Protein AF-0000000077477397 (afdb_homodimer)

pLDDT: mean 96.06, std 3.78, range [67.25, 98.94]

Sequence (1728 aa):
MAPTSIMACNTANRLIGLKWDNDLLPEACSCLEDDLPLPPSVPGGMVEFRRTLTTSFLFKFFLSVQQRLNLKDVPPPYRSACSLYHREPPHGAQMYQEVPEGQAREDAVGRPIMHLSALKQVTGEAVYTDDMPPIQGELYLGLVLSKKAHAKIVSIDPSEALKMPGVETFVSAEDVPGSNITGPVVLDEEVFASEKVTCVGQVVGAVLADTQAHAQRAAKAVVVQYEDLEPKIITIEDAILHQSFFHPINKIEKGNLEEAFERSDQIIEGELRIGGQEHFYLETCAAIVVPHGEDGEMEIFCSTQNPTKTQMLAAKALGVPANRVVCRMKRMGGGFGGKETRTCVISSVCAVAAHKVRRPVRIMLDRDEDMVITGTRHPFLGRYKVGFMSDGRVLALDISLYSNAGNSLDLSRGVTDRALFHSDSVYTIPNVRAVGYTCKTNTASNTAFRGFGGPQGLFFAESWISDVATKCGISQLTVREINMNKEGDLTHYNMKLERCQVQRCWEECLKQSDFHTRRRQVDRFNGENRWKKRGLAAIPTKFGISFTSTFLNQAGALVHVYTDGSVLVTHGGTEMGQGLHTKMVQVACRALKIPTSRIHISETSTNTVPNTSPTAASASSDLNGMAVKIACETILQRLEPYMGKGSWDDWVRAAYFDRVGLSATGFYRTPGLAYDMEKNEGRPFNYFCYGAAVSEVEIDCLTGDHTVLRTDIVMDVGDSLNPAIDIGQIEGAFVQGCGLFTMEEQVYSPEGVLYSRGPGMYKIPGFADIPIHFNVSLLRGAPNDKAIFSSKAVGEPPLFLASSVFFAIKDAIYSARADAGLKGTFRLDSPATAECIRMACEDQFTAQFPAAEPGSFKPWAIKLMAPTSIMACNTANRLIGLKWDNDLLPEACSCLEDDLPLPPSVPGGMVEFRRTLTTSFLFKFFLSVQQRLNLKDVPPPYRSACSLYHREPPHGAQMYQEVPEGQAREDAVGRPIMHLSALKQVTGEAVYTDDMPPIQGELYLGLVLSKKAHAKIVSIDPSEALKMPGVETFVSAEDVPGSNITGPVVLDEEVFASEKVTCVGQVVGAVLADTQAHAQRAAKAVVVQYEDLEPKIITIEDAILHQSFFHPINKIEKGNLEEAFERSDQIIEGELRIGGQEHFYLETCAAIVVPHGEDGEMEIFCSTQNPTKTQMLAAKALGVPANRVVCRMKRMGGGFGGKETRTCVISSVCAVAAHKVRRPVRIMLDRDEDMVITGTRHPFLGRYKVGFMSDGRVLALDISLYSNAGNSLDLSRGVTDRALFHSDSVYTIPNVRAVGYTCKTNTASNTAFRGFGGPQGLFFAESWISDVATKCGISQLTVREINMNKEGDLTHYNMKLERCQVQRCWEECLKQSDFHTRRRQVDRFNGENRWKKRGLAAIPTKFGISFTSTFLNQAGALVHVYTDGSVLVTHGGTEMGQGLHTKMVQVACRALKIPTSRIHISETSTNTVPNTSPTAASASSDLNGMAVKIACETILQRLEPYMGKGSWDDWVRAAYFDRVGLSATGFYRTPGLAYDMEKNEGRPFNYFCYGAAVSEVEIDCLTGDHTVLRTDIVMDVGDSLNPAIDIGQIEGAFVQGCGLFTMEEQVYSPEGVLYSRGPGMYKIPGFADIPIHFNVSLLRGAPNDKAIFSSKAVGEPPLFLASSVFFAIKDAIYSARADAGLKGTFRLDSPATAECIRMACEDQFTAQFPAAEPGSFKPWAIKL

InterPro domains:
  IPR000674 Aldehyde oxidase/xanthine dehydrogenase, a/b hammerhead [PF01315] (123-229)
  IPR000674 Aldehyde oxidase/xanthine dehydrogenase, a/b hammerhead [SM01008] (123-230)
  IPR005107 CO dehydrogenase flavoprotein, C-terminal [PF03450] (1-65)
  IPR008274 Aldehyde oxidase/xanthine dehydrogenase, first molybdopterin binding domain [PF02738] (250-484)
  IPR016208 Aldehyde oxidase/xanthine dehydrogenase-like [PTHR45444] (1-846)
  IPR036683 CO dehydrogenase flavoprotein, C-terminal domain superfamily [SSF55447] (1-71)
  IPR036856 Aldehyde oxidase/xanthine dehydrogenase, a/b hammerhead superfamily [SSF54665] (85-231)
  IPR037165 Aldehyde oxidase/xanthine dehydrogenase, molybdopterin binding domain superfamily [SSF56003] (231-845)
  IPR046867 Aldehyde oxidase/xanthine dehydrogenase, second molybdopterin binding domain [PF20256] (509-771)

Radius of gyration: 43.4 Å; Cα contacts (8 Å, |Δi|>4): 4229; chains: 2; bounding box: 73×147×104 Å

Secondary structure (DSSP, 8-state):
--SS----HHHHHHHTT--SSTTHHHHHHHHHHHHS---TT-TT--HHHHHHHHHHHHHHHHHHHHHHTT-S---GGGGGGGPPP--PPPEEEEE-PPPPTT--TT--TTS-PPPTTHHHHHHT----GGGSPPBTT-EEEEEEE---SSEEEEEEE-HHHHTSTTEEEEE-GGG-SS-SEE-SSS--EESS--SEE-STT-EEEEEEESSHHHHHHHHHH-EEEEEE-S----SHHHHHHTT-EEEEEEEEEES-HHHHHHH-SEEEEEEEEE--B----SSPPEEEEEE-SSTT-EEEEE--S-HHHHHHHHHHHHTS-GGGEEEEES--S--TTGGGTTTHHHHHHHHHHHHHHTS-EEEE--HHHHHHHS--BPPEEEEEEEEE-TTS-EEEEEEEEEEEEESS-TTHHHHHHHHHHTTTTTB--SEEEEEEEEEE-SSPPP---TTTTHHHHHHHHHHHHHHHHHHHT--HHHHHHHHB--TTPBPTT-PBP-S--HHHHHHHHHHHTTHHHHHHHHHHHHHH-SSEEEEEEEEEEEEEES-SSGGGSEEEEEEEE-TTS-EEEEES---SSS-HHHHHHHHHHHHHT--GGGEE---EETTTS-SPPPS-TT-HHHHHHHHHHHHHHHHHHHHGGG-SSS-HHHHHHHHHHTT---EEEEEEE-TT-EEETTTTEEES-SEEEEEEEEEEEEEETTT--EEEEEEEEEE--BS-S-HHHHHHHHHHHHHHHHHHHHT----B-TTS-B---STTTS----GGGS-SEEEEEEPSS---TTSGGGB---SSTHHHHTHHHHHHHHHHHHHHHHHTT--S----PBS--HHHHHHHH--HHHHTSPPPPTTSS--S-B--/--SS----HHHHHHHTT--SSTTHHHHHHHHHHHHS---TT-TT--HHHHHHHHHHHHHHHHHHHHHHTT-S---GGGGGGGPPP--PPPEEEEE-PPPPTT--TT--TTS-PPPTTHHHHHHT----GGGSPPBTT-EEEEEEE---SSEEEEEEE-HHHHTSTTEEEEE-GGG-SS-SEE-SSS--EESS--SEE-STT-EEEEEEESSHHHHHHHHHH-EEEEEE-S----SHHHHHHTT-EEEEEEEEEES-HHHHHHH-SEEEEEEEEE-------SSPPEEEEEE-SSTT-EEEEE--S-HHHHHHHHHHHHTS-GGGEEEEES--S--TTGGGTTTHHHHHHHHHHHHHHTS-EEEE--HHHHHHHS--SPPEEEEEEEEE-TTS-EEEEEEEEEEEEESS-TTHHHHHHHHHHTTTTTB--SEEEEEEEEEE-SSPPP---TTTTHHHHHHHHHHHHHHHHHHHT--HHHHHHHHB--TTPBPTT-PBP-S--HHHHHHHHHHHTTHHHHHHHHHHHHHH-SSEEEEEEEEEEEEEES-SSGGGSEEEEEEEE-TTS-EEEEES---SSS-HHHHHHHHHHHHHT--GGGEE---EETTTS-SPPPS-TT-HHHHHHHHHHHHHHHHHHHHGGG-SSS-HHHHHHHHHHTT---EEEEEEE-TT-EEETTTTEEES-SEEEEEEEEEEEEEETTT--EEEEEEEEEE--BS-S-HHHHHHHHHHHHHHHHHHHHT----B-TTS-B---STTTS----GGGS-SEEEEEEPSS---TTSGGGB---SSTHHHHTHHHHHHHHHHHHHHHHHTT--S----PBS--HHHHHHHH--HHHHTSPPPPTTSS--S-B--

Solvent-accessible surface area (backbone atoms only — not comparable to full-atom values): 86014 Å² total; per-residue (Å²): 132,57,100,56,94,80,79,52,56,65,29,54,61,68,49,59,90,58,65,97,48,81,75,39,51,63,55,44,48,54,35,42,52,70,56,57,63,67,62,80,48,38,85,89,41,63,46,50,50,58,52,28,39,56,50,34,50,47,51,34,48,51,50,42,49,36,58,71,64,69,44,78,78,69,55,70,33,54,55,60,52,56,58,77,95,79,81,72,79,66,48,67,50,80,44,69,72,78,67,66,90,81,64,56,87,50,47,42,58,29,38,63,64,74,58,79,58,48,66,36,56,78,71,66,54,54,68,41,68,86,65,53,74,53,44,62,78,38,28,17,56,10,68,22,58,37,88,42,21,31,23,36,54,72,45,77,45,51,65,66,20,61,69,38,73,59,41,74,49,79,44,41,50,88,59,40,73,36,38,49,62,30,53,84,74,55,70,72,42,51,59,25,42,72,57,48,41,47,12,28,34,42,42,41,29,33,19,33,6,64,37,60,68,41,6,46,55,28,18,70,46,39,45,69,41,71,44,82,47,80,83,74,30,59,29,57,67,44,14,62,74,66,65,31,56,54,78,78,72,50,53,46,64,30,72,54,51,70,62,29,49,71,69,28,74,44,74,51,74,51,69,50,42,36,46,29,38,73,73,78,46,80,41,53,54,32,32,37,22,37,54,67,77,49,88,80,26,33,40,33,38,36,40,44,31,17,48,37,59,43,22,45,51,29,15,43,27,53,59,48,57,48,62,33,37,36,21,38,29,68,39,38,44,39,38,58,35,47,20,50,54,46,38,43,61,52,42,32,47,32,40,37,49,11,62,75,71,68,30,33,24,34,39,65,47,52,66,49,56,40,59,41,45,46,35,26,32,52,21,34,42,38,40,38,39,39,16,22,39,76,85,43,48,54,37,20,38,43,35,41,37,39,31,41,15,11,53,37,56,62,48,29,64,61,24,43,51,36,14,56,75,22,42,50,41,52,42,51,51,70,9,34,37,36,36,36,42,40,25,43,24,17,30,38,32,14,35,45,26,70,37,56,19,29,48,60,15,29,50,56,31,57,48,54,54,49,45,46,14,62,74,51,72,43,57,58,67,56,30,50,60,74,28,41,56,50,68,63,39,55,47,67,56,52,36,68,35,72,88,58,49,45,61,59,25,40,52,49,27,43,58,74,53,42,44,68,63,49,51,52,50,35,54,51,49,38,73,51,25,65,38,37,30,38,16,62,25,76,32,74,42,51,36,75,31,44,46,76,56,60,48,51,41,32,21,31,16,32,37,37,51,40,72,82,46,22,24,33,47,35,38,37,48,48,43,44,81,77,44,50,62,47,47,42,41,24,41,41,14,51,51,58,69,41,50,54,87,43,49,40,68,81,49,24,38,43,80,64,26,61,78,33,33,56,47,51,54,50,31,45,62,41,32,31,31,42,1,38,34,48,11,34,42,53,44,44,60,69,41,46,88,46,66,65,81,75,50,71,47,52,29,42,39,53,37,40,57,68,51,49,74,47,60,30,58,9,66,31,52,70,77,80,59,46,58,40,60,91,75,44,41,48,24,56,42,77,52,72,32,29,21,16,19,38,17,32,28,39,35,34,53,59,67,15,46,73,47,46,50,31,32,32,35,20,35,43,28,25,38,44,56,32,48,50,50,51,52,50,36,34,53,52,24,23,49,53,21,38,17,44,29,34,51,22,57,66,41,24,33,80,70,32,46,75,66,47,50,42,72,87,66,28,50,66,70,54,86,83,60,51,41,28,35,38,35,44,32,47,44,74,93,45,77,30,94,83,35,51,84,17,24,48,51,50,65,30,61,38,22,51,43,21,44,12,50,43,48,2,47,51,43,13,33,52,55,38,17,45,75,59,71,46,79,79,86,78,88,78,47,33,32,44,24,36,60,53,44,26,65,63,19,48,49,76,58,50,64,71,44,67,78,75,65,85,83,75,62,66,60,46,54,42,75,85,132,57,102,57,95,80,79,53,56,65,28,54,59,67,49,58,91,57,66,94,49,81,73,38,51,62,54,45,49,56,34,41,53,70,55,55,65,69,60,79,49,38,83,89,42,62,47,51,50,56,51,29,38,55,50,35,50,47,49,34,48,52,51,41,50,35,56,73,66,67,45,79,77,70,56,71,36,54,52,60,51,55,57,75,92,80,82,72,82,66,48,68,50,81,46,68,73,78,67,67,88,82,65,54,87,50,46,40,58,31,39,62,64,74,60,78,58,50,66,36,55,77,71,67,54,56,69,41,69,85,64,53,73,54,44,61,77,38,27,18,55,11,69,23,57,37,88,40,22,33,22,34,53,73,47,76,46,51,67,66,19,61,70,37,74,59,41,73,48,78,45,41,50,89,58,42,72,36,38,50,64,30,55,82,74,54,69,71,41,52,58,26,42,74,58,48,42,48,12,26,34,44,44,41,30,33,21,34,6,65,37,60,67,40,5,45,56,30,18,70,47,40,46,69,42,71,44,82,46,79,84,73,29,59,29,56,69,45,14,62,75,67,67,32,57,53,80,80,73,51,54,47,65,31,74,54,50,69,61,28,48,70,69,28,73,44,74,49,74,51,70,50,42,37,46,29,37,74,72,77,44,81,41,52,53,30,30,36,22,38,54,67,76,50,88,78,26,33,40,33,39,37,40,43,31,18,50,39,60,44,23,47,50,30,17,43,28,53,57,48,58,48,63,32,36,35,21,38,31,67,40,36,44,40,39,58,38,45,21,50,54,44,38,42,60,51,41,32,45,33,40,38,48,11,63,73,71,69,30,34,24,35,38,65,47,52,65,48,56,41,60,41,45,45,34,27,33,52,22,35,42,38,41,39,39,37,16,23,39,75,85,44,49,54,38,20,40,42,35,41,37,39,32,41,15,11,53,36,57,59,48,29,65,62,25,42,51,36,15,55,76,22,44,50,40,53,42,54,49,69,10,34,37,37,37,35,42,40,24,44,23,19,30,38,32,14,34,44,26,71,38,55,19,28,48,60,16,29,49,55,31,56,49,55,52,48,45,48,12,61,76,51,73,44,54,60,68,55,31,48,60,72,27,40,55,50,68,63,40,55,46,68,56,53,36,68,36,71,88,57,50,42,60,60,23,41,53,51,26,43,58,74,54,42,45,69,63,48,51,52,50,34,54,52,48,37,73,52,24,66,38,36,28,39,17,62,26,76,34,74,41,50,36,76,31,45,46,77,56,60,49,53,41,32,23,30,15,32,35,37,50,40,71,85,46,22,24,32,47,36,38,38,51,50,41,45,81,77,44,50,63,48,48,42,41,24,41,41,13,52,50,58,69,40,49,53,90,43,49,40,70,82,48,24,38,41,80,63,28,60,78,33,33,57,48,50,54,50,31,45,62,43,31,32,33,42,1,39,34,47,11,34,42,53,43,45,60,70,42,46,88,46,66,66,83,73,50,71,47,52,30,42,39,52,39,41,57,69,50,48,72,47,58,29,56,10,66,32,56,71,77,82,58,47,60,40,62,92,75,42,42,49,24,56,43,77,49,72,33,26,22,15,19,38,18,32,29,40,35,34,52,57,65,15,47,73,47,45,51,31,33,30,35,19,36,42,29,24,36,44,55,32,48,51,52,51,51,49,36,34,54,53,24,24,49,54,20,37,16,43,29,33,51,21,57,67,40,26,32,81,70,35,45,74,65,46,53,42,72,88,67,29,52,66,71,55,86,84,60,49,42,28,34,38,35,42,33,47,44,74,91,45,76,29,94,84,32,52,83,18,24,48,53,50,64,28,61,38,22,50,42,20,44,12,49,44,46,2,47,52,44,14,32,51,54,39,18,45,76,60,71,46,78,81,87,78,87,78,48,34,33,45,23,36,60,51,43,26,64,63,19,50,50,75,59,52,63,71,44,68,77,75,65,86,84,75,61,66,59,45,53,42,74,85

Structure (mmCIF, N/CA/C/O backbone):
data_AF-0000000077477397-model_v1
#
loop_
_entity.id
_entity.type
_entity.pdbx_description
1 polymer 'XDH protein'
#
loop_
_atom_site.group_PDB
_atom_site.id
_atom_site.type_symbol
_atom_site.label_atom_id
_atom_site.label_alt_id
_atom_site.label_comp_id
_atom_site.label_asym_id
_atom_site.label_entity_id
_atom_site.label_seq_id
_atom_site.pdbx_PDB_ins_code
_atom_site.Cartn_x
_atom_site.Cartn_y
_atom_site.Cartn_z
_atom_site.occupancy
_atom_site.B_iso_or_equiv
_atom_site.auth_seq_id
_atom_site.auth_comp_id
_atom_site.auth_asym_id
_atom_site.auth_atom_id
_atom_site.pdbx_PDB_model_num
ATOM 1 N N . MET A 1 1 ? -17.312 55.656 1.728 1 78.69 1 MET A N 1
ATOM 2 C CA . MET A 1 1 ? -18.281 56.25 2.646 1 78.69 1 MET A CA 1
ATOM 3 C C . MET A 1 1 ? -19.719 55.938 2.219 1 78.69 1 MET A C 1
ATOM 5 O O . MET A 1 1 ? -20.656 56.125 2.984 1 78.69 1 MET A O 1
ATOM 9 N N . ALA A 1 2 ? -19.781 55.438 1.038 1 74.12 2 ALA A N 1
ATOM 10 C CA . ALA A 1 2 ? -21.016 54.969 0.394 1 74.12 2 ALA A CA 1
ATOM 11 C C . ALA A 1 2 ? -20.734 53.844 -0.576 1 74.12 2 ALA A C 1
ATOM 13 O O . ALA A 1 2 ? -19.578 53.5 -0.852 1 74.12 2 ALA A O 1
ATOM 14 N N . PRO A 1 3 ? -21.734 53.188 -1.015 1 79.38 3 PRO A N 1
ATOM 15 C CA . PRO A 1 3 ? -21.531 52.094 -1.971 1 79.38 3 PRO A CA 1
ATOM 16 C C . PRO A 1 3 ? -20.984 52.562 -3.309 1 79.38 3 PRO A C 1
ATOM 18 O O . PRO A 1 3 ? -20.438 51.781 -4.082 1 79.38 3 PRO A O 1
ATOM 21 N N . THR A 1 4 ? -21.188 53.969 -3.496 1 85.19 4 THR A N 1
ATOM 22 C CA . THR A 1 4 ? -20.656 54.594 -4.695 1 85.19 4 THR A CA 1
ATOM 23 C C . THR A 1 4 ? -19.844 55.844 -4.332 1 85.19 4 THR A C 1
ATOM 25 O O . THR A 1 4 ? -19.906 56.312 -3.201 1 85.19 4 THR A O 1
ATOM 28 N N . SER A 1 5 ? -19.047 56.344 -5.234 1 87.38 5 SER A N 1
ATOM 29 C CA . SER A 1 5 ? -18.297 57.594 -5.012 1 87.38 5 SER A CA 1
ATOM 30 C C . SER A 1 5 ? -19.219 58.781 -4.824 1 87.38 5 SER A C 1
ATOM 32 O O . SER A 1 5 ? -20.219 58.906 -5.547 1 87.38 5 SER A O 1
ATOM 34 N N . ILE A 1 6 ? -18.953 59.562 -3.705 1 87.69 6 ILE A N 1
ATOM 35 C CA . ILE A 1 6 ? -19.75 60.75 -3.451 1 87.69 6 ILE A CA 1
ATOM 36 C C . ILE A 1 6 ? -18.844 61.969 -3.326 1 87.69 6 ILE A C 1
ATOM 38 O O . ILE A 1 6 ? -17.688 61.844 -2.896 1 87.69 6 ILE A O 1
ATOM 42 N N . MET A 1 7 ? -19.406 63.188 -3.715 1 89.12 7 MET A N 1
ATOM 43 C CA . MET A 1 7 ? -18.656 64.438 -3.6 1 89.12 7 MET A CA 1
ATOM 44 C C . MET A 1 7 ? -19.047 65.188 -2.332 1 89.12 7 MET A C 1
ATOM 46 O O . MET A 1 7 ? -20.219 65.25 -1.969 1 89.12 7 MET A O 1
ATOM 50 N N . ALA A 1 8 ? -18.141 65.75 -1.629 1 92.31 8 ALA A N 1
ATOM 51 C CA . ALA A 1 8 ? -18.391 66.625 -0.477 1 92.31 8 ALA A CA 1
ATOM 52 C C . ALA A 1 8 ? -18.766 68 -0.92 1 92.31 8 ALA A C 1
ATOM 54 O O . ALA A 1 8 ? -17.984 68.938 -0.74 1 92.31 8 ALA A O 1
ATOM 55 N N . CYS A 1 9 ? -19.938 68.188 -1.334 1 92.12 9 CYS A N 1
ATOM 56 C CA . CYS A 1 9 ? -20.359 69.375 -2.031 1 92.12 9 CYS A CA 1
ATOM 57 C C . CYS A 1 9 ? -20.422 70.562 -1.075 1 92.12 9 CYS A C 1
ATOM 59 O O . CYS A 1 9 ? -20.016 71.688 -1.423 1 92.12 9 CYS A O 1
ATOM 61 N N . ASN A 1 10 ? -21 70.375 0.014 1 93.62 10 ASN A N 1
ATOM 62 C CA . ASN A 1 10 ? -21.094 71.438 0.98 1 93.62 10 ASN A CA 1
ATOM 63 C C . ASN A 1 10 ? -19.703 71.938 1.39 1 93.62 10 ASN A C 1
ATOM 65 O O . ASN A 1 10 ? -19.5 73.125 1.61 1 93.62 10 ASN A O 1
ATOM 69 N N . THR A 1 11 ? -18.828 71.062 1.593 1 93.44 11 THR A N 1
ATOM 70 C CA . THR A 1 11 ? -17.453 71.438 1.942 1 93.44 11 THR A CA 1
ATOM 71 C C . THR A 1 11 ? -16.812 72.188 0.821 1 93.44 11 THR A C 1
ATOM 73 O O . THR A 1 11 ? -16.172 73.25 1.074 1 93.44 11 THR A O 1
ATOM 76 N N . ALA A 1 12 ? -16.984 71.812 -0.35 1 92.81 12 ALA A N 1
ATOM 77 C CA . ALA A 1 12 ? -16.406 72.5 -1.503 1 92.81 12 ALA A CA 1
ATOM 78 C C . ALA A 1 12 ? -16.938 73.875 -1.615 1 92.81 12 ALA A C 1
ATOM 80 O O . ALA A 1 12 ? -16.172 74.812 -1.843 1 92.81 12 ALA A O 1
ATOM 81 N N . ASN A 1 13 ? -18.234 73.938 -1.489 1 94.19 13 ASN A N 1
ATOM 82 C CA . ASN A 1 13 ? -18.891 75.25 -1.629 1 94.19 13 ASN A CA 1
ATOM 83 C C . ASN A 1 13 ? -18.453 76.188 -0.525 1 94.19 13 ASN A C 1
ATOM 85 O O . ASN A 1 13 ? -18.266 77.375 -0.774 1 94.19 13 ASN A O 1
ATOM 89 N N . ARG A 1 14 ? -18.344 75.688 0.583 1 93.31 14 ARG A N 1
ATOM 90 C CA . ARG A 1 14 ? -17.984 76.5 1.732 1 93.31 14 ARG A CA 1
ATOM 91 C C . ARG A 1 14 ? -16.547 77 1.616 1 93.31 14 ARG A C 1
ATOM 93 O O . ARG A 1 14 ? -16.188 78 2.189 1 93.31 14 ARG A O 1
ATOM 100 N N . LEU A 1 15 ? -15.711 76.312 0.973 1 92.12 15 LEU A N 1
ATOM 101 C CA . LEU A 1 15 ? -14.289 76.625 0.935 1 92.12 15 LEU A CA 1
ATOM 102 C C . LEU A 1 15 ? -13.984 77.625 -0.198 1 92.12 15 LEU A C 1
ATOM 104 O O . LEU A 1 15 ? -12.93 78.25 -0.21 1 92.12 15 LEU A O 1
ATOM 108 N N . ILE A 1 16 ? -14.891 77.75 -1.07 1 92.62 16 ILE A N 1
ATOM 109 C CA . ILE A 1 16 ? -14.695 78.688 -2.189 1 92.62 16 ILE A CA 1
ATOM 110 C C . ILE A 1 16 ? -14.5 80.062 -1.664 1 92.62 16 ILE A C 1
ATOM 112 O O . ILE A 1 16 ? -15.273 80.562 -0.827 1 92.62 16 ILE A O 1
ATOM 116 N N . GLY A 1 17 ? -13.516 80.75 -2.117 1 90.75 17 GLY A N 1
ATOM 117 C CA . GLY A 1 17 ? -13.234 82.125 -1.754 1 90.75 17 GLY A CA 1
ATOM 118 C C . GLY A 1 17 ? -12.398 82.25 -0.499 1 90.75 17 GLY A C 1
ATOM 119 O O . GLY A 1 17 ? -11.914 83.312 -0.179 1 90.75 17 GLY A O 1
ATOM 120 N N . LEU A 1 18 ? -12.195 81.188 0.16 1 90.81 18 LEU A N 1
ATOM 121 C CA . LEU A 1 18 ? -11.383 81.188 1.373 1 90.81 18 LEU A CA 1
ATOM 122 C C . LEU A 1 18 ? -9.898 81.125 1.038 1 90.81 18 LEU A C 1
ATOM 124 O O . LEU A 1 18 ? -9.523 80.5 0.03 1 90.81 18 LEU A O 1
ATOM 128 N N . LYS A 1 19 ? -9.094 81.688 1.889 1 89.12 19 LYS A N 1
ATOM 129 C CA . LYS A 1 19 ? -7.645 81.625 1.725 1 89.12 19 LYS A CA 1
ATOM 130 C C . LYS A 1 19 ? -7.09 80.312 2.201 1 89.12 19 LYS A C 1
ATOM 132 O O . LYS A 1 19 ? -7.531 79.75 3.221 1 89.12 19 LYS A O 1
ATOM 137 N N . TRP A 1 20 ? -6.184 79.812 1.419 1 89.75 20 TRP A N 1
ATOM 138 C CA . TRP A 1 20 ? -5.527 78.562 1.767 1 89.75 20 TRP A CA 1
ATOM 139 C C . TRP A 1 20 ? -4.535 78.75 2.908 1 89.75 20 TRP A C 1
ATOM 141 O O . TRP A 1 20 ? -3.328 78.875 2.682 1 89.75 20 TRP A O 1
ATOM 151 N N . ASP A 1 21 ? -4.996 78.812 4.047 1 85.94 21 ASP A N 1
ATOM 152 C CA . ASP A 1 21 ? -4.172 79 5.242 1 85.94 21 ASP A CA 1
ATOM 153 C C . ASP A 1 21 ? -4.676 78.125 6.371 1 85.94 21 ASP A C 1
ATOM 155 O O . ASP A 1 21 ? -5.586 77.312 6.176 1 85.94 21 ASP A O 1
ATOM 159 N N . ASN A 1 22 ? -4.129 78.188 7.492 1 82.94 22 ASN A N 1
ATOM 160 C CA . ASN A 1 22 ? -4.383 77.25 8.594 1 82.94 22 ASN A CA 1
ATOM 161 C C . ASN A 1 22 ? -5.805 77.375 9.133 1 82.94 22 ASN A C 1
ATOM 163 O O . ASN A 1 22 ? -6.332 76.5 9.75 1 82.94 22 ASN A O 1
ATOM 167 N N . ASP A 1 23 ? -6.383 78.5 8.82 1 85.94 23 ASP A N 1
ATOM 168 C CA . ASP A 1 23 ? -7.738 78.75 9.32 1 85.94 23 ASP A CA 1
ATOM 169 C C . ASP A 1 23 ? -8.766 78 8.469 1 85.94 23 ASP A C 1
ATOM 171 O O . ASP A 1 23 ? -9.906 77.812 8.898 1 85.94 23 ASP A O 1
ATOM 175 N N . LEU A 1 24 ? -8.25 77.625 7.363 1 89.81 24 LEU A N 1
ATOM 176 C CA . LEU A 1 24 ? -9.125 76.938 6.43 1 89.81 24 LEU A CA 1
ATOM 177 C C . LEU A 1 24 ? -9.406 75.5 6.914 1 89.81 24 LEU A C 1
ATOM 179 O O . LEU A 1 24 ? -10.492 75 6.699 1 89.81 24 LEU A O 1
ATOM 183 N N . LEU A 1 25 ? -8.547 74.875 7.559 1 89.69 25 LEU A N 1
ATOM 184 C CA . LEU A 1 25 ? -8.578 73.438 7.871 1 89.69 25 LEU A CA 1
ATOM 185 C C . LEU A 1 25 ? -9.703 73.125 8.844 1 89.69 25 LEU A C 1
ATOM 187 O O . LEU A 1 25 ? -10.484 72.188 8.617 1 89.69 25 LEU A O 1
ATOM 191 N N . PRO A 1 26 ? -9.82 73.875 9.93 1 90 26 PRO A N 1
ATOM 192 C CA . PRO A 1 26 ? -10.922 73.562 10.852 1 90 26 PRO A CA 1
ATOM 193 C C . PRO A 1 26 ? -12.297 73.688 10.188 1 90 26 PRO A C 1
ATOM 195 O O . PRO A 1 26 ? -13.188 72.875 10.469 1 90 26 PRO A O 1
ATOM 198 N N . GLU A 1 27 ? -12.367 74.688 9.414 1 90.25 27 GLU A N 1
ATOM 199 C CA . GLU A 1 27 ? -13.633 74.875 8.703 1 90.25 27 GLU A CA 1
ATOM 200 C C . GLU A 1 27 ? -13.891 73.688 7.73 1 90.25 27 GLU A C 1
ATOM 202 O O . GLU A 1 27 ? -15 73.188 7.672 1 90.25 27 GLU A O 1
ATOM 207 N N . ALA A 1 28 ? -12.922 73.375 7.051 1 92.81 28 ALA A N 1
ATOM 208 C CA . ALA A 1 28 ? -13.039 72.312 6.098 1 92.81 28 ALA A CA 1
ATOM 209 C C . ALA A 1 28 ? -13.375 71 6.801 1 92.81 28 ALA A C 1
ATOM 211 O O . ALA A 1 28 ? -14.203 70.188 6.324 1 92.81 28 ALA A O 1
ATOM 212 N N . CYS A 1 29 ? -12.727 70.688 7.887 1 92.81 29 CYS A N 1
ATOM 213 C CA . CYS A 1 29 ? -12.938 69.438 8.648 1 92.81 29 CYS A CA 1
ATOM 214 C C . CYS A 1 29 ? -14.359 69.375 9.188 1 92.81 29 CYS A C 1
ATOM 216 O O . CYS A 1 29 ? -14.984 68.312 9.172 1 92.81 29 CYS A O 1
ATOM 218 N N . SER A 1 30 ? -14.828 70.5 9.656 1 91.62 30 SER A N 1
ATOM 219 C CA . SER A 1 30 ? -16.188 70.562 10.188 1 91.62 30 SER A CA 1
ATOM 220 C C . SER A 1 30 ? -17.219 70.312 9.102 1 91.62 30 SER A C 1
ATOM 222 O O . SER A 1 30 ? -18.172 69.5 9.305 1 91.62 30 SER A O 1
ATOM 224 N N . CYS A 1 31 ? -17.031 70.875 7.977 1 93.06 31 CYS A N 1
ATOM 225 C CA . CYS A 1 31 ? -17.953 70.688 6.863 1 93.06 31 CYS A CA 1
ATOM 226 C C . CYS A 1 31 ? -17.906 69.25 6.344 1 93.06 31 CYS A C 1
ATOM 228 O O . CYS A 1 31 ? -18.938 68.688 5.934 1 93.06 31 CYS A O 1
ATOM 230 N N . LEU A 1 32 ? -16.75 68.75 6.32 1 91.94 32 LEU A N 1
ATOM 231 C CA . LEU A 1 32 ? -16.562 67.375 5.824 1 91.94 32 LEU A CA 1
ATOM 232 C C . LEU A 1 32 ? -17.328 66.375 6.684 1 91.94 32 LEU A C 1
ATOM 234 O O . LEU A 1 32 ? -17.844 65.375 6.176 1 91.94 32 LEU A O 1
ATOM 238 N N . GLU A 1 33 ? -17.359 66.562 7.965 1 90.19 33 GLU A N 1
ATOM 239 C CA . GLU A 1 33 ? -18.094 65.75 8.898 1 90.19 33 GLU A CA 1
ATOM 240 C C . GLU A 1 33 ? -19.578 65.688 8.555 1 90.19 33 GLU A C 1
ATOM 242 O O . GLU A 1 33 ? -20.203 64.625 8.641 1 90.19 33 GLU A O 1
ATOM 247 N N . ASP A 1 34 ? -20.062 66.812 8.156 1 89.5 34 ASP A N 1
ATOM 248 C CA . ASP A 1 34 ? -21.469 66.938 7.816 1 89.5 34 ASP A CA 1
ATOM 249 C C . ASP A 1 34 ? -21.766 66.312 6.453 1 89.5 34 ASP A C 1
ATOM 251 O O . ASP A 1 34 ? -22.828 65.75 6.234 1 89.5 34 ASP A O 1
ATOM 255 N N . ASP A 1 35 ? -20.812 66.438 5.625 1 91.31 35 ASP A N 1
ATOM 256 C CA . ASP A 1 35 ? -21 65.938 4.25 1 91.31 35 ASP A CA 1
ATOM 257 C C . ASP A 1 35 ? -20.906 64.438 4.16 1 91.31 35 ASP A C 1
ATOM 259 O O . ASP A 1 35 ? -21.516 63.812 3.273 1 91.31 35 ASP A O 1
ATOM 263 N N . LEU A 1 36 ? -20.172 63.875 5.055 1 89.94 36 LEU A N 1
ATOM 264 C CA . LEU A 1 36 ? -19.891 62.469 4.941 1 89.94 36 LEU A CA 1
ATOM 265 C C . LEU A 1 36 ? -20.266 61.719 6.227 1 89.94 36 LEU A C 1
ATOM 267 O O . LEU A 1 36 ? -19.391 61.156 6.887 1 89.94 36 LEU A O 1
ATOM 271 N N . PRO A 1 37 ? -21.547 61.656 6.492 1 86.75 37 PRO A N 1
ATOM 272 C CA . PRO A 1 37 ? -21.984 60.938 7.688 1 86.75 37 PRO A CA 1
ATOM 273 C C . PRO A 1 37 ? -21.953 59.406 7.504 1 86.75 37 PRO A C 1
ATOM 275 O O . PRO A 1 37 ? -22.078 58.938 6.379 1 86.75 37 PRO A O 1
ATOM 278 N N . LEU A 1 38 ? -21.625 58.688 8.516 1 90.56 38 LEU A N 1
ATOM 279 C CA . LEU A 1 38 ? -21.672 57.219 8.539 1 90.56 38 LEU A CA 1
ATOM 280 C C . LEU A 1 38 ? -22.359 56.719 9.805 1 90.56 38 LEU A C 1
ATOM 282 O O . LEU A 1 38 ? -21.859 56.938 10.906 1 90.56 38 LEU A O 1
ATOM 286 N N . PRO A 1 39 ? -23.547 56.094 9.609 1 88.88 39 PRO A N 1
ATOM 287 C CA . PRO A 1 39 ? -24.219 55.594 10.805 1 88.88 39 PRO A CA 1
ATOM 288 C C . PRO A 1 39 ? -23.438 54.469 11.492 1 88.88 39 PRO A C 1
ATOM 290 O O . PRO A 1 39 ? -22.703 53.719 10.836 1 88.88 39 PRO A O 1
ATOM 293 N N . PRO A 1 40 ? -23.625 54.281 12.742 1 89.62 40 PRO A N 1
ATOM 294 C CA . PRO A 1 40 ? -22.859 53.312 13.508 1 89.62 40 PRO A CA 1
ATOM 295 C C . PRO A 1 40 ? -23.078 51.875 13.047 1 89.62 40 PRO A C 1
ATOM 297 O O . PRO A 1 40 ? -22.219 51 13.242 1 89.62 40 PRO A O 1
ATOM 300 N N . SER A 1 41 ? -24.172 51.562 12.422 1 90.75 41 SER A N 1
ATOM 301 C CA . SER A 1 41 ? -24.5 50.188 12.023 1 90.75 41 SER A CA 1
ATOM 302 C C . SER A 1 41 ? -24.25 49.969 10.539 1 90.75 41 SER A C 1
ATOM 304 O O . SER A 1 41 ? -24.766 49.031 9.945 1 90.75 41 SER A O 1
ATOM 306 N N . VAL A 1 42 ? -23.5 50.812 9.938 1 90.62 42 VAL A N 1
ATOM 307 C CA . VAL A 1 42 ? -23.297 50.781 8.492 1 90.62 42 VAL A CA 1
ATOM 308 C C . VAL A 1 42 ? -22.578 49.5 8.094 1 90.62 42 VAL A C 1
ATOM 310 O O . VAL A 1 42 ? -21.656 49.062 8.789 1 90.62 42 VAL A O 1
ATOM 313 N N . PRO A 1 43 ? -22.969 48.875 6.957 1 88.31 43 PRO A N 1
ATOM 314 C CA . PRO A 1 43 ? -22.25 47.688 6.477 1 88.31 43 PRO A CA 1
ATOM 315 C C . PRO A 1 43 ? -20.766 47.938 6.273 1 88.31 43 PRO A C 1
ATOM 317 O O . PRO A 1 43 ? -20.375 49 5.789 1 88.31 43 PRO A O 1
ATOM 320 N N . GLY A 1 44 ? -19.969 46.969 6.703 1 87.25 44 GLY A N 1
ATOM 321 C CA . GLY A 1 44 ? -18.516 47.094 6.625 1 87.25 44 GLY A CA 1
ATOM 322 C C . GLY A 1 44 ? -17.891 47.531 7.93 1 87.25 44 GLY A C 1
ATOM 323 O O . GLY A 1 44 ? -16.672 47.375 8.133 1 87.25 44 GLY A O 1
ATOM 324 N N . GLY A 1 45 ? -18.672 48.188 8.727 1 87.81 45 GLY A N 1
ATOM 325 C CA . GLY A 1 45 ? -18.203 48.594 10.047 1 87.81 45 GLY A CA 1
ATOM 326 C C . GLY A 1 45 ? -17.078 49.594 10.008 1 87.81 45 GLY A C 1
ATOM 327 O O . GLY A 1 45 ? -17.078 50.5 9.164 1 87.81 45 GLY A O 1
ATOM 328 N N . MET A 1 46 ? -16.219 49.688 11.055 1 90.75 46 MET A N 1
ATOM 329 C CA . MET A 1 46 ? -15.047 50.562 11.195 1 90.75 46 MET A CA 1
ATOM 330 C C . MET A 1 46 ? -15.445 52.031 11.062 1 90.75 46 MET A C 1
ATOM 332 O O . MET A 1 46 ? -14.789 52.781 10.344 1 90.75 46 MET A O 1
ATOM 336 N N . VAL A 1 47 ? -16.5 52.406 11.625 1 92.06 47 VAL A N 1
ATOM 337 C CA . VAL A 1 47 ? -17.141 53.688 11.383 1 92.06 47 VAL A CA 1
ATOM 338 C C . VAL A 1 47 ? -16.203 54.812 11.781 1 92.06 47 VAL A C 1
ATOM 340 O O . VAL A 1 47 ? -15.945 55.719 10.992 1 92.06 47 VAL A O 1
ATOM 343 N N . GLU A 1 48 ? -15.656 54.781 13.039 1 92.88 48 GLU A N 1
ATOM 344 C CA . GLU A 1 48 ? -14.766 55.812 13.516 1 92.88 48 GLU A CA 1
ATOM 345 C C . GLU A 1 48 ? -13.531 55.938 12.625 1 92.88 48 GLU A C 1
ATOM 347 O O . GLU A 1 48 ? -13.102 57.062 12.297 1 92.88 48 GLU A O 1
ATOM 352 N N . PHE A 1 49 ? -12.969 54.938 12.281 1 94.94 49 PHE A N 1
ATOM 353 C CA . PHE A 1 49 ? -11.789 54.906 11.43 1 94.94 49 PHE A CA 1
ATOM 354 C C . PHE A 1 49 ? -12.078 55.5 10.062 1 94.94 49 PHE A C 1
ATOM 356 O O . PHE A 1 49 ? -11.312 56.344 9.578 1 94.94 49 PHE A O 1
ATOM 363 N N . ARG A 1 50 ? -13.148 55.031 9.414 1 93.56 50 ARG A N 1
ATOM 364 C CA . ARG A 1 50 ? -13.516 55.5 8.078 1 93.56 50 ARG A CA 1
ATOM 365 C C . ARG A 1 50 ? -13.742 57 8.078 1 93.56 50 ARG A C 1
ATOM 367 O O . ARG A 1 50 ? -13.305 57.688 7.16 1 93.56 50 ARG A O 1
ATOM 374 N N . ARG A 1 51 ? -14.375 57.438 9.078 1 93.75 51 ARG A N 1
ATOM 375 C CA . ARG A 1 51 ? -14.633 58.875 9.172 1 93.75 51 ARG A CA 1
ATOM 376 C C . ARG A 1 51 ? -13.344 59.656 9.414 1 93.75 51 ARG A C 1
ATOM 378 O O . ARG A 1 51 ? -13.117 60.688 8.797 1 93.75 51 ARG A O 1
ATOM 385 N N . THR A 1 52 ? -12.562 59.094 10.266 1 95.44 52 THR A N 1
ATOM 386 C CA . THR A 1 52 ? -11.289 59.719 10.57 1 95.44 52 THR A CA 1
ATOM 387 C C . THR A 1 52 ? -10.414 59.812 9.32 1 95.44 52 THR A C 1
ATOM 389 O O . THR A 1 52 ? -9.688 60.781 9.117 1 95.44 52 THR A O 1
ATOM 392 N N . LEU A 1 53 ? -10.461 58.844 8.438 1 94.56 53 LEU A N 1
ATOM 393 C CA . LEU A 1 53 ? -9.625 58.781 7.242 1 94.56 53 LEU A CA 1
ATOM 394 C C . LEU A 1 53 ? -9.961 59.938 6.289 1 94.56 53 LEU A C 1
ATOM 396 O O . LEU A 1 53 ? -9.078 60.438 5.594 1 94.56 53 LEU A O 1
ATOM 400 N N . THR A 1 54 ? -11.211 60.375 6.258 1 93 54 THR A N 1
ATOM 401 C CA . THR A 1 54 ? -11.594 61.469 5.371 1 93 54 THR A CA 1
ATOM 402 C C . THR A 1 54 ? -10.883 62.781 5.77 1 93 54 THR A C 1
ATOM 404 O O . THR A 1 54 ? -10.352 63.469 4.91 1 93 54 THR A O 1
ATOM 407 N N . THR A 1 55 ? -10.859 63 7.078 1 94.62 55 THR A N 1
ATOM 408 C CA . THR A 1 55 ? -10.195 64.188 7.574 1 94.62 55 THR A CA 1
ATOM 409 C C . THR A 1 55 ? -8.68 64.062 7.457 1 94.62 55 THR A C 1
ATOM 411 O O . THR A 1 55 ? -7.98 65 7.168 1 94.62 55 THR A O 1
ATOM 414 N N . SER A 1 56 ? -8.211 62.812 7.695 1 95.06 56 SER A N 1
ATOM 415 C CA . SER A 1 56 ? -6.781 62.562 7.559 1 95.06 56 SER A CA 1
ATOM 416 C C . SER A 1 56 ? -6.316 62.812 6.125 1 95.06 56 SER A C 1
ATOM 418 O O . SER A 1 56 ? -5.281 63.438 5.898 1 95.06 56 SER A O 1
ATOM 420 N N . PHE A 1 57 ? -7.07 62.375 5.156 1 93.69 57 PHE A N 1
ATOM 421 C CA . PHE A 1 57 ? -6.707 62.531 3.752 1 93.69 57 PHE A CA 1
ATOM 422 C C . PHE A 1 57 ? -6.793 64 3.334 1 93.69 57 PHE A C 1
ATOM 424 O O . PHE A 1 57 ? -5.969 64.438 2.549 1 93.69 57 PHE A O 1
ATOM 431 N N . LEU A 1 58 ? -7.773 64.688 3.828 1 93.31 58 LEU A N 1
ATOM 432 C CA . LEU A 1 58 ? -7.875 66.125 3.551 1 93.31 58 LEU A CA 1
ATOM 433 C C . LEU A 1 58 ? -6.668 66.875 4.102 1 93.31 58 LEU A C 1
ATOM 435 O O . LEU A 1 58 ? -6.137 67.75 3.447 1 93.31 58 LEU A O 1
ATOM 439 N N . PHE A 1 59 ? -6.332 66.562 5.305 1 94.5 59 PHE A N 1
ATOM 440 C CA . PHE A 1 59 ? -5.176 67.188 5.938 1 94.5 59 PHE A CA 1
ATOM 441 C C . PHE A 1 59 ? -3.91 66.938 5.129 1 94.5 59 PHE A C 1
ATOM 443 O O . PHE A 1 59 ? -3.121 67.812 4.898 1 94.5 59 PHE A O 1
ATOM 450 N N . LYS A 1 60 ? -3.695 65.688 4.723 1 93.62 60 LYS A N 1
ATOM 451 C CA . LYS A 1 60 ? -2.551 65.312 3.881 1 93.62 60 LYS A CA 1
ATOM 452 C C . LYS A 1 60 ? -2.574 66.125 2.578 1 93.62 60 LYS A C 1
ATOM 454 O O . LYS A 1 60 ? -1.539 66.625 2.127 1 93.62 60 LYS A O 1
ATOM 459 N N . PHE A 1 61 ? -3.764 66.188 1.99 1 92.88 61 PHE A N 1
ATOM 460 C CA . PHE A 1 61 ? -3.938 67 0.774 1 92.88 61 PHE A CA 1
ATOM 461 C C . PHE A 1 61 ? -3.623 68.5 1.029 1 92.88 61 PHE A C 1
ATOM 463 O O . PHE A 1 61 ? -2.934 69.125 0.233 1 92.88 61 PHE A O 1
ATOM 470 N N . PHE A 1 62 ? -4.145 69 2.107 1 92.94 62 PHE A N 1
ATOM 471 C CA . PHE A 1 62 ? -3.922 70.375 2.504 1 92.94 62 PHE A CA 1
ATOM 472 C C . PHE A 1 62 ? -2.432 70.688 2.604 1 92.94 62 PHE A C 1
ATOM 474 O O . PHE A 1 62 ? -1.953 71.688 2.043 1 92.94 62 PHE A O 1
ATOM 481 N N . LEU A 1 63 ? -1.734 69.812 3.23 1 92.31 63 LEU A N 1
ATOM 482 C CA . LEU A 1 63 ? -0.297 70 3.402 1 92.31 63 LEU A CA 1
ATOM 483 C C . LEU A 1 63 ? 0.427 69.875 2.062 1 92.31 63 LEU A C 1
ATOM 485 O O . LEU A 1 63 ? 1.384 70.625 1.812 1 92.31 63 LEU A O 1
ATOM 489 N N . SER A 1 64 ? 0.001 69 1.282 1 91.94 64 SER A N 1
ATOM 490 C CA . SER A 1 64 ? 0.625 68.75 -0.022 1 91.94 64 SER A CA 1
ATOM 491 C C . SER A 1 64 ? 0.467 70 -0.902 1 91.94 64 SER A C 1
ATOM 493 O O . SER A 1 64 ? 1.393 70.375 -1.624 1 91.94 64 SER A O 1
ATOM 495 N N . VAL A 1 65 ? -0.672 70.562 -0.844 1 90.31 65 VAL A N 1
ATOM 496 C CA . VAL A 1 65 ? -0.946 71.812 -1.629 1 90.31 65 VAL A CA 1
ATOM 497 C C . VAL A 1 65 ? -0.142 72.938 -1.076 1 90.31 65 VAL A C 1
ATOM 499 O O . VAL A 1 65 ? 0.418 73.75 -1.84 1 90.31 65 VAL A O 1
ATOM 502 N N . GLN A 1 66 ? -0.157 73.062 0.188 1 89.56 66 GLN A N 1
ATOM 503 C CA . GLN A 1 66 ? 0.619 74.062 0.831 1 89.56 66 GLN A CA 1
ATOM 504 C C . GLN A 1 66 ? 2.09 74 0.434 1 89.56 66 GLN A C 1
ATOM 506 O O . GLN A 1 66 ? 2.732 75.062 0.199 1 89.56 66 GLN A O 1
ATOM 511 N N . GLN A 1 67 ? 2.611 72.875 0.427 1 86.94 67 GLN A N 1
ATOM 512 C CA . GLN A 1 67 ? 4.004 72.625 0.059 1 86.94 67 GLN A CA 1
ATOM 513 C C . GLN A 1 67 ? 4.246 73 -1.41 1 86.94 67 GLN A C 1
ATOM 515 O O . GLN A 1 67 ? 5.27 73.562 -1.758 1 86.94 67 GLN A O 1
ATOM 520 N N . ARG A 1 68 ? 3.367 72.625 -2.199 1 85.5 68 ARG A N 1
ATOM 521 C CA . ARG A 1 68 ? 3.521 72.812 -3.637 1 85.5 68 ARG A CA 1
ATOM 522 C C . ARG A 1 68 ? 3.41 74.312 -4.004 1 85.5 68 ARG A C 1
ATOM 524 O O . ARG A 1 68 ? 4.062 74.75 -4.938 1 85.5 68 ARG A O 1
ATOM 531 N N . LEU A 1 69 ? 2.572 75 -3.303 1 83.69 69 LEU A N 1
ATOM 532 C CA . LEU A 1 69 ? 2.342 76.438 -3.613 1 83.69 69 LEU A CA 1
ATOM 533 C C . LEU A 1 69 ? 3.318 77.312 -2.852 1 83.69 69 LEU A C 1
ATOM 535 O O . LEU A 1 69 ? 3.283 78.5 -2.986 1 83.69 69 LEU A O 1
ATOM 539 N N . ASN A 1 70 ? 4.332 76.688 -2.246 1 76.12 70 ASN A N 1
ATOM 540 C CA . ASN A 1 70 ? 5.336 77.438 -1.464 1 76.12 70 ASN A CA 1
ATOM 541 C C . ASN A 1 70 ? 4.699 78.5 -0.568 1 76.12 70 ASN A C 1
ATOM 543 O O . ASN A 1 70 ? 5.191 79.625 -0.485 1 76.12 70 ASN A O 1
ATOM 547 N N . LEU A 1 71 ? 3.525 78.312 -0.253 1 70.06 71 LEU A N 1
ATOM 548 C CA . LEU A 1 71 ? 2.893 79.188 0.684 1 70.06 71 LEU A CA 1
ATOM 549 C C . LEU A 1 71 ? 3.568 79.125 2.049 1 70.06 71 LEU A C 1
ATOM 551 O O . LEU A 1 71 ? 4.457 78.312 2.27 1 70.06 71 LEU A O 1
ATOM 555 N N . LYS A 1 72 ? 3.006 79.562 3.236 1 67.25 72 LYS A N 1
ATOM 556 C CA . LYS A 1 72 ? 3.615 79.5 4.562 1 67.25 72 LYS A CA 1
ATOM 557 C C . LYS A 1 72 ? 4.227 78.125 4.82 1 67.25 72 LYS A C 1
ATOM 559 O O . LYS A 1 72 ? 3.703 77.125 4.359 1 67.25 72 LYS A O 1
ATOM 564 N N . ASP A 1 73 ? 5.406 78.062 5.324 1 71.31 73 ASP A N 1
ATOM 565 C CA . ASP A 1 73 ? 6.27 76.875 5.418 1 71.31 73 ASP A CA 1
ATOM 566 C C . ASP A 1 73 ? 5.617 75.812 6.258 1 71.31 73 ASP A C 1
ATOM 568 O O . ASP A 1 73 ? 5.137 76.062 7.363 1 71.31 73 ASP A O 1
ATOM 572 N N . VAL A 1 74 ? 5.137 74.625 5.602 1 83.44 74 VAL A N 1
ATOM 573 C CA . VAL A 1 74 ? 4.789 73.438 6.328 1 83.44 74 VAL A CA 1
ATOM 574 C C . VAL A 1 74 ? 5.812 73.188 7.43 1 83.44 74 VAL A C 1
ATOM 576 O O . VAL A 1 74 ? 7.016 73.062 7.164 1 83.44 74 VAL A O 1
ATOM 579 N N . PRO A 1 75 ? 5.316 73.25 8.688 1 87.62 75 PRO A N 1
ATOM 580 C CA . PRO A 1 75 ? 6.281 72.938 9.742 1 87.62 75 PRO A CA 1
ATOM 581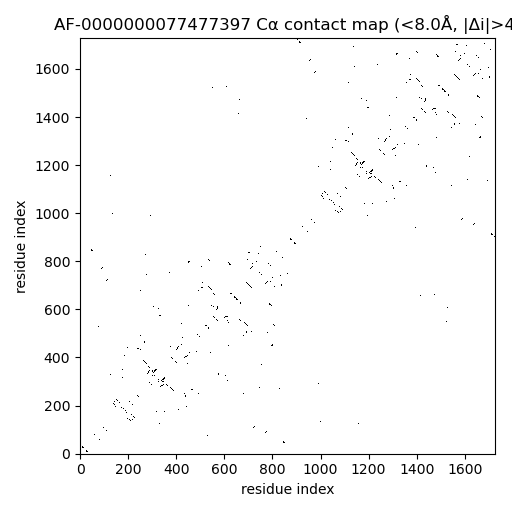 C C . PRO A 1 75 ? 7.121 71.688 9.414 1 87.62 75 PRO A C 1
ATOM 583 O O . PRO A 1 75 ? 6.598 70.688 8.898 1 87.62 75 PRO A O 1
ATOM 586 N N . PRO A 1 76 ? 8.359 71.75 9.688 1 89.06 76 PRO A N 1
ATOM 587 C CA . PRO A 1 76 ? 9.266 70.625 9.312 1 89.06 76 PRO A CA 1
ATOM 588 C C . PRO A 1 76 ? 8.789 69.312 9.789 1 89.06 76 PRO A C 1
ATOM 590 O O . PRO A 1 76 ? 8.789 68.312 9.023 1 89.06 76 PRO A O 1
ATOM 593 N N . PRO A 1 77 ? 8.258 69.062 10.914 1 92.25 77 PRO A N 1
ATOM 594 C CA . PRO A 1 77 ? 7.824 67.75 11.383 1 92.25 77 PRO A CA 1
ATOM 595 C C . PRO A 1 77 ? 6.617 67.25 10.617 1 92.25 77 PRO A C 1
ATOM 597 O O . PRO A 1 77 ? 6.305 66.062 10.695 1 92.25 77 PRO A O 1
ATOM 600 N N . TYR A 1 78 ? 5.969 68.125 9.867 1 92.62 78 TYR A N 1
ATOM 601 C CA . TYR A 1 78 ? 4.75 67.75 9.172 1 92.62 78 TYR A CA 1
ATOM 602 C C . TYR A 1 78 ? 5.047 67.312 7.742 1 92.62 78 TYR A C 1
ATOM 604 O O . TYR A 1 78 ? 4.199 66.688 7.074 1 92.62 78 TYR A O 1
ATOM 612 N N . ARG A 1 79 ? 6.242 67.438 7.32 1 89.44 79 ARG A N 1
ATOM 613 C CA . ARG A 1 79 ? 6.613 67.25 5.926 1 89.44 79 ARG A CA 1
ATOM 614 C C . ARG A 1 79 ? 6.473 65.75 5.547 1 89.44 79 ARG A C 1
ATOM 616 O O . ARG A 1 79 ? 6.148 65.438 4.406 1 89.44 79 ARG A O 1
ATOM 623 N N . SER A 1 80 ? 6.648 64.938 6.516 1 88.19 80 SER A N 1
ATOM 624 C CA . SER A 1 80 ? 6.594 63.5 6.246 1 88.19 80 SER A CA 1
ATOM 625 C C . SER A 1 80 ? 5.184 63.062 5.871 1 88.19 80 SER A C 1
ATOM 627 O O . SER A 1 80 ? 5 62.031 5.238 1 88.19 80 SER A O 1
ATOM 629 N N . ALA A 1 81 ? 4.23 63.75 6.168 1 91 81 ALA A N 1
ATOM 630 C CA . ALA A 1 81 ? 2.846 63.438 5.836 1 91 81 ALA A CA 1
ATOM 631 C C . ALA A 1 81 ? 2.611 63.5 4.332 1 91 81 ALA A C 1
ATOM 633 O O . ALA A 1 81 ? 1.691 62.875 3.812 1 91 81 ALA A O 1
ATOM 634 N N . CYS A 1 82 ? 3.4 64.25 3.654 1 87.19 82 CYS A N 1
ATOM 635 C CA . CYS A 1 82 ? 3.205 64.5 2.229 1 87.19 82 CYS A CA 1
ATOM 636 C C . CYS A 1 82 ? 4.004 63.5 1.392 1 87.19 82 CYS A C 1
ATOM 638 O O . CYS A 1 82 ? 3.828 63.406 0.174 1 87.19 82 CYS A O 1
ATOM 640 N N . SER A 1 83 ? 4.75 62.688 2.023 1 83.06 83 SER A N 1
ATOM 641 C CA . SER A 1 83 ? 5.625 61.812 1.274 1 83.06 83 SER A CA 1
ATOM 642 C C . SER A 1 83 ? 4.84 60.656 0.668 1 83.06 83 SER A C 1
ATOM 644 O O . SER A 1 83 ? 3.934 60.094 1.302 1 83.06 83 SER A O 1
ATOM 646 N N . LEU A 1 84 ? 5.191 60.344 -0.564 1 82.12 84 LEU A N 1
ATOM 647 C CA . LEU A 1 84 ? 4.602 59.188 -1.239 1 82.12 84 LEU A CA 1
ATOM 648 C C . LEU A 1 84 ? 5.234 57.875 -0.758 1 82.12 84 LEU A C 1
ATOM 650 O O . LEU A 1 84 ? 6.426 57.844 -0.443 1 82.12 84 LEU A O 1
ATOM 654 N N . TYR A 1 85 ? 4.363 56.875 -0.77 1 81.88 85 TYR A N 1
ATOM 655 C CA . TYR A 1 85 ? 4.832 55.562 -0.333 1 81.88 85 TYR A CA 1
ATOM 656 C C . TYR A 1 85 ? 5.82 54.969 -1.333 1 81.88 85 TYR A C 1
ATOM 658 O O . TYR A 1 85 ? 5.59 55.031 -2.543 1 81.88 85 TYR A O 1
ATOM 666 N N . HIS A 1 86 ? 7.043 54.594 -0.988 1 83.25 86 HIS A N 1
ATOM 667 C CA . HIS A 1 86 ? 8.078 53.875 -1.75 1 83.25 86 HIS A CA 1
ATOM 668 C C . HIS A 1 86 ? 8.68 52.75 -0.947 1 83.25 86 HIS A C 1
ATOM 670 O O . HIS A 1 86 ? 9.008 52.906 0.229 1 83.25 86 HIS A O 1
ATOM 676 N N . ARG A 1 87 ? 8.672 51.531 -1.574 1 87.5 87 ARG A N 1
ATOM 677 C CA . ARG A 1 87 ? 9.242 50.375 -0.884 1 87.5 87 ARG A CA 1
ATOM 678 C C . ARG A 1 87 ? 10.523 49.906 -1.568 1 87.5 87 ARG A C 1
ATOM 680 O O . ARG A 1 87 ? 10.539 49.656 -2.775 1 87.5 87 ARG A O 1
ATOM 687 N N . GLU A 1 88 ? 11.562 49.688 -0.91 1 88.81 88 GLU A N 1
ATOM 688 C CA . GLU A 1 88 ? 12.828 49.156 -1.412 1 88.81 88 GLU A CA 1
ATOM 689 C C . GLU A 1 88 ? 12.734 47.656 -1.656 1 88.81 88 GLU A C 1
ATOM 691 O O . GLU A 1 88 ? 11.922 46.969 -1.036 1 88.81 88 GLU A O 1
ATOM 696 N N . PRO A 1 89 ? 13.547 47.219 -2.604 1 91.25 89 PRO A N 1
ATOM 697 C CA . PRO A 1 89 ? 13.586 45.75 -2.787 1 91.25 89 PRO A CA 1
ATOM 698 C C . PRO A 1 89 ? 14.078 45.031 -1.544 1 91.25 89 PRO A C 1
ATOM 700 O O . PRO A 1 89 ? 14.984 45.5 -0.856 1 91.25 89 PRO A O 1
ATOM 703 N N . PRO A 1 90 ? 13.453 43.875 -1.27 1 91.56 90 PRO A N 1
ATOM 704 C CA . PRO A 1 90 ? 13.844 43.125 -0.082 1 91.56 90 PRO A CA 1
ATOM 705 C C . PRO A 1 90 ? 15.234 42.5 -0.208 1 91.56 90 PRO A C 1
ATOM 707 O O . PRO A 1 90 ? 15.664 42.156 -1.311 1 91.56 90 PRO A O 1
ATOM 710 N N . HIS A 1 91 ? 15.977 42.406 0.796 1 93.19 91 HIS A N 1
ATOM 711 C CA . HIS A 1 91 ? 17.25 41.719 0.891 1 93.19 91 HIS A CA 1
ATOM 712 C C . HIS A 1 91 ? 17.406 41.031 2.244 1 93.19 91 HIS A C 1
ATOM 714 O O . HIS A 1 91 ? 16.688 41.344 3.193 1 93.19 91 HIS A O 1
ATOM 720 N N . GLY A 1 92 ? 18.156 39.969 2.285 1 92.38 92 GLY A N 1
ATOM 721 C CA . GLY A 1 92 ? 18.312 39.25 3.531 1 92.38 92 GLY A CA 1
ATOM 722 C C . GLY A 1 92 ? 19.5 38.312 3.518 1 92.38 92 GLY A C 1
ATOM 723 O O . GLY A 1 92 ? 20.172 38.156 2.492 1 92.38 92 GLY A O 1
ATOM 724 N N . ALA A 1 93 ? 19.875 37.812 4.668 1 94.69 93 ALA A N 1
ATOM 725 C CA . ALA A 1 93 ? 20.953 36.844 4.855 1 94.69 93 ALA A CA 1
ATOM 726 C C . ALA A 1 93 ? 20.453 35.594 5.621 1 94.69 93 ALA A C 1
ATOM 728 O O . ALA A 1 93 ? 19.609 35.719 6.516 1 94.69 93 ALA A O 1
ATOM 729 N N . GLN A 1 94 ? 20.891 34.438 5.207 1 95.5 94 GLN A N 1
ATOM 730 C CA . GLN A 1 94 ? 20.672 33.156 5.879 1 95.5 94 GLN A CA 1
ATOM 731 C C . GLN A 1 94 ? 21.984 32.594 6.379 1 95.5 94 GLN A C 1
ATOM 733 O O . GLN A 1 94 ? 22.906 32.344 5.59 1 95.5 94 GLN A O 1
ATOM 738 N N . MET A 1 95 ? 22.109 32.344 7.637 1 95.44 95 MET A N 1
ATOM 739 C CA . MET A 1 95 ? 23.359 31.875 8.219 1 95.44 95 MET A CA 1
ATOM 740 C C . MET A 1 95 ? 23.156 30.578 8.984 1 95.44 95 MET A C 1
ATOM 742 O O . MET A 1 95 ? 22.219 30.469 9.781 1 95.44 95 MET A O 1
ATOM 746 N N . TYR A 1 96 ? 23.859 29.562 8.664 1 94.12 96 TYR A N 1
ATOM 747 C CA . TYR A 1 96 ? 23.812 28.281 9.375 1 94.12 96 TYR A CA 1
ATOM 748 C C . TYR A 1 96 ? 25.203 27.641 9.406 1 94.12 96 TYR A C 1
ATOM 750 O O . TYR A 1 96 ? 26.109 28.062 8.688 1 94.12 96 TYR A O 1
ATOM 758 N N . GLN A 1 97 ? 25.312 26.688 10.203 1 90.5 97 GLN A N 1
ATOM 759 C CA . GLN A 1 97 ? 26.594 26.031 10.406 1 90.5 97 GLN A CA 1
ATOM 760 C C . GLN A 1 97 ? 26.859 25 9.312 1 90.5 97 GLN A C 1
ATOM 762 O O . GLN A 1 97 ? 25.953 24.266 8.906 1 90.5 97 GLN A O 1
ATOM 767 N N . GLU A 1 98 ? 28.141 24.938 8.875 1 90.75 98 GLU A N 1
ATOM 768 C CA . GLU A 1 98 ? 28.562 23.875 7.957 1 90.75 98 GLU A CA 1
ATOM 769 C C . GLU A 1 98 ? 28.766 22.562 8.688 1 90.75 98 GLU A C 1
ATOM 771 O O . GLU A 1 98 ? 28.984 22.531 9.898 1 90.75 98 GLU A O 1
ATOM 776 N N . VAL A 1 99 ? 28.672 21.469 7.891 1 93.88 99 VAL A N 1
ATOM 777 C CA . VAL A 1 99 ? 28.891 20.156 8.492 1 93.88 99 VAL A CA 1
ATOM 778 C C . VAL A 1 99 ? 30.359 20.016 8.891 1 93.88 99 VAL A C 1
ATOM 780 O O . VAL A 1 99 ? 31.234 20.703 8.352 1 93.88 99 VAL A O 1
ATOM 783 N N . PRO A 1 100 ? 30.641 19.062 9.906 1 92 100 PRO A N 1
ATOM 784 C CA . PRO A 1 100 ? 32.031 18.859 10.312 1 92 100 PRO A CA 1
ATOM 785 C C . PRO A 1 100 ? 32.938 18.391 9.164 1 92 100 PRO A C 1
ATOM 787 O O . PRO A 1 100 ? 32.469 17.703 8.25 1 92 100 PRO A O 1
ATOM 790 N N . GLU A 1 101 ? 34.25 18.75 9.461 1 92 101 GLU A N 1
ATOM 791 C CA . GLU A 1 101 ? 35.25 18.281 8.484 1 92 101 GLU A CA 1
ATOM 792 C C . GLU A 1 101 ? 35.375 16.75 8.523 1 92 101 GLU A C 1
ATOM 794 O O . GLU A 1 101 ? 35.406 16.156 9.602 1 92 101 GLU A O 1
ATOM 799 N N . GLY A 1 102 ? 35.281 16.094 7.5 1 93.81 102 GLY A N 1
ATOM 800 C CA . GLY A 1 102 ? 35.438 14.641 7.469 1 93.81 102 GLY A CA 1
ATOM 801 C C . GLY A 1 102 ? 34.156 13.906 7.227 1 93.81 102 GLY A C 1
ATOM 802 O O . GLY A 1 102 ? 34.156 12.703 6.941 1 93.81 102 GLY A O 1
ATOM 803 N N . GLN A 1 103 ? 32.969 14.555 7.438 1 95.62 103 GLN A N 1
ATOM 804 C CA . GLN A 1 103 ? 31.719 13.906 7.125 1 95.62 103 GLN A CA 1
ATOM 805 C C . GLN A 1 103 ? 31.688 13.438 5.672 1 95.62 103 GLN A C 1
ATOM 807 O O . GLN A 1 103 ? 32 14.203 4.762 1 95.62 103 GLN A O 1
ATOM 812 N N . ALA A 1 104 ? 31.359 12.141 5.508 1 95.06 104 ALA A N 1
ATOM 813 C CA . ALA A 1 104 ? 31.312 11.555 4.168 1 95.06 104 ALA A CA 1
ATOM 814 C C . ALA A 1 104 ? 30.406 12.367 3.24 1 95.06 104 ALA A C 1
ATOM 816 O O . ALA A 1 104 ? 29.375 12.859 3.664 1 95.06 104 ALA A O 1
ATOM 817 N N . ARG A 1 105 ? 30.844 12.438 1.976 1 92.5 105 ARG A N 1
ATOM 818 C CA . ARG A 1 105 ? 30.109 13.211 0.979 1 92.5 105 ARG A CA 1
ATOM 819 C C . ARG A 1 105 ? 28.688 12.688 0.827 1 92.5 105 ARG A C 1
ATOM 821 O O . ARG A 1 105 ? 27.75 13.461 0.575 1 92.5 105 ARG A O 1
ATOM 828 N N . GLU A 1 106 ? 28.5 11.461 1.013 1 92.56 106 GLU A N 1
ATOM 829 C CA . GLU A 1 106 ? 27.188 10.844 0.813 1 92.56 106 GLU A CA 1
ATOM 830 C C . GLU A 1 106 ? 26.281 11.086 2.016 1 92.56 106 GLU A C 1
ATOM 832 O O . GLU A 1 106 ? 25.062 10.977 1.908 1 92.56 106 GLU A O 1
ATOM 837 N N . ASP A 1 107 ? 26.875 11.32 3.143 1 97.19 107 ASP A N 1
ATOM 838 C CA . ASP A 1 107 ? 26.094 11.609 4.336 1 97.19 107 ASP A CA 1
ATOM 839 C C . ASP A 1 107 ? 25.375 12.953 4.215 1 97.19 107 ASP A C 1
ATOM 841 O O . ASP A 1 107 ? 26.016 14.008 4.312 1 97.19 107 ASP A O 1
ATOM 845 N N . ALA A 1 108 ? 24.094 12.93 4.094 1 97.69 108 ALA A N 1
ATOM 846 C CA . ALA A 1 108 ? 23.344 14.125 3.723 1 97.69 108 ALA A CA 1
ATOM 847 C C . ALA A 1 108 ? 22.859 14.875 4.961 1 97.69 108 ALA A C 1
ATOM 849 O O . ALA A 1 108 ? 22.375 16.016 4.863 1 97.69 108 ALA A O 1
ATOM 850 N N . VAL A 1 109 ? 22.969 14.336 6.184 1 98.06 109 VAL A N 1
ATOM 851 C CA . VAL A 1 109 ? 22.469 14.984 7.395 1 98.06 109 VAL A CA 1
ATOM 852 C C . VAL A 1 109 ? 23.266 16.266 7.656 1 98.06 109 VAL A C 1
ATOM 854 O O . VAL A 1 109 ? 24.5 16.25 7.641 1 98.06 109 VAL A O 1
ATOM 857 N N . GLY A 1 110 ? 22.578 17.359 7.855 1 97.25 110 GLY A N 1
ATOM 858 C CA . GLY A 1 110 ? 23.219 18.641 8.133 1 97.25 110 GLY A CA 1
ATOM 859 C C . GLY A 1 110 ? 23.484 19.453 6.891 1 97.25 110 GLY A C 1
ATOM 860 O O . GLY A 1 110 ? 23.891 20.625 6.977 1 97.25 110 GLY A O 1
ATOM 861 N N . ARG A 1 111 ? 23.281 18.906 5.742 1 97.5 111 ARG A N 1
ATOM 862 C CA . ARG A 1 111 ? 23.5 19.594 4.477 1 97.5 111 ARG A CA 1
ATOM 863 C C . ARG A 1 111 ? 22.203 20.188 3.934 1 97.5 111 ARG A C 1
ATOM 865 O O . ARG A 1 111 ? 21.125 19.625 4.156 1 97.5 111 ARG A O 1
ATOM 872 N N . PRO A 1 112 ? 22.266 21.281 3.25 1 97 112 PRO A N 1
ATOM 873 C CA . PRO A 1 112 ? 21.062 21.953 2.719 1 97 112 PRO A CA 1
ATOM 874 C C . PRO A 1 112 ? 20.594 21.344 1.402 1 97 112 PRO A C 1
ATOM 876 O O . PRO A 1 112 ? 20.531 22.031 0.383 1 97 112 PRO A O 1
ATOM 879 N N . ILE A 1 113 ? 20.188 20.141 1.447 1 96.38 113 ILE A N 1
ATOM 880 C CA . ILE A 1 113 ? 19.688 19.547 0.208 1 96.38 113 ILE A CA 1
ATOM 881 C C . ILE A 1 113 ? 18.312 20.125 -0.128 1 96.38 113 ILE A C 1
ATOM 883 O O . ILE A 1 113 ? 17.547 20.5 0.769 1 96.38 113 ILE A O 1
ATOM 887 N N . MET A 1 114 ? 18.062 20.172 -1.38 1 96.12 114 MET A N 1
ATOM 888 C CA . MET A 1 114 ? 16.812 20.734 -1.867 1 96.12 114 MET A CA 1
ATOM 889 C C . MET A 1 114 ? 15.617 19.875 -1.432 1 96.12 114 MET A C 1
ATOM 891 O O . MET A 1 114 ? 15.719 18.656 -1.385 1 96.12 114 MET A O 1
ATOM 895 N N . HIS A 1 115 ? 14.539 20.578 -1.144 1 96.25 115 HIS A N 1
ATOM 896 C CA . HIS A 1 115 ? 13.289 19.875 -0.865 1 96.25 115 HIS A CA 1
ATOM 897 C C . HIS A 1 115 ? 12.945 18.891 -1.981 1 96.25 115 HIS A C 1
ATOM 899 O O . HIS A 1 115 ? 12.938 19.266 -3.158 1 96.25 115 HIS A O 1
ATOM 905 N N . LEU A 1 116 ? 12.57 17.703 -1.643 1 94.94 116 LEU A N 1
ATOM 906 C CA . LEU A 1 116 ? 12.43 16.625 -2.627 1 94.94 116 LEU A CA 1
ATOM 907 C C . LEU A 1 116 ? 11.234 16.891 -3.535 1 94.94 116 LEU A C 1
ATOM 909 O O . LEU A 1 116 ? 11.172 16.375 -4.652 1 94.94 116 LEU A O 1
ATOM 913 N N . SER A 1 117 ? 10.266 17.672 -3.105 1 94.38 117 SER A N 1
ATOM 914 C CA . SER A 1 117 ? 9.086 17.953 -3.91 1 94.38 117 SER A CA 1
ATOM 915 C C . SER A 1 117 ? 9.211 19.281 -4.633 1 94.38 117 SER A C 1
ATOM 917 O O . SER A 1 117 ? 8.336 19.656 -5.426 1 94.38 117 SER A O 1
ATOM 919 N N . ALA A 1 118 ? 10.266 20.078 -4.418 1 95.25 118 ALA A N 1
ATOM 920 C CA . ALA A 1 118 ? 10.367 21.469 -4.852 1 95.25 118 ALA A CA 1
ATOM 921 C C . ALA A 1 118 ? 10.211 21.578 -6.363 1 95.25 118 ALA A C 1
ATOM 923 O O . ALA A 1 118 ? 9.422 22.391 -6.855 1 95.25 118 ALA A O 1
ATOM 924 N N . LEU A 1 119 ? 10.93 20.766 -7.09 1 95.25 119 LEU A N 1
ATOM 925 C CA . LEU A 1 119 ? 10.93 20.875 -8.547 1 95.25 119 LEU A CA 1
ATOM 926 C C . LEU A 1 119 ? 9.547 20.562 -9.109 1 95.25 119 LEU A C 1
ATOM 928 O O . LEU A 1 119 ? 9.07 21.25 -10.023 1 95.25 119 LEU A O 1
ATOM 932 N N . LYS A 1 120 ? 8.922 19.531 -8.594 1 94.56 120 LYS A N 1
ATOM 933 C CA . LYS A 1 120 ? 7.594 19.156 -9.078 1 94.56 120 LYS A CA 1
ATOM 934 C C . LYS A 1 120 ? 6.562 20.219 -8.719 1 94.56 120 LYS A C 1
ATOM 936 O O . LYS A 1 120 ? 5.613 20.453 -9.469 1 94.56 120 LYS A O 1
ATOM 941 N N . GLN A 1 121 ? 6.695 20.844 -7.602 1 94.19 121 GLN A N 1
ATOM 942 C CA . GLN A 1 121 ? 5.773 21.891 -7.184 1 94.19 121 GLN A CA 1
ATOM 943 C C . GLN A 1 121 ? 5.922 23.125 -8.062 1 94.19 121 GLN A C 1
ATOM 945 O O . GLN A 1 121 ? 4.926 23.703 -8.516 1 94.19 121 GLN A O 1
ATOM 950 N N . VAL A 1 122 ? 7.199 23.547 -8.445 1 95.06 122 VAL A N 1
ATOM 951 C CA . VAL A 1 122 ? 7.453 24.797 -9.156 1 95.06 122 VAL A CA 1
ATOM 952 C C . VAL A 1 122 ? 7.082 24.641 -10.633 1 95.06 122 VAL A C 1
ATOM 954 O O . VAL A 1 122 ? 6.711 25.609 -11.297 1 95.06 122 VAL A O 1
ATOM 957 N N . THR A 1 123 ? 7.113 23.391 -11.125 1 95.19 123 THR A N 1
ATOM 958 C CA . THR A 1 123 ? 6.793 23.141 -12.523 1 95.19 123 THR A CA 1
ATOM 959 C C . THR A 1 123 ? 5.316 22.797 -12.688 1 95.19 123 THR A C 1
ATOM 961 O O . THR A 1 123 ? 4.824 22.672 -13.812 1 95.19 123 THR A O 1
ATOM 964 N N . GLY A 1 124 ? 4.59 22.609 -11.617 1 93.25 124 GLY A N 1
ATOM 965 C CA . GLY A 1 124 ? 3.178 22.266 -11.672 1 93.25 124 GLY A CA 1
ATOM 966 C C . GLY A 1 124 ? 2.934 20.781 -11.891 1 93.25 124 GLY A C 1
ATOM 967 O O . GLY A 1 124 ? 1.8 20.359 -12.133 1 93.25 124 GLY A O 1
ATOM 968 N N . GLU A 1 125 ? 3.955 19.922 -11.625 1 93.06 125 GLU A N 1
ATOM 969 C CA . GLU A 1 125 ? 3.855 18.5 -11.891 1 93.06 125 GLU A CA 1
ATOM 970 C C . GLU A 1 125 ? 3.469 17.719 -10.633 1 93.06 125 GLU A C 1
ATOM 972 O O . GLU A 1 125 ? 3.082 16.562 -10.711 1 93.06 125 GLU A O 1
ATOM 977 N N . ALA A 1 126 ? 3.568 18.375 -9.461 1 94.75 126 ALA A N 1
ATOM 978 C CA . ALA A 1 126 ? 3.174 17.703 -8.227 1 94.75 126 ALA A CA 1
ATOM 979 C C . ALA A 1 126 ? 1.698 17.312 -8.258 1 94.75 126 ALA A C 1
ATOM 981 O O . ALA A 1 126 ? 0.846 18.109 -8.641 1 94.75 126 ALA A O 1
ATOM 982 N N . VAL A 1 127 ? 1.391 16.125 -7.949 1 94.12 127 VAL A N 1
ATOM 983 C CA . VAL A 1 127 ? 0.024 15.617 -8.008 1 94.12 127 VAL A CA 1
ATOM 984 C C . VAL A 1 127 ? -0.613 15.695 -6.621 1 94.12 127 VAL A C 1
ATOM 986 O O . VAL A 1 127 ? -0.205 14.977 -5.703 1 94.12 127 VAL A O 1
ATOM 989 N N . TYR A 1 128 ? -1.596 16.547 -6.504 1 95.56 128 TYR A N 1
ATOM 990 C CA . TYR A 1 128 ? -2.383 16.656 -5.281 1 95.56 128 TYR A CA 1
ATOM 991 C C . TYR A 1 128 ? -3.645 15.805 -5.371 1 95.56 128 TYR A C 1
ATOM 993 O O . TYR A 1 128 ? -3.924 15.203 -6.41 1 95.56 128 TYR A O 1
ATOM 1001 N N . THR A 1 129 ? -4.395 15.648 -4.289 1 94.88 129 THR A N 1
ATOM 1002 C CA . THR A 1 129 ? -5.555 14.758 -4.23 1 94.88 129 THR A CA 1
ATOM 1003 C C . THR A 1 129 ? -6.555 15.102 -5.328 1 94.88 129 THR A C 1
ATOM 1005 O O . THR A 1 129 ? -7.027 14.219 -6.047 1 94.88 129 THR A O 1
ATOM 1008 N N . ASP A 1 130 ? -6.832 16.328 -5.484 1 91.25 130 ASP A N 1
ATOM 1009 C CA . ASP A 1 130 ? -7.836 16.719 -6.469 1 91.25 130 ASP A CA 1
ATOM 1010 C C . ASP A 1 130 ? -7.285 16.609 -7.887 1 91.25 130 ASP A C 1
ATOM 1012 O O . ASP A 1 130 ? -8.047 16.656 -8.859 1 91.25 130 ASP A O 1
ATOM 1016 N N . ASP A 1 131 ? -5.922 16.5 -8.039 1 93.44 131 ASP A N 1
ATOM 1017 C CA . ASP A 1 131 ? -5.293 16.375 -9.352 1 93.44 131 ASP A CA 1
ATOM 1018 C C . ASP A 1 131 ? -5.398 14.938 -9.867 1 93.44 131 ASP A C 1
ATOM 1020 O O . ASP A 1 131 ? -5.184 14.68 -11.055 1 93.44 131 ASP A O 1
ATOM 1024 N N . MET A 1 132 ? -5.668 13.992 -9.016 1 94.12 132 MET A N 1
ATOM 1025 C CA . MET A 1 132 ? -5.723 12.594 -9.43 1 94.12 132 MET A CA 1
ATOM 1026 C C . MET A 1 132 ? -6.812 12.375 -10.477 1 94.12 132 MET A C 1
ATOM 1028 O O . MET A 1 132 ? -7.918 12.914 -10.352 1 94.12 132 MET A O 1
ATOM 1032 N N . PRO A 1 133 ? -6.516 11.57 -11.516 1 94.25 133 PRO A N 1
ATOM 1033 C CA . PRO A 1 133 ? -7.543 11.328 -12.539 1 94.25 133 PRO A CA 1
ATOM 1034 C C . PRO A 1 133 ? -8.766 10.602 -11.984 1 94.25 133 PRO A C 1
ATOM 1036 O O . PRO A 1 133 ? -8.625 9.68 -11.172 1 94.25 133 PRO A O 1
ATOM 1039 N N . PRO A 1 134 ? -9.969 11 -12.43 1 95.69 134 PRO A N 1
ATOM 1040 C CA . PRO A 1 134 ? -11.18 10.328 -11.961 1 95.69 134 PRO A CA 1
ATOM 1041 C C . PRO A 1 134 ? -11.266 8.875 -12.422 1 95.69 134 PRO A C 1
ATOM 1043 O O . PRO A 1 134 ? -10.789 8.539 -13.508 1 95.69 134 PRO A O 1
ATOM 1046 N N . ILE A 1 135 ? -11.836 8.094 -11.602 1 95.44 135 ILE A N 1
ATOM 1047 C CA . ILE A 1 135 ? -12.156 6.711 -11.945 1 95.44 135 ILE A CA 1
ATOM 1048 C C . ILE A 1 135 ? -13.523 6.648 -12.609 1 95.44 135 ILE A C 1
ATOM 1050 O O . ILE A 1 135 ? -14.422 7.426 -12.273 1 95.44 135 ILE A O 1
ATOM 1054 N N . GLN A 1 136 ? -13.664 5.75 -13.539 1 93.25 136 GLN A N 1
ATOM 1055 C CA . GLN A 1 136 ? -14.945 5.621 -14.234 1 93.25 136 GLN A CA 1
ATOM 1056 C C . GLN A 1 136 ? -16.094 5.488 -13.242 1 93.25 136 GLN A C 1
ATOM 1058 O O . GLN A 1 136 ? -16.031 4.676 -12.32 1 93.25 136 GLN A O 1
ATOM 1063 N N . GLY A 1 137 ? -17.094 6.301 -13.414 1 94.81 137 GLY A N 1
ATOM 1064 C CA . GLY A 1 137 ? -18.281 6.27 -12.562 1 94.81 137 GLY A CA 1
ATOM 1065 C C . GLY A 1 137 ? -18.156 7.148 -11.336 1 94.81 137 GLY A C 1
ATOM 1066 O O . GLY A 1 137 ? -19.109 7.273 -10.555 1 94.81 137 GLY A O 1
ATOM 1067 N N . GLU A 1 138 ? -17.031 7.754 -11.148 1 97.38 138 GLU A N 1
ATOM 1068 C CA . GLU A 1 138 ? -16.781 8.609 -9.992 1 97.38 138 GLU A CA 1
ATOM 1069 C C . GLU A 1 138 ? -17.766 9.766 -9.938 1 97.38 138 GLU A C 1
ATOM 1071 O O . GLU A 1 138 ? -18.125 10.328 -10.977 1 97.38 138 GLU A O 1
ATOM 1076 N N . LEU A 1 139 ? -18.281 10.133 -8.766 1 98.69 139 LEU A N 1
ATOM 1077 C CA . LEU A 1 139 ? -19.203 11.234 -8.555 1 98.69 139 LEU A CA 1
ATOM 1078 C C . LEU A 1 139 ? -18.578 12.328 -7.695 1 98.69 139 LEU A C 1
ATOM 1080 O O . LEU A 1 139 ? -17.609 12.07 -6.969 1 98.69 139 LEU A O 1
ATOM 1084 N N . TYR A 1 140 ? -19.125 13.492 -7.848 1 98.62 140 TYR A N 1
ATOM 1085 C CA . TYR A 1 140 ? -18.703 14.641 -7.066 1 98.62 140 TYR A CA 1
ATOM 1086 C C . TYR A 1 140 ? -19.688 14.945 -5.949 1 98.62 140 TYR A C 1
ATOM 1088 O O . TYR A 1 140 ? -20.906 14.789 -6.133 1 98.62 140 TYR A O 1
ATOM 1096 N N . LEU A 1 141 ? -19.109 15.336 -4.844 1 98.75 141 LEU A N 1
ATOM 1097 C CA . LEU A 1 141 ? -19.922 15.578 -3.66 1 98.75 141 LEU A CA 1
ATOM 1098 C C . LEU A 1 141 ? -20.062 17.078 -3.393 1 98.75 141 LEU A C 1
ATOM 1100 O O . LEU A 1 141 ? -19.062 17.812 -3.43 1 98.75 141 LEU A O 1
ATOM 1104 N N . GLY A 1 142 ? -21.312 17.578 -3.209 1 98.75 142 GLY A N 1
ATOM 1105 C CA . GLY A 1 142 ? -21.625 18.906 -2.719 1 98.75 142 GLY A CA 1
ATOM 1106 C C . GLY A 1 142 ? -22.281 18.906 -1.348 1 98.75 142 GLY A C 1
ATOM 1107 O O . GLY A 1 142 ? -23.203 18.141 -1.098 1 98.75 142 GLY A O 1
ATOM 1108 N N . LEU A 1 143 ? -21.828 19.719 -0.449 1 98.69 143 LEU A N 1
ATOM 1109 C CA . LEU A 1 143 ? -22.297 19.719 0.932 1 98.69 143 LEU A CA 1
ATOM 1110 C C . LEU A 1 143 ? -23.531 20.609 1.089 1 98.69 143 LEU A C 1
ATOM 1112 O O . LEU A 1 143 ? -23.609 21.672 0.467 1 98.69 143 LEU A O 1
ATOM 1116 N N . VAL A 1 144 ? -24.469 20.156 1.815 1 98.75 144 VAL A N 1
ATOM 1117 C CA . VAL A 1 144 ? -25.562 20.969 2.33 1 98.75 144 VAL A CA 1
ATOM 1118 C C . VAL A 1 144 ? -25.234 21.453 3.736 1 98.75 144 VAL A C 1
ATOM 1120 O O . VAL A 1 144 ? -25.203 20.672 4.684 1 98.75 144 VAL A O 1
ATOM 1123 N N . LEU A 1 145 ? -25.047 22.75 3.912 1 98.44 145 LEU A N 1
ATOM 1124 C CA . LEU A 1 145 ? -24.516 23.312 5.148 1 98.44 145 LEU A CA 1
ATOM 1125 C C . LEU A 1 145 ? -25.578 24.109 5.887 1 98.44 145 LEU A C 1
ATOM 1127 O O . LEU A 1 145 ? -26.438 24.75 5.258 1 98.44 145 LEU A O 1
ATOM 1131 N N . SER A 1 146 ? -25.516 24.125 7.156 1 98.25 146 SER A N 1
ATOM 1132 C CA . SER A 1 146 ? -26.438 24.891 7.988 1 98.25 146 SER A CA 1
ATOM 1133 C C . SER A 1 146 ? -26.281 26.375 7.758 1 98.25 146 SER A C 1
ATOM 1135 O O . SER A 1 146 ? -25.172 26.875 7.59 1 98.25 146 SER A O 1
ATOM 1137 N N . LYS A 1 147 ? -27.422 27.094 7.895 1 96.94 147 LYS A N 1
ATOM 1138 C CA . LYS A 1 147 ? -27.453 28.547 7.758 1 96.94 147 LYS A CA 1
ATOM 1139 C C . LYS A 1 147 ? -27.719 29.234 9.102 1 96.94 147 LYS A C 1
ATOM 1141 O O . LYS A 1 147 ? -27.766 30.453 9.18 1 96.94 147 LYS A O 1
ATOM 1146 N N . LYS A 1 148 ? -27.875 28.406 10.102 1 97.94 148 LYS A N 1
ATOM 1147 C CA . LYS A 1 148 ? -28.219 28.922 11.422 1 97.94 148 LYS A CA 1
ATOM 1148 C C . LYS A 1 148 ? -27.156 28.562 12.453 1 97.94 148 LYS A C 1
ATOM 1150 O O . LYS A 1 148 ? -26.578 27.469 12.414 1 97.94 148 LYS A O 1
ATOM 1155 N N . ALA A 1 149 ? -26.938 29.438 13.398 1 97.94 149 ALA A N 1
ATOM 1156 C CA . ALA A 1 149 ? -25.906 29.234 14.422 1 97.94 149 ALA A CA 1
ATOM 1157 C C . ALA A 1 149 ? -26.422 28.297 15.516 1 97.94 149 ALA A C 1
ATOM 1159 O O . ALA A 1 149 ? -25.625 27.641 16.188 1 97.94 149 ALA A O 1
ATOM 1160 N N . HIS A 1 150 ? -27.656 28.312 15.805 1 98.5 150 HIS A N 1
ATOM 1161 C CA . HIS A 1 150 ? -28.281 27.516 16.859 1 98.5 150 HIS A CA 1
ATOM 1162 C C . HIS A 1 150 ? -29.766 27.297 16.562 1 98.5 150 HIS A C 1
ATOM 1164 O O . HIS A 1 150 ? -30.578 28.188 16.797 1 98.5 150 HIS A O 1
ATOM 1170 N N . ALA A 1 151 ? -30.078 26.094 16.062 1 98.75 151 ALA A N 1
ATOM 1171 C CA . ALA A 1 151 ? -31.453 25.859 15.625 1 98.75 151 ALA A CA 1
ATOM 1172 C C . ALA A 1 151 ? -31.75 24.375 15.578 1 98.75 151 ALA A C 1
ATOM 1174 O O . ALA A 1 151 ? -30.859 23.547 15.398 1 98.75 151 ALA A O 1
ATOM 1175 N N . LYS A 1 152 ? -32.969 24 15.719 1 98.69 152 LYS A N 1
ATOM 1176 C CA . LYS A 1 152 ? -33.469 22.656 15.453 1 98.69 152 LYS A CA 1
ATOM 1177 C C . LYS A 1 152 ? -33.75 22.453 13.961 1 98.69 152 LYS A C 1
ATOM 1179 O O . LYS A 1 152 ? -34.281 23.359 13.305 1 98.69 152 LYS A O 1
ATOM 1184 N N . ILE A 1 153 ? -33.406 21.312 13.477 1 98.56 153 ILE A N 1
ATOM 1185 C CA . ILE A 1 153 ? -33.75 20.969 12.109 1 98.56 153 ILE A CA 1
ATOM 1186 C C . ILE A 1 153 ? -35.188 20.453 12.062 1 98.56 153 ILE A C 1
ATOM 1188 O O . ILE A 1 153 ? -35.5 19.391 12.609 1 98.56 153 ILE A O 1
ATOM 1192 N N . VAL A 1 154 ? -36.094 21.125 11.367 1 98.44 154 VAL A N 1
ATOM 1193 C CA . VAL A 1 154 ? -37.469 20.734 11.281 1 98.44 154 VAL A CA 1
ATOM 1194 C C . VAL A 1 154 ? -37.688 19.766 10.125 1 98.44 154 VAL A C 1
ATOM 1196 O O . VAL A 1 154 ? -38.406 18.766 10.258 1 98.44 154 VAL A O 1
ATOM 1199 N N . SER A 1 155 ? -37.125 20.078 9.039 1 98.06 155 SER A N 1
ATOM 1200 C CA . SER A 1 155 ? -37.219 19.188 7.879 1 98.06 155 SER A CA 1
ATOM 1201 C C . SER A 1 155 ? -36.094 19.453 6.887 1 98.06 155 SER A C 1
ATOM 1203 O O . SER A 1 155 ? -35.5 20.547 6.875 1 98.06 155 SER A O 1
ATOM 1205 N N . ILE A 1 156 ? -35.719 18.453 6.195 1 98.5 156 ILE A N 1
ATOM 1206 C CA . ILE A 1 156 ? -34.781 18.516 5.074 1 98.5 156 ILE A CA 1
ATOM 1207 C C . ILE A 1 156 ? -35.469 18 3.809 1 98.5 156 ILE A C 1
ATOM 1209 O O . ILE A 1 156 ? -35.906 16.859 3.756 1 98.5 156 ILE A O 1
ATOM 1213 N N . ASP A 1 157 ? -35.625 18.828 2.75 1 98.56 157 ASP A N 1
ATOM 1214 C CA . ASP A 1 157 ? -36.312 18.453 1.515 1 98.56 157 ASP A CA 1
ATOM 1215 C C . ASP A 1 157 ? -35.375 18.562 0.316 1 98.56 157 ASP A C 1
ATOM 1217 O O . ASP A 1 157 ? -35.125 19.656 -0.196 1 98.56 157 ASP A O 1
ATOM 1221 N N . PRO A 1 158 ? -34.844 17.438 -0.092 1 98.62 158 PRO A N 1
ATOM 1222 C CA . PRO A 1 158 ? -33.938 17.438 -1.241 1 98.62 158 PRO A CA 1
ATOM 1223 C C . PRO A 1 158 ? -34.688 17.297 -2.572 1 98.62 158 PRO A C 1
ATOM 1225 O O . PRO A 1 158 ? -34.031 17.094 -3.611 1 98.62 158 PRO A O 1
ATOM 1228 N N . SER A 1 159 ? -35.938 17.406 -2.715 1 98.5 159 SER A N 1
ATOM 1229 C CA . SER A 1 159 ? -36.75 17.047 -3.881 1 98.5 159 SER A CA 1
ATOM 1230 C C . SER A 1 159 ? -36.344 17.859 -5.102 1 98.5 159 SER A C 1
ATOM 1232 O O . SER A 1 159 ? -36.156 17.312 -6.195 1 98.5 159 SER A O 1
ATOM 1234 N N . GLU A 1 160 ? -36.188 19.125 -4.945 1 98.31 160 GLU A N 1
ATOM 1235 C CA . GLU A 1 160 ? -35.812 19.984 -6.07 1 98.31 160 GLU A CA 1
ATOM 1236 C C . GLU A 1 160 ? -34.406 19.656 -6.543 1 98.31 160 GLU A C 1
ATOM 1238 O O . GLU A 1 160 ? -34.125 19.672 -7.746 1 98.31 160 GLU A O 1
ATOM 1243 N N . ALA A 1 161 ? -33.469 19.438 -5.637 1 98.62 161 ALA A N 1
ATOM 1244 C CA . ALA A 1 161 ? -32.094 19.078 -5.969 1 98.62 161 ALA A CA 1
ATOM 1245 C C . ALA A 1 161 ? -32.062 17.781 -6.785 1 98.62 161 ALA A C 1
ATOM 1247 O O . ALA A 1 161 ? -31.281 17.672 -7.738 1 98.62 161 ALA A O 1
ATOM 1248 N N . LEU A 1 162 ? -32.875 16.828 -6.422 1 98.5 162 LEU A N 1
ATOM 1249 C CA . LEU A 1 162 ? -32.844 15.492 -7.016 1 98.5 162 LEU A CA 1
ATOM 1250 C C . LEU A 1 162 ? -33.344 15.531 -8.461 1 98.5 162 LEU A C 1
ATOM 1252 O O . LEU A 1 162 ? -33.062 14.617 -9.234 1 98.5 162 LEU A O 1
ATOM 1256 N N . LYS A 1 163 ? -34 16.594 -8.867 1 98.12 163 LYS A N 1
ATOM 1257 C CA . LYS A 1 163 ? -34.5 16.734 -10.227 1 98.12 163 LYS A CA 1
ATOM 1258 C C . LYS A 1 163 ? -33.469 17.422 -11.125 1 98.12 163 LYS A C 1
ATOM 1260 O O . LYS A 1 163 ? -33.625 17.422 -12.344 1 98.12 163 LYS A O 1
ATOM 1265 N N . MET A 1 164 ? -32.5 17.906 -10.57 1 98.38 164 MET A N 1
ATOM 1266 C CA . MET A 1 164 ? -31.516 18.719 -11.305 1 98.38 164 MET A CA 1
ATOM 1267 C C . MET A 1 164 ? -30.625 17.844 -12.172 1 98.38 164 MET A C 1
ATOM 1269 O O . MET A 1 164 ? -30.375 16.672 -11.844 1 98.38 164 MET A O 1
ATOM 1273 N N . PRO A 1 165 ? -30.109 18.422 -13.211 1 97.44 165 PRO A N 1
ATOM 1274 C CA . PRO A 1 165 ? -29.266 17.656 -14.133 1 97.44 165 PRO A CA 1
ATOM 1275 C C . PRO A 1 165 ? -28.031 17.094 -13.461 1 97.44 165 PRO A C 1
ATOM 1277 O O . PRO A 1 165 ? -27.359 17.797 -12.688 1 97.44 165 PRO A O 1
ATOM 1280 N N . GLY A 1 166 ? -27.734 15.828 -13.797 1 98.12 166 GLY A N 1
ATOM 1281 C CA . GLY A 1 166 ? -26.5 15.195 -13.391 1 98.12 166 GLY A CA 1
ATOM 1282 C C . GLY A 1 166 ? -26.516 14.711 -11.953 1 98.12 166 GLY A C 1
ATOM 1283 O O . GLY A 1 166 ? -25.562 14.062 -11.492 1 98.12 166 GLY A O 1
ATOM 1284 N N . VAL A 1 167 ? -27.594 15.016 -11.211 1 98.75 167 VAL A N 1
ATOM 1285 C CA . VAL A 1 167 ? -27.672 14.641 -9.805 1 98.75 167 VAL A CA 1
ATOM 1286 C C . VAL A 1 167 ? -28 13.148 -9.68 1 98.75 167 VAL A C 1
ATOM 1288 O O . VAL A 1 167 ? -28.875 12.641 -10.383 1 98.75 167 VAL A O 1
ATOM 1291 N N . GLU A 1 168 ? -27.25 12.484 -8.836 1 98.5 168 GLU A N 1
ATOM 1292 C CA . GLU A 1 168 ? -27.422 11.047 -8.648 1 98.5 168 GLU A CA 1
ATOM 1293 C C . GLU A 1 168 ? -28.266 10.75 -7.41 1 98.5 168 GLU A C 1
ATOM 1295 O O . GLU A 1 168 ? -29.188 9.93 -7.465 1 98.5 168 GLU A O 1
ATOM 1300 N N . THR A 1 169 ? -27.906 11.359 -6.309 1 98.69 169 THR A N 1
ATOM 1301 C CA . THR A 1 169 ? -28.625 11.039 -5.082 1 98.69 169 THR A CA 1
ATOM 1302 C C . THR A 1 169 ? -28.312 12.055 -3.99 1 98.69 169 THR A C 1
ATOM 1304 O O . THR A 1 169 ? -27.5 12.961 -4.188 1 98.69 169 THR A O 1
ATOM 1307 N N . PHE A 1 170 ? -29.156 12.008 -2.9 1 98.81 170 PHE A N 1
ATOM 1308 C CA . PHE A 1 170 ? -28.984 12.773 -1.673 1 98.81 170 PHE A CA 1
ATOM 1309 C C . PHE A 1 170 ? -28.547 11.867 -0.523 1 98.81 170 PHE A C 1
ATOM 1311 O O . PHE A 1 170 ? -28.984 10.719 -0.435 1 98.81 170 PHE A O 1
ATOM 1318 N N . VAL A 1 171 ? -27.594 12.359 0.307 1 98.81 171 VAL A N 1
ATOM 1319 C CA . VAL A 1 171 ? -27.078 11.617 1.448 1 98.81 171 VAL A CA 1
ATOM 1320 C C . VAL A 1 171 ? -27.297 12.414 2.732 1 98.81 171 VAL A C 1
ATOM 1322 O O . VAL A 1 171 ? -27.125 13.633 2.752 1 98.81 171 VAL A O 1
ATOM 1325 N N . SER A 1 172 ? -27.688 11.75 3.754 1 98.56 172 SER A N 1
ATOM 1326 C CA . SER A 1 172 ? -27.922 12.367 5.055 1 98.56 172 SER A CA 1
ATOM 1327 C C . SER A 1 172 ? -27.625 11.391 6.191 1 98.56 172 SER A C 1
ATOM 1329 O O . SER A 1 172 ? -27.016 10.336 5.969 1 98.56 172 SER A O 1
ATOM 1331 N N . ALA A 1 173 ? -28 11.781 7.418 1 98.69 173 ALA A N 1
ATOM 1332 C CA . ALA A 1 173 ? -27.781 10.945 8.602 1 98.69 173 ALA A CA 1
ATOM 1333 C C . ALA A 1 173 ? -28.453 9.586 8.445 1 98.69 173 ALA A C 1
ATOM 1335 O O . ALA A 1 173 ? -27.953 8.578 8.953 1 98.69 173 ALA A O 1
ATOM 1336 N N . GLU A 1 174 ? -29.484 9.508 7.668 1 98.06 174 GLU A N 1
ATOM 1337 C CA . GLU A 1 174 ? -30.25 8.281 7.477 1 98.06 174 GLU A CA 1
ATOM 1338 C C . GLU A 1 174 ? -29.453 7.254 6.68 1 98.06 174 GLU A C 1
ATOM 1340 O O . GLU A 1 174 ? -29.781 6.066 6.688 1 98.06 174 GLU A O 1
ATOM 1345 N N . ASP A 1 175 ? -28.453 7.703 6.051 1 98.56 175 ASP A N 1
ATOM 1346 C CA . ASP A 1 175 ? -27.703 6.832 5.156 1 98.56 175 ASP A CA 1
ATOM 1347 C C . ASP A 1 175 ? -26.438 6.316 5.836 1 98.56 175 ASP A C 1
ATOM 1349 O O . ASP A 1 175 ? -25.656 5.57 5.234 1 98.56 175 ASP A O 1
ATOM 1353 N N . VAL A 1 176 ? -26.141 6.652 7.09 1 98.75 176 VAL A N 1
ATOM 1354 C CA . VAL A 1 176 ? -24.953 6.219 7.805 1 98.75 176 VAL A CA 1
ATOM 1355 C C . VAL A 1 176 ? -25.109 4.77 8.258 1 98.75 176 VAL A C 1
ATOM 1357 O O . VAL A 1 176 ? -25.953 4.473 9.117 1 98.75 176 VAL A O 1
ATOM 1360 N N . PRO A 1 177 ? -24.328 3.881 7.762 1 98.19 177 PRO A N 1
ATOM 1361 C CA . PRO A 1 177 ? -24.516 2.475 8.125 1 98.19 177 PRO A CA 1
ATOM 1362 C C . PRO A 1 177 ? -23.984 2.141 9.508 1 98.19 177 PRO A C 1
ATOM 1364 O O . PRO A 1 177 ? -24.5 1.243 10.18 1 98.19 177 PRO A O 1
ATOM 1367 N N . GLY A 1 178 ? -22.953 2.803 9.945 1 98.44 178 GLY A N 1
ATOM 1368 C CA . GLY A 1 178 ? -22.391 2.59 11.266 1 98.44 178 GLY A CA 1
ATOM 1369 C C . GLY A 1 178 ? -22.875 3.586 12.297 1 98.44 178 GLY A C 1
ATOM 1370 O O . GLY A 1 178 ? -24.078 3.617 12.617 1 98.44 178 GLY A O 1
ATOM 1371 N N . SER A 1 179 ? -21.953 4.504 12.656 1 98.62 179 SER A N 1
ATOM 1372 C CA . SER A 1 179 ? -22.312 5.488 13.672 1 98.62 179 SER A CA 1
ATOM 1373 C C . SER A 1 179 ? -22.281 6.906 13.109 1 98.62 179 SER A C 1
ATOM 1375 O O . SER A 1 179 ? -21.297 7.301 12.477 1 98.62 179 SER A O 1
ATOM 1377 N N . ASN A 1 180 ? -23.344 7.625 13.344 1 98.69 180 ASN A N 1
ATOM 1378 C CA . ASN A 1 180 ? -23.406 9.031 12.953 1 98.69 180 ASN A CA 1
ATOM 1379 C C . ASN A 1 180 ? -22.656 9.914 13.953 1 98.69 180 ASN A C 1
ATOM 1381 O O . ASN A 1 180 ? -22.375 11.086 13.664 1 98.69 180 ASN A O 1
ATOM 1385 N N . ILE A 1 181 ? -22.328 9.344 15.133 1 98.5 181 ILE A N 1
ATOM 1386 C CA . ILE A 1 181 ? -21.562 10.055 16.141 1 98.5 181 ILE A CA 1
ATOM 1387 C C . ILE A 1 181 ? -20.078 10.023 15.789 1 98.5 181 ILE A C 1
ATOM 1389 O O . ILE A 1 181 ? -19.547 8.969 15.422 1 98.5 181 ILE A O 1
ATOM 1393 N N . THR A 1 182 ? -19.453 11.18 15.867 1 98.12 182 THR A N 1
ATOM 1394 C CA . THR A 1 182 ? -18.047 11.297 15.508 1 98.12 182 THR A CA 1
ATOM 1395 C C . THR A 1 182 ? -17.359 12.336 16.391 1 98.12 182 THR A C 1
ATOM 1397 O O . THR A 1 182 ? -17.953 12.859 17.328 1 98.12 182 THR A O 1
ATOM 1400 N N . GLY A 1 183 ? -16.078 12.539 16.156 1 97.12 183 GLY A N 1
ATOM 1401 C CA . GLY A 1 183 ? -15.258 13.469 16.922 1 97.12 183 GLY A CA 1
ATOM 1402 C C . GLY A 1 183 ? -13.812 13.023 17.062 1 97.12 183 GLY A C 1
ATOM 1403 O O . GLY A 1 183 ? -13.539 11.828 17.203 1 97.12 183 GLY A O 1
ATOM 1404 N N . PRO A 1 184 ? -12.898 13.914 17 1 93.12 184 PRO A N 1
ATOM 1405 C CA . PRO A 1 184 ? -11.492 13.516 16.984 1 93.12 184 PRO A CA 1
ATOM 1406 C C . PRO A 1 184 ? -11 13.016 18.344 1 93.12 184 PRO A C 1
ATOM 1408 O O . PRO A 1 184 ? -10.266 12.023 18.406 1 93.12 184 PRO A O 1
ATOM 1411 N N . VAL A 1 185 ? -11.352 13.664 19.469 1 92.88 185 VAL A N 1
ATOM 1412 C CA . VAL A 1 185 ? -10.906 13.273 20.797 1 92.88 185 VAL A CA 1
ATOM 1413 C C . VAL A 1 185 ? -12.086 12.703 21.594 1 92.88 185 VAL A C 1
ATOM 1415 O O . VAL A 1 185 ? -12.008 11.594 22.109 1 92.88 185 VAL A O 1
ATOM 1418 N N . VAL A 1 186 ? -13.102 13.508 21.641 1 96.06 186 VAL A N 1
ATOM 1419 C CA . VAL A 1 186 ? -14.383 13.062 22.188 1 96.06 186 VAL A CA 1
ATOM 1420 C C . VAL A 1 186 ? -15.422 12.969 21.062 1 96.06 186 VAL A C 1
ATOM 1422 O O . VAL A 1 186 ? -15.305 13.656 20.047 1 96.06 186 VAL A O 1
ATOM 1425 N N . LEU A 1 187 ? -16.438 12.18 21.234 1 97 187 LEU A N 1
ATOM 1426 C CA . LEU A 1 187 ? -17.453 11.969 20.203 1 97 187 LEU A CA 1
ATOM 1427 C C . LEU A 1 187 ? -18.625 12.906 20.391 1 97 187 LEU A C 1
ATOM 1429 O O . LEU A 1 187 ? -19.75 12.461 20.672 1 97 187 LEU A O 1
ATOM 1433 N N . ASP A 1 188 ? -18.359 14.156 20.219 1 98 188 ASP A N 1
ATOM 1434 C CA . ASP A 1 188 ? -19.391 15.164 20.484 1 98 188 ASP A CA 1
ATOM 1435 C C . ASP A 1 188 ? -19.812 15.859 19.188 1 98 188 ASP A C 1
ATOM 1437 O O . ASP A 1 188 ? -20.297 17 19.219 1 98 188 ASP A O 1
ATOM 1441 N N . GLU A 1 189 ? -19.531 15.25 18.062 1 98 189 GLU A N 1
ATOM 1442 C CA . GLU A 1 189 ? -19.969 15.719 16.766 1 98 189 GLU A CA 1
ATOM 1443 C C . GLU A 1 189 ? -20.797 14.664 16.047 1 98 189 GLU A C 1
ATOM 1445 O O . GLU A 1 189 ? -21 13.562 16.562 1 98 189 GLU A O 1
ATOM 1450 N N . GLU A 1 190 ? -21.359 15.07 14.953 1 98.56 190 GLU A N 1
ATOM 1451 C CA . GLU A 1 190 ? -22.062 14.164 14.062 1 98.56 190 GLU A CA 1
ATOM 1452 C C . GLU A 1 190 ? -21.516 14.25 12.633 1 98.56 190 GLU A C 1
ATOM 1454 O O . GLU A 1 190 ? -21.094 15.312 12.195 1 98.56 190 GLU A O 1
ATOM 1459 N N . VAL A 1 191 ? -21.562 13.109 11.922 1 98.75 191 VAL A N 1
ATOM 1460 C CA . VAL A 1 191 ? -21.188 13.133 10.508 1 98.75 191 VAL A CA 1
ATOM 1461 C C . VAL A 1 191 ? -22.125 14.047 9.734 1 98.75 191 VAL A C 1
ATOM 1463 O O . VAL A 1 191 ? -21.688 14.922 8.992 1 98.75 191 VAL A O 1
ATOM 1466 N N . PHE A 1 192 ? -23.422 13.805 9.906 1 98.81 192 PHE A N 1
ATOM 1467 C CA . PHE A 1 192 ? -24.5 14.672 9.438 1 98.81 192 PHE A CA 1
ATOM 1468 C C . PHE A 1 192 ? -25.359 15.133 10.602 1 98.81 192 PHE A C 1
ATOM 1470 O O . PHE A 1 192 ? -25.844 14.32 11.391 1 98.81 192 PHE A O 1
ATOM 1477 N N . ALA A 1 193 ? -25.484 16.453 10.68 1 98.56 193 ALA A N 1
ATOM 1478 C CA . ALA A 1 193 ? -26.406 16.938 11.695 1 98.56 193 ALA A CA 1
ATOM 1479 C C . ALA A 1 193 ? -27.797 16.344 11.516 1 98.56 193 ALA A C 1
ATOM 1481 O O . ALA A 1 193 ? -28.344 16.359 10.414 1 98.56 193 ALA A O 1
ATOM 1482 N N . SER A 1 194 ? -28.375 15.836 12.633 1 98 194 SER A N 1
ATOM 1483 C CA . SER A 1 194 ? -29.609 15.07 12.492 1 98 194 SER A CA 1
ATOM 1484 C C . SER A 1 194 ? -30.766 15.75 13.211 1 98 194 SER A C 1
ATOM 1486 O O . SER A 1 194 ? -31.875 15.789 12.703 1 98 194 SER A O 1
ATOM 1488 N N . GLU A 1 195 ? -30.547 16.312 14.359 1 97.94 195 GLU A N 1
ATOM 1489 C CA . GLU A 1 195 ? -31.625 16.906 15.156 1 97.94 195 GLU A CA 1
ATOM 1490 C C . GLU A 1 195 ? -31.484 18.422 15.219 1 97.94 195 GLU A C 1
ATOM 1492 O O . GLU A 1 195 ? -32.469 19.141 15.078 1 97.94 195 GLU A O 1
ATOM 1497 N N . LYS A 1 196 ? -30.344 18.906 15.477 1 98 196 LYS A N 1
ATOM 1498 C CA . LYS A 1 196 ? -30.109 20.344 15.594 1 98 196 LYS A CA 1
ATOM 1499 C C . LYS A 1 196 ? -28.766 20.719 14.992 1 98 196 LYS A C 1
ATOM 1501 O O . LYS A 1 196 ? -27.891 19.875 14.805 1 98 196 LYS A O 1
ATOM 1506 N N . VAL A 1 197 ? -28.672 21.953 14.648 1 98.56 197 VAL A N 1
ATOM 1507 C CA . VAL A 1 197 ? -27.406 22.547 14.242 1 98.56 197 VAL A CA 1
ATOM 1508 C C . VAL A 1 197 ? -26.938 23.547 15.305 1 98.56 197 VAL A C 1
ATOM 1510 O O . VAL A 1 197 ? -27.75 24.219 15.938 1 98.56 197 VAL A O 1
ATOM 1513 N N . THR A 1 198 ? -25.594 23.609 15.484 1 98.44 198 THR A N 1
ATOM 1514 C CA . THR A 1 198 ? -25.047 24.422 16.547 1 98.44 198 THR A CA 1
ATOM 1515 C C . THR A 1 198 ? -24.031 25.422 15.992 1 98.44 198 THR A C 1
ATOM 1517 O O . THR A 1 198 ? -23.281 26.047 16.75 1 98.44 198 THR A O 1
ATOM 1520 N N . CYS A 1 199 ? -23.891 25.625 14.781 1 98.19 199 CYS A N 1
ATOM 1521 C CA . CYS A 1 199 ? -23.141 26.688 14.109 1 98.19 199 CYS A CA 1
ATOM 1522 C C . CYS A 1 199 ? -23.531 26.781 12.641 1 98.19 199 CYS A C 1
ATOM 1524 O O . CYS A 1 199 ? -24.062 25.828 12.07 1 98.19 199 CYS A O 1
ATOM 1526 N N . VAL A 1 200 ? -23.297 27.906 12.039 1 97.81 200 VAL A N 1
ATOM 1527 C CA . VAL A 1 200 ? -23.391 28.062 10.594 1 97.81 200 VAL A CA 1
ATOM 1528 C C . VAL A 1 200 ? -22.297 27.234 9.906 1 97.81 200 VAL A C 1
ATOM 1530 O O . VAL A 1 200 ? -21.141 27.266 10.344 1 97.81 200 VAL A O 1
ATOM 1533 N N . GLY A 1 201 ? -22.625 26.453 8.906 1 97.44 201 GLY A N 1
ATOM 1534 C CA . GLY A 1 201 ? -21.609 25.703 8.18 1 97.44 201 GLY A CA 1
ATOM 1535 C C . GLY A 1 201 ? -21.578 24.234 8.57 1 97.44 201 GLY A C 1
ATOM 1536 O O . GLY A 1 201 ? -20.859 23.438 7.961 1 97.44 201 GLY A O 1
ATOM 1537 N N . GLN A 1 202 ? -22.344 23.828 9.57 1 98.06 202 GLN A N 1
ATOM 1538 C CA . GLN A 1 202 ? -22.406 22.422 9.938 1 98.06 202 GLN A CA 1
ATOM 1539 C C . GLN A 1 202 ? -23.016 21.594 8.812 1 98.06 202 GLN A C 1
ATOM 1541 O O . GLN A 1 202 ? -23.969 22.031 8.156 1 98.06 202 GLN A O 1
ATOM 1546 N N . VAL A 1 203 ? -22.531 20.344 8.602 1 98.56 203 VAL A N 1
ATOM 1547 C CA . VAL A 1 203 ? -22.984 19.5 7.492 1 98.56 203 VAL A CA 1
ATOM 1548 C C . VAL A 1 203 ? -24.312 18.859 7.844 1 98.56 203 VAL A C 1
ATOM 1550 O O . VAL A 1 203 ? -24.406 18.094 8.805 1 98.56 203 VAL A O 1
ATOM 1553 N N . VAL A 1 204 ? -25.344 19.188 7.062 1 98.56 204 VAL A N 1
ATOM 1554 C CA . VAL A 1 204 ? -26.672 18.641 7.262 1 98.56 204 VAL A CA 1
ATOM 1555 C C . VAL A 1 204 ? -26.906 17.484 6.289 1 98.56 204 VAL A C 1
ATOM 1557 O O . VAL A 1 204 ? -27.609 16.531 6.609 1 98.56 204 VAL A O 1
ATOM 1560 N N . GLY A 1 205 ? -26.312 17.578 5.168 1 98.75 205 GLY A N 1
ATOM 1561 C CA . GLY A 1 205 ? -26.422 16.578 4.113 1 98.75 205 GLY A CA 1
ATOM 1562 C C . GLY A 1 205 ? -25.453 16.828 2.969 1 98.75 205 GLY A C 1
ATOM 1563 O O . GLY A 1 205 ? -24.562 17.672 3.068 1 98.75 205 GLY A O 1
ATOM 1564 N N . ALA A 1 206 ? -25.578 15.992 1.907 1 98.81 206 ALA A N 1
ATOM 1565 C CA . ALA A 1 206 ? -24.75 16.141 0.719 1 98.81 206 ALA A CA 1
ATOM 1566 C C . ALA A 1 206 ? -25.484 15.664 -0.531 1 98.81 206 ALA A C 1
ATOM 1568 O O . ALA A 1 206 ? -26.375 14.82 -0.449 1 98.81 206 ALA A O 1
ATOM 1569 N N . VAL A 1 207 ? -25.141 16.234 -1.664 1 98.88 207 VAL A N 1
ATOM 1570 C CA . VAL A 1 207 ? -25.672 15.812 -2.961 1 98.88 207 VAL A CA 1
ATOM 1571 C C . VAL A 1 207 ? -24.531 15.273 -3.83 1 98.88 207 VAL A C 1
ATOM 1573 O O . VAL A 1 207 ? -23.438 15.836 -3.846 1 98.88 207 VAL A O 1
ATOM 1576 N N . LEU A 1 208 ? -24.766 14.125 -4.438 1 98.88 208 LEU A N 1
ATOM 1577 C CA . LEU A 1 208 ? -23.812 13.539 -5.375 1 98.88 208 LEU A CA 1
ATOM 1578 C C . LEU A 1 208 ? -24.234 13.805 -6.816 1 98.88 208 LEU A C 1
ATOM 1580 O O . LEU A 1 208 ? -25.406 13.648 -7.16 1 98.88 208 LEU A O 1
ATOM 1584 N N . ALA A 1 209 ? -23.281 14.219 -7.637 1 98.88 209 ALA A N 1
ATOM 1585 C CA . ALA A 1 209 ? -23.562 14.492 -9.047 1 98.88 209 ALA A CA 1
ATOM 1586 C C . ALA A 1 209 ? -22.375 14.141 -9.922 1 98.88 209 ALA A C 1
ATOM 1588 O O . ALA A 1 209 ? -21.297 13.805 -9.414 1 98.88 209 ALA A O 1
ATOM 1589 N N . ASP A 1 210 ? -22.578 14.258 -11.211 1 98.06 210 ASP A N 1
ATOM 1590 C CA . ASP A 1 210 ? -21.578 13.828 -12.188 1 98.06 210 ASP A CA 1
ATOM 1591 C C . ASP A 1 210 ? -20.453 14.852 -12.312 1 98.06 210 ASP A C 1
ATOM 1593 O O . ASP A 1 210 ? -19.359 14.523 -12.773 1 98.06 210 ASP A O 1
ATOM 1597 N N . THR A 1 211 ? -20.75 16.125 -12.008 1 97.56 211 THR A N 1
ATOM 1598 C CA . THR A 1 211 ? -19.719 17.156 -11.992 1 97.56 211 THR A CA 1
ATOM 1599 C C . THR A 1 211 ? -19.75 17.938 -10.688 1 97.56 211 THR A C 1
ATOM 1601 O O . THR A 1 211 ? -20.766 17.938 -9.984 1 97.56 211 THR A O 1
ATOM 1604 N N . GLN A 1 212 ? -18.641 18.578 -10.422 1 96.56 212 GLN A N 1
ATOM 1605 C CA . GLN A 1 212 ? -18.562 19.406 -9.227 1 96.56 212 GLN A CA 1
ATOM 1606 C C . GLN A 1 212 ? -19.578 20.547 -9.273 1 96.56 212 GLN A C 1
ATOM 1608 O O . GLN A 1 212 ? -20.219 20.859 -8.266 1 96.56 212 GLN A O 1
ATOM 1613 N N . ALA A 1 213 ? -19.734 21.172 -10.445 1 97.56 213 ALA A N 1
ATOM 1614 C CA . ALA A 1 213 ? -20.656 22.281 -10.602 1 97.56 213 ALA A CA 1
ATOM 1615 C C . ALA A 1 213 ? -22.094 21.844 -10.352 1 97.56 213 ALA A C 1
ATOM 1617 O O . ALA A 1 213 ? -22.875 22.547 -9.695 1 97.56 213 ALA A O 1
ATOM 1618 N N . HIS A 1 214 ? -22.438 20.672 -10.859 1 98.5 214 HIS A N 1
ATOM 1619 C CA . HIS A 1 214 ? -23.781 20.141 -10.641 1 98.5 214 HIS A CA 1
ATOM 1620 C C . HIS A 1 214 ? -24.016 19.859 -9.164 1 98.5 214 HIS A C 1
ATOM 1622 O O . HIS A 1 214 ? -25.094 20.156 -8.641 1 98.5 214 HIS A O 1
ATOM 1628 N N . ALA A 1 215 ? -23.047 19.25 -8.523 1 98.56 215 ALA A N 1
ATOM 1629 C CA . ALA A 1 215 ? -23.188 18.906 -7.109 1 98.56 215 ALA A CA 1
ATOM 1630 C C . ALA A 1 215 ? -23.375 20.156 -6.258 1 98.56 215 ALA A C 1
ATOM 1632 O O . ALA A 1 215 ? -24.234 20.188 -5.379 1 98.56 215 ALA A O 1
ATOM 1633 N N . GLN A 1 216 ? -22.578 21.156 -6.512 1 97.5 216 GLN A N 1
ATOM 1634 C CA . GLN A 1 216 ? -22.625 22.406 -5.742 1 97.5 216 GLN A CA 1
ATOM 1635 C C . GLN A 1 216 ? -23.969 23.125 -5.945 1 97.5 216 GLN A C 1
ATOM 1637 O O . GLN A 1 216 ? -24.578 23.594 -4.984 1 97.5 216 GLN A O 1
ATOM 1642 N N . ARG A 1 217 ? -24.391 23.219 -7.184 1 97.94 217 ARG A N 1
ATOM 1643 C CA . ARG A 1 217 ? -25.656 23.859 -7.484 1 97.94 217 ARG A CA 1
ATOM 1644 C C . ARG A 1 217 ? -26.812 23.109 -6.836 1 97.94 217 ARG A C 1
ATOM 1646 O O . ARG A 1 217 ? -27.719 23.734 -6.27 1 97.94 217 ARG A O 1
ATOM 1653 N N . ALA A 1 218 ? -26.766 21.844 -6.969 1 98.69 218 ALA A N 1
ATOM 1654 C CA . ALA A 1 218 ? -27.844 21.031 -6.418 1 98.69 218 ALA A CA 1
ATOM 1655 C C . ALA A 1 218 ? -27.859 21.094 -4.895 1 98.69 218 ALA A C 1
ATOM 1657 O O . ALA A 1 218 ? -28.922 21.078 -4.281 1 98.69 218 ALA A O 1
ATOM 1658 N N . ALA A 1 219 ? -26.75 21.094 -4.285 1 98.5 219 ALA A N 1
ATOM 1659 C CA . ALA A 1 219 ? -26.688 21.203 -2.828 1 98.5 219 ALA A CA 1
ATOM 1660 C C . ALA A 1 219 ? -27.375 22.469 -2.334 1 98.5 219 ALA A C 1
ATOM 1662 O O . ALA A 1 219 ? -28.031 22.453 -1.291 1 98.5 219 ALA A O 1
ATOM 1663 N N . LYS A 1 220 ? -27.266 23.531 -3.062 1 97.25 220 LYS A N 1
ATOM 1664 C CA . LYS A 1 220 ? -27.859 24.812 -2.691 1 97.25 220 LYS A CA 1
ATOM 1665 C C . LYS A 1 220 ? -29.375 24.781 -2.852 1 97.25 220 LYS A C 1
ATOM 1667 O O . LYS A 1 220 ? -30.078 25.609 -2.266 1 97.25 220 LYS A O 1
ATOM 1672 N N . ALA A 1 221 ? -29.812 23.844 -3.594 1 98.25 221 ALA A N 1
ATOM 1673 C CA . ALA A 1 221 ? -31.25 23.75 -3.877 1 98.25 221 ALA A CA 1
ATOM 1674 C C . ALA A 1 221 ? -31.969 22.938 -2.805 1 98.25 221 ALA A C 1
ATOM 1676 O O . ALA A 1 221 ? -33.188 22.906 -2.764 1 98.25 221 ALA A O 1
ATOM 1677 N N . VAL A 1 222 ? -31.25 22.266 -1.952 1 98.69 222 VAL A N 1
ATOM 1678 C CA . VAL A 1 222 ? -31.875 21.531 -0.867 1 98.69 222 VAL A CA 1
ATOM 1679 C C . VAL A 1 222 ? -32.469 22.5 0.147 1 98.69 222 VAL A C 1
ATOM 1681 O O . VAL A 1 222 ? -31.812 23.438 0.592 1 98.69 222 VAL A O 1
ATOM 1684 N N . VAL A 1 223 ? -33.688 22.297 0.509 1 98.5 223 VAL A N 1
ATOM 1685 C CA . VAL A 1 223 ? -34.375 23.188 1.438 1 98.5 223 VAL A CA 1
ATOM 1686 C C . VAL A 1 223 ? -34.344 22.594 2.842 1 98.5 223 VAL A C 1
ATOM 1688 O O . VAL A 1 223 ? -34.844 21.484 3.057 1 98.5 223 VAL A O 1
ATOM 1691 N N . VAL A 1 224 ? -33.75 23.297 3.75 1 98.5 224 VAL A N 1
ATOM 1692 C CA . VAL A 1 224 ? -33.75 22.906 5.156 1 98.5 224 VAL A CA 1
ATOM 1693 C C . VAL A 1 224 ? -34.562 23.906 5.973 1 98.5 224 VAL A C 1
ATOM 1695 O O . VAL A 1 224 ? -34.312 25.109 5.922 1 98.5 224 VAL A O 1
ATOM 1698 N N . GLN A 1 225 ? -35.531 23.422 6.688 1 98.5 225 GLN A N 1
ATOM 1699 C CA . GLN A 1 225 ? -36.312 24.266 7.59 1 98.5 225 GLN A CA 1
ATOM 1700 C C . GLN A 1 225 ? -35.781 24.172 9.016 1 98.5 225 GLN A C 1
ATOM 1702 O O . GLN A 1 225 ? -35.469 23.094 9.5 1 98.5 225 GLN A O 1
ATOM 1707 N N . TYR A 1 226 ? -35.688 25.453 9.617 1 98.44 226 TYR A N 1
ATOM 1708 C CA . TYR A 1 226 ? -35.125 25.516 10.953 1 98.44 226 TYR A CA 1
ATOM 1709 C C . TYR A 1 226 ? -36.094 26.125 11.945 1 98.44 226 TYR A C 1
ATOM 1711 O O . TYR A 1 226 ? -37.031 26.844 11.555 1 98.44 226 TYR A O 1
ATOM 1719 N N . GLU A 1 227 ? -36 25.766 13.211 1 98.38 227 GLU A N 1
ATOM 1720 C CA . GLU A 1 227 ? -36.531 26.484 14.359 1 98.38 227 GLU A CA 1
ATOM 1721 C C . GLU A 1 227 ? -35.406 27.047 15.234 1 98.38 227 GLU A C 1
ATOM 1723 O O . GLU A 1 227 ? -34.688 26.281 15.859 1 98.38 227 GLU A O 1
ATOM 1728 N N . ASP A 1 228 ? -35.344 28.359 15.258 1 97.69 228 ASP A N 1
ATOM 1729 C CA . ASP A 1 228 ? -34.25 29 15.984 1 97.69 228 ASP A CA 1
ATOM 1730 C C . ASP A 1 228 ? -34.281 28.625 17.469 1 97.69 228 ASP A C 1
ATOM 1732 O O . ASP A 1 228 ? -35.344 28.5 18.062 1 97.69 228 ASP A O 1
ATOM 1736 N N . LEU A 1 229 ? -33.094 28.516 18 1 97.88 229 LEU A N 1
ATOM 1737 C CA . LEU A 1 229 ? -32.938 28.25 19.438 1 97.88 229 LEU A CA 1
ATOM 1738 C C . LEU A 1 229 ? -32.125 29.375 20.109 1 97.88 229 LEU A C 1
ATOM 1740 O O . LEU A 1 229 ? -31.312 30.031 19.469 1 97.88 229 LEU A O 1
ATOM 1744 N N . GLU A 1 230 ? -32.438 29.703 21.328 1 95.75 230 GLU A N 1
ATOM 1745 C CA . GLU A 1 230 ? -31.719 30.641 22.172 1 95.75 230 GLU A CA 1
ATOM 1746 C C . GLU A 1 230 ? -31.109 29.953 23.391 1 95.75 230 GLU A C 1
ATOM 1748 O O . GLU A 1 230 ? -31.609 28.922 23.828 1 95.75 230 GLU A O 1
ATOM 1753 N N . PRO A 1 231 ? -30.125 30.484 24.062 1 96.44 231 PRO A N 1
ATOM 1754 C CA . PRO A 1 231 ? -29.375 31.641 23.547 1 96.44 231 PRO A CA 1
ATOM 1755 C C . PRO A 1 231 ? -28.422 31.266 22.406 1 96.44 231 PRO A C 1
ATOM 1757 O O . PRO A 1 231 ? -28.016 30.109 22.297 1 96.44 231 PRO A O 1
ATOM 1760 N N . LYS A 1 232 ? -28.141 32.188 21.578 1 96.56 232 LYS A N 1
ATOM 1761 C CA . LYS A 1 232 ? -27.016 32.125 20.641 1 96.56 232 LYS A CA 1
ATOM 1762 C C . LYS A 1 232 ? -25.75 32.656 21.297 1 96.56 232 LYS A C 1
ATOM 1764 O O . LYS A 1 232 ? -25.656 33.844 21.625 1 96.56 232 LYS A O 1
ATOM 1769 N N . ILE A 1 233 ? -24.812 31.828 21.531 1 98.12 233 ILE A N 1
ATOM 1770 C CA . ILE A 1 233 ? -23.547 32.188 22.141 1 98.12 233 ILE A CA 1
ATOM 1771 C C . ILE A 1 233 ? -22.469 32.312 21.062 1 98.12 233 ILE A C 1
ATOM 1773 O O . ILE A 1 233 ? -21.953 31.312 20.562 1 98.12 233 ILE A O 1
ATOM 1777 N N . ILE A 1 234 ? -22.156 33.531 20.766 1 97.44 234 ILE A N 1
ATOM 1778 C CA . ILE A 1 234 ? -21.281 33.75 19.625 1 97.44 234 ILE A CA 1
ATOM 1779 C C . ILE A 1 234 ? -19.906 34.219 20.094 1 97.44 234 ILE A C 1
ATOM 1781 O O . ILE A 1 234 ? -18.875 33.719 19.594 1 97.44 234 ILE A O 1
ATOM 1785 N N . THR A 1 235 ? -19.766 35.062 21.078 1 97.19 235 THR A N 1
ATOM 1786 C CA . THR A 1 235 ? -18.5 35.656 21.5 1 97.19 235 THR A CA 1
ATOM 1787 C C . THR A 1 235 ? -18.031 35 22.812 1 97.19 235 THR A C 1
ATOM 1789 O O . THR A 1 235 ? -18.797 34.312 23.469 1 97.19 235 THR A O 1
ATOM 1792 N N . ILE A 1 236 ? -16.797 35.25 23.109 1 98.19 236 ILE A N 1
ATOM 1793 C CA . ILE A 1 236 ? -16.25 34.812 24.375 1 98.19 236 ILE A CA 1
ATOM 1794 C C . ILE A 1 236 ? -17.031 35.469 25.531 1 98.19 236 ILE A C 1
ATOM 1796 O O . ILE A 1 236 ? -17.312 34.812 26.531 1 98.19 236 ILE A O 1
ATOM 1800 N N . GLU A 1 237 ? -17.375 36.75 25.391 1 96.75 237 GLU A N 1
ATOM 1801 C CA . GLU A 1 237 ? -18.156 37.438 26.406 1 96.75 237 GLU A CA 1
ATOM 1802 C C . GLU A 1 237 ? -19.5 36.781 26.625 1 96.75 237 GLU A C 1
ATOM 1804 O O . GLU A 1 237 ? -19.969 36.688 27.766 1 96.75 237 GLU A O 1
ATOM 1809 N N . ASP A 1 238 ? -20.141 36.375 25.484 1 97.31 238 ASP A N 1
ATOM 1810 C CA . ASP A 1 238 ? -21.391 35.594 25.609 1 97.31 238 ASP A CA 1
ATOM 1811 C C . ASP A 1 238 ? -21.172 34.344 26.453 1 97.31 238 ASP A C 1
ATOM 1813 O O . ASP A 1 238 ? -22 34 27.297 1 97.31 238 ASP A O 1
ATOM 1817 N N . ALA A 1 239 ? -20.125 33.625 26.109 1 98.62 239 ALA A N 1
ATOM 1818 C CA . ALA A 1 239 ? -19.812 32.375 26.812 1 98.62 239 ALA A CA 1
ATOM 1819 C C . ALA A 1 239 ? -19.609 32.625 28.312 1 98.62 239 ALA A C 1
ATOM 1821 O O . ALA A 1 239 ? -20.031 31.812 29.141 1 98.62 239 ALA A O 1
ATOM 1822 N N . ILE A 1 240 ? -18.859 33.656 28.656 1 98.25 240 ILE A N 1
ATOM 1823 C CA . ILE A 1 240 ? -18.641 34.031 30.062 1 98.25 240 ILE A CA 1
ATOM 1824 C C . ILE A 1 240 ? -19.969 34.344 30.734 1 98.25 240 ILE A C 1
ATOM 1826 O O . ILE A 1 240 ? -20.25 33.844 31.828 1 98.25 240 ILE A O 1
ATOM 1830 N N . LEU A 1 241 ? -20.766 35.188 30.031 1 97.81 241 LEU A N 1
ATOM 1831 C CA . LEU A 1 241 ? -22.062 35.562 30.547 1 97.81 241 LEU A CA 1
ATOM 1832 C C . LEU A 1 241 ? -22.938 34.375 30.844 1 97.81 241 LEU A C 1
ATOM 1834 O O . LEU A 1 241 ? -23.609 34.312 31.875 1 97.81 241 LEU A O 1
ATOM 1838 N N . HIS A 1 242 ? -22.906 33.344 29.984 1 98.25 242 HIS A N 1
ATOM 1839 C CA . HIS A 1 242 ? -23.797 32.188 30.094 1 98.25 242 HIS A CA 1
ATOM 1840 C C . HIS A 1 242 ? -23.062 31.016 30.734 1 98.25 242 HIS A C 1
ATOM 1842 O O . HIS A 1 242 ? -23.609 29.922 30.797 1 98.25 242 HIS A O 1
ATOM 1848 N N . GLN A 1 243 ? -21.797 31.141 31.141 1 98.38 243 GLN A N 1
ATOM 1849 C CA . GLN A 1 243 ? -20.969 30.094 31.734 1 98.38 243 GLN A CA 1
ATOM 1850 C C . GLN A 1 243 ? -20.906 28.859 30.828 1 98.38 243 GLN A C 1
ATOM 1852 O O . GLN A 1 243 ? -21.125 27.734 31.281 1 98.38 243 GLN A O 1
ATOM 1857 N N . SER A 1 244 ? -20.828 29.109 29.547 1 98.56 244 SER A N 1
ATOM 1858 C CA . SER A 1 244 ? -20.734 28.047 28.547 1 98.56 244 SER A CA 1
ATOM 1859 C C . SER A 1 244 ? -19.297 27.609 28.344 1 98.56 244 SER A C 1
ATOM 1861 O O . SER A 1 244 ? -18.594 28.141 27.469 1 98.56 244 SER A O 1
ATOM 1863 N N . PHE A 1 245 ? -18.828 26.609 29.172 1 98.62 245 PHE A N 1
ATOM 1864 C CA . PHE A 1 245 ? -17.453 26.125 29.125 1 98.62 245 PHE A CA 1
ATOM 1865 C C . PHE A 1 245 ? -17.422 24.609 29.031 1 98.62 245 PHE A C 1
ATOM 1867 O O . PHE A 1 245 ? -18.281 23.922 29.562 1 98.62 245 PHE A O 1
ATOM 1874 N N . PHE A 1 246 ? -16.516 24.125 28.219 1 98.12 246 PHE A N 1
ATOM 1875 C CA . PHE A 1 246 ? -16.203 22.703 28.328 1 98.12 246 PHE A CA 1
ATOM 1876 C C . PHE A 1 246 ? -15.484 22.406 29.641 1 98.12 246 PHE A C 1
ATOM 1878 O O . PHE A 1 246 ? -14.648 23.188 30.078 1 98.12 246 PHE A O 1
ATOM 1885 N N . HIS A 1 247 ? -15.82 21.312 30.375 1 96.44 247 HIS A N 1
ATOM 1886 C CA . HIS A 1 247 ? -15.211 20.891 31.625 1 96.44 247 HIS A CA 1
ATOM 1887 C C . HIS A 1 247 ? -14.297 19.672 31.406 1 96.44 247 HIS A C 1
ATOM 1889 O O . HIS A 1 247 ? -14.492 18.906 30.469 1 96.44 247 HIS A O 1
ATOM 1895 N N . PRO A 1 248 ? -13.312 19.531 32.281 1 95.25 248 PRO A N 1
ATOM 1896 C CA . PRO A 1 248 ? -12.977 20.344 33.438 1 95.25 248 PRO A CA 1
ATOM 1897 C C . PRO A 1 248 ? -12.219 21.609 33.062 1 95.25 248 PRO A C 1
ATOM 1899 O O . PRO A 1 248 ? -11.633 21.703 31.984 1 95.25 248 PRO A O 1
ATOM 1902 N N . ILE A 1 249 ? -12.32 22.594 33.969 1 97 249 ILE A N 1
ATOM 1903 C CA . ILE A 1 249 ? -11.492 23.781 33.875 1 97 249 ILE A CA 1
ATOM 1904 C C . ILE A 1 249 ? -10.117 23.516 34.469 1 97 249 ILE A C 1
ATOM 1906 O O . ILE A 1 249 ? -10 23.188 35.656 1 97 249 ILE A O 1
ATOM 1910 N N . ASN A 1 250 ? -9.062 23.641 33.625 1 96.62 250 ASN A N 1
ATOM 1911 C CA . ASN A 1 250 ? -7.707 23.328 34.094 1 96.62 250 ASN A CA 1
ATOM 1912 C C . ASN A 1 250 ? -6.988 24.578 34.594 1 96.62 250 ASN A C 1
ATOM 1914 O O . ASN A 1 250 ? -7.297 25.688 34.156 1 96.62 250 ASN A O 1
ATOM 1918 N N . LYS A 1 251 ? -6.074 24.406 35.531 1 97.25 251 LYS A N 1
ATOM 1919 C CA . LYS A 1 251 ? -5.27 25.5 36.062 1 97.25 251 LYS A CA 1
ATOM 1920 C C . LYS A 1 251 ? -3.867 25.016 36.438 1 97.25 251 LYS A C 1
ATOM 1922 O O . LYS A 1 251 ? -3.656 23.828 36.688 1 97.25 251 LYS A O 1
ATOM 1927 N N . ILE A 1 252 ? -2.928 25.844 36.344 1 97.75 252 ILE A N 1
ATOM 1928 C CA . ILE A 1 252 ? -1.574 25.656 36.844 1 97.75 252 ILE A CA 1
ATOM 1929 C C . ILE A 1 252 ? -1.283 26.688 37.938 1 97.75 252 ILE A C 1
ATOM 1931 O O . ILE A 1 252 ? -1.43 27.891 37.688 1 97.75 252 ILE A O 1
ATOM 1935 N N . GLU A 1 253 ? -0.925 26.234 39.094 1 96.5 253 GLU A N 1
ATOM 1936 C CA . GLU A 1 253 ? -0.682 27.125 40.219 1 96.5 253 GLU A CA 1
ATOM 1937 C C . GLU A 1 253 ? 0.66 26.812 40.875 1 96.5 253 GLU A C 1
ATOM 1939 O O . GLU A 1 253 ? 1.037 25.656 41.031 1 96.5 253 GLU A O 1
ATOM 1944 N N . LYS A 1 254 ? 1.353 27.797 41.156 1 97 254 LYS A N 1
ATOM 1945 C CA . LYS A 1 254 ? 2.645 27.719 41.844 1 97 254 LYS A CA 1
ATOM 1946 C C . LYS A 1 254 ? 2.838 28.906 42.781 1 97 254 LYS A C 1
ATOM 1948 O O . LYS A 1 254 ? 2.531 30.047 42.438 1 97 254 LYS A O 1
ATOM 1953 N N . GLY A 1 255 ? 3.314 28.688 44.062 1 96.88 255 GLY A N 1
ATOM 1954 C CA . GLY A 1 255 ? 3.633 29.75 45 1 96.88 255 GLY A CA 1
ATOM 1955 C C . GLY A 1 255 ? 2.418 30.281 45.75 1 96.88 255 GLY A C 1
ATOM 1956 O O . GLY A 1 255 ? 1.41 29.578 45.875 1 96.88 255 GLY A O 1
ATOM 1957 N N . ASN A 1 256 ? 2.639 31.5 46.406 1 97.75 256 ASN A N 1
ATOM 1958 C CA . ASN A 1 256 ? 1.599 32.156 47.188 1 97.75 256 ASN A CA 1
ATOM 1959 C C . ASN A 1 256 ? 1.24 33.531 46.625 1 97.75 256 ASN A C 1
ATOM 1961 O O . ASN A 1 256 ? 1.889 34.531 46.938 1 97.75 256 ASN A O 1
ATOM 1965 N N . LEU A 1 257 ? 0.169 33.562 45.906 1 97.38 257 LEU A N 1
ATOM 1966 C CA . LEU A 1 257 ? -0.215 34.75 45.188 1 97.38 257 LEU A CA 1
ATOM 1967 C C . LEU A 1 257 ? -0.596 35.875 46.125 1 97.38 257 LEU A C 1
ATOM 1969 O O . LEU A 1 257 ? -0.253 37.031 45.906 1 97.38 257 LEU A O 1
ATOM 1973 N N . GLU A 1 258 ? -1.321 35.562 47.188 1 97.25 258 GLU A N 1
ATOM 1974 C CA . GLU A 1 258 ? -1.794 36.562 48.125 1 97.25 258 GLU A CA 1
ATOM 1975 C C . GLU A 1 258 ? -0.627 37.312 48.781 1 97.25 258 GLU A C 1
ATOM 1977 O O . GLU A 1 258 ? -0.594 38.531 48.781 1 97.25 258 GLU A O 1
ATOM 1982 N N . GLU A 1 259 ? 0.246 36.594 49.25 1 98.06 259 GLU A N 1
ATOM 1983 C CA . GLU A 1 259 ? 1.43 37.156 49.875 1 98.06 259 GLU A CA 1
ATOM 1984 C C . GLU A 1 259 ? 2.25 37.969 48.844 1 98.06 259 GLU A C 1
ATOM 1986 O O . GLU A 1 259 ? 2.803 39 49.156 1 98.06 259 GLU A O 1
ATOM 1991 N N . ALA A 1 260 ? 2.361 37.438 47.688 1 98.25 260 ALA A N 1
ATOM 1992 C CA . ALA A 1 260 ? 3.164 38.094 46.656 1 98.25 260 ALA A CA 1
ATOM 1993 C C . ALA A 1 260 ? 2.562 39.406 46.219 1 98.25 260 ALA A C 1
ATOM 1995 O O . ALA A 1 260 ? 3.291 40.375 45.969 1 98.25 260 ALA A O 1
ATOM 1996 N N . PHE A 1 261 ? 1.25 39.469 46.156 1 98.19 261 PHE A N 1
ATOM 1997 C CA . PHE A 1 261 ? 0.598 40.75 45.781 1 98.19 261 PHE A CA 1
ATOM 1998 C C . PHE A 1 261 ? 0.762 41.75 46.906 1 98.19 261 PHE A C 1
ATOM 2000 O O . PHE A 1 261 ? 0.919 42.969 46.656 1 98.19 261 PHE A O 1
ATOM 2007 N N . GLU A 1 262 ? 0.791 41.312 48.156 1 97.88 262 GLU A N 1
ATOM 2008 C CA . GLU A 1 262 ? 1.006 42.188 49.312 1 97.88 262 GLU A CA 1
ATOM 2009 C C . GLU A 1 262 ? 2.422 42.781 49.312 1 97.88 262 GLU A C 1
ATOM 2011 O O . GLU A 1 262 ? 2.633 43.906 49.688 1 97.88 262 GLU A O 1
ATOM 2016 N N . ARG A 1 263 ? 3.248 42.031 48.844 1 97.56 263 ARG A N 1
ATOM 2017 C CA . ARG A 1 263 ? 4.656 42.406 48.875 1 97.56 263 ARG A CA 1
ATOM 2018 C C . ARG A 1 263 ? 5.043 43.219 47.656 1 97.56 263 ARG A C 1
ATOM 2020 O O . ARG A 1 263 ? 6.129 43.781 47.594 1 97.56 263 ARG A O 1
ATOM 2027 N N . SER A 1 264 ? 4.238 43.281 46.656 1 98.31 264 SER A N 1
ATOM 2028 C CA . SER A 1 264 ? 4.539 44 45.406 1 98.31 264 SER A CA 1
ATOM 2029 C C . SER A 1 264 ? 4.453 45.5 45.594 1 98.31 264 SER A C 1
ATOM 2031 O O . SER A 1 264 ? 3.586 46 46.344 1 98.31 264 SER A O 1
ATOM 2033 N N . ASP A 1 265 ? 5.355 46.281 44.938 1 98.31 265 ASP A N 1
ATOM 2034 C CA . ASP A 1 265 ? 5.301 47.75 44.969 1 98.31 265 ASP A CA 1
ATOM 2035 C C . ASP A 1 265 ? 4.133 48.25 44.125 1 98.31 265 ASP A C 1
ATOM 2037 O O . ASP A 1 265 ? 3.52 49.281 44.469 1 98.31 265 ASP A O 1
ATOM 2041 N N . GLN A 1 266 ? 3.918 47.625 43.031 1 97.38 266 GLN A N 1
ATOM 2042 C CA . GLN A 1 266 ? 2.906 48.031 42.062 1 97.38 266 GLN A CA 1
ATOM 2043 C C . GLN A 1 266 ? 2.141 46.844 41.5 1 97.38 266 GLN A C 1
ATOM 2045 O O . GLN A 1 266 ? 2.623 45.719 41.531 1 97.38 266 GLN A O 1
ATOM 2050 N N . ILE A 1 267 ? 0.945 47.094 41.094 1 97.75 267 ILE A N 1
ATOM 2051 C CA . ILE A 1 267 ? 0.079 46.094 40.469 1 97.75 267 ILE A CA 1
ATOM 2052 C C . ILE A 1 267 ? -0.503 46.625 39.156 1 97.75 267 ILE A C 1
ATOM 2054 O O . ILE A 1 267 ? -0.879 47.781 39.094 1 97.75 267 ILE A O 1
ATOM 2058 N N . ILE A 1 268 ? -0.49 45.812 38.094 1 96.75 268 ILE A N 1
ATOM 2059 C CA . ILE A 1 268 ? -1.191 46.094 36.844 1 96.75 268 ILE A CA 1
ATOM 2060 C C . ILE A 1 268 ? -2.324 45.094 36.656 1 96.75 268 ILE A C 1
ATOM 2062 O O . ILE A 1 268 ? -2.137 43.875 36.875 1 96.75 268 ILE A O 1
ATOM 2066 N N . GLU A 1 269 ? -3.488 45.531 36.531 1 97.25 269 GLU A N 1
ATOM 2067 C CA . GLU A 1 269 ? -4.613 44.719 36.062 1 97.25 269 GLU A CA 1
ATOM 2068 C C . GLU A 1 269 ? -5.012 45.094 34.625 1 97.25 269 GLU A C 1
ATOM 2070 O O . GLU A 1 269 ? -5.031 46.281 34.281 1 97.25 269 GLU A O 1
ATOM 2075 N N . GLY A 1 270 ? -5.172 44.062 33.781 1 96.31 270 GLY A N 1
ATOM 2076 C CA . GLY A 1 270 ? -5.484 44.375 32.406 1 96.31 270 GLY A CA 1
ATOM 2077 C C . GLY A 1 270 ? -6.246 43.281 31.688 1 96.31 270 GLY A C 1
ATOM 2078 O O . GLY A 1 270 ? -6.414 42.188 32.25 1 96.31 270 GLY A O 1
ATOM 2079 N N . GLU A 1 271 ? -6.832 43.562 30.609 1 96.75 271 GLU A N 1
ATOM 2080 C CA . GLU A 1 271 ? -7.523 42.688 29.688 1 96.75 271 GLU A CA 1
ATOM 2081 C C . GLU A 1 271 ? -7.023 42.875 28.25 1 96.75 271 GLU A C 1
ATOM 2083 O O . GLU A 1 271 ? -6.758 44 27.844 1 96.75 271 GLU A O 1
ATOM 2088 N N . LEU A 1 272 ? -6.766 41.844 27.562 1 96.94 272 LEU A N 1
ATOM 2089 C CA . LEU A 1 272 ? -6.262 41.875 26.188 1 96.94 272 LEU A CA 1
ATOM 2090 C C . LEU A 1 272 ? -6.883 40.781 25.344 1 96.94 272 LEU A C 1
ATOM 2092 O O . LEU A 1 272 ? -7.285 39.719 25.875 1 96.94 272 LEU A O 1
ATOM 2096 N N . ARG A 1 273 ? -6.949 41.031 24.016 1 97.12 273 ARG A N 1
ATOM 2097 C CA . ARG A 1 273 ? -7.516 40.062 23.094 1 97.12 273 ARG A CA 1
ATOM 2098 C C . ARG A 1 273 ? -6.539 39.75 21.969 1 97.12 273 ARG A C 1
ATOM 2100 O O . ARG A 1 273 ? -5.777 40.594 21.531 1 97.12 273 ARG A O 1
ATOM 2107 N N . ILE A 1 274 ? -6.543 38.531 21.562 1 98 274 ILE A N 1
ATOM 2108 C CA . ILE A 1 274 ? -5.914 38.094 20.328 1 98 274 ILE A CA 1
ATOM 2109 C C . ILE A 1 274 ? -6.934 37.344 19.453 1 98 274 ILE A C 1
ATOM 2111 O O . ILE A 1 274 ? -7.652 36.469 19.938 1 98 274 ILE A O 1
ATOM 2115 N N . GLY A 1 275 ? -7.125 37.781 18.203 1 96.75 275 GLY A N 1
ATOM 2116 C CA . GLY A 1 275 ? -8.109 37.219 17.297 1 96.75 275 GLY A CA 1
ATOM 2117 C C . GLY A 1 275 ? -7.695 35.875 16.719 1 96.75 275 GLY A C 1
ATOM 2118 O O . GLY A 1 275 ? -6.59 35.375 16.984 1 96.75 275 GLY A O 1
ATOM 2119 N N . GLY A 1 276 ? -8.68 35.281 15.992 1 96.44 276 GLY A N 1
ATOM 2120 C CA . GLY A 1 276 ? -8.383 34.031 15.305 1 96.44 276 GLY A CA 1
ATOM 2121 C C . GLY A 1 276 ? -7.562 34.25 14.039 1 96.44 276 GLY A C 1
ATOM 2122 O O . GLY A 1 276 ? -7.188 35.375 13.711 1 96.44 276 GLY A O 1
ATOM 2123 N N . GLN A 1 277 ? -7.199 33.188 13.43 1 97.44 277 GLN A N 1
ATOM 2124 C CA . GLN A 1 277 ? -6.414 33.156 12.203 1 97.44 277 GLN A CA 1
ATOM 2125 C C . GLN A 1 277 ? -6.824 32 11.305 1 97.44 277 GLN A C 1
ATOM 2127 O O . GLN A 1 277 ? -6.992 30.875 11.773 1 97.44 277 GLN A O 1
ATOM 2132 N N . GLU A 1 278 ? -7.059 32.344 10.078 1 97.06 278 GLU A N 1
ATOM 2133 C CA . GLU A 1 278 ? -7.383 31.312 9.094 1 97.06 278 GLU A CA 1
ATOM 2134 C C . GLU A 1 278 ? -6.129 30.578 8.625 1 97.06 278 GLU A C 1
ATOM 2136 O O . GLU A 1 278 ? -5.086 31.203 8.406 1 97.06 278 GLU A O 1
ATOM 2141 N N . HIS A 1 279 ? -6.238 29.25 8.492 1 96.31 279 HIS A N 1
ATOM 2142 C CA . HIS A 1 279 ? -5.105 28.484 7.996 1 96.31 279 HIS A CA 1
ATOM 2143 C C . HIS A 1 279 ? -4.734 28.891 6.578 1 96.31 279 HIS A C 1
ATOM 2145 O O . HIS A 1 279 ? -3.553 29.031 6.254 1 96.31 279 HIS A O 1
ATOM 2151 N N . PHE A 1 280 ? -5.805 29.078 5.781 1 95.75 280 PHE A N 1
ATOM 2152 C CA . PHE A 1 280 ? -5.707 29.531 4.398 1 95.75 280 PHE A CA 1
ATOM 2153 C C . PHE A 1 280 ? -4.727 28.656 3.615 1 95.75 280 PHE A C 1
ATOM 2155 O O . PHE A 1 280 ? -3.803 29.172 2.986 1 95.75 280 PHE A O 1
ATOM 2162 N N . TYR A 1 281 ? -4.906 27.344 3.666 1 92.88 281 TYR A N 1
ATOM 2163 C CA . TYR A 1 281 ? -4.105 26.406 2.889 1 92.88 281 TYR A CA 1
ATOM 2164 C C . TYR A 1 281 ? -4.207 26.703 1.397 1 92.88 281 TYR A C 1
ATOM 2166 O O . TYR A 1 281 ? -5.234 27.203 0.929 1 92.88 281 TYR A O 1
ATOM 2174 N N . LEU A 1 282 ? -3.158 26.281 0.695 1 92.88 282 LEU A N 1
ATOM 2175 C CA . LEU A 1 282 ? -3.26 26.453 -0.75 1 92.88 282 LEU A CA 1
ATOM 2176 C C . LEU A 1 282 ? -4.25 25.453 -1.346 1 92.88 282 LEU A C 1
ATOM 2178 O O . LEU A 1 282 ? -5.07 25.812 -2.191 1 92.88 282 LEU A O 1
ATOM 2182 N N . GLU A 1 283 ? -4.125 24.219 -0.884 1 94.5 283 GLU A N 1
ATOM 2183 C CA . GLU A 1 283 ? -5.133 23.219 -1.226 1 94.5 283 GLU A CA 1
ATOM 2184 C C . GLU A 1 283 ? -6.188 23.109 -0.128 1 94.5 283 GLU A C 1
ATOM 2186 O O . GLU A 1 283 ? -5.871 22.734 1.006 1 94.5 283 GLU A O 1
ATOM 2191 N N . THR A 1 284 ? -7.445 23.406 -0.472 1 96.69 284 THR A N 1
ATOM 2192 C CA . THR A 1 284 ? -8.5 23.219 0.519 1 96.69 284 THR A CA 1
ATOM 2193 C C . THR A 1 284 ? -8.68 21.75 0.86 1 96.69 284 THR A C 1
ATOM 2195 O O . THR A 1 284 ? -7.969 20.891 0.324 1 96.69 284 THR A O 1
ATOM 2198 N N . CYS A 1 285 ? -9.484 21.469 1.846 1 97.38 285 CYS A N 1
ATOM 2199 C CA . CYS A 1 285 ? -9.711 20.078 2.219 1 97.38 285 CYS A CA 1
ATOM 2200 C C . CYS A 1 285 ? -10.258 19.281 1.042 1 97.38 285 CYS A C 1
ATOM 2202 O O . CYS A 1 285 ? -11.156 19.734 0.336 1 97.38 285 CYS A O 1
ATOM 2204 N N . ALA A 1 286 ? -9.602 18.156 0.805 1 97.81 286 ALA A N 1
ATOM 2205 C CA . ALA A 1 286 ? -10 17.312 -0.319 1 97.81 286 ALA A CA 1
ATOM 2206 C C . ALA A 1 286 ? -9.922 15.828 0.053 1 97.81 286 ALA A C 1
ATOM 2208 O O . ALA A 1 286 ? -9.078 15.43 0.863 1 97.81 286 ALA A O 1
ATOM 2209 N N . ALA A 1 287 ? -10.781 15 -0.511 1 98.31 287 ALA A N 1
ATOM 2210 C CA . ALA A 1 287 ? -10.789 13.555 -0.303 1 98.31 287 ALA A CA 1
ATOM 2211 C C . ALA A 1 287 ? -11.375 12.828 -1.511 1 98.31 287 ALA A C 1
ATOM 2213 O O . ALA A 1 287 ? -12.25 13.367 -2.199 1 98.31 287 ALA A O 1
ATOM 2214 N N . ILE A 1 288 ? -10.883 11.711 -1.844 1 98.62 288 ILE A N 1
ATOM 2215 C CA . ILE A 1 288 ? -11.438 10.742 -2.773 1 98.62 288 ILE A CA 1
ATOM 2216 C C . ILE A 1 288 ? -11.609 9.391 -2.07 1 98.62 288 ILE A C 1
ATOM 2218 O O . ILE A 1 288 ? -10.664 8.875 -1.469 1 98.62 288 ILE A O 1
ATOM 2222 N N . VAL A 1 289 ? -12.797 8.875 -2.059 1 98.75 289 VAL A N 1
ATOM 2223 C CA . VAL A 1 289 ? -13.062 7.578 -1.445 1 98.75 289 VAL A CA 1
ATOM 2224 C C . VAL A 1 289 ? -13.438 6.566 -2.523 1 98.75 289 VAL A C 1
ATOM 2226 O O . VAL A 1 289 ? -14.352 6.801 -3.314 1 98.75 289 VAL A O 1
ATOM 2229 N N . VAL A 1 290 ? -12.75 5.438 -2.541 1 98.12 290 VAL A N 1
ATOM 2230 C CA . VAL A 1 290 ? -12.945 4.391 -3.541 1 98.12 290 VAL A CA 1
ATOM 2231 C C . VAL A 1 290 ? -13.375 3.098 -2.855 1 98.12 290 VAL A C 1
ATOM 2233 O O . VAL A 1 290 ? -12.562 2.416 -2.232 1 98.12 290 VAL A O 1
ATOM 2236 N N . PRO A 1 291 ? -14.625 2.721 -2.98 1 97 291 PRO A N 1
ATOM 2237 C CA . PRO A 1 291 ? -15.016 1.388 -2.516 1 97 291 PRO A CA 1
ATOM 2238 C C . PRO A 1 291 ? -14.469 0.27 -3.396 1 97 291 PRO A C 1
ATOM 2240 O O . PRO A 1 291 ? -14.523 0.364 -4.625 1 97 291 PRO A O 1
ATOM 2243 N N . HIS A 1 292 ? -13.969 -0.812 -2.844 1 92.75 292 HIS A N 1
ATOM 2244 C CA . HIS A 1 292 ? -13.352 -1.879 -3.621 1 92.75 292 HIS A CA 1
ATOM 2245 C C . HIS A 1 292 ? -14.383 -2.916 -4.055 1 92.75 292 HIS A C 1
ATOM 2247 O O . HIS A 1 292 ? -14.094 -3.756 -4.914 1 92.75 292 HIS A O 1
ATOM 2253 N N . GLY A 1 293 ? -15.547 -2.926 -3.496 1 90.31 293 GLY A N 1
ATOM 2254 C CA . GLY A 1 293 ? -16.625 -3.797 -3.945 1 90.31 293 GLY A CA 1
ATOM 2255 C C . GLY A 1 293 ? -16.688 -5.102 -3.176 1 90.31 293 GLY A C 1
ATOM 2256 O O . GLY A 1 293 ? -17.641 -5.875 -3.34 1 90.31 293 GLY A O 1
ATOM 2257 N N . GLU A 1 294 ? -15.656 -5.352 -2.354 1 92.88 294 GLU A N 1
ATOM 2258 C CA . GLU A 1 294 ? -15.617 -6.594 -1.588 1 92.88 294 GLU A CA 1
ATOM 2259 C C . GLU A 1 294 ? -15.359 -6.324 -0.108 1 92.88 294 GLU A C 1
ATOM 2261 O O . GLU A 1 294 ? -14.508 -5.504 0.239 1 92.88 294 GLU A O 1
ATOM 2266 N N . ASP A 1 295 ? -16.094 -6.957 0.774 1 93.25 295 ASP A N 1
ATOM 2267 C CA . ASP A 1 295 ? -15.836 -7.074 2.207 1 93.25 295 ASP A CA 1
ATOM 2268 C C . ASP A 1 295 ? -15.812 -5.699 2.873 1 93.25 295 ASP A C 1
ATOM 2270 O O . ASP A 1 295 ? -15.07 -5.484 3.834 1 93.25 295 ASP A O 1
ATOM 2274 N N . GLY A 1 296 ? -16.516 -4.742 2.314 1 94.81 296 GLY A N 1
ATOM 2275 C CA . GLY A 1 296 ? -16.562 -3.418 2.918 1 94.81 296 GLY A CA 1
ATOM 2276 C C . GLY A 1 296 ? -15.258 -2.656 2.801 1 94.81 296 GLY A C 1
ATOM 2277 O O . GLY A 1 296 ? -15.07 -1.632 3.461 1 94.81 296 GLY A O 1
ATOM 2278 N N . GLU A 1 297 ? -14.352 -3.088 1.947 1 96.5 297 GLU A N 1
ATOM 2279 C CA . GLU A 1 297 ? -13.047 -2.453 1.796 1 96.5 297 GLU A CA 1
ATOM 2280 C C . GLU A 1 297 ? -13.164 -1.104 1.095 1 96.5 297 GLU A C 1
ATOM 2282 O O . GLU A 1 297 ? -13.891 -0.974 0.108 1 96.5 297 GLU A O 1
ATOM 2287 N N . MET A 1 298 ? -12.445 -0.109 1.706 1 97.25 298 MET A N 1
ATOM 2288 C CA . MET A 1 298 ? -12.414 1.232 1.129 1 97.25 298 MET A CA 1
ATOM 2289 C C . MET A 1 298 ? -10.992 1.794 1.146 1 97.25 298 MET A C 1
ATOM 2291 O O . MET A 1 298 ? -10.234 1.547 2.084 1 97.25 298 MET A O 1
ATOM 2295 N N . GLU A 1 299 ? -10.672 2.479 0.124 1 97.5 299 GLU A N 1
ATOM 2296 C CA . GLU A 1 299 ? -9.445 3.271 0.068 1 97.5 299 GLU A CA 1
ATOM 2297 C C . GLU A 1 299 ? -9.758 4.766 0.035 1 97.5 299 GLU A C 1
ATOM 2299 O O . GLU A 1 299 ? -10.594 5.215 -0.755 1 97.5 299 GLU A O 1
ATOM 2304 N N . ILE A 1 300 ? -9.172 5.492 0.919 1 98.62 300 ILE A N 1
ATOM 2305 C CA . ILE A 1 300 ? -9.406 6.93 1.037 1 98.62 300 ILE A CA 1
ATOM 2306 C C . ILE A 1 300 ? -8.125 7.688 0.695 1 98.62 300 ILE A C 1
ATOM 2308 O O . ILE A 1 300 ? -7.09 7.496 1.341 1 98.62 300 ILE A O 1
ATOM 2312 N N . PHE A 1 301 ? -8.148 8.477 -0.37 1 98.38 301 PHE A N 1
ATOM 2313 C CA . PHE A 1 301 ? -7.121 9.484 -0.621 1 98.38 301 PHE A CA 1
ATOM 2314 C C . PHE A 1 301 ? -7.504 10.82 0.014 1 98.38 301 PHE A C 1
ATOM 2316 O O . PHE A 1 301 ? -8.523 11.406 -0.335 1 98.38 301 PHE A O 1
ATOM 2323 N N . CYS A 1 302 ? -6.727 11.258 0.976 1 97.81 302 CYS A N 1
ATOM 2324 C CA . CYS A 1 302 ? -7.125 12.43 1.742 1 97.81 302 CYS A CA 1
ATOM 2325 C C . CYS A 1 302 ? -5.934 13.352 1.986 1 97.81 302 CYS A C 1
ATOM 2327 O O . CYS A 1 302 ? -4.828 12.883 2.27 1 97.81 302 CYS A O 1
ATOM 2329 N N . SER A 1 303 ? -6.141 14.68 1.752 1 97.44 303 SER A N 1
ATOM 2330 C CA . SER A 1 303 ? -5.133 15.672 2.109 1 97.44 303 SER A CA 1
ATOM 2331 C C . SER A 1 303 ? -5.125 15.938 3.611 1 97.44 303 SER A C 1
ATOM 2333 O O . SER A 1 303 ? -5.527 17.016 4.062 1 97.44 303 SER A O 1
ATOM 2335 N N . THR A 1 304 ? -4.582 15.016 4.398 1 98.06 304 THR A N 1
ATOM 2336 C CA . THR A 1 304 ? -4.754 15.008 5.844 1 98.06 304 THR A CA 1
ATOM 2337 C C . THR A 1 304 ? -3.402 14.93 6.551 1 98.06 304 THR A C 1
ATOM 2339 O O . THR A 1 304 ? -2.439 14.383 6.004 1 98.06 304 THR A O 1
ATOM 2342 N N . GLN A 1 305 ? -3.307 15.523 7.742 1 97.94 305 GLN A N 1
ATOM 2343 C CA . GLN A 1 305 ? -2.162 15.391 8.641 1 97.94 305 GLN A CA 1
ATOM 2344 C C . GLN A 1 305 ? -2.262 14.117 9.477 1 97.94 305 GLN A C 1
ATOM 2346 O O . GLN A 1 305 ? -1.299 13.727 10.141 1 97.94 305 GLN A O 1
ATOM 2351 N N . ASN A 1 306 ? -3.455 13.461 9.406 1 98.25 306 ASN A N 1
ATOM 2352 C CA . ASN A 1 306 ? -3.756 12.383 10.336 1 98.25 306 ASN A CA 1
ATOM 2353 C C . ASN A 1 306 ? -4.453 11.219 9.641 1 98.25 306 ASN A C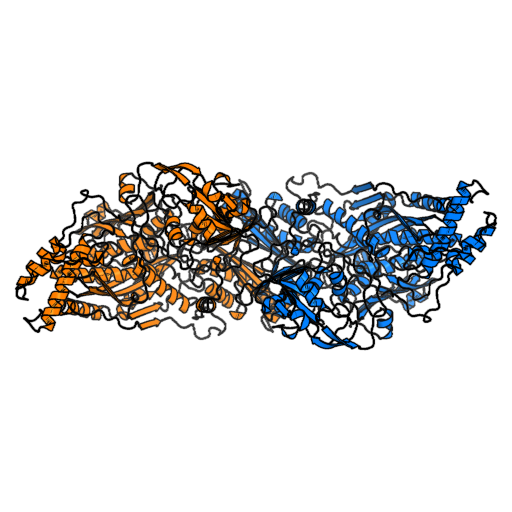 1
ATOM 2355 O O . ASN A 1 306 ? -5.656 11.008 9.828 1 98.25 306 ASN A O 1
ATOM 2359 N N . PRO A 1 307 ? -3.682 10.391 8.938 1 98.25 307 PRO A N 1
ATOM 2360 C CA . PRO A 1 307 ? -4.289 9.266 8.219 1 98.25 307 PRO A CA 1
ATOM 2361 C C . PRO A 1 307 ? -4.996 8.281 9.148 1 98.25 307 PRO A C 1
ATOM 2363 O O . PRO A 1 307 ? -6.043 7.734 8.789 1 98.25 307 PRO A O 1
ATOM 2366 N N . THR A 1 308 ? -4.434 8.047 10.312 1 98.38 308 THR A N 1
ATOM 2367 C CA . THR A 1 308 ? -5.008 7.09 11.25 1 98.38 308 THR A CA 1
ATOM 2368 C C . THR A 1 308 ? -6.402 7.531 11.688 1 98.38 308 THR A C 1
ATOM 2370 O O . THR A 1 308 ? -7.336 6.73 11.703 1 98.38 308 THR A O 1
ATOM 2373 N N . LYS A 1 309 ? -6.531 8.812 12.078 1 98.31 309 LYS A N 1
ATOM 2374 C CA . LYS A 1 309 ? -7.844 9.297 12.492 1 98.31 309 LYS A CA 1
ATOM 2375 C C . LYS A 1 309 ? -8.844 9.25 11.344 1 98.31 309 LYS A C 1
ATOM 2377 O O . LYS A 1 309 ? -10.016 8.945 11.539 1 98.31 309 LYS A O 1
ATOM 2382 N N . THR A 1 310 ? -8.406 9.609 10.117 1 98.56 310 THR A N 1
ATOM 2383 C CA . THR A 1 310 ? -9.234 9.5 8.922 1 98.56 310 THR A CA 1
ATOM 2384 C C . THR A 1 310 ? -9.758 8.078 8.742 1 98.56 310 THR A C 1
ATOM 2386 O O . THR A 1 310 ? -10.953 7.871 8.523 1 98.56 310 THR A O 1
ATOM 2389 N N . GLN A 1 311 ? -8.875 7.125 8.883 1 98.62 311 GLN A N 1
ATOM 2390 C CA . GLN A 1 311 ? -9.195 5.707 8.773 1 98.62 311 GLN A CA 1
ATOM 2391 C C . GLN A 1 311 ? -10.219 5.293 9.836 1 98.62 311 GLN A C 1
ATOM 2393 O O . GLN A 1 311 ? -11.227 4.664 9.516 1 98.62 311 GLN A O 1
ATOM 2398 N N . MET A 1 312 ? -10 5.66 11.07 1 98.44 312 MET A N 1
ATOM 2399 C CA . MET A 1 312 ? -10.797 5.207 12.211 1 98.44 312 MET A CA 1
ATOM 2400 C C . MET A 1 312 ? -12.203 5.785 12.148 1 98.44 312 MET A C 1
ATOM 2402 O O . MET A 1 312 ? -13.18 5.074 12.398 1 98.44 312 MET A O 1
ATOM 2406 N N . LEU A 1 313 ? -12.305 7.066 11.828 1 98.62 313 LEU A N 1
ATOM 2407 C CA . LEU A 1 313 ? -13.617 7.703 11.828 1 98.62 313 LEU A CA 1
ATOM 2408 C C . LEU A 1 313 ? -14.445 7.254 10.625 1 98.62 313 LEU A C 1
ATOM 2410 O O . LEU A 1 313 ? -15.672 7.133 10.719 1 98.62 313 LEU A O 1
ATOM 2414 N N . ALA A 1 314 ? -13.789 7.062 9.492 1 98.62 314 ALA A N 1
ATOM 2415 C CA . ALA A 1 314 ? -14.5 6.496 8.352 1 98.62 314 ALA A CA 1
ATOM 2416 C C . ALA A 1 314 ? -15.008 5.09 8.664 1 98.62 314 ALA A C 1
ATOM 2418 O O . ALA A 1 314 ? -16.156 4.754 8.352 1 98.62 314 ALA A O 1
ATOM 2419 N N . ALA A 1 315 ? -14.109 4.246 9.234 1 98.69 315 ALA A N 1
ATOM 2420 C CA . ALA A 1 315 ? -14.5 2.891 9.609 1 98.69 315 ALA A CA 1
ATOM 2421 C C . ALA A 1 315 ? -15.695 2.906 10.555 1 98.69 315 ALA A C 1
ATOM 2423 O O . ALA A 1 315 ? -16.625 2.115 10.406 1 98.69 315 ALA A O 1
ATOM 2424 N N . LYS A 1 316 ? -15.664 3.787 11.531 1 98.5 316 LYS A N 1
ATOM 2425 C CA . LYS A 1 316 ? -16.75 3.914 12.5 1 98.5 316 LYS A CA 1
ATOM 2426 C C . LYS A 1 316 ? -18.062 4.305 11.812 1 98.5 316 LYS A C 1
ATOM 2428 O O . LYS A 1 316 ? -19.109 3.742 12.109 1 98.5 316 LYS A O 1
ATOM 2433 N N . ALA A 1 317 ? -18 5.309 10.922 1 98.75 317 ALA A N 1
ATOM 2434 C CA . ALA A 1 317 ? -19.188 5.754 10.195 1 98.75 317 ALA A CA 1
ATOM 2435 C C . ALA A 1 317 ? -19.766 4.629 9.344 1 98.75 317 ALA A C 1
ATOM 2437 O O . ALA A 1 317 ? -20.984 4.512 9.195 1 98.75 317 ALA A O 1
ATOM 2438 N N . LEU A 1 318 ? -18.922 3.805 8.789 1 98.44 318 LEU A N 1
ATOM 2439 C CA . LEU A 1 318 ? -19.328 2.756 7.867 1 98.44 318 LEU A CA 1
ATOM 2440 C C . LEU A 1 318 ? -19.75 1.497 8.625 1 98.44 318 LEU A C 1
ATOM 2442 O O . LEU A 1 318 ? -20.391 0.612 8.062 1 98.44 318 LEU A O 1
ATOM 2446 N N . GLY A 1 319 ? -19.391 1.395 9.914 1 98.38 319 GLY A N 1
ATOM 2447 C CA . GLY A 1 319 ? -19.672 0.194 10.68 1 98.38 319 GLY A CA 1
ATOM 2448 C C . GLY A 1 319 ? -18.812 -0.991 10.281 1 98.38 319 GLY A C 1
ATOM 2449 O O . GLY A 1 319 ? -19.281 -2.129 10.258 1 98.38 319 GLY A O 1
ATOM 2450 N N . VAL A 1 320 ? -17.594 -0.795 9.859 1 98.19 320 VAL A N 1
ATOM 2451 C CA . VAL A 1 320 ? -16.641 -1.851 9.516 1 98.19 320 VAL A CA 1
ATOM 2452 C C . VAL A 1 320 ? -15.391 -1.722 10.375 1 98.19 320 VAL A C 1
ATOM 2454 O O . VAL A 1 320 ? -15.133 -0.66 10.945 1 98.19 320 VAL A O 1
ATOM 2457 N N . PRO A 1 321 ? -14.594 -2.848 10.555 1 98.31 321 PRO A N 1
ATOM 2458 C CA . PRO A 1 321 ? -13.32 -2.732 11.258 1 98.31 321 PRO A CA 1
ATOM 2459 C C . PRO A 1 321 ? -12.32 -1.844 10.531 1 98.31 321 PRO A C 1
ATOM 2461 O O . PRO A 1 321 ? -12.383 -1.714 9.305 1 98.31 321 PRO A O 1
ATOM 2464 N N . ALA A 1 322 ? -11.398 -1.312 11.273 1 98.44 322 ALA A N 1
ATOM 2465 C CA . ALA A 1 322 ? -10.398 -0.405 10.711 1 98.44 322 ALA A CA 1
ATOM 2466 C C . ALA A 1 322 ? -9.57 -1.098 9.633 1 98.44 322 ALA A C 1
ATOM 2468 O O . ALA A 1 322 ? -9.141 -0.459 8.664 1 98.44 322 ALA A O 1
ATOM 2469 N N . ASN A 1 323 ? -9.391 -2.404 9.758 1 98.62 323 ASN A N 1
ATOM 2470 C CA . ASN A 1 323 ? -8.523 -3.125 8.836 1 98.62 323 ASN A CA 1
ATOM 2471 C C . ASN A 1 323 ? -9.164 -3.244 7.449 1 98.62 323 ASN A C 1
ATOM 2473 O O . ASN A 1 323 ? -8.562 -3.793 6.527 1 98.62 323 ASN A O 1
ATOM 2477 N N . ARG A 1 324 ? -10.469 -2.68 7.254 1 98.44 324 ARG A N 1
ATOM 2478 C CA . ARG A 1 324 ? -11.125 -2.66 5.953 1 98.44 324 ARG A CA 1
ATOM 2479 C C . ARG A 1 324 ? -10.914 -1.324 5.25 1 98.44 324 ARG A C 1
ATOM 2481 O O . ARG A 1 324 ? -11.203 -1.189 4.062 1 98.44 324 ARG A O 1
ATOM 2488 N N . VAL A 1 325 ? -10.375 -0.341 5.965 1 98.69 325 VAL A N 1
ATOM 2489 C CA . VAL A 1 325 ? -10.227 1.01 5.434 1 98.69 325 VAL A CA 1
ATOM 2490 C C . VAL A 1 325 ? -8.75 1.385 5.371 1 98.69 325 VAL A C 1
ATOM 2492 O O . VAL A 1 325 ? -8.023 1.257 6.363 1 98.69 325 VAL A O 1
ATOM 2495 N N . VAL A 1 326 ? -8.266 1.784 4.23 1 98.5 326 VAL A N 1
ATOM 2496 C CA . VAL A 1 326 ? -6.902 2.262 4.055 1 98.5 326 VAL A CA 1
ATOM 2497 C C . VAL A 1 326 ? -6.91 3.75 3.715 1 98.5 326 VAL A C 1
ATOM 2499 O O . VAL A 1 326 ? -7.656 4.184 2.832 1 98.5 326 VAL A O 1
ATOM 2502 N N . CYS A 1 327 ? -6.219 4.516 4.457 1 98.56 327 CYS A N 1
ATOM 2503 C CA . CYS A 1 327 ? -6.023 5.926 4.137 1 98.56 327 CYS A CA 1
ATOM 2504 C C . CYS A 1 327 ? -4.645 6.16 3.535 1 98.56 327 CYS A C 1
ATOM 2506 O O . CYS A 1 327 ? -3.633 5.73 4.094 1 98.56 327 CYS A O 1
ATOM 2508 N N . ARG A 1 328 ? -4.578 6.848 2.41 1 97.81 328 ARG A N 1
ATOM 2509 C CA . ARG A 1 328 ? -3.354 7.16 1.684 1 97.81 328 ARG A CA 1
ATOM 2510 C C . ARG A 1 328 ? -3.178 8.672 1.535 1 97.81 328 ARG A C 1
ATOM 2512 O O . ARG A 1 328 ? -4.125 9.375 1.189 1 97.81 328 ARG A O 1
ATOM 2519 N N . MET A 1 329 ? -1.962 9.117 1.84 1 97.44 329 MET A N 1
ATOM 2520 C CA . MET A 1 329 ? -1.634 10.539 1.754 1 97.44 329 MET A CA 1
ATOM 2521 C C . MET A 1 329 ? -0.256 10.742 1.132 1 97.44 329 MET A C 1
ATOM 2523 O O . MET A 1 329 ? 0.763 10.453 1.762 1 97.44 329 MET A O 1
ATOM 2527 N N . LYS A 1 330 ? -0.221 11.289 -0.087 1 93.62 330 LYS A N 1
ATOM 2528 C CA . LYS A 1 330 ? 1.052 11.547 -0.754 1 93.62 330 LYS A CA 1
ATOM 2529 C C . LYS A 1 330 ? 1.551 12.961 -0.455 1 93.62 330 LYS A C 1
ATOM 2531 O O . LYS A 1 330 ? 2.734 13.156 -0.174 1 93.62 330 LYS A O 1
ATOM 2536 N N . ARG A 1 331 ? 0.558 13.875 -0.616 1 92.5 331 ARG A N 1
ATOM 2537 C CA . ARG A 1 331 ? 0.888 15.289 -0.44 1 92.5 331 ARG A CA 1
ATOM 2538 C C . ARG A 1 331 ? -0.347 16.094 -0.057 1 92.5 331 ARG A C 1
ATOM 2540 O O . ARG A 1 331 ? -1.476 15.68 -0.324 1 92.5 331 ARG A O 1
ATOM 2547 N N . MET A 1 332 ? -0.059 17.188 0.625 1 95.12 332 MET A N 1
ATOM 2548 C CA . MET A 1 332 ? -1.129 18.141 0.884 1 95.12 332 MET A CA 1
ATOM 2549 C C . MET A 1 332 ? -0.638 19.578 0.683 1 95.12 332 MET A C 1
ATOM 2551 O O . MET A 1 332 ? 0.542 19.859 0.885 1 95.12 332 MET A O 1
ATOM 2555 N N . GLY A 1 333 ? -1.472 20.469 0.268 1 94.06 333 GLY A N 1
ATOM 2556 C CA . GLY A 1 333 ? -1.164 21.859 0.002 1 94.06 333 GLY A CA 1
ATOM 2557 C C . GLY A 1 333 ? -1.244 22.734 1.238 1 94.06 333 GLY A C 1
ATOM 2558 O O . GLY A 1 333 ? -1.917 23.766 1.232 1 94.06 333 GLY A O 1
ATOM 2559 N N . GLY A 1 334 ? -0.621 22.297 2.273 1 95.31 334 GLY A N 1
ATOM 2560 C CA . GLY A 1 334 ? -0.67 23.016 3.539 1 95.31 334 GLY A CA 1
ATOM 2561 C C . GLY A 1 334 ? -1.562 22.344 4.57 1 95.31 334 GLY A C 1
ATOM 2562 O O . GLY A 1 334 ? -2.537 21.672 4.215 1 95.31 334 GLY A O 1
ATOM 2563 N N . GLY A 1 335 ? -1.279 22.484 5.816 1 95.69 335 GLY A N 1
ATOM 2564 C CA . GLY A 1 335 ? -2.084 21.953 6.91 1 95.69 335 GLY A CA 1
ATOM 2565 C C . GLY A 1 335 ? -2.111 22.875 8.117 1 95.69 335 GLY A C 1
ATOM 2566 O O . GLY A 1 335 ? -3.184 23.266 8.578 1 95.69 335 GLY A O 1
ATOM 2567 N N . PHE A 1 336 ? -0.971 23.219 8.641 1 96.12 336 PHE A N 1
ATOM 2568 C CA . PHE A 1 336 ? -0.744 24.172 9.727 1 96.12 336 PHE A CA 1
ATOM 2569 C C . PHE A 1 336 ? -1.495 23.734 10.984 1 96.12 336 PHE A C 1
ATOM 2571 O O . PHE A 1 336 ? -1.792 24.562 11.844 1 96.12 336 PHE A O 1
ATOM 2578 N N . GLY A 1 337 ? -2.002 22.547 11.008 1 96.44 337 GLY A N 1
ATOM 2579 C CA . GLY A 1 337 ? -2.754 22.047 12.141 1 96.44 337 GLY A CA 1
ATOM 2580 C C . GLY A 1 337 ? -4.215 21.781 11.82 1 96.44 337 GLY A C 1
ATOM 2581 O O . GLY A 1 337 ? -4.824 20.875 12.383 1 96.44 337 GLY A O 1
ATOM 2582 N N . GLY A 1 338 ? -4.742 22.547 10.898 1 97.25 338 GLY A N 1
ATOM 2583 C CA . GLY A 1 338 ? -6.148 22.469 10.547 1 97.25 338 GLY A CA 1
ATOM 2584 C C . GLY A 1 338 ? -6.539 21.125 9.945 1 97.25 338 GLY A C 1
ATOM 2585 O O . GLY A 1 338 ? -7.664 20.656 10.133 1 97.25 338 GLY A O 1
ATOM 2586 N N . LYS A 1 339 ? -5.617 20.453 9.273 1 97.81 339 LYS A N 1
ATOM 2587 C CA . LYS A 1 339 ? -5.922 19.203 8.594 1 97.81 339 LYS A CA 1
ATOM 2588 C C . LYS A 1 339 ? -5.578 18 9.469 1 97.81 339 LYS A C 1
ATOM 2590 O O . LYS A 1 339 ? -5.492 16.875 8.977 1 97.81 339 LYS A O 1
ATOM 2595 N N . GLU A 1 340 ? -5.348 18.281 10.727 1 97.31 340 GLU A N 1
ATOM 2596 C CA . GLU A 1 340 ? -5.195 17.188 11.695 1 97.31 340 GLU A CA 1
ATOM 2597 C C . GLU A 1 340 ? -6.527 16.5 11.961 1 97.31 340 GLU A C 1
ATOM 2599 O O . GLU A 1 340 ? -6.59 15.273 12.07 1 97.31 340 GLU A O 1
ATOM 2604 N N . THR A 1 341 ? -7.594 17.359 12.047 1 97.19 341 THR A N 1
ATOM 2605 C CA . THR A 1 341 ? -8.867 16.766 12.422 1 97.19 341 THR A CA 1
ATOM 2606 C C . THR A 1 341 ? -9.969 17.172 11.445 1 97.19 341 THR A C 1
ATOM 2608 O O . THR A 1 341 ? -10.914 16.422 11.219 1 97.19 341 THR A O 1
ATOM 2611 N N . ARG A 1 342 ? -9.852 18.281 10.859 1 97.06 342 ARG A N 1
ATOM 2612 C CA . ARG A 1 342 ? -11.008 18.859 10.195 1 97.06 342 ARG A CA 1
ATOM 2613 C C . ARG A 1 342 ? -11.203 18.266 8.805 1 97.06 342 ARG A C 1
ATOM 2615 O O . ARG A 1 342 ? -12.266 18.422 8.203 1 97.06 342 ARG A O 1
ATOM 2622 N N . THR A 1 343 ? -10.188 17.562 8.312 1 97.31 343 THR A N 1
ATOM 2623 C CA . THR A 1 343 ? -10.391 16.812 7.074 1 97.31 343 THR A CA 1
ATOM 2624 C C . THR A 1 343 ? -11.359 15.656 7.297 1 97.31 343 THR A C 1
ATOM 2626 O O . THR A 1 343 ? -12.008 15.195 6.355 1 97.31 343 THR A O 1
ATOM 2629 N N . CYS A 1 344 ? -11.477 15.18 8.523 1 97.12 344 CYS A N 1
ATOM 2630 C CA . CYS A 1 344 ? -12.344 14.047 8.844 1 97.12 344 CYS A CA 1
ATOM 2631 C C . CYS A 1 344 ? -13.812 14.414 8.648 1 97.12 344 CYS A C 1
ATOM 2633 O O . CYS A 1 344 ? -14.648 13.539 8.438 1 97.12 344 CYS A O 1
ATOM 2635 N N . VAL A 1 345 ? -14.141 15.719 8.695 1 95.44 345 VAL A N 1
ATOM 2636 C CA . VAL A 1 345 ? -15.508 16.188 8.508 1 95.44 345 VAL A CA 1
ATOM 2637 C C . VAL A 1 345 ? -15.984 15.852 7.102 1 95.44 345 VAL A C 1
ATOM 2639 O O . VAL A 1 345 ? -17.156 15.516 6.902 1 95.44 345 VAL A O 1
ATOM 2642 N N . ILE A 1 346 ? -15.062 15.898 6.172 1 97.25 346 ILE A N 1
ATOM 2643 C CA . ILE A 1 346 ? -15.492 15.688 4.793 1 97.25 346 ILE A CA 1
ATOM 2644 C C . ILE A 1 346 ? -15.211 14.242 4.383 1 97.25 346 ILE A C 1
ATOM 2646 O O . ILE A 1 346 ? -15.945 13.664 3.58 1 97.25 346 ILE A O 1
ATOM 2650 N N . SER A 1 347 ? -14.102 13.625 4.891 1 98.25 347 SER A N 1
ATOM 2651 C CA . SER A 1 347 ? -13.75 12.266 4.473 1 98.25 347 SER A CA 1
ATOM 2652 C C . SER A 1 347 ? -14.797 11.258 4.941 1 98.25 347 SER A C 1
ATOM 2654 O O . SER A 1 347 ? -15.102 10.305 4.227 1 98.25 347 SER A O 1
ATOM 2656 N N . SER A 1 348 ? -15.32 11.438 6.152 1 98.62 348 SER A N 1
ATOM 2657 C CA . SER A 1 348 ? -16.375 10.555 6.648 1 98.62 348 SER A CA 1
ATOM 2658 C C . SER A 1 348 ? -17.641 10.68 5.816 1 98.62 348 SER A C 1
ATOM 2660 O O . SER A 1 348 ? -18.281 9.672 5.508 1 98.62 348 SER A O 1
ATOM 2662 N N . VAL A 1 349 ? -18 11.922 5.453 1 98.75 349 VAL A N 1
ATOM 2663 C CA . VAL A 1 349 ? -19.172 12.164 4.602 1 98.75 349 VAL A CA 1
ATOM 2664 C C . VAL A 1 349 ? -18.969 11.477 3.254 1 98.75 349 VAL A C 1
ATOM 2666 O O . VAL A 1 349 ? -19.875 10.812 2.748 1 98.75 349 VAL A O 1
ATOM 2669 N N . CYS A 1 350 ? -17.781 11.633 2.768 1 98.69 350 CYS A N 1
ATOM 2670 C CA . CYS A 1 350 ? -17.438 11.031 1.483 1 98.69 350 CYS A CA 1
ATOM 2671 C C . CYS A 1 350 ? -17.5 9.508 1.563 1 98.69 350 CYS A C 1
ATOM 2673 O O . CYS A 1 350 ? -17.922 8.852 0.616 1 98.69 350 CYS A O 1
ATOM 2675 N N . ALA A 1 351 ? -17.016 8.906 2.631 1 98.81 351 ALA A N 1
ATOM 2676 C CA . ALA A 1 351 ? -17.031 7.461 2.824 1 98.81 351 ALA A CA 1
ATOM 2677 C C . ALA A 1 351 ? -18.453 6.922 2.844 1 98.81 351 ALA A C 1
ATOM 2679 O O . ALA A 1 351 ? -18.75 5.906 2.213 1 98.81 351 ALA A O 1
ATOM 2680 N N . VAL A 1 352 ? -19.359 7.602 3.578 1 98.88 352 VAL A N 1
ATOM 2681 C CA . VAL A 1 352 ? -20.75 7.191 3.648 1 98.88 352 VAL A CA 1
ATOM 2682 C C . VAL A 1 352 ? -21.391 7.289 2.266 1 98.88 352 VAL A C 1
ATOM 2684 O O . VAL A 1 352 ? -22.141 6.398 1.852 1 98.88 352 VAL A O 1
ATOM 2687 N N . ALA A 1 353 ? -21.109 8.406 1.583 1 98.88 353 ALA A N 1
ATOM 2688 C CA . ALA A 1 353 ? -21.641 8.609 0.243 1 98.88 353 ALA A CA 1
ATOM 2689 C C . ALA A 1 353 ? -21.172 7.52 -0.713 1 98.88 353 ALA A C 1
ATOM 2691 O O . ALA A 1 353 ? -21.969 6.969 -1.475 1 98.88 353 ALA A O 1
ATOM 2692 N N . ALA A 1 354 ? -19.875 7.227 -0.697 1 98.75 354 ALA A N 1
ATOM 2693 C CA . ALA A 1 354 ? -19.312 6.195 -1.557 1 98.75 354 ALA A CA 1
ATOM 2694 C C . ALA A 1 354 ? -19.922 4.828 -1.253 1 98.75 354 ALA A C 1
ATOM 2696 O O . ALA A 1 354 ? -20.141 4.023 -2.162 1 98.75 354 ALA A O 1
ATOM 2697 N N . HIS A 1 355 ? -20.094 4.555 0.012 1 98.44 355 HIS A N 1
ATOM 2698 C CA . HIS A 1 355 ? -20.734 3.311 0.421 1 98.44 355 HIS A CA 1
ATOM 2699 C C . HIS A 1 355 ? -22.141 3.201 -0.16 1 98.44 355 HIS A C 1
ATOM 2701 O O . HIS A 1 355 ? -22.531 2.145 -0.667 1 98.44 355 HIS A O 1
ATOM 2707 N N . LYS A 1 356 ? -22.938 4.289 -0.094 1 98.38 356 LYS A N 1
ATOM 2708 C CA . LYS A 1 356 ? -24.328 4.285 -0.538 1 98.38 356 LYS A CA 1
ATOM 2709 C C . LYS A 1 356 ? -24.422 3.996 -2.033 1 98.38 356 LYS A C 1
ATOM 2711 O O . LYS A 1 356 ? -25.281 3.217 -2.465 1 98.38 356 LYS A O 1
ATOM 2716 N N . VAL A 1 357 ? -23.562 4.656 -2.824 1 98.12 357 VAL A N 1
ATOM 2717 C CA . VAL A 1 357 ? -23.719 4.562 -4.273 1 98.12 357 VAL A CA 1
ATOM 2718 C C . VAL A 1 357 ? -22.828 3.443 -4.812 1 98.12 357 VAL A C 1
ATOM 2720 O O . VAL A 1 357 ? -22.922 3.066 -5.98 1 98.12 357 VAL A O 1
ATOM 2723 N N . ARG A 1 358 ? -21.906 2.896 -4.016 1 96.12 358 ARG A N 1
ATOM 2724 C CA . ARG A 1 358 ? -20.969 1.85 -4.395 1 96.12 358 ARG A CA 1
ATOM 2725 C C . ARG A 1 358 ? -20.109 2.285 -5.578 1 96.12 358 ARG A C 1
ATOM 2727 O O . ARG A 1 358 ? -19.875 1.503 -6.5 1 96.12 358 ARG A O 1
ATOM 2734 N N . ARG A 1 359 ? -19.719 3.535 -5.617 1 96.88 359 ARG A N 1
ATOM 2735 C CA . ARG A 1 359 ? -18.859 4.172 -6.605 1 96.88 359 ARG A CA 1
ATOM 2736 C C . ARG A 1 359 ? -17.875 5.129 -5.941 1 96.88 359 ARG A C 1
ATOM 2738 O O . ARG A 1 359 ? -18.109 5.586 -4.82 1 96.88 359 ARG A O 1
ATOM 2745 N N . PRO A 1 360 ? -16.734 5.414 -6.625 1 97.94 360 PRO A N 1
ATOM 2746 C CA . PRO A 1 360 ? -15.844 6.441 -6.062 1 97.94 360 PRO A CA 1
ATOM 2747 C C . PRO A 1 360 ? -16.531 7.801 -5.934 1 97.94 360 PRO A C 1
ATOM 2749 O O . PRO A 1 360 ? -17.359 8.164 -6.777 1 97.94 360 PRO A O 1
ATOM 2752 N N . VAL A 1 361 ? -16.25 8.492 -4.898 1 98.75 361 VAL A N 1
ATOM 2753 C CA . VAL A 1 361 ? -16.781 9.828 -4.645 1 98.75 361 VAL A CA 1
ATOM 2754 C C . VAL A 1 361 ? -15.641 10.781 -4.297 1 98.75 361 VAL A C 1
ATOM 2756 O O . VAL A 1 361 ? -14.727 10.422 -3.547 1 98.75 361 VAL A O 1
ATOM 2759 N N . ARG A 1 362 ? -15.617 11.953 -4.836 1 98.44 362 ARG A N 1
ATOM 2760 C CA . ARG A 1 362 ? -14.578 12.945 -4.57 1 98.44 362 ARG A CA 1
ATOM 2761 C C . ARG A 1 362 ? -15.188 14.25 -4.062 1 98.44 362 ARG A C 1
ATOM 2763 O O . ARG A 1 362 ? -16.328 14.586 -4.395 1 98.44 362 ARG A O 1
ATOM 2770 N N . ILE A 1 363 ? -14.398 14.961 -3.281 1 98.12 363 ILE A N 1
ATOM 2771 C CA . ILE A 1 363 ? -14.766 16.297 -2.822 1 98.12 363 ILE A CA 1
ATOM 2772 C C . ILE A 1 363 ? -13.516 17.156 -2.676 1 98.12 363 ILE A C 1
ATOM 2774 O O . ILE A 1 363 ? -12.469 16.672 -2.236 1 98.12 363 ILE A O 1
ATOM 2778 N N . MET A 1 364 ? -13.555 18.312 -3.104 1 96.94 364 MET A N 1
ATOM 2779 C CA . MET A 1 364 ? -12.656 19.406 -2.785 1 96.94 364 MET A CA 1
ATOM 2780 C C . MET A 1 364 ? -13.438 20.672 -2.428 1 96.94 364 MET A C 1
ATOM 2782 O O . MET A 1 364 ? -14.258 21.141 -3.217 1 96.94 364 MET A O 1
ATOM 2786 N N . LEU A 1 365 ? -13.203 21.188 -1.335 1 97.19 365 LEU A N 1
ATOM 2787 C CA . LEU A 1 365 ? -13.984 22.328 -0.88 1 97.19 365 LEU A CA 1
ATOM 2788 C C . LEU A 1 365 ? -13.562 23.594 -1.622 1 97.19 365 LEU A C 1
ATOM 2790 O O . LEU A 1 365 ? -12.383 23.812 -1.881 1 97.19 365 LEU A O 1
ATOM 2794 N N . ASP A 1 366 ? -14.609 24.406 -1.925 1 95.62 366 ASP A N 1
ATOM 2795 C CA . ASP A 1 366 ? -14.297 25.781 -2.301 1 95.62 366 ASP A CA 1
ATOM 2796 C C . ASP A 1 366 ? -13.766 26.562 -1.104 1 95.62 366 ASP A C 1
ATOM 2798 O O . ASP A 1 366 ? -14.062 26.234 0.045 1 95.62 366 ASP A O 1
ATOM 2802 N N . ARG A 1 367 ? -13.031 27.578 -1.365 1 96.19 367 ARG A N 1
ATOM 2803 C CA . ARG A 1 367 ? -12.391 28.375 -0.315 1 96.19 367 ARG A CA 1
ATOM 2804 C C . ARG A 1 367 ? -13.414 28.891 0.688 1 96.19 367 ARG A C 1
ATOM 2806 O O . ARG A 1 367 ? -13.195 28.828 1.899 1 96.19 367 ARG A O 1
ATOM 2813 N N . ASP A 1 368 ? -14.484 29.422 0.181 1 95.38 368 ASP A N 1
ATOM 2814 C CA . ASP A 1 368 ? -15.5 29.984 1.062 1 95.38 368 ASP A CA 1
ATOM 2815 C C . ASP A 1 368 ? -16.141 28.891 1.929 1 95.38 368 ASP A C 1
ATOM 2817 O O . ASP A 1 368 ? -16.406 29.109 3.111 1 95.38 368 ASP A O 1
ATOM 2821 N N . GLU A 1 369 ? -16.344 27.672 1.355 1 95.56 369 GLU A N 1
ATOM 2822 C CA . GLU A 1 369 ? -16.875 26.547 2.119 1 95.56 369 GLU A CA 1
ATOM 2823 C C . GLU A 1 369 ? -15.867 26.094 3.174 1 95.56 369 GLU A C 1
ATOM 2825 O O . GLU A 1 369 ? -16.234 25.828 4.32 1 95.56 369 GLU A O 1
ATOM 2830 N N . ASP A 1 370 ? -14.664 26.016 2.721 1 97 370 ASP A N 1
ATOM 2831 C CA . ASP A 1 370 ? -13.609 25.578 3.629 1 97 370 ASP A CA 1
ATOM 2832 C C . ASP A 1 370 ? -13.523 26.5 4.848 1 97 370 ASP A C 1
ATOM 2834 O O . ASP A 1 370 ? -13.414 26.016 5.98 1 97 370 ASP A O 1
ATOM 2838 N N . MET A 1 371 ? -13.594 27.766 4.66 1 96.62 371 MET A N 1
ATOM 2839 C CA . MET A 1 371 ? -13.43 28.75 5.723 1 96.62 371 MET A CA 1
ATOM 2840 C C . MET A 1 371 ? -14.617 28.719 6.68 1 96.62 371 MET A C 1
ATOM 2842 O O . MET A 1 371 ? -14.469 29.016 7.867 1 96.62 371 MET A O 1
ATOM 2846 N N . VAL A 1 372 ? -15.766 28.297 6.184 1 95.94 372 VAL A N 1
ATOM 2847 C CA . VAL A 1 372 ? -16.969 28.344 7.008 1 95.94 372 VAL A CA 1
ATOM 2848 C C . VAL A 1 372 ? -17.047 27.078 7.871 1 95.94 372 VAL A C 1
ATOM 2850 O O . VAL A 1 372 ? -17.547 27.125 8.992 1 95.94 372 VAL A O 1
ATOM 2853 N N . ILE A 1 373 ? -16.453 25.984 7.418 1 95.56 373 ILE A N 1
ATOM 2854 C CA . ILE A 1 373 ? -16.781 24.719 8.047 1 95.56 373 ILE A CA 1
ATOM 2855 C C . ILE A 1 373 ? -15.625 24.266 8.93 1 95.56 373 ILE A C 1
ATOM 2857 O O . ILE A 1 373 ? -15.82 23.469 9.859 1 95.56 373 ILE A O 1
ATOM 2861 N N . THR A 1 374 ? -14.414 24.594 8.703 1 93.88 374 THR A N 1
ATOM 2862 C CA . THR A 1 374 ? -13.273 23.891 9.289 1 93.88 374 THR A CA 1
ATOM 2863 C C . THR A 1 374 ? -12.766 24.625 10.523 1 93.88 374 THR A C 1
ATOM 2865 O O . THR A 1 374 ? -12.016 24.062 11.328 1 93.88 374 THR A O 1
ATOM 2868 N N . GLY A 1 375 ? -13.219 25.844 10.781 1 91.44 375 GLY A N 1
ATOM 2869 C CA . GLY A 1 375 ? -12.711 26.578 11.93 1 91.44 375 GLY A CA 1
ATOM 2870 C C . GLY A 1 375 ? -11.32 27.141 11.711 1 91.44 375 GLY A C 1
ATOM 2871 O O . GLY A 1 375 ? -10.758 27 10.625 1 91.44 375 GLY A O 1
ATOM 2872 N N . THR A 1 376 ? -10.781 27.766 12.797 1 96.5 376 THR A N 1
ATOM 2873 C CA . THR A 1 376 ? -9.523 28.5 12.68 1 96.5 376 THR A CA 1
ATOM 2874 C C . THR A 1 376 ? -8.711 28.375 13.961 1 96.5 376 THR A C 1
ATOM 2876 O O . THR A 1 376 ? -8.961 27.5 14.789 1 96.5 376 THR A O 1
ATOM 2879 N N . ARG A 1 377 ? -7.543 29.141 14.023 1 98.19 377 ARG A N 1
ATOM 2880 C CA . ARG A 1 377 ? -6.902 29.359 15.32 1 98.19 377 ARG A CA 1
ATOM 2881 C C . ARG A 1 377 ? -7.887 29.938 16.328 1 98.19 377 ARG A C 1
ATOM 2883 O O . ARG A 1 377 ? -8.688 30.812 15.984 1 98.19 377 ARG A O 1
ATOM 2890 N N . HIS A 1 378 ? -7.75 29.562 17.594 1 98.44 378 HIS A N 1
ATOM 2891 C CA . HIS A 1 378 ? -8.641 30 18.656 1 98.44 378 HIS A CA 1
ATOM 2892 C C . HIS A 1 378 ? -8.438 31.484 18.953 1 98.44 378 HIS A C 1
ATOM 2894 O O . HIS A 1 378 ? -7.324 31.922 19.25 1 98.44 378 HIS A O 1
ATOM 2900 N N . PRO A 1 379 ? -9.5 32.312 18.906 1 98.19 379 PRO A N 1
ATOM 2901 C CA . PRO A 1 379 ? -9.438 33.625 19.594 1 98.19 379 PRO A CA 1
ATOM 2902 C C . PRO A 1 379 ? -9.328 33.469 21.109 1 98.19 379 PRO A C 1
ATOM 2904 O O . PRO A 1 379 ? -9.93 32.562 21.688 1 98.19 379 PRO A O 1
ATOM 2907 N N . PHE A 1 380 ? -8.586 34.344 21.688 1 98.69 380 PHE A N 1
ATOM 2908 C CA . PHE A 1 380 ? -8.43 34.344 23.141 1 98.69 380 PHE A CA 1
ATOM 2909 C C . PHE A 1 380 ? -8.766 35.688 23.75 1 98.69 380 PHE A C 1
ATOM 2911 O O . PHE A 1 380 ? -8.555 36.719 23.109 1 98.69 380 PHE A O 1
ATOM 2918 N N . LEU A 1 381 ? -9.359 35.656 24.859 1 98.62 381 LEU A N 1
ATOM 2919 C CA . LEU A 1 381 ? -9.438 36.781 25.781 1 98.62 381 LEU A CA 1
ATOM 2920 C C . LEU A 1 381 ? -8.641 36.5 27.062 1 98.62 381 LEU A C 1
ATOM 2922 O O . LEU A 1 381 ? -8.789 35.438 27.656 1 98.62 381 LEU A O 1
ATOM 2926 N N . GLY A 1 382 ? -7.719 37.344 27.391 1 98.38 382 GLY A N 1
ATOM 2927 C CA . GLY A 1 382 ? -6.93 37.219 28.609 1 98.38 382 GLY A CA 1
ATOM 2928 C C . GLY A 1 382 ? -7.168 38.312 29.609 1 98.38 382 GLY A C 1
ATOM 2929 O O . GLY A 1 382 ? -7.273 39.5 29.234 1 98.38 382 GLY A O 1
ATOM 2930 N N . ARG A 1 383 ? -7.426 37.938 30.859 1 98.5 383 ARG A N 1
ATOM 2931 C CA . ARG A 1 383 ? -7.484 38.844 31.984 1 98.5 383 ARG A CA 1
ATOM 2932 C C . ARG A 1 383 ? -6.367 38.562 32.969 1 98.5 383 ARG A C 1
ATOM 2934 O O . ARG A 1 383 ? -6.152 37.406 33.375 1 98.5 383 ARG A O 1
ATOM 2941 N N . TYR A 1 384 ? -5.594 39.594 33.312 1 98.19 384 TYR A N 1
ATOM 2942 C CA . TYR A 1 384 ? -4.426 39.312 34.125 1 98.19 384 TYR A CA 1
ATOM 2943 C C . TYR A 1 384 ? -4.246 40.344 35.219 1 98.19 384 TYR A C 1
ATOM 2945 O O . TYR A 1 384 ? -4.754 41.469 35.094 1 98.19 384 TYR A O 1
ATOM 2953 N N . LYS A 1 385 ? -3.691 40 36.281 1 98.5 385 LYS A N 1
ATOM 2954 C CA . LYS A 1 385 ? -3.176 40.781 37.406 1 98.5 385 LYS A CA 1
ATOM 2955 C C . LYS A 1 385 ? -1.711 40.469 37.688 1 98.5 385 LYS A C 1
ATOM 2957 O O . LYS A 1 385 ? -1.359 39.281 37.875 1 98.5 385 LYS A O 1
ATOM 2962 N N . VAL A 1 386 ? -0.83 41.5 37.562 1 98.56 386 VAL A N 1
ATOM 2963 C CA . VAL A 1 386 ? 0.605 41.281 37.719 1 98.56 386 VAL A CA 1
ATOM 2964 C C . VAL A 1 386 ? 1.136 42.156 38.875 1 98.56 386 VAL A C 1
ATOM 2966 O O . VAL A 1 386 ? 0.868 43.344 38.938 1 98.56 386 VAL A O 1
ATOM 2969 N N . GLY A 1 387 ? 1.799 41.594 39.875 1 98.69 387 GLY A N 1
ATOM 2970 C CA . GLY A 1 387 ? 2.508 42.281 40.906 1 98.69 387 GLY A CA 1
ATOM 2971 C C . GLY A 1 387 ? 4.008 42.344 40.688 1 98.69 387 GLY A C 1
ATOM 2972 O O . GLY A 1 387 ? 4.621 41.344 40.312 1 98.69 387 GLY A O 1
ATOM 2973 N N . PHE A 1 388 ? 4.617 43.5 40.812 1 98.5 388 PHE A N 1
ATOM 2974 C CA . PHE A 1 388 ? 6.039 43.656 40.531 1 98.5 388 PHE A CA 1
ATOM 2975 C C . PHE A 1 388 ? 6.652 44.75 41.406 1 98.5 388 PHE A C 1
ATOM 2977 O O . PHE A 1 388 ? 5.93 45.531 42.031 1 98.5 388 PHE A O 1
ATOM 2984 N N . MET A 1 389 ? 7.93 44.719 41.438 1 98.19 389 MET A N 1
ATOM 2985 C CA . MET A 1 389 ? 8.703 45.719 42.188 1 98.19 389 MET A CA 1
ATOM 2986 C C . MET A 1 389 ? 9.047 46.906 41.312 1 98.19 389 MET A C 1
ATOM 2988 O O . MET A 1 389 ? 9.008 46.844 40.094 1 98.19 389 MET A O 1
ATOM 2992 N N . SER A 1 390 ? 9.469 48 41.969 1 96.81 390 SER A N 1
ATOM 2993 C CA . SER A 1 390 ? 9.773 49.25 41.25 1 96.81 390 SER A CA 1
ATOM 2994 C C . SER A 1 390 ? 11.016 49.094 40.375 1 96.81 390 SER A C 1
ATOM 2996 O O . SER A 1 390 ? 11.227 49.875 39.438 1 96.81 390 SER A O 1
ATOM 2998 N N . ASP A 1 391 ? 11.766 48 40.656 1 96.56 391 ASP A N 1
ATOM 2999 C CA . ASP A 1 391 ? 12.977 47.781 39.875 1 96.56 391 ASP A CA 1
ATOM 3000 C C . ASP A 1 391 ? 12.703 46.844 38.688 1 96.56 391 ASP A C 1
ATOM 3002 O O . ASP A 1 391 ? 13.625 46.438 37.969 1 96.56 391 ASP A O 1
ATOM 3006 N N . GLY A 1 392 ? 11.469 46.438 38.5 1 97.06 392 GLY A N 1
ATOM 3007 C CA . GLY A 1 392 ? 11.086 45.688 37.312 1 97.06 392 GLY A CA 1
ATOM 3008 C C . GLY A 1 392 ? 10.977 44.188 37.562 1 97.06 392 GLY A C 1
ATOM 3009 O O . GLY A 1 392 ? 10.516 43.438 36.688 1 97.06 392 GLY A O 1
ATOM 3010 N N . ARG A 1 393 ? 11.375 43.656 38.781 1 97.5 393 ARG A N 1
ATOM 3011 C CA . ARG A 1 393 ? 11.242 42.25 39.094 1 97.5 393 ARG A CA 1
ATOM 3012 C C . ARG A 1 393 ? 9.773 41.844 39.25 1 97.5 393 ARG A C 1
ATOM 3014 O O . ARG A 1 393 ? 9.055 42.438 40.062 1 97.5 393 ARG A O 1
ATOM 3021 N N . VAL A 1 394 ? 9.344 40.875 38.594 1 98.44 394 VAL A N 1
ATOM 3022 C CA . VAL A 1 394 ? 7.973 40.406 38.656 1 98.44 394 VAL A CA 1
ATOM 3023 C C . VAL A 1 394 ? 7.855 39.375 39.781 1 98.44 394 VAL A C 1
ATOM 3025 O O . VAL A 1 394 ? 8.648 38.406 39.844 1 98.44 394 VAL A O 1
ATOM 3028 N N . LEU A 1 395 ? 6.781 39.5 40.656 1 98.38 395 LEU A N 1
ATOM 3029 C CA . LEU A 1 395 ? 6.645 38.625 41.812 1 98.38 395 LEU A CA 1
ATOM 3030 C C . LEU A 1 395 ? 5.434 37.719 41.656 1 98.38 395 LEU A C 1
ATOM 3032 O O . LEU A 1 395 ? 5.41 36.625 42.25 1 98.38 395 LEU A O 1
ATOM 3036 N N . ALA A 1 396 ? 4.418 38.25 40.938 1 98.44 396 ALA A N 1
ATOM 3037 C CA . ALA A 1 396 ? 3.152 37.531 40.938 1 98.44 396 ALA A CA 1
ATOM 3038 C C . ALA A 1 396 ? 2.434 37.688 39.594 1 98.44 396 ALA A C 1
ATOM 3040 O O . ALA A 1 396 ? 2.447 38.781 39 1 98.44 396 ALA A O 1
ATOM 3041 N N . LEU A 1 397 ? 1.847 36.625 39.156 1 98.75 397 LEU A N 1
ATOM 3042 C CA . LEU A 1 397 ? 0.985 36.656 37.969 1 98.75 397 LEU A CA 1
ATOM 3043 C C . LEU A 1 397 ? -0.291 35.844 38.219 1 98.75 397 LEU A C 1
ATOM 3045 O O . LEU A 1 397 ? -0.232 34.656 38.594 1 98.75 397 LEU A O 1
ATOM 3049 N N . ASP A 1 398 ? -1.449 36.438 38.219 1 98.69 398 ASP A N 1
ATOM 3050 C CA . ASP A 1 398 ? -2.771 35.812 38.156 1 98.69 398 ASP A CA 1
ATOM 3051 C C . ASP A 1 398 ? -3.438 36.062 36.812 1 98.69 398 ASP A C 1
ATOM 3053 O O . ASP A 1 398 ? -3.748 37.219 36.469 1 98.69 398 ASP A O 1
ATOM 3057 N N . ILE A 1 399 ? -3.596 35 36.031 1 98.62 399 ILE A N 1
ATOM 3058 C CA . ILE A 1 399 ? -4.094 35.219 34.688 1 98.62 399 ILE A CA 1
ATOM 3059 C C . ILE A 1 399 ? -5.195 34.188 34.375 1 98.62 399 ILE A C 1
ATOM 3061 O O . ILE A 1 399 ? -5.109 33.031 34.781 1 98.62 399 ILE A O 1
ATOM 3065 N N . SER A 1 400 ? -6.277 34.625 33.781 1 98.69 400 SER A N 1
ATOM 3066 C CA . SER A 1 400 ? -7.359 33.812 33.219 1 98.69 400 SER A CA 1
ATOM 3067 C C . SER A 1 400 ? -7.418 33.906 31.719 1 98.69 400 SER A C 1
ATOM 3069 O O . SER A 1 400 ? -7.48 35.031 31.172 1 98.69 400 SER A O 1
ATOM 3071 N N . LEU A 1 401 ? -7.328 32.781 31.109 1 98.75 401 LEU A N 1
ATOM 3072 C CA . LEU A 1 401 ? -7.391 32.719 29.656 1 98.75 401 LEU A CA 1
ATOM 3073 C C . LEU A 1 401 ? -8.703 32.094 29.188 1 98.75 401 LEU A C 1
ATOM 3075 O O . LEU A 1 401 ? -9.086 31.016 29.672 1 98.75 401 LEU A O 1
ATOM 3079 N N . TYR A 1 402 ? -9.461 32.781 28.328 1 98.75 402 TYR A N 1
ATOM 3080 C CA . TYR A 1 402 ? -10.688 32.281 27.703 1 98.75 402 TYR A CA 1
ATOM 3081 C C . TYR A 1 402 ? -10.477 32 26.219 1 98.75 402 TYR A C 1
ATOM 3083 O O . TYR A 1 402 ? -10.156 32.906 25.453 1 98.75 402 TYR A O 1
ATOM 3091 N N . SER A 1 403 ? -10.562 30.812 25.875 1 98.62 403 SER A N 1
ATOM 3092 C CA . SER A 1 403 ? -10.359 30.406 24.5 1 98.62 403 SER A CA 1
ATOM 3093 C C . SER A 1 403 ? -11.68 30.031 23.828 1 98.62 403 SER A C 1
ATOM 3095 O O . SER A 1 403 ? -12.469 29.266 24.359 1 98.62 403 SER A O 1
ATOM 3097 N N . ASN A 1 404 ? -11.977 30.562 22.656 1 98.62 404 ASN A N 1
ATOM 3098 C CA . ASN A 1 404 ? -13.164 30.188 21.906 1 98.62 404 ASN A CA 1
ATOM 3099 C C . ASN A 1 404 ? -12.984 28.844 21.188 1 98.62 404 ASN A C 1
ATOM 3101 O O . ASN A 1 404 ? -12.328 28.781 20.141 1 98.62 404 ASN A O 1
ATOM 3105 N N . ALA A 1 405 ? -13.617 27.859 21.656 1 98.5 405 ALA A N 1
ATOM 3106 C CA . ALA A 1 405 ? -13.469 26.516 21.094 1 98.5 405 ALA A CA 1
ATOM 3107 C C . ALA A 1 405 ? -14.398 26.312 19.906 1 98.5 405 ALA A C 1
ATOM 3109 O O . ALA A 1 405 ? -14.078 25.562 18.984 1 98.5 405 ALA A O 1
ATOM 3110 N N . GLY A 1 406 ? -15.484 26.938 19.891 1 98.19 406 GLY A N 1
ATOM 3111 C CA . GLY A 1 406 ? -16.531 26.688 18.906 1 98.19 406 GLY A CA 1
ATOM 3112 C C . GLY A 1 406 ? -17.562 25.672 19.391 1 98.19 406 GLY A C 1
ATOM 3113 O O . GLY A 1 406 ? -17.781 25.531 20.594 1 98.19 406 GLY A O 1
ATOM 3114 N N . ASN A 1 407 ? -18.281 25.031 18.516 1 98 407 ASN A N 1
ATOM 3115 C CA . ASN A 1 407 ? -19.469 24.266 18.844 1 98 407 ASN A CA 1
ATOM 3116 C C . ASN A 1 407 ? -19.125 22.859 19.297 1 98 407 ASN A C 1
ATOM 3118 O O . ASN A 1 407 ? -20 22.125 19.75 1 98 407 ASN A O 1
ATOM 3122 N N . SER A 1 408 ? -17.906 22.406 19.172 1 98.12 408 SER A N 1
ATOM 3123 C CA . SER A 1 408 ? -17.438 21.125 19.703 1 98.12 408 SER A CA 1
ATOM 3124 C C . SER A 1 408 ? -16.062 21.266 20.328 1 98.12 408 SER A C 1
ATOM 3126 O O . SER A 1 408 ? -15.406 22.297 20.172 1 98.12 408 SER A O 1
ATOM 3128 N N . LEU A 1 409 ? -15.578 20.219 21 1 98.12 409 LEU A N 1
ATOM 3129 C CA . LEU A 1 409 ? -14.32 20.312 21.75 1 98.12 409 LEU A CA 1
ATOM 3130 C C . LEU A 1 409 ? -13.125 20.234 20.797 1 98.12 409 LEU A C 1
ATOM 3132 O O . LEU A 1 409 ? -12.117 20.906 21 1 98.12 409 LEU A O 1
ATOM 3136 N N . ASP A 1 410 ? -13.273 19.312 19.75 1 97.81 410 ASP A N 1
ATOM 3137 C CA . ASP A 1 410 ? -12.141 19.078 18.859 1 97.81 410 ASP A CA 1
ATOM 3138 C C . ASP A 1 410 ? -10.836 18.969 19.656 1 97.81 410 ASP A C 1
ATOM 3140 O O . ASP A 1 410 ? -10.734 18.156 20.594 1 97.81 410 ASP A O 1
ATOM 3144 N N . LEU A 1 411 ? -9.82 19.828 19.359 1 97.94 411 LEU A N 1
ATOM 3145 C CA . LEU A 1 411 ? -8.547 19.797 20.078 1 97.94 411 LEU A CA 1
ATOM 3146 C C . LEU A 1 411 ? -8.43 20.984 21.031 1 97.94 411 LEU A C 1
ATOM 3148 O O . LEU A 1 411 ? -7.328 21.297 21.484 1 97.94 411 LEU A O 1
ATOM 3152 N N . SER A 1 412 ? -9.469 21.641 21.375 1 98.31 412 SER A N 1
ATOM 3153 C CA . SER A 1 412 ? -9.461 22.922 22.062 1 98.31 412 SER A CA 1
ATOM 3154 C C . SER A 1 412 ? -8.938 22.797 23.484 1 98.31 412 SER A C 1
ATOM 3156 O O . SER A 1 412 ? -8.297 23.703 24 1 98.31 412 SER A O 1
ATOM 3158 N N . ARG A 1 413 ? -9.242 21.656 24.094 1 97.56 413 ARG A N 1
ATOM 3159 C CA . ARG A 1 413 ? -8.711 21.484 25.438 1 97.56 413 ARG A CA 1
ATOM 3160 C C . ARG A 1 413 ? -7.184 21.516 25.438 1 97.56 413 ARG A C 1
ATOM 3162 O O . ARG A 1 413 ? -6.566 22.188 26.266 1 97.56 413 ARG A O 1
ATOM 3169 N N . GLY A 1 414 ? -6.621 20.719 24.531 1 96.94 414 GLY A N 1
ATOM 3170 C CA . GLY A 1 414 ? -5.172 20.719 24.406 1 96.94 414 GLY A CA 1
ATOM 3171 C C . GLY A 1 414 ? -4.609 22.094 24.062 1 96.94 414 GLY A C 1
ATOM 3172 O O . GLY A 1 414 ? -3.537 22.453 24.562 1 96.94 414 GLY A O 1
ATOM 3173 N N . VAL A 1 415 ? -5.277 22.859 23.234 1 98 415 VAL A N 1
ATOM 3174 C CA . VAL A 1 415 ? -4.852 24.203 22.828 1 98 415 VAL A CA 1
ATOM 3175 C C . VAL A 1 415 ? -4.848 25.125 24.047 1 98 415 VAL A C 1
ATOM 3177 O O . VAL A 1 415 ? -3.891 25.875 24.266 1 98 415 VAL A O 1
ATOM 3180 N N . THR A 1 416 ? -5.906 25.109 24.812 1 98.44 416 THR A N 1
ATOM 3181 C CA . THR A 1 416 ? -6.008 25.938 26.016 1 98.44 416 THR A CA 1
ATOM 3182 C C . THR A 1 416 ? -4.91 25.578 27.016 1 98.44 416 THR A C 1
ATOM 3184 O O . THR A 1 416 ? -4.277 26.469 27.594 1 98.44 416 THR A O 1
ATOM 3187 N N . ASP A 1 417 ? -4.699 24.281 27.188 1 97.62 417 ASP A N 1
ATOM 3188 C CA . ASP A 1 417 ? -3.662 23.828 28.109 1 97.62 417 ASP A CA 1
ATOM 3189 C C . ASP A 1 417 ? -2.281 24.297 27.656 1 97.62 417 ASP A C 1
ATOM 3191 O O . ASP A 1 417 ? -1.452 24.688 28.484 1 97.62 417 ASP A O 1
ATOM 3195 N N . ARG A 1 418 ? -2.049 24.234 26.422 1 97.81 418 ARG A N 1
ATOM 3196 C CA . ARG A 1 418 ? -0.762 24.703 25.906 1 97.81 418 ARG A CA 1
ATOM 3197 C C . ARG A 1 418 ? -0.56 26.188 26.172 1 97.81 418 ARG A C 1
ATOM 3199 O O . ARG A 1 418 ? 0.572 26.641 26.344 1 97.81 418 ARG A O 1
ATOM 3206 N N . ALA A 1 419 ? -1.598 26.938 26.047 1 98.5 419 ALA A N 1
ATOM 3207 C CA . ALA A 1 419 ? -1.517 28.359 26.375 1 98.5 419 ALA A CA 1
ATOM 3208 C C . ALA A 1 419 ? -1.135 28.562 27.844 1 98.5 419 ALA A C 1
ATOM 3210 O O . ALA A 1 419 ? -0.386 29.484 28.172 1 98.5 419 ALA A O 1
ATOM 3211 N N . LEU A 1 420 ? -1.635 27.719 28.703 1 98.38 420 LEU A N 1
ATOM 3212 C CA . LEU A 1 420 ? -1.286 27.797 30.109 1 98.38 420 LEU A CA 1
ATOM 3213 C C . LEU A 1 420 ? 0.198 27.531 30.328 1 98.38 420 LEU A C 1
ATOM 3215 O O . LEU A 1 420 ? 0.867 28.25 31.078 1 98.38 420 LEU A O 1
ATOM 3219 N N . PHE A 1 421 ? 0.711 26.516 29.641 1 98.19 421 PHE A N 1
ATOM 3220 C CA . PHE A 1 421 ? 2.109 26.125 29.766 1 98.19 421 PHE A CA 1
ATOM 3221 C C . PHE A 1 421 ? 3.031 27.234 29.281 1 98.19 421 PHE A C 1
ATOM 3223 O O . PHE A 1 421 ? 4.168 27.344 29.734 1 98.19 421 PHE A O 1
ATOM 3230 N N . HIS A 1 422 ? 2.553 28.094 28.422 1 98.31 422 HIS A N 1
ATOM 3231 C CA . HIS A 1 422 ? 3.422 29.078 27.797 1 98.31 422 HIS A CA 1
ATOM 3232 C C . HIS A 1 422 ? 3.123 30.484 28.312 1 98.31 422 HIS A C 1
ATOM 3234 O O . HIS A 1 422 ? 3.582 31.469 27.719 1 98.31 422 HIS A O 1
ATOM 3240 N N . SER A 1 423 ? 2.395 30.641 29.375 1 98 423 SER A N 1
ATOM 3241 C CA . SER A 1 423 ? 1.948 31.938 29.906 1 98 423 SER A CA 1
ATOM 3242 C C . SER A 1 423 ? 3.084 32.656 30.609 1 98 423 SER A C 1
ATOM 3244 O O . SER A 1 423 ? 2.939 33.844 30.984 1 98 423 SER A O 1
ATOM 3246 N N . ASP A 1 424 ? 4.246 32 30.75 1 97.06 424 ASP A N 1
ATOM 3247 C CA . ASP A 1 424 ? 5.391 32.656 31.406 1 97.06 424 ASP A CA 1
ATOM 3248 C C . ASP A 1 424 ? 6.375 33.188 30.375 1 97.06 424 ASP A C 1
ATOM 3250 O O . ASP A 1 424 ? 7.328 33.875 30.734 1 97.06 424 ASP A O 1
ATOM 3254 N N . SER A 1 425 ? 6.117 32.844 29.047 1 98 425 SER A N 1
ATOM 3255 C CA . SER A 1 425 ? 7.082 33.156 27.984 1 98 425 SER A CA 1
ATOM 3256 C C . SER A 1 425 ? 8.477 32.656 28.359 1 98 425 SER A C 1
ATOM 3258 O O . SER A 1 425 ? 8.68 31.469 28.594 1 98 425 SER A O 1
ATOM 3260 N N . VAL A 1 426 ? 9.422 33.562 28.594 1 98.56 426 VAL A N 1
ATOM 3261 C CA . VAL A 1 426 ? 10.781 33.156 28.938 1 98.56 426 VAL A CA 1
ATOM 3262 C C . VAL A 1 426 ? 11.141 33.656 30.344 1 98.56 426 VAL A C 1
ATOM 3264 O O . VAL A 1 426 ? 12.312 33.875 30.656 1 98.56 426 VAL A O 1
ATOM 3267 N N . TYR A 1 427 ? 10.156 33.875 31.25 1 98.56 427 TYR A N 1
ATOM 3268 C CA . TYR A 1 427 ? 10.453 34.562 32.5 1 98.56 427 TYR A CA 1
ATOM 3269 C C . TYR A 1 427 ? 10.227 33.625 33.688 1 98.56 427 TYR A C 1
ATOM 3271 O O . TYR A 1 427 ? 9.32 32.781 33.688 1 98.56 427 TYR A O 1
ATOM 3279 N N . THR A 1 428 ? 11.047 33.812 34.656 1 98 428 THR A N 1
ATOM 3280 C CA . THR A 1 428 ? 10.859 33.125 35.938 1 98 428 THR A CA 1
ATOM 3281 C C . THR A 1 428 ? 9.969 33.969 36.844 1 98 428 THR A C 1
ATOM 3283 O O . THR A 1 428 ? 10.359 35.031 37.312 1 98 428 THR A O 1
ATOM 3286 N N . ILE A 1 429 ? 8.797 33.531 37.156 1 98.12 429 ILE A N 1
ATOM 3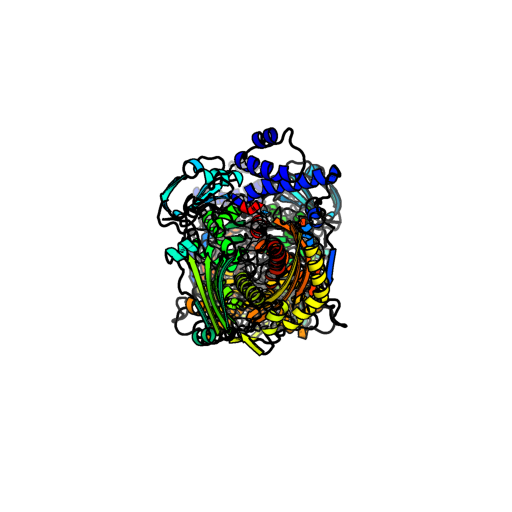287 C CA . ILE A 1 429 ? 7.812 34.188 38.031 1 98.12 429 ILE A CA 1
ATOM 3288 C C . ILE A 1 429 ? 7.559 33.281 39.25 1 98.12 429 ILE A C 1
ATOM 3290 O O . ILE A 1 429 ? 7.023 32.188 39.125 1 98.12 429 ILE A O 1
ATOM 3294 N N . PRO A 1 430 ? 7.879 33.75 40.375 1 97.31 430 PRO A N 1
ATOM 3295 C CA . PRO A 1 430 ? 7.859 32.906 41.562 1 97.31 430 PRO A CA 1
ATOM 3296 C C . PRO A 1 430 ? 6.449 32.438 41.938 1 97.31 430 PRO A C 1
ATOM 3298 O O . PRO A 1 430 ? 6.273 31.344 42.469 1 97.31 430 PRO A O 1
ATOM 3301 N N . ASN A 1 431 ? 5.41 33.344 41.75 1 98.19 431 ASN A N 1
ATOM 3302 C CA . ASN A 1 431 ? 4.035 33.031 42.125 1 98.19 431 ASN A CA 1
ATOM 3303 C C . ASN A 1 431 ? 3.078 33.219 40.969 1 98.19 431 ASN A C 1
ATOM 3305 O O . ASN A 1 431 ? 2.922 34.312 40.438 1 98.19 431 ASN A O 1
ATOM 3309 N N . VAL A 1 432 ? 2.477 32.094 40.594 1 98.25 432 VAL A N 1
ATOM 3310 C CA . VAL A 1 432 ? 1.668 32.125 39.375 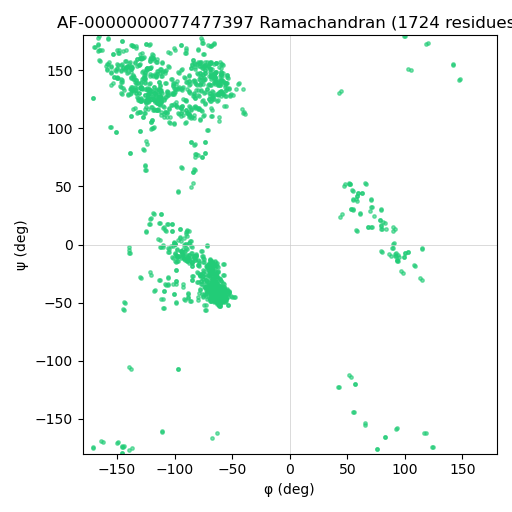1 98.25 432 VAL A CA 1
ATOM 3311 C C . VAL A 1 432 ? 0.374 31.359 39.594 1 98.25 432 VAL A C 1
ATOM 3313 O O . VAL A 1 432 ? 0.379 30.297 40.219 1 98.25 432 VAL A O 1
ATOM 3316 N N . ARG A 1 433 ? -0.708 31.875 39.188 1 98.44 433 ARG A N 1
ATOM 3317 C CA . ARG A 1 433 ? -1.947 31.141 38.938 1 98.44 433 ARG A CA 1
ATOM 3318 C C . ARG A 1 433 ? -2.463 31.406 37.5 1 98.44 433 ARG A C 1
ATOM 3320 O O . ARG A 1 433 ? -2.74 32.562 37.156 1 98.44 433 ARG A O 1
ATOM 3327 N N . ALA A 1 434 ? -2.459 30.438 36.688 1 98.38 434 ALA A N 1
ATOM 3328 C CA . ALA A 1 434 ? -3.002 30.516 35.344 1 98.38 434 ALA A CA 1
ATOM 3329 C C . ALA A 1 434 ? -4.203 29.578 35.188 1 98.38 434 ALA A C 1
ATOM 3331 O O . ALA A 1 434 ? -4.105 28.375 35.438 1 98.38 434 ALA A O 1
ATOM 3332 N N . VAL A 1 435 ? -5.367 30.078 34.781 1 98.62 435 VAL A N 1
ATOM 3333 C CA . VAL A 1 435 ? -6.594 29.312 34.625 1 98.62 435 VAL A CA 1
ATOM 3334 C C . VAL A 1 435 ? -7.062 29.391 33.156 1 98.62 435 VAL A C 1
ATOM 3336 O O . VAL A 1 435 ? -7.039 30.469 32.562 1 98.62 435 VAL A O 1
ATOM 3339 N N . GLY A 1 436 ? -7.391 28.219 32.594 1 98.56 436 GLY A N 1
ATOM 3340 C CA . GLY A 1 436 ? -7.84 28.188 31.219 1 98.56 436 GLY A CA 1
ATOM 3341 C C . GLY A 1 436 ? -9.297 27.781 31.078 1 98.56 436 GLY A C 1
ATOM 3342 O O . GLY A 1 436 ? -9.703 26.719 31.547 1 98.56 436 GLY A O 1
ATOM 3343 N N . TYR A 1 437 ? -10.141 28.625 30.484 1 98.75 437 TYR A N 1
ATOM 3344 C CA . TYR A 1 437 ? -11.539 28.359 30.172 1 98.75 437 TYR A CA 1
ATOM 3345 C C . TYR A 1 437 ? -11.727 28.094 28.688 1 98.75 437 TYR A C 1
ATOM 3347 O O . TYR A 1 437 ? -11.422 28.938 27.844 1 98.75 437 TYR A O 1
ATOM 3355 N N . THR A 1 438 ? -12.156 26.875 28.391 1 98.75 438 THR A N 1
ATOM 3356 C CA . THR A 1 438 ? -12.492 26.531 27.016 1 98.75 438 THR A CA 1
ATOM 3357 C C . THR A 1 438 ? -13.969 26.828 26.719 1 98.75 438 THR A C 1
ATOM 3359 O O . THR A 1 438 ? -14.844 26.031 27.094 1 98.75 438 THR A O 1
ATOM 3362 N N . CYS A 1 439 ? -14.211 27.875 26 1 98.81 439 CYS A N 1
ATOM 3363 C CA . CYS A 1 439 ? -15.562 28.391 25.812 1 98.81 439 CYS A CA 1
ATOM 3364 C C . CYS A 1 439 ? -16.281 27.625 24.703 1 98.81 439 CYS A C 1
ATOM 3366 O O . CYS A 1 439 ? -15.742 27.453 23.609 1 98.81 439 CYS A O 1
ATOM 3368 N N . LYS A 1 440 ? -17.406 27.109 24.984 1 98.69 440 LYS A N 1
ATOM 3369 C CA . LYS A 1 440 ? -18.281 26.531 23.969 1 98.69 440 LYS A CA 1
ATOM 3370 C C . LYS A 1 440 ? -19.172 27.609 23.328 1 98.69 440 LYS A C 1
ATOM 3372 O O . LYS A 1 440 ? -19.938 28.281 24.016 1 98.69 440 LYS A O 1
ATOM 3377 N N . THR A 1 441 ? -19.031 27.859 22.062 1 98.38 441 THR A N 1
ATOM 3378 C CA . THR A 1 441 ? -19.797 28.875 21.344 1 98.38 441 THR A CA 1
ATOM 3379 C C . THR A 1 441 ? -20.5 28.266 20.141 1 98.38 441 THR A C 1
ATOM 3381 O O . THR A 1 441 ? -20.359 27.078 19.875 1 98.38 441 THR A O 1
ATOM 3384 N N . ASN A 1 442 ? -21.375 29.047 19.469 1 98.31 442 ASN A N 1
ATOM 3385 C CA . ASN A 1 442 ? -22.094 28.594 18.297 1 98.31 442 ASN A CA 1
ATOM 3386 C C . ASN A 1 442 ? -21.406 29.047 17 1 98.31 442 ASN A C 1
ATOM 3388 O O . ASN A 1 442 ? -22.047 29.609 16.109 1 98.31 442 ASN A O 1
ATOM 3392 N N . THR A 1 443 ? -20.156 28.875 16.953 1 97.5 443 THR A N 1
ATOM 3393 C CA . THR A 1 443 ? -19.328 29.062 15.766 1 97.5 443 THR A CA 1
ATOM 3394 C C . THR A 1 443 ? -18.641 27.75 15.383 1 97.5 443 THR A C 1
ATOM 3396 O O . THR A 1 443 ? -18.641 26.797 16.156 1 97.5 443 THR A O 1
ATOM 3399 N N . ALA A 1 444 ? -18.141 27.672 14.156 1 97.06 444 ALA A N 1
ATOM 3400 C CA . ALA A 1 444 ? -17.422 26.469 13.742 1 97.06 444 ALA A CA 1
ATOM 3401 C C . ALA A 1 444 ? -16.281 26.156 14.703 1 97.06 444 ALA A C 1
ATOM 3403 O O . ALA A 1 444 ? -15.586 27.062 15.18 1 97.06 444 ALA A O 1
ATOM 3404 N N . SER A 1 445 ? -16.109 24.891 15.016 1 98 445 SER A N 1
ATOM 3405 C CA . SER A 1 445 ? -15.117 24.5 16.016 1 98 445 SER A CA 1
ATOM 3406 C C . SER A 1 445 ? -13.703 24.859 15.562 1 98 445 SER A C 1
ATOM 3408 O O . SER A 1 445 ? -13.273 24.484 14.477 1 98 445 SER A O 1
ATOM 3410 N N . ASN A 1 446 ? -13.039 25.641 16.422 1 98.12 446 ASN A N 1
ATOM 3411 C CA . ASN A 1 446 ? -11.625 25.922 16.188 1 98.12 446 ASN A CA 1
ATOM 3412 C C . ASN A 1 446 ? -10.758 24.703 16.469 1 98.12 446 ASN A C 1
ATOM 3414 O O . ASN A 1 446 ? -11.195 23.766 17.141 1 98.12 446 ASN A O 1
ATOM 3418 N N . THR A 1 447 ? -9.656 24.703 15.883 1 97.88 447 THR A N 1
ATOM 3419 C CA . THR A 1 447 ? -8.82 23.516 15.953 1 97.88 447 THR A CA 1
ATOM 3420 C C . THR A 1 447 ? -7.344 23.891 16.016 1 97.88 447 THR A C 1
ATOM 3422 O O . THR A 1 447 ? -7.004 25.062 16.234 1 97.88 447 THR A O 1
ATOM 3425 N N . ALA A 1 448 ? -6.523 22.875 15.945 1 97.44 448 ALA A N 1
ATOM 3426 C CA . ALA A 1 448 ? -5.078 23.062 16.031 1 97.44 448 ALA A CA 1
ATOM 3427 C C . ALA A 1 448 ? -4.586 24 14.938 1 97.44 448 ALA A C 1
ATOM 3429 O O . ALA A 1 448 ? -5.066 23.953 13.805 1 97.44 448 ALA A O 1
ATOM 3430 N N . PHE A 1 449 ? -3.695 24.812 15.258 1 98 449 PHE A N 1
ATOM 3431 C CA . PHE A 1 449 ? -2.951 25.672 14.352 1 98 449 PHE A CA 1
ATOM 3432 C C . PHE A 1 449 ? -1.484 25.75 14.758 1 98 449 PHE A C 1
ATOM 3434 O O . PHE A 1 449 ? -1.143 25.516 15.914 1 98 449 PHE A O 1
ATOM 3441 N N . ARG A 1 450 ? -0.59 25.984 13.797 1 96.69 450 ARG A N 1
ATOM 3442 C CA . ARG A 1 450 ? 0.844 26.125 14.031 1 96.69 450 ARG A CA 1
ATOM 3443 C C . ARG A 1 450 ? 1.12 26.891 15.32 1 96.69 450 ARG A C 1
ATOM 3445 O O . ARG A 1 450 ? 0.814 28.078 15.414 1 96.69 450 ARG A O 1
ATOM 3452 N N . GLY A 1 451 ? 1.682 26.203 16.328 1 96.81 451 GLY A N 1
ATOM 3453 C CA . GLY A 1 451 ? 1.956 26.797 17.625 1 96.81 451 GLY A CA 1
ATOM 3454 C C . GLY A 1 451 ? 0.906 26.469 18.672 1 96.81 451 GLY A C 1
ATOM 3455 O O . GLY A 1 451 ? 1.077 26.781 19.859 1 96.81 451 GLY A O 1
ATOM 3456 N N . PHE A 1 452 ? -0.197 25.891 18.188 1 96.25 452 PHE A N 1
ATOM 3457 C CA . PHE A 1 452 ? -1.28 25.453 19.062 1 96.25 452 PHE A CA 1
ATOM 3458 C C . PHE A 1 452 ? -1.788 26.609 19.906 1 96.25 452 PHE A C 1
ATOM 3460 O O . PHE A 1 452 ? -2.219 27.641 19.391 1 96.25 452 PHE A O 1
ATOM 3467 N N . GLY A 1 453 ? -1.73 26.531 21.234 1 97.88 453 GLY A N 1
ATOM 3468 C CA . GLY A 1 453 ? -2.109 27.625 22.109 1 97.88 453 GLY A CA 1
ATOM 3469 C C . GLY A 1 453 ? -0.919 28.406 22.641 1 97.88 453 GLY A C 1
ATOM 3470 O O . GLY A 1 453 ? -1.088 29.422 23.328 1 97.88 453 GLY A O 1
ATOM 3471 N N . GLY A 1 454 ? 0.273 28 22.219 1 98.06 454 GLY A N 1
ATOM 3472 C CA . GLY A 1 454 ? 1.504 28.625 22.672 1 98.06 454 GLY A CA 1
ATOM 3473 C C . GLY A 1 454 ? 1.587 30.094 22.328 1 98.06 454 GLY A C 1
ATOM 3474 O O . GLY A 1 454 ? 1.802 30.938 23.203 1 98.06 454 GLY A O 1
ATOM 3475 N N . PRO A 1 455 ? 1.379 30.422 21.031 1 98.19 455 PRO A N 1
ATOM 3476 C CA . PRO A 1 455 ? 1.464 31.828 20.625 1 98.19 455 PRO A CA 1
ATOM 3477 C C . PRO A 1 455 ? 0.547 32.75 21.453 1 98.19 455 PRO A C 1
ATOM 3479 O O . PRO A 1 455 ? 0.931 33.844 21.797 1 98.19 455 PRO A O 1
ATOM 3482 N N . GLN A 1 456 ? -0.652 32.281 21.797 1 98.38 456 GLN A N 1
ATOM 3483 C CA . GLN A 1 456 ? -1.581 33.094 22.578 1 98.38 456 GLN A CA 1
ATOM 3484 C C . GLN A 1 456 ? -1.065 33.312 24 1 98.38 456 GLN A C 1
ATOM 3486 O O . GLN A 1 456 ? -1.108 34.438 24.516 1 98.38 456 GLN A O 1
ATOM 3491 N N . GLY A 1 457 ? -0.589 32.219 24.609 1 98.44 457 GLY A N 1
ATOM 3492 C CA . GLY A 1 457 ? -0 32.375 25.922 1 98.44 457 GLY A CA 1
ATOM 3493 C C . GLY A 1 457 ? 1.188 33.312 25.953 1 98.44 457 GLY A C 1
ATOM 3494 O O . GLY A 1 457 ? 1.303 34.156 26.844 1 98.44 457 GLY A O 1
ATOM 3495 N N . LEU A 1 458 ? 2.064 33.188 25.016 1 98.69 458 LEU A N 1
ATOM 3496 C CA . LEU A 1 458 ? 3.26 34 24.891 1 98.69 458 LEU A CA 1
ATOM 3497 C C . LEU A 1 458 ? 2.889 35.469 24.672 1 98.69 458 LEU A C 1
ATOM 3499 O O . LEU A 1 458 ? 3.527 36.375 25.219 1 98.69 458 LEU A O 1
ATOM 3503 N N . PHE A 1 459 ? 1.885 35.719 23.875 1 98.44 459 PHE A N 1
ATOM 3504 C CA . PHE A 1 459 ? 1.454 37.062 23.531 1 98.44 459 PHE A CA 1
ATOM 3505 C C . PHE A 1 459 ? 1.018 37.844 24.781 1 98.44 459 PHE A C 1
ATOM 3507 O O . PHE A 1 459 ? 1.388 39 24.969 1 98.44 459 PHE A O 1
ATOM 3514 N N . PHE A 1 460 ? 0.177 37.188 25.625 1 98.56 460 PHE A N 1
ATOM 3515 C CA . PHE A 1 460 ? -0.288 37.844 26.859 1 98.56 460 PHE A CA 1
ATOM 3516 C C . PHE A 1 460 ? 0.882 38.125 27.781 1 98.56 460 PHE A C 1
ATOM 3518 O O . PHE A 1 460 ? 0.936 39.219 28.391 1 98.56 460 PHE A O 1
ATOM 3525 N N . ALA A 1 461 ? 1.806 37.219 27.828 1 98.56 461 ALA A N 1
ATOM 3526 C CA . ALA A 1 461 ? 2.969 37.406 28.688 1 98.56 461 ALA A CA 1
ATOM 3527 C C . ALA A 1 461 ? 3.807 38.594 28.219 1 98.56 461 ALA A C 1
ATOM 3529 O O . ALA A 1 461 ? 4.223 39.438 29.016 1 98.56 461 ALA A O 1
ATOM 3530 N N . GLU A 1 462 ? 4.066 38.656 26.938 1 98.44 462 GLU A N 1
ATOM 3531 C CA . GLU A 1 462 ? 4.895 39.75 26.406 1 98.44 462 GLU A CA 1
ATOM 3532 C C . GLU A 1 462 ? 4.156 41.094 26.469 1 98.44 462 GLU A C 1
ATOM 3534 O O . GLU A 1 462 ? 4.785 42.156 26.516 1 98.44 462 GLU A O 1
ATOM 3539 N N . SER A 1 463 ? 2.846 41.031 26.531 1 98.25 463 SER A N 1
ATOM 3540 C CA . SER A 1 463 ? 2.055 42.25 26.656 1 98.25 463 SER A CA 1
ATOM 3541 C C . SER A 1 463 ? 2.162 42.812 28.062 1 98.25 463 SER A C 1
ATOM 3543 O O . SER A 1 463 ? 2.475 44 28.234 1 98.25 463 SER A O 1
ATOM 3545 N N . TRP A 1 464 ? 1.922 42.031 29.141 1 97.75 464 TRP A N 1
ATOM 3546 C CA . TRP A 1 464 ? 1.937 42.562 30.484 1 97.75 464 TRP A CA 1
ATOM 3547 C C . TRP A 1 464 ? 3.357 42.938 30.922 1 97.75 464 TRP A C 1
ATOM 3549 O O . TRP A 1 464 ? 3.57 43.875 31.672 1 97.75 464 TRP A O 1
ATOM 3559 N N . ILE A 1 465 ? 4.414 42.156 30.469 1 98 465 ILE A N 1
ATOM 3560 C CA . ILE A 1 465 ? 5.777 42.5 30.859 1 98 465 ILE A CA 1
ATOM 3561 C C . ILE A 1 465 ? 6.188 43.844 30.219 1 98 465 ILE A C 1
ATOM 3563 O O . ILE A 1 465 ? 6.953 44.594 30.797 1 98 465 ILE A O 1
ATOM 3567 N N . SER A 1 466 ? 5.758 44.062 28.953 1 97.19 466 SER A N 1
ATOM 3568 C CA . SER A 1 466 ? 5.98 45.375 28.312 1 97.19 466 SER A CA 1
ATOM 3569 C C . SER A 1 466 ? 5.344 46.5 29.109 1 97.19 466 SER A C 1
ATOM 3571 O O . SER A 1 466 ? 5.922 47.562 29.25 1 97.19 466 SER A O 1
ATOM 3573 N N . ASP A 1 467 ? 4.152 46.281 29.625 1 96.56 467 ASP A N 1
ATOM 3574 C CA . ASP A 1 467 ? 3.467 47.281 30.438 1 96.56 467 ASP A CA 1
ATOM 3575 C C . ASP A 1 467 ? 4.203 47.531 31.75 1 96.56 467 ASP A C 1
ATOM 3577 O O . ASP A 1 467 ? 4.23 48.656 32.25 1 96.56 467 ASP A O 1
ATOM 3581 N N . VAL A 1 468 ? 4.77 46.469 32.344 1 97.5 468 VAL A N 1
ATOM 3582 C CA . VAL A 1 468 ? 5.566 46.594 33.562 1 97.5 468 VAL A CA 1
ATOM 3583 C C . VAL A 1 468 ? 6.734 47.531 33.312 1 97.5 468 VAL A C 1
ATOM 3585 O O . VAL A 1 468 ? 7.02 48.406 34.125 1 97.5 468 VAL A O 1
ATOM 3588 N N . ALA A 1 469 ? 7.418 47.344 32.188 1 96.94 469 ALA A N 1
ATOM 3589 C CA . ALA A 1 469 ? 8.539 48.188 31.844 1 96.94 469 ALA A CA 1
ATOM 3590 C C . ALA A 1 469 ? 8.094 49.656 31.75 1 96.94 469 ALA A C 1
ATOM 3592 O O . ALA A 1 469 ? 8.773 50.562 32.25 1 96.94 469 ALA A O 1
ATOM 3593 N N . THR A 1 470 ? 7 49.906 31.078 1 94.94 470 THR A N 1
ATOM 3594 C CA . THR A 1 470 ? 6.473 51.25 30.891 1 94.94 470 THR A CA 1
ATOM 3595 C C . THR A 1 470 ? 6.117 51.875 32.219 1 94.94 470 THR A C 1
ATOM 3597 O O . THR A 1 470 ? 6.445 53.031 32.469 1 94.94 470 THR A O 1
ATOM 3600 N N . LYS A 1 471 ? 5.465 51.156 33.094 1 95.12 471 LYS A N 1
ATOM 3601 C CA . LYS A 1 471 ? 5.023 51.656 34.375 1 95.12 471 LYS A CA 1
ATOM 3602 C C . LYS A 1 471 ? 6.215 51.969 35.281 1 95.12 471 LYS A C 1
ATOM 3604 O O . LYS A 1 471 ? 6.16 52.906 36.094 1 95.12 471 LYS A O 1
ATOM 3609 N N . CYS A 1 472 ? 7.27 51.25 35.156 1 95.62 472 CYS A N 1
ATOM 3610 C CA . CYS A 1 472 ? 8.453 51.438 35.969 1 95.62 472 CYS A CA 1
ATOM 3611 C C . CYS A 1 472 ? 9.359 52.5 35.406 1 95.62 472 CYS A C 1
ATOM 3613 O O . CYS A 1 472 ? 10.242 53.031 36.094 1 95.62 472 CYS A O 1
ATOM 3615 N N . GLY A 1 473 ? 9.188 52.812 34.156 1 93.44 473 GLY A N 1
ATOM 3616 C CA . GLY A 1 473 ? 10.086 53.719 33.469 1 93.44 473 GLY A CA 1
ATOM 3617 C C . GLY A 1 473 ? 11.461 53.156 33.219 1 93.44 473 GLY A C 1
ATOM 3618 O O . GLY A 1 473 ? 12.461 53.844 33.281 1 93.44 473 GLY A O 1
ATOM 3619 N N . ILE A 1 474 ? 11.477 51.844 33.094 1 94 474 ILE A N 1
ATOM 3620 C CA . ILE A 1 474 ? 12.688 51.125 32.812 1 94 474 ILE A CA 1
ATOM 3621 C C . ILE A 1 474 ? 12.625 50.562 31.375 1 94 474 ILE A C 1
ATOM 3623 O O . ILE A 1 474 ? 11.531 50.375 30.828 1 94 474 ILE A O 1
ATOM 3627 N N . SER A 1 475 ? 13.852 50.469 30.797 1 94.38 475 SER A N 1
ATOM 3628 C CA . SER A 1 475 ? 13.852 49.938 29.422 1 94.38 475 SER A CA 1
ATOM 3629 C C . SER A 1 475 ? 13.227 48.562 29.344 1 94.38 475 SER A C 1
ATOM 3631 O O . SER A 1 475 ? 13.359 47.75 30.266 1 94.38 475 SER A O 1
ATOM 3633 N N . GLN A 1 476 ? 12.617 48.312 28.281 1 94.94 476 GLN A N 1
ATOM 3634 C CA . GLN A 1 476 ? 12.023 47 28.016 1 94.94 476 GLN A CA 1
ATOM 3635 C C . GLN A 1 476 ? 13.07 45.906 28.062 1 94.94 476 GLN A C 1
ATOM 3637 O O . GLN A 1 476 ? 12.789 44.781 28.516 1 94.94 476 GLN A O 1
ATOM 3642 N N . LEU A 1 477 ? 14.258 46.125 27.5 1 97.5 477 LEU A N 1
ATOM 3643 C CA . LEU A 1 477 ? 15.336 45.156 27.531 1 97.5 477 LEU A CA 1
ATOM 3644 C C . LEU A 1 477 ? 15.711 44.781 28.953 1 97.5 477 LEU A C 1
ATOM 3646 O O . LEU A 1 477 ? 15.844 43.594 29.281 1 97.5 477 LEU A O 1
ATOM 3650 N N . THR A 1 478 ? 15.812 45.812 29.812 1 97.25 478 THR A N 1
ATOM 3651 C CA . THR A 1 478 ? 16.25 45.625 31.188 1 97.25 478 THR A CA 1
ATOM 3652 C C . THR A 1 478 ? 15.227 44.781 31.969 1 97.25 478 THR A C 1
ATOM 3654 O O . THR A 1 478 ? 15.594 43.844 32.688 1 97.25 478 THR A O 1
ATOM 3657 N N . VAL A 1 479 ? 13.969 45.125 31.891 1 97.75 479 VAL A N 1
ATOM 3658 C CA . VAL A 1 479 ? 12.914 44.406 32.594 1 97.75 479 VAL A CA 1
ATOM 3659 C C . VAL A 1 479 ? 12.883 42.969 32.156 1 97.75 479 VAL A C 1
ATOM 3661 O O . VAL A 1 479 ? 12.711 42.062 32.969 1 97.75 479 VAL A O 1
ATOM 3664 N N . ARG A 1 480 ? 13 42.688 30.844 1 98.31 480 ARG A N 1
ATOM 3665 C CA . ARG A 1 480 ? 13.016 41.312 30.344 1 98.31 480 ARG A CA 1
ATOM 3666 C C . ARG A 1 480 ? 14.242 40.562 30.844 1 98.31 480 ARG A C 1
ATOM 3668 O O . ARG A 1 480 ? 14.125 39.406 31.281 1 98.31 480 ARG A O 1
ATOM 3675 N N . GLU A 1 481 ? 15.406 41.156 30.797 1 98.06 481 GLU A N 1
ATOM 3676 C CA . GLU A 1 481 ? 16.656 40.5 31.188 1 98.06 481 GLU A CA 1
ATOM 3677 C C . GLU A 1 481 ? 16.672 40.156 32.656 1 98.06 481 GLU A C 1
ATOM 3679 O O . GLU A 1 481 ? 17.156 39.094 33.062 1 98.06 481 GLU A O 1
ATOM 3684 N N . ILE A 1 482 ? 16.094 41.062 33.5 1 97.38 482 ILE A N 1
ATOM 3685 C CA . ILE A 1 482 ? 16.094 40.844 34.938 1 97.38 482 ILE A CA 1
ATOM 3686 C C . ILE A 1 482 ? 15.219 39.656 35.281 1 97.38 482 ILE A C 1
ATOM 3688 O O . ILE A 1 482 ? 15.508 38.906 36.219 1 97.38 482 ILE A O 1
ATOM 3692 N N . ASN A 1 483 ? 14.203 39.375 34.531 1 98.44 483 ASN A N 1
ATOM 3693 C CA . ASN A 1 483 ? 13.242 38.312 34.844 1 98.44 483 ASN A CA 1
ATOM 3694 C C . ASN A 1 483 ? 13.484 37.094 34 1 98.44 483 ASN A C 1
ATOM 3696 O O . ASN A 1 483 ? 12.797 36.062 34.156 1 98.44 483 ASN A O 1
ATOM 3700 N N . MET A 1 484 ? 14.453 37.031 33.062 1 98.5 484 MET A N 1
ATOM 3701 C CA . MET A 1 484 ? 14.656 36 32.062 1 98.5 484 MET A CA 1
ATOM 3702 C C . MET A 1 484 ? 15.086 34.688 32.719 1 98.5 484 MET A C 1
ATOM 3704 O O . MET A 1 484 ? 15.859 34.688 33.656 1 98.5 484 MET A O 1
ATOM 3708 N N . ASN A 1 485 ? 14.617 33.625 32.125 1 98.06 485 ASN A N 1
ATOM 3709 C CA . ASN A 1 485 ? 14.977 32.281 32.594 1 98.06 485 ASN A CA 1
ATOM 3710 C C . ASN A 1 485 ? 16.484 32.031 32.531 1 98.06 485 ASN A C 1
ATOM 3712 O O . ASN A 1 485 ? 17.156 32.531 31.625 1 98.06 485 ASN A O 1
ATOM 3716 N N . LYS A 1 486 ? 16.938 31.25 33.438 1 97.25 486 LYS A N 1
ATOM 3717 C CA . LYS A 1 486 ? 18.312 30.781 33.469 1 97.25 486 LYS A CA 1
ATOM 3718 C C . LYS A 1 486 ? 18.375 29.25 33.562 1 97.25 486 LYS A C 1
ATOM 3720 O O . LYS A 1 486 ? 17.391 28.609 33.875 1 97.25 486 LYS A O 1
ATOM 3725 N N . GLU A 1 487 ? 19.594 28.766 33.188 1 97.12 487 GLU A N 1
ATOM 3726 C CA . GLU A 1 487 ? 19.828 27.328 33.312 1 97.12 487 GLU A CA 1
ATOM 3727 C C . GLU A 1 487 ? 19.453 26.844 34.719 1 97.12 487 GLU A C 1
ATOM 3729 O O . GLU A 1 487 ? 19.875 27.438 35.719 1 97.12 487 GLU A O 1
ATOM 3734 N N . GLY A 1 488 ? 18.656 25.797 34.781 1 97.31 488 GLY A N 1
ATOM 3735 C CA . GLY A 1 488 ? 18.328 25.172 36.062 1 97.31 488 GLY A CA 1
ATOM 3736 C C . GLY A 1 488 ? 17.047 25.719 36.688 1 97.31 488 GLY A C 1
ATOM 3737 O O . GLY A 1 488 ? 16.484 25.109 37.594 1 97.31 488 GLY A O 1
ATOM 3738 N N . ASP A 1 489 ? 16.531 26.859 36.188 1 97.81 489 ASP A N 1
ATOM 3739 C CA . ASP A 1 489 ? 15.281 27.422 36.688 1 97.81 489 ASP A CA 1
ATOM 3740 C C . ASP A 1 489 ? 14.125 26.438 36.5 1 97.81 489 ASP A C 1
ATOM 3742 O O . ASP A 1 489 ? 14.195 25.562 35.625 1 97.81 489 ASP A O 1
ATOM 3746 N N . LEU A 1 490 ? 13.133 26.562 37.406 1 97.56 490 LEU A N 1
ATOM 3747 C CA . LEU A 1 490 ? 11.898 25.812 37.25 1 97.56 490 LEU A CA 1
ATOM 3748 C C . LEU A 1 490 ? 10.812 26.672 36.594 1 97.56 490 LEU A C 1
ATOM 3750 O O . LEU A 1 490 ? 10.672 27.844 36.938 1 97.56 490 LEU A O 1
ATOM 3754 N N . THR A 1 491 ? 10.18 26.156 35.688 1 97.88 491 THR A N 1
ATOM 3755 C CA . THR A 1 491 ? 9.008 26.828 35.156 1 97.88 491 THR A CA 1
ATOM 3756 C C . THR A 1 491 ? 7.867 26.859 36.156 1 97.88 491 THR A C 1
ATOM 3758 O O . THR A 1 491 ? 7.957 26.234 37.219 1 97.88 491 THR A O 1
ATOM 3761 N N . HIS A 1 492 ? 6.801 27.609 35.844 1 97.69 492 HIS A N 1
ATOM 3762 C CA . HIS A 1 492 ? 5.652 27.672 36.75 1 97.69 492 HIS A CA 1
ATOM 3763 C C . HIS A 1 492 ? 4.93 26.328 36.812 1 97.69 492 HIS A C 1
ATOM 3765 O O . HIS A 1 492 ? 4.113 26.109 37.719 1 97.69 492 HIS A O 1
ATOM 3771 N N . TYR A 1 493 ? 5.184 25.375 35.906 1 97.75 493 TYR A N 1
ATOM 3772 C CA . TYR A 1 493 ? 4.688 24 36 1 97.75 493 TYR A CA 1
ATOM 3773 C C . TYR A 1 493 ? 5.781 23.047 36.469 1 97.75 493 TYR A C 1
ATOM 3775 O O . TYR A 1 493 ? 5.723 21.844 36.219 1 97.75 493 TYR A O 1
ATOM 3783 N N . ASN A 1 494 ? 6.82 23.5 36.906 1 97.31 494 ASN A N 1
ATOM 3784 C CA . ASN A 1 494 ? 7.855 22.859 37.719 1 97.31 494 ASN A CA 1
ATOM 3785 C C . ASN A 1 494 ? 8.758 21.969 36.875 1 97.31 494 ASN A C 1
ATOM 3787 O O . ASN A 1 494 ? 9.352 21 37.375 1 97.31 494 ASN A O 1
ATOM 3791 N N . MET A 1 495 ? 8.828 22.156 35.625 1 97 495 MET A N 1
ATOM 3792 C CA . MET A 1 495 ? 9.828 21.484 34.781 1 97 495 MET A CA 1
ATOM 3793 C C . MET A 1 495 ? 11.148 22.234 34.812 1 97 495 MET A C 1
ATOM 3795 O O . MET A 1 495 ? 11.18 23.453 34.625 1 97 495 MET A O 1
ATOM 3799 N N . LYS A 1 496 ? 12.188 21.484 35.062 1 97.19 496 LYS A N 1
ATOM 3800 C CA . LYS A 1 496 ? 13.516 22.078 35.125 1 97.19 496 LYS A CA 1
ATOM 3801 C C . LYS A 1 496 ? 14.016 22.422 33.719 1 97.19 496 LYS A C 1
ATOM 3803 O O . LYS A 1 496 ? 13.906 21.609 32.812 1 97.19 496 LYS A O 1
ATOM 3808 N N . LEU A 1 497 ? 14.5 23.656 33.562 1 97.62 497 LEU A N 1
ATOM 3809 C CA . LEU A 1 497 ? 15.102 24.047 32.312 1 97.62 497 LEU A CA 1
ATOM 3810 C C . LEU A 1 497 ? 16.531 23.531 32.188 1 97.62 497 LEU A C 1
ATOM 3812 O O . LEU A 1 497 ? 17.391 23.875 33 1 97.62 497 LEU A O 1
ATOM 3816 N N . GLU A 1 498 ? 16.656 22.688 31.188 1 95.38 498 GLU A N 1
ATOM 3817 C CA . GLU A 1 498 ? 17.969 22.125 30.906 1 95.38 498 GLU A CA 1
ATOM 3818 C C . GLU A 1 498 ? 18.5 22.625 29.562 1 95.38 498 GLU A C 1
ATOM 3820 O O . GLU A 1 498 ? 17.734 22.719 28.594 1 95.38 498 GLU A O 1
ATOM 3825 N N . ARG A 1 499 ? 19.812 23.016 29.5 1 94.75 499 ARG A N 1
ATOM 3826 C CA . ARG A 1 499 ? 20.438 23.547 28.297 1 94.75 499 ARG A CA 1
ATOM 3827 C C . ARG A 1 499 ? 19.672 24.75 27.75 1 94.75 499 ARG A C 1
ATOM 3829 O O . ARG A 1 499 ? 19.312 24.781 26.578 1 94.75 499 ARG A O 1
ATOM 3836 N N . CYS A 1 500 ? 19.375 25.594 28.703 1 97.12 500 CYS A N 1
ATOM 3837 C CA . CYS A 1 500 ? 18.609 26.797 28.375 1 97.12 500 CYS A CA 1
ATOM 3838 C C . CYS A 1 500 ? 19.438 27.75 27.531 1 97.12 500 CYS A C 1
ATOM 3840 O O . CYS A 1 500 ? 20.484 28.234 27.953 1 97.12 500 CYS A O 1
ATOM 3842 N N . GLN A 1 501 ? 18.969 28.016 26.266 1 97.56 501 GLN A N 1
ATOM 3843 C CA . GLN A 1 501 ? 19.734 28.812 25.312 1 97.56 501 GLN A CA 1
ATOM 3844 C C . GLN A 1 501 ? 19.094 30.188 25.109 1 97.56 501 GLN A C 1
ATOM 3846 O O . GLN A 1 501 ? 19.469 30.922 24.188 1 97.56 501 GLN A O 1
ATOM 3851 N N . VAL A 1 502 ? 18.141 30.594 25.938 1 97.69 502 VAL A N 1
ATOM 3852 C CA . VAL A 1 502 ? 17.375 31.812 25.719 1 97.69 502 VAL A CA 1
ATOM 3853 C C . VAL A 1 502 ? 18.297 33.031 25.781 1 97.69 502 VAL A C 1
ATOM 3855 O O . VAL A 1 502 ? 18.188 33.938 24.953 1 97.69 502 VAL A O 1
ATOM 3858 N N . GLN A 1 503 ? 19.188 33.094 26.734 1 97.69 503 GLN A N 1
ATOM 3859 C CA . GLN A 1 503 ? 20.094 34.219 26.891 1 97.69 503 GLN A CA 1
ATOM 3860 C C . GLN A 1 503 ? 21.031 34.344 25.688 1 97.69 503 GLN A C 1
ATOM 3862 O O . GLN A 1 503 ? 21.281 35.469 25.203 1 97.69 503 GLN A O 1
ATOM 3867 N N . ARG A 1 504 ? 21.531 33.219 25.219 1 98 504 ARG A N 1
ATOM 3868 C CA . ARG A 1 504 ? 22.422 33.219 24.062 1 98 504 ARG A CA 1
ATOM 3869 C C . ARG A 1 504 ? 21.703 33.75 22.828 1 98 504 ARG A C 1
ATOM 3871 O O . ARG A 1 504 ? 22.25 34.562 22.078 1 98 504 ARG A O 1
ATOM 3878 N N . CYS A 1 505 ? 20.5 33.219 22.594 1 98.56 505 CYS A N 1
ATOM 3879 C CA . CYS A 1 505 ? 19.719 33.688 21.453 1 98.56 505 CYS A CA 1
ATOM 3880 C C . CYS A 1 505 ? 19.438 35.188 21.562 1 98.56 505 CYS A C 1
ATOM 3882 O O . CYS A 1 505 ? 19.531 35.906 20.562 1 98.56 505 CYS A O 1
ATOM 3884 N N . TRP A 1 506 ? 19.094 35.656 22.75 1 98.56 506 TRP A N 1
ATOM 3885 C CA . TRP A 1 506 ? 18.75 37.031 23.031 1 98.56 506 TRP A CA 1
ATOM 3886 C C . TRP A 1 506 ? 19.938 37.969 22.75 1 98.56 506 TRP A C 1
ATOM 3888 O O . TRP A 1 506 ? 19.828 38.906 21.984 1 98.56 506 TRP A O 1
ATOM 3898 N N . GLU A 1 507 ? 21.094 37.625 23.297 1 98.44 507 GLU A N 1
ATOM 3899 C CA . GLU A 1 507 ? 22.297 38.438 23.156 1 98.44 507 GLU A CA 1
ATOM 3900 C C . GLU A 1 507 ? 22.781 38.469 21.719 1 98.44 507 GLU A C 1
ATOM 3902 O O . GLU A 1 507 ? 23.141 39.531 21.203 1 98.44 507 GLU A O 1
ATOM 3907 N N . GLU A 1 508 ? 22.75 37.344 21.125 1 98.25 508 GLU A N 1
ATOM 3908 C CA . GLU A 1 508 ? 23.203 37.281 19.734 1 98.25 508 GLU A CA 1
ATOM 3909 C C . GLU A 1 508 ? 22.266 38.094 18.812 1 98.25 508 GLU A C 1
ATOM 3911 O O . GLU A 1 508 ? 22.719 38.75 17.891 1 98.25 508 GLU A O 1
ATOM 3916 N N . CYS A 1 509 ? 21.031 38 19.047 1 98.75 509 CYS A N 1
ATOM 3917 C CA . CYS A 1 509 ? 20.062 38.75 18.234 1 98.75 509 CYS A CA 1
ATOM 3918 C C . CYS A 1 509 ? 20.219 40.25 18.406 1 98.75 509 CYS A C 1
ATOM 3920 O O . CYS A 1 509 ? 20.172 41 17.422 1 98.75 509 CYS A O 1
ATOM 3922 N N . LEU A 1 510 ? 20.375 40.719 19.625 1 98.69 510 LEU A N 1
ATOM 3923 C CA . LEU A 1 510 ? 20.578 42.125 19.906 1 98.69 510 LEU A CA 1
ATOM 3924 C C . LEU A 1 510 ? 21.859 42.656 19.234 1 98.69 510 LEU A C 1
ATOM 3926 O O . LEU A 1 510 ? 21.875 43.75 18.688 1 98.69 510 LEU A O 1
ATOM 3930 N N . LYS A 1 511 ? 22.812 41.781 19.297 1 98.38 511 LYS A N 1
ATOM 3931 C CA . LYS A 1 511 ? 24.078 42.156 18.672 1 98.38 511 LYS A CA 1
ATOM 3932 C C . LYS A 1 511 ? 23.938 42.219 17.156 1 98.38 511 LYS A C 1
ATOM 3934 O O . LYS A 1 511 ? 24.312 43.219 16.531 1 98.38 511 LYS A O 1
ATOM 3939 N N . GLN A 1 512 ? 23.359 41.188 16.594 1 96.94 512 GLN A N 1
ATOM 3940 C CA . GLN A 1 512 ? 23.219 41.094 15.148 1 96.94 512 GLN A CA 1
ATOM 3941 C C . GLN A 1 512 ? 22.328 42.188 14.602 1 96.94 512 GLN A C 1
ATOM 3943 O O . GLN A 1 512 ? 22.531 42.688 13.492 1 96.94 512 GLN A O 1
ATOM 3948 N N . SER A 1 513 ? 21.391 42.594 15.375 1 98.06 513 SER A N 1
ATOM 3949 C CA . SER A 1 513 ? 20.422 43.594 14.93 1 98.06 513 SER A CA 1
ATOM 3950 C C . SER A 1 513 ? 20.953 45 15.148 1 98.06 513 SER A C 1
ATOM 3952 O O . SER A 1 513 ? 20.344 45.969 14.688 1 98.06 513 SER A O 1
ATOM 3954 N N . ASP A 1 514 ? 22.094 45.125 15.82 1 98.25 514 ASP A N 1
ATOM 3955 C CA . ASP A 1 514 ? 22.578 46.469 16.188 1 98.25 514 ASP A CA 1
ATOM 3956 C C . ASP A 1 514 ? 21.484 47.281 16.891 1 98.25 514 ASP A C 1
ATOM 3958 O O . ASP A 1 514 ? 21.188 48.406 16.516 1 98.25 514 ASP A O 1
ATOM 3962 N N . PHE A 1 515 ? 20.906 46.719 17.891 1 98.25 515 PHE A N 1
ATOM 3963 C CA . PHE A 1 515 ? 19.672 47.219 18.516 1 98.25 515 PHE A CA 1
ATOM 3964 C C . PHE A 1 515 ? 19.859 48.625 19.031 1 98.25 515 PHE A C 1
ATOM 3966 O O . PHE A 1 515 ? 19.031 49.5 18.797 1 98.25 515 PHE A O 1
ATOM 3973 N N . HIS A 1 516 ? 20.891 48.938 19.734 1 97.81 516 HIS A N 1
ATOM 3974 C CA . HIS A 1 516 ? 21.078 50.188 20.438 1 97.81 516 HIS A CA 1
ATOM 3975 C C . HIS A 1 516 ? 21.266 51.344 19.438 1 97.81 516 HIS A C 1
ATOM 3977 O O . HIS A 1 516 ? 20.734 52.438 19.641 1 97.81 516 HIS A O 1
ATOM 3983 N N . THR A 1 517 ? 22.031 51.062 18.453 1 98.44 517 THR A N 1
ATOM 3984 C CA . THR A 1 517 ? 22.188 52.094 17.422 1 98.44 517 THR A CA 1
ATOM 3985 C C . THR A 1 517 ? 20.844 52.375 16.75 1 98.44 517 THR A C 1
ATOM 3987 O O . THR A 1 517 ? 20.5 53.531 16.531 1 98.44 517 THR A O 1
ATOM 3990 N N . ARG A 1 518 ? 20.141 51.406 16.469 1 98.44 518 ARG A N 1
ATOM 3991 C CA . ARG A 1 518 ? 18.844 51.562 15.805 1 98.44 518 ARG A CA 1
ATOM 3992 C C . ARG A 1 518 ? 17.844 52.25 16.719 1 98.44 518 ARG A C 1
ATOM 3994 O O . ARG A 1 518 ? 17 53 16.25 1 98.44 518 ARG A O 1
ATOM 4001 N N . ARG A 1 519 ? 17.922 51.938 18 1 97.94 519 ARG A N 1
ATOM 4002 C CA . ARG A 1 519 ? 17.047 52.625 18.969 1 97.94 519 ARG A CA 1
ATOM 4003 C C . ARG A 1 519 ? 17.25 54.125 18.922 1 97.94 519 ARG A C 1
ATOM 4005 O O . ARG A 1 519 ? 16.281 54.906 18.875 1 97.94 519 ARG A O 1
ATOM 4012 N N . ARG A 1 520 ? 18.469 54.594 18.828 1 97.88 520 ARG A N 1
ATOM 4013 C CA . ARG A 1 520 ? 18.781 56 18.734 1 97.88 520 ARG A CA 1
ATOM 4014 C C . ARG A 1 520 ? 18.25 56.594 17.422 1 97.88 520 ARG A C 1
ATOM 4016 O O . ARG A 1 520 ? 17.75 57.719 17.391 1 97.88 520 ARG A O 1
ATOM 4023 N N . GLN A 1 521 ? 18.422 55.812 16.453 1 98.44 521 GLN A N 1
ATOM 4024 C CA . GLN A 1 521 ? 17.969 56.281 15.148 1 98.44 521 GLN A CA 1
ATOM 4025 C C . GLN A 1 521 ? 16.453 56.438 15.125 1 98.44 521 GLN A C 1
ATOM 4027 O O . GLN A 1 521 ? 15.922 57.375 14.539 1 98.44 521 GLN A O 1
ATOM 4032 N N . VAL A 1 522 ? 15.75 55.5 15.719 1 98.5 522 VAL A N 1
ATOM 4033 C CA . VAL A 1 522 ? 14.297 55.562 15.805 1 98.5 522 VAL A CA 1
ATOM 4034 C C . VAL A 1 522 ? 13.859 56.781 16.609 1 98.5 522 VAL A C 1
ATOM 4036 O O . VAL A 1 522 ? 12.93 57.5 16.203 1 98.5 522 VAL A O 1
ATOM 4039 N N . ASP A 1 523 ? 14.531 57.062 17.719 1 97.44 523 ASP A N 1
ATOM 4040 C CA . ASP A 1 523 ? 14.203 58.25 18.547 1 97.44 523 ASP A CA 1
ATOM 4041 C C . ASP A 1 523 ? 14.414 59.531 17.781 1 97.44 523 ASP A C 1
ATOM 4043 O O . ASP A 1 523 ? 13.609 60.469 17.875 1 97.44 523 ASP A O 1
ATOM 4047 N N . ARG A 1 524 ? 15.469 59.562 17.062 1 98 524 ARG A N 1
ATOM 4048 C CA . ARG A 1 524 ? 15.758 60.75 16.266 1 98 524 ARG A CA 1
ATOM 4049 C C . ARG A 1 524 ? 14.695 60.938 15.188 1 98 524 ARG A C 1
ATOM 4051 O O . ARG A 1 524 ? 14.188 62.031 15.008 1 98 524 ARG A O 1
ATOM 4058 N N . PHE A 1 525 ? 14.438 59.875 14.539 1 97.94 525 PHE A N 1
ATOM 4059 C CA . PHE A 1 525 ? 13.422 59.938 13.492 1 97.94 525 PHE A CA 1
ATOM 4060 C C . PHE A 1 525 ? 12.094 60.438 14.047 1 97.94 525 PHE A C 1
ATOM 4062 O O . PHE A 1 525 ? 11.438 61.281 13.43 1 97.94 525 PHE A O 1
ATOM 4069 N N . ASN A 1 526 ? 11.688 59.875 15.172 1 98.06 526 ASN A N 1
ATOM 4070 C CA . ASN A 1 526 ? 10.406 60.25 15.789 1 98.06 526 ASN A CA 1
ATOM 4071 C C . ASN A 1 526 ? 10.391 61.688 16.25 1 98.06 526 ASN A C 1
ATOM 4073 O O . ASN A 1 526 ? 9.344 62.344 16.219 1 98.06 526 ASN A O 1
ATOM 4077 N N . GLY A 1 527 ? 11.523 62.219 16.656 1 96.75 527 GLY A N 1
ATOM 4078 C CA . GLY A 1 527 ? 11.617 63.625 17.031 1 96.75 527 GLY A CA 1
ATOM 4079 C C . GLY A 1 527 ? 11.477 64.562 15.844 1 96.75 527 GLY A C 1
ATOM 4080 O O . GLY A 1 527 ? 10.984 65.688 15.984 1 96.75 527 GLY A O 1
ATOM 4081 N N . GLU A 1 528 ? 11.766 64.062 14.695 1 96.81 528 GLU A N 1
ATOM 4082 C CA . GLU A 1 528 ? 11.789 64.875 13.492 1 96.81 528 GLU A CA 1
ATOM 4083 C C . GLU A 1 528 ? 10.484 64.75 12.711 1 96.81 528 GLU A C 1
ATOM 4085 O O . GLU A 1 528 ? 10.219 65.562 11.797 1 96.81 528 GLU A O 1
ATOM 4090 N N . ASN A 1 529 ? 9.68 63.812 13.117 1 96.62 529 ASN A N 1
ATOM 4091 C CA . ASN A 1 529 ? 8.484 63.531 12.336 1 96.62 529 ASN A CA 1
ATOM 4092 C C . ASN A 1 529 ? 7.25 63.406 13.219 1 96.62 529 ASN A C 1
ATOM 4094 O O . ASN A 1 529 ? 7.207 62.531 14.109 1 96.62 529 ASN A O 1
ATOM 4098 N N . ARG A 1 530 ? 6.199 64.125 12.836 1 96.19 530 ARG A N 1
ATOM 4099 C CA . ARG A 1 530 ? 4.984 64.062 13.641 1 96.19 530 ARG A CA 1
ATOM 4100 C C . ARG A 1 530 ? 4.02 63 13.141 1 96.19 530 ARG A C 1
ATOM 4102 O O . ARG A 1 530 ? 3.281 62.406 13.93 1 96.19 530 ARG A O 1
ATOM 4109 N N . TRP A 1 531 ? 4.004 62.812 11.844 1 96.38 531 TRP A N 1
ATOM 4110 C CA . TRP A 1 531 ? 2.896 62.062 11.289 1 96.38 531 TRP A CA 1
ATOM 4111 C C . TRP A 1 531 ? 3.387 60.719 10.727 1 96.38 531 TRP A C 1
ATOM 4113 O O . TRP A 1 531 ? 2.588 59.906 10.25 1 96.38 531 TRP A O 1
ATOM 4123 N N . LYS A 1 532 ? 4.633 60.438 10.758 1 96.56 532 LYS A N 1
ATOM 4124 C CA . LYS A 1 532 ? 5.262 59.125 10.602 1 96.56 532 LYS A CA 1
ATOM 4125 C C . LYS A 1 532 ? 6.129 58.781 11.812 1 96.56 532 LYS A C 1
ATOM 4127 O O . LYS A 1 532 ? 6.887 59.625 12.297 1 96.56 532 LYS A O 1
ATOM 4132 N N . LYS A 1 533 ? 5.875 57.594 12.305 1 98.12 533 LYS A N 1
ATOM 4133 C CA . LYS A 1 533 ? 6.664 57.156 13.461 1 98.12 533 LYS A CA 1
ATOM 4134 C C . LYS A 1 533 ? 7.312 55.812 13.211 1 98.12 533 LYS A C 1
ATOM 4136 O O . LYS A 1 533 ? 6.777 54.969 12.461 1 98.12 533 LYS A O 1
ATOM 4141 N N . ARG A 1 534 ? 8.43 55.656 13.734 1 98.5 534 ARG A N 1
ATOM 4142 C CA . ARG A 1 534 ? 9.102 54.344 13.719 1 98.5 534 ARG A CA 1
ATOM 4143 C C . ARG A 1 534 ? 9.109 53.719 15.102 1 98.5 534 ARG A C 1
ATOM 4145 O O . ARG A 1 534 ? 8.969 54.406 16.109 1 98.5 534 ARG A O 1
ATOM 4152 N N . GLY A 1 535 ? 9.07 52.375 15.094 1 98.62 535 GLY A N 1
ATOM 4153 C CA . GLY A 1 535 ? 9.156 51.625 16.328 1 98.62 535 GLY A CA 1
ATOM 4154 C C . GLY A 1 535 ? 10.156 50.469 16.25 1 98.62 535 GLY A C 1
ATOM 4155 O O . GLY A 1 535 ? 10.477 50 15.156 1 98.62 535 GLY A O 1
ATOM 4156 N N . LEU A 1 536 ? 10.711 50.062 17.344 1 98.69 536 LEU A N 1
ATOM 4157 C CA . LEU A 1 536 ? 11.68 48.969 17.5 1 98.69 536 LEU A CA 1
ATOM 4158 C C . LEU A 1 536 ? 11.336 48.094 18.703 1 98.69 536 LEU A C 1
ATOM 4160 O O . LEU A 1 536 ? 10.992 48.625 19.766 1 98.69 536 LEU A O 1
ATOM 4164 N N . ALA A 1 537 ? 11.367 46.781 18.5 1 98.62 537 ALA A N 1
ATOM 4165 C CA . ALA A 1 537 ? 11.086 45.875 19.609 1 98.62 537 ALA A CA 1
ATOM 4166 C C . ALA A 1 537 ? 11.914 44.594 19.516 1 98.62 537 ALA A C 1
ATOM 4168 O O . ALA A 1 537 ? 12.188 44.125 18.406 1 98.62 537 ALA A O 1
ATOM 4169 N N . ALA A 1 538 ? 12.391 44.062 20.609 1 98.75 538 ALA A N 1
ATOM 4170 C CA . ALA A 1 538 ? 13.031 42.75 20.734 1 98.75 538 ALA A CA 1
ATOM 4171 C C . ALA A 1 538 ? 12.164 41.781 21.547 1 98.75 538 ALA A C 1
ATOM 4173 O O . ALA A 1 538 ? 11.656 42.156 22.609 1 98.75 538 ALA A O 1
ATOM 4174 N N . ILE A 1 539 ? 11.906 40.625 20.984 1 98.69 539 ILE A N 1
ATOM 4175 C CA . ILE A 1 539 ? 11.031 39.656 21.625 1 98.69 539 ILE A CA 1
ATOM 4176 C C . ILE A 1 539 ? 11.734 38.281 21.672 1 98.69 539 ILE A C 1
ATOM 4178 O O . ILE A 1 539 ? 12.234 37.812 20.656 1 98.69 539 ILE A O 1
ATOM 4182 N N . PRO A 1 540 ? 11.906 37.625 22.828 1 98.44 540 PRO A N 1
ATOM 4183 C CA . PRO A 1 540 ? 12.414 36.25 22.953 1 98.44 540 PRO A CA 1
ATOM 4184 C C . PRO A 1 540 ? 11.297 35.188 22.922 1 98.44 540 PRO A C 1
ATOM 4186 O O . PRO A 1 540 ? 10.117 35.562 23 1 98.44 540 PRO A O 1
ATOM 4189 N N . THR A 1 541 ? 11.68 33.969 22.781 1 98.31 541 THR A N 1
ATOM 4190 C CA . THR A 1 541 ? 10.68 32.906 22.859 1 98.31 541 THR A CA 1
ATOM 4191 C C . THR A 1 541 ? 11.289 31.609 23.422 1 98.31 541 THR A C 1
ATOM 4193 O O . THR A 1 541 ? 12.492 31.375 23.281 1 98.31 541 THR A O 1
ATOM 4196 N N . LYS A 1 542 ? 10.602 30.875 24.188 1 98.44 542 LYS A N 1
ATOM 4197 C CA . LYS A 1 542 ? 10.789 29.5 24.641 1 98.44 542 LYS A CA 1
ATOM 4198 C C . LYS A 1 542 ? 9.57 28.641 24.312 1 98.44 542 LYS A C 1
ATOM 4200 O O . LYS A 1 542 ? 8.438 29 24.656 1 98.44 542 LYS A O 1
ATOM 4205 N N . PHE A 1 543 ? 9.75 27.594 23.625 1 98.06 543 PHE A N 1
ATOM 4206 C CA . PHE A 1 543 ? 8.625 26.781 23.172 1 98.06 543 PHE A CA 1
ATOM 4207 C C . PHE A 1 543 ? 8.836 25.312 23.516 1 98.06 543 PHE A C 1
ATOM 4209 O O . PHE A 1 543 ? 9.852 24.734 23.156 1 98.06 543 PHE A O 1
ATOM 4216 N N . GLY A 1 544 ? 7.875 24.672 24.234 1 97.56 544 GLY A N 1
ATOM 4217 C CA . GLY A 1 544 ? 7.961 23.266 24.609 1 97.56 544 GLY A CA 1
ATOM 4218 C C . GLY A 1 544 ? 7.621 22.328 23.469 1 97.56 544 GLY A C 1
ATOM 4219 O O . GLY A 1 544 ? 6.699 22.578 22.688 1 97.56 544 GLY A O 1
ATOM 4220 N N . ILE A 1 545 ? 8.438 21.172 23.453 1 97.56 545 ILE A N 1
ATOM 4221 C CA . ILE A 1 545 ? 8.273 20.281 22.312 1 97.56 545 ILE A CA 1
ATOM 4222 C C . ILE A 1 545 ? 7.797 18.906 22.797 1 97.56 545 ILE A C 1
ATOM 4224 O O . ILE A 1 545 ? 8.453 18.281 23.625 1 97.56 545 ILE A O 1
ATOM 4228 N N . SER A 1 546 ? 6.703 18.375 22.312 1 97 546 SER A N 1
ATOM 4229 C CA . SER A 1 546 ? 6.039 17.094 22.5 1 97 546 SER A CA 1
ATOM 4230 C C . SER A 1 546 ? 4.523 17.25 22.531 1 97 546 SER A C 1
ATOM 4232 O O . SER A 1 546 ? 4.016 18.359 22.766 1 97 546 SER A O 1
ATOM 4234 N N . PHE A 1 547 ? 3.855 16.203 22.203 1 96.69 547 PHE A N 1
ATOM 4235 C CA . PHE A 1 547 ? 2.438 16.188 22.531 1 96.69 547 PHE A CA 1
ATOM 4236 C C . PHE A 1 547 ? 2.24 16.188 24.047 1 96.69 547 PHE A C 1
ATOM 4238 O O . PHE A 1 547 ? 2.979 15.516 24.781 1 96.69 547 PHE A O 1
ATOM 4245 N N . THR A 1 548 ? 1.277 16.953 24.453 1 94.12 548 THR A N 1
ATOM 4246 C CA . THR A 1 548 ? 0.974 16.906 25.891 1 94.12 548 THR A CA 1
ATOM 4247 C C . THR A 1 548 ? 0.229 15.617 26.234 1 94.12 548 THR A C 1
ATOM 4249 O O . THR A 1 548 ? 0.241 15.18 27.391 1 94.12 548 THR A O 1
ATOM 4252 N N . SER A 1 549 ? -0.483 15.102 25.234 1 95.06 549 SER A N 1
ATOM 4253 C CA . SER A 1 549 ? -0.997 13.742 25.375 1 95.06 549 SER A CA 1
ATOM 4254 C C . SER A 1 549 ? 0.109 12.711 25.188 1 95.06 549 SER A C 1
ATOM 4256 O O . SER A 1 549 ? 0.514 12.43 24.047 1 95.06 549 SER A O 1
ATOM 4258 N N . THR A 1 550 ? 0.47 12.047 26.234 1 96.56 550 THR A N 1
ATOM 4259 C CA . THR A 1 550 ? 1.675 11.219 26.281 1 96.56 550 THR A CA 1
ATOM 4260 C C . THR A 1 550 ? 1.615 10.125 25.219 1 96.56 550 THR A C 1
ATOM 4262 O O . THR A 1 550 ? 2.623 9.82 24.578 1 96.56 550 THR A O 1
ATOM 4265 N N . PHE A 1 551 ? 0.451 9.492 25.016 1 97.25 551 PHE A N 1
ATOM 4266 C CA . PHE A 1 551 ? 0.331 8.328 24.141 1 97.25 551 PHE A CA 1
ATOM 4267 C C . PHE A 1 551 ? 0.609 8.711 22.688 1 97.25 551 PHE A C 1
ATOM 4269 O O . PHE A 1 551 ? 0.901 7.844 21.859 1 97.25 551 PHE A O 1
ATOM 4276 N N . LEU A 1 552 ? 0.562 9.977 22.312 1 98 552 LEU A N 1
ATOM 4277 C CA . LEU A 1 552 ? 0.773 10.398 20.938 1 98 552 LEU A CA 1
ATOM 4278 C C . LEU A 1 552 ? 2.262 10.508 20.625 1 98 552 LEU A C 1
ATOM 4280 O O . LEU A 1 552 ? 2.65 10.609 19.453 1 98 552 LEU A O 1
ATOM 4284 N N . ASN A 1 553 ? 3.125 10.461 21.609 1 98.5 553 ASN A N 1
ATOM 4285 C CA . ASN A 1 553 ? 4.566 10.578 21.406 1 98.5 553 ASN A CA 1
ATOM 4286 C C . ASN A 1 553 ? 5.184 9.234 21.031 1 98.5 553 ASN A C 1
ATOM 4288 O O . ASN A 1 553 ? 6.086 8.742 21.703 1 98.5 553 ASN A O 1
ATOM 4292 N N . GLN A 1 554 ? 4.781 8.727 19.938 1 98.5 554 GLN A N 1
ATOM 4293 C CA . GLN A 1 554 ? 5.238 7.461 19.359 1 98.5 554 GLN A CA 1
ATOM 4294 C C . GLN A 1 554 ? 5.172 7.496 17.828 1 98.5 554 GLN A C 1
ATOM 4296 O O . GLN A 1 554 ? 4.43 8.297 17.25 1 98.5 554 GLN A O 1
ATOM 4301 N N . ALA A 1 555 ? 5.98 6.695 17.188 1 98.62 555 ALA A N 1
ATOM 4302 C CA . ALA A 1 555 ? 5.977 6.637 15.727 1 98.62 555 ALA A CA 1
ATOM 4303 C C . ALA A 1 555 ? 6.488 5.289 15.234 1 98.62 555 ALA A C 1
ATOM 4305 O O . ALA A 1 555 ? 7.285 4.633 15.906 1 98.62 555 ALA A O 1
ATOM 4306 N N . GLY A 1 556 ? 5.949 4.902 14.117 1 98.56 556 GLY A N 1
ATOM 4307 C CA . GLY A 1 556 ? 6.395 3.697 13.43 1 98.56 556 GLY A CA 1
ATOM 4308 C C . GLY A 1 556 ? 6.945 3.971 12.047 1 98.56 556 GLY A C 1
ATOM 4309 O O . GLY A 1 556 ? 6.676 5.023 11.461 1 98.56 556 GLY A O 1
ATOM 4310 N N . ALA A 1 557 ? 7.727 3.033 11.523 1 98.81 557 ALA A N 1
ATOM 4311 C CA . ALA A 1 557 ? 8.273 3.059 10.172 1 98.81 557 ALA A CA 1
ATOM 4312 C C . ALA A 1 557 ? 8.375 1.648 9.594 1 98.81 557 ALA A C 1
ATOM 4314 O O . ALA A 1 557 ? 8.328 0.665 10.336 1 98.81 557 ALA A O 1
ATOM 4315 N N . LEU A 1 558 ? 8.359 1.526 8.359 1 98.88 558 LEU A N 1
ATOM 4316 C CA . LEU A 1 558 ? 8.625 0.314 7.594 1 98.88 558 LEU A CA 1
ATOM 4317 C C . LEU A 1 558 ? 9.648 0.582 6.492 1 98.88 558 LEU A C 1
ATOM 4319 O O . LEU A 1 558 ? 9.477 1.498 5.688 1 98.88 558 LEU A O 1
ATOM 4323 N N . VAL A 1 559 ? 10.773 -0.179 6.488 1 98.94 559 VAL A N 1
ATOM 4324 C CA . VAL A 1 559 ? 11.836 0.029 5.508 1 98.94 559 VAL A CA 1
ATOM 4325 C C . VAL A 1 559 ? 12.094 -1.267 4.742 1 98.94 559 VAL A C 1
ATOM 4327 O O . VAL A 1 559 ? 12.195 -2.338 5.344 1 98.94 559 VAL A O 1
ATOM 4330 N N . HIS A 1 560 ? 12.109 -1.163 3.441 1 98.88 560 HIS A N 1
ATOM 4331 C CA . HIS A 1 560 ? 12.438 -2.273 2.555 1 98.88 560 HIS A CA 1
ATOM 4332 C C . HIS A 1 560 ? 13.734 -2.01 1.799 1 98.88 560 HIS A C 1
ATOM 4334 O O . HIS A 1 560 ? 13.961 -0.903 1.304 1 98.88 560 HIS A O 1
ATOM 4340 N N . VAL A 1 561 ? 14.602 -2.984 1.749 1 98.88 561 VAL A N 1
ATOM 4341 C CA . VAL A 1 561 ? 15.695 -3.018 0.784 1 98.88 561 VAL A CA 1
ATOM 4342 C C . VAL A 1 561 ? 15.398 -4.059 -0.295 1 98.88 561 VAL A C 1
ATOM 4344 O O . VAL A 1 561 ? 15.32 -5.254 -0.007 1 98.88 561 VAL A O 1
ATOM 4347 N N . TYR A 1 562 ? 15.195 -3.596 -1.506 1 98.75 562 TYR A N 1
ATOM 4348 C CA . TYR A 1 562 ? 14.938 -4.512 -2.609 1 98.75 562 TYR A CA 1
ATOM 4349 C C . TYR A 1 562 ? 16.234 -5.133 -3.117 1 98.75 562 TYR A C 1
ATOM 4351 O O . TYR A 1 562 ? 17.328 -4.672 -2.775 1 98.75 562 TYR A O 1
ATOM 4359 N N . THR A 1 563 ? 16.141 -6.164 -3.963 1 98 563 THR A N 1
ATOM 4360 C CA . THR A 1 563 ? 17.297 -6.953 -4.352 1 98 563 THR A CA 1
ATOM 4361 C C . THR A 1 563 ? 18.203 -6.16 -5.289 1 98 563 THR A C 1
ATOM 4363 O O . THR A 1 563 ? 19.359 -6.523 -5.5 1 98 563 THR A O 1
ATOM 4366 N N . ASP A 1 564 ? 17.719 -5.105 -5.902 1 97.81 564 ASP A N 1
ATOM 4367 C CA . ASP A 1 564 ? 18.562 -4.258 -6.734 1 97.81 564 ASP A CA 1
ATOM 4368 C C . ASP A 1 564 ? 19.266 -3.188 -5.898 1 97.81 564 ASP A C 1
ATOM 4370 O O . ASP A 1 564 ? 19.875 -2.268 -6.441 1 97.81 564 ASP A O 1
ATOM 4374 N N . GLY A 1 565 ? 19.078 -3.205 -4.621 1 98.44 565 GLY A N 1
ATOM 4375 C CA . GLY A 1 565 ? 19.75 -2.297 -3.709 1 98.44 565 GLY A CA 1
ATOM 4376 C C . GLY A 1 565 ? 18.938 -1.053 -3.398 1 98.44 565 GLY A C 1
ATOM 4377 O O . GLY A 1 565 ? 19.266 -0.306 -2.473 1 98.44 565 GLY A O 1
ATOM 4378 N N . SER A 1 566 ? 17.906 -0.751 -4.121 1 98.75 566 SER A N 1
ATOM 4379 C CA . SER A 1 566 ? 17.078 0.416 -3.848 1 98.75 566 SER A CA 1
ATOM 4380 C C . SER A 1 566 ? 16.297 0.24 -2.557 1 98.75 566 SER A C 1
ATOM 4382 O O . SER A 1 566 ? 16.016 -0.887 -2.143 1 98.75 566 SER A O 1
ATOM 4384 N N . VAL A 1 567 ? 15.984 1.352 -1.888 1 98.88 567 VAL A N 1
ATOM 4385 C CA . VAL A 1 567 ? 15.383 1.324 -0.558 1 98.88 567 VAL A CA 1
ATOM 4386 C C . VAL A 1 567 ? 14.062 2.09 -0.571 1 98.88 567 VAL A C 1
ATOM 4388 O O . VAL A 1 567 ? 14 3.215 -1.071 1 98.88 567 VAL A O 1
ATOM 4391 N N . LEU A 1 568 ? 12.977 1.475 -0.121 1 98.81 568 LEU A N 1
ATOM 4392 C CA . LEU A 1 568 ? 11.695 2.139 0.106 1 98.81 568 LEU A CA 1
ATOM 4393 C C . LEU A 1 568 ? 11.477 2.398 1.593 1 98.81 568 LEU A C 1
ATOM 4395 O O . LEU A 1 568 ? 11.508 1.469 2.402 1 98.81 568 LEU A O 1
ATOM 4399 N N . VAL A 1 569 ? 11.32 3.674 1.954 1 98.75 569 VAL A N 1
ATOM 4400 C CA . VAL A 1 569 ? 11.062 4.074 3.332 1 98.75 569 VAL A CA 1
ATOM 4401 C C . VAL A 1 569 ? 9.609 4.535 3.473 1 98.75 569 VAL A C 1
ATOM 4403 O O . VAL A 1 569 ? 9.125 5.336 2.666 1 98.75 569 VAL A O 1
ATOM 4406 N N . THR A 1 570 ? 8.906 3.959 4.414 1 98.12 570 THR A N 1
ATOM 4407 C CA . THR A 1 570 ? 7.586 4.43 4.816 1 98.12 570 THR A CA 1
ATOM 4408 C C . THR A 1 570 ? 7.566 4.777 6.305 1 98.12 570 THR A C 1
ATOM 4410 O O . THR A 1 570 ? 8.141 4.059 7.121 1 98.12 570 THR A O 1
ATOM 4413 N N . HIS A 1 571 ? 7.031 5.879 6.613 1 98.25 571 HIS A N 1
ATOM 4414 C CA . HIS A 1 571 ? 6.875 6.289 8 1 98.25 571 HIS A CA 1
ATOM 4415 C C . HIS A 1 571 ? 5.492 6.887 8.25 1 98.25 571 HIS A C 1
ATOM 4417 O O . HIS A 1 571 ? 4.738 7.129 7.309 1 98.25 571 HIS A O 1
ATOM 4423 N N . GLY A 1 572 ? 5.16 7.117 9.508 1 97.62 572 GLY A N 1
ATOM 4424 C CA . GLY A 1 572 ? 3.812 7.512 9.891 1 97.62 572 GLY A CA 1
ATOM 4425 C C . GLY A 1 572 ? 3.551 8.992 9.695 1 97.62 572 GLY A C 1
ATOM 4426 O O . GLY A 1 572 ? 2.404 9.445 9.766 1 97.62 572 GLY A O 1
ATOM 4427 N N . GLY A 1 573 ? 4.539 9.781 9.398 1 97.94 573 GLY A N 1
ATOM 4428 C CA . GLY A 1 573 ? 4.379 11.219 9.234 1 97.94 573 GLY A CA 1
ATOM 4429 C C . GLY A 1 573 ? 3.928 11.609 7.836 1 97.94 573 GLY A C 1
ATOM 4430 O O . GLY A 1 573 ? 4.141 10.867 6.875 1 97.94 573 GLY A O 1
ATOM 4431 N N . THR A 1 574 ? 3.283 12.742 7.711 1 97.56 574 THR A N 1
ATOM 4432 C CA . THR A 1 574 ? 2.816 13.258 6.43 1 97.56 574 THR A CA 1
ATOM 4433 C C . THR A 1 574 ? 3.549 14.547 6.066 1 97.56 574 THR A C 1
ATOM 4435 O O . THR A 1 574 ? 3.998 15.281 6.945 1 97.56 574 THR A O 1
ATOM 4438 N N . GLU A 1 575 ? 3.73 14.797 4.852 1 94.31 575 GLU A N 1
ATOM 4439 C CA . GLU A 1 575 ? 4.402 15.984 4.344 1 94.31 575 GLU A CA 1
ATOM 4440 C C . GLU A 1 575 ? 3.402 17.094 4.008 1 94.31 575 GLU A C 1
ATOM 4442 O O . GLU A 1 575 ? 2.523 16.891 3.164 1 94.31 575 GLU A O 1
ATOM 4447 N N . MET A 1 576 ? 3.518 18.172 4.672 1 93.94 576 MET A N 1
ATOM 4448 C CA . MET A 1 576 ? 2.629 19.312 4.418 1 93.94 576 MET A CA 1
ATOM 4449 C C . MET A 1 576 ? 3.426 20.547 4.027 1 93.94 576 MET A C 1
ATOM 4451 O O . MET A 1 576 ? 2.953 21.672 4.191 1 93.94 576 MET A O 1
ATOM 4455 N N . GLY A 1 577 ? 4.699 20.406 3.621 1 91.62 577 GLY A N 1
ATOM 4456 C CA . GLY A 1 577 ? 5.59 21.484 3.229 1 91.62 577 GLY A CA 1
ATOM 4457 C C . GLY A 1 577 ? 6.773 21.656 4.16 1 91.62 577 GLY A C 1
ATOM 4458 O O . GLY A 1 577 ? 7.734 22.359 3.834 1 91.62 577 GLY A O 1
ATOM 4459 N N . GLN A 1 578 ? 6.852 20.891 5.246 1 94.12 578 GLN A N 1
ATOM 4460 C CA . GLN A 1 578 ? 7.867 21.094 6.273 1 94.12 578 GLN A CA 1
ATOM 4461 C C . GLN A 1 578 ? 9.125 20.281 5.965 1 94.12 578 GLN A C 1
ATOM 4463 O O . GLN A 1 578 ? 10.109 20.344 6.699 1 94.12 578 GLN A O 1
ATOM 4468 N N . GLY A 1 579 ? 9.07 19.516 4.922 1 96.12 579 GLY A N 1
ATOM 4469 C CA . GLY A 1 579 ? 10.25 18.797 4.48 1 96.12 579 GLY A CA 1
ATOM 4470 C C . GLY A 1 579 ? 10.523 17.547 5.293 1 96.12 579 GLY A C 1
ATOM 4471 O O . GLY A 1 579 ? 11.672 17.125 5.43 1 96.12 579 GLY A O 1
ATOM 4472 N N . LEU A 1 580 ? 9.445 16.938 5.812 1 97.5 580 LEU A N 1
ATOM 4473 C CA . LEU A 1 580 ? 9.602 15.742 6.641 1 97.5 580 LEU A CA 1
ATOM 4474 C C . LEU A 1 580 ? 10.195 14.594 5.836 1 97.5 580 LEU A C 1
ATOM 4476 O O . LEU A 1 580 ? 11.102 13.906 6.305 1 97.5 580 LEU A O 1
ATOM 4480 N N . HIS A 1 581 ? 9.68 14.344 4.613 1 97.81 581 HIS A N 1
ATOM 4481 C CA . HIS A 1 581 ? 10.172 13.258 3.785 1 97.81 581 HIS A CA 1
ATOM 4482 C C . HIS A 1 581 ? 11.656 13.438 3.453 1 97.81 581 HIS A C 1
ATOM 4484 O O . HIS A 1 581 ? 12.422 12.477 3.455 1 97.81 581 HIS A O 1
ATOM 4490 N N . THR A 1 582 ? 12.031 14.695 3.109 1 98.19 582 THR A N 1
ATOM 4491 C CA . THR A 1 582 ? 13.43 14.992 2.822 1 98.19 582 THR A CA 1
ATOM 4492 C C . THR A 1 582 ? 14.312 14.648 4.02 1 98.19 582 THR A C 1
ATOM 4494 O O . THR A 1 582 ? 15.359 14.016 3.865 1 98.19 582 THR A O 1
ATOM 4497 N N . LYS A 1 583 ? 13.891 15.062 5.168 1 98.31 583 LYS A N 1
ATOM 4498 C CA . LYS A 1 583 ? 14.656 14.805 6.379 1 98.31 583 LYS A CA 1
ATOM 4499 C C . LYS A 1 583 ? 14.727 13.305 6.676 1 98.31 583 LYS A C 1
ATOM 4501 O O . LYS A 1 583 ? 15.75 12.805 7.137 1 98.31 583 LYS A O 1
ATOM 4506 N N . MET A 1 584 ? 13.594 12.531 6.465 1 98.75 584 MET A N 1
ATOM 4507 C CA . MET A 1 584 ? 13.602 11.086 6.684 1 98.75 584 MET A CA 1
ATOM 4508 C C . MET A 1 584 ? 14.562 10.391 5.727 1 98.75 584 MET A C 1
ATOM 4510 O O . MET A 1 584 ? 15.211 9.414 6.09 1 98.75 584 MET A O 1
ATOM 4514 N N . VAL A 1 585 ? 14.602 10.891 4.496 1 98.69 585 VAL A N 1
ATOM 4515 C CA . VAL A 1 585 ? 15.555 10.359 3.529 1 98.69 585 VAL A CA 1
ATOM 4516 C C . VAL A 1 585 ? 16.984 10.602 4.02 1 98.69 585 VAL A C 1
ATOM 4518 O O . VAL A 1 585 ? 17.844 9.727 3.895 1 98.69 585 VAL A O 1
ATOM 4521 N N . GLN A 1 586 ? 17.25 11.797 4.578 1 98.69 586 GLN A N 1
ATOM 4522 C CA . GLN A 1 586 ? 18.578 12.102 5.125 1 98.69 586 GLN A CA 1
ATOM 4523 C C . GLN A 1 586 ? 18.891 11.203 6.312 1 98.69 586 GLN A C 1
ATOM 4525 O O . GLN A 1 586 ? 20.031 10.75 6.465 1 98.69 586 GLN A O 1
ATOM 4530 N N . VAL A 1 587 ? 17.906 10.93 7.152 1 98.75 587 VAL A N 1
ATOM 4531 C CA . VAL A 1 587 ? 18.109 10.047 8.297 1 98.75 587 VAL A CA 1
ATOM 4532 C C . VAL A 1 587 ? 18.453 8.641 7.812 1 98.75 587 VAL A C 1
ATOM 4534 O O . VAL A 1 587 ? 19.391 8.023 8.305 1 98.75 587 VAL A O 1
ATOM 4537 N N . ALA A 1 588 ? 17.672 8.109 6.875 1 98.88 588 ALA A N 1
ATOM 4538 C CA . ALA A 1 588 ? 17.922 6.773 6.332 1 98.88 588 ALA A CA 1
ATOM 4539 C C . ALA A 1 588 ? 19.281 6.695 5.652 1 98.88 588 ALA A C 1
ATOM 4541 O O . ALA A 1 588 ? 19.984 5.684 5.754 1 98.88 588 ALA A O 1
ATOM 4542 N N . CYS A 1 589 ? 19.609 7.762 4.922 1 98.62 589 CYS A N 1
ATOM 4543 C CA . CYS A 1 589 ? 20.906 7.875 4.258 1 98.62 589 CYS A CA 1
ATOM 4544 C C . CYS A 1 589 ? 22.047 7.664 5.246 1 98.62 589 CYS A C 1
ATOM 4546 O O . CYS A 1 589 ? 22.938 6.844 5.012 1 98.62 589 CYS A O 1
ATOM 4548 N N . ARG A 1 590 ? 22.062 8.352 6.332 1 98.19 590 ARG A N 1
ATOM 4549 C CA . ARG A 1 590 ? 23.125 8.234 7.336 1 98.19 590 ARG A CA 1
ATOM 4550 C C . ARG A 1 590 ? 23.078 6.875 8.016 1 98.19 590 ARG A C 1
ATOM 4552 O O . ARG A 1 590 ? 24.125 6.25 8.234 1 98.19 590 ARG A O 1
ATOM 4559 N N . ALA A 1 591 ? 21.812 6.43 8.375 1 98.5 591 ALA A N 1
ATOM 4560 C CA . ALA A 1 591 ? 21.672 5.176 9.117 1 98.5 591 ALA A CA 1
ATOM 4561 C C . ALA A 1 591 ? 22.172 3.992 8.289 1 98.5 591 ALA A C 1
ATOM 4563 O O . ALA A 1 591 ? 22.812 3.086 8.82 1 98.5 591 ALA A O 1
ATOM 4564 N N . LEU A 1 592 ? 21.859 3.961 6.984 1 98.38 592 LEU A N 1
ATOM 4565 C CA . LEU A 1 592 ? 22.219 2.838 6.121 1 98.38 592 LEU A CA 1
ATOM 4566 C C . LEU A 1 592 ? 23.562 3.064 5.453 1 98.38 592 LEU A C 1
ATOM 4568 O O . LEU A 1 592 ? 24.141 2.139 4.875 1 98.38 592 LEU A O 1
ATOM 4572 N N . LYS A 1 593 ? 24.094 4.305 5.508 1 97.12 593 LYS A N 1
ATOM 4573 C CA . LYS A 1 593 ? 25.359 4.688 4.887 1 97.12 593 LYS A CA 1
ATOM 4574 C C . LYS A 1 593 ? 25.297 4.539 3.369 1 97.12 593 LYS A C 1
ATOM 4576 O O . LYS A 1 593 ? 26.188 3.93 2.764 1 97.12 593 LYS A O 1
ATOM 4581 N N . ILE A 1 594 ? 24.234 4.984 2.781 1 97.81 594 ILE A N 1
ATOM 4582 C CA . ILE A 1 594 ? 24.062 4.973 1.333 1 97.81 594 ILE A CA 1
ATOM 4583 C C . ILE A 1 594 ? 23.625 6.352 0.852 1 97.81 594 ILE A C 1
ATOM 4585 O O . ILE A 1 594 ? 23.125 7.164 1.641 1 97.81 594 ILE A O 1
ATOM 4589 N N . PRO A 1 595 ? 23.781 6.695 -0.438 1 97.62 595 PRO A N 1
ATOM 4590 C CA . PRO A 1 595 ? 23.344 8 -0.942 1 97.62 595 PRO A CA 1
ATOM 4591 C C . PRO A 1 595 ? 21.828 8.164 -0.945 1 97.62 595 PRO A C 1
ATOM 4593 O O . PRO A 1 595 ? 21.094 7.18 -1.028 1 97.62 595 PRO A O 1
ATOM 4596 N N . THR A 1 596 ? 21.375 9.406 -0.902 1 98 596 THR A N 1
ATOM 4597 C CA . THR A 1 596 ? 19.938 9.719 -0.884 1 98 596 THR A CA 1
ATOM 4598 C C . THR A 1 596 ? 19.266 9.234 -2.164 1 98 596 THR A C 1
ATOM 4600 O O . THR A 1 596 ? 18.078 8.922 -2.162 1 98 596 THR A O 1
ATOM 4603 N N . SER A 1 597 ? 20.031 9.07 -3.238 1 96.81 597 SER A N 1
ATOM 4604 C CA . SER A 1 597 ? 19.469 8.695 -4.531 1 96.81 597 SER A CA 1
ATOM 4605 C C . SER A 1 597 ? 18.938 7.266 -4.508 1 96.81 597 SER A C 1
ATOM 4607 O O . SER A 1 597 ? 18.125 6.879 -5.367 1 96.81 597 SER A O 1
ATOM 4609 N N . ARG A 1 598 ? 19.344 6.418 -3.523 1 97.94 598 ARG A N 1
ATOM 4610 C CA . ARG A 1 598 ? 18.906 5.027 -3.41 1 97.94 598 ARG A CA 1
ATOM 4611 C C . ARG A 1 598 ? 17.609 4.926 -2.619 1 97.94 598 ARG A C 1
ATOM 4613 O O . ARG A 1 598 ? 16.969 3.871 -2.6 1 97.94 598 ARG A O 1
ATOM 4620 N N . ILE A 1 599 ? 17.188 6 -2.016 1 98.62 599 ILE A N 1
ATOM 4621 C CA . ILE A 1 599 ? 16.109 5.965 -1.04 1 98.62 599 ILE A CA 1
ATOM 4622 C C . ILE A 1 599 ? 14.891 6.699 -1.596 1 98.62 599 ILE A C 1
ATOM 4624 O O . ILE A 1 599 ? 15.016 7.797 -2.146 1 98.62 599 ILE A O 1
ATOM 4628 N N . HIS A 1 600 ? 13.719 6.07 -1.479 1 98.19 600 HIS A N 1
ATOM 4629 C CA . HIS A 1 600 ? 12.484 6.656 -1.983 1 98.19 600 HIS A CA 1
ATOM 4630 C C . HIS A 1 600 ? 11.375 6.57 -0.945 1 98.19 600 HIS A C 1
ATOM 4632 O O . HIS A 1 600 ? 11.297 5.598 -0.192 1 98.19 600 HIS A O 1
ATOM 4638 N N . ILE A 1 601 ? 10.578 7.609 -0.798 1 97.25 601 ILE A N 1
ATOM 4639 C CA . ILE A 1 601 ? 9.328 7.617 -0.038 1 97.25 601 ILE A CA 1
ATOM 4640 C C . ILE A 1 601 ? 8.156 7.871 -0.977 1 97.25 601 ILE A C 1
ATOM 4642 O O . ILE A 1 601 ? 8.023 8.961 -1.544 1 97.25 601 ILE A O 1
ATOM 4646 N N . SER A 1 602 ? 7.273 6.941 -1.116 1 92.88 602 SER A N 1
ATOM 4647 C CA . SER A 1 602 ? 6.184 7.047 -2.082 1 92.88 602 SER A CA 1
ATOM 4648 C C . SER A 1 602 ? 4.996 7.809 -1.496 1 92.88 602 SER A C 1
ATOM 4650 O O . SER A 1 602 ? 4.441 8.695 -2.146 1 92.88 602 SER A O 1
ATOM 4652 N N . GLU A 1 603 ? 4.57 7.492 -0.375 1 95.12 603 GLU A N 1
ATOM 4653 C CA . GLU A 1 603 ? 3.418 8.07 0.307 1 95.12 603 GLU A CA 1
ATOM 4654 C C . GLU A 1 603 ? 3.346 7.609 1.76 1 95.12 603 GLU A C 1
ATOM 4656 O O . GLU A 1 603 ? 4.141 6.77 2.189 1 95.12 603 GLU A O 1
ATOM 4661 N N . THR A 1 604 ? 2.492 8.227 2.486 1 97.19 604 THR A N 1
ATOM 4662 C CA . THR A 1 604 ? 2.109 7.738 3.809 1 97.19 604 THR A CA 1
ATOM 4663 C C . THR A 1 604 ? 0.775 7.004 3.75 1 97.19 604 THR A C 1
ATOM 4665 O O . THR A 1 604 ? -0.186 7.496 3.156 1 97.19 604 THR A O 1
ATOM 4668 N N . SER A 1 605 ? 0.747 5.773 4.32 1 97.69 605 SER A N 1
ATOM 4669 C CA . SER A 1 605 ? -0.467 4.965 4.246 1 97.69 605 SER A CA 1
ATOM 4670 C C . SER A 1 605 ? -0.664 4.145 5.516 1 97.69 605 SER A C 1
ATOM 4672 O O . SER A 1 605 ? 0.308 3.697 6.129 1 97.69 605 SER A O 1
ATOM 4674 N N . THR A 1 606 ? -1.936 3.852 5.82 1 98.38 606 THR A N 1
ATOM 4675 C CA . THR A 1 606 ? -2.256 3.145 7.055 1 98.38 606 THR A CA 1
ATOM 4676 C C . THR A 1 606 ? -2.035 1.643 6.891 1 98.38 606 THR A C 1
ATOM 4678 O O . THR A 1 606 ? -2.004 0.903 7.875 1 98.38 606 THR A O 1
ATOM 4681 N N . ASN A 1 607 ? -1.799 1.177 5.684 1 97.81 607 ASN A N 1
ATOM 4682 C CA . ASN A 1 607 ? -1.569 -0.252 5.5 1 97.81 607 ASN A CA 1
ATOM 4683 C C . ASN A 1 607 ? -0.084 -0.595 5.57 1 97.81 607 ASN A C 1
ATOM 4685 O O . ASN A 1 607 ? 0.284 -1.771 5.621 1 97.81 607 ASN A O 1
ATOM 4689 N N . THR A 1 608 ? 0.814 0.385 5.543 1 98.25 608 THR A N 1
ATOM 4690 C CA . THR A 1 608 ? 2.244 0.143 5.703 1 98.25 608 THR A CA 1
ATOM 4691 C C . THR A 1 608 ? 2.689 0.457 7.129 1 98.25 608 THR A C 1
ATOM 4693 O O . THR A 1 608 ? 3.508 -0.266 7.703 1 98.25 608 THR A O 1
ATOM 4696 N N . VAL A 1 609 ? 2.195 1.554 7.668 1 98.56 609 VAL A N 1
ATOM 4697 C CA . VAL A 1 609 ? 2.445 1.924 9.055 1 98.56 609 VAL A CA 1
ATOM 4698 C C . VAL A 1 609 ? 1.121 2.197 9.766 1 98.56 609 VAL A C 1
ATOM 4700 O O . VAL A 1 609 ? 0.443 3.184 9.469 1 98.56 609 VAL A O 1
ATOM 4703 N N . PRO A 1 610 ? 0.692 1.334 10.703 1 98.44 610 PRO A N 1
ATOM 4704 C CA . PRO A 1 610 ? -0.601 1.487 11.375 1 98.44 610 PRO A CA 1
ATOM 4705 C C . PRO A 1 610 ? -0.538 2.443 12.562 1 98.44 610 PRO A C 1
ATOM 4707 O O . PRO A 1 610 ? 0.548 2.73 13.07 1 98.44 610 PRO A O 1
ATOM 4710 N N . ASN A 1 611 ? -1.648 3.002 13 1 98.5 611 ASN A N 1
ATOM 4711 C CA . ASN A 1 611 ? -1.828 3.689 14.273 1 98.5 611 ASN A CA 1
ATOM 4712 C C . ASN A 1 611 ? -0.883 4.879 14.406 1 98.5 611 ASN A C 1
ATOM 4714 O O . ASN A 1 611 ? -0.274 5.078 15.461 1 98.5 611 ASN A O 1
ATOM 4718 N N . THR A 1 612 ? -0.765 5.648 13.391 1 97.69 612 THR A N 1
ATOM 4719 C CA . THR A 1 612 ? 0.188 6.754 13.391 1 97.69 612 THR A CA 1
ATOM 4720 C C . THR A 1 612 ? -0.321 7.906 14.25 1 97.69 612 THR A C 1
ATOM 4722 O O . THR A 1 612 ? -1.528 8.141 14.336 1 97.69 612 THR A O 1
ATOM 4725 N N . SER A 1 613 ? 0.605 8.602 14.906 1 97.94 613 SER A N 1
ATOM 4726 C CA . SER A 1 613 ? 0.284 9.906 15.477 1 97.94 613 SER A CA 1
ATOM 4727 C C . SER A 1 613 ? 0.154 10.977 14.398 1 97.94 613 SER A C 1
ATOM 4729 O O . SER A 1 613 ? 0.801 10.883 13.352 1 97.94 613 SER A O 1
ATOM 4731 N N . PRO A 1 614 ? -0.751 11.961 14.656 1 97.69 614 PRO A N 1
ATOM 4732 C CA . PRO A 1 614 ? -0.819 13.047 13.672 1 97.69 614 PRO A CA 1
ATOM 4733 C C . PRO A 1 614 ? 0.508 13.781 13.516 1 97.69 614 PRO A C 1
ATOM 4735 O O . PRO A 1 614 ? 1.301 13.844 14.461 1 97.69 614 PRO A O 1
ATOM 4738 N N . THR A 1 615 ? 0.791 14.242 12.32 1 97.69 615 THR A N 1
ATOM 4739 C CA . THR A 1 615 ? 1.938 15.117 12.125 1 97.69 615 THR A CA 1
ATOM 4740 C C . THR A 1 615 ? 1.673 16.5 12.719 1 97.69 615 THR A C 1
ATOM 4742 O O . THR A 1 615 ? 0.941 17.297 12.141 1 97.69 615 THR A O 1
ATOM 4745 N N . ALA A 1 616 ? 2.191 16.719 13.93 1 96.5 616 ALA A N 1
ATOM 4746 C CA . ALA A 1 616 ? 1.92 17.906 14.734 1 96.5 616 ALA A CA 1
ATOM 4747 C C . ALA A 1 616 ? 2.906 18.016 15.891 1 96.5 616 ALA A C 1
ATOM 4749 O O . ALA A 1 616 ? 3.857 17.234 15.984 1 96.5 616 ALA A O 1
ATOM 4750 N N . ALA A 1 617 ? 2.805 19.016 16.641 1 93.19 617 ALA A N 1
ATOM 4751 C CA . ALA A 1 617 ? 3.521 19.25 17.906 1 93.19 617 ALA A CA 1
ATOM 4752 C C . ALA A 1 617 ? 5.008 19.469 17.641 1 93.19 617 ALA A C 1
ATOM 4754 O O . ALA A 1 617 ? 5.832 19.297 18.547 1 93.19 617 ALA A O 1
ATOM 4755 N N . SER A 1 618 ? 5.324 19.734 16.359 1 92.88 618 SER A N 1
ATOM 4756 C CA . SER A 1 618 ? 6.707 19.938 15.945 1 92.88 618 SER A CA 1
ATOM 4757 C C . SER A 1 618 ? 7.582 18.75 16.344 1 92.88 618 SER A C 1
ATOM 4759 O O . SER A 1 618 ? 8.742 18.938 16.719 1 92.88 618 SER A O 1
ATOM 4761 N N . ALA A 1 619 ? 6.973 17.609 16.391 1 95.12 619 ALA A N 1
ATOM 4762 C CA . ALA A 1 619 ? 7.703 16.453 16.891 1 95.12 619 ALA A CA 1
ATOM 4763 C C . ALA A 1 619 ? 7.934 15.438 15.781 1 95.12 619 ALA A C 1
ATOM 4765 O O . ALA A 1 619 ? 8.531 14.383 16.016 1 95.12 619 ALA A O 1
ATOM 4766 N N . SER A 1 620 ? 7.562 15.734 14.609 1 96.19 620 SER A N 1
ATOM 4767 C CA . SER A 1 620 ? 7.473 14.719 13.57 1 96.19 620 SER A CA 1
ATOM 4768 C C . SER A 1 620 ? 8.852 14.195 13.195 1 96.19 620 SER A C 1
ATOM 4770 O O . SER A 1 620 ? 9.031 12.984 13 1 96.19 620 SER A O 1
ATOM 4772 N N . SER A 1 621 ? 9.828 15.148 13.031 1 97.31 621 SER A N 1
ATOM 4773 C CA . SER A 1 621 ? 11.164 14.664 12.711 1 97.31 621 SER A CA 1
ATOM 4774 C C . SER A 1 621 ? 11.75 13.852 13.867 1 97.31 621 SER A C 1
ATOM 4776 O O . SER A 1 621 ? 12.469 12.875 13.641 1 97.31 621 SER A O 1
ATOM 4778 N N . ASP A 1 622 ? 11.438 14.227 15.102 1 97.44 622 ASP A N 1
ATOM 4779 C CA . ASP A 1 622 ? 11.898 13.5 16.281 1 97.44 622 ASP A CA 1
ATOM 4780 C C . ASP A 1 622 ? 11.359 12.07 16.281 1 97.44 622 ASP A C 1
ATOM 4782 O O . ASP A 1 622 ? 12.125 11.109 16.422 1 97.44 622 ASP A O 1
ATOM 4786 N N . LEU A 1 623 ? 10.07 11.969 16.125 1 98.38 623 LEU A N 1
ATOM 4787 C CA . LEU A 1 623 ? 9.383 10.695 16.281 1 98.38 623 LEU A CA 1
ATOM 4788 C C . LEU A 1 623 ? 9.672 9.781 15.086 1 98.38 623 LEU A C 1
ATOM 4790 O O . LEU A 1 623 ? 10.188 8.68 15.258 1 98.38 623 LEU A O 1
ATOM 4794 N N . ASN A 1 624 ? 9.383 10.242 13.883 1 98.69 624 ASN A N 1
ATOM 4795 C CA . ASN A 1 624 ? 9.508 9.414 12.695 1 98.69 624 ASN A CA 1
ATOM 4796 C C . ASN A 1 624 ? 10.969 9.172 12.336 1 98.69 624 ASN A C 1
ATOM 4798 O O . ASN A 1 624 ? 11.32 8.109 11.805 1 98.69 624 ASN A O 1
ATOM 4802 N N . GLY A 1 625 ? 11.82 10.219 12.594 1 98.69 625 GLY A N 1
ATOM 4803 C CA . GLY A 1 625 ? 13.242 10.023 12.359 1 98.69 625 GLY A CA 1
ATOM 4804 C C . GLY A 1 625 ? 13.836 8.898 13.188 1 98.69 625 GLY A C 1
ATOM 4805 O O . GLY A 1 625 ? 14.633 8.102 12.68 1 98.69 625 GLY A O 1
ATOM 4806 N N . MET A 1 626 ? 13.461 8.844 14.477 1 98.81 626 MET A N 1
ATOM 4807 C CA . MET A 1 626 ? 13.945 7.77 15.336 1 98.81 626 MET A CA 1
ATOM 4808 C C . MET A 1 626 ? 13.422 6.418 14.867 1 98.81 626 MET A C 1
ATOM 4810 O O . MET A 1 626 ? 14.148 5.426 14.891 1 98.81 626 MET A O 1
ATOM 4814 N N . ALA A 1 627 ? 12.141 6.34 14.469 1 98.81 627 ALA A N 1
ATOM 4815 C CA . ALA A 1 627 ? 11.555 5.09 13.984 1 98.81 627 ALA A CA 1
ATOM 4816 C C . ALA A 1 627 ? 12.273 4.602 12.727 1 98.81 627 ALA A C 1
ATOM 4818 O O . ALA A 1 627 ? 12.586 3.412 12.609 1 98.81 627 ALA A O 1
ATOM 4819 N N . VAL A 1 628 ? 12.531 5.5 11.766 1 98.88 628 VAL A N 1
ATOM 4820 C CA . VAL A 1 628 ? 13.242 5.172 10.531 1 98.88 628 VAL A CA 1
ATOM 4821 C C . VAL A 1 628 ? 14.656 4.684 10.859 1 98.88 628 VAL A C 1
ATOM 4823 O O . VAL A 1 628 ? 15.117 3.689 10.297 1 98.88 628 VAL A O 1
ATOM 4826 N N . LYS A 1 629 ? 15.344 5.414 11.75 1 98.94 629 LYS A N 1
ATOM 4827 C CA . LYS A 1 629 ? 16.703 5.031 12.148 1 98.94 629 LYS A CA 1
ATOM 4828 C C . LYS A 1 629 ? 16.719 3.611 12.711 1 98.94 629 LYS A C 1
ATOM 4830 O O . LYS A 1 629 ? 17.609 2.822 12.383 1 98.94 629 LYS A O 1
ATOM 4835 N N . ILE A 1 630 ? 15.727 3.283 13.555 1 98.88 630 ILE A N 1
ATOM 4836 C CA . ILE A 1 630 ? 15.664 1.975 14.195 1 98.88 630 ILE A CA 1
ATOM 4837 C C . ILE A 1 630 ? 15.484 0.891 13.133 1 98.88 630 ILE A C 1
ATOM 4839 O O . ILE A 1 630 ? 16.156 -0.142 13.172 1 98.88 630 ILE A O 1
ATOM 4843 N N . ALA A 1 631 ? 14.586 1.052 12.203 1 98.88 631 ALA A N 1
ATOM 4844 C CA . ALA A 1 631 ? 14.367 0.089 11.133 1 98.88 631 ALA A CA 1
ATOM 4845 C C . ALA A 1 631 ? 15.633 -0.097 10.297 1 98.88 631 ALA A C 1
ATOM 4847 O O . ALA A 1 631 ? 16.016 -1.226 9.977 1 98.88 631 ALA A O 1
ATOM 4848 N N . CYS A 1 632 ? 16.25 1.017 9.891 1 98.88 632 CYS A N 1
ATOM 4849 C CA . CYS A 1 632 ? 17.453 0.981 9.07 1 98.88 632 CYS A CA 1
ATOM 4850 C C . CYS A 1 632 ? 18.594 0.259 9.797 1 98.88 632 CYS A C 1
ATOM 4852 O O . CYS A 1 632 ? 19.297 -0.546 9.195 1 98.88 632 CYS A O 1
ATOM 4854 N N . GLU A 1 633 ? 18.766 0.573 11.086 1 98.81 633 GLU A N 1
ATOM 4855 C CA . GLU A 1 633 ? 19.828 -0.054 11.859 1 98.81 633 GLU A CA 1
ATOM 4856 C C . GLU A 1 633 ? 19.609 -1.558 12 1 98.81 633 GLU A C 1
ATOM 4858 O O . GLU A 1 633 ? 20.562 -2.336 12.008 1 98.81 633 GLU A O 1
ATOM 4863 N N . THR A 1 634 ? 18.328 -1.974 12.117 1 98.75 634 THR A N 1
ATOM 4864 C CA . THR A 1 634 ? 18 -3.395 12.148 1 98.75 634 THR A CA 1
ATOM 4865 C C . THR A 1 634 ? 18.453 -4.082 10.859 1 98.75 634 THR A C 1
ATOM 4867 O O . THR A 1 634 ? 19.062 -5.152 10.898 1 98.75 634 THR A O 1
ATOM 4870 N N . ILE A 1 635 ? 18.172 -3.545 9.742 1 98.75 635 ILE A N 1
ATOM 4871 C CA . ILE A 1 635 ? 18.531 -4.109 8.453 1 98.75 635 ILE A CA 1
ATOM 4872 C C . ILE A 1 635 ? 20.062 -4.105 8.305 1 98.75 635 ILE A C 1
ATOM 4874 O O . ILE A 1 635 ? 20.641 -5.074 7.816 1 98.75 635 ILE A O 1
ATOM 4878 N N . LEU A 1 636 ? 20.656 -2.986 8.734 1 98.5 636 LEU A N 1
ATOM 4879 C CA . LEU A 1 636 ? 22.109 -2.887 8.641 1 98.5 636 LEU A CA 1
ATOM 4880 C C . LEU A 1 636 ? 22.781 -3.971 9.469 1 98.5 636 LEU A C 1
ATOM 4882 O O . LEU A 1 636 ? 23.797 -4.535 9.062 1 98.5 636 LEU A O 1
ATOM 4886 N N . GLN A 1 637 ? 22.266 -4.23 10.656 1 98.56 637 GLN A N 1
ATOM 4887 C CA . GLN A 1 637 ? 22.781 -5.297 11.5 1 98.56 637 GLN A CA 1
ATOM 4888 C C . GLN A 1 637 ? 22.703 -6.648 10.797 1 98.56 637 GLN A C 1
ATOM 4890 O O . GLN A 1 637 ? 23.625 -7.457 10.891 1 98.56 637 GLN A O 1
ATOM 4895 N N . ARG A 1 638 ? 21.641 -6.91 10.109 1 98.38 638 ARG A N 1
ATOM 4896 C CA . ARG A 1 638 ? 21.469 -8.156 9.367 1 98.38 638 ARG A CA 1
ATOM 4897 C C . ARG A 1 638 ? 22.453 -8.242 8.203 1 98.38 638 ARG A C 1
ATOM 4899 O O . ARG A 1 638 ? 22.859 -9.328 7.809 1 98.38 638 ARG A O 1
ATOM 4906 N N . LEU A 1 639 ? 22.859 -7.117 7.621 1 98.31 639 LEU A N 1
ATOM 4907 C CA . LEU A 1 639 ? 23.75 -7.066 6.473 1 98.31 639 LEU A CA 1
ATOM 4908 C C . LEU A 1 639 ? 25.203 -7.133 6.914 1 98.31 639 LEU A C 1
ATOM 4910 O O . LEU A 1 639 ? 26.094 -7.395 6.102 1 98.31 639 LEU A O 1
ATOM 4914 N N . GLU A 1 640 ? 25.5 -6.926 8.18 1 97.81 640 GLU A N 1
ATOM 4915 C CA . GLU A 1 640 ? 26.844 -6.785 8.719 1 97.81 640 GLU A CA 1
ATOM 4916 C C . GLU A 1 640 ? 27.734 -7.957 8.305 1 97.81 640 GLU A C 1
ATOM 4918 O O . GLU A 1 640 ? 28.875 -7.762 7.887 1 97.81 640 GLU A O 1
ATOM 4923 N N . PRO A 1 641 ? 27.172 -9.219 8.336 1 97.56 641 PRO A N 1
ATOM 4924 C CA . PRO A 1 641 ? 28.031 -10.359 7.98 1 97.56 641 PRO A CA 1
ATOM 4925 C C . PRO A 1 641 ? 28.484 -10.32 6.523 1 97.56 641 PRO A C 1
ATOM 4927 O O . PRO A 1 641 ? 29.438 -11 6.156 1 97.56 641 PRO A O 1
ATOM 4930 N N . TYR A 1 642 ? 27.859 -9.539 5.809 1 97.38 642 TYR A N 1
ATOM 4931 C CA . TYR A 1 642 ? 28.156 -9.523 4.375 1 97.38 642 TYR A CA 1
ATOM 4932 C C . TYR A 1 642 ? 28.969 -8.297 3.994 1 97.38 642 TYR A C 1
ATOM 4934 O O . TYR A 1 642 ? 29.422 -8.172 2.855 1 97.38 642 TYR A O 1
ATOM 4942 N N . MET A 1 643 ? 29.094 -7.422 5.117 1 93.62 643 MET A N 1
ATOM 4943 C CA . MET A 1 643 ? 29.75 -6.141 4.859 1 93.62 643 MET A CA 1
ATOM 4944 C C . MET A 1 643 ? 31.266 -6.285 4.906 1 93.62 643 MET A C 1
ATOM 4946 O O . MET A 1 643 ? 31.828 -6.723 5.914 1 93.62 643 MET A O 1
ATOM 4950 N N . GLY A 1 644 ? 31.922 -6.648 3.877 1 87.44 644 GLY A N 1
ATOM 4951 C CA . GLY A 1 644 ? 33.375 -6.762 3.684 1 87.44 644 GLY A CA 1
ATOM 4952 C C . GLY A 1 644 ? 33.844 -6.234 2.338 1 87.44 644 GLY A C 1
ATOM 4953 O O . GLY A 1 644 ? 33.625 -5.062 2.02 1 87.44 644 GLY A O 1
ATOM 4954 N N . LYS A 1 645 ? 34.156 -7.039 1.612 1 87.12 645 LYS A N 1
ATOM 4955 C CA . LYS A 1 645 ? 34.531 -6.68 0.253 1 87.12 645 LYS A CA 1
ATOM 4956 C C . LYS A 1 645 ? 33.312 -6.523 -0.651 1 87.12 645 LYS A C 1
ATOM 4958 O O . LYS A 1 645 ? 32.344 -7.242 -0.501 1 87.12 645 LYS A O 1
ATOM 4963 N N . GLY A 1 646 ? 33.188 -5.453 -1.326 1 94.12 646 GLY A N 1
ATOM 4964 C CA . GLY A 1 646 ? 32.156 -5.242 -2.305 1 94.12 646 GLY A CA 1
ATOM 4965 C C . GLY A 1 646 ? 31.328 -3.99 -2.045 1 94.12 646 GLY A C 1
ATOM 4966 O O . GLY A 1 646 ? 31.688 -3.172 -1.197 1 94.12 646 GLY A O 1
ATOM 4967 N N . SER A 1 647 ? 30.344 -3.9 -2.857 1 96.69 647 SER A N 1
ATOM 4968 C CA . SER A 1 647 ? 29.484 -2.727 -2.816 1 96.69 647 SER A CA 1
ATOM 4969 C C . SER A 1 647 ? 28.188 -3.021 -2.066 1 96.69 647 SER A C 1
ATOM 4971 O O . SER A 1 647 ? 27.906 -4.176 -1.739 1 96.69 647 SER A O 1
ATOM 4973 N N . TRP A 1 648 ? 27.422 -1.963 -1.761 1 97.5 648 TRP A N 1
ATOM 4974 C CA . TRP A 1 648 ? 26.094 -2.084 -1.18 1 97.5 648 TRP A CA 1
ATOM 4975 C C . TRP A 1 648 ? 25.25 -3.1 -1.949 1 97.5 648 TRP A C 1
ATOM 4977 O O . TRP A 1 648 ? 24.609 -3.969 -1.35 1 97.5 648 TRP A O 1
ATOM 4987 N N . ASP A 1 649 ? 25.281 -3.023 -3.26 1 97.81 649 ASP A N 1
ATOM 4988 C CA . ASP A 1 649 ? 24.5 -3.924 -4.098 1 97.81 649 ASP A CA 1
ATOM 4989 C C . ASP A 1 649 ? 24.953 -5.375 -3.914 1 97.81 649 ASP A C 1
ATOM 4991 O O . ASP A 1 649 ? 24.125 -6.285 -3.91 1 97.81 649 ASP A O 1
ATOM 4995 N N . ASP A 1 650 ? 26.203 -5.617 -3.785 1 98.06 650 ASP A N 1
ATOM 4996 C CA . ASP A 1 650 ? 26.75 -6.957 -3.578 1 98.06 650 ASP A CA 1
ATOM 4997 C C . ASP A 1 650 ? 26.297 -7.531 -2.234 1 98.06 650 ASP A C 1
ATOM 4999 O O . ASP A 1 650 ? 25.938 -8.703 -2.143 1 98.06 650 ASP A O 1
ATOM 5003 N N . TRP A 1 651 ? 26.406 -6.672 -1.236 1 98.38 651 TRP A N 1
ATOM 5004 C CA . TRP A 1 651 ? 26.031 -7.113 0.1 1 98.38 651 TRP A CA 1
ATOM 5005 C C . TRP A 1 651 ? 24.547 -7.504 0.139 1 98.38 651 TRP A C 1
ATOM 5007 O O . TRP A 1 651 ? 24.188 -8.531 0.718 1 98.38 651 TRP A O 1
ATOM 5017 N N . VAL A 1 652 ? 23.703 -6.676 -0.466 1 98.5 652 VAL A N 1
ATOM 5018 C CA . VAL A 1 652 ? 22.266 -6.91 -0.497 1 98.5 652 VAL A CA 1
ATOM 5019 C C . VAL A 1 652 ? 21.969 -8.219 -1.232 1 98.5 652 VAL A C 1
ATOM 5021 O O . VAL A 1 652 ? 21.172 -9.039 -0.763 1 98.5 652 VAL A O 1
ATOM 5024 N N . ARG A 1 653 ? 22.578 -8.422 -2.35 1 97.44 653 ARG A N 1
ATOM 5025 C CA . ARG A 1 653 ? 22.375 -9.633 -3.141 1 97.44 653 ARG A CA 1
ATOM 5026 C C . ARG A 1 653 ? 22.812 -10.875 -2.369 1 97.44 653 ARG A C 1
ATOM 5028 O O . ARG A 1 653 ? 22.109 -11.891 -2.363 1 97.44 653 ARG A O 1
ATOM 5035 N N . ALA A 1 654 ? 23.938 -10.797 -1.784 1 98.12 654 ALA A N 1
ATOM 5036 C CA . ALA A 1 654 ? 24.453 -11.922 -1.008 1 98.12 654 ALA A CA 1
ATOM 5037 C C . ALA A 1 654 ? 23.5 -12.266 0.14 1 98.12 654 ALA A C 1
ATOM 5039 O O . ALA A 1 654 ? 23.234 -13.445 0.405 1 98.12 654 ALA A O 1
ATOM 5040 N N . ALA A 1 655 ? 23.047 -11.25 0.833 1 98.5 655 ALA A N 1
ATOM 5041 C CA . ALA A 1 655 ? 22.109 -11.453 1.938 1 98.5 655 ALA A CA 1
ATOM 5042 C C . ALA A 1 655 ? 20.812 -12.094 1.451 1 98.5 655 ALA A C 1
ATOM 5044 O O . ALA A 1 655 ? 20.281 -13.008 2.092 1 98.5 655 ALA A O 1
ATOM 5045 N N . TYR A 1 656 ? 20.328 -11.664 0.326 1 98.44 656 TYR A N 1
ATOM 5046 C CA . TYR A 1 656 ? 19.094 -12.219 -0.231 1 98.44 656 TYR A CA 1
ATOM 5047 C C . TYR A 1 656 ? 19.266 -13.703 -0.544 1 98.44 656 TYR A C 1
ATOM 5049 O O . TYR A 1 656 ? 18.391 -14.516 -0.21 1 98.44 656 TYR A O 1
ATOM 5057 N N . PHE A 1 657 ? 20.297 -14.039 -1.183 1 97.88 657 PHE A N 1
ATOM 5058 C CA . PHE A 1 657 ? 20.531 -15.414 -1.593 1 97.88 657 PHE A CA 1
ATOM 5059 C C . PHE A 1 657 ? 20.781 -16.312 -0.381 1 97.88 657 PHE A C 1
ATOM 5061 O O . PHE A 1 657 ? 20.562 -17.516 -0.437 1 97.88 657 PHE A O 1
ATOM 5068 N N . ASP A 1 658 ? 21.219 -15.695 0.693 1 97.88 658 ASP A N 1
ATOM 5069 C CA . ASP A 1 658 ? 21.391 -16.422 1.944 1 97.88 658 ASP A CA 1
ATOM 5070 C C . ASP A 1 658 ? 20.094 -16.438 2.752 1 97.88 658 ASP A C 1
ATOM 5072 O O . ASP A 1 658 ? 20.062 -16.906 3.889 1 97.88 658 ASP A O 1
ATOM 5076 N N . ARG A 1 659 ? 19.016 -15.844 2.23 1 98.19 659 ARG A N 1
ATOM 5077 C CA . ARG A 1 659 ? 17.672 -15.844 2.795 1 98.19 659 ARG A CA 1
ATOM 5078 C C . ARG A 1 659 ? 17.641 -15.086 4.117 1 98.19 659 ARG A C 1
ATOM 5080 O O . ARG A 1 659 ? 17.141 -15.609 5.125 1 98.19 659 ARG A O 1
ATOM 5087 N N . VAL A 1 660 ? 18.156 -13.859 3.996 1 98.06 660 VAL A N 1
ATOM 5088 C CA . VAL A 1 660 ? 18.078 -12.914 5.109 1 98.06 660 VAL A CA 1
ATOM 5089 C C . VAL A 1 660 ? 16.953 -11.914 4.871 1 98.06 660 VAL A C 1
ATOM 5091 O O . VAL A 1 660 ? 16.766 -11.445 3.746 1 98.06 660 VAL A O 1
ATOM 5094 N N . GLY A 1 661 ? 16.188 -11.633 5.938 1 98.12 661 GLY A N 1
ATOM 5095 C CA . GLY A 1 661 ? 15.109 -10.664 5.816 1 98.12 661 GLY A CA 1
ATOM 5096 C C . GLY A 1 661 ? 15.609 -9.25 5.574 1 98.12 661 GLY A C 1
ATOM 5097 O O . GLY A 1 661 ? 16.422 -8.727 6.344 1 98.12 661 GLY A O 1
ATOM 5098 N N . LEU A 1 662 ? 15.156 -8.57 4.516 1 98.69 662 LEU A N 1
ATOM 5099 C CA . LEU A 1 662 ? 15.609 -7.242 4.117 1 98.69 662 LEU A CA 1
ATOM 5100 C C . LEU A 1 662 ? 14.508 -6.211 4.316 1 98.69 662 LEU A C 1
ATOM 5102 O O . LEU A 1 662 ? 14.445 -5.211 3.594 1 98.69 662 LEU A O 1
ATOM 5106 N N . SER A 1 663 ? 13.617 -6.449 5.207 1 98.75 663 SER A N 1
ATOM 5107 C CA . SER A 1 663 ? 12.523 -5.574 5.617 1 98.75 663 SER A CA 1
ATOM 5108 C C . SER A 1 663 ? 12.414 -5.504 7.137 1 98.75 663 SER A C 1
ATOM 5110 O O . SER A 1 663 ? 12.594 -6.512 7.824 1 98.75 663 SER A O 1
ATOM 5112 N N . ALA A 1 664 ? 12.164 -4.32 7.609 1 98.75 664 ALA A N 1
ATOM 5113 C CA . ALA A 1 664 ? 12.062 -4.188 9.062 1 98.75 664 ALA A CA 1
ATOM 5114 C C . ALA A 1 664 ? 11.109 -3.059 9.438 1 98.75 664 ALA A C 1
ATOM 5116 O O . ALA A 1 664 ? 11.07 -2.02 8.781 1 98.75 664 ALA A O 1
ATOM 5117 N N . THR A 1 665 ? 10.359 -3.293 10.531 1 98.62 665 THR A N 1
ATOM 5118 C CA . THR A 1 665 ? 9.633 -2.215 11.188 1 98.62 665 THR A CA 1
ATOM 5119 C C . THR A 1 665 ? 10.516 -1.521 12.227 1 98.62 665 THR A C 1
ATOM 5121 O O . THR A 1 665 ? 11.383 -2.15 12.836 1 98.62 665 THR A O 1
ATOM 5124 N N . GLY A 1 666 ? 10.398 -0.201 12.305 1 98.75 666 GLY A N 1
ATOM 5125 C CA . GLY A 1 666 ? 10.938 0.586 13.406 1 98.75 666 GLY A CA 1
ATOM 5126 C C . GLY A 1 666 ? 9.867 1.238 14.258 1 98.75 666 GLY A C 1
ATOM 5127 O O . GLY A 1 666 ? 8.836 1.674 13.734 1 98.75 666 GLY A O 1
ATOM 5128 N N . PHE A 1 667 ? 10.078 1.235 15.562 1 98.75 667 PHE A N 1
ATOM 5129 C CA . PHE A 1 667 ? 9.133 1.84 16.484 1 98.75 667 PHE A CA 1
ATOM 5130 C C . PHE A 1 667 ? 9.852 2.641 17.562 1 98.75 667 PHE A C 1
ATOM 5132 O O . PHE A 1 667 ? 10.844 2.174 18.125 1 98.75 667 PHE A O 1
ATOM 5139 N N . TYR A 1 668 ? 9.352 3.846 17.766 1 98.5 668 TYR A N 1
ATOM 5140 C CA . TYR A 1 668 ? 9.977 4.734 18.75 1 98.5 668 TYR A CA 1
ATOM 5141 C C . TYR A 1 668 ? 8.922 5.379 19.641 1 98.5 668 TYR A C 1
ATOM 5143 O O . TYR A 1 668 ? 7.836 5.727 19.188 1 98.5 668 TYR A O 1
ATOM 5151 N N . ARG A 1 669 ? 9.18 5.539 20.891 1 98.25 669 ARG A N 1
ATOM 5152 C CA . ARG A 1 669 ? 8.406 6.344 21.828 1 98.25 669 ARG A CA 1
ATOM 5153 C C . ARG A 1 669 ? 9.32 7.27 22.625 1 98.25 669 ARG A C 1
ATOM 5155 O O . ARG A 1 669 ? 10.383 6.852 23.109 1 98.25 669 ARG A O 1
ATOM 5162 N N . THR A 1 670 ? 9.031 8.508 22.719 1 98.06 670 THR A N 1
ATOM 5163 C CA . THR A 1 670 ? 9.828 9.492 23.453 1 98.06 670 THR A CA 1
ATOM 5164 C C . THR A 1 670 ? 9.875 9.141 24.938 1 98.06 670 THR A C 1
ATOM 5166 O O . THR A 1 670 ? 8.836 8.984 25.578 1 98.06 670 THR A O 1
ATOM 5169 N N . PRO A 1 671 ? 11.062 9.094 25.531 1 96.75 671 PRO A N 1
ATOM 5170 C CA . PRO A 1 671 ? 11.164 8.727 26.953 1 96.75 671 PRO A CA 1
ATOM 5171 C C . PRO A 1 671 ? 10.906 9.906 27.891 1 96.75 671 PRO A C 1
ATOM 5173 O O . PRO A 1 671 ? 11.07 11.062 27.484 1 96.75 671 PRO A O 1
ATOM 5176 N N . GLY A 1 672 ? 10.508 9.672 29.078 1 94.88 672 GLY A N 1
ATOM 5177 C CA . GLY A 1 672 ? 10.523 10.617 30.188 1 94.88 672 GLY A CA 1
ATOM 5178 C C . GLY A 1 672 ? 9.359 11.594 30.141 1 94.88 672 GLY A C 1
ATOM 5179 O O . GLY A 1 672 ? 9.391 12.625 30.812 1 94.88 672 GLY A O 1
ATOM 5180 N N . LEU A 1 673 ? 8.398 11.367 29.359 1 96.12 673 LEU A N 1
ATOM 5181 C CA . LEU A 1 673 ? 7.254 12.273 29.281 1 96.12 673 LEU A CA 1
ATOM 5182 C C . LEU A 1 673 ? 6.137 11.82 30.219 1 96.12 673 LEU A C 1
ATOM 5184 O O . LEU A 1 673 ? 5.68 10.68 30.125 1 96.12 673 LEU A O 1
ATOM 5188 N N . ALA A 1 674 ? 5.766 12.602 31.156 1 93.38 674 ALA A N 1
ATOM 5189 C CA . ALA A 1 674 ? 4.637 12.414 32.062 1 93.38 674 ALA A CA 1
ATOM 5190 C C . ALA A 1 674 ? 4.383 13.672 32.906 1 93.38 674 ALA A C 1
ATOM 5192 O O . ALA A 1 674 ? 5.316 14.273 33.438 1 93.38 674 ALA A O 1
ATOM 5193 N N . TYR A 1 675 ? 3.156 14.133 32.844 1 95.56 675 TYR A N 1
ATOM 5194 C CA . TYR A 1 675 ? 2.828 15.344 33.594 1 95.56 675 TYR A CA 1
ATOM 5195 C C . TYR A 1 675 ? 1.445 15.234 34.219 1 95.56 675 TYR A C 1
ATOM 5197 O O . TYR A 1 675 ? 0.489 14.812 33.594 1 95.56 675 TYR A O 1
ATOM 5205 N N . ASP A 1 676 ? 1.397 15.508 35.5 1 94.5 676 ASP A N 1
ATOM 5206 C CA . ASP A 1 676 ? 0.143 15.586 36.25 1 94.5 676 ASP A CA 1
ATOM 5207 C C . ASP A 1 676 ? -0.238 17.031 36.531 1 94.5 676 ASP A C 1
ATOM 5209 O O . ASP A 1 676 ? 0.337 17.672 37.406 1 94.5 676 ASP A O 1
ATOM 5213 N N . MET A 1 677 ? -1.18 17.547 35.844 1 91.94 677 MET A N 1
ATOM 5214 C CA . MET A 1 677 ? -1.569 18.938 35.969 1 91.94 677 MET A CA 1
ATOM 5215 C C . MET A 1 677 ? -2.111 19.266 37.344 1 91.94 677 MET A C 1
ATOM 5217 O O . MET A 1 677 ? -1.946 20.375 37.844 1 91.94 677 MET A O 1
ATOM 5221 N N . GLU A 1 678 ? -2.865 18.328 38 1 91.94 678 GLU A N 1
ATOM 5222 C CA . GLU A 1 678 ? -3.432 18.531 39.312 1 91.94 678 GLU A CA 1
ATOM 5223 C C . GLU A 1 678 ? -2.332 18.703 40.375 1 91.94 678 GLU A C 1
ATOM 5225 O O . GLU A 1 678 ? -2.434 19.562 41.25 1 91.94 678 GLU A O 1
ATOM 5230 N N . LYS A 1 679 ? -1.3 17.906 40.219 1 95.25 679 LYS A N 1
ATOM 5231 C CA . LYS A 1 679 ? -0.207 17.953 41.188 1 95.25 679 LYS A CA 1
ATOM 5232 C C . LYS A 1 679 ? 0.875 18.938 40.75 1 95.25 679 LYS A C 1
ATOM 5234 O O . LYS A 1 679 ? 1.741 19.312 41.531 1 95.25 679 LYS A O 1
ATOM 5239 N N . ASN A 1 680 ? 0.7 19.469 39.531 1 96.44 680 ASN A N 1
ATOM 5240 C CA . ASN A 1 680 ? 1.718 20.328 38.938 1 96.44 680 ASN A CA 1
ATOM 5241 C C . ASN A 1 680 ? 3.105 19.703 39.062 1 96.44 680 ASN A C 1
ATOM 5243 O O . ASN A 1 680 ? 4.043 20.328 39.531 1 96.44 680 ASN A O 1
ATOM 5247 N N . GLU A 1 681 ? 3.199 18.375 38.594 1 96.06 681 GLU A N 1
ATOM 5248 C CA . GLU A 1 681 ? 4.441 17.625 38.656 1 96.06 681 GLU A CA 1
ATOM 5249 C C . GLU A 1 681 ? 4.68 16.859 37.344 1 96.06 681 GLU A C 1
ATOM 5251 O O . GLU A 1 681 ? 3.732 16.359 36.75 1 96.06 681 GLU A O 1
ATOM 5256 N N . GLY A 1 682 ? 5.941 16.812 37.062 1 95.62 682 GLY A N 1
ATOM 5257 C CA . GLY A 1 682 ? 6.312 16 35.906 1 95.62 682 GLY A CA 1
ATOM 5258 C C . GLY A 1 682 ? 6.941 16.797 34.781 1 95.62 682 GLY A C 1
ATOM 5259 O O . GLY A 1 682 ? 7.496 17.875 35.031 1 95.62 682 GLY A O 1
ATOM 5260 N N . ARG A 1 683 ? 6.938 16.141 33.562 1 96.5 683 ARG A N 1
ATOM 5261 C CA . ARG A 1 683 ? 7.574 16.703 32.375 1 96.5 683 ARG A CA 1
ATOM 5262 C C . ARG A 1 683 ? 6.625 16.672 31.188 1 96.5 683 ARG A C 1
ATOM 5264 O O . ARG A 1 683 ? 6.539 15.664 30.484 1 96.5 683 ARG A O 1
ATOM 5271 N N . PRO A 1 684 ? 6.016 17.766 30.984 1 97.06 684 PRO A N 1
ATOM 5272 C CA . PRO A 1 684 ? 5.09 17.781 29.844 1 97.06 684 PRO A CA 1
ATOM 5273 C C . PRO A 1 684 ? 5.809 17.828 28.5 1 97.06 684 PRO A C 1
ATOM 5275 O O . PRO A 1 684 ? 5.227 17.469 27.469 1 97.06 684 PRO A O 1
ATOM 5278 N N . PHE A 1 685 ? 7.059 18.312 28.453 1 97.69 685 PHE A N 1
ATOM 5279 C CA . PHE A 1 685 ? 7.777 18.484 27.203 1 97.69 685 PHE A CA 1
ATOM 5280 C C . PHE A 1 685 ? 9.102 17.734 27.219 1 97.69 685 PHE A C 1
ATOM 5282 O O . PHE A 1 685 ? 9.672 17.484 28.281 1 97.69 685 PHE A O 1
ATOM 5289 N N . ASN A 1 686 ? 9.555 17.328 26.031 1 97.5 686 ASN A N 1
ATOM 5290 C CA . ASN A 1 686 ? 10.828 16.641 25.875 1 97.5 686 ASN A CA 1
ATOM 5291 C C . ASN A 1 686 ? 12.008 17.594 26 1 97.5 686 ASN A C 1
ATOM 5293 O O . ASN A 1 686 ? 13.023 17.281 26.609 1 97.5 686 ASN A O 1
ATOM 5297 N N . TYR A 1 687 ? 11.906 18.703 25.359 1 97.19 687 TYR A N 1
ATOM 5298 C CA . TYR A 1 687 ? 12.875 19.797 25.422 1 97.19 687 TYR A CA 1
ATOM 5299 C C . TYR A 1 687 ? 12.242 21.109 25.016 1 97.19 687 TYR A C 1
ATOM 5301 O O . TYR A 1 687 ? 11.039 21.172 24.734 1 97.19 687 TYR A O 1
ATOM 5309 N N . PHE A 1 688 ? 13 22.219 25.078 1 97.5 688 PHE A N 1
ATOM 5310 C CA . PHE A 1 688 ? 12.523 23.531 24.656 1 97.5 688 PHE A CA 1
ATOM 5311 C C . PHE A 1 688 ? 13.328 24.047 23.469 1 97.5 688 PHE A C 1
ATOM 5313 O O . PHE A 1 688 ? 14.516 23.75 23.328 1 97.5 688 PHE A O 1
ATOM 5320 N N . CYS A 1 689 ? 12.641 24.734 22.609 1 97.5 689 CYS A N 1
ATOM 5321 C CA . CYS A 1 689 ? 13.273 25.516 21.562 1 97.5 689 CYS A CA 1
ATOM 5322 C C . CYS A 1 689 ? 13.312 27 21.922 1 97.5 689 CYS A C 1
ATOM 5324 O O . CYS A 1 689 ? 12.344 27.531 22.484 1 97.5 689 CYS A O 1
ATOM 5326 N N . TYR A 1 690 ? 14.414 27.656 21.641 1 98.31 690 TYR A N 1
ATOM 5327 C CA . TYR A 1 690 ? 14.602 29.062 22.016 1 98.31 690 TYR A CA 1
ATOM 5328 C C . TYR A 1 690 ? 14.867 29.922 20.797 1 98.31 690 TYR A C 1
ATOM 5330 O O . TYR A 1 690 ? 15.344 29.422 19.766 1 98.31 690 TYR A O 1
ATOM 5338 N N . GLY A 1 691 ? 14.516 31.125 20.859 1 98.56 691 GLY A N 1
ATOM 5339 C CA . GLY A 1 691 ? 14.789 32.094 19.812 1 98.56 691 GLY A CA 1
ATOM 5340 C C . GLY A 1 691 ? 14.562 33.531 20.234 1 98.56 691 GLY A C 1
ATOM 5341 O O . GLY A 1 691 ? 14.109 33.781 21.359 1 98.56 691 GLY A O 1
ATOM 5342 N N . ALA A 1 692 ? 14.945 34.469 19.391 1 98.81 692 ALA A N 1
ATOM 5343 C CA . ALA A 1 692 ? 14.711 35.906 19.578 1 98.81 692 ALA A CA 1
ATOM 5344 C C . ALA A 1 692 ? 14.602 36.625 18.25 1 98.81 692 ALA A C 1
ATOM 5346 O O . ALA A 1 692 ? 15.18 36.188 17.25 1 98.81 692 ALA A O 1
ATOM 5347 N N . ALA A 1 693 ? 13.836 37.656 18.25 1 98.88 693 ALA A N 1
ATOM 5348 C CA . ALA A 1 693 ? 13.695 38.469 17.062 1 98.88 693 ALA A CA 1
ATOM 5349 C C . ALA A 1 693 ? 13.711 39.969 17.422 1 98.88 693 ALA A C 1
ATOM 5351 O O . ALA A 1 693 ? 13.211 40.344 18.484 1 98.88 693 ALA A O 1
ATOM 5352 N N . VAL A 1 694 ? 14.289 40.781 16.594 1 98.88 694 VAL A N 1
ATOM 5353 C CA . VAL A 1 694 ? 14.211 42.25 16.641 1 98.88 694 VAL A CA 1
ATOM 5354 C C . VAL A 1 694 ? 13.586 42.781 15.359 1 98.88 694 VAL A C 1
ATOM 5356 O O . VAL A 1 694 ? 14.008 42.406 14.258 1 98.88 694 VAL A O 1
ATOM 5359 N N . SER A 1 695 ? 12.562 43.594 15.516 1 98.88 695 SER A N 1
ATOM 5360 C CA . SER A 1 695 ? 11.906 44.156 14.344 1 98.88 695 SER A CA 1
ATOM 5361 C C . SER A 1 695 ? 11.805 45.656 14.445 1 98.88 695 SER A C 1
ATOM 5363 O O . SER A 1 695 ? 11.617 46.219 15.531 1 98.88 695 SER A O 1
ATOM 5365 N N . GLU A 1 696 ? 11.969 46.312 13.312 1 98.81 696 GLU A N 1
ATOM 5366 C CA . GLU A 1 696 ? 11.766 47.75 13.133 1 98.81 696 GLU A CA 1
ATOM 5367 C C . GLU A 1 696 ? 10.648 48.031 12.125 1 98.81 696 GLU A C 1
ATOM 5369 O O . GLU A 1 696 ? 10.594 47.406 11.062 1 98.81 696 GLU A O 1
ATOM 5374 N N . VAL A 1 697 ? 9.781 49 12.531 1 98.5 697 VAL A N 1
ATOM 5375 C CA . VAL A 1 697 ? 8.656 49.281 11.656 1 98.5 697 VAL A CA 1
ATOM 5376 C C . VAL A 1 697 ? 8.539 50.812 11.477 1 98.5 697 VAL A C 1
ATOM 5378 O O . VAL A 1 697 ? 9.133 51.562 12.234 1 98.5 697 VAL A O 1
ATOM 5381 N N . GLU A 1 698 ? 7.855 51.188 10.406 1 97.56 698 GLU A N 1
ATOM 5382 C CA . GLU A 1 698 ? 7.371 52.531 10.203 1 97.56 698 GLU A CA 1
ATOM 5383 C C . GLU A 1 698 ? 5.852 52.562 10.039 1 97.56 698 GLU A C 1
ATOM 5385 O O . GLU A 1 698 ? 5.289 51.719 9.328 1 97.56 698 GLU A O 1
ATOM 5390 N N . ILE A 1 699 ? 5.227 53.469 10.82 1 97.56 699 ILE A N 1
ATOM 5391 C CA . ILE A 1 699 ? 3.775 53.562 10.688 1 97.56 699 ILE A CA 1
ATOM 5392 C C . ILE A 1 699 ? 3.406 54.969 10.18 1 97.56 699 ILE A C 1
ATOM 5394 O O . ILE A 1 699 ? 4.141 55.938 10.398 1 97.56 699 ILE A O 1
ATOM 5398 N N . ASP A 1 700 ? 2.359 55.031 9.391 1 97 700 ASP A N 1
ATOM 5399 C CA . ASP A 1 700 ? 1.678 56.281 9.07 1 97 700 ASP A CA 1
ATOM 5400 C C . ASP A 1 700 ? 0.59 56.594 10.102 1 97 700 ASP A C 1
ATOM 5402 O O . ASP A 1 700 ? -0.441 55.938 10.141 1 97 700 ASP A O 1
ATOM 5406 N N . CYS A 1 701 ? 0.776 57.656 10.859 1 97.38 701 CYS A N 1
ATOM 5407 C CA . CYS A 1 701 ? -0.098 57.938 11.984 1 97.38 701 CYS A CA 1
ATOM 5408 C C . CYS A 1 701 ? -1.431 58.5 11.516 1 97.38 701 CYS A C 1
ATOM 5410 O O . CYS A 1 701 ? -2.369 58.625 12.305 1 97.38 701 CYS A O 1
ATOM 5412 N N . LEU A 1 702 ? -1.565 58.844 10.219 1 96.62 702 LEU A N 1
ATOM 5413 C CA . LEU A 1 702 ? -2.785 59.438 9.664 1 96.62 702 LEU A CA 1
ATOM 5414 C C . LEU A 1 702 ? -3.631 58.375 8.977 1 96.62 702 LEU A C 1
ATOM 5416 O O . LEU A 1 702 ? -4.84 58.531 8.812 1 96.62 702 LEU A O 1
ATOM 5420 N N . THR A 1 703 ? -3.031 57.25 8.578 1 95.75 703 THR A N 1
ATOM 5421 C CA . THR A 1 703 ? -3.77 56.219 7.84 1 95.75 703 THR A CA 1
ATOM 5422 C C . THR A 1 703 ? -3.75 54.906 8.586 1 95.75 703 THR A C 1
ATOM 5424 O O . THR A 1 703 ? -4.602 54.031 8.352 1 95.75 703 THR A O 1
ATOM 5427 N N . GLY A 1 704 ? -2.799 54.656 9.383 1 96.31 704 GLY A N 1
ATOM 5428 C CA . GLY A 1 704 ? -2.662 53.406 10.109 1 96.31 704 GLY A CA 1
ATOM 5429 C C . GLY A 1 704 ? -1.849 52.375 9.359 1 96.31 704 GLY A C 1
ATOM 5430 O O . GLY A 1 704 ? -1.563 51.281 9.891 1 96.31 704 GLY A O 1
ATOM 5431 N N . ASP A 1 705 ? -1.329 52.688 8.172 1 95.06 705 ASP A N 1
ATOM 5432 C CA . ASP A 1 705 ? -0.493 51.781 7.406 1 95.06 705 ASP A CA 1
ATOM 5433 C C . ASP A 1 705 ? 0.863 51.562 8.078 1 95.06 705 ASP A C 1
ATOM 5435 O O . ASP A 1 705 ? 1.368 52.469 8.75 1 95.06 705 ASP A O 1
ATOM 5439 N N . HIS A 1 706 ? 1.396 50.344 7.879 1 96.5 706 HIS A N 1
ATOM 5440 C CA . HIS A 1 706 ? 2.719 50.094 8.445 1 96.5 706 HIS A CA 1
ATOM 5441 C C . HIS A 1 706 ? 3.607 49.344 7.473 1 96.5 706 HIS A C 1
ATOM 5443 O O . HIS A 1 706 ? 3.107 48.594 6.609 1 96.5 706 HIS A O 1
ATOM 5449 N N . THR A 1 707 ? 4.898 49.469 7.523 1 96.44 707 THR A N 1
ATOM 5450 C CA . THR A 1 707 ? 5.938 48.781 6.785 1 96.44 707 THR A CA 1
ATOM 5451 C C . THR A 1 707 ? 6.965 48.156 7.738 1 96.44 707 THR A C 1
ATOM 5453 O O . THR A 1 707 ? 7.434 48.844 8.664 1 96.44 707 THR A O 1
ATOM 5456 N N . VAL A 1 708 ? 7.246 46.875 7.551 1 97.94 708 VAL A N 1
ATOM 5457 C CA . VAL A 1 708 ? 8.312 46.219 8.32 1 97.94 708 VAL A CA 1
ATOM 5458 C C . VAL A 1 708 ? 9.656 46.5 7.664 1 97.94 708 VAL A C 1
ATOM 5460 O O . VAL A 1 708 ? 9.969 45.969 6.605 1 97.94 708 VAL A O 1
ATOM 5463 N N . LEU A 1 709 ? 10.469 47.312 8.289 1 97.5 709 LEU A N 1
ATOM 5464 C CA . LEU A 1 709 ? 11.719 47.75 7.688 1 97.5 709 LEU A CA 1
ATOM 5465 C C . LEU A 1 709 ? 12.805 46.688 7.805 1 97.5 709 LEU A C 1
ATOM 5467 O O . LEU A 1 709 ? 13.555 46.469 6.859 1 97.5 709 LEU A O 1
ATOM 5471 N N . ARG A 1 710 ? 12.891 46.125 8.984 1 98.19 710 ARG A N 1
ATOM 5472 C CA . ARG A 1 710 ? 13.961 45.188 9.219 1 98.19 710 ARG A CA 1
ATOM 5473 C C . ARG A 1 710 ? 13.586 44.219 10.336 1 98.19 710 ARG A C 1
ATOM 5475 O O . ARG A 1 710 ? 12.938 44.594 11.305 1 98.19 710 ARG A O 1
ATOM 5482 N N . THR A 1 711 ? 13.906 42.938 10.094 1 98.75 711 THR A N 1
ATOM 5483 C CA . THR A 1 711 ? 13.781 41.938 11.133 1 98.75 711 THR A CA 1
ATOM 5484 C C . THR A 1 711 ? 15.031 41.062 11.18 1 98.75 711 THR A C 1
ATOM 5486 O O . THR A 1 711 ? 15.539 40.625 10.141 1 98.75 711 THR A O 1
ATOM 5489 N N . ASP A 1 712 ? 15.586 40.812 12.305 1 98.81 712 ASP A N 1
ATOM 5490 C CA . ASP A 1 712 ? 16.656 39.875 12.594 1 98.81 712 ASP A CA 1
ATOM 5491 C C . ASP A 1 712 ? 16.188 38.75 13.531 1 98.81 712 ASP A C 1
ATOM 5493 O O . ASP A 1 712 ? 15.57 39.031 14.562 1 98.81 712 ASP A O 1
ATOM 5497 N N . ILE A 1 713 ? 16.438 37.5 13.141 1 98.81 713 ILE A N 1
ATOM 5498 C CA . ILE A 1 713 ? 16.031 36.344 13.953 1 98.81 713 ILE A CA 1
ATOM 5499 C C . ILE A 1 713 ? 17.234 35.469 14.258 1 98.81 713 ILE A C 1
ATOM 5501 O O . ILE A 1 713 ? 18.078 35.219 13.383 1 98.81 713 ILE A O 1
ATOM 5505 N N . VAL A 1 714 ? 17.406 35.062 15.477 1 98.75 714 VAL A N 1
ATOM 5506 C CA . VAL A 1 714 ? 18.297 33.969 15.891 1 98.75 714 VAL A CA 1
ATOM 5507 C C . VAL A 1 714 ? 17.469 32.812 16.484 1 98.75 714 VAL A C 1
ATOM 5509 O O . VAL A 1 714 ? 16.688 33.031 17.422 1 98.75 714 VAL A O 1
ATOM 5512 N N . MET A 1 715 ? 17.562 31.625 15.922 1 98.38 715 MET A N 1
ATOM 5513 C CA . MET A 1 715 ? 16.766 30.469 16.344 1 98.38 715 MET A CA 1
ATOM 5514 C C . MET A 1 715 ? 17.672 29.312 16.75 1 98.38 715 MET A C 1
ATOM 5516 O O . MET A 1 715 ? 18.625 29 16.047 1 98.38 715 MET A O 1
ATOM 5520 N N . ASP A 1 716 ? 17.406 28.688 17.891 1 97.94 716 ASP A N 1
ATOM 5521 C CA . ASP A 1 716 ? 18.094 27.469 18.344 1 97.94 716 ASP A CA 1
ATOM 5522 C C . ASP A 1 716 ? 17.406 26.234 17.766 1 97.94 716 ASP A C 1
ATOM 5524 O O . ASP A 1 716 ? 16.328 25.844 18.203 1 97.94 716 ASP A O 1
ATOM 5528 N N . VAL A 1 717 ? 18.125 25.594 16.859 1 96.75 717 VAL A N 1
ATOM 5529 C CA . VAL A 1 717 ? 17.562 24.406 16.219 1 96.75 717 VAL A CA 1
ATOM 5530 C C . VAL A 1 717 ? 18.469 23.203 16.469 1 96.75 717 VAL A C 1
ATOM 5532 O O . VAL A 1 717 ? 18.422 22.219 15.742 1 96.75 717 VAL A O 1
ATOM 5535 N N . GLY A 1 718 ? 19.266 23.234 17.453 1 96.44 718 GLY A N 1
ATOM 5536 C CA . GLY A 1 718 ? 20.266 22.203 17.625 1 96.44 718 GLY A CA 1
ATOM 5537 C C . GLY A 1 718 ? 21.172 22.047 16.422 1 96.44 718 GLY A C 1
ATOM 5538 O O . GLY A 1 718 ? 21.656 23.047 15.859 1 96.44 718 GLY A O 1
ATOM 5539 N N . ASP A 1 719 ? 21.578 20.766 16.141 1 96.38 719 ASP A N 1
ATOM 5540 C CA . ASP A 1 719 ? 22.203 20.469 14.867 1 96.38 719 ASP A CA 1
ATOM 5541 C C . ASP A 1 719 ? 21.156 20.188 13.781 1 96.38 719 ASP A C 1
ATOM 5543 O O . ASP A 1 719 ? 20.484 19.156 13.812 1 96.38 719 ASP A O 1
ATOM 5547 N N . SER A 1 720 ? 21.062 21.109 12.883 1 97.06 720 SER A N 1
ATOM 5548 C CA . SER A 1 720 ? 20 21.031 11.883 1 97.06 720 SER A CA 1
ATOM 5549 C C . SER A 1 720 ? 20.141 19.781 11.016 1 97.06 720 SER A C 1
ATOM 5551 O O . SER A 1 720 ? 21.25 19.422 10.625 1 97.06 720 SER A O 1
ATOM 5553 N N . LEU A 1 721 ? 19 19.094 10.734 1 97.44 721 LEU A N 1
ATOM 5554 C CA . LEU A 1 721 ? 19 18 9.781 1 97.44 721 LEU A CA 1
ATOM 5555 C C . LEU A 1 721 ? 19.156 18.516 8.352 1 97.44 721 LEU A C 1
ATOM 5557 O O . LEU A 1 721 ? 19.781 17.875 7.512 1 97.44 721 LEU A O 1
ATOM 5561 N N . ASN A 1 722 ? 18.562 19.609 8.086 1 98 722 ASN A N 1
ATOM 5562 C CA . ASN A 1 722 ? 18.562 20.297 6.801 1 98 722 ASN A CA 1
ATOM 5563 C C . ASN A 1 722 ? 18.406 21.812 6.98 1 98 722 ASN A C 1
ATOM 5565 O O . ASN A 1 722 ? 17.281 22.312 7.035 1 98 722 ASN A O 1
ATOM 5569 N N . PRO A 1 723 ? 19.484 22.516 6.969 1 97.69 723 PRO A N 1
ATOM 5570 C CA . PRO A 1 723 ? 19.438 23.953 7.293 1 97.69 723 PRO A CA 1
ATOM 5571 C C . PRO A 1 723 ? 18.594 24.75 6.297 1 97.69 723 PRO A C 1
ATOM 5573 O O . PRO A 1 723 ? 17.953 25.734 6.676 1 97.69 723 PRO A O 1
ATOM 5576 N N . ALA A 1 724 ? 18.609 24.328 5.055 1 97 724 ALA A N 1
ATOM 5577 C CA . ALA A 1 724 ? 17.797 25.031 4.062 1 97 724 ALA A CA 1
ATOM 5578 C C . ALA A 1 724 ? 16.312 24.953 4.387 1 97 724 ALA A C 1
ATOM 5580 O O . ALA A 1 724 ? 15.594 25.938 4.285 1 97 724 ALA A O 1
ATOM 5581 N N . ILE A 1 725 ? 15.883 23.812 4.715 1 97.19 725 ILE A N 1
ATOM 5582 C CA . ILE A 1 725 ? 14.484 23.594 5.055 1 97.19 725 ILE A CA 1
ATOM 5583 C C . ILE A 1 725 ? 14.148 24.312 6.359 1 97.19 725 ILE A C 1
ATOM 5585 O O . ILE A 1 725 ? 13.094 24.953 6.48 1 97.19 725 ILE A O 1
ATOM 5589 N N . ASP A 1 726 ? 15 24.219 7.32 1 97.81 726 ASP A N 1
ATOM 5590 C CA . ASP A 1 726 ? 14.75 24.828 8.625 1 97.81 726 ASP A CA 1
ATOM 5591 C C . ASP A 1 726 ? 14.648 26.344 8.516 1 97.81 726 ASP A C 1
ATOM 5593 O O . ASP A 1 726 ? 13.773 26.969 9.125 1 97.81 726 ASP A O 1
ATOM 5597 N N . ILE A 1 727 ? 15.523 26.984 7.773 1 97.94 727 ILE A N 1
ATOM 5598 C CA . ILE A 1 727 ? 15.469 28.438 7.574 1 97.94 727 ILE A CA 1
ATOM 5599 C C . ILE A 1 727 ? 14.172 28.797 6.852 1 97.94 727 ILE A C 1
ATOM 5601 O O . ILE A 1 727 ? 13.516 29.781 7.207 1 97.94 727 ILE A O 1
ATOM 5605 N N . GLY A 1 728 ? 13.852 27.953 5.816 1 96.56 728 GLY A N 1
ATOM 5606 C CA . GLY A 1 728 ? 12.578 28.172 5.152 1 96.56 728 GLY A CA 1
ATOM 5607 C C . GLY A 1 728 ? 11.391 28.125 6.098 1 96.56 728 GLY A C 1
ATOM 5608 O O . GLY A 1 728 ? 10.453 28.906 5.973 1 96.56 728 GLY A O 1
ATOM 5609 N N . GLN A 1 729 ? 11.422 27.219 7.031 1 97 729 GLN A N 1
ATOM 5610 C CA . GLN A 1 729 ? 10.359 27.094 8.023 1 97 729 GLN A CA 1
ATOM 5611 C C . GLN A 1 729 ? 10.312 28.312 8.945 1 97 729 GLN A C 1
ATOM 5613 O O . GLN A 1 729 ? 9.234 28.766 9.32 1 97 729 GLN A O 1
ATOM 5618 N N . ILE A 1 730 ? 11.453 28.828 9.312 1 98.19 730 ILE A N 1
ATOM 5619 C CA . ILE A 1 730 ? 11.523 30 10.18 1 98.19 730 ILE A CA 1
ATOM 5620 C C . ILE A 1 730 ? 10.93 31.203 9.461 1 98.19 730 ILE A C 1
ATOM 5622 O O . ILE A 1 730 ? 10.094 31.922 10.016 1 98.19 730 ILE A O 1
ATOM 5626 N N . GLU A 1 731 ? 11.344 31.422 8.227 1 97.44 731 GLU A N 1
ATOM 5627 C CA . GLU A 1 731 ? 10.852 32.531 7.434 1 97.44 731 GLU A CA 1
ATOM 5628 C C . GLU A 1 731 ? 9.352 32.438 7.207 1 97.44 731 GLU A C 1
ATOM 5630 O O . GLU A 1 731 ? 8.617 33.438 7.383 1 97.44 731 GLU A O 1
ATOM 5635 N N . GLY A 1 732 ? 8.922 31.25 6.793 1 96.31 732 GLY A N 1
ATOM 5636 C CA . GLY A 1 732 ? 7.496 31.047 6.559 1 96.31 732 GLY A CA 1
ATOM 5637 C C . GLY A 1 732 ? 6.656 31.234 7.809 1 96.31 732 GLY A C 1
ATOM 5638 O O . GLY A 1 732 ? 5.582 31.844 7.758 1 96.31 732 GLY A O 1
ATOM 5639 N N . ALA A 1 733 ? 7.137 30.688 8.914 1 97.56 733 ALA A N 1
ATOM 5640 C CA . ALA A 1 733 ? 6.422 30.812 10.18 1 97.56 733 ALA A CA 1
ATOM 5641 C C . ALA A 1 733 ? 6.344 32.25 10.633 1 97.56 733 ALA A C 1
ATOM 5643 O O . ALA A 1 733 ? 5.312 32.719 11.133 1 97.56 733 ALA A O 1
ATOM 5644 N N . PHE A 1 734 ? 7.441 33 10.484 1 97.94 734 PHE A N 1
ATOM 5645 C CA . PHE A 1 734 ? 7.484 34.406 10.867 1 97.94 734 PHE A CA 1
ATOM 5646 C C . PHE A 1 734 ? 6.457 35.219 10.078 1 97.94 734 PHE A C 1
ATOM 5648 O O . PHE A 1 734 ? 5.707 36 10.656 1 97.94 734 PHE A O 1
ATOM 5655 N N . VAL A 1 735 ? 6.391 35 8.797 1 97.94 735 VAL A N 1
ATOM 5656 C CA . VAL A 1 735 ? 5.477 35.75 7.949 1 97.94 735 VAL A CA 1
ATOM 5657 C C . VAL A 1 735 ? 4.031 35.375 8.289 1 97.94 735 VAL A C 1
ATOM 5659 O O . VAL A 1 735 ? 3.152 36.25 8.305 1 97.94 735 VAL A O 1
ATOM 5662 N N . GLN A 1 736 ? 3.785 34.125 8.5 1 97.5 736 GLN A N 1
ATOM 5663 C CA . GLN A 1 736 ? 2.455 33.75 8.953 1 97.5 736 GLN A CA 1
ATOM 5664 C C . GLN A 1 736 ? 2.096 34.438 10.266 1 97.5 736 GLN A C 1
ATOM 5666 O O . GLN A 1 736 ? 0.945 34.812 10.477 1 97.5 736 GLN A O 1
ATOM 5671 N N . GLY A 1 737 ? 3.076 34.531 11.164 1 98.31 737 GLY A N 1
ATOM 5672 C CA . GLY A 1 737 ? 2.871 35.25 12.414 1 98.31 737 GLY A CA 1
ATOM 5673 C C . GLY A 1 737 ? 2.576 36.719 12.211 1 98.31 737 GLY A C 1
ATOM 5674 O O . GLY A 1 737 ? 1.79 37.312 12.953 1 98.31 737 GLY A O 1
ATOM 5675 N N . CYS A 1 738 ? 3.223 37.344 11.18 1 98.31 738 CYS A N 1
ATOM 5676 C CA . CYS A 1 738 ? 2.896 38.719 10.859 1 98.31 738 CYS A CA 1
ATOM 5677 C C . CYS A 1 738 ? 1.411 38.875 10.547 1 98.31 738 CYS A C 1
ATOM 5679 O O . CYS A 1 738 ? 0.792 39.875 10.93 1 98.31 738 CYS A O 1
ATOM 5681 N N . GLY A 1 739 ? 0.919 37.844 9.859 1 97.75 739 GLY A N 1
ATOM 5682 C CA . GLY A 1 739 ? -0.515 37.844 9.617 1 97.75 739 GLY A CA 1
ATOM 5683 C C . GLY A 1 739 ? -1.336 37.812 10.891 1 97.75 739 GLY A C 1
ATOM 5684 O O . GLY A 1 739 ? -2.264 38.594 11.055 1 97.75 739 GLY A O 1
ATOM 5685 N N . LEU A 1 740 ? -1.015 37 11.789 1 98.19 740 LEU A N 1
ATOM 5686 C CA . LEU A 1 740 ? -1.724 36.781 13.047 1 98.19 740 LEU A CA 1
ATOM 5687 C C . LEU A 1 740 ? -1.726 38.062 13.883 1 98.19 740 LEU A C 1
ATOM 5689 O O . LEU A 1 740 ? -2.748 38.406 14.469 1 98.19 740 LEU A O 1
ATOM 5693 N N . PHE A 1 741 ? -0.632 38.812 13.891 1 98.44 741 PHE A N 1
ATOM 5694 C CA . PHE A 1 741 ? -0.455 39.875 14.875 1 98.44 741 PHE A CA 1
ATOM 5695 C C . PHE A 1 741 ? -0.79 41.219 14.273 1 98.44 741 PHE A C 1
ATOM 5697 O O . PHE A 1 741 ? -1.04 42.188 15 1 98.44 741 PHE A O 1
ATOM 5704 N N . THR A 1 742 ? -0.911 41.312 12.883 1 97.88 742 THR A N 1
ATOM 5705 C CA . THR A 1 742 ? -0.983 42.688 12.375 1 97.88 742 THR A CA 1
ATOM 5706 C C . THR A 1 742 ? -2.012 42.812 11.258 1 97.88 742 THR A C 1
ATOM 5708 O O . THR A 1 742 ? -2.303 43.906 10.781 1 97.88 742 THR A O 1
ATOM 5711 N N . MET A 1 743 ? -2.568 41.688 10.812 1 95.75 743 MET A N 1
ATOM 5712 C CA . MET A 1 743 ? -3.301 41.844 9.555 1 95.75 743 MET A CA 1
ATOM 5713 C C . MET A 1 743 ? -4.547 40.969 9.531 1 95.75 743 MET A C 1
ATOM 5715 O O . MET A 1 743 ? -5.637 41.438 9.203 1 95.75 743 MET A O 1
ATOM 5719 N N . GLU A 1 744 ? -4.453 39.719 9.852 1 96.25 744 GLU A N 1
ATOM 5720 C CA . GLU A 1 744 ? -5.512 38.719 9.625 1 96.25 744 GLU A CA 1
ATOM 5721 C C . GLU A 1 744 ? -6.633 38.875 10.641 1 96.25 744 GLU A C 1
ATOM 5723 O O . GLU A 1 744 ? -6.395 38.844 11.852 1 96.25 744 GLU A O 1
ATOM 5728 N N . GLU A 1 745 ? -7.801 39.062 10.117 1 94.31 745 GLU A N 1
ATOM 5729 C CA . GLU A 1 745 ? -8.93 39.312 11.008 1 94.31 745 GLU A CA 1
ATOM 5730 C C . GLU A 1 745 ? -10.172 38.531 10.539 1 94.31 745 GLU A C 1
ATOM 5732 O O . GLU A 1 745 ? -10.539 38.625 9.359 1 94.31 745 GLU A O 1
ATOM 5737 N N . GLN A 1 746 ? -10.766 37.844 11.445 1 94.19 746 GLN A N 1
ATOM 5738 C CA . GLN A 1 746 ? -12.055 37.219 11.188 1 94.19 746 GLN A CA 1
ATOM 5739 C C . GLN A 1 746 ? -13.203 38.156 11.57 1 94.19 746 GLN A C 1
ATOM 5741 O O . GLN A 1 746 ? -13.289 38.594 12.711 1 94.19 746 GLN A O 1
ATOM 5746 N N . VAL A 1 747 ? -14.039 38.375 10.609 1 93.44 747 VAL A N 1
ATOM 5747 C CA . VAL A 1 747 ? -15.18 39.25 10.828 1 93.44 747 VAL A CA 1
ATOM 5748 C C . VAL A 1 747 ? -16.469 38.438 10.844 1 93.44 747 VAL A C 1
ATOM 5750 O O . VAL A 1 747 ? -16.781 37.75 9.875 1 93.44 747 VAL A O 1
ATOM 5753 N N . TYR A 1 748 ? -17.172 38.5 11.992 1 94.94 748 TYR A N 1
ATOM 5754 C CA . TYR A 1 748 ? -18.406 37.75 12.164 1 94.94 748 TYR A CA 1
ATOM 5755 C C . TYR A 1 748 ? -19.609 38.688 12.273 1 94.94 748 TYR A C 1
ATOM 5757 O O . TYR A 1 748 ? -19.469 39.812 12.742 1 94.94 748 TYR A O 1
ATOM 5765 N N . SER A 1 749 ? -20.75 38.188 11.844 1 95.25 749 SER A N 1
ATOM 5766 C CA . SER A 1 749 ? -22.016 38.844 12.164 1 95.25 749 SER A CA 1
ATOM 5767 C C . SER A 1 749 ? -22.453 38.531 13.594 1 95.25 749 SER A C 1
ATOM 5769 O O . SER A 1 749 ? -22.047 37.531 14.172 1 95.25 749 SER A O 1
ATOM 5771 N N . PRO A 1 750 ? -23.25 39.406 14.125 1 93.06 750 PRO A N 1
ATOM 5772 C CA . PRO A 1 750 ? -23.812 39.094 15.438 1 93.06 750 PRO A CA 1
ATOM 5773 C C . PRO A 1 750 ? -24.609 37.781 15.445 1 93.06 750 PRO A C 1
ATOM 5775 O O . PRO A 1 750 ? -24.859 37.219 16.516 1 93.06 750 PRO A O 1
ATOM 5778 N N . GLU A 1 751 ? -25 37.25 14.211 1 94.25 751 GLU A N 1
ATOM 5779 C CA . GLU A 1 751 ? -25.797 36.031 14.102 1 94.25 751 GLU A CA 1
ATOM 5780 C C . GLU A 1 751 ? -24.906 34.812 13.891 1 94.25 751 GLU A C 1
ATOM 5782 O O . GLU A 1 751 ? -25.391 33.688 13.695 1 94.25 751 GLU A O 1
ATOM 5787 N N . GLY A 1 752 ? -23.672 34.969 13.945 1 94.94 752 GLY A N 1
ATOM 5788 C CA . GLY A 1 752 ? -22.75 33.844 13.875 1 94.94 752 GLY A CA 1
ATOM 5789 C C . GLY A 1 752 ? -22.312 33.531 12.461 1 94.94 752 GLY A C 1
ATOM 5790 O O . GLY A 1 752 ? -21.703 32.5 12.219 1 94.94 752 GLY A O 1
ATOM 5791 N N . VAL A 1 753 ? -22.562 34.406 11.531 1 95.62 753 VAL A N 1
ATOM 5792 C CA . VAL A 1 753 ? -22.156 34.219 10.141 1 95.62 753 VAL A CA 1
ATOM 5793 C C . VAL A 1 753 ? -20.766 34.812 9.914 1 95.62 753 VAL A C 1
ATOM 5795 O O . VAL A 1 753 ? -20.516 35.969 10.234 1 95.62 753 VAL A O 1
ATOM 5798 N N . LEU A 1 754 ? -19.844 33.969 9.422 1 95.81 754 LEU A N 1
ATOM 5799 C CA . LEU A 1 754 ? -18.531 34.469 9.055 1 95.81 754 LEU A CA 1
ATOM 5800 C C . LEU A 1 754 ? -18.594 35.281 7.754 1 95.81 754 LEU A C 1
ATOM 5802 O O . LEU A 1 754 ? -18.969 34.75 6.711 1 95.81 754 LEU A O 1
ATOM 5806 N N . TYR A 1 755 ? -18.172 36.562 7.781 1 93.38 755 TYR A N 1
ATOM 5807 C CA . TYR A 1 755 ? -18.188 37.438 6.605 1 93.38 755 TYR A CA 1
ATOM 5808 C C . TYR A 1 755 ? -16.891 37.312 5.812 1 93.38 755 TYR A C 1
ATOM 5810 O O . TYR A 1 755 ? -16.906 37.344 4.582 1 93.38 755 TYR A O 1
ATOM 5818 N N . SER A 1 756 ? -15.812 37.25 6.5 1 92.12 756 SER A N 1
ATOM 5819 C CA . SER A 1 756 ? -14.523 37.156 5.828 1 92.12 756 SER A CA 1
ATOM 5820 C C . SER A 1 756 ? -14.297 35.781 5.246 1 92.12 756 SER A C 1
ATOM 5822 O O . SER A 1 756 ? -13.75 34.906 5.918 1 92.12 756 SER A O 1
ATOM 5824 N N . ARG A 1 757 ? -14.758 35.625 4.012 1 92 757 ARG A N 1
ATOM 5825 C CA . ARG A 1 757 ? -14.656 34.344 3.346 1 92 757 ARG A CA 1
ATOM 5826 C C . ARG A 1 757 ? -13.938 34.469 2.006 1 92 757 ARG A C 1
ATOM 5828 O O . ARG A 1 757 ? -14.578 34.594 0.96 1 92 757 ARG A O 1
ATOM 5835 N N . GLY A 1 758 ? -12.633 34.344 2.018 1 92.31 758 GLY A N 1
ATOM 5836 C CA . GLY A 1 758 ? -11.82 34.438 0.816 1 92.31 758 GLY A CA 1
ATOM 5837 C C . GLY A 1 758 ? -10.836 35.562 0.849 1 92.31 758 GLY A C 1
ATOM 5838 O O . GLY A 1 758 ? -10.938 36.469 1.694 1 92.31 758 GLY A O 1
ATOM 5839 N N . PRO A 1 759 ? -9.992 35.625 -0.105 1 89.5 759 PRO A N 1
ATOM 5840 C CA . PRO A 1 759 ? -8.891 36.594 -0.078 1 89.5 759 PRO A CA 1
ATOM 5841 C C . PRO A 1 759 ? -9.352 38.031 -0.39 1 89.5 759 PRO A C 1
ATOM 5843 O O . PRO A 1 759 ? -8.594 38.969 -0.19 1 89.5 759 PRO A O 1
ATOM 5846 N N . GLY A 1 760 ? -10.547 38.156 -0.842 1 86.75 760 GLY A N 1
ATOM 5847 C CA . GLY A 1 760 ? -11.07 39.469 -1.053 1 86.75 760 GLY A CA 1
ATOM 5848 C C . GLY A 1 760 ? -11.328 40.219 0.24 1 86.75 760 GLY A C 1
ATOM 5849 O O . GLY A 1 760 ? -11.07 41.438 0.326 1 86.75 760 GLY A O 1
ATOM 5850 N N . MET A 1 761 ? -11.82 39.531 1.183 1 87.75 761 MET A N 1
ATOM 5851 C CA . MET A 1 761 ? -12.156 40.156 2.461 1 87.75 761 MET A CA 1
ATOM 5852 C C . MET A 1 761 ? -11.141 39.781 3.533 1 87.75 761 MET A C 1
ATOM 5854 O O . MET A 1 761 ? -10.852 40.594 4.426 1 87.75 761 MET A O 1
ATOM 5858 N N . TYR A 1 762 ? -10.672 38.625 3.453 1 94.19 762 TYR A N 1
ATOM 5859 C CA . TYR A 1 762 ? -9.664 38.156 4.395 1 94.19 762 TYR A CA 1
ATOM 5860 C C . TYR A 1 762 ? -8.258 38.406 3.844 1 94.19 762 TYR A C 1
ATOM 5862 O O . TYR A 1 762 ? -7.816 37.688 2.938 1 94.19 762 TYR A O 1
ATOM 5870 N N . LYS A 1 763 ? -7.52 39.312 4.461 1 92.38 763 LYS A N 1
ATOM 5871 C CA . LYS A 1 763 ? -6.199 39.688 3.949 1 92.38 763 LYS A CA 1
ATOM 5872 C C . LYS A 1 763 ? -5.102 38.875 4.637 1 92.38 763 LYS A C 1
ATOM 5874 O O . LYS A 1 763 ? -5.137 38.688 5.855 1 92.38 763 LYS A O 1
ATOM 5879 N N . ILE A 1 764 ? -4.227 38.375 3.867 1 94.88 764 ILE A N 1
ATOM 5880 C CA . ILE A 1 764 ? -3.049 37.656 4.375 1 94.88 764 ILE A CA 1
ATOM 5881 C C . ILE A 1 764 ? -1.783 38.344 3.873 1 94.88 764 ILE A C 1
ATOM 5883 O O . ILE A 1 764 ? -1.821 39.094 2.889 1 94.88 764 ILE A O 1
ATOM 5887 N N . PRO A 1 765 ? -0.646 38.125 4.535 1 95.5 765 PRO A N 1
ATOM 5888 C CA . PRO A 1 765 ? 0.593 38.75 4.07 1 95.5 765 PRO A CA 1
ATOM 5889 C C . PRO A 1 765 ? 0.952 38.344 2.639 1 95.5 765 PRO A C 1
ATOM 5891 O O . PRO A 1 765 ? 0.841 37.156 2.273 1 95.5 765 PRO A O 1
ATOM 5894 N N . GLY A 1 766 ? 1.271 39.344 1.855 1 91.31 766 GLY A N 1
ATOM 5895 C CA . GLY A 1 766 ? 1.767 39.156 0.505 1 91.31 766 GLY A CA 1
ATOM 5896 C C . GLY A 1 766 ? 3.227 39.531 0.339 1 91.31 766 GLY A C 1
ATOM 5897 O O . GLY A 1 766 ? 3.943 39.688 1.327 1 91.31 766 GLY A O 1
ATOM 5898 N N . PHE A 1 767 ? 3.699 39.75 -0.805 1 88.12 767 PHE A N 1
ATOM 5899 C CA . PHE A 1 767 ? 5.098 40 -1.131 1 88.12 767 PHE A CA 1
ATOM 5900 C C . PHE A 1 767 ? 5.555 41.344 -0.558 1 88.12 767 PHE A C 1
ATOM 5902 O O . PHE A 1 767 ? 6.723 41.5 -0.2 1 88.12 767 PHE A O 1
ATOM 5909 N N . ALA A 1 768 ? 4.625 42.125 -0.388 1 88.31 768 ALA A N 1
ATOM 5910 C CA . ALA A 1 768 ? 4.977 43.469 0.068 1 88.31 768 ALA A CA 1
ATOM 5911 C C . ALA A 1 768 ? 4.961 43.562 1.592 1 88.31 768 ALA A C 1
ATOM 5913 O O . ALA A 1 768 ? 5.387 44.562 2.17 1 88.31 768 ALA A O 1
ATOM 5914 N N . ASP A 1 769 ? 4.656 42.5 2.229 1 92.5 769 ASP A N 1
ATOM 5915 C CA . ASP A 1 769 ? 4.488 42.531 3.678 1 92.5 769 ASP A CA 1
ATOM 5916 C C . ASP A 1 769 ? 5.684 41.906 4.395 1 92.5 769 ASP A C 1
ATOM 5918 O O . ASP A 1 769 ? 5.777 41.969 5.621 1 92.5 769 ASP A O 1
ATOM 5922 N N . ILE A 1 770 ? 6.629 41.375 3.652 1 95.56 770 ILE A N 1
ATOM 5923 C CA . ILE A 1 770 ? 7.812 40.781 4.277 1 95.56 770 ILE A CA 1
ATOM 5924 C C . ILE A 1 770 ? 8.781 41.906 4.68 1 95.56 770 ILE A C 1
ATOM 5926 O O . ILE A 1 770 ? 8.75 43 4.102 1 95.56 770 ILE A O 1
ATOM 5930 N N . PRO A 1 771 ? 9.602 41.625 5.707 1 97.5 771 PRO A N 1
ATOM 5931 C CA . PRO A 1 771 ? 10.594 42.625 6.039 1 97.5 771 PRO A CA 1
ATOM 5932 C C . PRO A 1 771 ? 11.492 43 4.855 1 97.5 771 PRO A C 1
ATOM 5934 O O . PRO A 1 771 ? 11.891 42.125 4.086 1 97.5 771 PRO A O 1
ATOM 5937 N N . ILE A 1 772 ? 11.766 44.312 4.742 1 97.31 772 ILE A N 1
ATOM 5938 C CA . ILE A 1 772 ? 12.648 44.75 3.672 1 97.31 772 ILE A CA 1
ATOM 5939 C C . ILE A 1 772 ? 14.039 44.156 3.863 1 97.31 772 ILE A C 1
ATOM 5941 O O . ILE A 1 772 ? 14.648 43.656 2.91 1 97.31 772 ILE A O 1
ATOM 5945 N N . HIS A 1 773 ? 14.555 44.25 5.102 1 97.31 773 HIS A N 1
ATOM 5946 C CA . HIS A 1 773 ? 15.758 43.531 5.508 1 97.31 773 HIS A CA 1
ATOM 5947 C C . HIS A 1 773 ? 15.414 42.375 6.426 1 97.31 773 HIS A C 1
ATOM 5949 O O . HIS A 1 773 ? 14.992 42.594 7.566 1 97.31 773 HIS A O 1
ATOM 5955 N N . PHE A 1 774 ? 15.57 41.156 5.906 1 97.88 774 PHE A N 1
ATOM 5956 C CA . PHE A 1 774 ? 15.156 39.969 6.637 1 97.88 774 PHE A CA 1
ATOM 5957 C C . PHE A 1 774 ? 16.344 39.031 6.867 1 97.88 774 PHE A C 1
ATOM 5959 O O . PHE A 1 774 ? 16.797 38.375 5.938 1 97.88 774 PHE A O 1
ATOM 5966 N N . ASN A 1 775 ? 16.906 38.938 8.109 1 98.44 775 ASN A N 1
ATOM 5967 C CA . ASN A 1 775 ? 18.062 38.094 8.453 1 98.44 775 ASN A CA 1
ATOM 5968 C C . ASN A 1 775 ? 17.688 36.969 9.414 1 98.44 775 ASN A C 1
ATOM 5970 O O . ASN A 1 775 ? 17.031 37.219 10.422 1 98.44 775 ASN A O 1
ATOM 5974 N N . VAL A 1 776 ? 18 35.75 9.039 1 98.56 776 VAL A N 1
ATOM 5975 C CA . VAL A 1 776 ? 17.734 34.594 9.883 1 98.56 776 VAL A CA 1
ATOM 5976 C C . VAL A 1 776 ? 19.031 33.844 10.141 1 98.56 776 VAL A C 1
ATOM 5978 O O . VAL A 1 776 ? 19.766 33.5 9.203 1 98.56 776 VAL A O 1
ATOM 5981 N N . SER A 1 777 ? 19.375 33.594 11.398 1 98.25 777 SER A N 1
ATOM 5982 C CA . SER A 1 777 ? 20.547 32.844 11.812 1 98.25 777 SER A CA 1
ATOM 5983 C C . SER A 1 777 ? 20.188 31.672 12.703 1 98.25 777 SER A C 1
ATOM 5985 O O . SER A 1 777 ? 19.312 31.797 13.57 1 98.25 777 SER A O 1
ATOM 5987 N N . LEU A 1 778 ? 20.781 30.547 12.398 1 98.12 778 LEU A N 1
ATOM 5988 C CA . LEU A 1 778 ? 20.688 29.422 13.312 1 98.12 778 LEU A CA 1
ATOM 5989 C C . LEU A 1 778 ? 21.781 29.469 14.367 1 98.12 778 LEU A C 1
ATOM 5991 O O . LEU A 1 778 ? 22.953 29.703 14.039 1 98.12 778 LEU A O 1
ATOM 5995 N N . LEU A 1 779 ? 21.344 29.312 15.586 1 97.56 779 LEU A N 1
ATOM 5996 C CA . LEU A 1 779 ? 22.312 29.328 16.672 1 97.56 779 LEU A CA 1
ATOM 5997 C C . LEU A 1 779 ? 23.359 28.234 16.5 1 97.56 779 LEU A C 1
ATOM 5999 O O . LEU A 1 779 ? 23.031 27.078 16.234 1 97.56 779 LEU A O 1
ATOM 6003 N N . ARG A 1 780 ? 24.75 28.609 16.609 1 91.44 780 ARG A N 1
ATOM 6004 C CA . ARG A 1 780 ? 25.844 27.656 16.406 1 91.44 780 ARG A CA 1
ATOM 6005 C C . ARG A 1 780 ? 26.25 27.016 17.734 1 91.44 780 ARG A C 1
ATOM 6007 O O . ARG A 1 780 ? 26.141 27.641 18.781 1 91.44 780 ARG A O 1
ATOM 6014 N N . GLY A 1 781 ? 26.594 25.75 17.594 1 92 781 GLY A N 1
ATOM 6015 C CA . GLY A 1 781 ? 27.188 25.062 18.734 1 92 781 GLY A CA 1
ATOM 6016 C C . GLY A 1 781 ? 26.203 24.797 19.859 1 92 781 GLY A C 1
ATOM 6017 O O . GLY A 1 781 ? 26.531 24.969 21.031 1 92 781 GLY A O 1
ATOM 6018 N N . ALA A 1 782 ? 25.016 24.469 19.578 1 93.19 782 ALA A N 1
ATOM 6019 C CA . ALA A 1 782 ? 23.969 24.203 20.578 1 93.19 782 ALA A CA 1
ATOM 6020 C C . ALA A 1 782 ? 23.359 22.828 20.375 1 93.19 782 ALA A C 1
ATOM 6022 O O . ALA A 1 782 ? 22.156 22.703 20.125 1 93.19 782 ALA A O 1
ATOM 6023 N N . PRO A 1 783 ? 24.156 21.766 20.547 1 92.62 783 PRO A N 1
ATOM 6024 C CA . PRO A 1 783 ? 23.625 20.422 20.328 1 92.62 783 PRO A CA 1
ATOM 6025 C C . PRO A 1 783 ? 22.531 20.047 21.312 1 92.62 783 PRO A C 1
ATOM 6027 O O . PRO A 1 783 ? 22.5 20.578 22.438 1 92.62 783 PRO A O 1
ATOM 6030 N N . ASN A 1 784 ? 21.578 19.219 20.875 1 94.75 784 ASN A N 1
ATOM 6031 C CA . ASN A 1 784 ? 20.438 18.703 21.625 1 94.75 784 ASN A CA 1
ATOM 6032 C C . ASN A 1 784 ? 20.469 17.172 21.719 1 94.75 784 ASN A C 1
ATOM 6034 O O . ASN A 1 784 ? 20.422 16.484 20.688 1 94.75 784 ASN A O 1
ATOM 6038 N N . ASP A 1 785 ? 20.594 16.547 22.828 1 93.38 785 ASP A N 1
ATOM 6039 C CA . ASP A 1 785 ? 20.75 15.094 22.953 1 93.38 785 ASP A CA 1
ATOM 6040 C C . ASP A 1 785 ? 19.391 14.414 23.078 1 93.38 785 ASP A C 1
ATOM 6042 O O . ASP A 1 785 ? 19.312 13.211 23.328 1 93.38 785 ASP A O 1
ATOM 6046 N N . LYS A 1 786 ? 18.312 15.102 22.891 1 94.38 786 LYS A N 1
ATOM 6047 C CA . LYS A 1 786 ? 16.984 14.555 23.141 1 94.38 786 LYS A CA 1
ATOM 6048 C C . LYS A 1 786 ? 16.297 14.164 21.844 1 94.38 786 LYS A C 1
ATOM 6050 O O . LYS A 1 786 ? 15.289 13.453 21.859 1 94.38 786 LYS A O 1
ATOM 6055 N N . ALA A 1 787 ? 16.828 14.539 20.734 1 95.56 787 ALA A N 1
ATOM 6056 C CA . ALA A 1 787 ? 16.156 14.305 19.453 1 95.56 787 ALA A CA 1
ATOM 6057 C C . ALA A 1 787 ? 17.125 13.734 18.422 1 95.56 787 ALA A C 1
ATOM 6059 O O . ALA A 1 787 ? 18.328 13.648 18.672 1 95.56 787 ALA A O 1
ATOM 6060 N N . ILE A 1 788 ? 16.578 13.312 17.297 1 97.19 788 ILE A N 1
ATOM 6061 C CA . ILE A 1 788 ? 17.281 12.594 16.234 1 97.19 788 ILE A CA 1
ATOM 6062 C C . ILE A 1 788 ? 18.453 13.438 15.758 1 97.19 788 ILE A C 1
ATOM 6064 O O . ILE A 1 788 ? 18.281 14.586 15.344 1 97.19 788 ILE A O 1
ATOM 6068 N N . PHE A 1 789 ? 19.688 12.93 15.883 1 96.94 789 PHE A N 1
ATOM 6069 C CA . PHE A 1 789 ? 20.953 13.5 15.453 1 96.94 789 PHE A CA 1
ATOM 6070 C C . PHE A 1 789 ? 21.125 14.906 16 1 96.94 789 PHE A C 1
ATOM 6072 O O . PHE A 1 789 ? 21.594 15.805 15.289 1 96.94 789 PHE A O 1
ATOM 6079 N N . SER A 1 790 ? 20.609 15.281 17.141 1 95.75 790 SER A N 1
ATOM 6080 C CA . SER A 1 790 ? 20.797 16.5 17.922 1 95.75 790 SER A CA 1
ATOM 6081 C C . SER A 1 790 ? 19.984 17.656 17.359 1 95.75 790 SER A C 1
ATOM 6083 O O . SER A 1 790 ? 20.297 18.828 17.609 1 95.75 790 SER A O 1
ATOM 6085 N N . SER A 1 791 ? 19.047 17.312 16.547 1 96.31 791 SER A N 1
ATOM 6086 C CA . SER A 1 791 ? 18.203 18.344 15.961 1 96.31 791 SER A CA 1
ATOM 6087 C C . SER A 1 791 ? 17.188 18.859 16.984 1 96.31 791 SER A C 1
ATOM 6089 O O . SER A 1 791 ? 17.031 18.281 18.062 1 96.31 791 SER A O 1
ATOM 6091 N N . LYS A 1 792 ? 16.578 20.016 16.688 1 96.81 792 LYS A N 1
ATOM 6092 C CA . LYS A 1 792 ? 15.438 20.562 17.422 1 96.81 792 LYS A CA 1
ATOM 6093 C C . LYS A 1 792 ? 14.297 20.938 16.469 1 96.81 792 LYS A C 1
ATOM 6095 O O . LYS A 1 792 ? 14.508 21.141 15.281 1 96.81 792 LYS A O 1
ATOM 6100 N N . ALA A 1 793 ? 13.125 21.016 17.094 1 96.31 793 ALA A N 1
ATOM 6101 C CA . ALA A 1 793 ? 11.914 21.391 16.375 1 96.31 793 ALA A CA 1
ATOM 6102 C C . ALA A 1 793 ? 11.984 22.844 15.898 1 96.31 793 ALA A C 1
ATOM 6104 O O . ALA A 1 793 ? 12.516 23.703 16.594 1 96.31 793 ALA A O 1
ATOM 6105 N N . VAL A 1 794 ? 11.398 23.094 14.734 1 95.94 794 VAL A N 1
ATOM 6106 C CA . VAL A 1 794 ? 11.477 24.453 14.203 1 95.94 794 VAL A CA 1
ATOM 6107 C C . VAL A 1 794 ? 10.141 24.844 13.578 1 95.94 794 VAL A C 1
ATOM 6109 O O . VAL A 1 794 ? 9.914 26.016 13.258 1 95.94 794 VAL A O 1
ATOM 6112 N N . GLY A 1 795 ? 9.188 23.969 13.508 1 93.44 795 GLY A N 1
ATOM 6113 C CA . GLY A 1 795 ? 7.949 24.219 12.789 1 93.44 795 GLY A CA 1
ATOM 6114 C C . GLY A 1 795 ? 7.047 25.219 13.477 1 93.44 795 GLY A C 1
ATOM 6115 O O . GLY A 1 795 ? 6.391 26.031 12.82 1 93.44 795 GLY A O 1
ATOM 6116 N N . GLU A 1 796 ? 6.973 25.219 14.781 1 94.5 796 GLU A N 1
ATOM 6117 C CA . GLU A 1 796 ? 5.996 26 15.523 1 94.5 796 GLU A CA 1
ATOM 6118 C C . GLU A 1 796 ? 6.66 27.188 16.234 1 94.5 796 GLU A C 1
ATOM 6120 O O . GLU A 1 796 ? 6.156 28.297 16.188 1 94.5 796 GLU A O 1
ATOM 6125 N N . PRO A 1 797 ? 7.836 27.156 16.734 1 94.38 797 PRO A N 1
ATOM 6126 C CA . PRO A 1 797 ? 8.375 28.188 17.625 1 94.38 797 PRO A CA 1
ATOM 6127 C C . PRO A 1 797 ? 8.578 29.531 16.938 1 94.38 797 PRO A C 1
ATOM 6129 O O . PRO A 1 797 ? 8.266 30.578 17.5 1 94.38 797 PRO A O 1
ATOM 6132 N N . PRO A 1 798 ? 8.961 29.547 15.742 1 97.25 798 PRO A N 1
ATOM 6133 C CA . PRO A 1 798 ? 9.305 30.859 15.156 1 97.25 798 PRO A CA 1
ATOM 6134 C C . PRO A 1 798 ? 8.078 31.719 14.891 1 97.25 798 PRO A C 1
ATOM 6136 O O . PRO A 1 798 ? 8.203 32.938 14.688 1 97.25 798 PRO A O 1
ATOM 6139 N N . LEU A 1 799 ? 6.918 31.125 14.828 1 98.25 799 LEU A N 1
ATOM 6140 C CA . LEU A 1 799 ? 5.715 31.891 14.516 1 98.25 799 LEU A CA 1
ATOM 6141 C C . LEU A 1 799 ? 5.555 33.062 15.484 1 98.25 799 LEU A C 1
ATOM 6143 O O . LEU A 1 799 ? 5.25 34.188 15.062 1 98.25 799 LEU A O 1
ATOM 6147 N N . PHE A 1 800 ? 5.805 32.812 16.781 1 98.31 800 PHE A N 1
ATOM 6148 C CA . PHE A 1 800 ? 5.559 33.844 17.797 1 98.31 800 PHE A CA 1
ATOM 6149 C C . PHE A 1 800 ? 6.535 35 17.656 1 98.31 800 PHE A C 1
ATOM 6151 O O . PHE A 1 800 ? 6.238 36.125 18.078 1 98.31 800 PHE A O 1
ATOM 6158 N N . LEU A 1 801 ? 7.66 34.781 17.094 1 98.75 801 LEU A N 1
ATOM 6159 C CA . LEU A 1 801 ? 8.672 35.812 16.969 1 98.75 801 LEU A CA 1
ATOM 6160 C C . LEU A 1 801 ? 8.164 36.969 16.109 1 98.75 801 LEU A C 1
ATOM 6162 O O . LEU A 1 801 ? 8.664 38.094 16.203 1 98.75 801 LEU A O 1
ATOM 6166 N N . ALA A 1 802 ? 7.164 36.688 15.359 1 98.69 802 ALA A N 1
ATOM 6167 C CA . ALA A 1 802 ? 6.559 37.75 14.531 1 98.69 802 ALA A CA 1
ATOM 6168 C C . ALA A 1 802 ? 5.852 38.781 15.398 1 98.69 802 ALA A C 1
ATOM 6170 O O . ALA A 1 802 ? 5.555 39.875 14.938 1 98.69 802 ALA A O 1
ATOM 6171 N N . SER A 1 803 ? 5.586 38.5 16.688 1 98.75 803 SER A N 1
ATOM 6172 C CA . SER A 1 803 ? 5.004 39.469 17.594 1 98.75 803 SER A CA 1
ATOM 6173 C C . SER A 1 803 ? 5.953 40.656 17.797 1 98.75 803 SER A C 1
ATOM 6175 O O . SER A 1 803 ? 5.531 41.719 18.234 1 98.75 803 SER A O 1
ATOM 6177 N N . SER A 1 804 ? 7.254 40.531 17.453 1 98.81 804 SER A N 1
ATOM 6178 C CA . SER A 1 804 ? 8.188 41.656 17.484 1 98.81 804 SER A CA 1
ATOM 6179 C C . SER A 1 804 ? 7.711 42.812 16.609 1 98.81 804 SER A C 1
ATOM 6181 O O . SER A 1 804 ? 7.949 43.969 16.922 1 98.81 804 SER A O 1
ATOM 6183 N N . VAL A 1 805 ? 7.051 42.438 15.516 1 98.81 805 VAL A N 1
ATOM 6184 C CA . VAL A 1 805 ? 6.488 43.469 14.641 1 98.81 805 VAL A CA 1
ATOM 6185 C C . VAL A 1 805 ? 5.332 44.188 15.344 1 98.81 805 VAL A C 1
ATOM 6187 O O . VAL A 1 805 ? 5.215 45.406 15.281 1 98.81 805 VAL A O 1
ATOM 6190 N N . PHE A 1 806 ? 4.434 43.438 15.969 1 98.69 806 PHE A N 1
ATOM 6191 C CA . PHE A 1 806 ? 3.32 44 16.734 1 98.69 806 PHE A CA 1
ATOM 6192 C C . PHE A 1 806 ? 3.822 44.969 17.812 1 98.69 806 PHE A C 1
ATOM 6194 O O . PHE A 1 806 ? 3.305 46.062 17.953 1 98.69 806 PHE A O 1
ATOM 6201 N N . PHE A 1 807 ? 4.797 44.562 18.578 1 98.75 807 PHE A N 1
ATOM 6202 C CA . PHE A 1 807 ? 5.293 45.375 19.672 1 98.75 807 PHE A CA 1
ATOM 6203 C C . PHE A 1 807 ? 6.094 46.562 19.156 1 98.75 807 PHE A C 1
ATOM 6205 O O . PHE A 1 807 ? 6.137 47.625 19.797 1 98.75 807 PHE A O 1
ATOM 6212 N N . ALA A 1 808 ? 6.754 46.375 17.984 1 98.88 808 ALA A N 1
ATOM 6213 C CA . ALA A 1 808 ? 7.379 47.531 17.344 1 98.88 808 ALA A CA 1
ATOM 6214 C C . ALA A 1 808 ? 6.336 48.562 16.922 1 98.88 808 ALA A C 1
ATOM 6216 O O . ALA A 1 808 ? 6.57 49.781 17.047 1 98.88 808 ALA A O 1
ATOM 6217 N N . ILE A 1 809 ? 5.246 48.094 16.406 1 98.81 809 ILE A N 1
ATOM 6218 C CA . ILE A 1 809 ? 4.141 48.969 16.078 1 98.81 809 ILE A CA 1
ATOM 6219 C C . ILE A 1 809 ? 3.656 49.688 17.328 1 98.81 809 ILE A C 1
ATOM 6221 O O . ILE A 1 809 ? 3.428 50.906 17.312 1 98.81 809 ILE A O 1
ATOM 6225 N N . LYS A 1 810 ? 3.445 48.969 18.406 1 98.62 810 LYS A N 1
ATOM 6226 C CA . LYS A 1 810 ? 3.018 49.562 19.656 1 98.62 810 LYS A CA 1
ATOM 6227 C C . LYS A 1 810 ? 4.008 50.625 20.125 1 98.62 810 LYS A C 1
ATOM 6229 O O . LYS A 1 810 ? 3.609 51.656 20.641 1 98.62 810 LYS A O 1
ATOM 6234 N N . ASP A 1 811 ? 5.273 50.375 19.969 1 98.19 811 ASP A N 1
ATOM 6235 C CA . ASP A 1 811 ? 6.328 51.344 20.297 1 98.19 811 ASP A CA 1
ATOM 6236 C C . ASP A 1 811 ? 6.172 52.625 19.484 1 98.19 811 ASP A C 1
ATOM 6238 O O . ASP A 1 811 ? 6.316 53.719 20.031 1 98.19 811 ASP A O 1
ATOM 6242 N N . ALA A 1 812 ? 5.949 52.5 18.188 1 98.69 812 ALA A N 1
ATOM 6243 C CA . ALA A 1 812 ? 5.73 53.656 17.328 1 98.69 812 ALA A CA 1
ATOM 6244 C C . ALA A 1 812 ? 4.504 54.438 17.766 1 98.69 812 ALA A C 1
ATOM 6246 O O . ALA A 1 812 ? 4.508 55.688 17.734 1 98.69 812 ALA A O 1
ATOM 6247 N N . ILE A 1 813 ? 3.48 53.781 18.156 1 98.56 813 ILE A N 1
ATOM 6248 C CA . ILE A 1 813 ? 2.25 54.406 18.594 1 98.56 813 ILE A CA 1
ATOM 6249 C C . ILE A 1 813 ? 2.506 55.188 19.875 1 98.56 813 ILE A C 1
ATOM 6251 O O . ILE A 1 813 ? 1.948 56.281 20.078 1 98.56 813 ILE A O 1
ATOM 6255 N N . TYR A 1 814 ? 3.281 54.656 20.797 1 97.31 814 TYR A N 1
ATOM 6256 C CA . TYR A 1 814 ? 3.656 55.406 22 1 97.31 814 TYR A CA 1
ATOM 6257 C C . TYR A 1 814 ? 4.215 56.781 21.641 1 97.31 814 TYR A C 1
ATOM 6259 O O . TYR A 1 814 ? 3.891 57.781 22.297 1 97.31 814 TYR A O 1
ATOM 6267 N N . SER A 1 815 ? 5.102 56.812 20.609 1 97.62 815 SER A N 1
ATOM 6268 C CA . SER A 1 815 ? 5.688 58.062 20.172 1 97.62 815 SER A CA 1
ATOM 6269 C C . SER A 1 815 ? 4.621 59.031 19.641 1 97.62 815 SER A C 1
ATOM 6271 O O . SER A 1 815 ? 4.648 60.219 19.922 1 97.62 815 SER A O 1
ATOM 6273 N N . ALA A 1 816 ? 3.738 58.5 18.828 1 97.94 816 ALA A N 1
ATOM 6274 C CA . ALA A 1 816 ? 2.646 59.281 18.297 1 97.94 816 ALA A CA 1
ATOM 6275 C C . ALA A 1 816 ? 1.78 59.875 19.422 1 97.94 816 ALA A C 1
ATOM 6277 O O . ALA A 1 816 ? 1.379 61.031 19.359 1 97.94 816 ALA A O 1
ATOM 6278 N N . ARG A 1 817 ? 1.428 59.094 20.344 1 97.38 817 ARG A N 1
ATOM 6279 C CA . ARG A 1 817 ? 0.602 59.5 21.484 1 97.38 817 ARG A CA 1
ATOM 6280 C C . ARG A 1 817 ? 1.312 60.562 22.328 1 97.38 817 ARG A C 1
ATOM 6282 O O . ARG A 1 817 ? 0.688 61.5 22.797 1 97.38 817 ARG A O 1
ATOM 6289 N N . ALA A 1 818 ? 2.576 60.375 22.547 1 96.19 818 ALA A N 1
ATOM 6290 C CA . ALA A 1 818 ? 3.352 61.344 23.312 1 96.19 818 ALA A CA 1
ATOM 6291 C C . ALA A 1 818 ? 3.275 62.719 22.672 1 96.19 818 ALA A C 1
ATOM 6293 O O . ALA A 1 818 ? 3.172 63.75 23.375 1 96.19 818 ALA A O 1
ATOM 6294 N N . ASP A 1 819 ? 3.346 62.781 21.391 1 95.88 819 ASP A N 1
ATOM 6295 C CA . ASP A 1 819 ? 3.244 64.062 20.656 1 95.88 819 ASP A CA 1
ATOM 6296 C C . ASP A 1 819 ? 1.877 64.688 20.859 1 95.88 819 ASP A C 1
ATOM 6298 O O . ASP A 1 819 ? 1.738 65.875 20.75 1 95.88 819 ASP A O 1
ATOM 6302 N N . ALA A 1 820 ? 0.955 63.812 21.109 1 94.88 820 ALA A N 1
ATOM 6303 C CA . ALA A 1 820 ? -0.403 64.312 21.344 1 94.88 820 ALA A CA 1
ATOM 6304 C C . ALA A 1 820 ? -0.64 64.562 22.828 1 94.88 820 ALA A C 1
ATOM 6306 O O . ALA A 1 820 ? -1.757 64.938 23.234 1 94.88 820 ALA A O 1
ATOM 6307 N N . GLY A 1 821 ? 0.285 64.438 23.672 1 95.06 821 GLY A N 1
ATOM 6308 C CA . GLY A 1 821 ? 0.198 64.688 25.094 1 95.06 821 GLY A CA 1
ATOM 6309 C C . GLY A 1 821 ? -0.347 63.562 25.906 1 95.06 821 GLY A C 1
ATOM 6310 O O . GLY A 1 821 ? -0.698 63.719 27.078 1 95.06 821 GLY A O 1
ATOM 6311 N N . LEU A 1 822 ? -0.426 62.406 25.297 1 94.69 822 LEU A N 1
ATOM 6312 C CA . LEU A 1 822 ? -0.921 61.219 25.969 1 94.69 822 LEU A CA 1
ATOM 6313 C C . LEU A 1 822 ? 0.234 60.312 26.438 1 94.69 822 LEU A C 1
ATOM 6315 O O . LEU A 1 822 ? 1.103 59.969 25.641 1 94.69 822 LEU A O 1
ATOM 6319 N N . LYS A 1 823 ? 0.24 60.094 27.75 1 91.19 823 LYS A N 1
ATOM 6320 C CA . LYS A 1 823 ? 1.297 59.281 28.328 1 91.19 823 LYS A CA 1
ATOM 6321 C C . LYS A 1 823 ? 0.719 58.031 29.016 1 91.19 823 LYS A C 1
ATOM 6323 O O . LYS A 1 823 ? -0.474 58 29.328 1 91.19 823 LYS A O 1
ATOM 6328 N N . GLY A 1 824 ? 1.542 57.062 29.219 1 91.31 824 GLY A N 1
ATOM 6329 C CA . GLY A 1 824 ? 1.136 55.875 29.953 1 91.31 824 GLY A CA 1
ATOM 6330 C C . GLY A 1 824 ? 0.783 54.719 29.062 1 91.31 824 GLY A C 1
ATOM 6331 O O . GLY A 1 824 ? 0.895 54.812 27.844 1 91.31 824 GLY A O 1
ATOM 6332 N N . THR A 1 825 ? 0.413 53.594 29.688 1 94.56 825 THR A N 1
ATOM 6333 C CA . THR A 1 825 ? 0.091 52.375 28.969 1 94.56 825 THR A CA 1
ATOM 6334 C C . THR A 1 825 ? -1.238 52.531 28.234 1 94.56 825 THR A C 1
ATOM 6336 O O . THR A 1 825 ? -2.066 53.375 28.578 1 94.56 825 THR A O 1
ATOM 6339 N N . PHE A 1 826 ? -1.403 51.781 27.141 1 95.81 826 PHE A N 1
ATOM 6340 C CA . PHE A 1 826 ? -2.668 51.688 26.422 1 95.81 826 PHE A CA 1
ATOM 6341 C C . PHE A 1 826 ? -2.891 50.281 25.891 1 95.81 826 PHE A C 1
ATOM 6343 O O . PHE A 1 826 ? -1.934 49.531 25.672 1 95.81 826 PHE A O 1
ATOM 6350 N N . ARG A 1 827 ? -4.105 49.875 25.766 1 96.19 827 ARG A N 1
ATOM 6351 C CA . ARG A 1 827 ? -4.484 48.531 25.266 1 96.19 827 ARG A CA 1
ATOM 6352 C C . ARG A 1 827 ? -4.41 48.5 23.75 1 96.19 827 ARG A C 1
ATOM 6354 O O . ARG A 1 827 ? -4.855 49.406 23.062 1 96.19 827 ARG A O 1
ATOM 6361 N N . LEU A 1 828 ? -3.742 47.562 23.203 1 97.56 828 LEU A N 1
ATOM 6362 C CA . LEU A 1 828 ? -3.709 47.219 21.781 1 97.56 828 LEU A CA 1
ATOM 6363 C C . LEU A 1 828 ? -3.938 45.75 21.547 1 97.56 828 LEU A C 1
ATOM 6365 O O . LEU A 1 828 ? -3.129 44.906 21.969 1 97.56 828 LEU A O 1
ATOM 6369 N N . ASP A 1 829 ? -5.031 45.406 20.922 1 97.25 829 ASP A N 1
ATOM 6370 C CA . ASP A 1 829 ? -5.375 44 20.641 1 97.25 829 ASP A CA 1
ATOM 6371 C C . ASP A 1 829 ? -4.73 43.531 19.344 1 97.25 829 ASP A C 1
ATOM 6373 O O . ASP A 1 829 ? -4.324 44.344 18.516 1 97.25 829 ASP A O 1
ATOM 6377 N N . SER A 1 830 ? -4.484 42.281 19.281 1 97.94 830 SER A N 1
ATOM 6378 C CA . SER A 1 830 ? -4.078 41.656 18.031 1 97.94 830 SER A CA 1
ATOM 6379 C C . SER A 1 830 ? -5.289 41.156 17.234 1 97.94 830 SER A C 1
ATOM 6381 O O . SER A 1 830 ? -6.234 40.625 17.812 1 97.94 830 SER A O 1
ATOM 6383 N N . PRO A 1 831 ? -5.273 41.312 15.977 1 97.56 831 PRO A N 1
ATOM 6384 C CA . PRO A 1 831 ? -4.203 41.938 15.188 1 97.56 831 PRO A CA 1
ATOM 6385 C C . PRO A 1 831 ? -4.242 43.438 15.227 1 97.56 831 PRO A C 1
ATOM 6387 O O . PRO A 1 831 ? -5.32 44.031 15.297 1 97.56 831 PRO A O 1
ATOM 6390 N N . ALA A 1 832 ? -3.059 43.969 15.164 1 98 832 ALA A N 1
ATOM 6391 C CA . ALA A 1 832 ? -2.947 45.438 15.023 1 98 832 ALA A CA 1
ATOM 6392 C C . ALA A 1 832 ? -3.129 45.844 13.57 1 98 832 ALA A C 1
ATOM 6394 O O . ALA A 1 832 ? -2.162 46.219 12.898 1 98 832 ALA A O 1
ATOM 6395 N N . THR A 1 833 ? -4.387 45.875 13.094 1 95.94 833 THR A N 1
ATOM 6396 C CA . THR A 1 833 ? -4.703 46.25 11.727 1 95.94 833 THR A CA 1
ATOM 6397 C C . THR A 1 833 ? -4.484 47.75 11.531 1 95.94 833 THR A C 1
ATOM 6399 O O . THR A 1 833 ? -4.266 48.5 12.492 1 95.94 833 THR A O 1
ATOM 6402 N N . ALA A 1 834 ? -4.562 48.219 10.258 1 96.31 834 ALA A N 1
ATOM 6403 C CA . ALA A 1 834 ? -4.418 49.625 9.961 1 96.31 834 ALA A CA 1
ATOM 6404 C C . ALA A 1 834 ? -5.414 50.469 10.766 1 96.31 834 ALA A C 1
ATOM 6406 O O . ALA A 1 834 ? -5.082 51.562 11.242 1 96.31 834 ALA A O 1
ATOM 6407 N N . GLU A 1 835 ? -6.605 49.938 10.867 1 95.94 835 GLU A N 1
ATOM 6408 C CA . GLU A 1 835 ? -7.637 50.594 11.656 1 95.94 835 GLU A CA 1
ATOM 6409 C C . GLU A 1 835 ? -7.203 50.75 13.109 1 95.94 835 GLU A C 1
ATOM 6411 O O . GLU A 1 835 ? -7.309 51.844 13.688 1 95.94 835 GLU A O 1
ATOM 6416 N N . CYS A 1 836 ? -6.727 49.656 13.703 1 96.5 836 CYS A N 1
ATOM 6417 C CA . CYS A 1 836 ? -6.324 49.656 15.102 1 96.5 836 CYS A CA 1
ATOM 6418 C C . CYS A 1 836 ? -5.145 50.594 15.336 1 96.5 836 CYS A C 1
ATOM 6420 O O . CYS A 1 836 ? -5.117 51.344 16.312 1 96.5 836 CYS A O 1
ATOM 6422 N N . ILE A 1 837 ? -4.215 50.562 14.43 1 98.19 837 ILE A N 1
ATOM 6423 C CA . ILE A 1 837 ? -3.031 51.406 14.539 1 98.19 837 ILE A CA 1
ATOM 6424 C C . ILE A 1 837 ? -3.443 52.875 14.484 1 98.19 837 ILE A C 1
ATOM 6426 O O . ILE A 1 837 ? -3.062 53.688 15.352 1 98.19 837 ILE A O 1
ATOM 6430 N N . ARG A 1 838 ? -4.242 53.281 13.492 1 97.56 838 ARG A N 1
ATOM 6431 C CA . ARG A 1 838 ? -4.656 54.688 13.289 1 97.56 838 ARG A CA 1
ATOM 6432 C C . ARG A 1 838 ? -5.422 55.188 14.508 1 97.56 838 ARG A C 1
ATOM 6434 O O . ARG A 1 838 ? -5.141 56.281 14.992 1 97.56 838 ARG A O 1
ATOM 6441 N N . MET A 1 839 ? -6.324 54.344 14.969 1 96.38 839 MET A N 1
ATOM 6442 C CA . MET A 1 839 ? -7.195 54.781 16.047 1 96.38 839 MET A CA 1
ATOM 6443 C C . MET A 1 839 ? -6.449 54.844 17.375 1 96.38 839 MET A C 1
ATOM 6445 O O . MET A 1 839 ? -6.801 55.594 18.266 1 96.38 839 MET A O 1
ATOM 6449 N N . ALA A 1 840 ? -5.387 54.062 17.516 1 97.19 840 ALA A N 1
ATOM 6450 C CA . ALA A 1 840 ? -4.59 54.062 18.734 1 97.19 840 ALA A CA 1
ATOM 6451 C C . ALA A 1 840 ? -3.654 55.25 18.812 1 97.19 840 ALA A C 1
ATOM 6453 O O . ALA A 1 840 ? -3.225 55.656 19.891 1 97.19 840 ALA A O 1
ATOM 6454 N N . CYS A 1 841 ? -3.221 55.844 17.703 1 97 841 CYS A N 1
ATOM 6455 C CA . CYS A 1 841 ? -2.348 57.031 17.688 1 97 841 CYS A CA 1
ATOM 6456 C C . CYS A 1 841 ? -3.029 58.219 18.328 1 97 841 CYS A C 1
ATOM 6458 O O . CYS A 1 841 ? -2.365 59.062 18.922 1 97 841 CYS A O 1
ATOM 6460 N N . GLU A 1 842 ? -4.234 58.406 18.359 1 94.75 842 GLU A N 1
ATOM 6461 C CA . GLU A 1 842 ? -5.094 59.469 18.891 1 94.75 842 GLU A CA 1
ATOM 6462 C C . GLU A 1 842 ? -4.551 60.844 18.547 1 94.75 842 GLU A C 1
ATOM 6464 O O . GLU A 1 842 ? -3.357 61.125 18.719 1 94.75 842 GLU A O 1
ATOM 6469 N N . ASP A 1 843 ? -5.289 61.781 18.047 1 94.75 843 ASP A N 1
ATOM 6470 C CA . ASP A 1 843 ? -4.969 63.156 17.688 1 94.75 843 ASP A CA 1
ATOM 6471 C C . ASP A 1 843 ? -6.242 64 17.5 1 94.75 843 ASP A C 1
ATOM 6473 O O . ASP A 1 843 ? -7.328 63.562 17.906 1 94.75 843 ASP A O 1
ATOM 6477 N N . GLN A 1 844 ? -6.09 65.125 16.984 1 92.44 844 GLN A N 1
ATOM 6478 C CA . GLN A 1 844 ? -7.23 66 16.828 1 92.44 844 GLN A CA 1
ATOM 6479 C C . GLN A 1 844 ? -8.25 65.438 15.844 1 92.44 844 GLN A C 1
ATOM 6481 O O . GLN A 1 844 ? -9.445 65.75 15.945 1 92.44 844 GLN A O 1
ATOM 6486 N N . PHE A 1 845 ? -7.793 64.688 14.914 1 94.75 845 PHE A N 1
ATOM 6487 C CA . PHE A 1 845 ? -8.688 64.125 13.898 1 94.75 845 PHE A CA 1
ATOM 6488 C C . PHE A 1 845 ? -9.492 62.969 14.461 1 94.75 845 PHE A C 1
ATOM 6490 O O . PHE A 1 845 ? -10.68 62.812 14.148 1 94.75 845 PHE A O 1
ATOM 6497 N N . THR A 1 846 ? -8.883 62.094 15.219 1 95.56 846 THR A N 1
ATOM 6498 C CA . THR A 1 846 ? -9.602 60.969 15.844 1 95.56 846 THR A CA 1
ATOM 6499 C C . THR A 1 846 ? -10.602 61.5 16.875 1 95.56 846 THR A C 1
ATOM 6501 O O . THR A 1 846 ? -11.672 60.906 17.062 1 95.56 846 THR A O 1
ATOM 6504 N N . ALA A 1 847 ? -10.289 62.594 17.516 1 93.62 847 ALA A N 1
ATOM 6505 C CA . ALA A 1 847 ? -11.148 63.188 18.531 1 93.62 847 ALA A CA 1
ATOM 6506 C C . ALA A 1 847 ? -12.422 63.75 17.906 1 93.62 847 ALA A C 1
ATOM 6508 O O . ALA A 1 847 ? -13.445 63.875 18.578 1 93.62 847 ALA A O 1
ATOM 6509 N N . GLN A 1 848 ? -12.281 64.062 16.672 1 93.12 848 GLN A N 1
ATOM 6510 C CA . GLN A 1 848 ? -13.414 64.625 15.945 1 93.12 848 GLN A CA 1
ATOM 6511 C C . GLN A 1 848 ? -14.555 63.625 15.844 1 93.12 848 GLN A C 1
ATOM 6513 O O . GLN A 1 848 ? -15.719 64 15.711 1 93.12 848 GLN A O 1
ATOM 6518 N N . PHE A 1 849 ? -14.273 62.406 15.898 1 92.62 849 PHE A N 1
ATOM 6519 C CA . PHE A 1 849 ? -15.266 61.344 15.68 1 92.62 849 PHE A CA 1
ATOM 6520 C C . PHE A 1 849 ? -15.258 60.344 16.828 1 92.62 849 PHE A C 1
ATOM 6522 O O . PHE A 1 849 ? -14.781 59.219 16.688 1 92.62 849 PHE A O 1
ATOM 6529 N N . PRO A 1 850 ? -15.914 60.688 17.844 1 87.56 850 PRO A N 1
ATOM 6530 C CA . PRO A 1 850 ? -15.938 59.781 18.984 1 87.56 850 PRO A CA 1
ATOM 6531 C C . PRO A 1 850 ? -16.797 58.531 18.734 1 87.56 850 PRO A C 1
ATOM 6533 O O . PRO A 1 850 ? -17.703 58.562 17.906 1 87.56 850 PRO A O 1
ATOM 6536 N N . ALA A 1 851 ? -16.453 57.5 19.453 1 87.44 851 ALA A N 1
ATOM 6537 C CA . ALA A 1 851 ? -17.203 56.25 19.312 1 87.44 851 ALA A CA 1
ATOM 6538 C C . ALA A 1 851 ? -18.641 56.406 19.797 1 87.44 851 ALA A C 1
ATOM 6540 O O . ALA A 1 851 ? -18.906 57.156 20.734 1 87.44 851 ALA A O 1
ATOM 6541 N N . ALA A 1 852 ? -19.469 55.656 19.109 1 87.81 852 ALA A N 1
ATOM 6542 C CA . ALA A 1 852 ? -20.859 55.625 19.547 1 87.81 852 ALA A CA 1
ATOM 6543 C C . ALA A 1 852 ? -21 54.938 20.891 1 87.81 852 ALA A C 1
ATOM 6545 O O . ALA A 1 852 ? -20.203 54.031 21.219 1 87.81 852 ALA A O 1
ATOM 6546 N N . GLU A 1 853 ? -22.047 55.375 21.641 1 86.81 853 GLU A N 1
ATOM 6547 C CA . GLU A 1 853 ? -22.266 54.75 22.953 1 86.81 853 GLU A CA 1
ATOM 6548 C C . GLU A 1 853 ? -22.547 53.25 22.812 1 86.81 853 GLU A C 1
ATOM 6550 O O . GLU A 1 853 ? -23.391 52.844 22.016 1 86.81 853 GLU A O 1
ATOM 6555 N N . PRO A 1 854 ? -21.797 52.5 23.609 1 80.44 854 PRO A N 1
ATOM 6556 C CA . PRO A 1 854 ? -22.047 51.062 23.547 1 80.44 854 PRO A CA 1
ATOM 6557 C C . PRO A 1 854 ? -23.5 50.719 23.828 1 80.44 854 PRO A C 1
ATOM 6559 O O . PRO A 1 854 ? -24.141 51.281 24.703 1 80.44 854 PRO A O 1
ATOM 6562 N N . GLY A 1 855 ? -24.109 49.875 23.094 1 82.44 855 GLY A N 1
ATOM 6563 C CA . GLY A 1 855 ? -25.484 49.438 23.312 1 82.44 855 GLY A CA 1
ATOM 6564 C C . GLY A 1 855 ? -26.5 50.25 22.547 1 82.44 855 GLY A C 1
ATOM 6565 O O . GLY A 1 855 ? -27.656 49.875 22.438 1 82.44 855 GLY A O 1
ATOM 6566 N N . SER A 1 856 ? -26.062 51.344 21.969 1 89.81 856 SER A N 1
ATOM 6567 C CA . SER A 1 856 ? -27 52.25 21.312 1 89.81 856 SER A CA 1
ATOM 6568 C C . SER A 1 856 ? -27.281 51.844 19.875 1 89.81 856 SER A C 1
ATOM 6570 O O . SER A 1 856 ? -28.156 52.406 19.219 1 89.81 856 SER A O 1
ATOM 6572 N N . PHE A 1 857 ? -26.703 50.844 19.391 1 89.19 857 PHE A N 1
ATOM 6573 C CA . PHE A 1 857 ? -26.875 50.375 18.016 1 89.19 857 PHE A CA 1
ATOM 6574 C C . PHE A 1 857 ? -26.5 48.906 17.922 1 89.19 857 PHE A C 1
ATOM 6576 O O . PHE A 1 857 ? -25.891 48.344 18.828 1 89.19 857 PHE A O 1
ATOM 6583 N N . LYS A 1 858 ? -27.047 48.312 16.969 1 88.94 858 LYS A N 1
ATOM 6584 C CA . LYS A 1 858 ? -26.609 46.938 16.656 1 88.94 858 LYS A CA 1
ATOM 6585 C C . LYS A 1 858 ? -25.406 46.969 15.719 1 88.94 858 LYS A C 1
ATOM 6587 O O . LYS A 1 858 ? -25.516 47.406 14.578 1 88.94 858 LYS A O 1
ATOM 6592 N N . PRO A 1 859 ? -24.266 46.438 16.172 1 89.75 859 PRO A N 1
ATOM 6593 C CA . PRO A 1 859 ? -23.094 46.469 15.32 1 89.75 859 PRO A CA 1
ATOM 6594 C C . PRO A 1 859 ? -23.234 45.594 14.07 1 89.75 859 PRO A C 1
ATOM 6596 O O . PRO A 1 859 ? -23.844 44.531 14.125 1 89.75 859 PRO A O 1
ATOM 6599 N N . TRP A 1 860 ? -22.703 46.031 12.961 1 90.88 860 TRP A N 1
ATOM 6600 C CA . TRP A 1 860 ? -22.703 45.25 11.719 1 90.88 860 TRP A CA 1
ATOM 6601 C C . TRP A 1 860 ? -21.875 44 11.867 1 90.88 860 TRP A C 1
ATOM 6603 O O . TRP A 1 860 ? -22.266 42.938 11.375 1 90.88 860 TRP A O 1
ATOM 6613 N N . ALA A 1 861 ? -20.734 44.156 12.523 1 92.19 861 ALA A N 1
ATOM 6614 C CA . ALA A 1 861 ? -19.812 43.031 12.758 1 92.19 861 ALA A CA 1
ATOM 6615 C C . ALA A 1 861 ? -19.328 43.031 14.203 1 92.19 861 ALA A C 1
ATOM 6617 O O . ALA A 1 861 ? -19.391 44.031 14.898 1 92.19 861 ALA A O 1
ATOM 6618 N N . ILE A 1 862 ? -18.922 41.812 14.57 1 89.56 862 ILE A N 1
ATOM 6619 C CA . ILE A 1 862 ? -18.406 41.656 15.93 1 89.56 862 ILE A CA 1
ATOM 6620 C C . ILE A 1 862 ? -17.078 40.906 15.898 1 89.56 862 ILE A C 1
ATOM 6622 O O . ILE A 1 862 ? -16.766 40.219 14.93 1 89.56 862 ILE A O 1
ATOM 6626 N N . LYS A 1 863 ? -16.281 41.188 16.953 1 83.81 863 LYS A N 1
ATOM 6627 C CA . LYS A 1 863 ? -15.047 40.438 17.172 1 83.81 863 LYS A CA 1
ATOM 6628 C C . LYS A 1 863 ? -15.281 39.25 18.109 1 83.81 863 LYS A C 1
ATOM 6630 O O . LYS A 1 863 ? -16.062 39.344 19.062 1 83.81 863 LYS A O 1
ATOM 6635 N N . LEU A 1 864 ? -14.727 38.219 17.703 1 88.31 864 LEU A N 1
ATOM 6636 C CA . LEU A 1 864 ? -14.883 37.031 18.531 1 88.31 864 LEU A CA 1
ATOM 6637 C C . LEU A 1 864 ? -13.953 37.094 19.734 1 88.31 864 LEU A C 1
ATOM 6639 O O . LEU A 1 864 ? -12.82 37.562 19.641 1 88.31 864 LEU A O 1
ATOM 6643 N N . MET B 1 1 ? -15.672 -37.094 -42.656 1 78.12 1 MET B N 1
ATOM 6644 C CA . MET B 1 1 ? -14.789 -37.594 -43.688 1 78.12 1 MET B CA 1
ATOM 6645 C C . MET B 1 1 ? -14.578 -36.531 -44.781 1 78.12 1 MET B C 1
ATOM 6647 O O . MET B 1 1 ? -13.688 -36.688 -45.625 1 78.12 1 MET B O 1
ATOM 6651 N N . ALA B 1 2 ? -15.383 -35.562 -44.688 1 73 2 ALA B N 1
ATOM 6652 C CA . ALA B 1 2 ? -15.375 -34.406 -45.562 1 73 2 ALA B CA 1
ATOM 6653 C C . ALA B 1 2 ? -15.836 -33.156 -44.812 1 73 2 ALA B C 1
ATOM 6655 O O . ALA B 1 2 ? -16.297 -33.219 -43.688 1 73 2 ALA B O 1
ATOM 6656 N N . PRO B 1 3 ? -15.633 -32.031 -45.406 1 78.94 3 PRO B N 1
ATOM 6657 C CA . PRO B 1 3 ? -16.078 -30.797 -44.75 1 78.94 3 PRO B CA 1
ATOM 6658 C C . PRO B 1 3 ? -17.594 -30.719 -44.594 1 78.94 3 PRO B C 1
ATOM 6660 O O . PRO B 1 3 ? -18.109 -29.953 -43.781 1 78.94 3 PRO B O 1
ATOM 6663 N N . THR B 1 4 ? -18.266 -31.594 -45.5 1 84.88 4 THR B N 1
ATOM 6664 C CA . THR B 1 4 ? -19.719 -31.703 -45.438 1 84.88 4 THR B CA 1
ATOM 6665 C C . THR B 1 4 ? -20.141 -33.156 -45.344 1 84.88 4 THR B C 1
ATOM 6667 O O . THR B 1 4 ? -19.344 -34.062 -45.562 1 84.88 4 THR B O 1
ATOM 6670 N N . SER B 1 5 ? -21.375 -33.438 -44.969 1 87 5 SER B N 1
ATOM 6671 C CA . SER B 1 5 ? -21.906 -34.812 -44.938 1 87 5 SER B CA 1
ATOM 6672 C C . SER B 1 5 ? -21.938 -35.438 -46.312 1 87 5 SER B C 1
ATOM 6674 O O . SER B 1 5 ? -22.328 -34.781 -47.281 1 87 5 SER B O 1
ATOM 6676 N N . ILE B 1 6 ? -21.359 -36.688 -46.406 1 87.19 6 ILE B N 1
ATOM 6677 C CA . ILE B 1 6 ? -21.391 -37.406 -47.688 1 87.19 6 ILE B CA 1
ATOM 6678 C C . ILE B 1 6 ? -22.047 -38.781 -47.5 1 87.19 6 ILE B C 1
ATOM 6680 O O . ILE B 1 6 ? -21.969 -39.375 -46.438 1 87.19 6 ILE B O 1
ATOM 6684 N N . MET B 1 7 ? -22.688 -39.25 -48.625 1 88.62 7 MET B N 1
ATOM 6685 C CA . MET B 1 7 ? -23.312 -40.594 -48.594 1 88.62 7 MET B CA 1
ATOM 6686 C C . MET B 1 7 ? -22.391 -41.625 -49.219 1 88.62 7 MET B C 1
ATOM 6688 O O . MET B 1 7 ? -21.719 -41.375 -50.219 1 88.62 7 MET B O 1
ATOM 6692 N N . ALA B 1 8 ? -22.312 -42.812 -48.656 1 92.12 8 ALA B N 1
ATOM 6693 C CA . ALA B 1 8 ? -21.578 -43.938 -49.219 1 92.12 8 ALA B CA 1
ATOM 6694 C C . ALA B 1 8 ? -22.422 -44.656 -50.281 1 92.12 8 ALA B C 1
ATOM 6696 O O . ALA B 1 8 ? -22.875 -45.781 -50.062 1 92.12 8 ALA B O 1
ATOM 6697 N N . CYS B 1 9 ? -22.453 -44.062 -51.406 1 91.94 9 CYS B N 1
ATOM 6698 C CA . CYS B 1 9 ? -23.422 -44.5 -52.438 1 91.94 9 CYS B CA 1
ATOM 6699 C C . CYS B 1 9 ? -23.047 -45.844 -53 1 91.94 9 CYS B C 1
ATOM 6701 O O . CYS B 1 9 ? -23.922 -46.688 -53.25 1 91.94 9 CYS B O 1
ATOM 6703 N N . ASN B 1 10 ? -21.844 -46 -53.312 1 93.38 10 ASN B N 1
ATOM 6704 C CA . ASN B 1 10 ? -21.422 -47.281 -53.875 1 93.38 10 ASN B CA 1
ATOM 6705 C C . ASN B 1 10 ? -21.688 -48.438 -52.875 1 93.38 10 ASN B C 1
ATOM 6707 O O . ASN B 1 10 ? -22.047 -49.531 -53.312 1 93.38 10 ASN B O 1
ATOM 6711 N N . THR B 1 11 ? -21.438 -48.188 -51.656 1 93.38 11 THR B N 1
ATOM 6712 C CA . THR B 1 11 ? -21.703 -49.188 -50.656 1 93.38 11 THR B CA 1
ATOM 6713 C C . THR B 1 11 ? -23.188 -49.5 -50.562 1 93.38 11 THR B C 1
ATOM 6715 O O . THR B 1 11 ? -23.594 -50.688 -50.531 1 93.38 11 THR B O 1
ATOM 6718 N N . ALA B 1 12 ? -23.969 -48.5 -50.594 1 92.75 12 ALA B N 1
ATOM 6719 C CA . ALA B 1 12 ? -25.422 -48.688 -50.531 1 92.75 12 ALA B CA 1
ATOM 6720 C C . ALA B 1 12 ? -25.922 -49.5 -51.719 1 92.75 12 ALA B C 1
ATOM 6722 O O . ALA B 1 12 ? -26.734 -50.438 -51.562 1 92.75 12 ALA B O 1
ATOM 6723 N N . ASN B 1 13 ? -25.438 -49.094 -52.844 1 94.12 13 ASN B N 1
ATOM 6724 C CA . ASN B 1 13 ? -25.875 -49.75 -54.062 1 94.12 13 ASN B CA 1
ATOM 6725 C C . ASN B 1 13 ? -25.438 -51.219 -54.094 1 94.12 13 ASN B C 1
ATOM 6727 O O . ASN B 1 13 ? -26.203 -52.094 -54.562 1 94.12 13 ASN B O 1
ATOM 6731 N N . ARG B 1 14 ? -24.297 -51.406 -53.625 1 93.19 14 ARG B N 1
ATOM 6732 C CA . ARG B 1 14 ? -23.75 -52.781 -53.656 1 93.19 14 ARG B CA 1
ATOM 6733 C C . ARG B 1 14 ? -24.5 -53.656 -52.656 1 93.19 14 ARG B C 1
ATOM 6735 O O . ARG B 1 14 ? -24.531 -54.875 -52.844 1 93.19 14 ARG B O 1
ATOM 6742 N N . LEU B 1 15 ? -25.047 -53.156 -51.656 1 92.06 15 LEU B N 1
ATOM 6743 C CA . LEU B 1 15 ? -25.656 -53.969 -50.594 1 92.06 15 LEU B CA 1
ATOM 6744 C C . LEU B 1 15 ? -27.109 -54.25 -50.906 1 92.06 15 LEU B C 1
ATOM 6746 O O . LEU B 1 15 ? -27.703 -55.156 -50.312 1 92.06 15 LEU B O 1
ATOM 6750 N N . ILE B 1 16 ? -27.641 -53.562 -51.844 1 92.62 16 ILE B N 1
ATOM 6751 C CA . ILE B 1 16 ? -29.031 -53.781 -52.219 1 92.62 16 ILE B CA 1
ATOM 6752 C C . ILE B 1 16 ? -29.219 -55.219 -52.719 1 92.62 16 ILE B C 1
ATOM 6754 O O . ILE B 1 16 ? -28.453 -55.688 -53.562 1 92.62 16 ILE B O 1
ATOM 6758 N N . GLY B 1 17 ? -30.172 -55.844 -52.219 1 90.88 17 GLY B N 1
ATOM 6759 C CA . GLY B 1 17 ? -30.5 -57.219 -52.656 1 90.88 17 GLY B CA 1
ATOM 6760 C C . GLY B 1 17 ? -29.734 -58.281 -51.875 1 90.88 17 GLY B C 1
ATOM 6761 O O . GLY B 1 17 ? -30.031 -59.469 -52 1 90.88 17 GLY B O 1
ATOM 6762 N N . LEU B 1 18 ? -28.797 -57.844 -51.125 1 90.81 18 LEU B N 1
ATOM 6763 C CA . LEU B 1 18 ? -28.016 -58.812 -50.344 1 90.81 18 LEU B CA 1
ATOM 6764 C C . LEU B 1 18 ? -28.734 -59.188 -49.062 1 90.81 18 LEU B C 1
ATOM 6766 O O . LEU B 1 18 ? -29.484 -58.375 -48.5 1 90.81 18 LEU B O 1
ATOM 6770 N N . LYS B 1 19 ? -28.484 -60.344 -48.562 1 89.25 19 LYS B N 1
ATOM 6771 C CA . LYS B 1 19 ? -29.062 -60.812 -47.312 1 89.25 19 LYS B CA 1
ATOM 6772 C C . LYS B 1 19 ? -28.281 -60.25 -46.125 1 89.25 19 LYS B C 1
ATOM 6774 O O . LYS B 1 19 ? -27.062 -60.188 -46.156 1 89.25 19 LYS B O 1
ATOM 6779 N N . TRP B 1 20 ? -29.047 -59.844 -45.156 1 89.81 20 TRP B N 1
ATOM 6780 C CA . TRP B 1 20 ? -28.453 -59.344 -43.938 1 89.81 20 TRP B CA 1
ATOM 6781 C C . TRP B 1 20 ? -27.859 -60.469 -43.094 1 89.81 20 TRP B C 1
ATOM 6783 O O . TRP B 1 20 ? -28.469 -60.875 -42.125 1 89.81 20 TRP B O 1
ATOM 6793 N N . ASP B 1 21 ? -26.766 -60.906 -43.438 1 86.06 21 ASP B N 1
ATOM 6794 C CA . ASP B 1 21 ? -26.047 -61.969 -42.719 1 86.06 21 ASP B CA 1
ATOM 6795 C C . ASP B 1 21 ? -24.562 -61.656 -42.594 1 86.06 21 ASP B C 1
ATOM 6797 O O . ASP B 1 21 ? -24.125 -60.562 -43 1 86.06 21 ASP B O 1
ATOM 6801 N N . ASN B 1 22 ? -23.797 -62.5 -42.094 1 82.69 22 ASN B N 1
ATOM 6802 C CA . ASN B 1 22 ? -22.391 -62.25 -41.75 1 82.69 22 ASN B CA 1
ATOM 6803 C C . ASN B 1 22 ? -21.547 -62.062 -43 1 82.69 22 ASN B C 1
ATOM 6805 O O . ASN B 1 22 ? -20.469 -61.469 -42.969 1 82.69 22 ASN B O 1
ATOM 6809 N N . ASP B 1 23 ? -22.078 -62.531 -44.094 1 85.81 23 ASP B N 1
ATOM 6810 C CA . ASP B 1 23 ? -21.328 -62.406 -45.344 1 85.81 23 ASP B CA 1
ATOM 6811 C C . ASP B 1 23 ? -21.438 -61 -45.906 1 85.81 23 ASP B C 1
ATOM 6813 O O . ASP B 1 23 ? -20.641 -60.625 -46.781 1 85.81 23 ASP B O 1
ATOM 6817 N N . LEU B 1 24 ? -22.422 -60.375 -45.406 1 89.75 24 LEU B N 1
ATOM 6818 C CA . LEU B 1 24 ? -22.672 -59.031 -45.875 1 89.75 24 LEU B CA 1
ATOM 6819 C C . LEU B 1 24 ? -21.594 -58.062 -45.375 1 89.75 24 LEU B C 1
ATOM 6821 O O . LEU B 1 24 ? -21.234 -57.125 -46.062 1 89.75 24 LEU B O 1
ATOM 6825 N N . LEU B 1 25 ? -21.047 -58.25 -44.25 1 89.56 25 LEU B N 1
ATOM 6826 C CA . LEU B 1 25 ? -20.203 -57.281 -43.531 1 89.56 25 LEU B CA 1
ATOM 6827 C C . LEU B 1 25 ? -18.875 -57.094 -44.281 1 89.56 25 LEU B C 1
ATOM 6829 O O . LEU B 1 25 ? -18.469 -55.938 -44.5 1 89.56 25 LEU B O 1
ATOM 6833 N N . PRO B 1 26 ? -18.219 -58.156 -44.688 1 89.94 26 PRO B N 1
ATOM 6834 C CA . PRO B 1 26 ? -16.969 -57.938 -45.406 1 89.94 26 PRO B CA 1
ATOM 6835 C C . PRO B 1 26 ? -17.141 -57.156 -46.688 1 89.94 26 PRO B C 1
ATOM 6837 O O . PRO B 1 26 ? -16.312 -56.312 -47.031 1 89.94 26 PRO B O 1
ATOM 6840 N N . GLU B 1 27 ? -18.188 -57.5 -47.312 1 90.12 27 GLU B N 1
ATOM 6841 C CA . GLU B 1 27 ? -18.484 -56.781 -48.531 1 90.12 27 GLU B CA 1
ATOM 6842 C C . GLU B 1 27 ? -18.766 -55.312 -48.25 1 90.12 27 GLU B C 1
ATOM 6844 O O . GLU B 1 27 ? -18.266 -54.438 -48.969 1 90.12 27 GLU B O 1
ATOM 6849 N N . ALA B 1 28 ? -19.531 -55.094 -47.312 1 92.69 28 ALA B N 1
ATOM 6850 C CA . ALA B 1 28 ? -19.875 -53.719 -46.938 1 92.69 28 ALA B CA 1
ATOM 6851 C C . ALA B 1 28 ? -18.625 -52.938 -46.531 1 92.69 28 ALA B C 1
ATOM 6853 O O . ALA B 1 28 ? -18.469 -51.781 -46.906 1 92.69 28 ALA B O 1
ATOM 6854 N N . CYS B 1 29 ? -17.766 -53.5 -45.719 1 92.62 29 CYS B N 1
ATOM 6855 C CA . CYS B 1 29 ? -16.547 -52.875 -45.219 1 92.62 29 CYS B CA 1
ATOM 6856 C C . CYS B 1 29 ? -15.609 -52.5 -46.375 1 92.62 29 CYS B C 1
ATOM 6858 O O . CYS B 1 29 ? -15.008 -51.438 -46.406 1 92.62 29 CYS B O 1
ATOM 6860 N N . SER B 1 30 ? -15.516 -53.406 -47.312 1 91.44 30 SER B N 1
ATOM 6861 C CA . SER B 1 30 ? -14.664 -53.188 -48.469 1 91.44 30 SER B CA 1
ATOM 6862 C C . SER B 1 30 ? -15.172 -52.031 -49.312 1 91.44 30 SER B C 1
ATOM 6864 O O . SER B 1 30 ? -14.391 -51.188 -49.75 1 91.44 30 SER B O 1
ATOM 6866 N N . CYS B 1 31 ? -16.422 -51.969 -49.531 1 92.94 31 CYS B N 1
ATOM 6867 C CA . CYS B 1 31 ? -17.031 -50.906 -50.312 1 92.94 31 CYS B CA 1
ATOM 6868 C C . CYS B 1 31 ? -16.906 -49.562 -49.594 1 92.94 31 CYS B C 1
ATOM 6870 O O . CYS B 1 31 ? -16.719 -48.531 -50.25 1 92.94 31 CYS B O 1
ATOM 6872 N N . LEU B 1 32 ? -17.094 -49.656 -48.344 1 91.56 32 LEU B N 1
ATOM 6873 C CA . LEU B 1 32 ? -17.016 -48.438 -47.562 1 91.56 32 LEU B CA 1
ATOM 6874 C C . LEU B 1 32 ? -15.633 -47.781 -47.656 1 91.56 32 LEU B C 1
ATOM 6876 O O . LEU B 1 32 ? -15.508 -46.562 -47.656 1 91.56 32 LEU B O 1
ATOM 6880 N N . GLU B 1 33 ? -14.609 -48.594 -47.688 1 89.94 33 GLU B N 1
ATOM 6881 C CA . GLU B 1 33 ? -13.234 -48.125 -47.844 1 89.94 33 GLU B CA 1
ATOM 6882 C C . GLU B 1 33 ? -13.055 -47.312 -49.125 1 89.94 33 GLU B C 1
ATOM 6884 O O . GLU B 1 33 ? -12.359 -46.281 -49.125 1 89.94 33 GLU B O 1
ATOM 6889 N N . ASP B 1 34 ? -13.695 -47.75 -50.094 1 89.31 34 ASP B N 1
ATOM 6890 C CA . ASP B 1 34 ? -13.594 -47.094 -51.406 1 89.31 34 ASP B CA 1
ATOM 6891 C C . ASP B 1 34 ? -14.43 -45.812 -51.438 1 89.31 34 ASP B C 1
ATOM 6893 O O . ASP B 1 34 ? -14.062 -44.844 -52.094 1 89.31 34 ASP B O 1
ATOM 6897 N N . ASP B 1 35 ? -15.484 -45.875 -50.75 1 91 35 ASP B N 1
ATOM 6898 C CA . ASP B 1 35 ? -16.438 -44.75 -50.781 1 91 35 ASP B CA 1
ATOM 6899 C C . ASP B 1 35 ? -15.93 -43.594 -49.969 1 91 35 ASP B C 1
ATOM 6901 O O . ASP B 1 35 ? -16.266 -42.438 -50.25 1 91 35 ASP B O 1
ATOM 6905 N N . LEU B 1 36 ? -15.164 -43.906 -48.969 1 89.5 36 LEU B N 1
ATOM 6906 C CA . LEU B 1 36 ? -14.781 -42.875 -48.031 1 89.5 36 LEU B CA 1
ATOM 6907 C C . LEU B 1 36 ? -13.258 -42.812 -47.875 1 89.5 36 LEU B C 1
ATOM 6909 O O . LEU B 1 36 ? -12.727 -43.031 -46.781 1 89.5 36 LEU B O 1
ATOM 6913 N N . PRO B 1 37 ? -12.609 -42.375 -48.969 1 86.62 37 PRO B N 1
ATOM 6914 C CA . PRO B 1 37 ? -11.148 -42.25 -48.875 1 86.62 37 PRO B CA 1
ATOM 6915 C C . PRO B 1 37 ? -10.711 -41 -48.125 1 86.62 37 PRO B C 1
ATOM 6917 O O . PRO B 1 37 ? -11.438 -40 -48.062 1 86.62 37 PRO B O 1
ATOM 6920 N N . LEU B 1 38 ? -9.664 -41.062 -47.375 1 90.38 38 LEU B N 1
ATOM 6921 C CA . LEU B 1 38 ? -9.039 -39.938 -46.719 1 90.38 38 LEU B CA 1
ATOM 6922 C C . LEU B 1 38 ? -7.535 -39.906 -46.969 1 90.38 38 LEU B C 1
ATOM 6924 O O . LEU B 1 38 ? -6.82 -40.812 -46.531 1 90.38 38 LEU B O 1
ATOM 6928 N N . PRO B 1 39 ? -7.09 -38.875 -47.688 1 88.88 39 PRO B N 1
ATOM 6929 C CA . PRO B 1 39 ? -5.645 -38.812 -47.906 1 88.88 39 PRO B CA 1
ATOM 6930 C C . PRO B 1 39 ? -4.844 -38.625 -46.625 1 88.88 39 PRO B C 1
ATOM 6932 O O . PRO B 1 39 ? -5.336 -38 -45.688 1 88.88 39 PRO B O 1
ATOM 6935 N N . PRO B 1 40 ? -3.627 -39 -46.594 1 89.81 40 PRO B N 1
ATOM 6936 C CA . PRO B 1 40 ? -2.811 -38.969 -45.375 1 89.81 40 PRO B CA 1
ATOM 6937 C C . PRO B 1 40 ? -2.562 -37.531 -44.906 1 89.81 40 PRO B C 1
ATOM 6939 O O . PRO B 1 40 ? -2.312 -37.312 -43.719 1 89.81 40 PRO B O 1
ATOM 6942 N N . SER B 1 41 ? -2.643 -36.562 -45.75 1 90.94 41 SER B N 1
ATOM 6943 C CA . SER B 1 41 ? -2.336 -35.156 -45.375 1 90.94 41 SER B CA 1
ATOM 6944 C C . SER B 1 41 ? -3.609 -34.344 -45.156 1 90.94 41 SER B C 1
ATOM 6946 O O . SER B 1 41 ? -3.574 -33.125 -45.156 1 90.94 41 SER B O 1
ATOM 6948 N N . VAL B 1 42 ? -4.699 -35 -44.969 1 90.69 42 VAL B N 1
ATOM 6949 C CA . VAL B 1 42 ? -5.992 -34.344 -44.906 1 90.69 42 VAL B CA 1
ATOM 6950 C C . VAL B 1 42 ? -6.039 -33.438 -43.656 1 90.69 42 VAL B C 1
ATOM 6952 O O . VAL B 1 42 ? -5.555 -33.812 -42.594 1 90.69 42 VAL B O 1
ATOM 6955 N N . PRO B 1 43 ? -6.637 -32.219 -43.781 1 88.25 43 PRO B N 1
ATOM 6956 C CA . PRO B 1 43 ? -6.797 -31.359 -42.594 1 88.25 43 PRO B CA 1
ATOM 6957 C C . PRO B 1 43 ? -7.535 -32.062 -41.469 1 88.25 43 PRO B C 1
ATOM 6959 O O . PRO B 1 43 ? -8.5 -32.781 -41.688 1 88.25 43 PRO B O 1
ATOM 6962 N N . GLY B 1 44 ? -7.039 -31.844 -40.25 1 87.44 44 GLY B N 1
ATOM 6963 C CA . GLY B 1 44 ? -7.602 -32.469 -39.062 1 87.44 44 GLY B CA 1
ATOM 6964 C C . GLY B 1 44 ? -6.859 -33.719 -38.656 1 87.44 44 GLY B C 1
ATOM 6965 O O . GLY B 1 44 ? -7 -34.188 -37.531 1 87.44 44 GLY B O 1
ATOM 6966 N N . GLY B 1 45 ? -6.188 -34.312 -39.594 1 88 45 GLY B N 1
ATOM 6967 C CA . GLY B 1 45 ? -5.352 -35.469 -39.312 1 88 45 GLY B CA 1
ATOM 6968 C C . GLY B 1 45 ? -6.145 -36.688 -38.844 1 88 45 GLY B C 1
ATOM 6969 O O . GLY B 1 45 ? -7.23 -36.938 -39.375 1 88 45 GLY B O 1
ATOM 6970 N N . MET B 1 46 ? -5.547 -37.625 -38.062 1 90.94 46 MET B N 1
ATOM 6971 C CA . MET B 1 46 ? -6.141 -38.812 -37.469 1 90.94 46 MET B CA 1
ATOM 6972 C C . MET B 1 46 ? -6.727 -39.719 -38.562 1 90.94 46 MET B C 1
ATOM 6974 O O . MET B 1 46 ? -7.852 -40.188 -38.438 1 90.94 46 MET B O 1
ATOM 6978 N N . VAL B 1 47 ? -6.062 -39.875 -39.625 1 92.06 47 VAL B N 1
ATOM 6979 C CA . VAL B 1 47 ? -6.59 -40.469 -40.812 1 92.06 47 VAL B CA 1
ATOM 6980 C C . VAL B 1 47 ? -6.992 -41.938 -40.562 1 92.06 47 VAL B C 1
ATOM 6982 O O . VAL B 1 47 ? -8.125 -42.312 -40.844 1 92.06 47 VAL B O 1
ATOM 6985 N N . GLU B 1 48 ? -6.051 -42.719 -39.938 1 92.94 48 GLU B N 1
ATOM 6986 C CA . GLU B 1 48 ? -6.34 -44.125 -39.688 1 92.94 48 GLU B CA 1
ATOM 6987 C C . GLU B 1 48 ? -7.535 -44.281 -38.75 1 92.94 48 GLU B C 1
ATOM 6989 O O . GLU B 1 48 ? -8.398 -45.125 -38.938 1 92.94 48 GLU B O 1
ATOM 6994 N N . PHE B 1 49 ? -7.605 -43.562 -37.781 1 94.88 49 PHE B N 1
ATOM 6995 C CA . PHE B 1 49 ? -8.68 -43.562 -36.781 1 94.88 49 PHE B CA 1
ATOM 6996 C C . PHE B 1 49 ? -10.016 -43.219 -37.438 1 94.88 49 PHE B C 1
ATOM 6998 O O . PHE B 1 49 ? -11.008 -43.938 -37.25 1 94.88 49 PHE B O 1
ATOM 7005 N N . ARG B 1 50 ? -10.062 -42.094 -38.188 1 93.5 50 ARG B N 1
ATOM 7006 C CA . ARG B 1 50 ? -11.281 -41.656 -38.844 1 93.5 50 ARG B CA 1
ATOM 7007 C C . ARG B 1 50 ? -11.828 -42.719 -39.781 1 93.5 50 ARG B C 1
ATOM 7009 O O . ARG B 1 50 ? -13.031 -42.969 -39.812 1 93.5 50 ARG B O 1
ATOM 7016 N N . ARG B 1 51 ? -10.938 -43.312 -40.469 1 93.69 51 ARG B N 1
ATOM 7017 C CA . ARG B 1 51 ? -11.359 -44.344 -41.406 1 93.69 51 ARG B CA 1
ATOM 7018 C C . ARG B 1 51 ? -11.859 -45.562 -40.656 1 93.69 51 ARG B C 1
ATOM 7020 O O . ARG B 1 51 ? -12.875 -46.156 -41.031 1 93.69 51 ARG B O 1
ATOM 7027 N N . THR B 1 52 ? -11.141 -45.906 -39.656 1 95.44 52 THR B N 1
ATOM 7028 C CA . THR B 1 52 ? -11.531 -47.031 -38.844 1 95.44 52 THR B CA 1
ATOM 7029 C C . THR B 1 52 ? -12.906 -46.812 -38.219 1 95.44 52 THR B C 1
ATOM 7031 O O . THR B 1 52 ? -13.695 -47.75 -38.094 1 95.44 52 THR B O 1
ATOM 7034 N N . LEU B 1 53 ? -13.266 -45.625 -37.844 1 94.56 53 LEU B N 1
ATOM 7035 C CA . LEU B 1 53 ? -14.531 -45.312 -37.188 1 94.56 53 LEU B CA 1
ATOM 7036 C C . LEU B 1 53 ? -15.711 -45.594 -38.094 1 94.56 53 LEU B C 1
ATOM 7038 O O . LEU B 1 53 ? -16.781 -45.969 -37.656 1 94.56 53 LEU B O 1
ATOM 7042 N N . THR B 1 54 ? -15.523 -45.375 -39.406 1 92.94 54 THR B N 1
ATOM 7043 C CA . THR B 1 54 ? -16.609 -45.625 -40.344 1 92.94 54 THR B CA 1
ATOM 7044 C C . THR B 1 54 ? -17.016 -47.094 -40.344 1 92.94 54 THR B C 1
ATOM 7046 O O . THR B 1 54 ? -18.203 -47.438 -40.312 1 92.94 54 THR B O 1
ATOM 7049 N N . THR B 1 55 ? -15.984 -47.938 -40.344 1 94.56 55 THR B N 1
ATOM 7050 C CA . THR B 1 55 ? -16.234 -49.375 -40.344 1 94.56 55 THR B CA 1
ATOM 7051 C C . THR B 1 55 ? -16.75 -49.812 -38.969 1 94.56 55 THR B C 1
ATOM 7053 O O . THR B 1 55 ? -17.609 -50.688 -38.875 1 94.56 55 THR B O 1
ATOM 7056 N N . SER B 1 56 ? -16.203 -49.188 -37.938 1 94.94 56 SER B N 1
ATOM 7057 C CA . SER B 1 56 ? -16.672 -49.5 -36.594 1 94.94 56 SER B CA 1
ATOM 7058 C C . SER B 1 56 ? -18.141 -49.125 -36.406 1 94.94 56 SER B C 1
ATOM 7060 O O . SER B 1 56 ? -18.922 -49.938 -35.844 1 94.94 56 SER B O 1
ATOM 7062 N N . PHE B 1 57 ? -18.562 -48 -36.906 1 93.62 57 PHE B N 1
ATOM 7063 C CA . PHE B 1 57 ? -19.953 -47.562 -36.781 1 93.62 57 PHE B CA 1
ATOM 7064 C C . PHE B 1 57 ? -20.875 -48.438 -37.625 1 93.62 57 PHE B C 1
ATOM 7066 O O . PHE B 1 57 ? -22 -48.75 -37.219 1 93.62 57 PHE B O 1
ATOM 7073 N N . LEU B 1 58 ? -20.406 -48.844 -38.781 1 93.25 58 LEU B N 1
ATOM 7074 C CA . LEU B 1 58 ? -21.188 -49.75 -39.625 1 93.25 58 LEU B CA 1
ATOM 7075 C C . LEU B 1 58 ? -21.391 -51.094 -38.906 1 93.25 58 LEU B C 1
ATOM 7077 O O . LEU B 1 58 ? -22.484 -51.656 -38.969 1 93.25 58 LEU B O 1
ATOM 7081 N N . PHE B 1 59 ? -20.344 -51.594 -38.375 1 94.44 59 PHE B N 1
ATOM 7082 C CA . PHE B 1 59 ? -20.406 -52.844 -37.625 1 94.44 59 PHE B CA 1
ATOM 7083 C C . PHE B 1 59 ? -21.391 -52.75 -36.469 1 94.44 59 PHE B C 1
ATOM 7085 O O . PHE B 1 59 ? -22.219 -53.656 -36.281 1 94.44 59 PHE B O 1
ATOM 7092 N N . LYS B 1 60 ? -21.312 -51.656 -35.688 1 93.56 60 LYS B N 1
ATOM 7093 C CA . LYS B 1 60 ? -22.266 -51.438 -34.594 1 93.56 60 LYS B CA 1
ATOM 7094 C C . LYS B 1 60 ? -23.688 -51.375 -35.125 1 93.56 60 LYS B C 1
ATOM 7096 O O . LYS B 1 60 ? -24.594 -51.969 -34.531 1 93.56 60 LYS B O 1
ATOM 7101 N N . PHE B 1 61 ? -23.859 -50.688 -36.25 1 92.75 61 PHE B N 1
ATOM 7102 C CA . PHE B 1 61 ? -25.172 -50.625 -36.875 1 92.75 61 PHE B CA 1
ATOM 7103 C C . PHE B 1 61 ? -25.641 -52 -37.344 1 92.75 61 PHE B C 1
ATOM 7105 O O . PHE B 1 61 ? -26.797 -52.344 -37.125 1 92.75 61 PHE B O 1
ATOM 7112 N N . PHE B 1 62 ? -24.766 -52.75 -37.969 1 92.94 62 PHE B N 1
ATOM 7113 C CA . PHE B 1 62 ? -25.047 -54.094 -38.438 1 92.94 62 PHE B CA 1
ATOM 7114 C C . PHE B 1 62 ? -25.547 -54.969 -37.281 1 92.94 62 PHE B C 1
ATOM 7116 O O . PHE B 1 62 ? -26.578 -55.625 -37.406 1 92.94 62 PHE B O 1
ATOM 7123 N N . LEU B 1 63 ? -24.859 -54.875 -36.188 1 92.31 63 LEU B N 1
ATOM 7124 C CA . LEU B 1 63 ? -25.234 -55.688 -35.031 1 92.31 63 LEU B CA 1
ATOM 7125 C C . LEU B 1 63 ? -26.578 -55.219 -34.469 1 92.31 63 LEU B C 1
ATOM 7127 O O . LEU B 1 63 ? -27.391 -56.031 -34.031 1 92.31 63 LEU B O 1
ATOM 7131 N N . SER B 1 64 ? -26.75 -53.969 -34.438 1 91.88 64 SER B N 1
ATOM 7132 C CA . SER B 1 64 ? -27.984 -53.406 -33.906 1 91.88 64 SER B CA 1
ATOM 7133 C C . SER B 1 64 ? -29.188 -53.844 -34.719 1 91.88 64 SER B C 1
ATOM 7135 O O . SER B 1 64 ? -30.25 -54.125 -34.156 1 91.88 64 SER B O 1
ATOM 7137 N N . VAL B 1 65 ? -29.016 -53.844 -36 1 90.38 65 VAL B N 1
ATOM 7138 C CA . VAL B 1 65 ? -30.094 -54.281 -36.875 1 90.38 65 VAL B CA 1
ATOM 7139 C C . VAL B 1 65 ? -30.344 -55.781 -36.75 1 90.38 65 VAL B C 1
ATOM 7141 O O . VAL B 1 65 ? -31.5 -56.219 -36.688 1 90.38 65 VAL B O 1
ATOM 7144 N N . GLN B 1 66 ? -29.281 -56.438 -36.688 1 89.56 66 GLN B N 1
ATOM 7145 C CA . GLN B 1 66 ? -29.391 -57.906 -36.5 1 89.56 66 GLN B CA 1
ATOM 7146 C C . GLN B 1 66 ? -30.156 -58.219 -35.219 1 89.56 66 GLN B C 1
ATOM 7148 O O . GLN B 1 66 ? -30.984 -59.125 -35.188 1 89.56 66 GLN B O 1
ATOM 7153 N N . GLN B 1 67 ? -29.875 -57.562 -34.188 1 86.94 67 GLN B N 1
ATOM 7154 C CA . GLN B 1 67 ? -30.531 -57.75 -32.906 1 86.94 67 GLN B CA 1
ATOM 7155 C C . GLN B 1 67 ? -32 -57.344 -32.969 1 86.94 67 GLN B C 1
ATOM 7157 O O . GLN B 1 67 ? -32.844 -58.031 -32.406 1 86.94 67 GLN B O 1
ATOM 7162 N N . ARG B 1 68 ? -32.281 -56.312 -33.594 1 85.75 68 ARG B N 1
ATOM 7163 C CA . ARG B 1 68 ? -33.656 -55.812 -33.688 1 85.75 68 ARG B CA 1
ATOM 7164 C C . ARG B 1 68 ? -34.531 -56.719 -34.531 1 85.75 68 ARG B C 1
ATOM 7166 O O . ARG B 1 68 ? -35.719 -56.844 -34.281 1 85.75 68 ARG B O 1
ATOM 7173 N N . LEU B 1 69 ? -33.938 -57.281 -35.562 1 83.94 69 LEU B N 1
ATOM 7174 C CA . LEU B 1 69 ? -34.719 -58.094 -36.5 1 83.94 69 LEU B CA 1
ATOM 7175 C C . LEU B 1 69 ? -34.719 -59.562 -36.031 1 83.94 69 LEU B C 1
ATOM 7177 O O . LEU B 1 69 ? -35.312 -60.406 -36.719 1 83.94 69 LEU B O 1
ATOM 7181 N N . ASN B 1 70 ? -34.25 -59.812 -34.812 1 76.81 70 ASN B N 1
ATOM 7182 C CA . ASN B 1 70 ? -34.188 -61.156 -34.25 1 76.81 70 ASN B CA 1
ATOM 7183 C C . ASN B 1 70 ? -33.625 -62.156 -35.281 1 76.81 70 ASN B C 1
ATOM 7185 O O . ASN B 1 70 ? -34.156 -63.25 -35.406 1 76.81 70 ASN B O 1
ATOM 7189 N N . LEU B 1 71 ? -32.875 -61.719 -36.156 1 70.69 71 LEU B N 1
ATOM 7190 C CA . LEU B 1 71 ? -32.25 -62.625 -37.094 1 70.69 71 LEU B CA 1
ATOM 7191 C C . LEU B 1 71 ? -31.234 -63.531 -36.375 1 70.69 71 LEU B C 1
ATOM 7193 O O . LEU B 1 71 ? -30.953 -63.312 -35.188 1 70.69 71 LEU B O 1
ATOM 7197 N N . LYS B 1 72 ? -30.281 -64.312 -36.969 1 67.44 72 LYS B N 1
ATOM 7198 C CA . LYS B 1 72 ? -29.297 -65.125 -36.312 1 67.44 72 LYS B CA 1
ATOM 7199 C C . LYS B 1 72 ? -28.703 -64.438 -35.094 1 67.44 72 LYS B C 1
ATOM 7201 O O . LYS B 1 72 ? -28.531 -63.25 -35.094 1 67.44 72 LYS B O 1
ATOM 7206 N N . ASP B 1 73 ? -28.594 -65.125 -34 1 71.38 73 ASP B N 1
ATOM 7207 C CA . ASP B 1 73 ? -28.312 -64.625 -32.656 1 71.38 73 ASP B CA 1
ATOM 7208 C C . ASP B 1 73 ? -26.953 -63.938 -32.594 1 71.38 73 ASP B C 1
ATOM 7210 O O . ASP B 1 73 ? -25.953 -64.5 -33.062 1 71.38 73 ASP B O 1
ATOM 7214 N N . VAL B 1 74 ? -26.906 -62.531 -32.5 1 83.38 74 VAL B N 1
ATOM 7215 C CA . VAL B 1 74 ? -25.688 -61.812 -32.125 1 83.38 74 VAL B CA 1
ATOM 7216 C C . VAL B 1 74 ? -24.969 -62.562 -31.016 1 83.38 74 VAL B C 1
ATOM 7218 O O . VAL B 1 74 ? -25.547 -62.875 -29.969 1 83.38 74 VAL B O 1
ATOM 7221 N N . PRO B 1 75 ? -23.75 -63.062 -31.406 1 87.5 75 PRO B N 1
ATOM 7222 C CA . PRO B 1 75 ? -23.016 -63.75 -30.328 1 87.5 75 PRO B CA 1
ATOM 7223 C C . PRO B 1 75 ? -23.062 -62.969 -29.016 1 87.5 75 PRO B C 1
ATOM 7225 O O . PRO B 1 75 ? -22.953 -61.75 -29.016 1 87.5 75 PRO B O 1
ATOM 7228 N N . PRO B 1 76 ? -23.234 -63.625 -27.938 1 88.94 76 PRO B N 1
ATOM 7229 C CA . PRO B 1 76 ? -23.406 -62.969 -26.641 1 88.94 76 PRO B CA 1
ATOM 7230 C C . PRO B 1 76 ? -22.297 -61.969 -26.344 1 88.94 76 PRO B C 1
ATOM 7232 O O . PRO B 1 76 ? -22.562 -60.844 -25.906 1 88.94 76 PRO B O 1
ATOM 7235 N N . PRO B 1 77 ? -21.078 -62.188 -26.609 1 92.19 77 PRO B N 1
ATOM 7236 C CA . PRO B 1 77 ? -20 -61.25 -26.297 1 92.19 77 PRO B CA 1
ATOM 7237 C C . PRO B 1 77 ? -20.078 -59.969 -27.125 1 92.19 77 PRO B C 1
ATOM 7239 O O . PRO B 1 77 ? -19.438 -58.969 -26.797 1 92.19 77 PRO B O 1
ATOM 7242 N N . TYR B 1 78 ? -20.875 -60 -28.188 1 92.56 78 TYR B N 1
ATOM 7243 C CA . TYR B 1 78 ? -20.938 -58.875 -29.094 1 92.56 78 TYR B CA 1
ATOM 7244 C C . TYR B 1 78 ? -22.094 -57.938 -28.734 1 92.56 78 TYR B C 1
ATOM 7246 O O . TYR B 1 78 ? -22.156 -56.812 -29.219 1 92.56 78 TYR B O 1
ATOM 7254 N N . ARG B 1 79 ? -22.875 -58.312 -27.812 1 89.19 79 ARG B N 1
ATOM 7255 C CA . ARG B 1 79 ? -24.109 -57.594 -27.484 1 89.19 79 ARG B CA 1
ATOM 7256 C C . ARG B 1 79 ? -23.797 -56.219 -26.906 1 89.19 79 ARG B C 1
ATOM 7258 O O . ARG B 1 79 ? -24.547 -55.281 -27.109 1 89.19 79 ARG B O 1
ATOM 7265 N N . SER B 1 80 ? -22.703 -56.156 -26.281 1 87.94 80 SER B N 1
ATOM 7266 C CA . SER B 1 80 ? -22.328 -54.906 -25.625 1 87.94 80 SER B CA 1
ATOM 7267 C C . SER B 1 80 ? -22.047 -53.812 -26.656 1 87.94 80 SER B C 1
ATOM 7269 O O . SER B 1 80 ? -22.109 -52.625 -26.344 1 87.94 80 SER B O 1
ATOM 7271 N N . ALA B 1 81 ? -21.781 -54.094 -27.797 1 90.81 81 ALA B N 1
ATOM 7272 C CA . ALA B 1 81 ? -21.5 -53.156 -28.859 1 90.81 81 ALA B CA 1
ATOM 7273 C C . ALA B 1 81 ? -22.75 -52.344 -29.219 1 90.81 81 ALA B C 1
ATOM 7275 O O . ALA B 1 81 ? -22.656 -51.219 -29.75 1 90.81 81 ALA B O 1
ATOM 7276 N N . CYS B 1 82 ? -23.875 -52.875 -28.938 1 87 82 CYS B N 1
ATOM 7277 C CA . CYS B 1 82 ? -25.141 -52.281 -29.344 1 87 82 CYS B CA 1
ATOM 7278 C C . CYS B 1 82 ? -25.719 -51.406 -28.219 1 87 82 CYS B C 1
ATOM 7280 O O . CYS B 1 82 ? -26.688 -50.688 -28.438 1 87 82 CYS B O 1
ATOM 7282 N N . SER B 1 83 ? -25.078 -51.438 -27.141 1 82.94 83 SER B N 1
ATOM 7283 C CA . SER B 1 83 ? -25.641 -50.719 -26 1 82.94 83 SER B CA 1
ATOM 7284 C C . SER B 1 83 ? -25.453 -49.219 -26.141 1 82.94 83 SER B C 1
ATOM 7286 O O . SER B 1 83 ? -24.406 -48.75 -26.609 1 82.94 83 SER B O 1
ATOM 7288 N N . LEU B 1 84 ? -26.516 -48.5 -25.781 1 81.88 84 LEU B N 1
ATOM 7289 C CA . LEU B 1 84 ? -26.438 -47.031 -25.766 1 81.88 84 LEU B CA 1
ATOM 7290 C C . LEU B 1 84 ? -25.703 -46.531 -24.547 1 81.88 84 LEU B C 1
ATOM 7292 O O . LEU B 1 84 ? -25.781 -47.125 -23.469 1 81.88 84 LEU B O 1
ATOM 7296 N N . TYR B 1 85 ? -25.016 -45.406 -24.797 1 81.56 85 TYR B N 1
ATOM 7297 C CA . TYR B 1 85 ? -24.25 -44.812 -23.703 1 81.56 85 TYR B CA 1
ATOM 7298 C C . TYR B 1 85 ? -25.188 -44.25 -22.625 1 81.56 85 TYR B C 1
ATOM 7300 O O . TYR B 1 85 ? -26.172 -43.594 -22.938 1 81.56 85 TYR B O 1
ATOM 7308 N N . HIS B 1 86 ? -25.125 -44.625 -21.344 1 83.12 86 HIS B N 1
ATOM 7309 C CA . HIS B 1 86 ? -25.812 -44.125 -20.172 1 83.12 86 HIS B CA 1
ATOM 7310 C C . HIS B 1 86 ? -24.844 -43.875 -19.016 1 83.12 86 HIS B C 1
ATOM 7312 O O . HIS B 1 86 ? -24.016 -44.719 -18.719 1 83.12 86 HIS B O 1
ATOM 7318 N N . ARG B 1 87 ? -24.891 -42.625 -18.484 1 87.31 87 ARG B N 1
ATOM 7319 C CA . ARG B 1 87 ? -24 -42.312 -17.359 1 87.31 87 ARG B CA 1
ATOM 7320 C C . ARG B 1 87 ? -24.797 -42.125 -16.078 1 87.31 87 ARG B C 1
ATOM 7322 O O . ARG B 1 87 ? -25.734 -41.344 -16.031 1 87.31 87 ARG B O 1
ATOM 7329 N N . GLU B 1 88 ? -24.469 -42.719 -15.031 1 88.69 88 GLU B N 1
ATOM 7330 C CA . GLU B 1 88 ? -25.078 -42.562 -13.711 1 88.69 88 GLU B CA 1
ATOM 7331 C C . GLU B 1 88 ? -24.656 -41.25 -13.055 1 88.69 88 GLU B C 1
ATOM 7333 O O . GLU B 1 88 ? -23.594 -40.719 -13.367 1 88.69 88 GLU B O 1
ATOM 7338 N N . PRO B 1 89 ? -25.547 -40.781 -12.211 1 91.06 89 PRO B N 1
ATOM 7339 C CA . PRO B 1 89 ? -25.141 -39.562 -11.469 1 91.06 89 PRO B CA 1
ATOM 7340 C C . PRO B 1 89 ? -23.922 -39.812 -10.578 1 91.06 89 PRO B C 1
ATOM 7342 O O . PRO B 1 89 ? -23.797 -40.875 -9.977 1 91.06 89 PRO B O 1
ATOM 7345 N N . PRO B 1 90 ? -23.031 -38.844 -10.539 1 91.5 90 PRO B N 1
ATOM 7346 C CA . PRO B 1 90 ? -21.828 -39 -9.727 1 91.5 90 PRO B CA 1
ATOM 7347 C C . PRO B 1 90 ? -22.109 -39 -8.227 1 91.5 90 PRO B C 1
ATOM 7349 O O . PRO B 1 90 ? -23.062 -38.344 -7.77 1 91.5 90 PRO B O 1
ATOM 7352 N N . HIS B 1 91 ? -21.438 -39.719 -7.469 1 93.12 91 HIS B N 1
ATOM 7353 C CA . HIS B 1 91 ? -21.469 -39.75 -6.012 1 93.12 91 HIS B CA 1
ATOM 7354 C C . HIS B 1 91 ? -20.078 -39.938 -5.434 1 93.12 91 HIS B C 1
ATOM 7356 O O . HIS B 1 91 ? -19.156 -40.375 -6.141 1 93.12 91 HIS B O 1
ATOM 7362 N N . GLY B 1 92 ? -19.844 -39.469 -4.262 1 92.31 92 GLY B N 1
ATOM 7363 C CA . GLY B 1 92 ? -18.531 -39.594 -3.656 1 92.31 92 GLY B CA 1
ATOM 7364 C C . GLY B 1 92 ? -18.531 -39.312 -2.164 1 92.31 92 GLY B C 1
ATOM 7365 O O . GLY B 1 92 ? -19.562 -38.969 -1.591 1 92.31 92 GLY B O 1
ATOM 7366 N N . ALA B 1 93 ? -17.453 -39.656 -1.508 1 94.69 93 ALA B N 1
ATOM 7367 C CA . ALA B 1 93 ? -17.234 -39.438 -0.08 1 94.69 93 ALA B CA 1
ATOM 7368 C C . ALA B 1 93 ? -15.93 -38.688 0.169 1 94.69 93 ALA B C 1
ATOM 7370 O O . ALA B 1 93 ? -14.945 -38.875 -0.55 1 94.69 93 ALA B O 1
ATOM 7371 N N . GLN B 1 94 ? -15.945 -37.75 1.09 1 95.38 94 GLN B N 1
ATOM 7372 C CA . GLN B 1 94 ? -14.789 -37 1.592 1 95.38 94 GLN B CA 1
ATOM 7373 C C . GLN B 1 94 ? -14.531 -37.344 3.061 1 95.38 94 GLN B C 1
ATOM 7375 O O . GLN B 1 94 ? -15.391 -37.094 3.912 1 95.38 94 GLN B O 1
ATOM 7380 N N . MET B 1 95 ? -13.398 -37.844 3.383 1 95.38 95 MET B N 1
ATOM 7381 C CA . MET B 1 95 ? -13.102 -38.281 4.746 1 95.38 95 MET B CA 1
ATOM 7382 C C . MET B 1 95 ? -11.852 -37.594 5.273 1 95.38 95 MET B C 1
ATOM 7384 O O . MET B 1 95 ? -10.828 -37.531 4.594 1 95.38 95 MET B O 1
ATOM 7388 N N . TYR B 1 96 ? -11.938 -36.906 6.367 1 94 96 TYR B N 1
ATOM 7389 C CA . TYR B 1 96 ? -10.805 -36.281 7.027 1 94 96 TYR B CA 1
ATOM 7390 C C . TYR B 1 96 ? -10.945 -36.375 8.547 1 94 96 TYR B C 1
ATOM 7392 O O . TYR B 1 96 ? -12.023 -36.688 9.055 1 94 96 TYR B O 1
ATOM 7400 N N . GLN B 1 97 ? -9.906 -36.094 9.18 1 90.38 97 GLN B N 1
ATOM 7401 C CA . GLN B 1 97 ? -9.875 -36.219 10.633 1 90.38 97 GLN B CA 1
ATOM 7402 C C . GLN B 1 97 ? -10.469 -34.969 11.297 1 90.38 97 GLN B C 1
ATOM 7404 O O . GLN B 1 97 ? -10.234 -33.844 10.844 1 90.38 97 GLN B O 1
ATOM 7409 N N . GLU B 1 98 ? -11.219 -35.188 12.398 1 90.56 98 GLU B N 1
ATOM 7410 C CA . GLU B 1 98 ? -11.711 -34.094 13.211 1 90.56 98 GLU B CA 1
ATOM 7411 C C . GLU B 1 98 ? -10.609 -33.531 14.102 1 90.56 98 GLU B C 1
ATOM 7413 O O . GLU B 1 98 ? -9.633 -34.219 14.406 1 90.56 98 GLU B O 1
ATOM 7418 N N . VAL B 1 99 ? -10.82 -32.281 14.5 1 93.81 99 VAL B N 1
ATOM 7419 C CA . VAL B 1 99 ? -9.844 -31.656 15.391 1 93.81 99 VAL B CA 1
ATOM 7420 C C . VAL B 1 99 ? -9.898 -32.312 16.766 1 93.81 99 VAL B C 1
ATOM 7422 O O . VAL B 1 99 ? -10.914 -32.938 17.125 1 93.81 99 VAL B O 1
ATOM 7425 N N . PRO B 1 100 ? -8.727 -32.219 17.562 1 92 100 PRO B N 1
ATOM 7426 C CA . PRO B 1 100 ? -8.734 -32.844 18.906 1 92 100 PRO B CA 1
ATOM 7427 C C . PRO B 1 100 ? -9.812 -32.25 19.812 1 92 100 PRO B C 1
ATOM 7429 O O . PRO B 1 100 ? -10.164 -31.062 19.672 1 92 100 PRO B O 1
ATOM 7432 N N . GLU B 1 101 ? -10.109 -33.188 20.797 1 91.88 101 GLU B N 1
ATOM 7433 C CA . GLU B 1 101 ? -11.062 -32.719 21.812 1 91.88 101 GLU B CA 1
ATOM 7434 C C . GLU B 1 101 ? -10.453 -31.625 22.672 1 91.88 101 GLU B C 1
ATOM 7436 O O . GLU B 1 101 ? -9.297 -31.719 23.094 1 91.88 101 GLU B O 1
ATOM 7441 N N . GLY B 1 102 ? -11.031 -30.562 22.859 1 93.75 102 GLY B N 1
ATOM 7442 C CA . GLY B 1 102 ? -10.531 -29.5 23.719 1 93.75 102 GLY B CA 1
ATOM 7443 C C . GLY B 1 102 ? -10.031 -28.297 22.953 1 93.75 102 GLY B C 1
ATOM 7444 O O . GLY B 1 102 ? -9.797 -27.234 23.531 1 93.75 102 GLY B O 1
ATOM 7445 N N . GLN B 1 103 ? -9.742 -28.453 21.625 1 95.56 103 GLN B N 1
ATOM 7446 C CA . GLN B 1 103 ? -9.352 -27.281 20.844 1 95.56 103 GLN B CA 1
ATOM 7447 C C . GLN B 1 103 ? -10.406 -26.188 20.922 1 95.56 103 GLN B C 1
ATOM 7449 O O . GLN B 1 103 ? -11.602 -26.453 20.766 1 95.56 103 GLN B O 1
ATOM 7454 N N . ALA B 1 104 ? -9.93 -24.969 21.281 1 94.94 104 ALA B N 1
ATOM 7455 C CA . ALA B 1 104 ? -10.836 -23.844 21.453 1 94.94 104 ALA B CA 1
ATOM 7456 C C . ALA B 1 104 ? -11.68 -23.641 20.188 1 94.94 104 ALA B C 1
ATOM 7458 O O . ALA B 1 104 ? -11.203 -23.812 19.078 1 94.94 104 ALA B O 1
ATOM 7459 N N . ARG B 1 105 ? -12.938 -23.234 20.422 1 92.44 105 ARG B N 1
ATOM 7460 C CA . ARG B 1 105 ? -13.883 -23.031 19.328 1 92.44 105 ARG B CA 1
ATOM 7461 C C . ARG B 1 105 ? -13.359 -21.984 18.359 1 92.44 105 ARG B C 1
ATOM 7463 O O . ARG B 1 105 ? -13.609 -22.094 17.141 1 92.44 105 ARG B O 1
ATOM 7470 N N . GLU B 1 106 ? -12.648 -21.078 18.828 1 92.44 106 GLU B N 1
ATOM 7471 C CA . GLU B 1 106 ? -12.172 -19.984 17.984 1 92.44 106 GLU B CA 1
ATOM 7472 C C . GLU B 1 106 ? -10.953 -20.406 17.172 1 92.44 106 GLU B C 1
ATOM 7474 O O . GLU B 1 106 ? -10.617 -19.781 16.156 1 92.44 106 GLU B O 1
ATOM 7479 N N . ASP B 1 107 ? -10.258 -21.391 17.656 1 97.12 107 ASP B N 1
ATOM 7480 C CA . ASP B 1 107 ? -9.102 -21.891 16.922 1 97.12 107 ASP B CA 1
ATOM 7481 C C . ASP B 1 107 ? -9.531 -22.578 15.625 1 97.12 107 ASP B C 1
ATOM 7483 O O . ASP B 1 107 ? -10.055 -23.703 15.656 1 97.12 107 ASP B O 1
ATOM 7487 N N . ALA B 1 108 ? -9.234 -21.984 14.523 1 97.62 108 ALA B N 1
ATOM 7488 C CA . ALA B 1 108 ? -9.805 -22.422 13.25 1 97.62 108 ALA B CA 1
ATOM 7489 C C . ALA B 1 108 ? -8.883 -23.422 12.547 1 97.62 108 ALA B C 1
ATOM 7491 O O . ALA B 1 108 ? -9.281 -24.062 11.562 1 97.62 108 ALA B O 1
ATOM 7492 N N . VAL B 1 109 ? -7.652 -23.672 13.008 1 98.06 109 VAL B N 1
ATOM 7493 C CA . VAL B 1 109 ? -6.715 -24.562 12.352 1 98.06 109 VAL B CA 1
ATOM 7494 C C . VAL B 1 109 ? -7.246 -26 12.414 1 98.06 109 VAL B C 1
ATOM 7496 O O . VAL B 1 109 ? -7.637 -26.469 13.484 1 98.06 109 VAL B O 1
ATOM 7499 N N . GLY B 1 110 ? -7.309 -26.656 11.297 1 97.25 110 GLY B N 1
ATOM 7500 C CA . GLY B 1 110 ? -7.773 -28.031 11.227 1 97.25 110 GLY B CA 1
ATOM 7501 C C . GLY B 1 110 ? -9.266 -28.156 10.953 1 97.25 110 GLY B C 1
ATOM 7502 O O . GLY B 1 110 ? -9.773 -29.25 10.734 1 97.25 110 GLY B O 1
ATOM 7503 N N . ARG B 1 111 ? -9.969 -27.062 10.961 1 97.5 111 ARG B N 1
ATOM 7504 C CA . ARG B 1 111 ? -11.406 -27.062 10.711 1 97.5 111 ARG B CA 1
ATOM 7505 C C . ARG B 1 111 ? -11.711 -26.719 9.258 1 97.5 111 ARG B C 1
ATOM 7507 O O . ARG B 1 111 ? -10.953 -25.969 8.625 1 97.5 111 ARG B O 1
ATOM 7514 N N . PRO B 1 112 ? -12.758 -27.234 8.695 1 96.94 112 PRO B N 1
ATOM 7515 C CA . PRO B 1 112 ? -13.109 -27 7.293 1 96.94 112 PRO B CA 1
ATOM 7516 C C . PRO B 1 112 ? -13.852 -25.688 7.082 1 96.94 112 PRO B C 1
ATOM 7518 O O . PRO B 1 112 ? -14.984 -25.688 6.594 1 96.94 112 PRO B O 1
ATOM 7521 N N . ILE B 1 113 ? -13.195 -24.609 7.348 1 96.31 113 ILE B N 1
ATOM 7522 C CA . ILE B 1 113 ? -13.875 -23.344 7.125 1 96.31 113 ILE B CA 1
ATOM 7523 C C . ILE B 1 113 ? -13.977 -23.062 5.625 1 96.31 113 ILE B C 1
ATOM 7525 O O . ILE B 1 113 ? -13.117 -23.5 4.852 1 96.31 113 ILE B O 1
ATOM 7529 N N . MET B 1 114 ? -14.992 -22.375 5.285 1 96.12 114 MET B N 1
ATOM 7530 C CA . MET B 1 114 ? -15.25 -22.062 3.885 1 96.12 114 MET B CA 1
ATOM 7531 C C . MET B 1 114 ? -14.164 -21.156 3.318 1 96.12 114 MET B C 1
ATOM 7533 O O . MET B 1 114 ? -13.656 -20.281 4.02 1 96.12 114 MET B O 1
ATOM 7537 N N . HIS B 1 115 ? -13.859 -21.406 2.062 1 96.12 115 HIS B N 1
ATOM 7538 C CA . HIS B 1 115 ? -12.953 -20.516 1.354 1 96.12 115 HIS B CA 1
ATOM 7539 C C . HIS B 1 115 ? -13.414 -19.062 1.457 1 96.12 115 HIS B C 1
ATOM 7541 O O . HIS B 1 115 ? -14.57 -18.75 1.173 1 96.12 115 HIS B O 1
ATOM 7547 N N . LEU B 1 116 ? -12.516 -18.156 1.746 1 94.88 116 LEU B N 1
ATOM 7548 C CA . LEU B 1 116 ? -12.891 -16.797 2.078 1 94.88 116 LEU B CA 1
ATOM 7549 C C . LEU B 1 116 ? -13.398 -16.047 0.844 1 94.88 116 LEU B C 1
ATOM 7551 O O . LEU B 1 116 ? -14.133 -15.07 0.962 1 94.88 116 LEU B O 1
ATOM 7555 N N . SER B 1 117 ? -13.047 -16.484 -0.344 1 94.31 117 SER B N 1
ATOM 7556 C CA . SER B 1 117 ? -13.484 -15.828 -1.57 1 94.31 117 SER B CA 1
ATOM 7557 C C . SER B 1 117 ? -14.68 -16.531 -2.184 1 94.31 117 SER B C 1
ATOM 7559 O O . SER B 1 117 ? -15.242 -16.078 -3.18 1 94.31 117 SER B O 1
ATOM 7561 N N . ALA B 1 118 ? -15.156 -17.672 -1.646 1 95.25 118 ALA B N 1
ATOM 7562 C CA . ALA B 1 118 ? -16.125 -18.562 -2.283 1 95.25 118 ALA B CA 1
ATOM 7563 C C . ALA B 1 118 ? -17.422 -17.828 -2.594 1 95.25 118 ALA B C 1
ATOM 7565 O O . ALA B 1 118 ? -17.922 -17.891 -3.717 1 95.25 118 ALA B O 1
ATOM 7566 N N . LEU B 1 119 ? -17.938 -17.125 -1.617 1 95.25 119 LEU B N 1
ATOM 7567 C CA . LEU B 1 119 ? -19.234 -16.484 -1.789 1 95.25 119 LEU B CA 1
ATOM 7568 C C . LEU B 1 119 ? -19.156 -15.406 -2.867 1 95.25 119 LEU B C 1
ATOM 7570 O O . LEU B 1 119 ? -20.078 -15.273 -3.682 1 95.25 119 LEU B O 1
ATOM 7574 N N . LYS B 1 120 ? -18.109 -14.617 -2.854 1 94.56 120 LYS B N 1
ATOM 7575 C CA . LYS B 1 120 ? -17.969 -13.562 -3.852 1 94.56 120 LYS B CA 1
ATOM 7576 C C . LYS B 1 120 ? -17.766 -14.148 -5.246 1 94.56 120 LYS B C 1
ATOM 7578 O O . LYS B 1 120 ? -18.219 -13.578 -6.238 1 94.56 120 LYS B O 1
ATOM 7583 N N . GLN B 1 121 ? -17.094 -15.227 -5.352 1 94.19 121 GLN B N 1
ATOM 7584 C CA . GLN B 1 121 ? -16.875 -15.883 -6.641 1 94.19 121 GLN B CA 1
ATOM 7585 C C . GLN B 1 121 ? -18.172 -16.453 -7.195 1 94.19 121 GLN B C 1
ATOM 7587 O O . GLN B 1 121 ? -18.484 -16.266 -8.375 1 94.19 121 GLN B O 1
ATOM 7592 N N . VAL B 1 122 ? -19.078 -17.094 -6.336 1 95.12 122 VAL B N 1
ATOM 7593 C CA . VAL B 1 122 ? -20.266 -17.781 -6.789 1 95.12 122 VAL B CA 1
ATOM 7594 C C . VAL B 1 122 ? -21.359 -16.766 -7.141 1 95.12 122 VAL B C 1
ATOM 7596 O O . VAL B 1 122 ? -22.203 -17.016 -7.996 1 95.12 122 VAL B O 1
ATOM 7599 N N . THR B 1 123 ? -21.281 -15.578 -6.527 1 95.31 123 THR B N 1
ATOM 7600 C CA . THR B 1 123 ? -22.297 -14.555 -6.785 1 95.31 123 THR B CA 1
ATOM 7601 C C . THR B 1 123 ? -21.828 -13.617 -7.898 1 95.31 123 THR B C 1
ATOM 7603 O O . THR B 1 123 ? -22.594 -12.758 -8.344 1 95.31 123 THR B O 1
ATOM 7606 N N . GLY B 1 124 ? -20.609 -13.742 -8.359 1 93.31 124 GLY B N 1
ATOM 7607 C CA . GLY B 1 124 ? -20.078 -12.891 -9.414 1 93.31 124 GLY B CA 1
ATOM 7608 C C . GLY B 1 124 ? -19.594 -11.547 -8.906 1 93.31 124 GLY B C 1
ATOM 7609 O O . GLY B 1 124 ? -19.281 -10.656 -9.695 1 93.31 124 GLY B O 1
ATOM 7610 N N . GLU B 1 125 ? -19.328 -11.422 -7.57 1 93.19 125 GLU B N 1
ATOM 7611 C CA . GLU B 1 125 ? -18.953 -10.148 -6.969 1 93.19 125 GLU B CA 1
ATOM 7612 C C . GLU B 1 125 ? -17.438 -10.031 -6.816 1 93.19 125 GLU B C 1
ATOM 7614 O O . GLU B 1 125 ? -16.922 -8.945 -6.578 1 93.19 125 GLU B O 1
ATOM 7619 N N . ALA B 1 126 ? -16.719 -11.164 -6.961 1 94.81 126 ALA B N 1
ATOM 7620 C CA . ALA B 1 126 ? -15.258 -11.109 -6.871 1 94.81 126 ALA B CA 1
ATOM 7621 C C . ALA B 1 126 ? -14.672 -10.203 -7.945 1 94.81 126 ALA B C 1
ATOM 7623 O O . 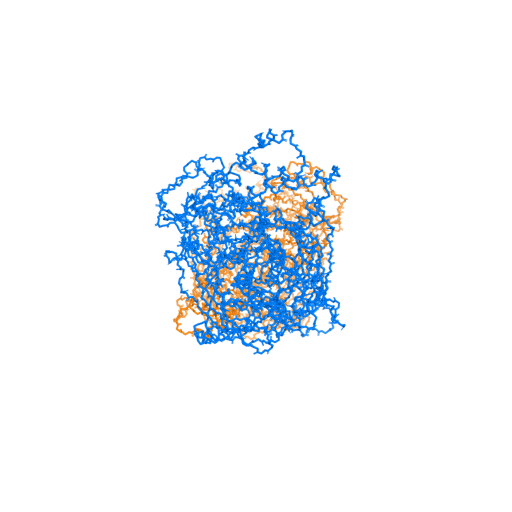ALA B 1 126 ? -15.062 -10.289 -9.117 1 94.81 126 ALA B O 1
ATOM 7624 N N . VAL B 1 127 ? -13.836 -9.336 -7.598 1 94.25 127 VAL B N 1
ATOM 7625 C CA . VAL B 1 127 ? -13.25 -8.375 -8.523 1 94.25 127 VAL B CA 1
ATOM 7626 C C . VAL B 1 127 ? -11.891 -8.875 -9.008 1 94.25 127 VAL B C 1
ATOM 7628 O O . VAL B 1 127 ? -10.938 -8.938 -8.227 1 94.25 127 VAL B O 1
ATOM 7631 N N . TYR B 1 128 ? -11.828 -9.195 -10.273 1 95.62 128 TYR B N 1
ATOM 7632 C CA . TYR B 1 128 ? -10.578 -9.578 -10.914 1 95.62 128 TYR B CA 1
ATOM 7633 C C . TYR B 1 128 ? -9.922 -8.375 -11.586 1 95.62 128 TYR B C 1
ATOM 7635 O O . TYR B 1 128 ? -10.492 -7.281 -11.609 1 95.62 128 TYR B O 1
ATOM 7643 N N . THR B 1 129 ? -8.695 -8.492 -12.078 1 94.81 129 THR B N 1
ATOM 7644 C CA . THR B 1 129 ? -7.93 -7.379 -12.625 1 94.81 129 THR B CA 1
ATOM 7645 C C . THR B 1 129 ? -8.703 -6.688 -13.742 1 94.81 129 THR B C 1
ATOM 7647 O O . THR B 1 129 ? -8.828 -5.461 -13.75 1 94.81 129 THR B O 1
ATOM 7650 N N . ASP B 1 130 ? -9.242 -7.434 -14.609 1 91.25 130 ASP B N 1
ATOM 7651 C CA . ASP B 1 130 ? -9.938 -6.828 -15.742 1 91.25 130 ASP B CA 1
ATOM 7652 C C . ASP B 1 130 ? -11.289 -6.258 -15.32 1 91.25 130 ASP B C 1
ATOM 7654 O O . ASP B 1 130 ? -11.906 -5.496 -16.062 1 91.25 130 ASP B O 1
ATOM 7658 N N . ASP B 1 131 ? -11.797 -6.648 -14.102 1 93.44 131 ASP B N 1
ATOM 7659 C CA . ASP B 1 131 ? -13.07 -6.145 -13.594 1 93.44 131 ASP B CA 1
ATOM 7660 C C . ASP B 1 131 ? -12.906 -4.746 -13 1 93.44 131 ASP B C 1
ATOM 7662 O O . ASP B 1 131 ? -13.898 -4.043 -12.773 1 93.44 131 ASP B O 1
ATOM 7666 N N . MET B 1 132 ? -11.719 -4.344 -12.695 1 94.19 132 MET B N 1
ATOM 7667 C CA . MET B 1 132 ? -11.492 -3.041 -12.078 1 94.19 132 MET B CA 1
ATOM 7668 C C . MET B 1 132 ? -11.969 -1.915 -12.992 1 94.19 132 MET B C 1
ATOM 7670 O O . MET B 1 132 ? -11.734 -1.951 -14.203 1 94.19 132 MET B O 1
ATOM 7674 N N . PRO B 1 133 ? -12.633 -0.889 -12.406 1 94.25 133 PRO B N 1
ATOM 7675 C CA . PRO B 1 133 ? -13.094 0.214 -13.25 1 94.25 133 PRO B CA 1
ATOM 7676 C C . PRO B 1 133 ? -11.945 0.985 -13.898 1 94.25 133 PRO B C 1
ATOM 7678 O O . PRO B 1 133 ? -10.922 1.222 -13.258 1 94.25 133 PRO B O 1
ATOM 7681 N N . PRO B 1 134 ? -12.117 1.37 -15.18 1 95.75 134 PRO B N 1
ATOM 7682 C CA . PRO B 1 134 ? -11.07 2.137 -15.852 1 95.75 134 PRO B CA 1
ATOM 7683 C C . PRO B 1 134 ? -10.859 3.518 -15.242 1 95.75 134 PRO B C 1
ATOM 7685 O O . PRO B 1 134 ? -11.805 4.129 -14.742 1 95.75 134 PRO B O 1
ATOM 7688 N N . ILE B 1 135 ? -9.672 3.938 -15.266 1 95.56 135 ILE B N 1
ATOM 7689 C CA . ILE B 1 135 ? -9.312 5.297 -14.883 1 95.56 135 ILE B CA 1
ATOM 7690 C C . ILE B 1 135 ? -9.43 6.227 -16.078 1 95.56 135 ILE B C 1
ATOM 7692 O O . ILE B 1 135 ? -9.172 5.82 -17.219 1 95.56 135 ILE B O 1
ATOM 7696 N N . GLN B 1 136 ? -9.836 7.445 -15.828 1 93.25 136 GLN B N 1
ATOM 7697 C CA . GLN B 1 136 ? -9.992 8.398 -16.922 1 93.25 136 GLN B CA 1
ATOM 7698 C C . GLN B 1 136 ? -8.727 8.477 -17.766 1 93.25 136 GLN B C 1
ATOM 7700 O O . GLN B 1 136 ? -7.621 8.617 -17.234 1 93.25 136 GLN B O 1
ATOM 7705 N N . GLY B 1 137 ? -8.875 8.328 -19.047 1 94.81 137 GLY B N 1
ATOM 7706 C CA . GLY B 1 137 ? -7.766 8.414 -19.984 1 94.81 137 GLY B CA 1
ATOM 7707 C C . GLY B 1 137 ? -7.086 7.074 -20.219 1 94.81 137 GLY B C 1
ATOM 7708 O O . GLY B 1 137 ? -6.172 6.973 -21.047 1 94.81 137 GLY B O 1
ATOM 7709 N N . GLU B 1 138 ? -7.516 6.059 -19.547 1 97.38 138 GLU B N 1
ATOM 7710 C CA . GLU B 1 138 ? -6.934 4.73 -19.672 1 97.38 138 GLU B CA 1
ATOM 7711 C C . GLU B 1 138 ? -7.043 4.211 -21.109 1 97.38 138 GLU B C 1
ATOM 7713 O O . GLU B 1 138 ? -8.047 4.441 -21.781 1 97.38 138 GLU B O 1
ATOM 7718 N N . LEU B 1 139 ? -6.016 3.537 -21.625 1 98.69 139 LEU B N 1
ATOM 7719 C CA . LEU B 1 139 ? -5.988 2.961 -22.969 1 98.69 139 LEU B CA 1
ATOM 7720 C C . LEU B 1 139 ? -5.879 1.44 -22.906 1 98.69 139 LEU B C 1
ATOM 7722 O O . LEU B 1 139 ? -5.449 0.888 -21.891 1 98.69 139 LEU B O 1
ATOM 7726 N N . TYR B 1 140 ? -6.312 0.844 -23.969 1 98.62 140 TYR B N 1
ATOM 7727 C CA . TYR B 1 140 ? -6.234 -0.605 -24.125 1 98.62 140 TYR B CA 1
ATOM 7728 C C . TYR B 1 140 ? -5.086 -1 -25.047 1 98.62 140 TYR B C 1
ATOM 7730 O O . TYR B 1 140 ? -4.805 -0.31 -26.016 1 98.62 140 TYR B O 1
ATOM 7738 N N . LEU B 1 141 ? -4.477 -2.094 -24.641 1 98.75 141 LEU B N 1
ATOM 7739 C CA . LEU B 1 141 ? -3.301 -2.549 -25.375 1 98.75 141 LEU B CA 1
ATOM 7740 C C . LEU B 1 141 ? -3.629 -3.775 -26.219 1 98.75 141 LEU B C 1
ATOM 7742 O O . LEU B 1 141 ? -4.254 -4.723 -25.734 1 98.75 141 LEU B O 1
ATOM 7746 N N . GLY B 1 142 ? -3.289 -3.746 -27.547 1 98.69 142 GLY B N 1
ATOM 7747 C CA . GLY B 1 142 ? -3.309 -4.891 -28.438 1 98.69 142 GLY B CA 1
ATOM 7748 C C . GLY B 1 142 ? -1.925 -5.316 -28.891 1 98.69 142 GLY B C 1
ATOM 7749 O O . GLY B 1 142 ? -1.111 -4.484 -29.297 1 98.69 142 GLY B O 1
ATOM 7750 N N . LEU B 1 143 ? -1.618 -6.574 -28.844 1 98.69 143 LEU B N 1
ATOM 7751 C CA . LEU B 1 143 ? -0.281 -7.082 -29.141 1 98.69 143 LEU B CA 1
ATOM 7752 C C . LEU B 1 143 ? -0.12 -7.355 -30.625 1 98.69 143 LEU B C 1
ATOM 7754 O O . LEU B 1 143 ? -1.055 -7.824 -31.281 1 98.69 143 LEU B O 1
ATOM 7758 N N . VAL B 1 144 ? 0.983 -6.988 -31.156 1 98.75 144 VAL B N 1
ATOM 7759 C CA . VAL B 1 144 ? 1.44 -7.434 -32.469 1 98.75 144 VAL B CA 1
ATOM 7760 C C . VAL B 1 144 ? 2.348 -8.656 -32.312 1 98.75 144 VAL B C 1
ATOM 7762 O O . VAL B 1 144 ? 3.471 -8.539 -31.812 1 98.75 144 VAL B O 1
ATOM 7765 N N . LEU B 1 145 ? 1.917 -9.812 -32.812 1 98.44 145 LEU B N 1
ATOM 7766 C CA . LEU B 1 145 ? 2.588 -11.078 -32.531 1 98.44 145 LEU B CA 1
ATOM 7767 C C . LEU B 1 145 ? 3.234 -11.641 -33.781 1 98.44 145 LEU B C 1
ATOM 7769 O O . LEU B 1 145 ? 2.697 -11.484 -34.875 1 98.44 145 LEU B O 1
ATOM 7773 N N . SER B 1 146 ? 4.305 -12.305 -33.625 1 98.25 146 SER B N 1
ATOM 7774 C CA . SER B 1 146 ? 5.004 -12.945 -34.75 1 98.25 146 SER B CA 1
ATOM 7775 C C . SER B 1 146 ? 4.152 -14.039 -35.375 1 98.25 146 SER B C 1
ATOM 7777 O O . SER B 1 146 ? 3.457 -14.773 -34.688 1 98.25 146 SER B O 1
ATOM 7779 N N . LYS B 1 147 ? 4.336 -14.211 -36.688 1 96.94 147 LYS B N 1
ATOM 7780 C CA . LYS B 1 147 ? 3.639 -15.242 -37.469 1 96.94 147 LYS B CA 1
ATOM 7781 C C . LYS B 1 147 ? 4.605 -16.328 -37.906 1 96.94 147 LYS B C 1
ATOM 7783 O O . LYS B 1 147 ? 4.203 -17.281 -38.594 1 96.94 147 LYS B O 1
ATOM 7788 N N . LYS B 1 148 ? 5.84 -16.141 -37.562 1 97.94 148 LYS B N 1
ATOM 7789 C CA . LYS B 1 148 ? 6.887 -17.047 -38 1 97.94 148 LYS B CA 1
ATOM 7790 C C . LYS B 1 148 ? 7.582 -17.719 -36.812 1 97.94 148 LYS B C 1
ATOM 7792 O O . LYS B 1 148 ? 7.805 -17.094 -35.781 1 97.94 148 LYS B O 1
ATOM 7797 N N . ALA B 1 149 ? 7.973 -18.969 -37 1 97.94 149 ALA B N 1
ATOM 7798 C CA . ALA B 1 149 ? 8.625 -19.75 -35.938 1 97.94 149 ALA B CA 1
ATOM 7799 C C . ALA B 1 149 ? 10.102 -19.375 -35.844 1 97.94 149 ALA B C 1
ATOM 7801 O O . ALA B 1 149 ? 10.703 -19.516 -34.75 1 97.94 149 ALA B O 1
ATOM 7802 N N . HIS B 1 150 ? 10.734 -19.031 -36.875 1 98.5 150 HIS B N 1
ATOM 7803 C CA . HIS B 1 150 ? 12.148 -18.688 -36.969 1 98.5 150 HIS B CA 1
ATOM 7804 C C . HIS B 1 150 ? 12.445 -17.797 -38.156 1 98.5 150 HIS B C 1
ATOM 7806 O O . HIS B 1 150 ? 12.539 -18.266 -39.281 1 98.5 150 HIS B O 1
ATOM 7812 N N . ALA B 1 151 ? 12.586 -16.484 -37.844 1 98.75 151 ALA B N 1
ATOM 7813 C CA . ALA B 1 151 ? 12.742 -15.539 -38.969 1 98.75 151 ALA B CA 1
ATOM 7814 C C . ALA B 1 151 ? 13.391 -14.25 -38.469 1 98.75 151 ALA B C 1
ATOM 7816 O O . ALA B 1 151 ? 13.289 -13.883 -37.312 1 98.75 151 ALA B O 1
ATOM 7817 N N . LYS B 1 152 ? 14.039 -13.547 -39.344 1 98.69 152 LYS B N 1
ATOM 7818 C CA . LYS B 1 152 ? 14.5 -12.18 -39.094 1 98.69 152 LYS B CA 1
ATOM 7819 C C . LYS B 1 152 ? 13.391 -11.172 -39.375 1 98.69 152 LYS B C 1
ATOM 7821 O O . LYS B 1 152 ? 12.617 -11.32 -40.312 1 98.69 152 LYS B O 1
ATOM 7826 N N . ILE B 1 153 ? 13.336 -10.18 -38.531 1 98.56 153 ILE B N 1
ATOM 7827 C CA . ILE B 1 153 ? 12.398 -9.086 -38.781 1 98.56 153 ILE B CA 1
ATOM 7828 C C . ILE B 1 153 ? 13.016 -8.094 -39.75 1 98.56 153 ILE B C 1
ATOM 7830 O O . ILE B 1 153 ? 14 -7.418 -39.438 1 98.56 153 ILE B O 1
ATOM 7834 N N . VAL B 1 154 ? 12.422 -7.906 -40.906 1 98.44 154 VAL B N 1
ATOM 7835 C CA . VAL B 1 154 ? 12.938 -7.008 -41.938 1 98.44 154 VAL B CA 1
ATOM 7836 C C . VAL B 1 154 ? 12.398 -5.598 -41.719 1 98.44 154 VAL B C 1
ATOM 7838 O O . VAL B 1 154 ? 13.133 -4.617 -41.812 1 98.44 154 VAL B O 1
ATOM 7841 N N . SER B 1 155 ? 11.156 -5.508 -41.469 1 98.06 155 SER B N 1
ATOM 7842 C CA . SER B 1 155 ? 10.547 -4.211 -41.188 1 98.06 155 SER B CA 1
ATOM 7843 C C . SER B 1 155 ? 9.234 -4.363 -40.438 1 98.06 155 SER B C 1
ATOM 7845 O O . SER B 1 155 ? 8.609 -5.422 -40.469 1 98.06 155 SER B O 1
ATOM 7847 N N . ILE B 1 156 ? 8.922 -3.402 -39.656 1 98.5 156 ILE B N 1
ATOM 7848 C CA . ILE B 1 156 ? 7.645 -3.256 -38.969 1 98.5 156 ILE B CA 1
ATOM 7849 C C . ILE B 1 156 ? 6.973 -1.957 -39.406 1 98.5 156 ILE B C 1
ATOM 7851 O O . ILE B 1 156 ? 7.527 -0.871 -39.219 1 98.5 156 ILE B O 1
ATOM 7855 N N . ASP B 1 157 ? 5.781 -1.985 -40.031 1 98.5 157 ASP B N 1
ATOM 7856 C CA . ASP B 1 157 ? 5.074 -0.811 -40.531 1 98.5 157 ASP B CA 1
ATOM 7857 C C . ASP B 1 157 ? 3.709 -0.661 -39.875 1 98.5 157 ASP B C 1
ATOM 7859 O O . ASP B 1 157 ? 2.752 -1.34 -40.25 1 98.5 157 ASP B O 1
ATOM 7863 N N . PRO B 1 158 ? 3.654 0.206 -38.906 1 98.62 158 PRO B N 1
ATOM 7864 C CA . PRO B 1 158 ? 2.379 0.414 -38.219 1 98.62 158 PRO B CA 1
ATOM 7865 C C . PRO B 1 158 ? 1.518 1.486 -38.875 1 98.62 158 PRO B C 1
ATOM 7867 O O . PRO B 1 158 ? 0.51 1.914 -38.312 1 98.62 158 PRO B O 1
ATOM 7870 N N . SER B 1 159 ? 1.745 1.978 -40.031 1 98.5 159 SER B N 1
ATOM 7871 C CA . SER B 1 159 ? 1.134 3.154 -40.625 1 98.5 159 SER B CA 1
ATOM 7872 C C . SER B 1 159 ? -0.374 2.98 -40.781 1 98.5 159 SER B C 1
ATOM 7874 O O . SER B 1 159 ? -1.146 3.885 -40.469 1 98.5 159 SER B O 1
ATOM 7876 N N . GLU B 1 160 ? -0.784 1.867 -41.281 1 98.31 160 GLU B N 1
ATOM 7877 C CA . GLU B 1 160 ? -2.213 1.628 -41.469 1 98.31 160 GLU B CA 1
ATOM 7878 C C . GLU B 1 160 ? -2.934 1.544 -40.125 1 98.31 160 GLU B C 1
ATOM 7880 O O . GLU B 1 160 ? -4.059 2.025 -40 1 98.31 160 GLU B O 1
ATOM 7885 N N . ALA B 1 161 ? -2.348 0.907 -39.156 1 98.62 161 ALA B N 1
ATOM 7886 C CA . ALA B 1 161 ? -2.918 0.802 -37.812 1 98.62 161 ALA B CA 1
ATOM 7887 C C . ALA B 1 161 ? -3.117 2.182 -37.188 1 98.62 161 ALA B C 1
ATOM 7889 O O . ALA B 1 161 ? -4.133 2.436 -36.531 1 98.62 161 ALA B O 1
ATOM 7890 N N . LEU B 1 162 ? -2.17 3.055 -37.375 1 98.5 162 LEU B N 1
ATOM 7891 C CA . LEU B 1 162 ? -2.152 4.367 -36.719 1 98.5 162 LEU B CA 1
ATOM 7892 C C . LEU B 1 162 ? -3.262 5.254 -37.281 1 98.5 162 LEU B C 1
ATOM 7894 O O . LEU B 1 162 ? -3.643 6.246 -36.656 1 98.5 162 LEU B O 1
ATOM 7898 N N . LYS B 1 163 ? -3.83 4.922 -38.438 1 98.12 163 LYS B N 1
ATOM 7899 C CA . LYS B 1 163 ? -4.91 5.688 -39.031 1 98.12 163 LYS B CA 1
ATOM 7900 C C . LYS B 1 163 ? -6.273 5.195 -38.562 1 98.12 163 LYS B C 1
ATOM 7902 O O . LYS B 1 163 ? -7.289 5.859 -38.781 1 98.12 163 LYS B O 1
ATOM 7907 N N . MET B 1 164 ? -6.301 4.152 -37.906 1 98.38 164 MET B N 1
ATOM 7908 C CA . MET B 1 164 ? -7.562 3.514 -37.531 1 98.38 164 MET B CA 1
ATOM 7909 C C . MET B 1 164 ? -8.227 4.262 -36.375 1 98.38 164 MET B C 1
ATOM 7911 O O . MET B 1 164 ? -7.555 4.898 -35.562 1 98.38 164 MET B O 1
ATOM 7915 N N . PRO B 1 165 ? -9.523 4.137 -36.312 1 97.38 165 PRO B N 1
ATOM 7916 C CA . PRO B 1 165 ? -10.266 4.848 -35.281 1 97.38 165 PRO B CA 1
ATOM 7917 C C . PRO B 1 165 ? -9.844 4.449 -33.875 1 97.38 165 PRO B C 1
ATOM 7919 O O . PRO B 1 165 ? -9.672 3.26 -33.594 1 97.38 165 PRO B O 1
ATOM 7922 N N . GLY B 1 166 ? -9.703 5.477 -33 1 98.12 166 GLY B N 1
ATOM 7923 C CA . GLY B 1 166 ? -9.484 5.25 -31.594 1 98.12 166 GLY B CA 1
ATOM 7924 C C . GLY B 1 166 ? -8.039 4.918 -31.266 1 98.12 166 GLY B C 1
ATOM 7925 O O . GLY B 1 166 ? -7.684 4.797 -30.078 1 98.12 166 GLY B O 1
ATOM 7926 N N . VAL B 1 167 ? -7.195 4.742 -32.281 1 98.75 167 VAL B N 1
ATOM 7927 C CA . VAL B 1 167 ? -5.805 4.359 -32.062 1 98.75 167 VAL B CA 1
ATOM 7928 C C . VAL B 1 167 ? -5.004 5.57 -31.594 1 98.75 167 VAL B C 1
ATOM 7930 O O . VAL B 1 167 ? -5.133 6.664 -32.156 1 98.75 167 VAL B O 1
ATOM 7933 N N . GLU B 1 168 ? -4.242 5.359 -30.547 1 98.5 168 GLU B N 1
ATOM 7934 C CA . GLU B 1 168 ? -3.447 6.438 -29.969 1 98.5 168 GLU B CA 1
ATOM 7935 C C . GLU B 1 168 ? -2.002 6.379 -30.453 1 98.5 168 GLU B C 1
ATOM 7937 O O . GLU B 1 168 ? -1.429 7.398 -30.844 1 98.5 168 GLU B O 1
ATOM 7942 N N . THR B 1 169 ? -1.397 5.219 -30.344 1 98.69 169 THR B N 1
ATOM 7943 C CA . THR B 1 169 ? 0.012 5.133 -30.719 1 98.69 169 THR B CA 1
ATOM 7944 C C . THR B 1 169 ? 0.442 3.678 -30.875 1 98.69 169 THR B C 1
ATOM 7946 O O . THR B 1 169 ? -0.348 2.762 -30.641 1 98.69 169 THR B O 1
ATOM 7949 N N . PHE B 1 170 ? 1.657 3.5 -31.484 1 98.81 170 PHE B N 1
ATOM 7950 C CA . PHE B 1 170 ? 2.352 2.227 -31.625 1 98.81 170 PHE B CA 1
ATOM 7951 C C . PHE B 1 170 ? 3.572 2.174 -30.719 1 98.81 170 PHE B C 1
ATOM 7953 O O . PHE B 1 170 ? 4.25 3.184 -30.516 1 98.81 170 PHE B O 1
ATOM 7960 N N . VAL B 1 171 ? 3.783 1.002 -30.078 1 98.81 171 VAL B N 1
ATOM 7961 C CA . VAL B 1 171 ? 4.906 0.797 -29.156 1 98.81 171 VAL B CA 1
ATOM 7962 C C . VAL B 1 171 ? 5.762 -0.372 -29.656 1 98.81 171 VAL B C 1
ATOM 7964 O O . VAL B 1 171 ? 5.23 -1.389 -30.109 1 98.81 171 VAL B O 1
ATOM 7967 N N . SER B 1 172 ? 7.023 -0.227 -29.562 1 98.56 172 SER B N 1
ATOM 7968 C CA . SER B 1 172 ? 7.973 -1.258 -29.969 1 98.56 172 SER B CA 1
ATOM 7969 C C . SER B 1 172 ? 9.25 -1.196 -29.141 1 98.56 172 SER B C 1
ATOM 7971 O O . SER B 1 172 ? 9.289 -0.525 -28.109 1 98.56 172 SER B O 1
ATOM 7973 N N . ALA B 1 173 ? 10.273 -1.97 -29.562 1 98.69 173 ALA B N 1
ATOM 7974 C CA . ALA B 1 173 ? 11.562 -2.008 -28.875 1 98.69 173 ALA B CA 1
ATOM 7975 C C . ALA B 1 173 ? 12.18 -0.617 -28.797 1 98.69 173 ALA B C 1
ATOM 7977 O O . ALA B 1 173 ? 12.875 -0.3 -27.828 1 98.69 173 ALA B O 1
ATOM 7978 N N . GLU B 1 174 ? 11.859 0.242 -29.703 1 98.06 174 GLU B N 1
ATOM 7979 C CA . GLU B 1 174 ? 12.422 1.586 -29.766 1 98.06 174 GLU B CA 1
ATOM 7980 C C . GLU B 1 174 ? 11.906 2.459 -28.625 1 98.06 174 GLU B C 1
ATOM 7982 O O . GLU B 1 174 ? 12.5 3.496 -28.312 1 98.06 174 GLU B O 1
ATOM 7987 N N . ASP B 1 175 ? 10.875 2.037 -28.031 1 98.56 175 ASP B N 1
ATOM 7988 C CA . ASP B 1 175 ? 10.219 2.852 -27.016 1 98.56 175 ASP B CA 1
ATOM 7989 C C . ASP B 1 175 ? 10.617 2.404 -25.609 1 98.56 175 ASP B C 1
ATOM 7991 O O . ASP B 1 175 ? 10.148 2.971 -24.625 1 98.56 175 ASP B O 1
ATOM 7995 N N . VAL B 1 176 ? 11.469 1.4 -25.438 1 98.75 176 VAL B N 1
ATOM 7996 C CA . VAL B 1 176 ? 11.891 0.897 -24.125 1 98.75 176 VAL B CA 1
ATOM 7997 C C . VAL B 1 176 ? 12.914 1.848 -23.516 1 98.75 176 VAL B C 1
ATOM 7999 O O . VAL B 1 176 ? 14.031 1.972 -24.016 1 98.75 176 VAL B O 1
ATOM 8002 N N . PRO B 1 177 ? 12.602 2.465 -22.438 1 98.19 177 PRO B N 1
ATOM 8003 C CA . PRO B 1 177 ? 13.539 3.441 -21.875 1 98.19 177 PRO B CA 1
ATOM 8004 C C . PRO B 1 177 ? 14.703 2.787 -21.141 1 98.19 177 PRO B C 1
ATOM 8006 O O . PRO B 1 177 ? 15.805 3.346 -21.094 1 98.19 177 PRO B O 1
ATOM 8009 N N . GLY B 1 178 ? 14.5 1.652 -20.547 1 98.44 178 GLY B N 1
ATOM 8010 C CA . GLY B 1 178 ? 15.547 0.927 -19.844 1 98.44 178 GLY B CA 1
ATOM 8011 C C . GLY B 1 178 ? 16.188 -0.158 -20.688 1 98.44 178 GLY B C 1
ATOM 8012 O O . GLY B 1 178 ? 16.828 0.132 -21.703 1 98.44 178 GLY B O 1
ATOM 8013 N N . SER B 1 179 ? 15.836 -1.418 -20.328 1 98.62 179 SER B N 1
ATOM 8014 C CA . SER B 1 179 ? 16.422 -2.541 -21.047 1 98.62 179 SER B CA 1
ATOM 8015 C C . SER B 1 179 ? 15.359 -3.357 -21.766 1 98.62 179 SER B C 1
ATOM 8017 O O . SER B 1 179 ? 14.344 -3.729 -21.156 1 98.62 179 SER B O 1
ATOM 8019 N N . ASN B 1 180 ? 15.602 -3.623 -23.031 1 98.69 180 ASN B N 1
ATOM 8020 C CA . ASN B 1 180 ? 14.719 -4.484 -23.812 1 98.69 180 ASN B CA 1
ATOM 8021 C C . ASN B 1 180 ? 14.984 -5.961 -23.531 1 98.69 180 ASN B C 1
ATOM 8023 O O . ASN B 1 180 ? 14.18 -6.82 -23.891 1 98.69 180 ASN B O 1
ATOM 8027 N N . ILE B 1 181 ? 16.125 -6.238 -22.859 1 98.44 181 ILE B N 1
ATOM 8028 C CA . ILE B 1 181 ? 16.469 -7.602 -22.484 1 98.44 181 ILE B CA 1
ATOM 8029 C C . ILE B 1 181 ? 15.719 -7.988 -21.219 1 98.44 181 ILE B C 1
ATOM 8031 O O . ILE B 1 181 ? 15.664 -7.215 -20.25 1 98.44 181 ILE B O 1
ATOM 8035 N N . THR B 1 182 ? 15.125 -9.164 -21.25 1 98.06 182 THR B N 1
ATOM 8036 C CA . THR B 1 182 ? 14.328 -9.641 -20.125 1 98.06 182 THR B CA 1
ATOM 8037 C C . THR B 1 182 ? 14.453 -11.156 -19.969 1 98.06 182 THR B C 1
ATOM 8039 O O . THR B 1 182 ? 15.25 -11.789 -20.672 1 98.06 182 THR B O 1
ATOM 8042 N N . GLY B 1 183 ? 13.766 -11.711 -18.984 1 97.12 183 GLY B N 1
ATOM 8043 C CA . GLY B 1 183 ? 13.805 -13.133 -18.688 1 97.12 183 GLY B CA 1
ATOM 8044 C C . GLY B 1 183 ? 13.648 -13.438 -17.219 1 97.12 183 GLY B C 1
ATOM 8045 O O . GLY B 1 183 ? 14.164 -12.703 -16.359 1 97.12 183 GLY B O 1
ATOM 8046 N N . PRO B 1 184 ? 12.969 -14.477 -16.875 1 93.12 184 PRO B N 1
ATOM 8047 C CA . PRO B 1 184 ? 12.672 -14.719 -15.469 1 93.12 184 PRO B CA 1
ATOM 8048 C C . PRO B 1 184 ? 13.891 -15.219 -14.688 1 93.12 184 PRO B C 1
ATOM 8050 O O . PRO B 1 184 ? 14.117 -14.789 -13.555 1 93.12 184 PRO B O 1
ATOM 8053 N N . VAL B 1 185 ? 14.703 -16.141 -15.227 1 92.75 185 VAL B N 1
ATOM 8054 C CA . VAL B 1 185 ? 15.875 -16.688 -14.547 1 92.75 185 VAL B CA 1
ATOM 8055 C C . VAL B 1 185 ? 17.141 -16.172 -15.211 1 92.75 185 VAL B C 1
ATOM 8057 O O . VAL B 1 185 ? 18.016 -15.609 -14.547 1 92.75 185 VAL B O 1
ATOM 8060 N N . VAL B 1 186 ? 17.188 -16.406 -16.484 1 96.06 186 VAL B N 1
ATOM 8061 C CA . VAL B 1 186 ? 18.234 -15.812 -17.312 1 96.06 186 VAL B CA 1
ATOM 8062 C C . VAL B 1 186 ? 17.641 -14.773 -18.25 1 96.06 186 VAL B C 1
ATOM 8064 O O . VAL B 1 186 ? 16.438 -14.828 -18.578 1 96.06 186 VAL B O 1
ATOM 8067 N N . LEU B 1 187 ? 18.406 -13.844 -18.734 1 97 187 LEU B N 1
ATOM 8068 C CA . LEU B 1 187 ? 17.906 -12.766 -19.578 1 97 187 LEU B CA 1
ATOM 8069 C C . LEU B 1 187 ? 18.062 -13.109 -21.047 1 97 187 LEU B C 1
ATOM 8071 O O . LEU B 1 187 ? 18.828 -12.453 -21.766 1 97 187 LEU B O 1
ATOM 8075 N N . ASP B 1 188 ? 17.344 -14.078 -21.469 1 98 188 ASP B N 1
ATOM 8076 C CA . ASP B 1 188 ? 17.484 -14.57 -22.828 1 98 188 ASP B CA 1
ATOM 8077 C C . ASP B 1 188 ? 16.219 -14.281 -23.641 1 98 188 ASP B C 1
ATOM 8079 O O . ASP B 1 188 ? 15.93 -14.977 -24.625 1 98 188 ASP B O 1
ATOM 8083 N N . GLU B 1 189 ? 15.414 -13.359 -23.172 1 98 189 GLU B N 1
ATOM 8084 C CA . GLU B 1 189 ? 14.234 -12.891 -23.891 1 98 189 GLU B CA 1
ATOM 8085 C C . GLU B 1 189 ? 14.305 -11.383 -24.141 1 98 189 GLU B C 1
ATOM 8087 O O . GLU B 1 189 ? 15.258 -10.727 -23.719 1 98 189 GLU B O 1
ATOM 8092 N N . GLU B 1 190 ? 13.367 -10.938 -24.906 1 98.56 190 GLU B N 1
ATOM 8093 C CA . GLU B 1 190 ? 13.188 -9.5 -25.125 1 98.56 190 GLU B CA 1
ATOM 8094 C C . GLU B 1 190 ? 11.758 -9.07 -24.812 1 98.56 190 GLU B C 1
ATOM 8096 O O . GLU B 1 190 ? 10.812 -9.836 -25 1 98.56 190 GLU B O 1
ATOM 8101 N N . VAL B 1 191 ? 11.609 -7.824 -24.328 1 98.69 191 VAL B N 1
ATOM 8102 C CA . VAL B 1 191 ? 10.266 -7.277 -24.141 1 98.69 191 VAL B CA 1
ATOM 8103 C C . VAL B 1 191 ? 9.531 -7.219 -25.469 1 98.69 191 VAL B C 1
ATOM 8105 O O . VAL B 1 191 ? 8.398 -7.691 -25.578 1 98.69 191 VAL B O 1
ATOM 8108 N N . PHE B 1 192 ? 10.172 -6.598 -26.453 1 98.81 192 PHE B N 1
ATOM 8109 C CA . PHE B 1 192 ? 9.758 -6.594 -27.844 1 98.81 192 PHE B CA 1
ATOM 8110 C C . PHE B 1 192 ? 10.844 -7.195 -28.734 1 98.81 192 PHE B C 1
ATOM 8112 O O . PHE B 1 192 ? 12 -6.773 -28.688 1 98.81 192 PHE B O 1
ATOM 8119 N N . ALA B 1 193 ? 10.414 -8.203 -29.484 1 98.56 193 ALA B N 1
ATOM 8120 C CA . ALA B 1 193 ? 11.383 -8.727 -30.453 1 98.56 193 ALA B CA 1
ATOM 8121 C C . ALA B 1 193 ? 11.898 -7.617 -31.359 1 98.56 193 ALA B C 1
ATOM 8123 O O . ALA B 1 193 ? 11.117 -6.855 -31.938 1 98.56 193 ALA B O 1
ATOM 8124 N N . SER B 1 194 ? 13.242 -7.566 -31.531 1 97.94 194 SER B N 1
ATOM 8125 C CA . SER B 1 194 ? 13.812 -6.418 -32.219 1 97.94 194 SER B CA 1
ATOM 8126 C C . SER B 1 194 ? 14.523 -6.84 -33.5 1 97.94 194 SER B C 1
ATOM 8128 O O . SER B 1 194 ? 14.398 -6.18 -34.531 1 97.94 194 SER B O 1
ATOM 8130 N N . GLU B 1 195 ? 15.219 -7.922 -33.5 1 97.94 195 GLU B N 1
ATOM 8131 C CA . GLU B 1 195 ? 16 -8.352 -34.656 1 97.94 195 GLU B CA 1
ATOM 8132 C C . GLU B 1 195 ? 15.398 -9.602 -35.312 1 97.94 195 GLU B C 1
ATOM 8134 O O . GLU B 1 195 ? 15.297 -9.688 -36.531 1 97.94 195 GLU B O 1
ATOM 8139 N N . LYS B 1 196 ? 15.062 -10.547 -34.562 1 98 196 LYS B N 1
ATOM 8140 C CA . LYS B 1 196 ? 14.508 -11.797 -35.062 1 98 196 LYS B CA 1
ATOM 8141 C C . LYS B 1 196 ? 13.422 -12.336 -34.125 1 98 196 LYS B C 1
ATOM 8143 O O . LYS B 1 196 ? 13.336 -11.93 -32.969 1 98 196 LYS B O 1
ATOM 8148 N N . VAL B 1 197 ? 12.602 -13.148 -34.688 1 98.56 197 VAL B N 1
ATOM 8149 C CA . VAL B 1 197 ? 11.625 -13.906 -33.906 1 98.56 197 VAL B CA 1
ATOM 8150 C C . VAL B 1 197 ? 11.992 -15.391 -33.938 1 98.56 197 VAL B C 1
ATOM 8152 O O . VAL B 1 197 ? 12.523 -15.898 -34.906 1 98.56 197 VAL B O 1
ATOM 8155 N N . THR B 1 198 ? 11.711 -16.062 -32.781 1 98.44 198 THR B N 1
ATOM 8156 C CA . THR B 1 198 ? 12.133 -17.453 -32.625 1 98.44 198 THR B CA 1
ATOM 8157 C C . THR B 1 198 ? 10.938 -18.344 -32.281 1 98.44 198 THR B C 1
ATOM 8159 O O . THR B 1 198 ? 11.109 -19.5 -31.891 1 98.44 198 THR B O 1
ATOM 8162 N N . CYS B 1 199 ? 9.766 -17.938 -32.375 1 98.25 199 CYS B N 1
ATOM 8163 C CA . CYS B 1 199 ? 8.531 -18.719 -32.312 1 98.25 199 CYS B CA 1
ATOM 8164 C C . CYS B 1 199 ? 7.348 -17.891 -32.812 1 98.25 199 CYS B C 1
ATOM 8166 O O . CYS B 1 199 ? 7.402 -16.672 -32.844 1 98.25 199 CYS B O 1
ATOM 8168 N N . VAL B 1 200 ? 6.297 -18.547 -33.219 1 97.81 200 VAL B N 1
ATOM 8169 C CA . VAL B 1 200 ? 5.023 -17.891 -33.5 1 97.81 200 VAL B CA 1
ATOM 8170 C C . VAL B 1 200 ? 4.422 -17.359 -32.188 1 97.81 200 VAL B C 1
ATOM 8172 O O . VAL B 1 200 ? 4.426 -18.047 -31.172 1 97.81 200 VAL B O 1
ATOM 8175 N N . GLY B 1 201 ? 3.977 -16.141 -32.156 1 97.44 201 GLY B N 1
ATOM 8176 C CA . GLY B 1 201 ? 3.348 -15.594 -30.953 1 97.44 201 GLY B CA 1
ATOM 8177 C C . GLY B 1 201 ? 4.262 -14.68 -30.172 1 97.44 201 GLY B C 1
ATOM 8178 O O . GLY B 1 201 ? 3.832 -14.055 -29.188 1 97.44 201 GLY B O 1
ATOM 8179 N N . GLN B 1 202 ? 5.516 -14.562 -30.547 1 98.06 202 GLN B N 1
ATOM 8180 C CA . GLN B 1 202 ? 6.422 -13.633 -29.875 1 98.06 202 GLN B CA 1
ATOM 8181 C C . GLN B 1 202 ? 5.98 -12.188 -30.078 1 98.06 202 GLN B C 1
ATOM 8183 O O . GLN B 1 202 ? 5.535 -11.812 -31.156 1 98.06 202 GLN B O 1
ATOM 8188 N N . VAL B 1 203 ? 6.141 -11.312 -29.047 1 98.56 203 VAL B N 1
ATOM 8189 C CA . VAL B 1 203 ? 5.668 -9.93 -29.094 1 98.56 203 VAL B CA 1
ATOM 8190 C C . VAL B 1 203 ? 6.645 -9.078 -29.906 1 98.56 203 VAL B C 1
ATOM 8192 O O . VAL B 1 203 ? 7.809 -8.938 -29.531 1 98.56 203 VAL B O 1
ATOM 8195 N N . VAL B 1 204 ? 6.156 -8.531 -31.016 1 98.56 204 VAL B N 1
ATOM 8196 C CA . VAL B 1 204 ? 6.965 -7.68 -31.875 1 98.56 204 VAL B CA 1
ATOM 8197 C C . VAL B 1 204 ? 6.664 -6.211 -31.578 1 98.56 204 VAL B C 1
ATOM 8199 O O . VAL B 1 204 ? 7.543 -5.355 -31.688 1 98.56 204 VAL B O 1
ATOM 8202 N N . GLY B 1 205 ? 5.48 -5.953 -31.203 1 98.75 205 GLY B N 1
ATOM 8203 C CA . GLY B 1 205 ? 5 -4.621 -30.875 1 98.75 205 GLY B CA 1
ATOM 8204 C C . GLY B 1 205 ? 3.617 -4.617 -30.25 1 98.75 205 GLY B C 1
ATOM 8205 O O . GLY B 1 205 ? 3.088 -5.676 -29.906 1 98.75 205 GLY B O 1
ATOM 8206 N N . ALA B 1 206 ? 3.072 -3.395 -30.031 1 98.81 206 ALA B N 1
ATOM 8207 C CA . ALA B 1 206 ? 1.731 -3.24 -29.469 1 98.81 206 ALA B CA 1
ATOM 8208 C C . ALA B 1 206 ? 1.076 -1.955 -29.969 1 98.81 206 ALA B C 1
ATOM 8210 O O . ALA B 1 206 ? 1.765 -0.992 -30.312 1 98.81 206 ALA B O 1
ATOM 8211 N N . VAL B 1 207 ? -0.227 -1.951 -30.047 1 98.88 207 VAL B N 1
ATOM 8212 C CA . VAL B 1 207 ? -1.013 -0.772 -30.391 1 98.88 207 VAL B CA 1
ATOM 8213 C C . VAL B 1 207 ? -1.896 -0.374 -29.219 1 98.88 207 VAL B C 1
ATOM 8215 O O . VAL B 1 207 ? -2.48 -1.233 -28.547 1 98.88 207 VAL B O 1
ATOM 8218 N N . LEU B 1 208 ? -1.886 0.903 -28.875 1 98.88 208 LEU B N 1
ATOM 8219 C CA . LEU B 1 208 ? -2.756 1.442 -27.844 1 98.88 208 LEU B CA 1
ATOM 8220 C C . LEU B 1 208 ? -3.973 2.131 -28.453 1 98.88 208 LEU B C 1
ATOM 8222 O O . LEU B 1 208 ? -3.84 2.893 -29.422 1 98.88 208 LEU B O 1
ATOM 8226 N N . ALA B 1 209 ? -5.141 1.842 -27.906 1 98.88 209 ALA B N 1
ATOM 8227 C CA . ALA B 1 209 ? -6.371 2.453 -28.391 1 98.88 209 ALA B CA 1
ATOM 8228 C C . ALA B 1 209 ? -7.359 2.688 -27.25 1 98.88 209 ALA B C 1
ATOM 8230 O O . ALA B 1 209 ? -7.125 2.258 -26.125 1 98.88 209 ALA B O 1
ATOM 8231 N N . ASP B 1 210 ? -8.453 3.328 -27.594 1 98.06 210 ASP B N 1
ATOM 8232 C CA . ASP B 1 210 ? -9.43 3.75 -26.594 1 98.06 210 ASP B CA 1
ATOM 8233 C C . ASP B 1 210 ? -10.297 2.578 -26.141 1 98.06 210 ASP B C 1
ATOM 8235 O O . ASP B 1 210 ? -10.898 2.619 -25.062 1 98.06 210 ASP B O 1
ATOM 8239 N N . THR B 1 211 ? -10.453 1.565 -27 1 97.5 211 THR B N 1
ATOM 8240 C CA . THR B 1 211 ? -11.18 0.356 -26.625 1 97.5 211 THR B CA 1
ATOM 8241 C C . THR B 1 211 ? -10.359 -0.889 -26.953 1 97.5 211 THR B C 1
ATOM 8243 O O . THR B 1 211 ? -9.438 -0.835 -27.781 1 97.5 211 THR B O 1
ATOM 8246 N N . GLN B 1 212 ? -10.734 -1.953 -26.297 1 96.5 212 GLN B N 1
ATOM 8247 C CA . GLN B 1 212 ? -10.062 -3.225 -26.547 1 96.5 212 GLN B CA 1
ATOM 8248 C C . GLN B 1 212 ? -10.242 -3.672 -27.984 1 96.5 212 GLN B C 1
ATOM 8250 O O . GLN B 1 212 ? -9.297 -4.152 -28.625 1 96.5 212 GLN B O 1
ATOM 8255 N N . ALA B 1 213 ? -11.453 -3.506 -28.531 1 97.5 213 ALA B N 1
ATOM 8256 C CA . ALA B 1 213 ? -11.742 -3.908 -29.906 1 97.5 213 ALA B CA 1
ATOM 8257 C C . ALA B 1 213 ? -10.898 -3.111 -30.906 1 97.5 213 ALA B C 1
ATOM 8259 O O . ALA B 1 213 ? -10.375 -3.672 -31.859 1 97.5 213 ALA B O 1
ATOM 8260 N N . HIS B 1 214 ? -10.766 -1.83 -30.641 1 98.5 214 HIS B N 1
ATOM 8261 C CA . HIS B 1 214 ? -9.945 -0.991 -31.516 1 98.5 214 HIS B CA 1
ATOM 8262 C C . HIS B 1 214 ? -8.484 -1.415 -31.469 1 98.5 214 HIS B C 1
ATOM 8264 O O . HIS B 1 214 ? -7.82 -1.477 -32.5 1 98.5 214 HIS B O 1
ATOM 8270 N N . ALA B 1 215 ? -7.988 -1.664 -30.281 1 98.56 215 ALA B N 1
ATOM 8271 C CA . ALA B 1 215 ? -6.594 -2.055 -30.109 1 98.56 215 ALA B CA 1
ATOM 8272 C C . ALA B 1 215 ? -6.297 -3.365 -30.844 1 98.56 215 ALA B C 1
ATOM 8274 O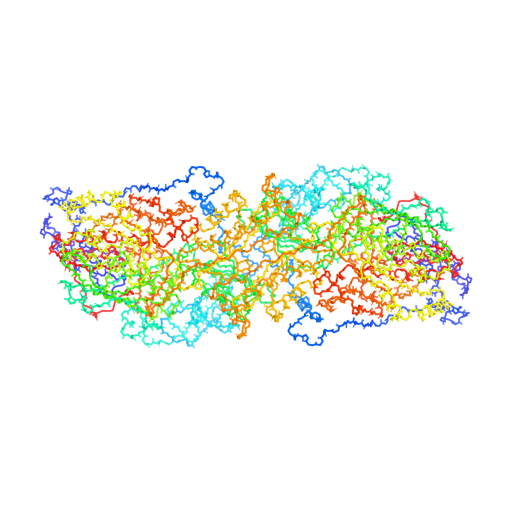 O . ALA B 1 215 ? -5.285 -3.484 -31.531 1 98.56 215 ALA B O 1
ATOM 8275 N N . GLN B 1 216 ? -7.172 -4.32 -30.672 1 97.38 216 GLN B N 1
ATOM 8276 C CA . GLN B 1 216 ? -6.988 -5.637 -31.281 1 97.38 216 GLN B CA 1
ATOM 8277 C C . GLN B 1 216 ? -7.043 -5.562 -32.812 1 97.38 216 GLN B C 1
ATOM 8279 O O . GLN B 1 216 ? -6.215 -6.164 -33.5 1 97.38 216 GLN B O 1
ATOM 8284 N N . ARG B 1 217 ? -8.023 -4.852 -33.312 1 97.88 217 ARG B N 1
ATOM 8285 C CA . ARG B 1 217 ? -8.141 -4.691 -34.75 1 97.88 217 ARG B CA 1
ATOM 8286 C C . ARG B 1 217 ? -6.926 -3.98 -35.344 1 97.88 217 ARG B C 1
ATOM 8288 O O . ARG B 1 217 ? -6.406 -4.375 -36.375 1 97.88 217 ARG B O 1
ATOM 8295 N N . ALA B 1 218 ? -6.547 -2.961 -34.656 1 98.69 218 ALA B N 1
ATOM 8296 C CA . ALA B 1 218 ? -5.406 -2.18 -35.125 1 98.69 218 ALA B CA 1
ATOM 8297 C C . ALA B 1 218 ? -4.117 -2.99 -35.062 1 98.69 218 ALA B C 1
ATOM 8299 O O . ALA B 1 218 ? -3.248 -2.859 -35.938 1 98.69 218 ALA B O 1
ATOM 8300 N N . ALA B 1 219 ? -3.93 -3.732 -34.062 1 98.5 219 ALA B N 1
ATOM 8301 C CA . ALA B 1 219 ? -2.74 -4.57 -33.938 1 98.5 219 ALA B CA 1
ATOM 8302 C C . ALA B 1 219 ? -2.611 -5.52 -35.125 1 98.5 219 ALA B C 1
ATOM 8304 O O . ALA B 1 219 ? -1.506 -5.773 -35.625 1 98.5 219 ALA B O 1
ATOM 8305 N N . LYS B 1 220 ? -3.711 -6.023 -35.625 1 97.25 220 LYS B N 1
ATOM 8306 C CA . LYS B 1 220 ? -3.723 -6.953 -36.75 1 97.25 220 LYS B CA 1
ATOM 8307 C C . LYS B 1 220 ? -3.375 -6.242 -38.062 1 97.25 220 LYS B C 1
ATOM 8309 O O . LYS B 1 220 ? -2.979 -6.883 -39.031 1 97.25 220 LYS B O 1
ATOM 8314 N N . ALA B 1 221 ? -3.508 -4.977 -38.031 1 98.25 221 ALA B N 1
ATOM 8315 C CA . ALA B 1 221 ? -3.268 -4.191 -39.219 1 98.25 221 ALA B CA 1
ATOM 8316 C C . ALA B 1 221 ? -1.793 -3.82 -39.375 1 98.25 221 ALA B C 1
ATOM 8318 O O . ALA B 1 221 ? -1.359 -3.326 -40.406 1 98.25 221 ALA B O 1
ATOM 8319 N N . VAL B 1 222 ? -1.008 -4.02 -38.344 1 98.69 222 VAL B N 1
ATOM 8320 C CA . VAL B 1 222 ? 0.422 -3.744 -38.438 1 98.69 222 VAL B CA 1
ATOM 8321 C C . VAL B 1 222 ? 1.091 -4.758 -39.344 1 98.69 222 VAL B C 1
ATOM 8323 O O . VAL B 1 222 ? 0.89 -5.969 -39.219 1 98.69 222 VAL B O 1
ATOM 8326 N N . VAL B 1 223 ? 1.86 -4.293 -40.281 1 98.44 223 VAL B N 1
ATOM 8327 C CA . VAL B 1 223 ? 2.512 -5.176 -41.25 1 98.44 223 VAL B CA 1
ATOM 8328 C C . VAL B 1 223 ? 3.957 -5.426 -40.812 1 98.44 223 VAL B C 1
ATOM 8330 O O . VAL B 1 223 ? 4.742 -4.484 -40.656 1 98.44 223 VAL B O 1
ATOM 8333 N N . VAL B 1 224 ? 4.27 -6.672 -40.594 1 98.5 224 VAL B N 1
ATOM 8334 C CA . VAL B 1 224 ? 5.641 -7.078 -40.281 1 98.5 224 VAL B CA 1
ATOM 8335 C C . VAL B 1 224 ? 6.191 -7.934 -41.406 1 98.5 224 VAL B C 1
ATOM 8337 O O . VAL B 1 224 ? 5.586 -8.938 -41.781 1 98.5 224 VAL B O 1
ATOM 8340 N N . GLN B 1 225 ? 7.289 -7.543 -41.938 1 98.5 225 GLN B N 1
ATOM 8341 C CA . GLN B 1 225 ? 7.969 -8.328 -42.969 1 98.5 225 GLN B CA 1
ATOM 8342 C C . GLN B 1 225 ? 9.078 -9.188 -42.375 1 98.5 225 GLN B C 1
ATOM 8344 O O . GLN B 1 225 ? 9.82 -8.719 -41.5 1 98.5 225 GL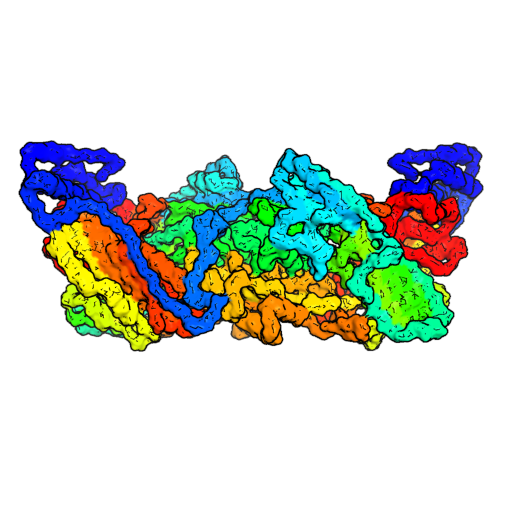N B O 1
ATOM 8349 N N . TYR B 1 226 ? 9.047 -10.516 -42.875 1 98.44 226 TYR B N 1
ATOM 8350 C CA . TYR B 1 226 ? 10 -11.469 -42.312 1 98.44 226 TYR B CA 1
ATOM 8351 C C . TYR B 1 226 ? 10.914 -12.031 -43.375 1 98.44 226 TYR B C 1
ATOM 8353 O O . TYR B 1 226 ? 10.562 -12.031 -44.562 1 98.44 226 TYR B O 1
ATOM 8361 N N . GLU B 1 227 ? 12.109 -12.438 -43.031 1 98.44 227 GLU B N 1
ATOM 8362 C CA . GLU B 1 227 ? 12.977 -13.359 -43.75 1 98.44 227 GLU B CA 1
ATOM 8363 C C . GLU B 1 227 ? 13.156 -14.672 -43 1 98.44 227 GLU B C 1
ATOM 8365 O O . GLU B 1 227 ? 13.773 -14.695 -41.938 1 98.44 227 GLU B O 1
ATOM 8370 N N . ASP B 1 228 ? 12.609 -15.734 -43.562 1 97.69 228 ASP B N 1
ATOM 8371 C CA . ASP B 1 228 ? 12.641 -17.016 -42.906 1 97.69 228 ASP B CA 1
ATOM 8372 C C . ASP B 1 228 ? 14.078 -17.469 -42.625 1 97.69 228 ASP B C 1
ATOM 8374 O O . ASP B 1 228 ? 14.969 -17.25 -43.438 1 97.69 228 ASP B O 1
ATOM 8378 N N . LEU B 1 229 ? 14.234 -18.125 -41.531 1 97.88 229 LEU B N 1
ATOM 8379 C CA . LEU B 1 229 ? 15.516 -18.703 -41.156 1 97.88 229 LEU B CA 1
ATOM 8380 C C . LEU B 1 229 ? 15.406 -20.219 -40.969 1 97.88 229 LEU B C 1
ATOM 8382 O O . LEU B 1 229 ? 14.336 -20.719 -40.625 1 97.88 229 LEU B O 1
ATOM 8386 N N . GLU B 1 230 ? 16.422 -20.969 -41.281 1 95.81 230 GLU B N 1
ATOM 8387 C CA . GLU B 1 230 ? 16.531 -22.406 -41.062 1 95.81 230 GLU B CA 1
ATOM 8388 C C . GLU B 1 230 ? 17.688 -22.719 -40.125 1 95.81 230 GLU B C 1
ATOM 8390 O O . GLU B 1 230 ? 18.625 -21.938 -40 1 95.81 230 GLU B O 1
ATOM 8395 N N . PRO B 1 231 ? 17.734 -23.859 -39.469 1 96.44 231 PRO B N 1
ATOM 8396 C CA . PRO B 1 231 ? 16.594 -24.781 -39.438 1 96.44 231 PRO B CA 1
ATOM 8397 C C . PRO B 1 231 ? 15.469 -24.297 -38.531 1 96.44 231 PRO B C 1
ATOM 8399 O O . PRO B 1 231 ? 15.711 -23.516 -37.625 1 96.44 231 PRO B O 1
ATOM 8402 N N . LYS B 1 232 ? 14.297 -24.703 -38.812 1 96.62 232 LYS B N 1
ATOM 8403 C CA . LYS B 1 232 ? 13.18 -24.625 -37.875 1 96.62 232 LYS B CA 1
ATOM 8404 C C . LYS B 1 232 ? 13.125 -25.875 -36.969 1 96.62 232 LYS B C 1
ATOM 8406 O O . LYS B 1 232 ? 12.914 -26.984 -37.469 1 96.62 232 LYS B O 1
ATOM 8411 N N . ILE B 1 233 ? 13.367 -25.734 -35.75 1 98.12 233 ILE B N 1
ATOM 8412 C CA . ILE B 1 233 ? 13.352 -26.812 -34.781 1 98.12 233 ILE B CA 1
ATOM 8413 C C . ILE B 1 233 ? 12.039 -26.797 -34 1 98.12 233 ILE B C 1
ATOM 8415 O O . ILE B 1 233 ? 11.859 -25.984 -33.094 1 98.12 233 ILE B O 1
ATOM 8419 N N . ILE B 1 234 ? 11.18 -27.734 -34.375 1 97.5 234 ILE B N 1
ATOM 8420 C CA . ILE B 1 234 ? 9.836 -27.656 -33.812 1 97.5 234 ILE B CA 1
ATOM 8421 C C . ILE B 1 234 ? 9.625 -28.781 -32.812 1 97.5 234 ILE B C 1
ATOM 8423 O O . ILE B 1 234 ? 9.07 -28.578 -31.734 1 97.5 234 ILE B O 1
ATOM 8427 N N . THR B 1 235 ? 10.078 -30 -33.031 1 97.25 235 THR B N 1
ATOM 8428 C CA . THR B 1 235 ? 9.828 -31.156 -32.219 1 97.25 235 THR B CA 1
ATOM 8429 C C . THR B 1 235 ? 11.055 -31.516 -31.375 1 97.25 235 THR B C 1
ATOM 8431 O O . THR B 1 235 ? 12.148 -31 -31.641 1 97.25 235 THR B O 1
ATOM 8434 N N . ILE B 1 236 ? 10.828 -32.344 -30.406 1 98.19 236 ILE B N 1
ATOM 8435 C CA . ILE B 1 236 ? 11.938 -32.875 -29.609 1 98.19 236 ILE B CA 1
ATOM 8436 C C . ILE B 1 236 ? 12.898 -33.625 -30.516 1 98.19 236 ILE B C 1
ATOM 8438 O O . ILE B 1 236 ? 14.117 -33.531 -30.359 1 98.19 236 ILE B O 1
ATOM 8442 N N . GLU B 1 237 ? 12.375 -34.406 -31.469 1 96.81 237 GLU B N 1
ATOM 8443 C CA . GLU B 1 237 ? 13.203 -35.156 -32.406 1 96.81 237 GLU B CA 1
ATOM 8444 C C . GLU B 1 237 ? 14.086 -34.219 -33.25 1 96.81 237 GLU B C 1
ATOM 8446 O O . GLU B 1 237 ? 15.25 -34.531 -33.5 1 96.81 237 GLU B O 1
ATOM 8451 N N . ASP B 1 238 ? 13.469 -33.062 -33.656 1 97.38 238 ASP B N 1
ATOM 8452 C CA . ASP B 1 238 ? 14.273 -32.062 -34.344 1 97.38 238 ASP B CA 1
ATOM 8453 C C . ASP B 1 238 ? 15.438 -31.594 -33.469 1 97.38 238 ASP B C 1
ATOM 8455 O O . ASP B 1 238 ? 16.562 -31.422 -33.938 1 97.38 238 ASP B O 1
ATOM 8459 N N . ALA B 1 239 ? 15.109 -31.297 -32.219 1 98.62 239 ALA B N 1
ATOM 8460 C CA . ALA B 1 239 ? 16.125 -30.812 -31.297 1 98.62 239 ALA B CA 1
ATOM 8461 C C . ALA B 1 239 ? 17.25 -31.828 -31.125 1 98.62 239 ALA B C 1
ATOM 8463 O O . ALA B 1 239 ? 18.422 -31.453 -31.016 1 98.62 239 ALA B O 1
ATOM 8464 N N . ILE B 1 240 ? 16.906 -33.094 -30.953 1 98.31 240 ILE B N 1
ATOM 8465 C CA . ILE B 1 240 ? 17.875 -34.188 -30.844 1 98.31 240 ILE B CA 1
ATOM 8466 C C . ILE B 1 240 ? 18.75 -34.219 -32.094 1 98.31 240 ILE B C 1
ATOM 8468 O O . ILE B 1 240 ? 19.984 -34.281 -32 1 98.31 240 ILE B O 1
ATOM 8472 N N . LEU B 1 241 ? 18.047 -34.188 -33.25 1 97.81 241 LEU B N 1
ATOM 8473 C CA . LEU B 1 241 ? 18.75 -34.25 -34.531 1 97.81 241 LEU B CA 1
ATOM 8474 C C . LEU B 1 241 ? 19.766 -33.094 -34.656 1 97.81 241 LEU B C 1
ATOM 8476 O O . LEU B 1 241 ? 20.875 -33.312 -35.125 1 97.81 241 LEU B O 1
ATOM 8480 N N . HIS B 1 242 ? 19.422 -31.922 -34.188 1 98.25 242 HIS B N 1
ATOM 8481 C CA . HIS B 1 242 ? 20.266 -30.734 -34.375 1 98.25 242 HIS B CA 1
ATOM 8482 C C . HIS B 1 242 ? 21.062 -30.438 -33.125 1 98.25 242 HIS B C 1
ATOM 8484 O O . HIS B 1 242 ? 21.734 -29.406 -33.031 1 98.25 242 HIS B O 1
ATOM 8490 N N . GLN B 1 243 ? 20.969 -31.25 -32.031 1 98.38 243 GLN B N 1
ATOM 8491 C CA . GLN B 1 243 ? 21.641 -31.062 -30.766 1 98.38 243 GLN B CA 1
ATOM 8492 C C . GLN B 1 243 ? 21.344 -29.688 -30.172 1 98.38 243 GLN B C 1
ATOM 8494 O O . GLN B 1 243 ? 22.266 -28.984 -29.766 1 98.38 243 GLN B O 1
ATOM 8499 N N . SER B 1 244 ? 20.125 -29.266 -30.328 1 98.56 244 SER B N 1
ATOM 8500 C CA . SER B 1 244 ? 19.656 -27.984 -29.797 1 98.56 244 SER B CA 1
ATOM 8501 C C . SER B 1 244 ? 19.203 -28.125 -28.344 1 98.56 244 SER B C 1
ATOM 8503 O O . SER B 1 244 ? 18.031 -28.359 -28.078 1 98.56 244 SER B O 1
ATOM 8505 N N . PHE B 1 245 ? 20.172 -27.953 -27.375 1 98.62 245 PHE B N 1
ATOM 8506 C CA . PHE B 1 245 ? 19.906 -28.109 -25.953 1 98.62 245 PHE B CA 1
ATOM 8507 C C . PHE B 1 245 ? 20.406 -26.906 -25.172 1 98.62 245 PHE B C 1
ATOM 8509 O O . PHE B 1 245 ? 21.422 -26.297 -25.531 1 98.62 245 PHE B O 1
ATOM 8516 N N . PHE B 1 246 ? 19.625 -26.484 -24.219 1 98.12 246 PHE B N 1
ATOM 8517 C CA . PHE B 1 246 ? 20.203 -25.578 -23.234 1 98.12 246 PHE B CA 1
ATOM 8518 C C . PHE B 1 246 ? 21.219 -26.297 -22.359 1 98.12 246 PHE B C 1
ATOM 8520 O O . PHE B 1 246 ? 21.031 -27.453 -22 1 98.12 246 PHE B O 1
ATOM 8527 N N . HIS B 1 247 ? 22.391 -25.688 -22.047 1 96.44 247 HIS B N 1
ATOM 8528 C CA . HIS B 1 247 ? 23.453 -26.219 -21.188 1 96.44 247 HIS B CA 1
ATOM 8529 C C . HIS B 1 247 ? 23.469 -25.547 -19.828 1 96.44 247 HIS B C 1
ATOM 8531 O O . HIS B 1 247 ? 23.016 -24.406 -19.688 1 96.44 247 HIS B O 1
ATOM 8537 N N . PRO B 1 248 ? 23.953 -26.25 -18.828 1 95.25 248 PRO B N 1
ATOM 8538 C CA . PRO B 1 248 ? 24.531 -27.594 -18.844 1 95.25 248 PRO B CA 1
ATOM 8539 C C . PRO B 1 248 ? 23.469 -28.688 -18.859 1 95.25 248 PRO B C 1
ATOM 8541 O O . PRO B 1 248 ? 22.312 -28.453 -18.484 1 95.25 248 PRO B O 1
ATOM 8544 N N . ILE B 1 249 ? 23.875 -29.859 -19.375 1 97 249 ILE B N 1
ATOM 8545 C CA . ILE B 1 249 ? 23.062 -31.062 -19.266 1 97 249 ILE B CA 1
ATOM 8546 C C . ILE B 1 249 ? 23.266 -31.703 -17.891 1 97 249 ILE B C 1
ATOM 8548 O O . ILE B 1 249 ? 24.375 -32.094 -17.547 1 97 249 ILE B O 1
ATOM 8552 N N . ASN B 1 250 ? 22.172 -31.797 -17.109 1 96.62 250 ASN B N 1
ATOM 8553 C CA . ASN B 1 250 ? 22.266 -32.312 -15.75 1 96.62 250 ASN B CA 1
ATOM 8554 C C . ASN B 1 250 ? 21.953 -33.812 -15.719 1 96.62 250 ASN B C 1
ATOM 8556 O O . ASN B 1 250 ? 21.234 -34.344 -16.578 1 96.62 250 ASN B O 1
ATOM 8560 N N . LYS B 1 251 ? 22.547 -34.531 -14.766 1 97.25 251 LYS B N 1
ATOM 8561 C CA . LYS B 1 251 ? 22.312 -35.938 -14.578 1 97.25 251 LYS B CA 1
ATOM 8562 C C . LYS B 1 251 ? 22.391 -36.312 -13.102 1 97.25 251 LYS B C 1
ATOM 8564 O O . LYS B 1 251 ? 23.016 -35.625 -12.305 1 97.25 251 LYS B O 1
ATOM 8569 N N . ILE B 1 252 ? 21.688 -37.281 -12.703 1 97.75 252 ILE B N 1
ATOM 8570 C CA . ILE B 1 252 ? 21.781 -37.938 -11.406 1 97.75 252 ILE B CA 1
ATOM 8571 C C . ILE B 1 252 ? 22.203 -39.406 -11.586 1 97.75 252 ILE B C 1
ATOM 8573 O O . ILE B 1 252 ? 21.562 -40.156 -12.328 1 97.75 252 ILE B O 1
ATOM 8577 N N . GLU B 1 253 ? 23.281 -39.75 -10.969 1 96.44 253 GLU B N 1
ATOM 8578 C CA . GLU B 1 253 ? 23.828 -41.094 -11.117 1 96.44 253 GLU B CA 1
ATOM 8579 C C . GLU B 1 253 ? 24.109 -41.75 -9.758 1 96.44 253 GLU B C 1
ATOM 8581 O O . GLU B 1 253 ? 24.594 -41.062 -8.844 1 96.44 253 GLU B O 1
ATOM 8586 N N . LYS B 1 254 ? 23.75 -42.906 -9.625 1 96.94 254 LYS B N 1
ATOM 8587 C CA . LYS B 1 254 ? 23.953 -43.719 -8.422 1 96.94 254 LYS B CA 1
ATOM 8588 C C . LYS B 1 254 ? 24.234 -45.156 -8.766 1 96.94 254 LYS B C 1
ATOM 8590 O O . LYS B 1 254 ? 23.562 -45.75 -9.625 1 96.94 254 LYS B O 1
ATOM 8595 N N . GLY B 1 255 ? 25.281 -45.844 -8.156 1 96.81 255 GLY B N 1
ATOM 8596 C CA . GLY B 1 255 ? 25.562 -47.25 -8.328 1 96.81 255 GLY B CA 1
ATOM 8597 C C . GLY B 1 255 ? 26.359 -47.531 -9.586 1 96.81 255 GLY B C 1
ATOM 8598 O O . GLY B 1 255 ? 27.078 -46.656 -10.094 1 96.81 255 GLY B O 1
ATOM 8599 N N . ASN B 1 256 ? 26.375 -48.906 -9.953 1 97.75 256 ASN B N 1
ATOM 8600 C CA . ASN B 1 256 ? 27.109 -49.375 -11.117 1 97.75 256 ASN B CA 1
ATOM 8601 C C . ASN B 1 256 ? 26.172 -50 -12.148 1 97.75 256 ASN B C 1
ATOM 8603 O O . ASN B 1 256 ? 25.844 -51.188 -12.062 1 97.75 256 ASN B O 1
ATOM 8607 N N . LEU B 1 257 ? 25.875 -49.25 -13.148 1 97.38 257 LEU B N 1
ATOM 8608 C CA . LEU B 1 257 ? 24.875 -49.656 -14.133 1 97.38 257 LEU B CA 1
ATOM 8609 C C . LEU B 1 257 ? 25.375 -50.844 -14.945 1 97.38 257 LEU B C 1
ATOM 8611 O O . LEU B 1 257 ? 24.609 -51.75 -15.234 1 97.38 257 LEU B O 1
ATOM 8615 N N . GLU B 1 258 ? 26.625 -50.844 -15.32 1 97.25 258 GLU B N 1
ATOM 8616 C CA . GLU B 1 258 ? 27.172 -51.906 -16.156 1 97.25 258 GLU B CA 1
ATOM 8617 C C . GLU B 1 258 ? 27.078 -53.25 -15.461 1 97.25 258 GLU B C 1
ATOM 8619 O O . GLU B 1 258 ? 26.578 -54.219 -16.047 1 97.25 258 GLU B O 1
ATOM 8624 N N . GLU B 1 259 ? 27.516 -53.281 -14.312 1 98.06 259 GLU B N 1
ATOM 8625 C CA . GLU B 1 259 ? 27.438 -54.5 -13.531 1 98.06 259 GLU B CA 1
ATOM 8626 C C . GLU B 1 259 ? 25.984 -54.906 -13.297 1 98.06 259 GLU B C 1
ATOM 8628 O O . GLU B 1 259 ? 25.672 -56.125 -13.32 1 98.06 259 GLU B O 1
ATOM 8633 N N . ALA B 1 260 ? 25.172 -54 -13.047 1 98.19 260 ALA B N 1
ATOM 8634 C CA . ALA B 1 260 ? 23.766 -54.281 -12.742 1 98.19 260 ALA B CA 1
ATOM 8635 C C . ALA B 1 260 ? 23.047 -54.875 -13.961 1 98.19 260 ALA B C 1
ATOM 8637 O O . ALA B 1 260 ? 22.219 -55.75 -13.828 1 98.19 260 ALA B O 1
ATOM 8638 N N . PHE B 1 261 ? 23.359 -54.344 -15.133 1 98.19 261 PHE B N 1
ATOM 8639 C CA . PHE B 1 261 ? 22.75 -54.875 -16.344 1 98.19 261 PHE B CA 1
ATOM 8640 C C . PHE B 1 261 ? 23.25 -56.281 -16.625 1 98.19 261 PHE B C 1
ATOM 8642 O O . PHE B 1 261 ? 22.5 -57.156 -17.094 1 98.19 261 PHE B O 1
ATOM 8649 N N . GLU B 1 262 ? 24.516 -56.594 -16.281 1 97.88 262 GLU B N 1
ATOM 8650 C CA . GLU B 1 262 ? 25.078 -57.906 -16.453 1 97.88 262 GLU B CA 1
ATOM 8651 C C . GLU B 1 262 ? 24.406 -58.906 -15.508 1 97.88 262 GLU B C 1
ATOM 8653 O O . GLU B 1 262 ? 24.203 -60.094 -15.867 1 97.88 262 GLU B O 1
ATOM 8658 N N . ARG B 1 263 ? 24.047 -58.438 -14.453 1 97.56 263 ARG B N 1
ATOM 8659 C CA . ARG B 1 263 ? 23.5 -59.312 -13.422 1 97.56 263 ARG B CA 1
ATOM 8660 C C . ARG B 1 263 ? 21.984 -59.469 -13.594 1 97.56 263 ARG B C 1
ATOM 8662 O O . ARG B 1 263 ? 21.375 -60.312 -12.945 1 97.56 263 ARG B O 1
ATOM 8669 N N . SER B 1 264 ? 21.344 -58.719 -14.406 1 98.31 264 SER B N 1
ATOM 8670 C CA . SER B 1 264 ? 19.891 -58.75 -14.594 1 98.31 264 SER B CA 1
ATOM 8671 C C . SER B 1 264 ? 19.484 -60 -15.406 1 98.31 264 SER B C 1
ATOM 8673 O O . SER B 1 264 ? 20.172 -60.375 -16.344 1 98.31 264 SER B O 1
ATOM 8675 N N . ASP B 1 265 ? 18.328 -60.625 -15.07 1 98.25 265 ASP B N 1
ATOM 8676 C CA . ASP B 1 265 ? 17.766 -61.719 -15.844 1 98.25 265 ASP B CA 1
ATOM 8677 C C . ASP B 1 265 ? 17.203 -61.219 -17.172 1 98.25 265 ASP B C 1
ATOM 8679 O O . ASP B 1 265 ? 17.266 -61.938 -18.172 1 98.25 265 ASP B O 1
ATOM 8683 N N . GLN B 1 266 ? 16.562 -60.094 -17.109 1 97.31 266 GLN B N 1
ATOM 8684 C CA . GLN B 1 266 ? 15.883 -59.531 -18.281 1 97.31 266 GLN B CA 1
ATOM 8685 C C . GLN B 1 266 ? 16.109 -58.031 -18.391 1 97.31 266 GLN B C 1
ATOM 8687 O O . GLN B 1 266 ? 16.453 -57.375 -17.406 1 97.31 266 GLN B O 1
ATOM 8692 N N . ILE B 1 267 ? 16.031 -57.531 -19.578 1 97.75 267 ILE B N 1
ATOM 8693 C CA . ILE B 1 267 ? 16.188 -56.125 -19.875 1 97.75 267 ILE B CA 1
ATOM 8694 C C . ILE B 1 267 ? 15.031 -55.656 -20.75 1 97.75 267 ILE B C 1
ATOM 8696 O O . ILE B 1 267 ? 14.602 -56.344 -21.672 1 97.75 267 ILE B O 1
ATOM 8700 N N . ILE B 1 268 ? 14.422 -54.469 -20.422 1 96.69 268 ILE B N 1
ATOM 8701 C CA . ILE B 1 268 ? 13.453 -53.781 -21.266 1 96.69 268 ILE B CA 1
ATOM 8702 C C . ILE B 1 268 ? 14.047 -52.469 -21.75 1 96.69 268 ILE B C 1
ATOM 8704 O O . ILE B 1 268 ? 14.648 -51.719 -20.984 1 96.69 268 ILE B O 1
ATOM 8708 N N . GLU B 1 269 ? 14.117 -52.281 -23 1 97.25 269 GLU B N 1
ATOM 8709 C CA . GLU B 1 269 ? 14.391 -51 -23.609 1 97.25 269 GLU B CA 1
ATOM 8710 C C . GLU B 1 269 ? 13.141 -50.406 -24.234 1 97.25 269 GLU B C 1
ATOM 8712 O O . GLU B 1 269 ? 12.359 -51.125 -24.875 1 97.25 269 GLU B O 1
ATOM 8717 N N . GLY B 1 270 ? 12.875 -49.125 -23.922 1 96.25 270 GLY B N 1
ATOM 8718 C CA . GLY B 1 270 ? 11.648 -48.531 -24.469 1 96.25 270 GLY B CA 1
ATOM 8719 C C . GLY B 1 270 ? 11.719 -47.031 -24.625 1 96.25 270 GLY B C 1
ATOM 8720 O O . GLY B 1 270 ? 12.68 -46.406 -24.188 1 96.25 270 GLY B O 1
ATOM 8721 N N . GLU B 1 271 ? 10.852 -46.5 -25.359 1 96.75 271 GLU B N 1
ATOM 8722 C CA . GLU B 1 271 ? 10.625 -45.062 -25.578 1 96.75 271 GLU B CA 1
ATOM 8723 C C . GLU B 1 271 ? 9.164 -44.688 -25.359 1 96.75 271 GLU B C 1
ATOM 8725 O O . GLU B 1 271 ? 8.266 -45.469 -25.703 1 96.75 271 GLU B O 1
ATOM 8730 N N . LEU B 1 272 ? 8.898 -43.656 -24.688 1 96.94 272 LEU B N 1
ATOM 8731 C CA . LEU B 1 272 ? 7.547 -43.188 -24.375 1 96.94 272 LEU B CA 1
ATOM 8732 C C . LEU B 1 272 ? 7.457 -41.656 -24.422 1 96.94 272 LEU B C 1
ATOM 8734 O O . LEU B 1 272 ? 8.453 -40.969 -24.203 1 96.94 272 LEU B O 1
ATOM 8738 N N . ARG B 1 273 ? 6.23 -41.188 -24.719 1 97.12 273 ARG B N 1
ATOM 8739 C CA . ARG B 1 273 ? 6.008 -39.75 -24.797 1 97.12 273 ARG B CA 1
ATOM 8740 C C . ARG B 1 273 ? 4.863 -39.312 -23.891 1 97.12 273 ARG B C 1
ATOM 8742 O O . ARG B 1 273 ? 3.9 -40.062 -23.703 1 97.12 273 ARG B O 1
ATOM 8749 N N . ILE B 1 274 ? 5.016 -38.188 -23.312 1 98 274 ILE B N 1
ATOM 8750 C CA . ILE B 1 274 ? 3.92 -37.469 -22.641 1 98 274 ILE B CA 1
ATOM 8751 C C . ILE B 1 274 ? 3.781 -36.062 -23.234 1 98 274 ILE B C 1
ATOM 8753 O O . ILE B 1 274 ? 4.773 -35.344 -23.359 1 98 274 ILE B O 1
ATOM 8757 N N . GLY B 1 275 ? 2.598 -35.688 -23.703 1 96.75 275 GLY B N 1
ATOM 8758 C CA . GLY B 1 275 ? 2.348 -34.406 -24.344 1 96.75 275 GLY B CA 1
ATOM 8759 C C . GLY B 1 275 ? 2.266 -33.25 -23.359 1 96.75 275 GLY B C 1
ATOM 8760 O O . GLY B 1 275 ? 2.336 -33.469 -22.141 1 96.75 275 GLY B O 1
ATOM 8761 N N . GLY B 1 276 ? 2.182 -32.062 -23.969 1 96.5 276 GLY B N 1
ATOM 8762 C CA . GLY B 1 276 ? 1.994 -30.875 -23.125 1 96.5 276 GLY B CA 1
ATOM 8763 C C . GLY B 1 276 ? 0.571 -30.719 -22.625 1 96.5 276 GLY B C 1
ATOM 8764 O O . GLY B 1 276 ? -0.276 -31.578 -22.875 1 96.5 276 GLY B O 1
ATOM 8765 N N . GLN B 1 277 ? 0.357 -29.734 -21.844 1 97.44 277 GLN B N 1
ATOM 8766 C CA . GLN B 1 277 ? -0.941 -29.422 -21.266 1 97.44 277 GLN B CA 1
ATOM 8767 C C . GLN B 1 277 ? -1.121 -27.906 -21.109 1 97.44 277 GLN B C 1
ATOM 8769 O O . GLN B 1 277 ? -0.214 -27.219 -20.641 1 97.44 277 GLN B O 1
ATOM 8774 N N . GLU B 1 278 ? -2.229 -27.453 -21.578 1 97.12 278 GLU B N 1
ATOM 8775 C CA . GLU B 1 278 ? -2.566 -26.047 -21.422 1 97.12 278 GLU B CA 1
ATOM 8776 C C . GLU B 1 278 ? -3.064 -25.75 -20.016 1 97.12 278 GLU B C 1
ATOM 8778 O O . GLU B 1 278 ? -3.824 -26.531 -19.438 1 97.12 278 GLU B O 1
ATOM 8783 N N . HIS B 1 279 ? -2.605 -24.625 -19.453 1 96.31 279 HIS B N 1
ATOM 8784 C CA . HIS B 1 279 ? -3.074 -24.219 -18.125 1 96.31 279 HIS B CA 1
ATOM 8785 C C . HIS B 1 279 ? -4.582 -23.984 -18.125 1 96.31 279 HIS B C 1
ATOM 8787 O O . HIS B 1 279 ? -5.277 -24.391 -17.203 1 96.31 279 HIS B O 1
ATOM 8793 N N . PHE B 1 280 ? -5.004 -23.297 -19.203 1 95.81 280 PHE B N 1
ATOM 8794 C CA . PHE B 1 280 ? -6.406 -23 -19.453 1 95.81 280 PHE B CA 1
ATOM 8795 C C . PHE B 1 280 ? -7.043 -22.328 -18.234 1 95.81 280 PHE B C 1
ATOM 8797 O O . PHE B 1 280 ? -8.078 -22.781 -17.75 1 95.81 280 PHE B O 1
ATOM 8804 N N . TYR B 1 281 ? -6.418 -21.266 -17.734 1 93.25 281 TYR B N 1
ATOM 8805 C CA . TYR B 1 281 ? -6.957 -20.484 -16.625 1 93.25 281 TYR B CA 1
ATOM 8806 C C . TYR B 1 281 ? -8.328 -19.922 -16.984 1 93.25 281 TYR B C 1
ATOM 8808 O O . TYR B 1 281 ? -8.617 -19.656 -18.156 1 93.25 281 TYR B O 1
ATOM 8816 N N . LEU B 1 282 ? -9.094 -19.656 -15.922 1 93.06 282 LEU B N 1
ATOM 8817 C CA . LEU B 1 282 ? -10.375 -19.016 -16.203 1 93.06 282 LEU B CA 1
ATOM 8818 C C . LEU B 1 282 ? -10.172 -17.562 -16.609 1 93.06 282 LEU B C 1
ATOM 8820 O O . LEU B 1 282 ? -10.82 -17.078 -17.547 1 93.06 282 LEU B O 1
ATOM 8824 N N . GLU B 1 283 ? -9.281 -16.906 -15.875 1 94.69 283 GLU B N 1
ATOM 8825 C CA . GLU B 1 283 ? -8.867 -15.562 -16.266 1 94.69 283 GLU B CA 1
ATOM 8826 C C . GLU B 1 283 ? -7.547 -15.594 -17.031 1 94.69 283 GLU B C 1
ATOM 8828 O O . GLU B 1 283 ? -6.52 -16.016 -16.484 1 94.69 283 GLU B O 1
ATOM 8833 N N . THR B 1 284 ? -7.578 -15.141 -18.297 1 96.69 284 THR B N 1
ATOM 8834 C CA . THR B 1 284 ? -6.328 -15.078 -19.031 1 96.69 284 THR B CA 1
ATOM 8835 C C . THR B 1 284 ? -5.387 -14.047 -18.422 1 96.69 284 THR B C 1
ATOM 8837 O O . THR B 1 284 ? -5.727 -13.398 -17.422 1 96.69 284 THR B O 1
ATOM 8840 N N . CYS B 1 285 ? -4.176 -13.992 -18.906 1 97.25 285 CYS B N 1
ATOM 8841 C CA . CYS B 1 285 ? -3.225 -13.023 -18.359 1 97.25 285 CYS B CA 1
ATOM 8842 C C . CYS B 1 285 ? -3.744 -11.602 -18.531 1 97.25 285 CYS B C 1
ATOM 8844 O O . CYS B 1 285 ? -4.262 -11.242 -19.594 1 97.25 285 CYS B O 1
ATOM 8846 N N . ALA B 1 286 ? -3.697 -10.883 -17.438 1 97.81 286 ALA B N 1
ATOM 8847 C CA . ALA B 1 286 ? -4.203 -9.516 -17.438 1 97.81 286 ALA B CA 1
ATOM 8848 C C . ALA B 1 286 ? -3.314 -8.602 -16.594 1 97.81 286 ALA B C 1
ATOM 8850 O O . ALA B 1 286 ? -2.723 -9.039 -15.609 1 97.81 286 ALA B O 1
ATOM 8851 N N . ALA B 1 287 ? -3.197 -7.336 -16.969 1 98.31 287 ALA B N 1
ATOM 8852 C CA . ALA B 1 287 ? -2.436 -6.332 -16.234 1 98.31 287 ALA B CA 1
ATOM 8853 C C . ALA B 1 287 ? -3 -4.934 -16.469 1 98.31 287 ALA B C 1
ATOM 8855 O O . ALA B 1 287 ? -3.539 -4.648 -17.547 1 98.31 287 ALA B O 1
ATOM 8856 N N . ILE B 1 288 ? -2.988 -4.102 -15.508 1 98.62 288 ILE B N 1
ATOM 8857 C CA . ILE B 1 288 ? -3.229 -2.664 -15.578 1 98.62 288 ILE B CA 1
ATOM 8858 C C . ILE B 1 288 ? -2.031 -1.915 -14.992 1 98.62 288 ILE B C 1
ATOM 8860 O O . ILE B 1 288 ? -1.599 -2.197 -13.875 1 98.62 288 ILE B O 1
ATOM 8864 N N . VAL B 1 289 ? -1.453 -1.05 -15.758 1 98.75 289 VAL B N 1
ATOM 8865 C CA . VAL B 1 289 ? -0.324 -0.255 -15.289 1 98.75 289 VAL B CA 1
ATOM 8866 C C . VAL B 1 289 ? -0.732 1.213 -15.188 1 98.75 289 VAL B C 1
ATOM 8868 O O . VAL B 1 289 ? -1.229 1.794 -16.156 1 98.75 289 VAL B O 1
ATOM 8871 N N . VAL B 1 290 ? -0.503 1.815 -14.031 1 98.12 290 VAL B N 1
ATOM 8872 C CA . VAL B 1 290 ? -0.886 3.197 -13.758 1 98.12 290 VAL B CA 1
ATOM 8873 C C . VAL B 1 290 ? 0.355 4.02 -13.422 1 98.12 290 VAL B C 1
ATOM 8875 O O . VAL B 1 290 ? 0.908 3.904 -12.328 1 98.12 290 VAL B O 1
ATOM 8878 N N . PRO B 1 291 ? 0.791 4.875 -14.312 1 96.94 291 PRO B N 1
ATOM 8879 C CA . PRO B 1 291 ? 1.846 5.824 -13.945 1 96.94 291 PRO B CA 1
ATOM 8880 C C . PRO B 1 291 ? 1.361 6.895 -12.969 1 96.94 291 PRO B C 1
ATOM 8882 O O . PRO B 1 291 ? 0.278 7.457 -13.156 1 96.94 291 PRO B O 1
ATOM 8885 N N . HIS B 1 292 ? 2.131 7.246 -11.961 1 92.81 292 HIS B N 1
ATOM 8886 C CA . HIS B 1 292 ? 1.697 8.203 -10.953 1 92.81 292 HIS B CA 1
ATOM 8887 C C . HIS B 1 292 ? 2.057 9.633 -11.352 1 92.81 292 HIS B C 1
ATOM 8889 O O . HIS B 1 292 ? 1.576 10.594 -10.75 1 92.81 292 HIS B O 1
ATOM 8895 N N . GLY B 1 293 ? 2.898 9.836 -12.312 1 90.12 293 GLY B N 1
ATOM 8896 C CA . GLY B 1 293 ? 3.189 11.156 -12.836 1 90.12 293 GLY B CA 1
ATOM 8897 C C . GLY B 1 293 ? 4.406 11.797 -12.203 1 90.12 293 GLY B C 1
ATOM 8898 O O . GLY B 1 293 ? 4.875 12.844 -12.656 1 90.12 293 GLY B O 1
ATOM 8899 N N . GLU B 1 294 ? 4.891 11.164 -11.117 1 92.62 294 GLU B N 1
ATOM 8900 C CA . GLU B 1 294 ? 6.039 11.727 -10.406 1 92.62 294 GLU B CA 1
ATOM 8901 C C . GLU B 1 294 ? 7.125 10.672 -10.203 1 92.62 294 GLU B C 1
ATOM 8903 O O . GLU B 1 294 ? 6.828 9.531 -9.844 1 92.62 294 GLU B O 1
ATOM 8908 N N . ASP B 1 295 ? 8.375 11.008 -10.453 1 93.06 295 ASP B N 1
ATOM 8909 C CA . ASP B 1 295 ? 9.578 10.273 -10.055 1 93.06 295 ASP B CA 1
ATOM 8910 C C . ASP B 1 295 ? 9.594 8.875 -10.672 1 93.06 295 ASP B C 1
ATOM 8912 O O . ASP B 1 295 ? 10.109 7.938 -10.07 1 93.06 295 ASP B O 1
ATOM 8916 N N . GLY B 1 296 ? 8.938 8.695 -11.789 1 94.69 296 GLY B N 1
ATOM 8917 C CA . GLY B 1 296 ? 8.938 7.398 -12.445 1 94.69 296 GLY B CA 1
ATOM 8918 C C . GLY B 1 296 ? 8.125 6.352 -11.711 1 94.69 296 GLY B C 1
ATOM 8919 O O . GLY B 1 296 ? 8.219 5.16 -12.008 1 94.69 296 GLY B O 1
ATOM 8920 N N . GLU B 1 297 ? 7.293 6.754 -10.781 1 96.44 297 GLU B N 1
ATOM 8921 C CA . GLU B 1 297 ? 6.5 5.82 -9.984 1 96.44 297 GLU B CA 1
ATOM 8922 C C . GLU B 1 297 ? 5.395 5.184 -10.82 1 96.44 297 GLU B C 1
ATOM 8924 O O . GLU B 1 297 ? 4.715 5.867 -11.586 1 96.44 297 GLU B O 1
ATOM 8929 N N . MET B 1 298 ? 5.301 3.826 -10.664 1 97.19 298 MET B N 1
ATOM 8930 C CA . MET B 1 298 ? 4.262 3.068 -11.352 1 97.19 298 MET B CA 1
ATOM 8931 C C . MET B 1 298 ? 3.607 2.062 -10.406 1 97.19 298 MET B C 1
ATOM 8933 O O . MET B 1 298 ? 4.277 1.481 -9.555 1 97.19 298 MET B O 1
ATOM 8937 N N . GLU B 1 299 ? 2.346 1.913 -10.562 1 97.5 299 GLU B N 1
ATOM 8938 C CA . GLU B 1 299 ? 1.599 0.845 -9.906 1 97.5 299 GLU B CA 1
ATOM 8939 C C . GLU B 1 299 ? 1.066 -0.162 -10.922 1 97.5 299 GLU B C 1
ATOM 8941 O O . GLU B 1 299 ? 0.46 0.221 -11.922 1 97.5 299 GLU B O 1
ATOM 8946 N N . ILE B 1 300 ? 1.36 -1.397 -10.711 1 98.62 300 ILE B N 1
ATOM 8947 C CA . ILE B 1 300 ? 0.958 -2.467 -11.617 1 98.62 300 ILE B CA 1
ATOM 8948 C C . ILE B 1 300 ? -0.038 -3.389 -10.914 1 98.62 300 ILE B C 1
ATOM 8950 O O . ILE B 1 300 ? 0.277 -3.982 -9.883 1 98.62 300 ILE B O 1
ATOM 8954 N N . PHE B 1 301 ? -1.272 -3.453 -11.422 1 98.38 301 PHE B N 1
ATOM 8955 C CA . PHE B 1 301 ? -2.209 -4.512 -11.062 1 98.38 301 PHE B CA 1
ATOM 8956 C C . PHE B 1 301 ? -2.076 -5.699 -12.008 1 98.38 301 PHE B C 1
ATOM 8958 O O . PHE B 1 301 ? -2.293 -5.566 -13.211 1 98.38 301 PHE B O 1
ATOM 8965 N N . CYS B 1 302 ? -1.664 -6.824 -11.477 1 97.75 302 CYS B N 1
ATOM 8966 C CA . CYS B 1 302 ? -1.356 -7.953 -12.352 1 97.75 302 CYS B CA 1
ATOM 8967 C C . CYS B 1 302 ? -1.881 -9.258 -11.758 1 97.75 302 CYS B C 1
ATOM 8969 O O . CYS B 1 302 ? -1.784 -9.477 -10.547 1 97.75 302 CYS B O 1
ATOM 8971 N N . SER B 1 303 ? -2.555 -10.078 -12.617 1 97.31 303 SER B N 1
ATOM 8972 C CA . SER B 1 303 ? -2.957 -11.422 -12.219 1 97.31 303 SER B CA 1
ATOM 8973 C C . SER B 1 303 ? -1.772 -12.383 -12.234 1 97.31 303 SER B C 1
ATOM 8975 O O . SER B 1 303 ? -1.693 -13.266 -13.094 1 97.31 303 SER B O 1
ATOM 8977 N N . THR B 1 304 ? -0.895 -12.289 -11.234 1 98 304 THR B N 1
ATOM 8978 C CA . THR B 1 304 ? 0.41 -12.938 -11.273 1 98 304 THR B CA 1
ATOM 8979 C C . THR B 1 304 ? 0.633 -13.773 -10.008 1 98 304 THR B C 1
ATOM 8981 O O . THR B 1 304 ? 0.097 -13.453 -8.945 1 98 304 THR B O 1
ATOM 8984 N N . GLN B 1 305 ? 1.39 -14.875 -10.133 1 97.94 305 GLN B N 1
ATOM 8985 C CA . GLN B 1 305 ? 1.862 -15.68 -9.016 1 97.94 305 GLN B CA 1
ATOM 8986 C C . GLN B 1 305 ? 3.121 -15.078 -8.398 1 97.94 305 GLN B C 1
ATOM 8988 O O . GLN B 1 305 ? 3.549 -15.492 -7.316 1 97.94 305 GLN B O 1
ATOM 8993 N N . ASN B 1 306 ? 3.689 -14.055 -9.102 1 98.25 306 ASN B N 1
ATOM 8994 C CA . ASN B 1 306 ? 5.02 -13.57 -8.75 1 98.25 306 ASN B CA 1
ATOM 8995 C C . ASN B 1 306 ? 5.102 -12.047 -8.82 1 98.25 306 ASN B C 1
ATOM 8997 O O . ASN B 1 306 ? 5.723 -11.5 -9.734 1 98.25 306 ASN B O 1
ATOM 9001 N N . PRO B 1 307 ? 4.59 -11.359 -7.801 1 98.25 307 PRO B N 1
ATOM 9002 C CA . PRO B 1 307 ? 4.605 -9.898 -7.82 1 98.25 307 PRO B CA 1
ATOM 9003 C C . PRO B 1 307 ? 6.02 -9.328 -7.859 1 98.25 307 PRO B C 1
ATOM 9005 O O . PRO B 1 307 ? 6.258 -8.305 -8.516 1 98.25 307 PRO B O 1
ATOM 9008 N N . THR B 1 308 ? 6.938 -9.953 -7.168 1 98.38 308 THR B N 1
ATOM 9009 C CA . THR B 1 308 ? 8.312 -9.461 -7.109 1 98.38 308 THR B CA 1
ATOM 9010 C C . THR B 1 308 ? 8.945 -9.469 -8.5 1 98.38 308 THR B C 1
ATOM 9012 O O . THR B 1 308 ? 9.57 -8.484 -8.898 1 98.38 308 THR B O 1
ATOM 9015 N N . LYS B 1 309 ? 8.812 -10.586 -9.227 1 98.31 309 LYS B N 1
ATOM 9016 C CA . LYS B 1 309 ? 9.383 -10.641 -10.562 1 98.31 309 LYS B CA 1
ATOM 9017 C C . LYS B 1 309 ? 8.719 -9.633 -11.492 1 98.31 309 LYS B C 1
ATOM 9019 O O . LYS B 1 309 ? 9.383 -9.031 -12.336 1 98.31 309 LYS B O 1
ATOM 9024 N N . THR B 1 310 ? 7.391 -9.469 -11.383 1 98.56 310 THR B N 1
ATOM 9025 C CA . THR B 1 310 ? 6.66 -8.461 -12.141 1 98.56 310 THR B CA 1
ATOM 9026 C C . THR B 1 310 ? 7.238 -7.066 -11.891 1 98.56 310 THR B C 1
ATOM 9028 O O . THR B 1 310 ? 7.5 -6.32 -12.836 1 98.56 310 THR B O 1
ATOM 9031 N N . GLN B 1 311 ? 7.461 -6.754 -10.648 1 98.62 311 GLN B N 1
ATOM 9032 C CA . GLN B 1 311 ? 8.039 -5.484 -10.219 1 98.62 311 GLN B CA 1
ATOM 9033 C C . GLN B 1 311 ? 9.43 -5.285 -10.812 1 98.62 311 GLN B C 1
ATOM 9035 O O . GLN B 1 311 ? 9.719 -4.242 -11.398 1 98.62 311 GLN B O 1
ATOM 9040 N N . MET B 1 312 ? 10.281 -6.281 -10.711 1 98.38 312 MET B N 1
ATOM 9041 C CA . MET B 1 312 ? 11.695 -6.184 -11.086 1 98.38 312 MET B CA 1
ATOM 9042 C C . MET B 1 312 ? 11.852 -6.035 -12.594 1 98.38 312 MET B C 1
ATOM 9044 O O . MET B 1 312 ? 12.648 -5.227 -13.062 1 98.38 312 MET B O 1
ATOM 9048 N N . LEU B 1 313 ? 11.086 -6.809 -13.344 1 98.56 313 LEU B N 1
ATOM 9049 C CA . LEU B 1 313 ? 11.242 -6.773 -14.797 1 98.56 313 LEU B CA 1
ATOM 9050 C C . LEU B 1 313 ? 10.648 -5.496 -15.375 1 98.56 313 LEU B C 1
ATOM 9052 O O . LEU B 1 313 ? 11.156 -4.961 -16.359 1 98.56 313 LEU B O 1
ATOM 9056 N N . ALA B 1 314 ? 9.539 -5.039 -14.797 1 98.62 314 ALA B N 1
ATOM 9057 C CA . ALA B 1 314 ? 9.008 -3.744 -15.219 1 98.62 314 ALA B CA 1
ATOM 9058 C C . ALA B 1 314 ? 10 -2.623 -14.93 1 98.62 314 ALA B C 1
ATOM 9060 O O . ALA B 1 314 ? 10.227 -1.751 -15.773 1 98.62 314 ALA B O 1
ATOM 9061 N N . ALA B 1 315 ? 10.555 -2.625 -13.68 1 98.69 315 ALA B N 1
ATOM 9062 C CA . ALA B 1 315 ? 11.539 -1.617 -13.312 1 98.69 315 ALA B CA 1
ATOM 9063 C C . ALA B 1 315 ? 12.727 -1.631 -14.281 1 98.69 315 ALA B C 1
ATOM 9065 O O . ALA B 1 315 ? 13.203 -0.574 -14.695 1 98.69 315 ALA B O 1
ATOM 9066 N N . LYS B 1 316 ? 13.203 -2.809 -14.625 1 98.44 316 LYS B N 1
ATOM 9067 C CA . LYS B 1 316 ? 14.32 -2.959 -15.547 1 98.44 316 LYS B CA 1
ATOM 9068 C C . LYS B 1 316 ? 13.977 -2.391 -16.922 1 98.44 316 LYS B C 1
ATOM 9070 O O . LYS B 1 316 ? 14.789 -1.687 -17.531 1 98.44 316 LYS B O 1
ATOM 9075 N N . ALA B 1 317 ? 12.789 -2.732 -17.453 1 98.75 317 ALA B N 1
ATOM 9076 C CA . ALA B 1 317 ? 12.352 -2.236 -18.75 1 98.75 317 ALA B CA 1
ATOM 9077 C C . ALA B 1 317 ? 12.25 -0.713 -18.75 1 98.75 317 ALA B C 1
ATOM 9079 O O . ALA B 1 317 ? 12.547 -0.065 -19.75 1 98.75 317 ALA B O 1
ATOM 9080 N N . LEU B 1 318 ? 11.844 -0.147 -17.656 1 98.44 318 LEU B N 1
ATOM 9081 C CA . LEU B 1 318 ? 11.602 1.288 -17.562 1 98.44 318 LEU B CA 1
ATOM 9082 C C . LEU B 1 318 ? 12.883 2.039 -17.219 1 98.44 318 LEU B C 1
ATOM 9084 O O . LEU B 1 318 ? 12.953 3.26 -17.375 1 98.44 318 LEU B O 1
ATOM 9088 N N . GLY B 1 319 ? 13.93 1.333 -16.766 1 98.31 319 GLY B N 1
ATOM 9089 C CA . GLY B 1 319 ? 15.164 1.981 -16.344 1 98.31 319 GLY B CA 1
ATOM 9090 C C . GLY B 1 319 ? 15.023 2.748 -15.047 1 98.31 319 GLY B C 1
ATOM 9091 O O . GLY B 1 319 ? 15.617 3.82 -14.883 1 98.31 319 GLY B O 1
ATOM 9092 N N . VAL B 1 320 ? 14.195 2.328 -14.125 1 98.19 320 VAL B N 1
ATOM 9093 C CA . VAL B 1 320 ? 14.031 2.932 -12.805 1 98.19 320 VAL B CA 1
ATOM 9094 C C . VAL B 1 320 ? 14.328 1.899 -11.719 1 98.19 320 VAL B C 1
ATOM 9096 O O . VAL B 1 320 ? 14.312 0.694 -11.977 1 98.19 320 VAL B O 1
ATOM 9099 N N . PRO B 1 321 ? 14.68 2.357 -10.453 1 98.31 321 PRO B N 1
ATOM 9100 C CA . PRO B 1 321 ? 14.852 1.404 -9.352 1 98.31 321 PRO B CA 1
ATOM 9101 C C . PRO B 1 321 ? 13.555 0.69 -8.992 1 98.31 321 PRO B C 1
ATOM 9103 O O . PRO B 1 321 ? 12.461 1.231 -9.203 1 98.31 321 PRO B O 1
ATOM 9106 N N . ALA B 1 322 ? 13.688 -0.462 -8.398 1 98.44 322 ALA B N 1
ATOM 9107 C CA . ALA B 1 322 ? 12.531 -1.276 -8.039 1 98.44 322 ALA B CA 1
ATOM 9108 C C . ALA B 1 322 ? 11.617 -0.534 -7.062 1 98.44 322 ALA B C 1
ATOM 9110 O O . ALA B 1 322 ? 10.398 -0.713 -7.082 1 98.44 322 ALA B O 1
ATOM 9111 N N . ASN B 1 323 ? 12.195 0.334 -6.242 1 98.62 323 ASN B N 1
ATOM 9112 C CA . ASN B 1 323 ? 11.422 1.009 -5.211 1 98.62 323 ASN B CA 1
ATOM 9113 C C . ASN B 1 323 ? 10.477 2.047 -5.809 1 98.62 323 ASN B C 1
ATOM 9115 O O . ASN B 1 323 ? 9.719 2.691 -5.086 1 98.62 323 ASN B O 1
ATOM 9119 N N . ARG B 1 324 ? 10.484 2.227 -7.227 1 98.38 324 ARG B N 1
ATOM 9120 C CA . ARG B 1 324 ? 9.562 3.129 -7.906 1 98.38 324 ARG B CA 1
ATOM 9121 C C . ARG B 1 324 ? 8.352 2.371 -8.445 1 98.38 324 ARG B C 1
ATOM 9123 O O . ARG B 1 324 ? 7.359 2.982 -8.852 1 98.38 324 ARG B O 1
ATOM 9130 N N . VAL B 1 325 ? 8.406 1.046 -8.414 1 98.62 325 VAL B N 1
ATOM 9131 C CA . VAL B 1 325 ? 7.359 0.22 -9.008 1 98.62 325 VAL B CA 1
ATOM 9132 C C . VAL B 1 325 ? 6.699 -0.629 -7.93 1 98.62 325 VAL B C 1
ATOM 9134 O O . VAL B 1 325 ? 7.379 -1.314 -7.164 1 98.62 325 VAL B O 1
ATOM 9137 N N . VAL B 1 326 ? 5.406 -0.561 -7.809 1 98.5 326 VAL B N 1
ATOM 9138 C CA . VAL B 1 326 ? 4.641 -1.391 -6.883 1 98.5 326 VAL B CA 1
ATOM 9139 C C . VAL B 1 326 ? 3.758 -2.357 -7.668 1 98.5 326 VAL B C 1
ATOM 9141 O O . VAL B 1 326 ? 3.051 -1.952 -8.594 1 98.5 326 VAL B O 1
ATOM 9144 N N . CYS B 1 327 ? 3.875 -3.596 -7.395 1 98.56 327 CYS B N 1
ATOM 9145 C CA . CYS B 1 327 ? 2.977 -4.598 -7.957 1 98.56 327 CYS B CA 1
ATOM 9146 C C . CYS B 1 327 ? 1.933 -5.027 -6.934 1 98.56 327 CYS B C 1
ATOM 9148 O O . CYS B 1 327 ? 2.275 -5.387 -5.805 1 98.56 327 CYS B O 1
ATOM 9150 N N . ARG B 1 328 ? 0.667 -5.016 -7.309 1 97.81 328 ARG B N 1
ATOM 9151 C CA . ARG B 1 328 ? -0.465 -5.383 -6.465 1 97.81 328 ARG B CA 1
ATOM 9152 C C . ARG B 1 328 ? -1.255 -6.535 -7.074 1 97.81 328 ARG B C 1
ATOM 9154 O O . ARG B 1 328 ? -1.55 -6.523 -8.273 1 97.81 328 ARG B O 1
ATOM 9161 N N . MET B 1 329 ? -1.545 -7.52 -6.227 1 97.44 329 MET B N 1
ATOM 9162 C CA . MET B 1 329 ? -2.291 -8.695 -6.656 1 97.44 329 MET B CA 1
ATOM 9163 C C . MET B 1 329 ? -3.332 -9.094 -5.617 1 97.44 329 MET B C 1
ATOM 9165 O O . MET B 1 329 ? -2.986 -9.602 -4.547 1 97.44 329 MET B O 1
ATOM 9169 N N . LYS B 1 330 ? -4.621 -8.914 -5.945 1 93.62 330 LYS B N 1
ATOM 9170 C CA . LYS B 1 330 ? -5.691 -9.289 -5.031 1 93.62 330 LYS B CA 1
ATOM 9171 C C . LYS B 1 330 ? -6.152 -10.719 -5.277 1 93.62 330 LYS B C 1
ATOM 9173 O O . LYS B 1 330 ? -6.348 -11.492 -4.332 1 93.62 330 LYS B O 1
ATOM 9178 N N . ARG B 1 331 ? -6.355 -10.945 -6.609 1 92.5 331 ARG B N 1
ATOM 9179 C CA . ARG B 1 331 ? -6.879 -12.25 -7.012 1 92.5 331 ARG B CA 1
ATOM 9180 C C . ARG B 1 331 ? -6.488 -12.578 -8.445 1 92.5 331 ARG B C 1
ATOM 9182 O O . ARG B 1 331 ? -6.211 -11.68 -9.242 1 92.5 331 ARG B O 1
ATOM 9189 N N . MET B 1 332 ? -6.41 -13.867 -8.703 1 95.06 332 MET B N 1
ATOM 9190 C CA . MET B 1 332 ? -6.238 -14.32 -10.078 1 95.06 332 MET B CA 1
ATOM 9191 C C . MET B 1 332 ? -7.145 -15.508 -10.383 1 95.06 332 MET B C 1
ATOM 9193 O O . MET B 1 332 ? -7.434 -16.312 -9.492 1 95.06 332 MET B O 1
ATOM 9197 N N . GLY B 1 333 ? -7.629 -15.609 -11.562 1 94.12 333 GLY B N 1
ATOM 9198 C CA . GLY B 1 333 ? -8.508 -16.672 -12.008 1 94.12 333 GLY B CA 1
ATOM 9199 C C . GLY B 1 333 ? -7.762 -17.922 -12.453 1 94.12 333 GLY B C 1
ATOM 9200 O O . GLY B 1 333 ? -7.93 -18.375 -13.578 1 94.12 333 GLY B O 1
ATOM 9201 N N . GLY B 1 334 ? -6.922 -18.406 -11.609 1 95.31 334 GLY B N 1
ATOM 9202 C CA . GLY B 1 334 ? -6.105 -19.562 -11.93 1 95.31 334 GLY B CA 1
ATOM 9203 C C . GLY B 1 334 ? -4.672 -19.203 -12.273 1 95.31 334 GLY B C 1
ATOM 9204 O O . GLY B 1 334 ? -4.406 -18.109 -12.797 1 95.31 334 GLY B O 1
ATOM 9205 N N . GLY B 1 335 ? -3.732 -20.062 -12.023 1 95.62 335 GLY B N 1
ATOM 9206 C CA . GLY B 1 335 ? -2.33 -19.891 -12.367 1 95.62 335 GLY B CA 1
ATOM 9207 C C . GLY B 1 335 ? -1.646 -21.188 -12.758 1 95.62 335 GLY B C 1
ATOM 9208 O O . GLY B 1 335 ? -1.079 -21.297 -13.844 1 95.62 335 GLY B O 1
ATOM 9209 N N . PHE B 1 336 ? -1.701 -22.172 -11.906 1 96.06 336 PHE B N 1
ATOM 9210 C CA . PHE B 1 336 ? -1.214 -23.531 -12.102 1 96.06 336 PHE B CA 1
ATOM 9211 C C . PHE B 1 336 ? 0.273 -23.531 -12.438 1 96.06 336 PHE B C 1
ATOM 9213 O O . PHE B 1 336 ? 0.774 -24.469 -13.055 1 96.06 336 PHE B O 1
ATOM 9220 N N . GLY B 1 337 ? 0.934 -22.438 -12.266 1 96.38 337 GLY B N 1
ATOM 9221 C CA . GLY B 1 337 ? 2.352 -22.312 -12.562 1 96.38 337 GLY B CA 1
ATOM 9222 C C . GLY B 1 337 ? 2.641 -21.375 -13.711 1 96.38 337 GLY B C 1
ATOM 9223 O O . GLY B 1 337 ? 3.686 -20.719 -13.742 1 96.38 337 GLY B O 1
ATOM 9224 N N . GLY B 1 338 ? 1.696 -21.281 -14.617 1 97.25 338 GLY B N 1
ATOM 9225 C CA . GLY B 1 338 ? 1.871 -20.484 -15.82 1 97.25 338 GLY B CA 1
ATOM 9226 C C . GLY B 1 338 ? 2.006 -19 -15.547 1 97.25 338 GLY B C 1
ATOM 9227 O O . GLY B 1 338 ? 2.693 -18.281 -16.281 1 97.25 338 GLY B O 1
ATOM 9228 N N . LYS B 1 339 ? 1.419 -18.516 -14.469 1 97.81 339 LYS B N 1
ATOM 9229 C CA . LYS B 1 339 ? 1.433 -17.094 -14.164 1 97.81 339 LYS B CA 1
ATOM 9230 C C . LYS B 1 339 ? 2.566 -16.734 -13.203 1 97.81 339 LYS B C 1
ATOM 9232 O O . LYS B 1 339 ? 2.572 -15.664 -12.602 1 97.81 339 LYS B O 1
ATOM 9237 N N . GLU B 1 340 ? 3.482 -17.672 -13.047 1 97.25 340 GLU B N 1
ATOM 9238 C CA . GLU B 1 340 ? 4.699 -17.391 -12.289 1 97.25 340 GLU B CA 1
ATOM 9239 C C . GLU B 1 340 ? 5.621 -16.453 -13.07 1 97.25 340 GLU B C 1
ATOM 9241 O O . GLU B 1 340 ? 6.223 -15.539 -12.5 1 97.25 340 GLU B O 1
ATOM 9246 N N . THR B 1 341 ? 5.68 -16.719 -14.414 1 97.19 341 THR B N 1
ATOM 9247 C CA . THR B 1 341 ? 6.637 -15.938 -15.188 1 97.19 341 THR B CA 1
ATOM 9248 C C . THR B 1 341 ? 5.973 -15.328 -16.422 1 97.19 341 THR B C 1
ATOM 9250 O O . THR B 1 341 ? 6.375 -14.258 -16.875 1 97.19 341 THR B O 1
ATOM 9253 N N . ARG B 1 342 ? 4.996 -15.938 -16.906 1 97.06 342 ARG B N 1
ATOM 9254 C CA . ARG B 1 342 ? 4.547 -15.594 -18.25 1 97.06 342 ARG B CA 1
ATOM 9255 C C . ARG B 1 342 ? 3.652 -14.359 -18.234 1 97.06 342 ARG B C 1
ATOM 9257 O O . ARG B 1 342 ? 3.404 -13.75 -19.281 1 97.06 342 ARG B O 1
ATOM 9264 N N . THR B 1 343 ? 3.197 -13.969 -17.047 1 97.31 343 THR B N 1
ATOM 9265 C CA . THR B 1 343 ? 2.494 -12.695 -16.938 1 97.31 343 THR B CA 1
ATOM 9266 C C . THR B 1 343 ? 3.447 -11.531 -17.188 1 97.31 343 THR B C 1
ATOM 9268 O O . THR B 1 343 ? 3.02 -10.453 -17.609 1 97.31 343 THR B O 1
ATOM 9271 N N . CYS B 1 344 ? 4.738 -11.734 -16.969 1 97.12 344 CYS B N 1
ATOM 9272 C CA . CYS B 1 344 ? 5.73 -10.68 -17.141 1 97.12 344 CYS B CA 1
ATOM 9273 C C . CYS B 1 344 ? 5.875 -10.289 -18.609 1 97.12 344 CYS B C 1
ATOM 9275 O O . CYS B 1 344 ? 6.312 -9.18 -18.906 1 97.12 344 CYS B O 1
ATOM 9277 N N . VAL B 1 345 ? 5.477 -11.172 -19.516 1 95.19 345 VAL B N 1
ATOM 9278 C CA . VAL B 1 345 ? 5.551 -10.914 -20.953 1 95.19 345 VAL B CA 1
ATOM 9279 C C . VAL B 1 345 ? 4.625 -9.75 -21.312 1 95.19 345 VAL B C 1
ATOM 9281 O O . VAL B 1 345 ? 4.945 -8.945 -22.188 1 95.19 345 VAL B O 1
ATOM 9284 N N . ILE B 1 346 ? 3.531 -9.664 -20.578 1 97.19 346 ILE B N 1
ATOM 9285 C CA . ILE B 1 346 ? 2.566 -8.641 -20.953 1 97.19 346 ILE B CA 1
ATOM 9286 C C . ILE B 1 346 ? 2.703 -7.438 -20.016 1 97.19 346 ILE B C 1
ATOM 9288 O O . ILE B 1 346 ? 2.48 -6.297 -20.422 1 97.19 346 ILE B O 1
ATOM 9292 N N . SER B 1 347 ? 3.047 -7.664 -18.719 1 98.25 347 SER B N 1
ATOM 9293 C CA . SER B 1 347 ? 3.117 -6.559 -17.766 1 98.25 347 SER B CA 1
ATOM 9294 C C . SER B 1 347 ? 4.246 -5.598 -18.125 1 98.25 347 SER B C 1
ATOM 9296 O O . SER B 1 347 ? 4.109 -4.383 -17.969 1 98.25 347 SER B O 1
ATOM 9298 N N . SER B 1 348 ? 5.387 -6.129 -18.578 1 98.62 348 SER B N 1
ATOM 9299 C CA . SER B 1 348 ? 6.496 -5.277 -18.984 1 98.62 348 SER B CA 1
ATOM 9300 C C . SER B 1 348 ? 6.125 -4.445 -20.219 1 98.62 348 SER B C 1
ATOM 9302 O O . SER B 1 348 ? 6.465 -3.264 -20.297 1 98.62 348 SER B O 1
ATOM 9304 N N . VAL B 1 349 ? 5.426 -5.066 -21.188 1 98.75 349 VAL B N 1
ATOM 9305 C CA . VAL B 1 349 ? 4.957 -4.359 -22.375 1 98.75 349 VAL B CA 1
ATOM 9306 C C . VAL B 1 349 ? 4.004 -3.238 -21.953 1 98.75 349 VAL B C 1
ATOM 9308 O O . VAL B 1 349 ? 4.117 -2.113 -22.453 1 98.75 349 VAL B O 1
ATOM 9311 N N . CYS B 1 350 ? 3.152 -3.596 -21.047 1 98.69 350 CYS B N 1
ATOM 9312 C CA . CYS B 1 350 ? 2.18 -2.627 -20.547 1 98.69 350 CYS B CA 1
ATOM 9313 C C . CYS B 1 350 ? 2.875 -1.477 -19.828 1 98.69 350 CYS B C 1
ATOM 9315 O O . CYS B 1 350 ? 2.453 -0.324 -19.938 1 98.69 350 CYS B O 1
ATOM 9317 N N . ALA B 1 351 ? 3.889 -1.739 -19.047 1 98.81 351 ALA B N 1
ATOM 9318 C CA . ALA B 1 351 ? 4.641 -0.72 -18.312 1 98.81 351 ALA B CA 1
ATOM 9319 C C . ALA B 1 351 ? 5.312 0.256 -19.281 1 98.81 351 ALA B C 1
ATOM 9321 O O . ALA B 1 351 ? 5.27 1.471 -19.078 1 98.81 351 ALA B O 1
ATOM 9322 N N . VAL B 1 352 ? 5.949 -0.273 -20.328 1 98.88 352 VAL B N 1
ATOM 9323 C CA . VAL B 1 352 ? 6.609 0.566 -21.328 1 98.88 352 VAL B CA 1
ATOM 9324 C C . VAL B 1 352 ? 5.574 1.438 -22.031 1 98.88 352 VAL B C 1
ATOM 9326 O O . VAL B 1 352 ? 5.809 2.627 -22.266 1 98.88 352 VAL B O 1
ATOM 9329 N N . ALA B 1 353 ? 4.449 0.801 -22.391 1 98.88 353 ALA B N 1
ATOM 9330 C CA . ALA B 1 353 ? 3.383 1.534 -23.062 1 98.88 353 ALA B CA 1
ATOM 9331 C C . ALA B 1 353 ? 2.852 2.662 -22.188 1 98.88 353 ALA B C 1
ATOM 9333 O O . ALA B 1 353 ? 2.662 3.787 -22.656 1 98.88 353 ALA B O 1
ATOM 9334 N N . ALA B 1 354 ? 2.584 2.361 -20.922 1 98.75 354 ALA B N 1
ATOM 9335 C CA . ALA B 1 354 ? 2.08 3.355 -19.984 1 98.75 354 ALA B CA 1
ATOM 9336 C C . ALA B 1 354 ? 3.078 4.496 -19.797 1 98.75 354 ALA B C 1
ATOM 9338 O O . ALA B 1 354 ? 2.688 5.656 -19.656 1 98.75 354 ALA B O 1
ATOM 9339 N N . HIS B 1 355 ? 4.336 4.148 -19.719 1 98.44 355 HIS B N 1
ATOM 9340 C CA . HIS B 1 355 ? 5.387 5.156 -19.625 1 98.44 355 HIS B CA 1
ATOM 9341 C C . HIS B 1 355 ? 5.367 6.094 -20.828 1 98.44 355 HIS B C 1
ATOM 9343 O O . HIS B 1 355 ? 5.473 7.312 -20.672 1 98.44 355 HIS B O 1
ATOM 9349 N N . LYS B 1 356 ? 5.227 5.543 -22.031 1 98.38 356 LYS B N 1
ATOM 9350 C CA . LYS B 1 356 ? 5.277 6.324 -23.266 1 98.38 356 LYS B CA 1
ATOM 9351 C C . LYS B 1 356 ? 4.133 7.332 -23.328 1 98.38 356 LYS B C 1
ATOM 9353 O O . LYS B 1 356 ? 4.34 8.492 -23.703 1 98.38 356 LYS B O 1
ATOM 9358 N N . VAL B 1 357 ? 2.922 6.883 -22.984 1 98.12 357 VAL B N 1
ATOM 9359 C CA . VAL B 1 357 ? 1.757 7.742 -23.172 1 98.12 357 VAL B CA 1
ATOM 9360 C C . VAL B 1 357 ? 1.463 8.508 -21.891 1 98.12 357 VAL B C 1
ATOM 9362 O O . VAL B 1 357 ? 0.642 9.43 -21.891 1 98.12 357 VAL B O 1
ATOM 9365 N N . ARG B 1 358 ? 2.086 8.172 -20.766 1 96.19 358 ARG B N 1
ATOM 9366 C CA . ARG B 1 358 ? 1.887 8.789 -19.453 1 96.19 358 ARG B CA 1
ATOM 9367 C C . ARG B 1 358 ? 0.425 8.703 -19.031 1 96.19 358 ARG B C 1
ATOM 9369 O O . ARG B 1 358 ? -0.13 9.68 -18.516 1 96.19 358 ARG B O 1
ATOM 9376 N N . ARG B 1 359 ? -0.229 7.598 -19.312 1 96.88 359 ARG B N 1
ATOM 9377 C CA . ARG B 1 359 ? -1.604 7.262 -18.969 1 96.88 359 ARG B CA 1
ATOM 9378 C C . ARG B 1 359 ? -1.721 5.801 -18.547 1 96.88 359 ARG B C 1
ATOM 9380 O O . ARG B 1 359 ? -0.867 4.98 -18.891 1 96.88 359 ARG B O 1
ATOM 9387 N N . PRO B 1 360 ? -2.779 5.461 -17.75 1 97.94 360 PRO B N 1
ATOM 9388 C CA . PRO B 1 360 ? -2.98 4.039 -17.469 1 97.94 360 PRO B CA 1
ATOM 9389 C C . PRO B 1 360 ? -3.203 3.207 -18.719 1 97.94 360 PRO B C 1
ATOM 9391 O O . PRO B 1 360 ? -3.818 3.682 -19.688 1 97.94 360 PRO B O 1
ATOM 9394 N N . VAL B 1 361 ? -2.676 2.051 -18.75 1 98.75 361 VAL B N 1
ATOM 9395 C CA . VAL B 1 361 ? -2.826 1.114 -19.859 1 98.75 361 VAL B CA 1
ATOM 9396 C C . VAL B 1 361 ? -3.262 -0.25 -19.328 1 98.75 361 VAL B C 1
ATOM 9398 O O . VAL B 1 361 ? -2.752 -0.717 -18.312 1 98.75 361 VAL B O 1
ATOM 9401 N N . ARG B 1 362 ? -4.203 -0.897 -19.938 1 98.44 362 ARG B N 1
ATOM 9402 C CA . ARG B 1 362 ? -4.691 -2.207 -19.516 1 98.44 362 ARG B CA 1
ATOM 9403 C C . ARG B 1 362 ? -4.582 -3.221 -20.656 1 98.44 362 ARG B C 1
ATOM 9405 O O . ARG B 1 362 ? -4.652 -2.854 -21.828 1 98.44 362 ARG B O 1
ATOM 9412 N N . ILE B 1 363 ? -4.43 -4.465 -20.281 1 98.12 363 ILE B N 1
ATOM 9413 C CA . ILE B 1 363 ? -4.453 -5.57 -21.234 1 98.12 363 ILE B CA 1
ATOM 9414 C C . ILE B 1 363 ? -5.066 -6.805 -20.578 1 98.12 363 ILE B C 1
ATOM 9416 O O . ILE B 1 363 ? -4.824 -7.07 -19.391 1 98.12 363 ILE B O 1
ATOM 9420 N N . MET B 1 364 ? -5.887 -7.461 -21.219 1 96.88 364 MET B N 1
ATOM 9421 C CA . MET B 1 364 ? -6.336 -8.828 -20.969 1 96.88 364 MET B CA 1
ATOM 9422 C C . MET B 1 364 ? -6.285 -9.664 -22.25 1 96.88 364 MET B C 1
ATOM 9424 O O . MET B 1 364 ? -6.891 -9.297 -23.25 1 96.88 364 MET B O 1
ATOM 9428 N N . LEU B 1 365 ? -5.625 -10.695 -22.203 1 97.12 365 LEU B N 1
ATOM 9429 C CA . LEU B 1 365 ? -5.453 -11.5 -23.422 1 97.12 365 LEU B CA 1
ATOM 9430 C C . LEU B 1 365 ? -6.73 -12.258 -23.75 1 97.12 365 LEU B C 1
ATOM 9432 O O . LEU B 1 365 ? -7.41 -12.766 -22.844 1 97.12 365 LEU B O 1
ATOM 9436 N N . ASP B 1 366 ? -6.992 -12.312 -25.078 1 95.69 366 ASP B N 1
ATOM 9437 C CA . ASP B 1 366 ? -7.969 -13.305 -25.516 1 95.69 366 ASP B CA 1
ATOM 9438 C C . ASP B 1 366 ? -7.426 -14.719 -25.359 1 95.69 366 ASP B C 1
ATOM 9440 O O . ASP B 1 366 ? -6.211 -14.922 -25.344 1 95.69 366 ASP B O 1
ATOM 9444 N N . ARG B 1 367 ? -8.289 -15.664 -25.266 1 96.19 367 ARG B N 1
ATOM 9445 C CA . ARG B 1 367 ? -7.902 -17.047 -25.016 1 96.19 367 ARG B CA 1
ATOM 9446 C C . ARG B 1 367 ? -6.93 -17.547 -26.094 1 96.19 367 ARG B C 1
ATOM 9448 O O . ARG B 1 367 ? -5.938 -18.203 -25.781 1 96.19 367 ARG B O 1
ATOM 9455 N N . ASP B 1 368 ? -7.258 -17.266 -27.312 1 95.44 368 ASP B N 1
ATOM 9456 C CA . ASP B 1 368 ? -6.406 -17.734 -28.391 1 95.44 368 ASP B CA 1
ATOM 9457 C C . ASP B 1 368 ? -5.027 -17.078 -28.328 1 95.44 368 ASP B C 1
ATOM 9459 O O . ASP B 1 368 ? -4.012 -17.734 -28.578 1 95.44 368 ASP B O 1
ATOM 9463 N N . GLU B 1 369 ? -4.957 -15.781 -27.953 1 95.62 369 GLU B N 1
ATOM 9464 C CA . GLU B 1 369 ? -3.684 -15.094 -27.781 1 95.62 369 GLU B CA 1
ATOM 9465 C C . GLU B 1 369 ? -2.902 -15.672 -26.594 1 95.62 369 GLU B C 1
ATOM 9467 O O . GLU B 1 369 ? -1.694 -15.898 -26.703 1 95.62 369 GLU B O 1
ATOM 9472 N N . ASP B 1 370 ? -3.631 -15.867 -25.562 1 97 370 ASP B N 1
ATOM 9473 C CA . ASP B 1 370 ? -3.006 -16.422 -24.375 1 97 370 ASP B CA 1
ATOM 9474 C C . ASP B 1 370 ? -2.352 -17.766 -24.672 1 97 370 ASP B C 1
ATOM 9476 O O . ASP B 1 370 ? -1.221 -18.016 -24.25 1 97 370 ASP B O 1
ATOM 9480 N N . MET B 1 371 ? -3.002 -18.609 -25.375 1 96.62 371 MET B N 1
ATOM 9481 C CA . MET B 1 371 ? -2.537 -19.969 -25.641 1 96.62 371 MET B CA 1
ATOM 9482 C C . MET B 1 371 ? -1.336 -19.953 -26.578 1 96.62 371 MET B C 1
ATOM 9484 O O . MET B 1 371 ? -0.478 -20.844 -26.516 1 96.62 371 MET B O 1
ATOM 9488 N N . VAL B 1 372 ? -1.241 -18.922 -27.406 1 96 372 VAL B N 1
ATOM 9489 C CA . VAL B 1 372 ? -0.17 -18.875 -28.391 1 96 372 VAL B CA 1
ATOM 9490 C C . VAL B 1 372 ? 1.099 -18.312 -27.75 1 96 372 VAL B C 1
ATOM 9492 O O . VAL B 1 372 ? 2.211 -18.703 -28.125 1 96 372 VAL B O 1
ATOM 9495 N N . ILE B 1 373 ? 0.962 -17.5 -26.734 1 95.62 373 ILE B N 1
ATOM 9496 C CA . ILE B 1 373 ? 2.107 -16.688 -26.328 1 95.62 373 ILE B CA 1
ATOM 9497 C C . ILE B 1 373 ? 2.699 -17.25 -25.031 1 95.62 373 ILE B C 1
ATOM 9499 O O . ILE B 1 373 ? 3.883 -17.047 -24.75 1 95.62 373 ILE B O 1
ATOM 9503 N N . THR B 1 374 ? 1.994 -17.875 -24.172 1 94.12 374 THR B N 1
ATOM 9504 C CA . THR B 1 374 ? 2.424 -18.078 -22.797 1 94.12 374 THR B CA 1
ATOM 9505 C C . THR B 1 374 ? 3.033 -19.469 -22.625 1 94.12 374 THR B C 1
ATOM 9507 O O . THR B 1 374 ? 3.715 -19.734 -21.625 1 94.12 374 THR B O 1
ATOM 9510 N N . GLY B 1 375 ? 2.912 -20.344 -23.594 1 91.94 375 GLY B N 1
ATOM 9511 C CA . GLY B 1 375 ? 3.443 -21.703 -23.438 1 91.94 375 GLY B CA 1
ATOM 9512 C C . GLY B 1 375 ? 2.594 -22.578 -22.547 1 91.94 375 GLY B C 1
ATOM 9513 O O . GLY B 1 375 ? 1.53 -22.156 -22.078 1 91.94 375 GLY B O 1
ATOM 9514 N N . THR B 1 376 ? 3.1 -23.828 -22.312 1 96.62 376 THR B N 1
ATOM 9515 C CA . THR B 1 376 ? 2.312 -24.812 -21.594 1 96.62 376 THR B CA 1
ATOM 9516 C C . THR B 1 376 ? 3.211 -25.703 -20.734 1 96.62 376 THR B C 1
ATOM 9518 O O . THR B 1 376 ? 4.352 -25.328 -20.438 1 96.62 376 THR B O 1
ATOM 9521 N N . ARG B 1 377 ? 2.6 -26.781 -20.109 1 98.19 377 ARG B N 1
ATOM 9522 C CA . ARG B 1 377 ? 3.428 -27.844 -19.547 1 98.19 377 ARG B CA 1
ATOM 9523 C C . ARG B 1 377 ? 4.375 -28.406 -20.609 1 98.19 377 ARG B C 1
ATOM 9525 O O . ARG B 1 377 ? 3.986 -28.578 -21.766 1 98.19 377 ARG B O 1
ATOM 9532 N N . HIS B 1 378 ? 5.574 -28.812 -20.188 1 98.5 378 HIS B N 1
ATOM 9533 C CA . HIS B 1 378 ? 6.59 -29.328 -21.094 1 98.5 378 HIS B CA 1
ATOM 9534 C C . HIS B 1 378 ? 6.188 -30.703 -21.641 1 98.5 378 HIS B C 1
ATOM 9536 O O . HIS B 1 378 ? 5.918 -31.625 -20.875 1 98.5 378 HIS B O 1
ATOM 9542 N N . PRO B 1 379 ? 6.141 -30.891 -22.984 1 98.19 379 PRO B N 1
ATOM 9543 C CA . PRO B 1 379 ? 6.184 -32.25 -23.516 1 98.19 379 PRO B CA 1
ATOM 9544 C C . PRO B 1 379 ? 7.512 -32.969 -23.234 1 98.19 379 PRO B C 1
ATOM 9546 O O . PRO B 1 379 ? 8.57 -32.312 -23.25 1 98.19 379 PRO B O 1
ATOM 9549 N N . PHE B 1 380 ? 7.426 -34.219 -22.984 1 98.69 380 PHE B N 1
ATOM 9550 C CA . PHE B 1 380 ? 8.633 -35 -22.719 1 98.69 380 PHE B CA 1
ATOM 9551 C C . PHE B 1 380 ? 8.711 -36.219 -23.641 1 98.69 380 PHE B C 1
ATOM 9553 O O . PHE B 1 380 ? 7.688 -36.75 -24.031 1 98.69 380 PHE B O 1
ATOM 9560 N N . LEU B 1 381 ? 9.867 -36.531 -24.062 1 98.62 381 LEU B N 1
ATOM 9561 C CA . LEU B 1 381 ? 10.242 -37.812 -24.625 1 98.62 381 LEU B CA 1
ATOM 9562 C C . LEU B 1 381 ? 11.203 -38.562 -23.688 1 98.62 381 LEU B C 1
ATOM 9564 O O . LEU B 1 381 ? 12.203 -37.969 -23.25 1 98.62 381 LEU B O 1
ATOM 9568 N N . GLY B 1 382 ? 10.859 -39.75 -23.281 1 98.38 382 GLY B N 1
ATOM 9569 C CA . GLY B 1 382 ? 11.719 -40.562 -22.438 1 98.38 382 GLY B CA 1
ATOM 9570 C C . GLY B 1 382 ? 12.211 -41.812 -23.109 1 98.38 382 GLY B C 1
ATOM 9571 O O . GLY B 1 382 ? 11.453 -42.5 -23.812 1 98.38 382 GLY B O 1
ATOM 9572 N N . ARG B 1 383 ? 13.516 -42.031 -23.047 1 98.5 383 ARG B N 1
ATOM 9573 C CA . ARG B 1 383 ? 14.141 -43.281 -23.453 1 98.5 383 ARG B CA 1
ATOM 9574 C C . ARG B 1 383 ? 14.766 -44 -22.266 1 98.5 383 ARG B C 1
ATOM 9576 O O . ARG B 1 383 ? 15.5 -43.406 -21.484 1 98.5 383 ARG B O 1
ATOM 9583 N N . TYR B 1 384 ? 14.383 -45.281 -22.094 1 98.12 384 TYR B N 1
ATOM 9584 C CA . TYR B 1 384 ? 14.852 -45.938 -20.875 1 98.12 384 TYR B CA 1
ATOM 9585 C C . TYR B 1 384 ? 15.305 -47.344 -21.172 1 98.12 384 TYR B C 1
ATOM 9587 O O . TYR B 1 384 ? 14.906 -47.969 -22.172 1 98.12 384 TYR B O 1
ATOM 9595 N N . LYS B 1 385 ? 16.203 -47.812 -20.422 1 98.5 385 LYS B N 1
ATOM 9596 C CA . LYS B 1 385 ? 16.688 -49.188 -20.281 1 98.5 385 LYS B CA 1
ATOM 9597 C C . LYS B 1 385 ? 16.594 -49.656 -18.828 1 98.5 385 LYS B C 1
ATOM 9599 O O . LYS B 1 385 ? 17.125 -49.031 -17.938 1 98.5 385 LYS B O 1
ATOM 9604 N N . VAL B 1 386 ? 15.82 -50.781 -18.609 1 98.56 386 VAL B N 1
ATOM 9605 C CA . VAL B 1 386 ? 15.586 -51.281 -17.25 1 98.56 386 VAL B CA 1
ATOM 9606 C C . VAL B 1 386 ? 16.062 -52.719 -17.125 1 98.56 386 VAL B C 1
ATOM 9608 O O . VAL B 1 386 ? 15.695 -53.562 -17.953 1 98.56 386 VAL B O 1
ATOM 9611 N N . GLY B 1 387 ? 16.938 -53.031 -16.203 1 98.69 387 GLY B N 1
ATOM 9612 C CA . GLY B 1 387 ? 17.344 -54.375 -15.852 1 98.69 387 GLY B CA 1
ATOM 9613 C C . GLY B 1 387 ? 16.672 -54.906 -14.602 1 98.69 387 GLY B C 1
ATOM 9614 O O . GLY B 1 387 ? 16.578 -54.219 -13.594 1 98.69 387 GLY B O 1
ATOM 9615 N N . PHE B 1 388 ? 16.109 -56.125 -14.641 1 98.5 388 PHE B N 1
ATOM 9616 C CA . PHE B 1 388 ? 15.359 -56.656 -13.516 1 98.5 388 PHE B CA 1
ATOM 9617 C C . PHE B 1 388 ? 15.5 -58.188 -13.453 1 98.5 388 PHE B C 1
ATOM 9619 O O . PHE B 1 388 ? 15.953 -58.812 -14.414 1 98.5 388 PHE B O 1
ATOM 9626 N N . MET B 1 389 ? 15.125 -58.688 -12.336 1 98.19 389 MET B N 1
ATOM 9627 C CA . MET B 1 389 ? 15.148 -60.125 -12.102 1 98.19 389 MET B CA 1
ATOM 9628 C C . MET B 1 389 ? 13.812 -60.75 -12.477 1 98.19 389 MET B C 1
ATOM 9630 O O . MET B 1 389 ? 12.797 -60.062 -12.562 1 98.19 389 MET B O 1
ATOM 9634 N N . SER B 1 390 ? 13.781 -62.062 -12.609 1 96.69 390 SER B N 1
ATOM 9635 C CA . SER B 1 390 ? 12.578 -62.781 -13.016 1 96.69 390 SER B CA 1
ATOM 9636 C C . SER B 1 390 ? 11.5 -62.75 -11.93 1 96.69 390 SER B C 1
ATOM 9638 O O . SER B 1 390 ? 10.32 -62.938 -12.211 1 96.69 390 SER B O 1
ATOM 9640 N N . ASP B 1 391 ? 11.953 -62.312 -10.727 1 96.44 391 ASP B N 1
ATOM 9641 C CA . ASP B 1 391 ? 10.992 -62.25 -9.633 1 96.44 391 ASP B CA 1
ATOM 9642 C C . ASP B 1 391 ? 10.438 -60.812 -9.492 1 96.44 391 ASP B C 1
ATOM 9644 O O . ASP B 1 391 ? 9.703 -60.531 -8.555 1 96.44 391 ASP B O 1
ATOM 9648 N N . GLY B 1 392 ? 10.82 -59.938 -10.367 1 97 392 GLY B N 1
ATOM 9649 C CA . GLY B 1 392 ? 10.219 -58.625 -10.422 1 97 392 GLY B CA 1
ATOM 9650 C C . GLY B 1 392 ? 11.07 -57.562 -9.758 1 97 392 GLY B C 1
ATOM 9651 O O . GLY B 1 392 ? 10.758 -56.344 -9.844 1 97 392 GLY B O 1
ATOM 9652 N N . ARG B 1 393 ? 12.203 -57.906 -9.047 1 97.56 393 ARG B N 1
ATOM 9653 C CA . ARG B 1 393 ? 13.094 -56.938 -8.438 1 97.56 393 ARG B CA 1
ATOM 9654 C C . ARG B 1 393 ? 13.836 -56.125 -9.5 1 97.56 393 ARG B C 1
ATOM 9656 O O . ARG B 1 393 ? 14.516 -56.688 -10.352 1 97.56 393 ARG B O 1
ATOM 9663 N N . VAL B 1 394 ? 13.773 -54.875 -9.438 1 98.38 394 VAL B N 1
ATOM 9664 C CA . VAL B 1 394 ? 14.461 -53.969 -10.375 1 98.38 394 VAL B CA 1
ATOM 9665 C C . VAL B 1 394 ? 15.875 -53.688 -9.875 1 98.38 394 VAL B C 1
ATOM 9667 O O . VAL B 1 394 ? 16.062 -53.312 -8.719 1 98.38 394 VAL B O 1
ATOM 9670 N N . LEU B 1 395 ? 16.906 -53.812 -10.797 1 98.38 395 LEU B N 1
ATOM 9671 C CA . LEU B 1 395 ? 18.297 -53.656 -10.391 1 98.38 395 LEU B CA 1
ATOM 9672 C C . LEU B 1 395 ? 18.922 -52.406 -10.992 1 98.38 395 LEU B C 1
ATOM 9674 O O . LEU B 1 395 ? 19.859 -51.844 -10.43 1 98.38 395 LEU B O 1
ATOM 9678 N N . ALA B 1 396 ? 18.406 -52.062 -12.203 1 98.44 396 ALA B N 1
ATOM 9679 C CA . ALA B 1 396 ? 19.078 -51 -12.93 1 98.44 396 ALA B CA 1
ATOM 9680 C C . ALA B 1 396 ? 18.078 -50.156 -13.742 1 98.44 396 ALA B C 1
ATOM 9682 O O . ALA B 1 396 ? 17.141 -50.719 -14.32 1 98.44 396 ALA B O 1
ATOM 9683 N N . LEU B 1 397 ? 18.297 -48.875 -13.742 1 98.75 397 LEU B N 1
ATOM 9684 C CA . LEU B 1 397 ? 17.547 -47.969 -14.586 1 98.75 397 LEU B CA 1
ATOM 9685 C C . LEU B 1 397 ? 18.484 -46.969 -15.273 1 98.75 397 LEU B C 1
ATOM 9687 O O . LEU B 1 397 ? 19.25 -46.281 -14.602 1 98.75 397 LEU B O 1
ATOM 9691 N N . ASP B 1 398 ? 18.594 -46.938 -16.562 1 98.69 398 ASP B N 1
ATOM 9692 C CA . ASP B 1 398 ? 19.203 -45.938 -17.406 1 98.69 398 ASP B CA 1
ATOM 9693 C C . ASP B 1 398 ? 18.156 -45.156 -18.203 1 98.69 398 ASP B C 1
ATOM 9695 O O . ASP B 1 398 ? 17.5 -45.75 -19.078 1 98.69 398 ASP B O 1
ATOM 9699 N N . ILE B 1 399 ? 17.953 -43.906 -17.875 1 98.62 399 ILE B N 1
ATOM 9700 C CA . ILE B 1 399 ? 16.859 -43.188 -18.516 1 98.62 399 ILE B CA 1
ATOM 9701 C C . ILE B 1 399 ? 17.344 -41.812 -18.984 1 98.62 399 ILE B C 1
ATOM 9703 O O . ILE B 1 399 ? 18.125 -41.156 -18.297 1 98.62 399 ILE B O 1
ATOM 9707 N N . SER B 1 400 ? 17.016 -41.406 -20.172 1 98.69 400 SER B N 1
ATOM 9708 C CA . SER B 1 400 ? 17.203 -40.094 -20.75 1 98.69 400 SER B CA 1
ATOM 9709 C C . SER B 1 400 ? 15.867 -39.375 -20.969 1 98.69 400 SER B C 1
ATOM 9711 O O . SER B 1 400 ? 14.977 -39.938 -21.625 1 98.69 400 SER B O 1
ATOM 9713 N N . LEU B 1 401 ? 15.781 -38.25 -20.375 1 98.75 401 LEU B N 1
ATOM 9714 C CA . LEU B 1 401 ? 14.57 -37.438 -20.516 1 98.75 401 LEU B CA 1
ATOM 9715 C C . LEU B 1 401 ? 14.828 -36.188 -21.375 1 98.75 401 LEU B C 1
ATOM 9717 O O . LEU B 1 401 ? 15.789 -35.469 -21.125 1 98.75 401 LEU B O 1
ATOM 9721 N N . TYR B 1 402 ? 14.055 -36 -22.438 1 98.75 402 TYR B N 1
ATOM 9722 C CA . TYR B 1 402 ? 14.094 -34.812 -23.297 1 98.75 402 TYR B CA 1
ATOM 9723 C C . TYR B 1 402 ? 12.859 -33.938 -23.094 1 98.75 402 TYR B C 1
ATOM 9725 O O . TYR B 1 402 ? 11.734 -34.375 -23.328 1 98.75 402 TYR B O 1
ATOM 9733 N N . SER B 1 403 ? 13.078 -32.812 -22.594 1 98.62 403 SER B N 1
ATOM 9734 C CA . SER B 1 403 ? 11.977 -31.891 -22.328 1 98.62 403 SER B CA 1
ATOM 9735 C C . SER B 1 403 ? 11.961 -30.75 -23.344 1 98.62 403 SER B C 1
ATOM 9737 O O . SER B 1 403 ? 12.984 -30.109 -23.594 1 98.62 403 SER B O 1
ATOM 9739 N N . ASN B 1 404 ? 10.844 -30.453 -23.938 1 98.62 404 ASN B N 1
ATOM 9740 C CA . ASN B 1 404 ? 10.703 -29.312 -24.844 1 98.62 404 ASN B CA 1
ATOM 9741 C C . ASN B 1 404 ? 10.578 -28 -24.078 1 98.62 404 ASN B C 1
ATOM 9743 O O . ASN B 1 404 ? 9.508 -27.672 -23.562 1 98.62 404 ASN B O 1
ATOM 9747 N N . ALA B 1 405 ? 11.578 -27.203 -24.094 1 98.5 405 ALA B N 1
ATOM 9748 C CA . ALA B 1 405 ? 11.594 -25.953 -23.344 1 98.5 405 ALA B CA 1
ATOM 9749 C C . ALA B 1 405 ? 10.938 -24.828 -24.125 1 98.5 405 ALA B C 1
ATOM 9751 O O . ALA B 1 405 ? 10.352 -23.906 -23.547 1 98.5 405 ALA B O 1
ATOM 9752 N N . GLY B 1 406 ? 11.008 -24.859 -25.391 1 98.19 406 GLY B N 1
ATOM 9753 C CA . GLY B 1 406 ? 10.594 -23.766 -26.234 1 98.19 406 GLY B CA 1
ATOM 9754 C C . GLY B 1 406 ? 11.734 -22.812 -26.578 1 98.19 406 GLY B C 1
ATOM 9755 O O . GLY B 1 406 ? 12.891 -23.219 -26.625 1 98.19 406 GLY B O 1
ATOM 9756 N N . ASN B 1 407 ? 11.461 -21.594 -26.953 1 98 407 ASN B N 1
ATOM 9757 C CA . ASN B 1 407 ? 12.422 -20.688 -27.578 1 98 407 ASN B CA 1
ATOM 9758 C C . ASN B 1 407 ? 13.281 -19.984 -26.531 1 98 407 ASN B C 1
ATOM 9760 O O . ASN B 1 407 ? 14.234 -19.281 -26.891 1 98 407 ASN B O 1
ATOM 9764 N N . SER B 1 408 ? 12.977 -20.047 -25.281 1 98.12 408 SER B N 1
ATOM 9765 C CA . SER B 1 408 ? 13.805 -19.531 -24.188 1 98.12 408 SER B CA 1
ATOM 9766 C C . SER B 1 408 ? 13.852 -20.5 -23.016 1 98.12 408 SER B C 1
ATOM 9768 O O . SER B 1 408 ? 13.094 -21.484 -22.984 1 98.12 408 SER B O 1
ATOM 9770 N N . LEU B 1 409 ? 14.711 -20.234 -22.016 1 98.12 409 LEU B N 1
ATOM 9771 C CA . LEU B 1 409 ? 14.914 -21.188 -20.938 1 98.12 409 LEU B CA 1
ATOM 9772 C C . LEU B 1 409 ? 13.758 -21.125 -19.938 1 98.12 409 LEU B C 1
ATOM 9774 O O . LEU B 1 409 ? 13.344 -22.141 -19.391 1 98.12 409 LEU B O 1
ATOM 9778 N N . ASP B 1 410 ? 13.273 -19.828 -19.688 1 97.81 410 ASP B N 1
ATOM 9779 C CA . ASP B 1 410 ? 12.258 -19.656 -18.656 1 97.81 410 ASP B CA 1
ATOM 9780 C C . ASP B 1 410 ? 12.57 -20.5 -17.422 1 97.81 410 ASP B C 1
ATOM 9782 O O . ASP B 1 410 ? 13.664 -20.391 -16.859 1 97.81 410 ASP B O 1
ATOM 9786 N N . LEU B 1 411 ? 11.648 -21.406 -17 1 97.94 411 LEU B N 1
ATOM 9787 C CA . LEU B 1 411 ? 11.875 -22.25 -15.828 1 97.94 411 LEU B CA 1
ATOM 9788 C C . LEU B 1 411 ? 12.188 -23.688 -16.234 1 97.94 411 LEU B C 1
ATOM 9790 O O . LEU B 1 411 ? 12.125 -24.594 -15.414 1 97.94 411 LEU B O 1
ATOM 9794 N N . SER B 1 412 ? 12.547 -23.938 -17.438 1 98.31 412 SER B N 1
ATOM 9795 C CA . SER B 1 412 ? 12.617 -25.281 -18.016 1 98.31 412 SER B CA 1
ATOM 9796 C C . SER B 1 412 ? 13.734 -26.094 -17.375 1 98.31 412 SER B C 1
ATOM 9798 O O . SER B 1 412 ? 13.617 -27.328 -17.25 1 98.31 412 SER B O 1
ATOM 9800 N N . ARG B 1 413 ? 14.812 -25.406 -17.031 1 97.56 413 ARG B N 1
ATOM 9801 C CA . ARG B 1 413 ? 15.875 -26.172 -16.375 1 97.56 413 ARG B CA 1
ATOM 9802 C C . ARG B 1 413 ? 15.383 -26.797 -15.078 1 97.56 413 ARG B C 1
ATOM 9804 O O . ARG B 1 413 ? 15.641 -27.969 -14.82 1 97.56 413 ARG B O 1
ATOM 9811 N N . GLY B 1 414 ? 14.742 -25.953 -14.266 1 96.94 414 GLY B N 1
ATOM 9812 C CA . GLY B 1 414 ? 14.18 -26.469 -13.023 1 96.94 414 GLY B CA 1
ATOM 9813 C C . GLY B 1 414 ? 13.172 -27.578 -13.25 1 96.94 414 GLY B C 1
ATOM 9814 O O . GLY B 1 414 ? 13.109 -28.547 -12.477 1 96.94 414 GLY B O 1
ATOM 9815 N N . VAL B 1 415 ? 12.344 -27.484 -14.281 1 98 415 VAL B N 1
ATOM 9816 C CA . VAL B 1 415 ? 11.328 -28.484 -14.617 1 98 415 VAL B CA 1
ATOM 9817 C C . VAL B 1 415 ? 12.008 -29.797 -14.977 1 98 415 VAL B C 1
ATOM 9819 O O . VAL B 1 415 ? 11.594 -30.859 -14.508 1 98 415 VAL B O 1
ATOM 9822 N N . THR B 1 416 ? 13.008 -29.766 -15.82 1 98.44 416 THR B N 1
ATOM 9823 C CA . THR B 1 416 ? 13.742 -30.953 -16.234 1 98.44 416 THR B CA 1
ATOM 9824 C C . THR B 1 416 ? 14.406 -31.609 -15.023 1 98.44 416 THR B C 1
ATOM 9826 O O . THR B 1 416 ? 14.344 -32.844 -14.875 1 98.44 416 THR B O 1
ATOM 9829 N N . ASP B 1 417 ? 15.008 -30.781 -14.18 1 97.62 417 ASP B N 1
ATOM 9830 C CA . ASP B 1 417 ? 15.656 -31.312 -12.984 1 97.62 417 ASP B CA 1
ATOM 9831 C C . ASP B 1 417 ? 14.648 -32 -12.062 1 97.62 417 ASP B C 1
ATOM 9833 O O . ASP B 1 417 ? 14.945 -33.031 -11.477 1 97.62 417 ASP B O 1
ATOM 9837 N N . ARG B 1 418 ? 13.531 -31.422 -11.938 1 97.81 418 ARG B N 1
ATOM 9838 C CA . ARG B 1 418 ? 12.5 -32.031 -11.094 1 97.81 418 ARG B CA 1
ATOM 9839 C C . ARG B 1 418 ? 12.07 -33.375 -11.641 1 97.81 418 ARG B C 1
ATOM 9841 O O . ARG B 1 418 ? 11.695 -34.281 -10.875 1 97.81 418 ARG B O 1
ATOM 9848 N N . ALA B 1 419 ? 11.992 -33.5 -12.922 1 98.5 419 ALA B N 1
ATOM 9849 C CA . ALA B 1 419 ? 11.68 -34.781 -13.531 1 98.5 419 ALA B CA 1
ATOM 9850 C C . ALA B 1 419 ? 12.742 -35.812 -13.188 1 98.5 419 ALA B C 1
ATOM 9852 O O . ALA B 1 419 ? 12.422 -37 -12.961 1 98.5 419 ALA B O 1
ATOM 9853 N N . LEU B 1 420 ? 13.969 -35.406 -13.133 1 98.38 420 LEU B N 1
ATOM 9854 C CA . LEU B 1 420 ? 15.047 -36.312 -12.766 1 98.38 420 LEU B CA 1
ATOM 9855 C C . LEU B 1 420 ? 14.883 -36.812 -11.328 1 98.38 420 LEU B C 1
ATOM 9857 O O . LEU B 1 420 ? 15.031 -38 -11.047 1 98.38 420 LEU B O 1
ATOM 9861 N N . PHE B 1 421 ? 14.539 -35.875 -10.422 1 98.12 421 PHE B N 1
ATOM 9862 C CA . PHE B 1 421 ? 14.383 -36.219 -9.016 1 98.12 421 PHE B CA 1
ATOM 9863 C C . PHE B 1 421 ? 13.227 -37.188 -8.812 1 98.12 421 PHE B C 1
ATOM 9865 O O . PHE B 1 421 ? 13.211 -37.938 -7.844 1 98.12 421 PHE B O 1
ATOM 9872 N N . HIS B 1 422 ? 12.289 -37.219 -9.734 1 98.25 422 HIS B N 1
ATOM 9873 C CA . HIS B 1 422 ? 11.078 -38.031 -9.523 1 98.25 422 HIS B CA 1
ATOM 9874 C C . HIS B 1 422 ? 11.055 -39.25 -10.445 1 98.25 422 HIS B C 1
ATOM 9876 O O . HIS B 1 422 ? 10.008 -39.875 -10.594 1 98.25 422 HIS B O 1
ATOM 9882 N N . SER B 1 423 ? 12.141 -39.625 -11.055 1 98 423 SER B N 1
ATOM 9883 C CA . SER B 1 423 ? 12.219 -40.688 -12.047 1 98 423 SER B CA 1
ATOM 9884 C C . SER B 1 423 ? 12.18 -42.062 -11.375 1 98 423 SER B C 1
ATOM 9886 O O . SER B 1 423 ? 12.062 -43.094 -12.047 1 98 423 SER B O 1
ATOM 9888 N N . ASP B 1 424 ? 12.203 -42.094 -10.031 1 97.06 424 ASP B N 1
ATOM 9889 C CA . ASP B 1 424 ? 12.148 -43.344 -9.312 1 97.06 424 ASP B CA 1
ATOM 9890 C C . ASP B 1 424 ? 10.742 -43.656 -8.812 1 97.06 424 ASP B C 1
ATOM 9892 O O . ASP B 1 424 ? 10.469 -44.75 -8.305 1 97.06 424 ASP B O 1
ATOM 9896 N N . SER B 1 425 ? 9.805 -42.594 -8.969 1 98 425 SER B N 1
ATOM 9897 C CA . SER B 1 425 ? 8.477 -42.719 -8.375 1 98 425 SER B CA 1
ATOM 9898 C C . SER B 1 425 ? 8.555 -43.062 -6.898 1 98 425 SER B C 1
ATOM 9900 O O . SER B 1 425 ? 9.164 -42.344 -6.109 1 98 425 SER B O 1
ATOM 9902 N N . VAL B 1 426 ? 8.109 -44.25 -6.508 1 98.56 426 VAL B N 1
ATOM 9903 C CA . VAL B 1 426 ? 8.141 -44.656 -5.105 1 98.56 426 VAL B CA 1
ATOM 9904 C C . VAL B 1 426 ? 9.031 -45.906 -4.941 1 98.56 426 VAL B C 1
ATOM 9906 O O . VAL B 1 426 ? 8.852 -46.688 -4.008 1 98.56 426 VAL B O 1
ATOM 9909 N N . TYR B 1 427 ? 10.031 -46.125 -5.82 1 98.56 427 TYR B N 1
ATOM 9910 C CA . TYR B 1 427 ? 10.75 -47.406 -5.812 1 98.56 427 TYR B CA 1
ATOM 9911 C C . TYR B 1 427 ? 12.211 -47.188 -5.457 1 98.56 427 TYR B C 1
ATOM 9913 O O . TYR B 1 427 ? 12.82 -46.188 -5.824 1 98.56 427 TYR B O 1
ATOM 9921 N N . THR B 1 428 ? 12.711 -48.125 -4.762 1 97.94 428 THR B N 1
ATOM 9922 C CA . THR B 1 428 ? 14.141 -48.188 -4.488 1 97.94 428 THR B CA 1
ATOM 9923 C C . THR B 1 428 ? 14.875 -48.938 -5.602 1 97.94 428 THR B C 1
ATOM 9925 O O . THR B 1 428 ? 14.711 -50.125 -5.762 1 97.94 428 THR B O 1
ATOM 9928 N N . ILE B 1 429 ? 15.672 -48.281 -6.375 1 98.06 429 ILE B N 1
ATOM 9929 C CA . ILE B 1 429 ? 16.469 -48.812 -7.473 1 98.06 429 ILE B CA 1
ATOM 9930 C C . ILE B 1 429 ? 17.953 -48.656 -7.16 1 98.06 429 ILE B C 1
ATOM 9932 O O . ILE B 1 429 ? 18.453 -47.531 -7.094 1 98.06 429 ILE B O 1
ATOM 9936 N N . PRO B 1 430 ? 18.656 -49.688 -7.02 1 97.25 430 PRO B N 1
ATOM 9937 C CA . PRO B 1 430 ? 20.031 -49.625 -6.512 1 97.25 430 PRO B CA 1
ATOM 9938 C C . PRO B 1 430 ? 20.969 -48.875 -7.473 1 97.25 430 PRO B C 1
ATOM 9940 O O . PRO B 1 430 ? 21.922 -48.25 -7.035 1 97.25 430 PRO B O 1
ATOM 9943 N N . ASN B 1 431 ? 20.766 -49.094 -8.836 1 98.19 431 ASN B N 1
ATOM 9944 C CA . ASN B 1 431 ? 21.641 -48.5 -9.844 1 98.19 431 ASN B CA 1
ATOM 9945 C C . ASN B 1 431 ? 20.859 -47.656 -10.844 1 98.19 431 ASN B C 1
ATOM 9947 O O . ASN B 1 431 ? 20.016 -48.188 -11.578 1 98.19 431 ASN B O 1
ATOM 9951 N N . VAL B 1 432 ? 21.172 -46.375 -10.828 1 98.25 432 VAL B N 1
ATOM 9952 C CA . VAL B 1 432 ? 20.359 -45.469 -11.641 1 98.25 432 VAL B CA 1
ATOM 9953 C C . VAL B 1 432 ? 21.25 -44.469 -12.352 1 98.25 432 VAL B C 1
ATOM 9955 O O . VAL B 1 432 ? 22.219 -43.969 -11.773 1 98.25 432 VAL B O 1
ATOM 9958 N N . ARG B 1 433 ? 21.031 -44.219 -13.578 1 98.44 433 ARG B N 1
ATOM 9959 C CA . ARG B 1 433 ? 21.484 -43.031 -14.305 1 98.44 433 ARG B CA 1
ATOM 9960 C C . ARG B 1 433 ? 20.328 -42.344 -14.992 1 98.44 433 ARG B C 1
ATOM 9962 O O . ARG B 1 433 ? 19.656 -42.938 -15.836 1 98.44 433 ARG B O 1
ATOM 9969 N N . ALA B 1 434 ? 20.016 -41.188 -14.562 1 98.38 434 ALA B N 1
ATOM 9970 C CA . ALA B 1 434 ? 18.984 -40.344 -15.18 1 98.38 434 ALA B CA 1
ATOM 9971 C C . ALA B 1 434 ? 19.594 -39.062 -15.766 1 98.38 434 ALA B C 1
ATOM 9973 O O . ALA B 1 434 ? 20.25 -38.312 -15.055 1 98.38 434 ALA B O 1
ATOM 9974 N N . VAL B 1 435 ? 19.422 -38.781 -17.047 1 98.62 435 VAL B N 1
ATOM 9975 C CA . VAL B 1 435 ? 19.969 -37.625 -17.734 1 98.62 435 VAL B CA 1
ATOM 9976 C C . VAL B 1 435 ? 18.828 -36.781 -18.297 1 98.62 435 VAL B C 1
ATOM 9978 O O . VAL B 1 435 ? 17.875 -37.312 -18.859 1 98.62 435 VAL B O 1
ATOM 9981 N N . GLY B 1 436 ? 18.922 -35.469 -18.031 1 98.56 436 GLY B N 1
ATOM 9982 C CA . GLY B 1 436 ? 17.891 -34.562 -18.516 1 98.56 436 GLY B CA 1
ATOM 9983 C C . GLY B 1 436 ? 18.375 -33.594 -19.578 1 98.56 436 GLY B C 1
ATOM 9984 O O . GLY B 1 436 ? 19.328 -32.844 -19.359 1 98.56 436 GLY B O 1
ATOM 9985 N N . TYR B 1 437 ? 17.781 -33.625 -20.781 1 98.75 437 TYR B N 1
ATOM 9986 C CA . TYR B 1 437 ? 18.062 -32.688 -21.891 1 98.75 437 TYR B CA 1
ATOM 9987 C C . TYR B 1 437 ? 16.938 -31.672 -22.031 1 98.75 437 TYR B C 1
ATOM 9989 O O . TYR B 1 437 ? 15.781 -32.031 -22.25 1 98.75 437 TYR B O 1
ATOM 9997 N N . THR B 1 438 ? 17.312 -30.422 -21.828 1 98.75 438 THR B N 1
ATOM 9998 C CA . THR B 1 438 ? 16.375 -29.328 -22.047 1 98.75 438 THR B CA 1
ATOM 9999 C C . THR B 1 438 ? 16.469 -28.812 -23.484 1 98.75 438 THR B C 1
ATOM 10001 O O . THR B 1 438 ? 17.375 -28.047 -23.812 1 98.75 438 THR B O 1
ATOM 10004 N N . CYS B 1 439 ? 15.5 -29.172 -24.281 1 98.81 439 CYS B N 1
ATOM 10005 C CA . CYS B 1 439 ? 15.555 -28.922 -25.719 1 98.81 439 CYS B CA 1
ATOM 10006 C C . CYS B 1 439 ? 15.133 -27.5 -26.047 1 98.81 439 CYS B C 1
ATOM 10008 O O . CYS B 1 439 ? 14.086 -27.031 -25.578 1 98.81 439 CYS B O 1
ATOM 10010 N N . LYS B 1 440 ? 15.922 -26.797 -26.734 1 98.69 440 LYS B N 1
ATOM 10011 C CA . LYS B 1 440 ? 15.555 -25.5 -27.281 1 98.69 440 LYS B CA 1
ATOM 10012 C C . LYS B 1 440 ? 14.852 -25.641 -28.625 1 98.69 440 LYS B C 1
ATOM 10014 O O . LYS B 1 440 ? 15.414 -26.203 -29.578 1 98.69 440 LYS B O 1
ATOM 10019 N N . THR B 1 441 ? 13.617 -25.266 -28.75 1 98.38 441 THR B N 1
ATOM 10020 C CA . THR B 1 441 ? 12.828 -25.375 -29.969 1 98.38 441 THR B CA 1
ATOM 10021 C C . THR B 1 441 ? 12.258 -24.016 -30.375 1 98.38 441 THR B C 1
ATOM 10023 O O . THR B 1 441 ? 12.461 -23.016 -29.672 1 98.38 441 THR B O 1
ATOM 10026 N N . ASN B 1 442 ? 11.641 -23.938 -31.547 1 98.31 442 ASN B N 1
ATOM 10027 C CA . ASN B 1 442 ? 11.023 -22.703 -32.062 1 98.31 442 ASN B CA 1
ATOM 10028 C C . ASN B 1 442 ? 9.523 -22.672 -31.781 1 98.31 442 ASN B C 1
ATOM 10030 O O . ASN B 1 442 ? 8.734 -22.406 -32.688 1 98.31 442 ASN B O 1
ATOM 10034 N N . THR B 1 443 ? 9.164 -23.016 -30.609 1 97.56 443 THR B N 1
ATOM 10035 C CA . THR B 1 443 ? 7.812 -22.891 -30.094 1 97.56 443 THR B CA 1
ATOM 10036 C C . THR B 1 443 ? 7.797 -21.969 -28.859 1 97.56 443 THR B C 1
ATOM 10038 O O . THR B 1 443 ? 8.852 -21.625 -28.328 1 97.56 443 THR B O 1
ATOM 10041 N N . ALA B 1 444 ? 6.613 -21.5 -28.484 1 97.06 444 ALA B N 1
ATOM 10042 C CA . ALA B 1 444 ? 6.52 -20.656 -27.297 1 97.06 444 ALA B CA 1
ATOM 10043 C C . ALA B 1 444 ? 7.121 -21.359 -26.078 1 97.06 444 ALA B C 1
ATOM 10045 O O . ALA B 1 444 ? 6.949 -22.562 -25.906 1 97.06 444 ALA B O 1
ATOM 10046 N N . SER B 1 445 ? 7.844 -20.609 -25.281 1 98 445 SER B N 1
ATOM 10047 C CA . SER B 1 445 ? 8.547 -21.203 -24.141 1 98 445 SER B CA 1
ATOM 10048 C C . SER B 1 445 ? 7.574 -21.812 -23.156 1 98 445 SER B C 1
ATOM 10050 O O . SER B 1 445 ? 6.66 -21.141 -22.672 1 98 445 SER B O 1
ATOM 10052 N N . ASN B 1 446 ? 7.793 -23.109 -22.891 1 98.12 446 ASN B N 1
ATOM 10053 C CA . ASN B 1 446 ? 7.035 -23.766 -21.844 1 98.12 446 ASN B CA 1
ATOM 10054 C C . ASN B 1 446 ? 7.492 -23.328 -20.453 1 98.12 446 ASN B C 1
ATOM 10056 O O . ASN B 1 446 ? 8.586 -22.766 -20.312 1 98.12 446 ASN B O 1
ATOM 10060 N N . THR B 1 447 ? 6.648 -23.484 -19.562 1 97.88 447 THR B N 1
ATOM 10061 C CA . THR B 1 447 ? 6.922 -22.922 -18.234 1 97.88 447 THR B CA 1
ATOM 10062 C C . THR B 1 447 ? 6.363 -23.828 -17.156 1 97.88 447 THR B C 1
ATOM 10064 O O . THR B 1 447 ? 5.961 -24.969 -17.422 1 97.88 447 THR B O 1
ATOM 10067 N N . ALA B 1 448 ? 6.457 -23.328 -15.938 1 97.44 448 ALA B N 1
ATOM 10068 C CA . ALA B 1 448 ? 6.008 -24.109 -14.781 1 97.44 448 ALA B CA 1
ATOM 10069 C C . ALA B 1 448 ? 4.531 -24.469 -14.906 1 97.44 448 ALA B C 1
ATOM 10071 O O . ALA B 1 448 ? 3.727 -23.672 -15.391 1 97.44 448 ALA B O 1
ATOM 10072 N N . PHE B 1 449 ? 4.211 -25.609 -14.508 1 98 449 PHE B N 1
ATOM 10073 C CA . PHE B 1 449 ? 2.852 -26.109 -14.359 1 98 449 PHE B CA 1
ATOM 10074 C C . PHE B 1 449 ? 2.721 -26.953 -13.094 1 98 449 PHE B C 1
ATOM 10076 O O . PHE B 1 449 ? 3.717 -27.453 -12.57 1 98 449 PHE B O 1
ATOM 10083 N N . ARG B 1 450 ? 1.512 -27.031 -12.531 1 96.5 450 ARG B N 1
ATOM 10084 C CA . ARG B 1 450 ? 1.219 -27.828 -11.344 1 96.5 450 ARG B CA 1
ATOM 10085 C C . ARG B 1 450 ? 1.945 -29.172 -11.391 1 96.5 450 ARG B C 1
ATOM 10087 O O . ARG B 1 450 ? 1.661 -30 -12.25 1 96.5 450 ARG B O 1
ATOM 10094 N N . GLY B 1 451 ? 2.91 -29.359 -10.477 1 96.62 451 GLY B N 1
ATOM 10095 C CA . GLY B 1 451 ? 3.707 -30.578 -10.43 1 96.62 451 GLY B CA 1
ATOM 10096 C C . GLY B 1 451 ? 5.062 -30.422 -11.102 1 96.62 451 GLY B C 1
ATOM 10097 O O . GLY B 1 451 ? 5.898 -31.328 -11.031 1 96.62 451 GLY B O 1
ATOM 10098 N N . PHE B 1 452 ? 5.207 -29.312 -11.805 1 96.25 452 PHE B N 1
ATOM 10099 C CA . PHE B 1 452 ? 6.469 -28.984 -12.453 1 96.25 452 PHE B CA 1
ATOM 10100 C C . PHE B 1 452 ? 6.898 -30.094 -13.398 1 96.25 452 PHE B C 1
ATOM 10102 O O . PHE B 1 452 ? 6.156 -30.469 -14.32 1 96.25 452 PHE B O 1
ATOM 10109 N N . GLY B 1 453 ? 8.047 -30.719 -13.211 1 97.81 453 GLY B N 1
ATOM 10110 C CA . GLY B 1 453 ? 8.492 -31.844 -14.008 1 97.81 453 GLY B CA 1
ATOM 10111 C C . GLY B 1 453 ? 8.258 -33.188 -13.328 1 97.81 453 GLY B C 1
ATOM 10112 O O . GLY B 1 453 ? 8.5 -34.25 -13.93 1 97.81 453 GLY B O 1
ATOM 10113 N N . GLY B 1 454 ? 7.691 -33.125 -12.133 1 98 454 GLY B N 1
ATOM 10114 C CA . GLY B 1 454 ? 7.453 -34.344 -11.344 1 98 454 GLY B CA 1
ATOM 10115 C C . GLY B 1 454 ? 6.539 -35.344 -12.039 1 98 454 GLY B C 1
ATOM 10116 O O . GLY B 1 454 ? 6.895 -36.5 -12.203 1 98 454 GLY B O 1
ATOM 10117 N N . PRO B 1 455 ? 5.359 -34.844 -12.484 1 98.19 455 PRO B N 1
ATOM 10118 C CA . PRO B 1 455 ? 4.422 -35.75 -13.141 1 98.19 455 PRO B CA 1
ATOM 10119 C C . PRO B 1 455 ? 5.047 -36.5 -14.32 1 98.19 455 PRO B C 1
ATOM 10121 O O . PRO B 1 455 ? 4.781 -37.688 -14.516 1 98.19 455 PRO B O 1
ATOM 10124 N N . GLN B 1 456 ? 5.891 -35.844 -15.109 1 98.38 456 GLN B N 1
ATOM 10125 C CA . GLN B 1 456 ? 6.527 -36.5 -16.25 1 98.38 456 GLN B CA 1
ATOM 10126 C C . GLN B 1 456 ? 7.504 -37.594 -15.797 1 98.38 456 GLN B C 1
ATOM 10128 O O . GLN B 1 456 ? 7.508 -38.688 -16.344 1 98.38 456 GLN B O 1
ATOM 10133 N N . GLY B 1 457 ? 8.328 -37.25 -14.789 1 98.44 457 GLY B N 1
ATOM 10134 C CA . GLY B 1 457 ? 9.219 -38.25 -14.25 1 98.44 457 GLY B CA 1
ATOM 10135 C C . GLY B 1 457 ? 8.492 -39.469 -13.695 1 98.44 457 GLY B C 1
ATOM 10136 O O . GLY B 1 457 ? 8.883 -40.594 -13.945 1 98.44 457 GLY B O 1
ATOM 10137 N N . LEU B 1 458 ? 7.453 -39.25 -12.953 1 98.69 458 LEU B N 1
ATOM 10138 C CA . LEU B 1 458 ? 6.648 -40.281 -12.336 1 98.69 458 LEU B CA 1
ATOM 10139 C C . LEU B 1 458 ? 5.98 -41.156 -13.406 1 98.69 458 LEU B C 1
ATOM 10141 O O . LEU B 1 458 ? 5.898 -42.375 -13.258 1 98.69 458 LEU B O 1
ATOM 10145 N N . PHE B 1 459 ? 5.504 -40.562 -14.469 1 98.44 459 PHE B N 1
ATOM 10146 C CA . PHE B 1 459 ? 4.801 -41.25 -15.539 1 98.44 459 PHE B CA 1
ATOM 10147 C C . PHE B 1 459 ? 5.703 -42.312 -16.203 1 98.44 459 PHE B C 1
ATOM 10149 O O . PHE B 1 459 ? 5.281 -43.438 -16.438 1 98.44 459 PHE B O 1
ATOM 10156 N N . PHE B 1 460 ? 6.961 -41.875 -16.516 1 98.56 460 PHE B N 1
ATOM 10157 C CA . PHE B 1 460 ? 7.902 -42.781 -17.141 1 98.56 460 PHE B CA 1
ATOM 10158 C C . PHE B 1 460 ? 8.219 -43.969 -16.219 1 98.56 460 PHE B C 1
ATOM 10160 O O . PHE B 1 460 ? 8.289 -45.125 -16.656 1 98.56 460 PHE B O 1
ATOM 10167 N N . ALA B 1 461 ? 8.336 -43.656 -14.961 1 98.56 461 ALA B N 1
ATOM 10168 C CA . ALA B 1 461 ? 8.633 -44.688 -13.984 1 98.56 461 ALA B CA 1
ATOM 10169 C C . ALA B 1 461 ? 7.492 -45.719 -13.891 1 98.56 461 ALA B C 1
ATOM 10171 O O . ALA B 1 461 ? 7.719 -46.906 -13.891 1 98.56 461 ALA B O 1
ATOM 10172 N N . GLU B 1 462 ? 6.277 -45.219 -13.797 1 98.38 462 GLU B N 1
ATOM 10173 C CA . GLU B 1 462 ? 5.129 -46.094 -13.672 1 98.38 462 GLU B CA 1
ATOM 10174 C C . GLU B 1 462 ? 4.875 -46.875 -14.961 1 98.38 462 GLU B C 1
ATOM 10176 O O . GLU B 1 462 ? 4.289 -47.938 -14.945 1 98.38 462 GLU B O 1
ATOM 10181 N N . SER B 1 463 ? 5.359 -46.312 -16.047 1 98.25 463 SER B N 1
ATOM 10182 C CA . SER B 1 463 ? 5.223 -47 -17.328 1 98.25 463 SER B CA 1
ATOM 10183 C C . SER B 1 463 ? 6.164 -48.219 -17.422 1 98.25 463 SER B C 1
ATOM 10185 O O . SER B 1 463 ? 5.73 -49.312 -17.719 1 98.25 463 SER B O 1
ATOM 10187 N N . TRP B 1 464 ? 7.5 -48.031 -17.141 1 97.75 464 TRP B N 1
ATOM 10188 C CA . TRP B 1 464 ? 8.43 -49.156 -17.312 1 97.75 464 TRP B CA 1
ATOM 10189 C C . TRP B 1 464 ? 8.219 -50.188 -16.219 1 97.75 464 TRP B C 1
ATOM 10191 O O . TRP B 1 464 ? 8.422 -51.375 -16.453 1 97.75 464 TRP B O 1
ATOM 10201 N N . ILE B 1 465 ? 7.797 -49.812 -14.969 1 98 465 ILE B N 1
ATOM 10202 C CA . ILE B 1 465 ? 7.578 -50.812 -13.93 1 98 465 ILE B CA 1
ATOM 10203 C C . ILE B 1 465 ? 6.363 -51.656 -14.281 1 98 465 ILE B C 1
ATOM 10205 O O . ILE B 1 465 ? 6.32 -52.844 -13.969 1 98 465 ILE B O 1
ATOM 10209 N N . SER B 1 466 ? 5.305 -51.031 -14.867 1 97.12 466 SER B N 1
ATOM 10210 C CA . SER B 1 466 ? 4.164 -51.812 -15.367 1 97.12 466 SER B CA 1
ATOM 10211 C C . SER B 1 466 ? 4.602 -52.812 -16.422 1 97.12 466 SER B C 1
ATOM 10213 O O . SER B 1 466 ? 4.105 -53.938 -16.438 1 97.12 466 SER B O 1
ATOM 10215 N N . ASP B 1 467 ? 5.5 -52.438 -17.297 1 96.5 467 ASP B N 1
ATOM 10216 C CA . ASP B 1 467 ? 6.012 -53.344 -18.328 1 96.5 467 ASP B CA 1
ATOM 10217 C C . ASP B 1 467 ? 6.816 -54.469 -17.719 1 96.5 467 ASP B C 1
ATOM 10219 O O . ASP B 1 467 ? 6.789 -55.594 -18.203 1 96.5 467 ASP B O 1
ATOM 10223 N N . VAL B 1 468 ? 7.57 -54.188 -16.656 1 97.44 468 VAL B N 1
ATOM 10224 C CA . VAL B 1 468 ? 8.312 -55.219 -15.93 1 97.44 468 VAL B CA 1
ATOM 10225 C C . VAL B 1 468 ? 7.352 -56.281 -15.422 1 97.44 468 VAL B C 1
ATOM 10227 O O . VAL B 1 468 ? 7.621 -57.469 -15.547 1 97.44 468 VAL B O 1
ATOM 10230 N N . ALA B 1 469 ? 6.266 -55.844 -14.805 1 96.75 469 ALA B N 1
ATOM 10231 C CA . ALA B 1 469 ? 5.27 -56.781 -14.297 1 96.75 469 ALA B CA 1
ATOM 10232 C C . ALA B 1 469 ? 4.734 -57.656 -15.414 1 96.75 469 ALA B C 1
ATOM 10234 O O . ALA B 1 469 ? 4.602 -58.875 -15.242 1 96.75 469 ALA B O 1
ATOM 10235 N N . THR B 1 470 ? 4.402 -57.062 -16.547 1 94.75 470 THR B N 1
ATOM 10236 C CA . THR B 1 470 ? 3.861 -57.812 -17.688 1 94.75 470 THR B CA 1
ATOM 10237 C C . THR B 1 470 ? 4.867 -58.812 -18.203 1 94.75 470 THR B C 1
ATOM 10239 O O . THR B 1 470 ? 4.512 -59.969 -18.469 1 94.75 470 THR B O 1
ATOM 10242 N N . LYS B 1 471 ? 6.117 -58.438 -18.328 1 95 471 LYS B N 1
ATOM 10243 C CA . LYS B 1 471 ? 7.164 -59.312 -18.859 1 95 471 LYS B CA 1
ATOM 10244 C C . LYS B 1 471 ? 7.434 -60.469 -17.922 1 95 471 LYS B C 1
ATOM 10246 O O . LYS B 1 471 ? 7.773 -61.562 -18.375 1 95 471 LYS B O 1
ATOM 10251 N N . CYS B 1 472 ? 7.285 -60.25 -16.641 1 95.44 472 CYS B N 1
ATOM 10252 C CA . CYS B 1 472 ? 7.555 -61.281 -15.656 1 95.44 472 CYS B CA 1
ATOM 10253 C C . CYS B 1 472 ? 6.336 -62.188 -15.453 1 95.44 472 CYS B C 1
ATOM 10255 O O . CYS B 1 472 ? 6.445 -63.281 -14.906 1 95.44 472 CYS B O 1
ATOM 10257 N N . GLY B 1 473 ? 5.203 -61.719 -15.859 1 93.19 473 GLY B N 1
ATOM 10258 C CA . GLY B 1 473 ? 3.971 -62.469 -15.602 1 93.19 473 GLY B CA 1
ATOM 10259 C C . GLY B 1 473 ? 3.551 -62.406 -14.148 1 93.19 473 GLY B C 1
ATOM 10260 O O . GLY B 1 473 ? 3.006 -63.406 -13.625 1 93.19 473 GLY B O 1
ATOM 10261 N N . ILE B 1 474 ? 3.975 -61.375 -13.492 1 93.75 474 ILE B N 1
ATOM 10262 C CA . ILE B 1 474 ? 3.631 -61.125 -12.102 1 93.75 474 ILE B CA 1
ATOM 10263 C C . ILE B 1 474 ? 2.637 -59.969 -12.008 1 93.75 474 ILE B C 1
ATOM 10265 O O . ILE B 1 474 ? 2.57 -59.125 -12.906 1 93.75 474 ILE B O 1
ATOM 10269 N N . SER B 1 475 ? 1.818 -60.094 -10.93 1 94.12 475 SER B N 1
ATOM 10270 C CA . SER B 1 475 ? 0.841 -59 -10.781 1 94.12 475 SER B CA 1
ATOM 10271 C C . SER B 1 475 ? 1.527 -57.656 -10.633 1 94.12 475 SER B C 1
ATOM 10273 O O . SER B 1 475 ? 2.607 -57.562 -10.047 1 94.12 475 SER B O 1
ATOM 10275 N N . GLN B 1 476 ? 0.915 -56.688 -11.133 1 94.75 476 GLN B N 1
ATOM 10276 C CA . GLN B 1 476 ? 1.419 -55.312 -11.023 1 94.75 476 GLN B CA 1
ATOM 10277 C C . GLN B 1 476 ? 1.566 -54.906 -9.562 1 94.75 476 GLN B C 1
ATOM 10279 O O . GLN B 1 476 ? 2.498 -54.188 -9.211 1 94.75 476 GLN B O 1
ATOM 10284 N N . LEU B 1 477 ? 0.61 -55.281 -8.695 1 97.44 477 LEU B N 1
ATOM 10285 C CA . LEU B 1 477 ? 0.681 -54.969 -7.273 1 97.44 477 LEU B CA 1
ATOM 10286 C C . LEU B 1 477 ? 1.939 -55.531 -6.648 1 97.44 477 LEU B C 1
ATOM 10288 O O . LEU B 1 477 ? 2.658 -54.844 -5.918 1 97.44 477 LEU B O 1
ATOM 10292 N N . THR B 1 478 ? 2.227 -56.812 -7.012 1 97.12 478 THR B N 1
ATOM 10293 C CA . THR B 1 478 ? 3.357 -57.531 -6.418 1 97.12 478 THR B CA 1
ATOM 10294 C C . THR B 1 478 ? 4.676 -56.875 -6.824 1 97.12 478 THR B C 1
ATOM 10296 O O . THR B 1 478 ? 5.559 -56.656 -5.988 1 97.12 478 THR B O 1
ATOM 10299 N N . VAL B 1 479 ? 4.867 -56.594 -8.094 1 97.69 479 VAL B N 1
ATOM 10300 C CA . VAL B 1 479 ? 6.098 -56 -8.586 1 97.69 479 VAL B CA 1
ATOM 10301 C C . VAL B 1 479 ? 6.309 -54.625 -7.926 1 97.69 479 VAL B C 1
ATOM 10303 O O . VAL B 1 479 ? 7.434 -54.281 -7.559 1 97.69 479 VAL B O 1
ATOM 10306 N N . ARG B 1 480 ? 5.254 -53.812 -7.801 1 98.25 480 ARG B N 1
ATOM 10307 C CA . ARG B 1 480 ? 5.355 -52.531 -7.145 1 98.25 480 ARG B CA 1
ATOM 10308 C C . ARG B 1 480 ? 5.719 -52.688 -5.672 1 98.25 480 ARG B C 1
ATOM 10310 O O . ARG B 1 480 ? 6.602 -51.969 -5.168 1 98.25 480 ARG B O 1
ATOM 10317 N N . GLU B 1 481 ? 5.082 -53.562 -4.961 1 98 481 GLU B N 1
ATOM 10318 C CA . GLU B 1 481 ? 5.281 -53.75 -3.525 1 98 481 GLU B CA 1
ATOM 10319 C C . GLU B 1 481 ? 6.695 -54.25 -3.227 1 98 481 GLU B C 1
ATOM 10321 O O . GLU B 1 481 ? 7.305 -53.844 -2.24 1 98 481 GLU B O 1
ATOM 10326 N N . ILE B 1 482 ? 7.223 -55.125 -4.109 1 97.31 482 ILE B N 1
ATOM 10327 C CA . ILE B 1 482 ? 8.547 -55.688 -3.883 1 97.31 482 ILE B CA 1
ATOM 10328 C C . ILE B 1 482 ? 9.609 -54.594 -4.02 1 97.31 482 ILE B C 1
ATOM 10330 O O . ILE B 1 482 ? 10.625 -54.625 -3.33 1 97.31 482 ILE B O 1
ATOM 10334 N N . ASN B 1 483 ? 9.391 -53.625 -4.824 1 98.38 483 ASN B N 1
ATOM 10335 C CA . ASN B 1 483 ? 10.375 -52.562 -5.102 1 98.38 483 ASN B CA 1
ATOM 10336 C C . ASN B 1 483 ? 10.07 -51.281 -4.344 1 98.38 483 ASN B C 1
ATOM 10338 O O . ASN B 1 483 ? 10.828 -50.312 -4.426 1 98.38 483 ASN B O 1
ATOM 10342 N N . MET B 1 484 ? 8.992 -51.188 -3.557 1 98.44 484 MET B N 1
ATOM 10343 C CA . MET B 1 484 ? 8.477 -49.969 -2.949 1 98.44 484 MET B CA 1
ATOM 10344 C C . MET B 1 484 ? 9.422 -49.438 -1.869 1 98.44 484 MET B C 1
ATOM 10346 O O . MET B 1 484 ? 10.008 -50.25 -1.128 1 98.44 484 MET B O 1
ATOM 10350 N N . ASN B 1 485 ? 9.516 -48.156 -1.78 1 98.06 485 ASN B N 1
ATOM 10351 C CA . ASN B 1 485 ? 10.344 -47.5 -0.77 1 98.06 485 ASN B CA 1
ATOM 10352 C C . ASN B 1 485 ? 9.914 -47.875 0.642 1 98.06 485 ASN B C 1
ATOM 10354 O O . ASN B 1 485 ? 8.727 -48.094 0.9 1 98.06 485 ASN B O 1
ATOM 10358 N N . LYS B 1 486 ? 10.875 -47.906 1.503 1 97.19 486 LYS B N 1
ATOM 10359 C CA . LYS B 1 486 ? 10.664 -48.125 2.932 1 97.19 486 LYS B CA 1
ATOM 10360 C C . LYS B 1 486 ? 11.336 -47.031 3.756 1 97.19 486 LYS B C 1
ATOM 10362 O O . LYS B 1 486 ? 12.188 -46.281 3.246 1 97.19 486 LYS B O 1
ATOM 10367 N N . GLU B 1 487 ? 10.828 -46.938 5.023 1 97.06 487 GLU B N 1
ATOM 10368 C CA . GLU B 1 487 ? 11.453 -46 5.945 1 97.06 487 GLU B CA 1
ATOM 10369 C C . GLU B 1 487 ? 12.969 -46.156 5.973 1 97.06 487 GLU B C 1
ATOM 10371 O O . GLU B 1 487 ? 13.461 -47.281 6.113 1 97.06 487 GLU B O 1
ATOM 10376 N N . GLY B 1 488 ? 13.703 -45.094 5.809 1 97.25 488 GLY B N 1
ATOM 10377 C CA . GLY B 1 488 ? 15.156 -45.125 5.93 1 97.25 488 GLY B CA 1
ATOM 10378 C C . GLY B 1 488 ? 15.859 -45.344 4.602 1 97.25 488 GLY B C 1
ATOM 10379 O O . GLY B 1 488 ? 17.062 -45.094 4.488 1 97.25 488 GLY B O 1
ATOM 10380 N N . ASP B 1 489 ? 15.141 -45.75 3.551 1 97.81 489 ASP B N 1
ATOM 10381 C CA . ASP B 1 489 ? 15.742 -45.938 2.232 1 97.81 489 ASP B CA 1
ATOM 10382 C C . ASP B 1 489 ? 16.312 -44.625 1.712 1 97.81 489 ASP B C 1
ATOM 10384 O O . ASP B 1 489 ? 15.906 -43.531 2.143 1 97.81 489 ASP B O 1
ATOM 10388 N N . LEU B 1 490 ? 17.344 -44.781 0.86 1 97.56 490 LEU B N 1
ATOM 10389 C CA . LEU B 1 490 ? 17.906 -43.625 0.157 1 97.56 490 LEU B CA 1
ATOM 10390 C C . LEU B 1 490 ? 17.344 -43.531 -1.26 1 97.56 490 LEU B C 1
ATOM 10392 O O . LEU B 1 490 ? 17.203 -44.531 -1.941 1 97.56 490 LEU B O 1
ATOM 10396 N N . THR B 1 491 ? 16.969 -42.438 -1.613 1 97.88 491 THR B N 1
ATOM 10397 C CA . THR B 1 491 ? 16.594 -42.188 -3 1 97.88 491 THR B CA 1
ATOM 10398 C C . THR B 1 491 ? 17.797 -42.281 -3.92 1 97.88 491 THR B C 1
ATOM 10400 O O . THR B 1 491 ? 18.938 -42.375 -3.451 1 97.88 491 THR B O 1
ATOM 10403 N N . HIS B 1 492 ? 17.562 -42.25 -5.238 1 97.62 492 HIS B N 1
ATOM 10404 C CA . HIS B 1 492 ? 18.672 -42.312 -6.191 1 97.62 492 HIS B CA 1
ATOM 10405 C C . HIS B 1 492 ? 19.484 -41.031 -6.133 1 97.62 492 HIS B C 1
ATOM 10407 O O . HIS B 1 492 ? 20.609 -40.969 -6.656 1 97.62 492 HIS B O 1
ATOM 10413 N N . TYR B 1 493 ? 19.016 -39.938 -5.504 1 97.75 493 TYR B N 1
ATOM 10414 C CA . TYR B 1 493 ? 19.797 -38.75 -5.242 1 97.75 493 TYR B CA 1
ATOM 10415 C C . TYR B 1 493 ? 20.25 -38.688 -3.787 1 97.75 493 TYR B C 1
ATOM 10417 O O . TYR B 1 493 ? 20.516 -37.594 -3.256 1 97.75 493 TYR B O 1
ATOM 10425 N N . ASN B 1 494 ? 20.125 -39.656 -3.084 1 97.31 494 ASN B N 1
ATOM 10426 C CA . ASN B 1 494 ? 20.75 -40 -1.806 1 97.31 494 ASN B CA 1
ATOM 10427 C C . ASN B 1 494 ? 20.094 -39.25 -0.653 1 97.31 494 ASN B C 1
ATOM 10429 O O . ASN B 1 494 ? 20.734 -39 0.373 1 97.31 494 ASN B O 1
ATOM 10433 N N . MET B 1 495 ? 18.922 -38.781 -0.777 1 96.94 495 MET B N 1
ATOM 10434 C CA . MET B 1 495 ? 18.156 -38.25 0.351 1 96.94 495 MET B CA 1
ATOM 10435 C C . MET B 1 495 ? 17.469 -39.375 1.118 1 96.94 495 MET B C 1
ATOM 10437 O O . MET B 1 495 ? 16.812 -40.219 0.519 1 96.94 495 MET B O 1
ATOM 10441 N N . LYS B 1 496 ? 17.688 -39.312 2.408 1 97.12 496 LYS B N 1
ATOM 10442 C CA . LYS B 1 496 ? 17.078 -40.344 3.256 1 97.12 496 LYS B CA 1
ATOM 10443 C C . LYS B 1 496 ? 15.578 -40.125 3.412 1 97.12 496 LYS B C 1
ATOM 10445 O O . LYS B 1 496 ? 15.148 -38.969 3.658 1 97.12 496 LYS B O 1
ATOM 10450 N N . LEU B 1 497 ? 14.805 -41.188 3.211 1 97.62 497 LEU B N 1
ATOM 10451 C CA . LEU B 1 497 ? 13.359 -41.094 3.422 1 97.62 497 LEU B CA 1
ATOM 10452 C C . LEU B 1 497 ? 13.023 -41.188 4.906 1 97.62 497 LEU B C 1
ATOM 10454 O O . LEU B 1 497 ? 13.312 -42.219 5.539 1 97.62 497 LEU B O 1
ATOM 10458 N N . GLU B 1 498 ? 12.477 -40.094 5.359 1 95.38 498 GLU B N 1
ATOM 10459 C CA . GLU B 1 498 ? 12.039 -40.062 6.754 1 95.38 498 GLU B CA 1
ATOM 10460 C C . GLU B 1 498 ? 10.523 -39.969 6.855 1 95.38 498 GLU B C 1
ATOM 10462 O O . GLU B 1 498 ? 9.883 -39.25 6.078 1 95.38 498 GLU B O 1
ATOM 10467 N N . ARG B 1 499 ? 9.898 -40.75 7.793 1 94.75 499 ARG B N 1
ATOM 10468 C CA . ARG B 1 499 ? 8.453 -40.812 7.973 1 94.75 499 ARG B CA 1
ATOM 10469 C C . ARG B 1 499 ? 7.75 -41.156 6.664 1 94.75 499 ARG B C 1
ATOM 10471 O O . ARG B 1 499 ? 6.832 -40.438 6.242 1 94.75 499 ARG B O 1
ATOM 10478 N N . CYS B 1 500 ? 8.312 -42.156 6.059 1 97.06 500 CYS B N 1
ATOM 10479 C CA . CYS B 1 500 ? 7.793 -42.625 4.773 1 97.06 500 CYS B CA 1
ATOM 10480 C C . CYS B 1 500 ? 6.418 -43.25 4.934 1 97.06 500 CYS B C 1
ATOM 10482 O O . CYS B 1 500 ? 6.281 -44.281 5.621 1 97.06 500 CYS B O 1
ATOM 10484 N N . GLN B 1 501 ? 5.379 -42.625 4.305 1 97.56 501 GLN B N 1
ATOM 10485 C CA . GLN B 1 501 ? 4.004 -43.062 4.492 1 97.56 501 GLN B CA 1
ATOM 10486 C C . GLN B 1 501 ? 3.473 -43.781 3.244 1 97.56 501 GLN B C 1
ATOM 10488 O O . GLN B 1 501 ? 2.27 -44 3.123 1 97.56 501 GLN B O 1
ATOM 10493 N N . VAL B 1 502 ? 4.309 -44.125 2.285 1 97.69 502 VAL B N 1
ATOM 10494 C CA . VAL B 1 502 ? 3.867 -44.625 0.993 1 97.69 502 VAL B CA 1
ATOM 10495 C C . VAL B 1 502 ? 3.145 -45.969 1.186 1 97.69 502 VAL B C 1
ATOM 10497 O O . VAL B 1 502 ? 2.094 -46.188 0.584 1 97.69 502 VAL B O 1
ATOM 10500 N N . GLN B 1 503 ? 3.666 -46.844 2.008 1 97.69 503 GLN B N 1
ATOM 10501 C CA . GLN B 1 503 ? 3.057 -48.156 2.234 1 97.69 503 GLN B CA 1
ATOM 10502 C C . GLN B 1 503 ? 1.683 -48.031 2.885 1 97.69 503 GLN B C 1
ATOM 10504 O O . GLN B 1 503 ? 0.739 -48.719 2.512 1 97.69 503 GLN B O 1
ATOM 10509 N N . ARG B 1 504 ? 1.576 -47.125 3.848 1 98 504 ARG B N 1
ATOM 10510 C CA . ARG B 1 504 ? 0.299 -46.906 4.52 1 98 504 ARG B CA 1
ATOM 10511 C C . ARG B 1 504 ? -0.749 -46.375 3.539 1 98 504 ARG B C 1
ATOM 10513 O O . ARG B 1 504 ? -1.891 -46.844 3.539 1 98 504 ARG B O 1
ATOM 10520 N N . CYS B 1 505 ? -0.373 -45.406 2.742 1 98.56 505 CYS B N 1
ATOM 10521 C CA . CYS B 1 505 ? -1.288 -44.875 1.738 1 98.56 505 CYS B CA 1
ATOM 10522 C C . CYS B 1 505 ? -1.718 -45.969 0.763 1 98.56 505 CYS B C 1
ATOM 10524 O O . CYS B 1 505 ? -2.895 -46.062 0.41 1 98.56 505 CYS B O 1
ATOM 10526 N N . TRP B 1 506 ? -0.769 -46.781 0.326 1 98.56 506 TRP B N 1
ATOM 10527 C CA . TRP B 1 506 ? -0.987 -47.844 -0.642 1 98.56 506 TRP B CA 1
ATOM 10528 C C . TRP B 1 506 ? -1.964 -48.875 -0.096 1 98.56 506 TRP B C 1
ATOM 10530 O O . TRP B 1 506 ? -2.98 -49.188 -0.729 1 98.56 506 TRP B O 1
ATOM 10540 N N . GLU B 1 507 ? -1.722 -49.344 1.122 1 98.38 507 GLU B N 1
ATOM 10541 C CA . GLU B 1 507 ? -2.539 -50.375 1.738 1 98.38 507 GLU B CA 1
ATOM 10542 C C . GLU B 1 507 ? -3.949 -49.875 2.029 1 98.38 507 GLU B C 1
ATOM 10544 O O . GLU B 1 507 ? -4.93 -50.562 1.769 1 98.38 507 GLU B O 1
ATOM 10549 N N . GLU B 1 508 ? -4.004 -48.719 2.516 1 98.25 508 GLU B N 1
ATOM 10550 C CA . GLU B 1 508 ? -5.312 -48.125 2.816 1 98.25 508 GLU B CA 1
ATOM 10551 C C . GLU B 1 508 ? -6.129 -47.938 1.543 1 98.25 508 GLU B C 1
ATOM 10553 O O . GLU B 1 508 ? -7.34 -48.156 1.531 1 98.25 508 GLU B O 1
ATOM 10558 N N . CYS B 1 509 ? -5.512 -47.5 0.524 1 98.75 509 CYS B N 1
ATOM 10559 C CA . CYS B 1 509 ? -6.207 -47.25 -0.737 1 98.75 509 CYS B CA 1
ATOM 10560 C C . CYS B 1 509 ? -6.715 -48.562 -1.335 1 98.75 509 CYS B C 1
ATOM 10562 O O . CYS B 1 509 ? -7.844 -48.625 -1.825 1 98.75 509 CYS B O 1
ATOM 10564 N N . LEU B 1 510 ? -5.898 -49.594 -1.326 1 98.69 510 LEU B N 1
ATOM 10565 C CA . LEU B 1 510 ? -6.301 -50.906 -1.838 1 98.69 510 LEU B CA 1
ATOM 10566 C C . LEU B 1 510 ? -7.48 -51.469 -1.048 1 98.69 510 LEU B C 1
ATOM 10568 O O . LEU B 1 510 ? -8.398 -52.062 -1.625 1 98.69 510 LEU B O 1
ATOM 10572 N N . LYS B 1 511 ? -7.379 -51.219 0.221 1 98.38 511 LYS B N 1
ATOM 10573 C CA . LYS B 1 511 ? -8.461 -51.688 1.082 1 98.38 511 LYS B CA 1
ATOM 10574 C C . LYS B 1 511 ? -9.75 -50.906 0.814 1 98.38 511 LYS B C 1
ATOM 10576 O O . LYS B 1 511 ? -10.805 -51.531 0.583 1 98.38 511 LYS B O 1
ATOM 10581 N N . GLN B 1 512 ? -9.633 -49.625 0.776 1 96.94 512 GLN B N 1
ATOM 10582 C CA . GLN B 1 512 ? -10.789 -48.75 0.586 1 96.94 512 GLN B CA 1
ATOM 10583 C C . GLN B 1 512 ? -11.438 -49 -0.779 1 96.94 512 GLN B C 1
ATOM 10585 O O . GLN B 1 512 ? -12.656 -48.906 -0.921 1 96.94 512 GLN B O 1
ATOM 10590 N N . SER B 1 513 ? -10.648 -49.312 -1.724 1 98.06 513 SER B N 1
ATOM 10591 C CA . SER B 1 513 ? -11.133 -49.469 -3.092 1 98.06 513 SER B CA 1
ATOM 10592 C C . SER B 1 513 ? -11.68 -50.875 -3.322 1 98.06 513 SER B C 1
ATOM 10594 O O . SER B 1 513 ? -12.273 -51.156 -4.363 1 98.06 513 SER B O 1
ATOM 10596 N N . ASP B 1 514 ? -11.508 -51.75 -2.348 1 98.25 514 ASP B N 1
ATOM 10597 C CA . ASP B 1 514 ? -11.875 -53.156 -2.564 1 98.25 514 ASP B CA 1
ATOM 10598 C C . ASP B 1 514 ? -11.242 -53.688 -3.85 1 98.25 514 ASP B C 1
ATOM 10600 O O . ASP B 1 514 ? -11.938 -54.25 -4.699 1 98.25 514 ASP B O 1
ATOM 10604 N N . PHE B 1 515 ? -9.992 -53.562 -4.008 1 98.25 515 PHE B N 1
ATOM 10605 C CA . PHE B 1 515 ? -9.273 -53.75 -5.258 1 98.25 515 PHE B CA 1
ATOM 10606 C C . PHE B 1 515 ? -9.445 -55.188 -5.762 1 98.25 515 PHE B C 1
ATOM 10608 O O . PHE B 1 515 ? -9.742 -55.406 -6.938 1 98.25 515 PHE B O 1
ATOM 10615 N N . HIS B 1 516 ? -9.281 -56.156 -4.961 1 97.81 516 HIS B N 1
ATOM 10616 C CA . HIS B 1 516 ? -9.25 -57.562 -5.379 1 97.81 516 HIS B CA 1
ATOM 10617 C C . HIS B 1 516 ? -10.625 -58.031 -5.863 1 97.81 516 HIS B C 1
ATOM 10619 O O . HIS B 1 516 ? -10.727 -58.75 -6.859 1 97.81 516 HIS B O 1
ATOM 10625 N N . THR B 1 517 ? -11.602 -57.625 -5.148 1 98.38 517 THR B N 1
ATOM 10626 C CA . THR B 1 517 ? -12.953 -57.938 -5.598 1 98.38 517 THR B CA 1
ATOM 10627 C C . THR B 1 517 ? -13.234 -57.281 -6.957 1 98.38 517 THR B C 1
ATOM 10629 O O . THR B 1 517 ? -13.781 -57.938 -7.852 1 98.38 517 THR B O 1
ATOM 10632 N N . ARG B 1 518 ? -12.859 -56.125 -7.105 1 98.44 518 ARG B N 1
ATOM 10633 C CA . ARG B 1 518 ? -13.102 -55.406 -8.352 1 98.44 518 ARG B CA 1
ATOM 10634 C C . ARG B 1 518 ? -12.273 -55.969 -9.492 1 98.44 518 ARG B C 1
ATOM 10636 O O . ARG B 1 518 ? -12.719 -56 -10.641 1 98.44 518 ARG B O 1
ATOM 10643 N N . ARG B 1 519 ? -11.055 -56.406 -9.164 1 97.88 519 ARG B N 1
ATOM 10644 C CA . ARG B 1 519 ? -10.234 -57.062 -10.172 1 97.88 519 ARG B CA 1
ATOM 10645 C C . ARG B 1 519 ? -10.945 -58.281 -10.75 1 97.88 519 ARG B C 1
ATOM 10647 O O . ARG B 1 519 ? -10.984 -58.469 -11.969 1 97.88 519 ARG B O 1
ATOM 10654 N N . ARG B 1 520 ? -11.594 -59.062 -9.938 1 97.88 520 ARG B N 1
ATOM 10655 C CA . ARG B 1 520 ? -12.344 -60.25 -10.383 1 97.88 520 ARG B CA 1
ATOM 10656 C C . ARG B 1 520 ? -13.547 -59.844 -11.227 1 97.88 520 ARG B C 1
ATOM 10658 O O . ARG B 1 520 ? -13.859 -60.5 -12.234 1 97.88 520 ARG B O 1
ATOM 10665 N N . GLN B 1 521 ? -14.109 -58.812 -10.773 1 98.44 521 GLN B N 1
ATOM 10666 C CA . GLN B 1 521 ? -15.273 -58.344 -11.508 1 98.44 521 GLN B CA 1
ATOM 10667 C C . GLN B 1 521 ? -14.883 -57.844 -12.898 1 98.44 521 GLN B C 1
ATOM 10669 O O . GLN B 1 521 ? -15.602 -58.062 -13.867 1 98.44 521 GLN B O 1
ATOM 10674 N N . VAL B 1 522 ? -13.805 -57.156 -12.992 1 98.44 522 VAL B N 1
ATOM 10675 C CA . VAL B 1 522 ? -13.289 -56.656 -14.258 1 98.44 522 VAL B CA 1
ATOM 10676 C C . VAL B 1 522 ? -12.961 -57.812 -15.188 1 98.44 522 VAL B C 1
ATOM 10678 O O . VAL B 1 522 ? -13.305 -57.812 -16.375 1 98.44 522 VAL B O 1
ATOM 10681 N N . ASP B 1 523 ? -12.32 -58.875 -14.664 1 97.44 523 ASP B N 1
ATOM 10682 C CA . ASP B 1 523 ? -11.969 -60.062 -15.453 1 97.44 523 ASP B CA 1
ATOM 10683 C C . ASP B 1 523 ? -13.219 -60.75 -15.977 1 97.44 523 ASP B C 1
ATOM 10685 O O . ASP B 1 523 ? -13.258 -61.188 -17.125 1 97.44 523 ASP B O 1
ATOM 10689 N N . ARG B 1 524 ? -14.172 -60.844 -15.133 1 98 524 ARG B N 1
ATOM 10690 C CA . ARG B 1 524 ? -15.43 -61.438 -15.539 1 98 524 ARG B CA 1
ATOM 10691 C C . ARG B 1 524 ? -16.109 -60.625 -16.641 1 98 524 ARG B C 1
ATOM 10693 O O . ARG B 1 524 ? -16.547 -61.188 -17.656 1 98 524 ARG B O 1
ATOM 10700 N N . PHE B 1 525 ? -16.156 -59.406 -16.406 1 97.94 525 PHE B N 1
ATOM 10701 C CA . PHE B 1 525 ? -16.781 -58.531 -17.391 1 97.94 525 PHE B CA 1
ATOM 10702 C C . PHE B 1 525 ? -16.078 -58.656 -18.734 1 97.94 525 PHE B C 1
ATOM 10704 O O . PHE B 1 525 ? -16.75 -58.719 -19.766 1 97.94 525 PHE B O 1
ATOM 10711 N N . ASN B 1 526 ? -14.758 -58.625 -18.719 1 98 526 ASN B N 1
ATOM 10712 C CA . ASN B 1 526 ? -13.969 -58.688 -19.953 1 98 526 ASN B CA 1
ATOM 10713 C C . ASN B 1 526 ? -14.156 -60.031 -20.656 1 98 526 ASN B C 1
ATOM 10715 O O . ASN B 1 526 ? -14.102 -60.094 -21.891 1 98 526 ASN B O 1
ATOM 10719 N N . GLY B 1 527 ? -14.367 -61.094 -19.906 1 96.69 527 GLY B N 1
ATOM 10720 C CA . GLY B 1 527 ? -14.641 -62.406 -20.484 1 96.69 527 GLY B CA 1
ATOM 10721 C C . GLY B 1 527 ? -15.984 -62.469 -21.172 1 96.69 527 GLY B C 1
ATOM 10722 O O . GLY B 1 527 ? -16.156 -63.219 -22.141 1 96.69 527 GLY B O 1
ATOM 10723 N N . GLU B 1 528 ? -16.859 -61.625 -20.766 1 96.75 528 GLU B N 1
ATOM 10724 C CA . GLU B 1 528 ? -18.234 -61.688 -21.266 1 96.75 528 GLU B CA 1
ATOM 10725 C C . GLU B 1 528 ? -18.453 -60.656 -22.375 1 96.75 528 GLU B C 1
ATOM 10727 O O . GLU B 1 528 ? -19.484 -60.688 -23.062 1 96.75 528 GLU B O 1
ATOM 10732 N N . ASN B 1 529 ? -17.484 -59.812 -22.562 1 96.62 529 ASN B N 1
ATOM 10733 C CA . ASN B 1 529 ? -17.688 -58.719 -23.516 1 96.62 529 ASN B CA 1
ATOM 10734 C C . ASN B 1 529 ? -16.484 -58.562 -24.453 1 96.62 529 ASN B C 1
ATOM 10736 O O . ASN B 1 529 ? -15.359 -58.344 -24 1 96.62 529 ASN B O 1
ATOM 10740 N N . ARG B 1 530 ? -16.766 -58.5 -25.734 1 96.19 530 ARG B N 1
ATOM 10741 C CA . ARG B 1 530 ? -15.68 -58.406 -26.719 1 96.19 530 ARG B CA 1
ATOM 10742 C C . ARG B 1 530 ? -15.391 -56.938 -27.047 1 96.19 530 ARG B C 1
ATOM 10744 O O . ARG B 1 530 ? -14.242 -56.562 -27.312 1 96.19 530 ARG B O 1
ATOM 10751 N N . TRP B 1 531 ? -16.438 -56.156 -27.078 1 96.38 531 TRP B N 1
ATOM 10752 C CA . TRP B 1 531 ? -16.266 -54.844 -27.688 1 96.38 531 TRP B CA 1
ATOM 10753 C C . TRP B 1 531 ? -16.359 -53.719 -26.641 1 96.38 531 TRP B C 1
ATOM 10755 O O . TRP B 1 531 ? -16.219 -52.562 -26.969 1 96.38 531 TRP B O 1
ATOM 10765 N N . LYS B 1 532 ? -16.609 -54.031 -25.422 1 96.5 532 LYS B N 1
ATOM 10766 C CA . LYS B 1 532 ? -16.422 -53.188 -24.234 1 96.5 532 LYS B CA 1
ATOM 10767 C C . LYS B 1 532 ? -15.508 -53.875 -23.219 1 96.5 532 LYS B C 1
ATOM 10769 O O . LYS B 1 532 ? -15.664 -55.062 -22.953 1 96.5 532 LYS B O 1
ATOM 10774 N N . LYS B 1 533 ? -14.516 -53.125 -22.812 1 98.12 533 LYS B N 1
ATOM 10775 C CA . LYS B 1 533 ? -13.586 -53.688 -21.844 1 98.12 533 LYS B CA 1
ATOM 10776 C C . LYS B 1 533 ? -13.461 -52.781 -20.625 1 98.12 533 LYS B C 1
ATOM 10778 O O . LYS B 1 533 ? -13.609 -51.562 -20.734 1 98.12 533 LYS B O 1
ATOM 10783 N N . ARG B 1 534 ? -13.289 -53.344 -19.531 1 98.56 534 ARG B N 1
ATOM 10784 C CA . ARG B 1 534 ? -12.992 -52.625 -18.312 1 98.56 534 ARG B CA 1
ATOM 10785 C C . ARG B 1 534 ? -11.547 -52.844 -17.875 1 98.56 534 ARG B C 1
ATOM 10787 O O . ARG B 1 534 ? -10.914 -53.812 -18.266 1 98.56 534 ARG B O 1
ATOM 10794 N N . GLY B 1 535 ? -11.008 -51.781 -17.25 1 98.62 535 GLY B N 1
ATOM 10795 C CA . GLY B 1 535 ? -9.664 -51.844 -16.703 1 98.62 535 GLY B CA 1
ATOM 10796 C C . GLY B 1 535 ? -9.578 -51.344 -15.281 1 98.62 535 GLY B C 1
ATOM 10797 O O . GLY B 1 535 ? -10.414 -50.531 -14.852 1 98.62 535 GLY B O 1
ATOM 10798 N N . LEU B 1 536 ? -8.633 -51.781 -14.508 1 98.62 536 LEU B N 1
ATOM 10799 C CA . LEU B 1 536 ? -8.367 -51.406 -13.117 1 98.62 536 LEU B CA 1
ATOM 10800 C C . LEU B 1 536 ? -6.875 -51.219 -12.883 1 98.62 536 LEU B C 1
ATOM 10802 O O . LEU B 1 536 ? -6.055 -52 -13.352 1 98.62 536 LEU B O 1
ATOM 10806 N N . ALA B 1 537 ? -6.523 -50.125 -12.219 1 98.62 537 ALA B N 1
ATOM 10807 C CA . ALA B 1 537 ? -5.113 -49.875 -11.93 1 98.62 537 ALA B CA 1
ATOM 10808 C C . ALA B 1 537 ? -4.945 -49.156 -10.586 1 98.62 537 ALA B C 1
ATOM 10810 O O . ALA B 1 537 ? -5.785 -48.344 -10.195 1 98.62 537 ALA B O 1
ATOM 10811 N N . ALA B 1 538 ? -3.932 -49.469 -9.812 1 98.69 538 ALA B N 1
ATOM 10812 C CA . ALA B 1 538 ? -3.49 -48.812 -8.594 1 98.69 538 ALA B CA 1
ATOM 10813 C C . ALA B 1 538 ? -2.143 -48.125 -8.805 1 98.69 538 ALA B C 1
ATOM 10815 O O . ALA B 1 538 ? -1.208 -48.719 -9.336 1 98.69 538 ALA B O 1
ATOM 10816 N N . ILE B 1 539 ? -2.062 -46.844 -8.492 1 98.69 539 ILE B N 1
ATOM 10817 C CA . ILE B 1 539 ? -0.848 -46.062 -8.703 1 98.69 539 ILE B CA 1
ATOM 10818 C C . ILE B 1 539 ? -0.48 -45.312 -7.422 1 98.69 539 ILE B C 1
ATOM 10820 O O . ILE B 1 539 ? -1.319 -44.656 -6.832 1 98.69 539 ILE B O 1
ATOM 10824 N N . PRO B 1 540 ? 0.732 -45.469 -6.848 1 98.44 540 PRO B N 1
ATOM 10825 C CA . PRO B 1 540 ? 1.229 -44.656 -5.715 1 98.44 540 PRO B CA 1
ATOM 10826 C C . PRO B 1 540 ? 1.971 -43.406 -6.152 1 98.44 540 PRO B C 1
ATOM 10828 O O . PRO B 1 540 ? 2.266 -43.25 -7.34 1 98.44 540 PRO B O 1
ATOM 10831 N N . THR B 1 541 ? 2.24 -42.531 -5.223 1 98.25 541 THR B N 1
ATOM 10832 C CA . THR B 1 541 ? 3.041 -41.375 -5.551 1 98.25 541 THR B CA 1
ATOM 10833 C C . THR B 1 541 ? 3.85 -40.906 -4.34 1 98.25 541 THR B C 1
ATOM 10835 O O . THR B 1 541 ? 3.451 -41.156 -3.195 1 98.25 541 THR B O 1
ATOM 10838 N N . LYS B 1 542 ? 5.023 -40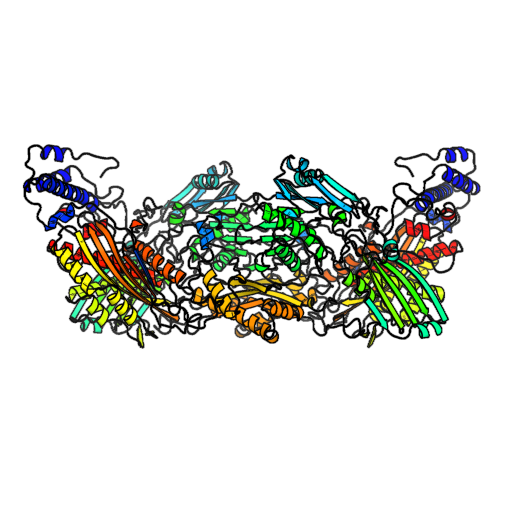.438 -4.496 1 98.44 542 LYS B N 1
ATOM 10839 C CA . LYS B 1 542 ? 5.914 -39.688 -3.615 1 98.44 542 LYS B CA 1
ATOM 10840 C C . LYS B 1 542 ? 6.363 -38.406 -4.262 1 98.44 542 LYS B C 1
ATOM 10842 O O . LYS B 1 542 ? 6.863 -38.406 -5.391 1 98.44 542 LYS B O 1
ATOM 10847 N N . PHE B 1 543 ? 6.133 -37.312 -3.645 1 98 543 PHE B N 1
ATOM 10848 C CA . PHE B 1 543 ? 6.418 -36.031 -4.25 1 98 543 PHE B CA 1
ATOM 10849 C C . PHE B 1 543 ? 7.242 -35.156 -3.307 1 98 543 PHE B C 1
ATOM 10851 O O . PHE B 1 543 ? 6.852 -34.938 -2.16 1 98 543 PHE B O 1
ATOM 10858 N N . GLY B 1 544 ? 8.422 -34.625 -3.752 1 97.5 544 GLY B N 1
ATOM 10859 C CA . GLY B 1 544 ? 9.281 -33.781 -2.951 1 97.5 544 GLY B CA 1
ATOM 10860 C C . GLY B 1 544 ? 8.789 -32.344 -2.863 1 97.5 544 GLY B C 1
ATOM 10861 O O . GLY B 1 544 ? 8.297 -31.797 -3.85 1 97.5 544 GLY B O 1
ATOM 10862 N N . ILE B 1 545 ? 8.992 -31.781 -1.589 1 97.5 545 ILE B N 1
ATOM 10863 C CA . ILE B 1 545 ? 8.422 -30.453 -1.372 1 97.5 545 ILE B CA 1
ATOM 10864 C C . ILE B 1 545 ? 9.531 -29.453 -1.067 1 97.5 545 ILE B C 1
ATOM 10866 O O . ILE B 1 545 ? 10.297 -29.641 -0.118 1 97.5 545 ILE B O 1
ATOM 10870 N N . SER B 1 546 ? 9.664 -28.359 -1.793 1 97 546 SER B N 1
ATOM 10871 C CA . SER B 1 546 ? 10.555 -27.203 -1.712 1 97 546 SER B CA 1
ATOM 10872 C C . SER B 1 546 ? 10.992 -26.734 -3.098 1 97 546 SER B C 1
ATOM 10874 O O . SER B 1 546 ? 10.906 -27.5 -4.066 1 97 546 SER B O 1
ATOM 10876 N N . PHE B 1 547 ? 11.328 -25.5 -3.176 1 96.62 547 PHE B N 1
ATOM 10877 C CA . PHE B 1 547 ? 12.07 -25.094 -4.359 1 96.62 547 PHE B CA 1
ATOM 10878 C C . PHE B 1 547 ? 13.438 -25.766 -4.402 1 96.62 547 PHE B C 1
ATOM 10880 O O . PHE B 1 547 ? 14.094 -25.922 -3.373 1 96.62 547 PHE B O 1
ATOM 10887 N N . THR B 1 548 ? 13.789 -26.188 -5.586 1 94 548 THR B N 1
ATOM 10888 C CA . THR B 1 548 ? 15.141 -26.734 -5.703 1 94 548 THR B CA 1
ATOM 10889 C C . THR B 1 548 ? 16.188 -25.625 -5.668 1 94 548 THR B C 1
ATOM 10891 O O . THR B 1 548 ? 17.344 -25.859 -5.332 1 94 548 THR B O 1
ATOM 10894 N N . SER B 1 549 ? 15.742 -24.453 -6.117 1 95.06 549 SER B N 1
ATOM 10895 C CA . SER B 1 549 ? 16.562 -23.266 -5.871 1 95.06 549 SER B CA 1
ATOM 10896 C C . SER B 1 549 ? 16.469 -22.828 -4.418 1 95.06 549 SER B C 1
ATOM 10898 O O . SER B 1 549 ? 15.484 -22.203 -4.016 1 95.06 549 SER B O 1
ATOM 10900 N N . THR B 1 550 ? 17.547 -22.969 -3.688 1 96.56 550 THR B N 1
ATOM 10901 C CA . THR B 1 550 ? 17.531 -22.844 -2.234 1 96.56 550 THR B CA 1
ATOM 10902 C C . THR B 1 550 ? 17.078 -21.453 -1.82 1 96.56 550 THR B C 1
ATOM 10904 O O . THR B 1 550 ? 16.328 -21.297 -0.848 1 96.56 550 THR B O 1
ATOM 10907 N N . PHE B 1 551 ? 17.516 -20.391 -2.527 1 97.19 551 PHE B N 1
ATOM 10908 C CA . PHE B 1 551 ? 17.281 -19.016 -2.119 1 97.19 551 PHE B CA 1
ATOM 10909 C C . PHE B 1 551 ? 15.789 -18.688 -2.184 1 97.19 551 PHE B C 1
ATOM 10911 O O . PHE B 1 551 ? 15.328 -17.734 -1.566 1 97.19 551 PHE B O 1
ATOM 10918 N N . LEU B 1 552 ? 14.961 -19.453 -2.879 1 98 552 LEU B N 1
ATOM 10919 C CA . LEU B 1 552 ? 13.539 -19.172 -3.014 1 98 552 LEU B CA 1
ATOM 10920 C C . LEU B 1 552 ? 12.758 -19.703 -1.812 1 98 552 LEU B C 1
ATOM 10922 O O . LEU B 1 552 ? 11.594 -19.344 -1.621 1 98 552 LEU B O 1
ATOM 10926 N N . ASN B 1 553 ? 13.367 -20.5 -0.963 1 98.5 553 ASN B N 1
ATOM 10927 C CA . ASN B 1 553 ? 12.703 -21.062 0.207 1 98.5 553 ASN B CA 1
ATOM 10928 C C . ASN B 1 553 ? 12.719 -20.094 1.382 1 98.5 553 ASN B C 1
ATOM 10930 O O . ASN B 1 553 ? 13.211 -20.422 2.461 1 98.5 553 ASN B O 1
ATOM 10934 N N . GLN B 1 554 ? 12.102 -18.984 1.202 1 98.5 554 GLN B N 1
ATOM 10935 C CA . GLN B 1 554 ? 11.969 -17.906 2.182 1 98.5 554 GLN B CA 1
ATOM 10936 C C . GLN B 1 554 ? 10.664 -17.141 1.989 1 98.5 554 GLN B C 1
ATOM 10938 O O . GLN B 1 554 ? 10.078 -17.172 0.905 1 98.5 554 GLN B O 1
ATOM 10943 N N . ALA B 1 555 ? 10.18 -16.531 3.033 1 98.62 555 ALA B N 1
ATOM 10944 C CA . ALA B 1 555 ? 8.945 -15.766 2.945 1 98.62 555 ALA B CA 1
ATOM 10945 C C . ALA B 1 555 ? 8.891 -14.68 4.023 1 98.62 555 ALA B C 1
ATOM 10947 O O . ALA B 1 555 ? 9.484 -14.836 5.094 1 98.62 555 ALA B O 1
ATOM 10948 N N . GLY B 1 556 ? 8.258 -13.609 3.67 1 98.56 556 GLY B N 1
ATOM 10949 C CA . GLY B 1 556 ? 8.016 -12.516 4.602 1 98.56 556 GLY B CA 1
ATOM 10950 C C . GLY B 1 556 ? 6.539 -12.25 4.832 1 98.56 556 GLY B C 1
ATOM 10951 O O . GLY B 1 556 ? 5.695 -12.664 4.035 1 98.56 556 GLY B O 1
ATOM 10952 N N . ALA B 1 557 ? 6.223 -11.578 5.934 1 98.81 557 ALA B N 1
ATOM 10953 C CA . ALA B 1 557 ? 4.879 -11.141 6.289 1 98.81 557 ALA B CA 1
ATOM 10954 C C . ALA B 1 557 ? 4.918 -9.812 7.039 1 98.81 557 ALA B C 1
ATOM 10956 O O . ALA B 1 557 ? 5.969 -9.406 7.543 1 98.81 557 ALA B O 1
ATOM 10957 N N . LEU B 1 558 ? 3.908 -9.086 6.988 1 98.88 558 LEU B N 1
ATOM 10958 C CA . LEU B 1 558 ? 3.65 -7.883 7.766 1 98.88 558 LEU B CA 1
ATOM 10959 C C . LEU B 1 558 ? 2.277 -7.945 8.43 1 98.88 558 LEU B C 1
ATOM 10961 O O . LEU B 1 558 ? 1.269 -8.172 7.754 1 98.88 558 LEU B O 1
ATOM 10965 N N . VAL B 1 559 ? 2.229 -7.812 9.773 1 98.94 559 VAL B N 1
ATOM 10966 C CA . VAL B 1 559 ? 0.973 -7.906 10.508 1 98.94 559 VAL B CA 1
ATOM 10967 C C . VAL B 1 559 ? 0.752 -6.633 11.32 1 98.94 559 VAL B C 1
ATOM 10969 O O . VAL B 1 559 ? 1.665 -6.156 12 1 98.94 559 VAL B O 1
ATOM 10972 N N . HIS B 1 560 ? -0.414 -6.062 11.18 1 98.88 560 HIS B N 1
ATOM 10973 C CA . HIS B 1 560 ? -0.835 -4.898 11.953 1 98.88 560 HIS B CA 1
ATOM 10974 C C . HIS B 1 560 ? -1.994 -5.242 12.883 1 98.88 560 HIS B C 1
ATOM 10976 O O . HIS B 1 560 ? -2.934 -5.934 12.477 1 98.88 560 HIS B O 1
ATOM 10982 N N . VAL B 1 561 ? -1.919 -4.82 14.109 1 98.88 561 VAL B N 1
ATOM 10983 C CA . VAL B 1 561 ? -3.078 -4.75 14.992 1 98.88 561 VAL B CA 1
ATOM 10984 C C . VAL B 1 561 ? -3.5 -3.293 15.172 1 98.88 561 VAL B C 1
ATOM 10986 O O . VAL B 1 561 ? -2.742 -2.482 15.719 1 98.88 561 VAL B O 1
ATOM 10989 N N . TYR B 1 562 ? -4.668 -2.959 14.68 1 98.75 562 TYR B N 1
ATOM 10990 C CA . TYR B 1 562 ? -5.176 -1.599 14.828 1 98.75 562 TYR B CA 1
ATOM 10991 C C . TYR B 1 562 ? -5.77 -1.387 16.219 1 98.75 562 TYR B C 1
ATOM 10993 O O . TYR B 1 562 ? -5.992 -2.348 16.953 1 98.75 562 TYR B O 1
ATOM 11001 N N . THR B 1 563 ? -6.039 -0.131 16.578 1 98 563 THR B N 1
ATOM 11002 C CA . THR B 1 563 ? -6.418 0.206 17.953 1 98 563 THR B CA 1
ATOM 11003 C C . THR B 1 563 ? -7.824 -0.297 18.266 1 98 563 THR B C 1
ATOM 11005 O O . THR B 1 563 ? -8.219 -0.377 19.422 1 98 563 THR B O 1
ATOM 11008 N N . ASP B 1 564 ? -8.633 -0.609 17.266 1 97.88 564 ASP B N 1
ATOM 11009 C CA . ASP B 1 564 ? -9.953 -1.185 17.5 1 97.88 564 ASP B CA 1
ATOM 11010 C C . ASP B 1 564 ? -9.875 -2.703 17.641 1 97.88 564 ASP B C 1
ATOM 11012 O O . ASP B 1 564 ? -10.898 -3.385 17.672 1 97.88 564 ASP B O 1
ATOM 11016 N N . GLY B 1 565 ? -8.711 -3.254 17.594 1 98.44 565 GLY B N 1
ATOM 11017 C CA . GLY B 1 565 ? -8.492 -4.68 17.781 1 98.44 565 GLY B CA 1
ATOM 11018 C C . GLY B 1 565 ? -8.477 -5.465 16.484 1 98.44 565 GLY B C 1
ATOM 11019 O O . GLY B 1 565 ? -8.078 -6.633 16.469 1 98.44 565 GLY B O 1
ATOM 11020 N N . SER B 1 566 ? -8.898 -4.922 15.391 1 98.75 566 SER B N 1
ATOM 11021 C CA . SER B 1 566 ? -8.875 -5.621 14.109 1 98.75 566 SER B CA 1
ATOM 11022 C C . SER B 1 566 ? -7.445 -5.82 13.617 1 98.75 566 SER B C 1
ATOM 11024 O O . SER B 1 566 ? -6.547 -5.051 13.977 1 98.75 566 SER B O 1
ATOM 11026 N N . VAL B 1 567 ? -7.219 -6.879 12.859 1 98.88 567 VAL B N 1
ATOM 11027 C CA . VAL B 1 567 ? -5.875 -7.285 12.461 1 98.88 567 VAL B CA 1
ATOM 11028 C C . VAL B 1 567 ? -5.785 -7.34 10.938 1 98.88 567 VAL B C 1
ATOM 11030 O O . VAL B 1 567 ? -6.648 -7.922 10.273 1 98.88 567 VAL B O 1
ATOM 11033 N N . LEU B 1 568 ? -4.816 -6.656 10.336 1 98.81 568 LEU B N 1
ATOM 11034 C CA . LEU B 1 568 ? -4.492 -6.766 8.922 1 98.81 568 LEU B CA 1
ATOM 11035 C C . LEU B 1 568 ? -3.246 -7.621 8.711 1 98.81 568 LEU B C 1
ATOM 11037 O O . LEU B 1 568 ? -2.184 -7.32 9.266 1 98.81 568 LEU B O 1
ATOM 11041 N N . VAL B 1 569 ? -3.391 -8.711 7.965 1 98.75 569 VAL B N 1
ATOM 11042 C CA . VAL B 1 569 ? -2.279 -9.602 7.648 1 98.75 569 VAL B CA 1
ATOM 11043 C C . VAL B 1 569 ? -1.897 -9.453 6.176 1 98.75 569 VAL B C 1
ATOM 11045 O O . VAL B 1 569 ? -2.764 -9.461 5.301 1 98.75 569 VAL B O 1
ATOM 11048 N N . THR B 1 570 ? -0.642 -9.211 5.926 1 98.19 570 THR B N 1
ATOM 11049 C CA . THR B 1 570 ? -0.078 -9.242 4.582 1 98.19 570 THR B CA 1
ATOM 11050 C C . THR B 1 570 ? 1.072 -10.242 4.504 1 98.19 570 THR B C 1
ATOM 11052 O O . THR B 1 570 ? 1.889 -10.328 5.422 1 98.19 570 THR B O 1
ATOM 11055 N N . HIS B 1 571 ? 1.062 -11.023 3.518 1 98.25 571 HIS B N 1
ATOM 11056 C CA . HIS B 1 571 ? 2.146 -11.977 3.289 1 98.25 571 HIS B CA 1
ATOM 11057 C C . HIS B 1 571 ? 2.551 -12.008 1.818 1 98.25 571 HIS B C 1
ATOM 11059 O O . HIS B 1 571 ? 1.875 -11.414 0.972 1 98.25 571 HIS B O 1
ATOM 11065 N N . GLY B 1 572 ? 3.645 -12.688 1.515 1 97.56 572 GLY B N 1
ATOM 11066 C CA . GLY B 1 572 ? 4.23 -12.648 0.184 1 97.56 572 GLY B CA 1
ATOM 11067 C C . GLY B 1 572 ? 3.553 -13.586 -0.796 1 97.56 572 GLY B C 1
ATOM 11068 O O . GLY B 1 572 ? 3.795 -13.516 -2.002 1 97.56 572 GLY B O 1
ATOM 11069 N N . GLY B 1 573 ? 2.67 -14.422 -0.367 1 97.88 573 GLY B N 1
ATOM 11070 C CA . GLY B 1 573 ? 1.998 -15.375 -1.234 1 97.88 573 GLY B CA 1
ATOM 11071 C C . GLY B 1 573 ? 0.783 -14.797 -1.933 1 97.88 573 GLY B C 1
ATOM 11072 O O . GLY B 1 573 ? 0.187 -13.828 -1.453 1 97.88 573 GLY B O 1
ATOM 11073 N N . THR B 1 574 ? 0.407 -15.352 -3.068 1 97.5 574 THR B N 1
ATOM 11074 C CA . THR B 1 574 ? -0.754 -14.906 -3.832 1 97.5 574 THR B CA 1
ATOM 11075 C C . THR B 1 574 ? -1.82 -16 -3.873 1 97.5 574 THR B C 1
ATOM 11077 O O . THR B 1 574 ? -1.505 -17.188 -3.779 1 97.5 574 THR B O 1
ATOM 11080 N N . GLU B 1 575 ? -3.016 -15.641 -3.943 1 94.06 575 GLU B N 1
ATOM 11081 C CA . GLU B 1 575 ? -4.148 -16.562 -3.99 1 94.06 575 GLU B CA 1
ATOM 11082 C C . GLU B 1 575 ? -4.574 -16.844 -5.43 1 94.06 575 GLU B C 1
ATOM 11084 O O . GLU B 1 575 ? -4.957 -15.914 -6.156 1 94.06 575 GLU B O 1
ATOM 11089 N N . MET B 1 576 ? -4.48 -18.047 -5.82 1 93.69 576 MET B N 1
ATOM 11090 C CA . MET B 1 576 ? -4.891 -18.438 -7.168 1 93.69 576 MET B CA 1
ATOM 11091 C C . MET B 1 576 ? -5.965 -19.516 -7.125 1 93.69 576 MET B C 1
ATOM 11093 O O . MET B 1 576 ? -6.125 -20.281 -8.078 1 93.69 576 MET B O 1
ATOM 11097 N N . GLY B 1 577 ? -6.648 -19.719 -5.988 1 91.38 577 GLY B N 1
ATOM 11098 C CA . GLY B 1 577 ? -7.699 -20.703 -5.793 1 91.38 577 GLY B CA 1
ATOM 11099 C C . GLY B 1 577 ? -7.328 -21.781 -4.785 1 91.38 577 GLY B C 1
ATOM 11100 O O . GLY B 1 577 ? -8.188 -22.547 -4.34 1 91.38 577 GLY B O 1
ATOM 11101 N N . GLN B 1 578 ? -6.113 -21.781 -4.242 1 93.81 578 GLN B N 1
ATOM 11102 C CA . GLN B 1 578 ? -5.621 -22.844 -3.385 1 93.81 578 GLN B CA 1
ATOM 11103 C C . GLN B 1 578 ? -5.949 -22.578 -1.919 1 93.81 578 GLN B C 1
ATOM 11105 O O . GLN B 1 578 ? -5.645 -23.391 -1.048 1 93.81 578 GLN B O 1
ATOM 11110 N N . GLY B 1 579 ? -6.52 -21.453 -1.667 1 96 579 GLY B N 1
ATOM 11111 C CA . GLY B 1 579 ? -6.973 -21.156 -0.317 1 96 579 GLY B CA 1
ATOM 11112 C C . GLY B 1 579 ? -5.852 -20.719 0.605 1 96 579 GLY B C 1
ATOM 11113 O O . GLY B 1 579 ? -5.918 -20.922 1.817 1 96 579 GLY B O 1
ATOM 11114 N N . LEU B 1 580 ? -4.82 -20.062 0.014 1 97.44 580 LEU B N 1
ATOM 11115 C CA . LEU B 1 580 ? -3.674 -19.641 0.809 1 97.44 580 LEU B CA 1
ATOM 11116 C C . LEU B 1 580 ? -4.09 -18.594 1.835 1 97.44 580 LEU B C 1
ATOM 11118 O O . LEU B 1 580 ? -3.684 -18.656 2.998 1 97.44 580 LEU B O 1
ATOM 11122 N N . HIS B 1 581 ? -4.887 -17.578 1.418 1 97.81 581 HIS B N 1
ATOM 11123 C CA . HIS B 1 581 ? -5.316 -16.516 2.326 1 97.81 581 HIS B CA 1
ATOM 11124 C C . HIS B 1 581 ? -6.137 -17.094 3.48 1 97.81 581 HIS B C 1
ATOM 11126 O O . HIS B 1 581 ? -5.988 -16.656 4.625 1 97.81 581 HIS B O 1
ATOM 11132 N N . THR B 1 582 ? -7.055 -18.031 3.156 1 98.19 582 THR B N 1
ATOM 11133 C CA . THR B 1 582 ? -7.855 -18.672 4.195 1 98.19 582 THR B CA 1
ATOM 11134 C C . THR B 1 582 ? -6.961 -19.359 5.219 1 98.19 582 THR B C 1
ATOM 11136 O O . THR B 1 582 ? -7.16 -19.219 6.426 1 98.19 582 THR B O 1
ATOM 11139 N N . LYS B 1 583 ? -6.012 -20.078 4.738 1 98.31 583 LYS B N 1
ATOM 11140 C CA . LYS B 1 583 ? -5.098 -20.797 5.629 1 98.31 583 LYS B CA 1
ATOM 11141 C C . LYS B 1 583 ? -4.262 -19.828 6.453 1 98.31 583 LYS B C 1
ATOM 11143 O O . LYS B 1 583 ? -3.98 -20.078 7.629 1 98.31 583 LYS B O 1
ATOM 11148 N N . MET B 1 584 ? -3.781 -18.688 5.852 1 98.75 584 MET B N 1
ATOM 11149 C CA . MET B 1 584 ? -3.014 -17.688 6.594 1 98.75 584 MET B CA 1
ATOM 11150 C C . MET B 1 584 ? -3.859 -17.047 7.695 1 98.75 584 MET B C 1
ATOM 11152 O O . MET B 1 584 ? -3.35 -16.75 8.773 1 98.75 584 MET B O 1
ATOM 11156 N N . VAL B 1 585 ? -5.133 -16.828 7.383 1 98.69 585 VAL B N 1
ATOM 11157 C CA . VAL B 1 585 ? -6.047 -16.312 8.398 1 98.69 585 VAL B CA 1
ATOM 11158 C C . VAL B 1 585 ? -6.16 -17.312 9.547 1 98.69 585 VAL B C 1
ATOM 11160 O O . VAL B 1 585 ? -6.184 -16.938 10.719 1 98.69 585 VAL B O 1
ATOM 11163 N N . GLN B 1 586 ? -6.246 -18.625 9.227 1 98.69 586 GLN B N 1
ATOM 11164 C CA . GLN B 1 586 ? -6.309 -19.656 10.25 1 98.69 586 GLN B CA 1
ATOM 11165 C C . GLN B 1 586 ? -5.023 -19.688 11.078 1 98.69 586 GLN B C 1
ATOM 11167 O O . GLN B 1 586 ? -5.066 -19.891 12.289 1 98.69 586 GLN B O 1
ATOM 11172 N N . VAL B 1 587 ? -3.881 -19.516 10.414 1 98.75 587 VAL B N 1
ATOM 11173 C CA . VAL B 1 587 ? -2.6 -19.5 11.117 1 98.75 587 VAL B CA 1
ATOM 11174 C C . VAL B 1 587 ? -2.559 -18.312 12.078 1 98.75 587 VAL B C 1
ATOM 11176 O O . VAL B 1 587 ? -2.182 -18.469 13.242 1 98.75 587 VAL B O 1
ATOM 11179 N N . ALA B 1 588 ? -2.91 -17.125 11.609 1 98.88 588 ALA B N 1
ATOM 11180 C CA . ALA B 1 588 ? -2.918 -15.93 12.445 1 98.88 588 ALA B CA 1
ATOM 11181 C C . ALA B 1 588 ? -3.895 -16.078 13.609 1 98.88 588 ALA B C 1
ATOM 11183 O O . ALA B 1 588 ? -3.615 -15.625 14.719 1 98.88 588 ALA B O 1
ATOM 11184 N N . CYS B 1 589 ? -5.051 -16.656 13.305 1 98.62 589 CYS B N 1
ATOM 11185 C CA . CYS B 1 589 ? -6.066 -16.922 14.312 1 98.62 589 CYS B CA 1
ATOM 11186 C C . CYS B 1 589 ? -5.484 -17.719 15.477 1 98.62 589 CYS B C 1
ATOM 11188 O O . CYS B 1 589 ? -5.637 -17.328 16.641 1 98.62 589 CYS B O 1
ATOM 11190 N N . ARG B 1 590 ? -4.836 -18.797 15.234 1 98.12 590 ARG B N 1
ATOM 11191 C CA . ARG B 1 590 ? -4.25 -19.641 16.281 1 98.12 590 ARG B CA 1
ATOM 11192 C C . ARG B 1 590 ? -3.102 -18.922 16.969 1 98.12 590 ARG B C 1
ATOM 11194 O O . ARG B 1 590 ? -2.988 -18.953 18.203 1 98.12 590 ARG B O 1
ATOM 11201 N N . ALA B 1 591 ? -2.221 -18.25 16.141 1 98.5 591 ALA B N 1
ATOM 11202 C CA . ALA B 1 591 ? -1.038 -17.609 16.703 1 98.5 591 ALA B CA 1
ATOM 11203 C C . ALA B 1 591 ? -1.429 -16.484 17.656 1 98.5 591 ALA B C 1
ATOM 11205 O O . ALA B 1 591 ? -0.803 -16.312 18.703 1 98.5 591 ALA B O 1
ATOM 11206 N N . LEU B 1 592 ? -2.445 -15.68 17.297 1 98.38 592 LEU B N 1
ATOM 11207 C CA . LEU B 1 592 ? -2.846 -14.523 18.094 1 98.38 592 LEU B CA 1
ATOM 11208 C C . LEU B 1 592 ? -3.93 -14.906 19.109 1 98.38 592 LEU B C 1
ATOM 11210 O O . LEU B 1 592 ? -4.234 -14.133 20.016 1 98.38 592 LEU B O 1
ATOM 11214 N N . LYS B 1 593 ? -4.547 -16.109 18.953 1 97.12 593 LYS B N 1
ATOM 11215 C CA . LYS B 1 593 ? -5.625 -16.594 19.797 1 97.12 593 LYS B CA 1
ATOM 11216 C C . LYS B 1 593 ? -6.852 -15.695 19.703 1 97.12 593 LYS B C 1
ATOM 11218 O O . LYS B 1 593 ? -7.406 -15.281 20.719 1 97.12 593 LYS B O 1
ATOM 11223 N N . ILE B 1 594 ? -7.211 -15.305 18.516 1 97.81 594 ILE B N 1
ATOM 11224 C CA . ILE B 1 594 ? -8.406 -14.5 18.266 1 97.81 594 ILE B CA 1
ATOM 11225 C C . ILE B 1 594 ? -9.234 -15.141 17.156 1 97.81 594 ILE B C 1
ATOM 11227 O O . ILE B 1 594 ? -8.727 -15.953 16.375 1 97.81 594 ILE B O 1
ATOM 11231 N N . PRO B 1 595 ? -10.531 -14.82 17.016 1 97.62 595 PRO B N 1
ATOM 11232 C CA . PRO B 1 595 ? -11.352 -15.406 15.953 1 97.62 595 PRO B CA 1
ATOM 11233 C C . PRO B 1 595 ? -10.953 -14.922 14.562 1 97.62 595 PRO B C 1
ATOM 11235 O O . PRO B 1 595 ? -10.406 -13.82 14.422 1 97.62 595 PRO B O 1
ATOM 11238 N N . THR B 1 596 ? -11.273 -15.711 13.539 1 98 596 THR B N 1
ATOM 11239 C CA . THR B 1 596 ? -10.945 -15.391 12.156 1 98 596 THR B CA 1
ATOM 11240 C C . THR B 1 596 ? -11.641 -14.109 11.719 1 98 596 THR B C 1
ATOM 11242 O O . THR B 1 596 ? -11.148 -13.391 10.844 1 98 596 THR B O 1
ATOM 11245 N N . SER B 1 597 ? -12.742 -13.742 12.375 1 96.88 597 SER B N 1
ATOM 11246 C CA . SER B 1 597 ? -13.531 -12.578 11.984 1 96.88 597 SER B CA 1
ATOM 11247 C C . SER B 1 597 ? -12.766 -11.281 12.242 1 96.88 597 SER B C 1
ATOM 11249 O O . SER B 1 597 ? -13.109 -10.234 11.68 1 96.88 597 SER B O 1
ATOM 11251 N N . ARG B 1 598 ? -11.703 -11.289 13.094 1 97.94 598 ARG B N 1
ATOM 11252 C CA . ARG B 1 598 ? -10.914 -10.109 13.422 1 97.94 598 ARG B CA 1
ATOM 11253 C C . ARG B 1 598 ? -9.781 -9.906 12.414 1 97.94 598 ARG B C 1
ATOM 11255 O O . ARG B 1 598 ? -9.141 -8.852 12.391 1 97.94 598 ARG B O 1
ATOM 11262 N N . ILE B 1 599 ? -9.57 -10.875 11.562 1 98.62 599 ILE B N 1
ATOM 11263 C CA . ILE B 1 599 ? -8.383 -10.898 10.727 1 98.62 599 ILE B CA 1
ATOM 11264 C C . ILE B 1 599 ? -8.773 -10.695 9.266 1 98.62 599 ILE B C 1
ATOM 11266 O O . ILE B 1 599 ? -9.727 -11.312 8.781 1 98.62 599 ILE B O 1
ATOM 11270 N N . HIS B 1 600 ? -8.062 -9.797 8.578 1 98.25 600 HIS B N 1
ATOM 11271 C CA . HIS B 1 600 ? -8.344 -9.5 7.18 1 98.25 600 HIS B CA 1
ATOM 11272 C C . HIS B 1 600 ? -7.074 -9.508 6.34 1 98.25 600 HIS B C 1
ATOM 11274 O O . HIS B 1 600 ? -6.008 -9.109 6.816 1 98.25 600 HIS B O 1
ATOM 11280 N N . ILE B 1 601 ? -7.121 -10.062 5.148 1 97.31 601 ILE B N 1
ATOM 11281 C CA . ILE B 1 601 ? -6.086 -9.961 4.125 1 97.31 601 ILE B CA 1
ATOM 11282 C C . ILE B 1 601 ? -6.637 -9.219 2.908 1 97.31 601 ILE B C 1
ATOM 11284 O O . ILE B 1 601 ? -7.527 -9.727 2.221 1 97.31 601 ILE B O 1
ATOM 11288 N N . SER B 1 602 ? -6.105 -8.086 2.598 1 93.12 602 SER B N 1
ATOM 11289 C CA . SER B 1 602 ? -6.648 -7.258 1.527 1 93.12 602 SER B CA 1
ATOM 11290 C C . SER B 1 602 ? -6.07 -7.656 0.173 1 93.12 602 SER B C 1
ATOM 11292 O O . SER B 1 602 ? -6.809 -7.797 -0.804 1 93.12 602 SER B O 1
ATOM 11294 N N . GLU B 1 603 ? -4.844 -7.793 0.05 1 95.19 603 GLU B N 1
ATOM 11295 C CA . GLU B 1 603 ? -4.125 -8.109 -1.181 1 95.19 603 GLU B CA 1
ATOM 11296 C C . GLU B 1 603 ? -2.666 -8.453 -0.894 1 95.19 603 GLU B C 1
ATOM 11298 O O . GLU B 1 603 ? -2.211 -8.352 0.247 1 95.19 603 GLU B O 1
ATOM 11303 N N . THR B 1 604 ? -2.02 -8.93 -1.886 1 97.19 604 THR B N 1
ATOM 11304 C CA . THR B 1 604 ? -0.568 -9.07 -1.868 1 97.19 604 THR B CA 1
ATOM 11305 C C . THR B 1 604 ? 0.091 -7.945 -2.66 1 97.19 604 THR B C 1
ATOM 11307 O O . THR B 1 604 ? -0.318 -7.648 -3.785 1 97.19 604 THR B O 1
ATOM 11310 N N . SER B 1 605 ? 1.087 -7.273 -2.031 1 97.69 605 SER B N 1
ATOM 11311 C CA . SER B 1 605 ? 1.725 -6.133 -2.684 1 97.69 605 SER B CA 1
ATOM 11312 C C . SER B 1 605 ? 3.209 -6.059 -2.342 1 97.69 605 SER B C 1
ATOM 11314 O O . SER B 1 605 ? 3.613 -6.414 -1.233 1 97.69 605 SER B O 1
ATOM 11316 N N . THR B 1 606 ? 3.986 -5.469 -3.26 1 98.44 606 THR B N 1
ATOM 11317 C CA . THR B 1 606 ? 5.434 -5.422 -3.084 1 98.44 606 THR B CA 1
ATOM 11318 C C . THR B 1 606 ? 5.828 -4.281 -2.152 1 98.44 606 THR B C 1
ATOM 11320 O O . THR B 1 606 ? 6.961 -4.227 -1.674 1 98.44 606 THR B O 1
ATOM 11323 N N . ASN B 1 607 ? 4.906 -3.398 -1.812 1 97.88 607 ASN B N 1
ATOM 11324 C CA . ASN B 1 607 ? 5.25 -2.303 -0.912 1 97.88 607 ASN B CA 1
ATOM 11325 C C . ASN B 1 607 ? 4.988 -2.67 0.545 1 97.88 607 ASN B C 1
ATOM 11327 O O . ASN B 1 607 ? 5.391 -1.943 1.456 1 97.88 607 ASN B O 1
ATOM 11331 N N . THR B 1 608 ? 4.301 -3.771 0.826 1 98.25 608 THR B N 1
ATOM 11332 C CA . THR B 1 608 ? 4.09 -4.238 2.191 1 98.25 608 THR B CA 1
ATOM 11333 C C . THR B 1 608 ? 5.047 -5.375 2.529 1 98.25 608 THR B C 1
ATOM 11335 O O . THR B 1 608 ? 5.582 -5.438 3.639 1 98.25 608 THR B O 1
ATOM 11338 N N . VAL B 1 609 ? 5.227 -6.293 1.594 1 98.56 609 VAL B N 1
ATOM 11339 C CA . VAL B 1 609 ? 6.195 -7.375 1.732 1 98.56 609 VAL B CA 1
ATOM 11340 C C . VAL B 1 609 ? 7.109 -7.41 0.508 1 98.56 609 VAL B C 1
ATOM 11342 O O . VAL B 1 609 ? 6.664 -7.742 -0.594 1 98.56 609 VAL B O 1
ATOM 11345 N N . PRO B 1 610 ? 8.391 -7.047 0.645 1 98.44 610 PRO B N 1
ATOM 11346 C CA . PRO B 1 610 ? 9.312 -6.988 -0.494 1 98.44 610 PRO B CA 1
ATOM 11347 C C . PRO B 1 610 ? 9.93 -8.344 -0.822 1 98.44 610 PRO B C 1
ATOM 11349 O O . PRO B 1 610 ? 9.93 -9.25 0.017 1 98.44 610 PRO B O 1
ATOM 11352 N N . ASN B 1 611 ? 10.43 -8.547 -2.029 1 98.5 611 ASN B N 1
ATOM 11353 C CA . ASN B 1 611 ? 11.312 -9.641 -2.426 1 98.5 611 ASN B CA 1
ATOM 11354 C C . ASN B 1 611 ? 10.656 -11 -2.195 1 98.5 611 ASN B C 1
ATOM 11356 O O . ASN B 1 611 ? 11.297 -11.93 -1.693 1 98.5 611 ASN B O 1
ATOM 11360 N N . THR B 1 612 ? 9.438 -11.133 -2.557 1 97.56 612 THR B N 1
ATOM 11361 C CA . THR B 1 612 ? 8.703 -12.359 -2.283 1 97.56 612 THR B CA 1
ATOM 11362 C C . THR B 1 612 ? 9.133 -13.469 -3.24 1 97.56 612 THR B C 1
ATOM 11364 O O . THR B 1 612 ? 9.477 -13.203 -4.395 1 97.56 612 THR B O 1
ATOM 11367 N N . SER B 1 613 ? 9.125 -14.703 -2.744 1 97.94 613 SER B N 1
ATOM 11368 C CA . SER B 1 613 ? 9.195 -15.859 -3.631 1 97.94 613 SER B CA 1
ATOM 11369 C C . SER B 1 613 ? 7.871 -16.078 -4.355 1 97.94 613 SER B C 1
ATOM 11371 O O . SER B 1 613 ? 6.805 -15.75 -3.834 1 97.94 613 SER B O 1
ATOM 11373 N N . PRO B 1 614 ? 7.973 -16.609 -5.617 1 97.62 614 PRO B N 1
ATOM 11374 C CA . PRO B 1 614 ? 6.711 -16.922 -6.289 1 97.62 614 PRO B CA 1
ATOM 11375 C C . PRO B 1 614 ? 5.863 -17.938 -5.527 1 97.62 614 PRO B C 1
ATOM 11377 O O . PRO B 1 614 ? 6.406 -18.781 -4.797 1 97.62 614 PRO B O 1
ATOM 11380 N N . THR B 1 615 ? 4.562 -17.797 -5.598 1 97.62 615 THR B N 1
ATOM 11381 C CA . THR B 1 615 ? 3.686 -18.844 -5.066 1 97.62 615 THR B CA 1
ATOM 11382 C C . THR B 1 615 ? 3.734 -20.094 -5.938 1 97.62 615 THR B C 1
ATOM 11384 O O . THR B 1 615 ? 3.152 -20.109 -7.023 1 97.62 615 THR B O 1
ATOM 11387 N N . ALA B 1 616 ? 4.523 -21.062 -5.504 1 96.44 616 ALA B N 1
ATOM 11388 C CA . ALA B 1 616 ? 4.816 -22.281 -6.266 1 96.44 616 ALA B CA 1
ATOM 11389 C C . ALA B 1 616 ? 5.457 -23.344 -5.379 1 96.44 616 ALA B C 1
ATOM 11391 O O . ALA B 1 616 ? 5.543 -23.172 -4.16 1 96.44 616 ALA B O 1
ATOM 11392 N N . ALA B 1 617 ? 5.754 -24.453 -5.898 1 92.94 617 ALA B N 1
ATOM 11393 C CA . ALA B 1 617 ? 6.512 -25.531 -5.297 1 92.94 617 ALA B CA 1
ATOM 11394 C C . ALA B 1 617 ? 5.742 -26.172 -4.148 1 92.94 617 ALA B C 1
ATOM 11396 O O . ALA B 1 617 ? 6.332 -26.828 -3.279 1 92.94 617 ALA B O 1
ATOM 11397 N N . SER B 1 618 ? 4.434 -25.875 -4.109 1 92.5 618 SER B N 1
ATOM 11398 C CA . SER B 1 618 ? 3.562 -26.375 -3.055 1 92.5 618 SER B CA 1
ATOM 11399 C C . SER B 1 618 ? 4.102 -26.016 -1.675 1 92.5 618 SER B C 1
ATOM 11401 O O . SER B 1 618 ? 4.008 -26.828 -0.741 1 92.5 618 SER B O 1
ATOM 11403 N N . ALA B 1 619 ? 4.777 -24.922 -1.626 1 94.94 619 ALA B N 1
ATOM 11404 C CA . ALA B 1 619 ? 5.449 -24.578 -0.375 1 94.94 619 ALA B CA 1
ATOM 11405 C C . ALA B 1 619 ? 4.836 -23.312 0.245 1 94.94 619 ALA B C 1
ATOM 11407 O O . ALA B 1 619 ? 5.281 -22.859 1.301 1 94.94 619 ALA B O 1
ATOM 11408 N N . SER B 1 620 ? 3.82 -22.812 -0.317 1 96 620 SER B N 1
ATOM 11409 C CA . SER B 1 620 ? 3.363 -21.484 0.033 1 96 620 SER B CA 1
ATOM 11410 C C . SER B 1 620 ? 2.822 -21.438 1.459 1 96 620 SER B C 1
ATOM 11412 O O . SER B 1 620 ? 3.088 -20.484 2.199 1 96 620 SER B O 1
ATOM 11414 N N . SER B 1 621 ? 1.999 -22.469 1.812 1 97.19 621 SER B N 1
ATOM 11415 C CA . SER B 1 621 ? 1.506 -22.469 3.186 1 97.19 621 SER B CA 1
ATOM 11416 C C . SER B 1 621 ? 2.645 -22.656 4.184 1 97.19 621 SER B C 1
ATOM 11418 O O . SER B 1 621 ? 2.621 -22.094 5.273 1 97.19 621 SER B O 1
ATOM 11420 N N . ASP B 1 622 ? 3.646 -23.453 3.818 1 97.38 622 ASP B N 1
ATOM 11421 C CA . ASP B 1 622 ? 4.812 -23.656 4.672 1 97.38 622 ASP B CA 1
ATOM 11422 C C . ASP B 1 622 ? 5.555 -22.344 4.922 1 97.38 622 ASP B C 1
ATOM 11424 O O . ASP B 1 622 ? 5.832 -22 6.07 1 97.38 622 ASP B O 1
ATOM 11428 N N . LEU B 1 623 ? 5.871 -21.688 3.838 1 98.31 623 LEU B N 1
ATOM 11429 C CA . LEU B 1 623 ? 6.723 -20.516 3.895 1 98.31 623 LEU B CA 1
ATOM 11430 C C . LEU B 1 623 ? 5.977 -19.328 4.504 1 98.31 623 LEU B C 1
ATOM 11432 O O . LEU B 1 623 ? 6.406 -18.781 5.52 1 98.31 623 LEU B O 1
ATOM 11436 N N . ASN B 1 624 ? 4.852 -18.969 3.936 1 98.62 624 ASN B N 1
ATOM 11437 C CA . ASN B 1 624 ? 4.121 -17.781 4.367 1 98.62 624 ASN B CA 1
ATOM 11438 C C . ASN B 1 624 ? 3.451 -18 5.723 1 98.62 624 ASN B C 1
ATOM 11440 O O . ASN B 1 624 ? 3.314 -17.062 6.512 1 98.62 624 ASN B O 1
ATOM 11444 N N . GLY B 1 625 ? 3 -19.281 5.961 1 98.69 625 GLY B N 1
ATOM 11445 C CA . GLY B 1 625 ? 2.43 -19.578 7.266 1 98.69 625 GLY B CA 1
ATOM 11446 C C . GLY B 1 625 ? 3.41 -19.359 8.406 1 98.69 625 GLY B C 1
ATOM 11447 O O . GLY B 1 625 ? 3.049 -18.812 9.445 1 98.69 625 GLY B O 1
ATOM 11448 N N . MET B 1 626 ? 4.656 -19.812 8.195 1 98.81 626 MET B N 1
ATOM 11449 C CA . MET B 1 626 ? 5.68 -19.625 9.219 1 98.81 626 MET B CA 1
ATOM 11450 C C . MET B 1 626 ? 5.984 -18.141 9.406 1 98.81 626 MET B C 1
ATOM 11452 O O . MET B 1 626 ? 6.18 -17.672 10.539 1 98.81 626 MET B O 1
ATOM 11456 N N . ALA B 1 627 ? 6.066 -17.359 8.305 1 98.81 627 ALA B N 1
ATOM 11457 C CA . ALA B 1 627 ? 6.328 -15.93 8.383 1 98.81 627 ALA B CA 1
ATOM 11458 C C . ALA B 1 627 ? 5.223 -15.211 9.156 1 98.81 627 ALA B C 1
ATOM 11460 O O . ALA B 1 627 ? 5.5 -14.359 10 1 98.81 627 ALA B O 1
ATOM 11461 N N . VAL B 1 628 ? 3.951 -15.523 8.867 1 98.88 628 VAL B N 1
ATOM 11462 C CA . VAL B 1 628 ? 2.803 -14.938 9.547 1 98.88 628 VAL B CA 1
ATOM 11463 C C . VAL B 1 628 ? 2.844 -15.289 11.031 1 98.88 628 VAL B C 1
ATOM 11465 O O . VAL B 1 628 ? 2.613 -14.43 11.883 1 98.88 628 VAL B O 1
ATOM 11468 N N . LYS B 1 629 ? 3.1 -16.562 11.328 1 98.94 629 LYS B N 1
ATOM 11469 C CA . LYS B 1 629 ? 3.18 -17.016 12.719 1 98.94 629 LYS B CA 1
ATOM 11470 C C . LYS B 1 629 ? 4.227 -16.219 13.492 1 98.94 629 LYS B C 1
ATOM 11472 O O . LYS B 1 629 ? 3.984 -15.805 14.625 1 98.94 629 LYS B O 1
ATOM 11477 N N . ILE B 1 630 ? 5.391 -15.992 12.867 1 98.88 630 ILE B N 1
ATOM 11478 C CA . ILE B 1 630 ? 6.488 -15.281 13.516 1 98.88 630 ILE B CA 1
ATOM 11479 C C . ILE B 1 630 ? 6.062 -13.844 13.82 1 98.88 630 ILE B C 1
ATOM 11481 O O . ILE B 1 630 ? 6.301 -13.344 14.922 1 98.88 630 ILE B O 1
ATOM 11485 N N . ALA B 1 631 ? 5.477 -13.148 12.891 1 98.88 631 ALA B N 1
ATOM 11486 C CA . ALA B 1 631 ? 5.004 -11.781 13.102 1 98.88 631 ALA B CA 1
ATOM 11487 C C . ALA B 1 631 ? 3.965 -11.727 14.219 1 98.88 631 ALA B C 1
ATOM 11489 O O . ALA B 1 631 ? 4.027 -10.859 15.086 1 98.88 631 ALA B O 1
ATOM 11490 N N . CYS B 1 632 ? 2.979 -12.625 14.172 1 98.88 632 CYS B N 1
ATOM 11491 C CA . CYS B 1 632 ? 1.911 -12.672 15.164 1 98.88 632 CYS B CA 1
ATOM 11492 C C . CYS B 1 632 ? 2.475 -12.938 16.562 1 98.88 632 CYS B C 1
ATOM 11494 O O . CYS B 1 632 ? 2.057 -12.305 17.531 1 98.88 632 CYS B O 1
ATOM 11496 N N . GLU B 1 633 ? 3.41 -13.891 16.656 1 98.81 633 GLU B N 1
ATOM 11497 C CA . GLU B 1 633 ? 3.998 -14.227 17.938 1 98.81 633 GLU B CA 1
ATOM 11498 C C . GLU B 1 633 ? 4.789 -13.047 18.516 1 98.81 633 GLU B C 1
ATOM 11500 O O . GLU B 1 633 ? 4.812 -12.836 19.719 1 98.81 633 GLU B O 1
ATOM 11505 N N . THR B 1 634 ? 5.457 -12.273 17.625 1 98.75 634 THR B N 1
ATOM 11506 C CA . THR B 1 634 ? 6.156 -11.07 18.062 1 98.75 634 THR B CA 1
ATOM 11507 C C . THR B 1 634 ? 5.184 -10.078 18.688 1 98.75 634 THR B C 1
ATOM 11509 O O . THR B 1 634 ? 5.457 -9.516 19.75 1 98.75 634 THR B O 1
ATOM 11512 N N . ILE B 1 635 ? 4.086 -9.812 18.094 1 98.75 635 ILE B N 1
ATOM 11513 C CA . ILE B 1 635 ? 3.082 -8.883 18.594 1 98.75 635 ILE B CA 1
ATOM 11514 C C . ILE B 1 635 ? 2.482 -9.422 19.891 1 98.75 635 ILE B C 1
ATOM 11516 O O . ILE B 1 635 ? 2.266 -8.672 20.844 1 98.75 635 ILE B O 1
ATOM 11520 N N . LEU B 1 636 ? 2.217 -10.742 19.875 1 98.5 636 LEU B N 1
ATOM 11521 C CA . LEU B 1 636 ? 1.647 -11.352 21.078 1 98.5 636 LEU B CA 1
ATOM 11522 C C . LEU B 1 636 ? 2.594 -11.211 22.266 1 98.5 636 LEU B C 1
ATOM 11524 O O . LEU B 1 636 ? 2.152 -10.977 23.391 1 98.5 636 LEU B O 1
ATOM 11528 N N . GLN B 1 637 ? 3.873 -11.398 22.031 1 98.56 637 GLN B N 1
ATOM 11529 C CA . GLN B 1 637 ? 4.867 -11.211 23.078 1 98.56 637 GLN B CA 1
ATOM 11530 C C . GLN B 1 637 ? 4.828 -9.797 23.641 1 98.56 637 GLN B C 1
ATOM 11532 O O . GLN B 1 637 ? 4.949 -9.586 24.844 1 98.56 637 GLN B O 1
ATOM 11537 N N . ARG B 1 638 ? 4.68 -8.812 22.797 1 98.44 638 ARG B N 1
ATOM 11538 C CA . ARG B 1 638 ? 4.59 -7.418 23.203 1 98.44 638 ARG B CA 1
ATOM 11539 C C . ARG B 1 638 ? 3.316 -7.164 24 1 98.44 638 ARG B C 1
ATOM 11541 O O . ARG B 1 638 ? 3.291 -6.301 24.891 1 98.44 638 ARG B O 1
ATOM 11548 N N . LEU B 1 639 ? 2.244 -7.898 23.75 1 98.31 639 LEU B N 1
ATOM 11549 C CA . LEU B 1 639 ? 0.955 -7.719 24.406 1 98.31 639 LEU B CA 1
ATOM 11550 C C . LEU B 1 639 ? 0.911 -8.477 25.734 1 98.31 639 LEU B C 1
ATOM 11552 O O . LEU B 1 639 ? 0.038 -8.227 26.562 1 98.31 639 LEU B O 1
ATOM 11556 N N . GLU B 1 640 ? 1.829 -9.383 25.984 1 97.81 640 GLU B N 1
ATOM 11557 C CA . GLU B 1 640 ? 1.816 -10.297 27.109 1 97.81 640 GLU B CA 1
ATOM 11558 C C . GLU B 1 640 ? 1.655 -9.547 28.438 1 97.81 640 GLU B C 1
ATOM 11560 O O . GLU B 1 640 ? 0.869 -9.945 29.297 1 97.81 640 GLU B O 1
ATOM 11565 N N . PRO B 1 641 ? 2.367 -8.375 28.578 1 97.56 641 PRO B N 1
ATOM 11566 C CA . PRO B 1 641 ? 2.254 -7.66 29.859 1 97.56 641 PRO B CA 1
ATOM 11567 C C . PRO B 1 641 ? 0.842 -7.141 30.125 1 97.56 641 PRO B C 1
ATOM 11569 O O . PRO B 1 641 ? 0.499 -6.828 31.266 1 97.56 641 PRO B O 1
ATOM 11572 N N . TYR B 1 642 ? 0.096 -7.141 29.141 1 97.38 642 TYR B N 1
ATOM 11573 C CA . TYR B 1 642 ? -1.23 -6.547 29.281 1 97.38 642 TYR B CA 1
ATOM 11574 C C . TYR B 1 642 ? -2.305 -7.629 29.344 1 97.38 642 TYR B C 1
ATOM 11576 O O . TYR B 1 642 ? -3.477 -7.332 29.578 1 97.38 642 TYR B O 1
ATOM 11584 N N . MET B 1 643 ? -1.718 -8.914 29.094 1 93.5 643 MET B N 1
ATOM 11585 C CA . MET B 1 643 ? -2.654 -10.031 29 1 93.5 643 MET B CA 1
ATOM 11586 C C . MET B 1 643 ? -3.025 -10.555 30.391 1 93.5 643 MET B C 1
ATOM 11588 O O . MET B 1 643 ? -2.148 -10.914 31.172 1 93.5 643 MET B O 1
ATOM 11592 N N . GLY B 1 644 ? -3.992 -10.031 31.047 1 87.19 644 GLY B N 1
ATOM 11593 C CA . GLY B 1 644 ? -4.551 -10.43 32.344 1 87.19 644 GLY B CA 1
ATOM 11594 C C . GLY B 1 644 ? -6.062 -10.336 32.375 1 87.19 644 GLY B C 1
ATOM 11595 O O . GLY B 1 644 ? -6.758 -11.016 31.625 1 87.19 644 GLY B O 1
ATOM 11596 N N . LYS B 1 645 ? -6.457 -9.445 32.969 1 87.06 645 LYS B N 1
ATOM 11597 C CA . LYS B 1 645 ? -7.895 -9.188 33.031 1 87.06 645 LYS B CA 1
ATOM 11598 C C . LYS B 1 645 ? -8.367 -8.383 31.812 1 87.06 645 LYS B C 1
ATOM 11600 O O . LYS B 1 645 ? -7.641 -7.52 31.312 1 87.06 645 LYS B O 1
ATOM 11605 N N . GLY B 1 646 ? -9.344 -8.82 31.141 1 94.06 646 GLY B N 1
ATOM 11606 C CA . GLY B 1 646 ? -9.953 -8.078 30.047 1 94.06 646 GLY B CA 1
ATOM 11607 C C . GLY B 1 646 ? -9.969 -8.844 28.75 1 94.06 646 GLY B C 1
ATOM 11608 O O . GLY B 1 646 ? -9.672 -10.039 28.719 1 94.06 646 GLY B O 1
ATOM 11609 N N . SER B 1 647 ? -10.406 -8.125 27.797 1 96.69 647 SER B N 1
ATOM 11610 C CA . SER B 1 647 ? -10.57 -8.695 26.453 1 96.69 647 SER B CA 1
ATOM 11611 C C . SER B 1 647 ? -9.398 -8.328 25.547 1 96.69 647 SER B C 1
ATOM 11613 O O . SER B 1 647 ? -8.57 -7.488 25.906 1 96.69 647 SER B O 1
ATOM 11615 N N . TRP B 1 648 ? -9.312 -8.992 24.391 1 97.5 648 TRP B N 1
ATOM 11616 C CA . TRP B 1 648 ? -8.352 -8.648 23.344 1 97.5 648 TRP B CA 1
ATOM 11617 C C . TRP B 1 648 ? -8.352 -7.152 23.062 1 97.5 648 TRP B C 1
ATOM 11619 O O . TRP B 1 648 ? -7.293 -6.527 23 1 97.5 648 TRP B O 1
ATOM 11629 N N . ASP B 1 649 ? -9.531 -6.566 22.953 1 97.88 649 ASP B N 1
ATOM 11630 C CA . ASP B 1 649 ? -9.656 -5.141 22.672 1 97.88 649 ASP B CA 1
ATOM 11631 C C . ASP B 1 649 ? -9.055 -4.301 23.797 1 97.88 649 ASP B C 1
ATOM 11633 O O . ASP B 1 649 ? -8.43 -3.268 23.531 1 97.88 649 ASP B O 1
ATOM 11637 N N . ASP B 1 650 ? -9.234 -4.68 25 1 98.06 650 ASP B N 1
ATOM 11638 C CA . ASP B 1 650 ? -8.688 -3.975 26.156 1 98.06 650 ASP B CA 1
ATOM 11639 C C . ASP B 1 650 ? -7.16 -4.027 26.172 1 98.06 650 ASP B C 1
ATOM 11641 O O . ASP B 1 650 ? -6.5 -3.029 26.453 1 98.06 650 ASP B O 1
ATOM 11645 N N . TRP B 1 651 ? -6.672 -5.238 25.906 1 98.38 651 TRP B N 1
ATOM 11646 C CA . TRP B 1 651 ? -5.223 -5.414 25.906 1 98.38 651 TRP B CA 1
ATOM 11647 C C . TRP B 1 651 ? -4.578 -4.539 24.828 1 98.38 651 TRP B C 1
ATOM 11649 O O . TRP B 1 651 ? -3.557 -3.895 25.078 1 98.38 651 TRP B O 1
ATOM 11659 N N . VAL B 1 652 ? -5.168 -4.527 23.641 1 98.5 652 VAL B N 1
ATOM 11660 C CA . VAL B 1 652 ? -4.656 -3.752 22.516 1 98.5 652 VAL B CA 1
ATOM 11661 C C . VAL B 1 652 ? -4.68 -2.264 22.859 1 98.5 652 VAL B C 1
ATOM 11663 O O . VAL B 1 652 ? -3.703 -1.55 22.625 1 98.5 652 VAL B O 1
ATOM 11666 N N . ARG B 1 653 ? -5.75 -1.786 23.391 1 97.44 653 ARG B N 1
ATOM 11667 C CA . ARG B 1 653 ? -5.887 -0.381 23.766 1 97.44 653 ARG B CA 1
ATOM 11668 C C . ARG B 1 653 ? -4.859 0.01 24.812 1 97.44 653 ARG B C 1
ATOM 11670 O O . ARG B 1 653 ? -4.23 1.064 24.719 1 97.44 653 ARG B O 1
ATOM 11677 N N . ALA B 1 654 ? -4.734 -0.807 25.812 1 98.19 654 ALA B N 1
ATOM 11678 C CA . ALA B 1 654 ? -3.77 -0.531 26.875 1 98.19 654 ALA B CA 1
ATOM 11679 C C . ALA B 1 654 ? -2.35 -0.463 26.312 1 98.19 654 ALA B C 1
ATOM 11681 O O . ALA B 1 654 ? -1.567 0.411 26.703 1 98.19 654 ALA B O 1
ATOM 11682 N N . ALA B 1 655 ? -2.02 -1.407 25.469 1 98.56 655 ALA B N 1
ATOM 11683 C CA . ALA B 1 655 ? -0.696 -1.432 24.844 1 98.56 655 ALA B CA 1
ATOM 11684 C C . ALA B 1 655 ? -0.459 -0.176 24.016 1 98.56 655 ALA B C 1
ATOM 11686 O O . ALA B 1 655 ? 0.623 0.414 24.062 1 98.56 655 ALA B O 1
ATOM 11687 N N . TYR B 1 656 ? -1.445 0.254 23.281 1 98.44 656 TYR B N 1
ATOM 11688 C CA . TYR B 1 656 ? -1.323 1.452 22.453 1 98.44 656 TYR B CA 1
ATOM 11689 C C . TYR B 1 656 ? -1.055 2.68 23.312 1 98.44 656 TYR B C 1
ATOM 11691 O O . TYR B 1 656 ? -0.174 3.484 23 1 98.44 656 TYR B O 1
ATOM 11699 N N . PHE B 1 657 ? -1.785 2.85 24.328 1 97.88 657 PHE B N 1
ATOM 11700 C CA . PHE B 1 657 ? -1.658 4.023 25.188 1 97.88 657 PHE B CA 1
ATOM 11701 C C . PHE B 1 657 ? -0.337 3.996 25.953 1 97.88 657 PHE B C 1
ATOM 11703 O O . PHE B 1 657 ? 0.169 5.043 26.359 1 97.88 657 PHE B O 1
ATOM 11710 N N . ASP B 1 658 ? 0.205 2.805 26.094 1 97.94 658 ASP B N 1
ATOM 11711 C CA . ASP B 1 658 ? 1.525 2.674 26.703 1 97.94 658 ASP B CA 1
ATOM 11712 C C . ASP B 1 658 ? 2.629 2.801 25.656 1 97.94 658 ASP B C 1
ATOM 11714 O O . ASP B 1 658 ? 3.809 2.609 25.969 1 97.94 658 ASP B O 1
ATOM 11718 N N . ARG B 1 659 ? 2.27 3.027 24.391 1 98.19 659 ARG B N 1
ATOM 11719 C CA . ARG B 1 659 ? 3.178 3.287 23.281 1 98.19 659 ARG B CA 1
ATOM 11720 C C . ARG B 1 659 ? 4.027 2.061 22.969 1 98.19 659 ARG B C 1
ATOM 11722 O O . ARG B 1 659 ? 5.254 2.154 22.891 1 98.19 659 ARG B O 1
ATOM 11729 N N . VAL B 1 660 ? 3.271 0.971 22.797 1 98.12 660 VAL B N 1
ATOM 11730 C CA . VAL B 1 660 ? 3.875 -0.283 22.359 1 98.12 660 VAL B CA 1
ATOM 11731 C C . VAL B 1 660 ? 3.613 -0.484 20.859 1 98.12 660 VAL B C 1
ATOM 11733 O O . VAL B 1 660 ? 2.516 -0.207 20.375 1 98.12 660 VAL B O 1
ATOM 11736 N N . GLY B 1 661 ? 4.668 -0.916 20.125 1 98.19 661 GLY B N 1
ATOM 11737 C CA . GLY B 1 661 ? 4.508 -1.171 18.703 1 98.19 661 GLY B CA 1
ATOM 11738 C C . GLY B 1 661 ? 3.572 -2.33 18.406 1 98.19 661 GLY B C 1
ATOM 11739 O O . GLY B 1 661 ? 3.773 -3.439 18.906 1 98.19 661 GLY B O 1
ATOM 11740 N N . LEU B 1 662 ? 2.533 -2.137 17.594 1 98.69 662 LEU B N 1
ATOM 11741 C CA . LEU B 1 662 ? 1.514 -3.135 17.297 1 98.69 662 LEU B CA 1
ATOM 11742 C C . LEU B 1 662 ? 1.616 -3.584 15.836 1 98.69 662 LEU B C 1
ATOM 11744 O O . LEU B 1 662 ? 0.614 -3.969 15.234 1 98.69 662 LEU B O 1
ATOM 11748 N N . SER B 1 663 ? 2.754 -3.494 15.266 1 98.75 663 SER B N 1
ATOM 11749 C CA . SER B 1 663 ? 3.098 -3.939 13.914 1 98.75 663 SER B CA 1
ATOM 11750 C C . SER B 1 663 ? 4.41 -4.711 13.906 1 98.75 663 SER B C 1
ATOM 11752 O O . SER B 1 663 ? 5.352 -4.352 14.617 1 98.75 663 SER B O 1
ATOM 11754 N N . ALA B 1 664 ? 4.426 -5.75 13.141 1 98.75 664 ALA B N 1
ATOM 11755 C CA . ALA B 1 664 ? 5.652 -6.539 13.102 1 98.75 664 ALA B CA 1
ATOM 11756 C C . ALA B 1 664 ? 5.828 -7.211 11.742 1 98.75 664 ALA B C 1
ATOM 11758 O O . ALA B 1 664 ? 4.852 -7.664 11.141 1 98.75 664 ALA B O 1
ATOM 11759 N N . THR B 1 665 ? 7.086 -7.281 11.297 1 98.62 665 THR B N 1
ATOM 11760 C CA . THR B 1 665 ? 7.449 -8.148 10.18 1 98.62 665 THR B CA 1
ATOM 11761 C C . THR B 1 665 ? 7.789 -9.547 10.672 1 98.62 665 THR B C 1
ATOM 11763 O O . THR B 1 665 ? 8.305 -9.719 11.781 1 98.62 665 THR B O 1
ATOM 11766 N N . GLY B 1 666 ? 7.371 -10.555 9.922 1 98.75 666 GLY B N 1
ATOM 11767 C CA . GLY B 1 666 ? 7.836 -11.922 10.078 1 98.75 666 GLY B CA 1
ATOM 11768 C C . GLY B 1 666 ? 8.641 -12.422 8.891 1 98.75 666 GLY B C 1
ATOM 11769 O O . GLY B 1 666 ? 8.336 -12.078 7.742 1 98.75 666 GLY B O 1
ATOM 11770 N N . PHE B 1 667 ? 9.695 -13.164 9.172 1 98.75 667 PHE B N 1
ATOM 11771 C CA . PHE B 1 667 ? 10.547 -13.711 8.125 1 98.75 667 PHE B CA 1
ATOM 11772 C C . PHE B 1 667 ? 10.922 -15.156 8.43 1 98.75 667 PHE B C 1
ATOM 11774 O O . PHE B 1 667 ? 11.305 -15.477 9.562 1 98.75 667 PHE B O 1
ATOM 11781 N N . TYR B 1 668 ? 10.773 -15.992 7.418 1 98.5 668 TYR B N 1
ATOM 11782 C CA . TYR B 1 668 ? 11.062 -17.406 7.582 1 98.5 668 TYR B CA 1
ATOM 11783 C C . TYR B 1 668 ? 11.906 -17.938 6.422 1 98.5 668 TYR B C 1
ATOM 11785 O O . TYR B 1 668 ? 11.719 -17.516 5.277 1 98.5 668 TYR B O 1
ATOM 11793 N N . ARG B 1 669 ? 12.828 -18.781 6.656 1 98.25 669 ARG B N 1
ATOM 11794 C CA . ARG B 1 669 ? 13.547 -19.562 5.66 1 98.25 669 ARG B CA 1
ATOM 11795 C C . ARG B 1 669 ? 13.578 -21.047 6.043 1 98.25 669 ARG B C 1
ATOM 11797 O O . ARG B 1 669 ? 13.82 -21.375 7.203 1 98.25 669 ARG B O 1
ATOM 11804 N N . THR B 1 670 ? 13.25 -21.922 5.184 1 98.06 670 THR B N 1
ATOM 11805 C CA . THR B 1 670 ? 13.242 -23.359 5.438 1 98.06 670 THR B CA 1
ATOM 11806 C C . THR B 1 670 ? 14.641 -23.859 5.773 1 98.06 670 THR B C 1
ATOM 11808 O O . THR B 1 670 ? 15.586 -23.641 5.008 1 98.06 670 THR B O 1
ATOM 11811 N N . PRO B 1 671 ? 14.812 -24.594 6.875 1 96.69 671 PRO B N 1
ATOM 11812 C CA . PRO B 1 671 ? 16.141 -25.062 7.258 1 96.69 671 PRO B CA 1
ATOM 11813 C C . PRO B 1 671 ? 16.562 -26.344 6.516 1 96.69 671 PRO B C 1
ATOM 11815 O O . PRO B 1 671 ? 15.703 -27.094 6.047 1 96.69 671 PRO B O 1
ATOM 11818 N N . GLY B 1 672 ? 17.812 -26.594 6.375 1 94.75 672 GLY B N 1
ATOM 11819 C CA . GLY B 1 672 ? 18.391 -27.875 6 1 94.75 672 GLY B CA 1
ATOM 11820 C C . GLY B 1 672 ? 18.312 -28.141 4.508 1 94.75 672 GLY B C 1
ATOM 11821 O O . GLY B 1 672 ? 18.469 -29.281 4.066 1 94.75 672 GLY B O 1
ATOM 11822 N N . LEU B 1 673 ? 18.016 -27.188 3.729 1 96.06 673 LEU B N 1
ATOM 11823 C CA . LEU B 1 673 ? 17.938 -27.391 2.285 1 96.06 673 LEU B CA 1
ATOM 11824 C C . LEU B 1 673 ? 19.266 -27.047 1.61 1 96.06 673 LEU B C 1
ATOM 11826 O O . LEU B 1 673 ? 19.781 -25.938 1.774 1 96.06 673 LEU B O 1
ATOM 11830 N N . ALA B 1 674 ? 19.875 -27.969 0.976 1 93.31 674 ALA B N 1
ATOM 11831 C CA . ALA B 1 674 ? 21.078 -27.828 0.16 1 93.31 674 ALA B CA 1
ATOM 11832 C C . ALA B 1 674 ? 21.375 -29.109 -0.623 1 93.31 674 ALA B C 1
ATOM 11834 O O . ALA B 1 674 ? 21.312 -30.203 -0.07 1 93.31 674 ALA B O 1
ATOM 11835 N N . TYR B 1 675 ? 21.516 -28.953 -1.914 1 95.56 675 TYR B N 1
ATOM 11836 C CA . TYR B 1 675 ? 21.781 -30.141 -2.736 1 95.56 675 TYR B CA 1
ATOM 11837 C C . TYR B 1 675 ? 22.812 -29.812 -3.824 1 95.56 675 TYR B C 1
ATOM 11839 O O . TYR B 1 675 ? 22.703 -28.781 -4.496 1 95.56 675 TYR B O 1
ATOM 11847 N N . ASP B 1 676 ? 23.812 -30.641 -3.896 1 94.5 676 ASP B N 1
ATOM 11848 C CA . ASP B 1 676 ? 24.812 -30.578 -4.961 1 94.5 676 ASP B CA 1
ATOM 11849 C C . ASP B 1 676 ? 24.594 -31.688 -5.988 1 94.5 676 ASP B C 1
ATOM 11851 O O . ASP B 1 676 ? 24.922 -32.844 -5.738 1 94.5 676 ASP B O 1
ATOM 11855 N N . MET B 1 677 ? 24.094 -31.359 -7.105 1 91.94 677 MET B N 1
ATOM 11856 C CA . MET B 1 677 ? 23.734 -32.344 -8.133 1 91.94 677 MET B CA 1
ATOM 11857 C C . MET B 1 677 ? 24.969 -33.062 -8.648 1 91.94 677 MET B C 1
ATOM 11859 O O . MET B 1 677 ? 24.906 -34.25 -9.016 1 91.94 677 MET B O 1
ATOM 11863 N N . GLU B 1 678 ? 26.125 -32.375 -8.781 1 91.94 678 GLU B N 1
ATOM 11864 C CA . GLU B 1 678 ? 27.375 -32.969 -9.266 1 91.94 678 GLU B CA 1
ATOM 11865 C C . GLU B 1 678 ? 27.859 -34.062 -8.328 1 91.94 678 GLU B C 1
ATOM 11867 O O . GLU B 1 678 ? 28.312 -35.125 -8.773 1 91.94 678 GLU B O 1
ATOM 11872 N N . LYS B 1 679 ? 27.734 -33.781 -7.051 1 95.25 679 LYS B N 1
ATOM 11873 C CA . LYS B 1 679 ? 28.203 -34.719 -6.055 1 95.25 679 LYS B CA 1
ATOM 11874 C C . LYS B 1 679 ? 27.094 -35.688 -5.641 1 95.25 679 LYS B C 1
ATOM 11876 O O . LYS B 1 679 ? 27.375 -36.719 -5.023 1 95.25 679 LYS B O 1
ATOM 11881 N N . ASN B 1 680 ? 25.922 -35.438 -6.148 1 96.44 680 ASN B N 1
ATOM 11882 C CA . ASN B 1 680 ? 24.75 -36.188 -5.742 1 96.44 680 ASN B CA 1
ATOM 11883 C C . ASN B 1 680 ? 24.656 -36.312 -4.223 1 96.44 680 ASN B C 1
ATOM 11885 O O . ASN B 1 680 ? 24.531 -37.406 -3.689 1 96.44 680 ASN B O 1
ATOM 11889 N N . GLU B 1 681 ? 24.781 -35.125 -3.531 1 96 681 GLU B N 1
ATOM 11890 C CA . GLU B 1 681 ? 24.75 -35.062 -2.072 1 96 681 GLU B CA 1
ATOM 11891 C C . GLU B 1 681 ? 23.859 -33.906 -1.592 1 96 681 GLU B C 1
ATOM 11893 O O . GLU B 1 681 ? 23.812 -32.844 -2.213 1 96 681 GLU B O 1
ATOM 11898 N N . GLY B 1 682 ? 23.234 -34.25 -0.505 1 95.56 682 GLY B N 1
ATOM 11899 C CA . GLY B 1 682 ? 22.469 -33.188 0.131 1 95.56 682 GLY B CA 1
ATOM 11900 C C . GLY B 1 682 ? 20.969 -33.5 0.186 1 95.56 682 GLY B C 1
ATOM 11901 O O . GLY B 1 682 ? 20.578 -34.656 0.148 1 95.56 682 GLY B O 1
ATOM 11902 N N . ARG B 1 683 ? 20.188 -32.375 0.423 1 96.44 683 ARG B N 1
ATOM 11903 C CA . ARG B 1 683 ? 18.75 -32.469 0.599 1 96.44 683 ARG B CA 1
ATOM 11904 C C . ARG B 1 683 ? 18.016 -31.469 -0.298 1 96.44 683 ARG B C 1
ATOM 11906 O O . ARG B 1 683 ? 17.844 -30.312 0.076 1 96.44 683 ARG B O 1
ATOM 11913 N N . PRO B 1 684 ? 17.578 -31.953 -1.387 1 97.06 684 PRO B N 1
ATOM 11914 C CA . PRO B 1 684 ? 16.891 -31.031 -2.281 1 97.06 684 PRO B CA 1
ATOM 11915 C C . PRO B 1 684 ? 15.477 -30.688 -1.789 1 97.06 684 PRO B C 1
ATOM 11917 O O . PRO B 1 684 ? 14.914 -29.672 -2.193 1 97.06 684 PRO B O 1
ATOM 11920 N N . PHE B 1 685 ? 14.867 -31.531 -0.94 1 97.62 685 PHE B N 1
ATOM 11921 C CA . PHE B 1 685 ? 13.492 -31.328 -0.51 1 97.62 685 PHE B CA 1
ATOM 11922 C C . PHE B 1 685 ? 13.398 -31.297 1.011 1 97.62 685 PHE B C 1
ATOM 11924 O O . PHE B 1 685 ? 14.234 -31.875 1.704 1 97.62 685 PHE B O 1
ATOM 11931 N N . ASN B 1 686 ? 12.398 -30.562 1.512 1 97.44 686 ASN B N 1
ATOM 11932 C CA . ASN B 1 686 ? 12.148 -30.469 2.945 1 97.44 686 ASN B CA 1
ATOM 11933 C C . ASN B 1 686 ? 11.492 -31.734 3.484 1 97.44 686 ASN B C 1
ATOM 11935 O O . ASN B 1 686 ? 11.844 -32.219 4.57 1 97.44 686 ASN B O 1
ATOM 11939 N N . TYR B 1 687 ? 10.539 -32.219 2.803 1 97.19 687 TYR B N 1
ATOM 11940 C CA . TYR B 1 687 ? 9.852 -33.469 3.098 1 97.19 687 TYR B CA 1
ATOM 11941 C C . TYR B 1 687 ? 9.172 -34.031 1.854 1 97.19 687 TYR B C 1
ATOM 11943 O O . TYR B 1 687 ? 9.273 -33.469 0.77 1 97.19 687 TYR B O 1
ATOM 11951 N N . PHE B 1 688 ? 8.547 -35.219 1.966 1 97.44 688 PHE B N 1
ATOM 11952 C CA . PHE B 1 688 ? 7.805 -35.812 0.865 1 97.44 688 PHE B CA 1
ATOM 11953 C C . PHE B 1 688 ? 6.324 -35.938 1.207 1 97.44 688 PHE B C 1
ATOM 11955 O O . PHE B 1 688 ? 5.965 -36.125 2.371 1 97.44 688 PHE B O 1
ATOM 11962 N N . CYS B 1 689 ? 5.516 -35.75 0.207 1 97.44 689 CYS B N 1
ATOM 11963 C CA . CYS B 1 689 ? 4.098 -36.094 0.274 1 97.44 689 CYS B CA 1
ATOM 11964 C C . CYS B 1 689 ? 3.809 -37.406 -0.404 1 97.44 689 CYS B C 1
ATOM 11966 O O . CYS B 1 689 ? 4.367 -37.719 -1.461 1 97.44 689 CYS B O 1
ATOM 11968 N N . TYR B 1 690 ? 2.953 -38.219 0.2 1 98.25 690 TYR B N 1
ATOM 11969 C CA . TYR B 1 690 ? 2.656 -39.562 -0.312 1 98.25 690 TYR B CA 1
ATOM 11970 C C . TYR B 1 690 ? 1.168 -39.719 -0.608 1 98.25 690 TYR B C 1
ATOM 11972 O O . TYR B 1 690 ? 0.34 -39 -0.034 1 98.25 690 TYR B O 1
ATOM 11980 N N . GLY B 1 691 ? 0.848 -40.531 -1.507 1 98.5 691 GLY B N 1
ATOM 11981 C CA . GLY B 1 691 ? -0.533 -40.844 -1.83 1 98.5 691 GLY B CA 1
ATOM 11982 C C . GLY B 1 691 ? -0.668 -42.094 -2.713 1 98.5 691 GLY B C 1
ATOM 11983 O O . GLY B 1 691 ? 0.333 -42.656 -3.141 1 98.5 691 GLY B O 1
ATOM 11984 N N . ALA B 1 692 ? -1.903 -42.531 -2.92 1 98.81 692 ALA B N 1
ATOM 11985 C CA . ALA B 1 692 ? -2.238 -43.625 -3.82 1 98.81 692 ALA B CA 1
ATOM 11986 C C . ALA B 1 692 ? -3.648 -43.469 -4.383 1 98.81 692 ALA B C 1
ATOM 11988 O O . ALA B 1 692 ? -4.512 -42.844 -3.746 1 98.81 692 ALA B O 1
ATOM 11989 N N . ALA B 1 693 ? -3.818 -43.969 -5.555 1 98.88 693 ALA B N 1
ATOM 11990 C CA . ALA B 1 693 ? -5.133 -43.938 -6.188 1 98.88 693 ALA B CA 1
ATOM 11991 C C . ALA B 1 693 ? -5.422 -45.281 -6.883 1 98.88 693 ALA B C 1
ATOM 11993 O O . ALA B 1 693 ? -4.516 -45.906 -7.43 1 98.88 693 ALA B O 1
ATOM 11994 N N . VAL B 1 694 ? -6.648 -45.719 -6.852 1 98.88 694 VAL B N 1
ATOM 11995 C CA . VAL B 1 694 ? -7.172 -46.812 -7.641 1 98.88 694 VAL B CA 1
ATOM 11996 C C . VAL B 1 694 ? -8.297 -46.312 -8.547 1 98.88 694 VAL B C 1
ATOM 11998 O O . VAL B 1 694 ? -9.234 -45.656 -8.078 1 98.88 694 VAL B O 1
ATOM 12001 N N . SER B 1 695 ? -8.164 -46.625 -9.82 1 98.88 695 SER B N 1
ATOM 12002 C CA . SER B 1 695 ? -9.203 -46.219 -10.758 1 98.88 695 SER B CA 1
ATOM 12003 C C . SER B 1 695 ? -9.695 -47.375 -11.602 1 98.88 695 SER B C 1
ATOM 12005 O O . SER B 1 695 ? -8.922 -48.281 -11.938 1 98.88 695 SER B O 1
ATOM 12007 N N . GLU B 1 696 ? -10.984 -47.375 -11.867 1 98.81 696 GLU B N 1
ATOM 12008 C CA . GLU B 1 696 ? -11.648 -48.312 -12.773 1 98.81 696 GLU B CA 1
ATOM 12009 C C . GLU B 1 696 ? -12.281 -47.594 -13.953 1 98.81 696 GLU B C 1
ATOM 12011 O O . GLU B 1 696 ? -12.93 -46.562 -13.773 1 98.81 696 GLU B O 1
ATOM 12016 N N . VAL B 1 697 ? -12.055 -48.188 -15.148 1 98.5 697 VAL B N 1
ATOM 12017 C CA . VAL B 1 697 ? -12.594 -47.531 -16.344 1 98.5 697 VAL B CA 1
ATOM 12018 C C . VAL B 1 697 ? -13.312 -48.562 -17.219 1 98.5 697 VAL B C 1
ATOM 12020 O O . VAL B 1 697 ? -13.148 -49.75 -17.016 1 98.5 697 VAL B O 1
ATOM 12023 N N . GLU B 1 698 ? -14.164 -48.031 -18.062 1 97.56 698 GLU B N 1
ATOM 12024 C CA . GLU B 1 698 ? -14.742 -48.781 -19.172 1 97.56 698 GLU B CA 1
ATOM 12025 C C . GLU B 1 698 ? -14.43 -48.125 -20.516 1 97.56 698 GLU B C 1
ATOM 12027 O O . GLU B 1 698 ? -14.531 -46.906 -20.641 1 97.56 698 GLU B O 1
ATOM 12032 N N . ILE B 1 699 ? -13.922 -48.938 -21.438 1 97.56 699 ILE B N 1
ATOM 12033 C CA . ILE B 1 699 ? -13.633 -48.375 -22.75 1 97.56 699 ILE B CA 1
ATOM 12034 C C . ILE B 1 699 ? -14.523 -49.031 -23.812 1 97.56 699 ILE B C 1
ATOM 12036 O O . ILE B 1 699 ? -14.945 -50.188 -23.641 1 97.56 699 ILE B O 1
ATOM 12040 N N . ASP B 1 700 ? -14.898 -48.281 -24.812 1 97 700 ASP B N 1
ATOM 12041 C CA . ASP B 1 700 ? -15.469 -48.812 -26.047 1 97 700 ASP B CA 1
ATOM 12042 C C . ASP B 1 700 ? -14.375 -49.125 -27.062 1 97 700 ASP B C 1
ATOM 12044 O O . ASP B 1 700 ? -13.758 -48.219 -27.609 1 97 700 ASP B O 1
ATOM 12048 N N . CYS B 1 701 ? -14.203 -50.406 -27.359 1 97.44 701 CYS B N 1
ATOM 12049 C CA . CYS B 1 701 ? -13.07 -50.844 -28.172 1 97.44 701 CYS B CA 1
ATOM 12050 C C . CYS B 1 701 ? -13.297 -50.5 -29.641 1 97.44 701 CYS B C 1
ATOM 12052 O O . CYS B 1 701 ? -12.375 -50.625 -30.453 1 97.44 701 CYS B O 1
ATOM 12054 N N . LEU B 1 702 ? -14.5 -50.062 -30.031 1 96.62 702 LEU B N 1
ATOM 12055 C CA . LEU B 1 702 ? -14.828 -49.75 -31.406 1 96.62 702 LEU B CA 1
ATOM 12056 C C . LEU B 1 702 ? -14.734 -48.25 -31.672 1 96.62 702 LEU B C 1
ATOM 12058 O O . LEU B 1 702 ? -14.578 -47.812 -32.812 1 96.62 702 LEU B O 1
ATOM 12062 N N . THR B 1 703 ? -14.82 -47.438 -30.625 1 95.75 703 THR B N 1
ATOM 12063 C CA . THR B 1 703 ? -14.82 -46 -30.812 1 95.75 703 THR B CA 1
ATOM 12064 C C . THR B 1 703 ? -13.656 -45.344 -30.062 1 95.75 703 THR B C 1
ATOM 12066 O O . THR B 1 703 ? -13.25 -44.219 -30.391 1 95.75 703 THR B O 1
ATOM 12069 N N . GLY B 1 704 ? -13.156 -45.938 -29.078 1 96.31 704 GLY B N 1
ATOM 12070 C CA . GLY B 1 704 ? -12.07 -45.406 -28.281 1 96.31 704 GLY B CA 1
ATOM 12071 C C . GLY B 1 704 ? -12.555 -44.562 -27.109 1 96.31 704 GLY B C 1
ATOM 12072 O O . GLY B 1 704 ? -11.75 -44.094 -26.297 1 96.31 704 GLY B O 1
ATOM 12073 N N . ASP B 1 705 ? -13.875 -44.406 -26.938 1 95.06 705 ASP B N 1
ATOM 12074 C CA . ASP B 1 705 ? -14.422 -43.656 -25.812 1 95.06 705 ASP B CA 1
ATOM 12075 C C . ASP B 1 705 ? -14.188 -44.375 -24.484 1 95.06 705 ASP B C 1
ATOM 12077 O O . ASP B 1 705 ? -14.125 -45.625 -24.453 1 95.06 705 ASP B O 1
ATOM 12081 N N . HIS B 1 706 ? -14.016 -43.531 -23.422 1 96.56 706 HIS B N 1
ATOM 12082 C CA . HIS B 1 706 ? -13.844 -44.156 -22.125 1 96.56 706 HIS B CA 1
ATOM 12083 C C . HIS B 1 706 ? -14.641 -43.438 -21.047 1 96.56 706 HIS B C 1
ATOM 12085 O O . HIS B 1 706 ? -14.945 -42.25 -21.172 1 96.56 706 HIS B O 1
ATOM 12091 N N . THR B 1 707 ? -15.062 -44.094 -20 1 96.44 707 THR B N 1
ATOM 12092 C CA . THR B 1 707 ? -15.742 -43.594 -18.812 1 96.44 707 THR B CA 1
ATOM 12093 C C . THR B 1 707 ? -14.992 -44.031 -17.547 1 96.44 707 THR B C 1
ATOM 12095 O O . THR B 1 707 ? -14.609 -45.188 -17.406 1 96.44 707 THR B O 1
ATOM 12098 N N . VAL B 1 708 ? -14.711 -43.031 -16.672 1 97.94 708 VAL B N 1
ATOM 12099 C CA . VAL B 1 708 ? -14.117 -43.375 -15.375 1 97.94 708 VAL B CA 1
ATOM 12100 C C . VAL B 1 708 ? -15.219 -43.781 -14.406 1 97.94 708 VAL B C 1
ATOM 12102 O O . VAL B 1 708 ? -15.992 -42.969 -13.938 1 97.94 708 VAL B O 1
ATOM 12105 N N . LEU B 1 709 ? -15.25 -45.031 -14.047 1 97.5 709 LEU B N 1
ATOM 12106 C CA . LEU B 1 709 ? -16.328 -45.594 -13.25 1 97.5 709 LEU B CA 1
ATOM 12107 C C . LEU B 1 709 ? -16.141 -45.25 -11.773 1 97.5 709 LEU B C 1
ATOM 12109 O O . LEU B 1 709 ? -17.094 -44.906 -11.078 1 97.5 709 LEU B O 1
ATOM 12113 N N . ARG B 1 710 ? -14.93 -45.469 -11.328 1 98.19 710 ARG B N 1
ATOM 12114 C CA . ARG B 1 710 ? -14.672 -45.25 -9.906 1 98.19 710 ARG B CA 1
ATOM 12115 C C . ARG B 1 710 ? -13.203 -44.906 -9.656 1 98.19 710 ARG B C 1
ATOM 12117 O O . ARG B 1 710 ? -12.32 -45.438 -10.336 1 98.19 710 ARG B O 1
ATOM 12124 N N . THR B 1 711 ? -13 -43.969 -8.781 1 98.75 711 THR B N 1
ATOM 12125 C CA . THR B 1 711 ? -11.656 -43.656 -8.297 1 98.75 711 THR B CA 1
ATOM 12126 C C . THR B 1 711 ? -11.656 -43.5 -6.773 1 98.75 711 THR B C 1
ATOM 12128 O O . THR B 1 711 ? -12.539 -42.844 -6.207 1 98.75 711 THR B O 1
ATOM 12131 N N . ASP B 1 712 ? -10.75 -44.094 -6.094 1 98.81 712 ASP B N 1
ATOM 12132 C CA . ASP B 1 712 ? -10.461 -43.938 -4.672 1 98.81 712 ASP B CA 1
ATOM 12133 C C . ASP B 1 712 ? -9.062 -43.375 -4.453 1 98.81 712 ASP B C 1
ATOM 12135 O O . ASP B 1 712 ? -8.094 -43.875 -5.043 1 98.81 712 ASP B O 1
ATOM 12139 N N . ILE B 1 713 ? -8.969 -42.312 -3.635 1 98.81 713 ILE B N 1
ATOM 12140 C CA . ILE B 1 713 ? -7.68 -41.688 -3.363 1 98.81 713 ILE B CA 1
ATOM 12141 C C . ILE B 1 713 ? -7.438 -41.625 -1.856 1 98.81 713 ILE B C 1
ATOM 12143 O O . ILE B 1 713 ? -8.359 -41.344 -1.082 1 98.81 713 ILE B O 1
ATOM 12147 N N . VAL B 1 714 ? -6.273 -42 -1.398 1 98.75 714 VAL B N 1
ATOM 12148 C CA . VAL B 1 714 ? -5.754 -41.719 -0.063 1 98.75 714 VAL B CA 1
ATOM 12149 C C . VAL B 1 714 ? -4.527 -40.812 -0.163 1 98.75 714 VAL B C 1
ATOM 12151 O O . VAL B 1 714 ? -3.568 -41.125 -0.866 1 98.75 714 VAL B O 1
ATOM 12154 N N . MET B 1 715 ? -4.562 -39.656 0.47 1 98.38 715 MET B N 1
ATOM 12155 C CA . MET B 1 715 ? -3.486 -38.656 0.397 1 98.38 715 MET B CA 1
ATOM 12156 C C . MET B 1 715 ? -2.955 -38.344 1.788 1 98.38 715 MET B C 1
ATOM 12158 O O . MET B 1 715 ? -3.732 -38.125 2.723 1 98.38 715 MET B O 1
ATOM 12162 N N . ASP B 1 716 ? -1.633 -38.312 1.962 1 97.94 716 ASP B N 1
ATOM 12163 C CA . ASP B 1 716 ? -0.968 -37.875 3.186 1 97.94 716 ASP B CA 1
ATOM 12164 C C . ASP B 1 716 ? -0.75 -36.375 3.18 1 97.94 716 ASP B C 1
ATOM 12166 O O . ASP B 1 716 ? 0.122 -35.875 2.471 1 97.94 716 ASP B O 1
ATOM 12170 N N . VAL B 1 717 ? -1.503 -35.719 4.031 1 96.81 717 VAL B N 1
ATOM 12171 C CA . VAL B 1 717 ? -1.391 -34.25 4.086 1 96.81 717 VAL B CA 1
ATOM 12172 C C . VAL B 1 717 ? -0.98 -33.844 5.492 1 96.81 717 VAL B C 1
ATOM 12174 O O . VAL B 1 717 ? -1.187 -32.688 5.883 1 96.81 717 VAL B O 1
ATOM 12177 N N . GLY B 1 718 ? -0.381 -34.688 6.242 1 96.44 718 GLY B N 1
ATOM 12178 C CA . GLY B 1 718 ? -0.131 -34.375 7.641 1 96.44 718 GLY B CA 1
ATOM 12179 C C . GLY B 1 718 ? -1.389 -34 8.406 1 96.44 718 GLY B C 1
ATOM 12180 O O . GLY B 1 718 ? -2.416 -34.656 8.281 1 96.44 718 GLY B O 1
ATOM 12181 N N . ASP B 1 719 ? -1.229 -33.031 9.359 1 96.38 719 ASP B N 1
ATOM 12182 C CA . ASP B 1 719 ? -2.402 -32.406 9.961 1 96.38 719 ASP B CA 1
ATOM 12183 C C . ASP B 1 719 ? -2.9 -31.25 9.117 1 96.38 719 ASP B C 1
ATOM 12185 O O . ASP B 1 719 ? -2.258 -30.188 9.055 1 96.38 719 ASP B O 1
ATOM 12189 N N . SER B 1 720 ? -4.016 -31.469 8.508 1 97.06 720 SER B N 1
ATOM 12190 C CA . SER B 1 720 ? -4.52 -30.484 7.555 1 97.06 720 SER B CA 1
ATOM 12191 C C . SER B 1 720 ? -4.805 -29.141 8.234 1 97.06 720 SER B C 1
ATOM 12193 O O . SER B 1 720 ? -5.344 -29.109 9.344 1 97.06 720 SER B O 1
ATOM 12195 N N . LEU B 1 721 ? -4.414 -28.016 7.574 1 97.44 721 LEU B N 1
ATOM 12196 C CA . LEU B 1 721 ? -4.793 -26.688 8.047 1 97.44 721 LEU B CA 1
ATOM 12197 C C . LEU B 1 721 ? -6.277 -26.438 7.805 1 97.44 721 LEU B C 1
ATOM 12199 O O . LEU B 1 721 ? -6.934 -25.766 8.609 1 97.44 721 LEU B O 1
ATOM 12203 N N . ASN B 1 722 ? -6.762 -26.906 6.723 1 98 722 ASN B N 1
ATOM 12204 C CA . ASN B 1 722 ? -8.148 -26.781 6.277 1 98 722 ASN B CA 1
ATOM 12205 C C . ASN B 1 722 ? -8.555 -27.969 5.402 1 98 722 ASN B C 1
ATOM 12207 O O . ASN B 1 722 ? -8.367 -27.938 4.184 1 98 722 ASN B O 1
ATOM 12211 N N . PRO B 1 723 ? -9.188 -28.953 5.973 1 97.69 723 PRO B N 1
ATOM 12212 C CA . PRO B 1 723 ? -9.469 -30.188 5.242 1 97.69 723 PRO B CA 1
ATOM 12213 C C . PRO B 1 723 ? -10.391 -29.969 4.047 1 97.69 723 PRO B C 1
ATOM 12215 O O . PRO B 1 723 ? -10.266 -30.656 3.031 1 97.69 723 PRO B O 1
ATOM 12218 N N . ALA B 1 724 ? -11.289 -29.016 4.168 1 97 724 ALA B N 1
ATOM 12219 C CA . ALA B 1 724 ? -12.188 -28.75 3.047 1 97 724 ALA B CA 1
ATOM 12220 C C . ALA B 1 724 ? -11.406 -28.25 1.833 1 97 724 ALA B C 1
ATOM 12222 O O . ALA B 1 724 ? -11.672 -28.672 0.705 1 97 724 ALA B O 1
ATOM 12223 N N . ILE B 1 725 ? -10.547 -27.359 2.049 1 97.19 725 ILE B N 1
ATOM 12224 C CA . ILE B 1 725 ? -9.734 -26.812 0.974 1 97.19 725 ILE B CA 1
ATOM 12225 C C . ILE B 1 725 ? -8.789 -27.875 0.429 1 97.19 725 ILE B C 1
ATOM 12227 O O . ILE B 1 725 ? -8.617 -28 -0.786 1 97.19 725 ILE B O 1
ATOM 12231 N N . ASP B 1 726 ? -8.188 -28.625 1.28 1 97.75 726 ASP B N 1
ATOM 12232 C CA . ASP B 1 726 ? -7.23 -29.656 0.865 1 97.75 726 ASP B CA 1
ATOM 12233 C C . ASP B 1 726 ? -7.906 -30.719 0.006 1 97.75 726 ASP B C 1
ATOM 12235 O O . ASP B 1 726 ? -7.352 -31.156 -1.009 1 97.75 726 ASP B O 1
ATOM 12239 N N . ILE B 1 727 ? -9.07 -31.188 0.392 1 97.94 727 ILE B N 1
ATOM 12240 C CA . ILE B 1 727 ? -9.805 -32.156 -0.395 1 97.94 727 ILE B CA 1
ATOM 12241 C C . ILE B 1 727 ? -10.172 -31.578 -1.752 1 97.94 727 ILE B C 1
ATOM 12243 O O . ILE B 1 727 ? -10.055 -32.25 -2.781 1 97.94 727 ILE B O 1
ATOM 12247 N N . GLY B 1 728 ? -10.617 -30.281 -1.684 1 96.44 728 GLY B N 1
ATOM 12248 C CA . GLY B 1 728 ? -10.891 -29.609 -2.945 1 96.44 728 GLY B CA 1
ATOM 12249 C C . GLY B 1 728 ? -9.68 -29.562 -3.865 1 96.44 728 GLY B C 1
ATOM 12250 O O . GLY B 1 728 ? -9.812 -29.734 -5.078 1 96.44 728 GLY B O 1
ATOM 12251 N N . GLN B 1 729 ? -8.531 -29.344 -3.324 1 96.94 729 GLN B N 1
ATOM 12252 C CA . GLN B 1 729 ? -7.293 -29.328 -4.098 1 96.94 729 GLN B CA 1
ATOM 12253 C C . GLN B 1 729 ? -6.977 -30.703 -4.672 1 96.94 729 GLN B C 1
ATOM 12255 O O . GLN B 1 729 ? -6.496 -30.812 -5.805 1 96.94 729 GLN B O 1
ATOM 12260 N N . ILE B 1 730 ? -7.223 -31.734 -3.918 1 98.19 730 ILE B N 1
ATOM 12261 C CA . ILE B 1 730 ? -6.973 -33.094 -4.375 1 98.19 730 ILE B CA 1
ATOM 12262 C C . ILE B 1 730 ? -7.895 -33.438 -5.547 1 98.19 730 ILE B C 1
ATOM 12264 O O . ILE B 1 730 ? -7.438 -33.906 -6.586 1 98.19 730 ILE B O 1
ATOM 12268 N N . GLU B 1 731 ? -9.172 -33.156 -5.395 1 97.38 731 GLU B N 1
ATOM 12269 C CA . GLU B 1 731 ? -10.148 -33.406 -6.441 1 97.38 731 GLU B CA 1
ATOM 12270 C C . GLU B 1 731 ? -9.836 -32.625 -7.707 1 97.38 731 GLU B C 1
ATOM 12272 O O . GLU B 1 731 ? -9.852 -33.188 -8.812 1 97.38 731 GLU B O 1
ATOM 12277 N N . GLY B 1 732 ? -9.594 -31.328 -7.508 1 96.25 732 GLY B N 1
ATOM 12278 C CA . GLY B 1 732 ? -9.273 -30.5 -8.656 1 96.25 732 GLY B CA 1
ATOM 12279 C C . GLY B 1 732 ? -8.008 -30.922 -9.375 1 96.25 732 GLY B C 1
ATOM 12280 O O . GLY B 1 732 ? -7.961 -30.938 -10.609 1 96.25 732 GLY B O 1
ATOM 12281 N N . ALA B 1 733 ? -6.977 -31.25 -8.602 1 97.5 733 ALA B N 1
ATOM 12282 C CA . ALA B 1 733 ? -5.715 -31.703 -9.18 1 97.5 733 ALA B CA 1
ATOM 12283 C C . ALA B 1 733 ? -5.887 -33 -9.938 1 97.5 733 ALA B C 1
ATOM 12285 O O . ALA B 1 733 ? -5.316 -33.188 -11.016 1 97.5 733 ALA B O 1
ATOM 12286 N N . PHE B 1 734 ? -6.652 -33.938 -9.367 1 97.94 734 PHE B N 1
ATOM 12287 C CA . PHE B 1 734 ? -6.902 -35.219 -10 1 97.94 734 PHE B CA 1
ATOM 12288 C C . PHE B 1 734 ? -7.586 -35.062 -11.352 1 97.94 734 PHE B C 1
ATOM 12290 O O . PHE B 1 734 ? -7.172 -35.656 -12.352 1 97.94 734 PHE B O 1
ATOM 12297 N N . VAL B 1 735 ? -8.586 -34.219 -11.398 1 97.88 735 VAL B N 1
ATOM 12298 C CA . VAL B 1 735 ? -9.336 -34 -12.633 1 97.88 735 VAL B CA 1
ATOM 12299 C C . VAL B 1 735 ? -8.445 -33.312 -13.664 1 97.88 735 VAL B C 1
ATOM 12301 O O . VAL B 1 735 ? -8.508 -33.625 -14.852 1 97.88 735 VAL B O 1
ATOM 12304 N N . GLN B 1 736 ? -7.688 -32.375 -13.242 1 97.44 736 GLN B N 1
ATOM 12305 C CA . GLN B 1 736 ? -6.727 -31.75 -14.156 1 97.44 736 GLN B CA 1
ATOM 12306 C C . GLN B 1 736 ? -5.758 -32.781 -14.703 1 97.44 736 GLN B C 1
ATOM 12308 O O . GLN B 1 736 ? -5.379 -32.75 -15.875 1 97.44 736 GLN B O 1
ATOM 12313 N N . GLY B 1 737 ? -5.324 -33.719 -13.844 1 98.31 737 GLY B N 1
ATOM 12314 C CA . GLY B 1 737 ? -4.477 -34.812 -14.289 1 98.31 737 GLY B CA 1
ATOM 12315 C C . GLY B 1 737 ? -5.156 -35.719 -15.289 1 98.31 737 GLY B C 1
ATOM 12316 O O . GLY B 1 737 ? -4.508 -36.25 -16.203 1 98.31 737 GLY B O 1
ATOM 12317 N N . CYS B 1 738 ? -6.488 -35.938 -15.109 1 98.25 738 CYS B N 1
ATOM 12318 C CA . CYS B 1 738 ? -7.219 -36.719 -16.109 1 98.25 738 CYS B CA 1
ATOM 12319 C C . CYS B 1 738 ? -7.086 -36.094 -17.484 1 98.25 738 CYS B C 1
ATOM 12321 O O . CYS B 1 738 ? -6.961 -36.781 -18.484 1 98.25 738 CYS B O 1
ATOM 12323 N N . GLY B 1 739 ? -7.109 -34.75 -17.453 1 97.75 739 GLY B N 1
ATOM 12324 C CA . GLY B 1 739 ? -6.879 -34.062 -18.719 1 97.75 739 GLY B CA 1
ATOM 12325 C C . GLY B 1 739 ? -5.512 -34.344 -19.312 1 97.75 739 GLY B C 1
ATOM 12326 O O . GLY B 1 739 ? -5.398 -34.656 -20.5 1 97.75 739 GLY B O 1
ATOM 12327 N N . LEU B 1 740 ? -4.504 -34.281 -18.547 1 98.19 740 LEU B N 1
ATOM 12328 C CA . LEU B 1 740 ? -3.121 -34.469 -18.969 1 98.19 740 LEU B CA 1
ATOM 12329 C C . LEU B 1 740 ? -2.918 -35.875 -19.531 1 98.19 740 LEU B C 1
ATOM 12331 O O . LEU B 1 740 ? -2.246 -36.062 -20.547 1 98.19 740 LEU B O 1
ATOM 12335 N N . PHE B 1 741 ? -3.547 -36.875 -18.953 1 98.44 741 PHE B N 1
ATOM 12336 C CA . PHE B 1 741 ? -3.188 -38.281 -19.25 1 98.44 741 PHE B CA 1
ATOM 12337 C C . PHE B 1 741 ? -4.152 -38.875 -20.266 1 98.44 741 PHE B C 1
ATOM 12339 O O . PHE B 1 741 ? -3.84 -39.875 -20.906 1 98.44 741 PHE B O 1
ATOM 12346 N N . THR B 1 742 ? -5.352 -38.219 -20.531 1 97.88 742 THR B N 1
ATOM 12347 C CA . THR B 1 742 ? -6.312 -38.969 -21.312 1 97.88 742 THR B CA 1
ATOM 12348 C C . THR B 1 742 ? -6.996 -38.094 -22.344 1 97.88 742 THR B C 1
ATOM 12350 O O . THR B 1 742 ? -7.75 -38.562 -23.188 1 97.88 742 THR B O 1
ATOM 12353 N N . MET B 1 743 ? -6.758 -36.781 -22.297 1 95.69 743 MET B N 1
ATOM 12354 C CA . MET B 1 743 ? -7.676 -35.969 -23.109 1 95.69 743 MET B CA 1
ATOM 12355 C C . MET B 1 743 ? -6.953 -34.812 -23.75 1 95.69 743 MET B C 1
ATOM 12357 O O . MET B 1 743 ? -7.082 -34.562 -24.953 1 95.69 743 MET B O 1
ATOM 12361 N N . GLU B 1 744 ? -6.207 -34.031 -23.016 1 96.25 744 GLU B N 1
ATOM 12362 C CA . GLU B 1 744 ? -5.676 -32.75 -23.469 1 96.25 744 GLU B CA 1
ATOM 12363 C C . GLU B 1 744 ? -4.508 -32.938 -24.422 1 96.25 744 GLU B C 1
ATOM 12365 O O . GLU B 1 744 ? -3.523 -33.594 -24.094 1 96.25 744 GLU B O 1
ATOM 12370 N N . GLU B 1 745 ? -4.672 -32.344 -25.562 1 94.44 745 GLU B N 1
ATOM 12371 C CA . GLU B 1 745 ? -3.656 -32.531 -26.594 1 94.44 745 GLU B CA 1
ATOM 12372 C C . GLU B 1 745 ? -3.373 -31.219 -27.328 1 94.44 745 GLU B C 1
ATOM 12374 O O . GLU B 1 745 ? -4.301 -30.547 -27.781 1 94.44 745 GLU B O 1
ATOM 12379 N N . GLN B 1 746 ? -2.133 -30.891 -27.422 1 94.25 746 GLN B N 1
ATOM 12380 C CA . GLN B 1 746 ? -1.7 -29.766 -28.234 1 94.25 746 GLN B CA 1
ATOM 12381 C C . GLN B 1 746 ? -1.394 -30.219 -29.672 1 94.25 746 GLN B C 1
ATOM 12383 O O . GLN B 1 746 ? -0.575 -31.109 -29.875 1 94.25 746 GLN B O 1
ATOM 12388 N N . VAL B 1 747 ? -2.047 -29.578 -30.578 1 93.38 747 VAL B N 1
ATOM 12389 C CA . VAL B 1 747 ? -1.862 -29.906 -31.984 1 93.38 747 VAL B CA 1
ATOM 12390 C C . VAL B 1 747 ? -1.112 -28.781 -32.688 1 93.38 747 VAL B C 1
ATOM 12392 O O . VAL B 1 747 ? -1.567 -27.625 -32.688 1 93.38 747 VAL B O 1
ATOM 12395 N N . TYR B 1 748 ? 0.074 -29.109 -33.219 1 95 748 TYR B N 1
ATOM 12396 C CA . TYR B 1 748 ? 0.914 -28.125 -33.906 1 95 748 TYR B CA 1
ATOM 12397 C C . TYR B 1 748 ? 1.003 -28.422 -35.375 1 95 748 TYR B C 1
ATOM 12399 O O . TYR B 1 748 ? 0.906 -29.578 -35.812 1 95 748 TYR B O 1
ATOM 12407 N N . SER B 1 749 ? 1.183 -27.375 -36.156 1 95.31 749 SER B N 1
ATOM 12408 C CA . SER B 1 749 ? 1.583 -27.547 -37.562 1 95.31 749 SER B CA 1
ATOM 12409 C C . SER B 1 749 ? 3.072 -27.844 -37.688 1 95.31 749 SER B C 1
ATOM 12411 O O . SER B 1 749 ? 3.85 -27.516 -36.781 1 95.31 749 SER B O 1
ATOM 12413 N N . PRO B 1 750 ? 3.441 -28.453 -38.75 1 93.12 750 PRO B N 1
ATOM 12414 C CA . PRO B 1 750 ? 4.875 -28.641 -39 1 93.12 750 PRO B CA 1
ATOM 12415 C C . PRO B 1 750 ? 5.652 -27.328 -39.031 1 93.12 750 PRO B C 1
ATOM 12417 O O . PRO B 1 750 ? 6.875 -27.328 -38.875 1 93.12 750 PRO B O 1
ATOM 12420 N N . GLU B 1 751 ? 4.922 -26.141 -39.188 1 94.25 751 GLU B N 1
ATOM 12421 C CA . GLU B 1 751 ? 5.559 -24.828 -39.25 1 94.25 751 GLU B CA 1
ATOM 12422 C C . GLU B 1 751 ? 5.586 -24.141 -37.906 1 94.25 751 GLU B C 1
ATOM 12424 O O . GLU B 1 751 ? 6.004 -22.984 -37.781 1 94.25 751 GLU B O 1
ATOM 12429 N N . GLY B 1 752 ? 5.203 -24.797 -36.938 1 94.94 752 GLY B N 1
ATOM 12430 C CA . GLY B 1 752 ? 5.305 -24.266 -35.562 1 94.94 752 GLY B CA 1
ATOM 12431 C C . GLY B 1 752 ? 4.078 -23.484 -35.156 1 94.94 752 GLY B C 1
ATOM 12432 O O . GLY B 1 752 ? 4.102 -22.797 -34.125 1 94.94 752 GLY B O 1
ATOM 12433 N N . VAL B 1 753 ? 2.998 -23.609 -35.875 1 95.69 753 VAL B N 1
ATOM 12434 C CA . VAL B 1 753 ? 1.76 -22.906 -35.531 1 95.69 753 VAL B CA 1
ATOM 12435 C C . VAL B 1 753 ? 0.894 -23.797 -34.656 1 95.69 753 VAL B C 1
ATOM 12437 O O . VAL B 1 753 ? 0.619 -24.953 -35 1 95.69 753 VAL B O 1
ATOM 12440 N N . LEU B 1 754 ? 0.518 -23.281 -33.5 1 95.75 754 LEU B N 1
ATOM 12441 C CA . LEU B 1 754 ? -0.413 -24 -32.625 1 95.75 754 LEU B CA 1
ATOM 12442 C C . LEU B 1 754 ? -1.831 -23.938 -33.188 1 95.75 754 LEU B C 1
ATOM 12444 O O . LEU B 1 754 ? -2.396 -22.859 -33.312 1 95.75 754 LEU B O 1
ATOM 12448 N N . TYR B 1 755 ? -2.459 -25.109 -33.469 1 93.38 755 TYR B N 1
ATOM 12449 C CA . TYR B 1 755 ? -3.811 -25.172 -34 1 93.38 755 TYR B CA 1
ATOM 12450 C C . TYR B 1 755 ? -4.848 -25.188 -32.875 1 93.38 755 TYR B C 1
ATOM 12452 O O . TYR B 1 755 ? -5.918 -24.594 -33 1 93.38 755 TYR B O 1
ATOM 12460 N N . SER B 1 756 ? -4.582 -25.922 -31.875 1 92 756 SER B N 1
ATOM 12461 C CA . SER B 1 756 ? -5.523 -26.016 -30.766 1 92 756 SER B CA 1
ATOM 12462 C C . SER B 1 756 ? -5.527 -24.75 -29.922 1 92 756 SER B C 1
ATOM 12464 O O . SER B 1 756 ? -4.766 -24.641 -28.953 1 92 756 SER B O 1
ATOM 12466 N N . ARG B 1 757 ? -6.391 -23.828 -30.359 1 92.06 757 ARG B N 1
ATOM 12467 C CA . ARG B 1 757 ? -6.461 -22.547 -29.672 1 92.06 757 ARG B CA 1
ATOM 12468 C C . ARG B 1 757 ? -7.879 -22.25 -29.203 1 92.06 757 ARG B C 1
ATOM 12470 O O . ARG B 1 757 ? -8.602 -21.484 -29.844 1 92.06 757 ARG B O 1
ATOM 12477 N N . GLY B 1 758 ? -8.242 -22.719 -28.047 1 92.19 758 GLY B N 1
ATOM 12478 C CA . GLY B 1 758 ? -9.555 -22.516 -27.469 1 92.19 758 GLY B CA 1
ATOM 12479 C C . GLY B 1 758 ? -10.305 -23.797 -27.188 1 92.19 758 GLY B C 1
ATOM 12480 O O . GLY B 1 758 ? -9.906 -24.875 -27.656 1 92.19 758 GLY B O 1
ATOM 12481 N N . PRO B 1 759 ? -11.406 -23.703 -26.562 1 89.38 759 PRO B N 1
ATOM 12482 C CA . PRO B 1 759 ? -12.117 -24.891 -26.094 1 89.38 759 PRO B CA 1
ATOM 12483 C C . PRO B 1 759 ? -12.812 -25.656 -27.219 1 89.38 759 PRO B C 1
ATOM 12485 O O . PRO B 1 759 ? -13.25 -26.781 -27.031 1 89.38 759 PRO B O 1
ATOM 12488 N N . GLY B 1 760 ? -12.891 -25.031 -28.359 1 86.5 760 GLY B N 1
ATOM 12489 C CA . GLY B 1 760 ? -13.445 -25.75 -29.484 1 86.5 760 GLY B CA 1
ATOM 12490 C C . GLY B 1 760 ? -12.547 -26.875 -29.984 1 86.5 760 GLY B C 1
ATOM 12491 O O . GLY B 1 760 ? -13.039 -27.938 -30.359 1 86.5 760 GLY B O 1
ATOM 12492 N N . MET B 1 761 ? -11.305 -26.625 -29.984 1 87.5 761 MET B N 1
ATOM 12493 C CA . MET B 1 761 ? -10.336 -27.609 -30.484 1 87.5 761 MET B CA 1
ATOM 12494 C C . MET B 1 761 ? -9.578 -28.266 -29.344 1 87.5 761 MET B C 1
ATOM 12496 O O . MET B 1 761 ? -9.188 -29.422 -29.438 1 87.5 761 MET B O 1
ATOM 12500 N N . TYR B 1 762 ? -9.352 -27.531 -28.359 1 94.19 762 TYR B N 1
ATOM 12501 C CA . TYR B 1 762 ? -8.664 -28.031 -27.188 1 94.19 762 TYR B CA 1
ATOM 12502 C C . TYR B 1 762 ? -9.664 -28.5 -26.125 1 94.19 762 TYR B C 1
ATOM 12504 O O . TYR B 1 762 ? -10.305 -27.688 -25.469 1 94.19 762 TYR B O 1
ATOM 12512 N N . LYS B 1 763 ? -9.727 -29.812 -25.906 1 92.5 763 LYS B N 1
ATOM 12513 C CA . LYS B 1 763 ? -10.719 -30.375 -24.984 1 92.5 763 LYS B CA 1
ATOM 12514 C C . LYS B 1 763 ? -10.148 -30.531 -23.578 1 92.5 763 LYS B C 1
ATOM 12516 O O . LYS B 1 763 ? -9.008 -30.984 -23.422 1 92.5 763 LYS B O 1
ATOM 12521 N N . ILE B 1 764 ? -10.875 -30.109 -22.641 1 94.94 764 ILE B N 1
ATOM 12522 C CA . ILE B 1 764 ? -10.523 -30.297 -21.234 1 94.94 764 ILE B CA 1
ATOM 12523 C C . ILE B 1 764 ? -11.625 -31.094 -20.516 1 94.94 764 ILE B C 1
ATOM 12525 O O . ILE B 1 764 ? -12.758 -31.156 -21 1 94.94 764 ILE B O 1
ATOM 12529 N N . PRO B 1 765 ? -11.312 -31.688 -19.359 1 95.5 765 PRO B N 1
ATOM 12530 C CA . PRO B 1 765 ? -12.352 -32.406 -18.641 1 95.5 765 PRO B CA 1
ATOM 12531 C C . PRO B 1 765 ? -13.539 -31.547 -18.25 1 95.5 765 PRO B C 1
ATOM 12533 O O . PRO B 1 765 ? -13.352 -30.422 -17.781 1 95.5 765 PRO B O 1
ATOM 12536 N N . GLY B 1 766 ? -14.719 -32.062 -18.547 1 91.38 766 GLY B N 1
ATOM 12537 C CA . GLY B 1 766 ? -15.953 -31.406 -18.141 1 91.38 766 GLY B CA 1
ATOM 12538 C C . GLY B 1 766 ? -16.703 -32.188 -17.078 1 91.38 766 GLY B C 1
ATOM 12539 O O . GLY B 1 766 ? -16.156 -33.094 -16.453 1 91.38 766 GLY B O 1
ATOM 12540 N N . PHE B 1 767 ? -17.938 -31.984 -16.875 1 87.94 767 PHE B N 1
ATOM 12541 C CA . PHE B 1 767 ? -18.766 -32.562 -15.828 1 87.94 767 PHE B CA 1
ATOM 12542 C C . PHE B 1 767 ? -18.953 -34.062 -16.047 1 87.94 767 PHE B C 1
ATOM 12544 O O . PHE B 1 767 ? -19.078 -34.812 -15.086 1 87.94 767 PHE B O 1
ATOM 12551 N N . ALA B 1 768 ? -18.828 -34.406 -17.219 1 88.31 768 ALA B N 1
ATOM 12552 C CA . ALA B 1 768 ? -19.078 -35.812 -17.547 1 88.31 768 ALA B CA 1
ATOM 12553 C C . ALA B 1 768 ? -17.797 -36.625 -17.469 1 88.31 768 ALA B C 1
ATOM 12555 O O . ALA B 1 768 ? -17.828 -37.844 -17.547 1 88.31 768 ALA B O 1
ATOM 12556 N N . ASP B 1 769 ? -16.719 -36 -17.141 1 92.44 769 ASP B N 1
ATOM 12557 C CA . ASP B 1 769 ? -15.445 -36.688 -17.203 1 92.44 769 ASP B CA 1
ATOM 12558 C C . ASP B 1 769 ? -14.945 -37.031 -15.805 1 92.44 769 ASP B C 1
ATOM 12560 O O . ASP B 1 769 ? -13.938 -37.719 -15.648 1 92.44 769 ASP B O 1
ATOM 12564 N N . ILE B 1 770 ? -15.656 -36.625 -14.773 1 95.5 770 ILE B N 1
ATOM 12565 C CA . ILE B 1 770 ? -15.258 -36.969 -13.414 1 95.5 770 ILE B CA 1
ATOM 12566 C C . ILE B 1 770 ? -15.656 -38.406 -13.102 1 95.5 770 ILE B C 1
ATOM 12568 O O . ILE B 1 770 ? -16.578 -38.938 -13.719 1 95.5 770 ILE B O 1
ATOM 12572 N N . PRO B 1 771 ? -14.914 -39.031 -12.172 1 97.44 771 PRO B N 1
ATOM 12573 C CA . PRO B 1 771 ? -15.344 -40.375 -11.797 1 97.44 771 PRO B CA 1
ATOM 12574 C C . PRO B 1 771 ? -16.781 -40.406 -11.297 1 97.44 771 PRO B C 1
ATOM 12576 O O . PRO B 1 771 ? -17.219 -39.5 -10.57 1 97.44 771 PRO B O 1
ATOM 12579 N N . ILE B 1 772 ? -17.5 -41.469 -11.711 1 97.25 772 ILE B N 1
ATOM 12580 C CA . ILE B 1 772 ? -18.875 -41.625 -11.258 1 97.25 772 ILE B CA 1
ATOM 12581 C C . ILE B 1 772 ? -18.891 -41.812 -9.742 1 97.25 772 ILE B C 1
ATOM 12583 O O . ILE B 1 772 ? -19.703 -41.219 -9.047 1 97.25 772 ILE B O 1
ATOM 12587 N N . HIS B 1 773 ? -18.031 -42.75 -9.258 1 97.31 773 HIS B N 1
ATOM 12588 C CA . HIS B 1 773 ? -17.766 -42.875 -7.832 1 97.31 773 HIS B CA 1
ATOM 12589 C C . HIS B 1 773 ? -16.406 -42.281 -7.473 1 97.31 773 HIS B C 1
ATOM 12591 O O . HIS B 1 773 ? -15.367 -42.844 -7.848 1 97.31 773 HIS B O 1
ATOM 12597 N N . PHE B 1 774 ? -16.406 -41.156 -6.773 1 97.94 774 PHE B N 1
ATOM 12598 C CA . PHE B 1 774 ? -15.172 -40.438 -6.48 1 97.94 774 PHE B CA 1
ATOM 12599 C C . PHE B 1 774 ? -14.969 -40.312 -4.973 1 97.94 774 PHE B C 1
ATOM 12601 O O . PHE B 1 774 ? -15.648 -39.531 -4.316 1 97.94 774 PHE B O 1
ATOM 12608 N N . ASN B 1 775 ? -14.023 -41.094 -4.328 1 98.44 775 ASN B N 1
ATOM 12609 C CA . ASN B 1 775 ? -13.758 -41.094 -2.896 1 98.44 775 ASN B CA 1
ATOM 12610 C C . ASN B 1 775 ? -12.359 -40.562 -2.586 1 98.44 775 ASN B C 1
ATOM 12612 O O . ASN B 1 775 ? -11.383 -40.969 -3.197 1 98.44 775 ASN B O 1
ATOM 12616 N N . VAL B 1 776 ? -12.289 -39.562 -1.747 1 98.56 776 VAL B N 1
ATOM 12617 C CA . VAL B 1 776 ? -11.016 -38.969 -1.332 1 98.56 776 VAL B CA 1
ATOM 12618 C C . VAL B 1 776 ? -10.891 -39.031 0.188 1 98.56 776 VAL B C 1
ATOM 12620 O O . VAL B 1 776 ? -11.781 -38.594 0.912 1 98.56 776 VAL B O 1
ATOM 12623 N N . SER B 1 777 ? -9.812 -39.625 0.695 1 98.25 777 SER B N 1
ATOM 12624 C CA . SER B 1 777 ? -9.523 -39.719 2.121 1 98.25 777 SER B CA 1
ATOM 12625 C C . SER B 1 777 ? -8.164 -39.125 2.455 1 98.25 777 SER B C 1
ATOM 12627 O O . SER B 1 777 ? -7.195 -39.312 1.711 1 98.25 777 SER B O 1
ATOM 12629 N N . LEU B 1 778 ? -8.164 -38.344 3.516 1 98.12 778 LEU B N 1
ATOM 12630 C CA . LEU B 1 778 ? -6.887 -37.906 4.062 1 98.12 778 LEU B CA 1
ATOM 12631 C C . LEU B 1 778 ? -6.344 -38.906 5.07 1 98.12 778 LEU B C 1
ATOM 12633 O O . LEU B 1 778 ? -7.078 -39.375 5.934 1 98.12 778 LEU B O 1
ATOM 12637 N N . LEU B 1 779 ? -5.082 -39.219 4.863 1 97.5 779 LEU B N 1
ATOM 12638 C CA . LEU B 1 779 ? -4.449 -40.156 5.773 1 97.5 779 LEU B CA 1
ATOM 12639 C C . LEU B 1 779 ? -4.496 -39.656 7.211 1 97.5 779 LEU B C 1
ATOM 12641 O O . LEU B 1 779 ? -4.141 -38.5 7.477 1 97.5 779 LEU B O 1
ATOM 12645 N N . ARG B 1 780 ? -4.984 -40.531 8.234 1 91.44 780 ARG B N 1
ATOM 12646 C CA . ARG B 1 780 ? -5.109 -40.156 9.633 1 91.44 780 ARG B CA 1
ATOM 12647 C C . ARG B 1 780 ? -3.844 -40.5 10.414 1 91.44 780 ARG B C 1
ATOM 12649 O O . ARG B 1 780 ? -3.15 -41.469 10.086 1 91.44 780 ARG B O 1
ATOM 12656 N N . GLY B 1 781 ? -3.566 -39.594 11.328 1 91.88 781 GLY B N 1
ATOM 12657 C CA . GLY B 1 781 ? -2.498 -39.875 12.273 1 91.88 781 GLY B CA 1
ATOM 12658 C C . GLY B 1 781 ? -1.118 -39.844 11.641 1 91.88 781 GLY B C 1
ATOM 12659 O O . GLY B 1 781 ? -0.273 -40.688 11.938 1 91.88 781 GLY B O 1
ATOM 12660 N N . ALA B 1 782 ? -0.845 -38.969 10.766 1 93.06 782 ALA B N 1
ATOM 12661 C CA . ALA B 1 782 ? 0.44 -38.844 10.078 1 93.06 782 ALA B CA 1
ATOM 12662 C C . ALA B 1 782 ? 1.009 -37.438 10.211 1 93.06 782 ALA B C 1
ATOM 12664 O O . ALA B 1 782 ? 1.212 -36.75 9.211 1 93.06 782 ALA B O 1
ATOM 12665 N N . PRO B 1 783 ? 1.325 -37.031 11.445 1 92.62 783 PRO B N 1
ATOM 12666 C CA . PRO B 1 783 ? 1.841 -35.688 11.641 1 92.62 783 PRO B CA 1
ATOM 12667 C C . PRO B 1 783 ? 3.188 -35.438 10.953 1 92.62 783 PRO B C 1
ATOM 12669 O O . PRO B 1 783 ? 3.951 -36.406 10.766 1 92.62 783 PRO B O 1
ATOM 12672 N N . ASN B 1 784 ? 3.449 -34.219 10.508 1 94.69 784 ASN B N 1
ATOM 12673 C CA . ASN B 1 784 ? 4.66 -33.75 9.852 1 94.69 784 ASN B CA 1
ATOM 12674 C C . ASN B 1 784 ? 5.344 -32.656 10.656 1 94.69 784 ASN B C 1
ATOM 12676 O O . ASN B 1 784 ? 4.762 -31.578 10.891 1 94.69 784 ASN B O 1
ATOM 12680 N N . ASP B 1 785 ? 6.508 -32.781 11.172 1 93.19 785 ASP B N 1
ATOM 12681 C CA . ASP B 1 785 ? 7.16 -31.797 12.039 1 93.19 785 ASP B CA 1
ATOM 12682 C C . ASP B 1 785 ? 7.965 -30.781 11.227 1 93.19 785 ASP B C 1
ATOM 12684 O O . ASP B 1 785 ? 8.68 -29.953 11.789 1 93.19 785 ASP B O 1
ATOM 12688 N N . LYS B 1 786 ? 7.867 -30.797 9.945 1 94.25 786 LYS B N 1
ATOM 12689 C CA . LYS B 1 786 ? 8.727 -29.969 9.094 1 94.25 786 LYS B CA 1
ATOM 12690 C C . LYS B 1 786 ? 7.98 -28.734 8.602 1 94.25 786 LYS B C 1
ATOM 12692 O O . LYS B 1 786 ? 8.602 -27.781 8.102 1 94.25 786 LYS B O 1
ATOM 12697 N N . ALA B 1 787 ? 6.707 -28.672 8.766 1 95.5 787 ALA B N 1
ATOM 12698 C CA . ALA B 1 787 ? 5.914 -27.594 8.195 1 95.5 787 ALA B CA 1
ATOM 12699 C C . ALA B 1 787 ? 4.945 -27.016 9.227 1 95.5 787 ALA B C 1
ATOM 12701 O O . ALA B 1 787 ? 4.812 -27.547 10.328 1 95.5 787 ALA B O 1
ATOM 12702 N N . ILE B 1 788 ? 4.332 -25.891 8.883 1 97.06 788 ILE B N 1
ATOM 12703 C CA . ILE B 1 788 ? 3.48 -25.109 9.766 1 97.06 788 ILE B CA 1
ATOM 12704 C C . ILE B 1 788 ? 2.357 -25.984 10.32 1 97.06 788 ILE B C 1
ATOM 12706 O O . ILE B 1 788 ? 1.598 -26.578 9.562 1 97.06 788 ILE B O 1
ATOM 12710 N N . PHE B 1 789 ? 2.293 -26.141 11.641 1 96.81 789 PHE B N 1
ATOM 12711 C CA . PHE B 1 789 ? 1.3 -26.859 12.422 1 96.81 789 PHE B CA 1
ATOM 12712 C C . PHE B 1 789 ? 1.153 -28.297 11.906 1 96.81 789 PHE B C 1
ATOM 12714 O O . PHE B 1 789 ? 0.039 -28.812 11.812 1 96.81 789 PHE B O 1
ATOM 12721 N N . SER B 1 790 ? 2.156 -28.953 11.352 1 95.56 790 SER B N 1
ATOM 12722 C CA . SER B 1 790 ? 2.279 -30.344 10.977 1 95.56 790 SER B CA 1
ATOM 12723 C C . SER B 1 790 ? 1.579 -30.625 9.648 1 95.56 790 SER B C 1
ATOM 12725 O O . SER B 1 790 ? 1.234 -31.781 9.352 1 95.56 790 SER B O 1
ATOM 12727 N N . SER B 1 791 ? 1.305 -29.578 8.945 1 96.19 791 SER B N 1
ATOM 12728 C CA . SER B 1 791 ? 0.652 -29.734 7.648 1 96.19 791 SER B CA 1
ATOM 12729 C C . SER B 1 791 ? 1.632 -30.25 6.594 1 96.19 791 SER B C 1
ATOM 12731 O O . SER B 1 791 ? 2.844 -30.266 6.82 1 96.19 791 SER B O 1
ATOM 12733 N N . LYS B 1 792 ? 1.098 -30.75 5.473 1 96.75 792 LYS B N 1
ATOM 12734 C CA . LYS B 1 792 ? 1.865 -31.078 4.273 1 96.75 792 LYS B CA 1
ATOM 12735 C C . LYS B 1 792 ? 1.256 -30.422 3.033 1 96.75 792 LYS B C 1
ATOM 12737 O O . LYS B 1 792 ? 0.075 -30.078 3.027 1 96.75 792 LYS B O 1
ATOM 12742 N N . ALA B 1 793 ? 2.119 -30.344 2.031 1 96.19 793 ALA B N 1
ATOM 12743 C CA . ALA B 1 793 ? 1.715 -29.766 0.748 1 96.19 793 ALA B CA 1
ATOM 12744 C C . ALA B 1 793 ? 0.704 -30.672 0.044 1 96.19 793 ALA B C 1
ATOM 12746 O O . ALA B 1 793 ? 0.796 -31.906 0.123 1 96.19 793 ALA B O 1
ATOM 12747 N N . VAL B 1 794 ? -0.227 -30.031 -0.676 1 95.75 794 VAL B N 1
ATOM 12748 C CA . VAL B 1 794 ? -1.252 -30.844 -1.33 1 95.75 794 VAL B CA 1
ATOM 12749 C C . VAL B 1 794 ? -1.537 -30.281 -2.723 1 95.75 794 VAL B C 1
ATOM 12751 O O . VAL B 1 794 ? -2.229 -30.922 -3.521 1 95.75 794 VAL B O 1
ATOM 12754 N N . GLY B 1 795 ? -0.936 -29.234 -3.123 1 92.94 795 GLY B N 1
ATOM 12755 C CA . GLY B 1 795 ? -1.271 -28.562 -4.371 1 92.94 795 GLY B CA 1
ATOM 12756 C C . GLY B 1 795 ? -0.801 -29.312 -5.598 1 92.94 795 GLY B C 1
ATOM 12757 O O . GLY B 1 795 ? -1.484 -29.328 -6.625 1 92.94 795 GLY B O 1
ATOM 12758 N N . GLU B 1 796 ? 0.339 -29.938 -5.551 1 94.06 796 GLU B N 1
ATOM 12759 C CA . GLU B 1 796 ? 0.962 -30.531 -6.73 1 94.06 796 GLU B CA 1
ATOM 12760 C C . GLU B 1 796 ? 0.891 -32.062 -6.688 1 94.06 796 GLU B C 1
ATOM 12762 O O . GLU B 1 796 ? 0.542 -32.688 -7.684 1 94.06 796 GLU B O 1
ATOM 12767 N N . PRO B 1 797 ? 0.965 -32.75 -5.629 1 94.12 797 PRO B N 1
ATOM 12768 C CA . PRO B 1 797 ? 1.156 -34.219 -5.605 1 94.12 797 PRO B CA 1
ATOM 12769 C C . PRO B 1 797 ? -0.048 -34.969 -6.148 1 94.12 797 PRO B C 1
ATOM 12771 O O . PRO B 1 797 ? 0.117 -35.938 -6.895 1 94.12 797 PRO B O 1
ATOM 12774 N N . PRO B 1 798 ? -1.202 -34.531 -5.926 1 97.19 798 PRO B N 1
ATOM 12775 C CA . PRO B 1 798 ? -2.334 -35.375 -6.324 1 97.19 798 PRO B CA 1
ATOM 12776 C C . PRO B 1 798 ? -2.527 -35.438 -7.84 1 97.19 798 PRO B C 1
ATOM 12778 O O . PRO B 1 798 ? -3.229 -36.312 -8.352 1 97.19 798 PRO B O 1
ATOM 12781 N N . LEU B 1 799 ? -1.988 -34.469 -8.547 1 98.25 799 LEU B N 1
ATOM 12782 C CA . LEU B 1 799 ? -2.193 -34.438 -9.992 1 98.25 799 LEU B CA 1
ATOM 12783 C C . LEU B 1 799 ? -1.786 -35.75 -10.641 1 98.25 799 LEU B C 1
ATOM 12785 O O . LEU B 1 799 ? -2.51 -36.281 -11.484 1 98.25 799 LEU B O 1
ATOM 12789 N N . PHE B 1 800 ? -0.644 -36.312 -10.203 1 98.31 800 PHE B N 1
ATOM 12790 C CA . PHE B 1 800 ? -0.102 -37.5 -10.844 1 98.31 800 PHE B CA 1
ATOM 12791 C C . PHE B 1 800 ? -0.998 -38.719 -10.586 1 98.31 800 PHE B C 1
ATOM 12793 O O . PHE B 1 800 ? -1.005 -39.656 -11.367 1 98.31 800 PHE B O 1
ATOM 12800 N N . LEU B 1 801 ? -1.744 -38.719 -9.555 1 98.75 801 LEU B N 1
ATOM 12801 C CA . LEU B 1 801 ? -2.584 -39.844 -9.211 1 98.75 801 LEU B CA 1
ATOM 12802 C C . LEU B 1 801 ? -3.635 -40.094 -10.281 1 98.75 801 LEU B C 1
ATOM 12804 O O . LEU B 1 801 ? -4.152 -41.219 -10.406 1 98.75 801 LEU B O 1
ATOM 12808 N N . ALA B 1 802 ? -3.859 -39.125 -11.062 1 98.69 802 ALA B N 1
ATOM 12809 C CA . ALA B 1 802 ? -4.801 -39.25 -12.172 1 98.69 802 ALA B CA 1
ATOM 12810 C C . ALA B 1 802 ? -4.258 -40.219 -13.234 1 98.69 802 ALA B C 1
ATOM 12812 O O . ALA B 1 802 ? -5.008 -40.719 -14.078 1 98.69 802 ALA B O 1
ATOM 12813 N N . SER B 1 803 ? -2.947 -40.531 -13.227 1 98.75 803 SER B N 1
ATOM 12814 C CA . SER B 1 803 ? -2.391 -41.531 -14.148 1 98.75 803 SER B CA 1
ATOM 12815 C C . SER B 1 803 ? -2.975 -42.906 -13.898 1 98.75 803 SER B C 1
ATOM 12817 O O . SER B 1 803 ? -2.9 -43.781 -14.766 1 98.75 803 SER B O 1
ATOM 12819 N N . SER B 1 804 ? -3.631 -43.156 -12.734 1 98.81 804 SER B N 1
ATOM 12820 C CA . SER B 1 804 ? -4.336 -44.406 -12.484 1 98.81 804 SER B CA 1
ATOM 12821 C C . SER B 1 804 ? -5.41 -44.656 -13.539 1 98.81 804 SER B C 1
ATOM 12823 O O . SER B 1 804 ? -5.691 -45.781 -13.891 1 98.81 804 SER B O 1
ATOM 12825 N N . VAL B 1 805 ? -6.008 -43.562 -14.016 1 98.81 805 VAL B N 1
ATOM 12826 C CA . VAL B 1 805 ? -7 -43.688 -15.078 1 98.81 805 VAL B CA 1
ATOM 12827 C C . VAL B 1 805 ? -6.316 -44.125 -16.375 1 98.81 805 VAL B C 1
ATOM 12829 O O . VAL B 1 805 ? -6.828 -45 -17.094 1 98.81 805 VAL B O 1
ATOM 12832 N N . PHE B 1 806 ? -5.199 -43.531 -16.734 1 98.69 806 PHE B N 1
ATOM 12833 C CA . PHE B 1 806 ? -4.422 -43.906 -17.906 1 98.69 806 PHE B CA 1
ATOM 12834 C C . PHE B 1 806 ? -4.035 -45.375 -17.875 1 98.69 806 PHE B C 1
ATOM 12836 O O . PHE B 1 806 ? -4.207 -46.094 -18.859 1 98.69 806 PHE B O 1
ATOM 12843 N N . PHE B 1 807 ? -3.527 -45.812 -16.766 1 98.75 807 PHE B N 1
ATOM 12844 C CA . PHE B 1 807 ? -3.057 -47.188 -16.656 1 98.75 807 PHE B CA 1
ATOM 12845 C C . PHE B 1 807 ? -4.23 -48.156 -16.594 1 98.75 807 PHE B C 1
ATOM 12847 O O . PHE B 1 807 ? -4.117 -49.312 -17.031 1 98.75 807 PHE B O 1
ATOM 12854 N N . ALA B 1 808 ? -5.371 -47.719 -16.031 1 98.81 808 ALA B N 1
ATOM 12855 C CA . ALA B 1 808 ? -6.582 -48.531 -16.125 1 98.81 808 ALA B CA 1
ATOM 12856 C C . ALA B 1 808 ? -7.031 -48.688 -17.562 1 98.81 808 ALA B C 1
ATOM 12858 O O . ALA B 1 808 ? -7.484 -49.75 -17.953 1 98.81 808 ALA B O 1
ATOM 12859 N N . ILE B 1 809 ? -6.953 -47.625 -18.312 1 98.81 809 ILE B N 1
ATOM 12860 C CA . ILE B 1 809 ? -7.258 -47.688 -19.734 1 98.81 809 ILE B CA 1
ATOM 12861 C C . ILE B 1 809 ? -6.316 -48.688 -20.406 1 98.81 809 ILE B C 1
ATOM 12863 O O . ILE B 1 809 ? -6.754 -49.531 -21.219 1 98.81 809 ILE B O 1
ATOM 12867 N N . LYS B 1 810 ? -5.027 -48.562 -20.141 1 98.62 810 LYS B N 1
ATOM 12868 C CA . LYS B 1 810 ? -4.051 -49.5 -20.719 1 98.62 810 LYS B CA 1
ATOM 12869 C C . LYS B 1 810 ? -4.387 -50.938 -20.344 1 98.62 810 LYS B C 1
ATOM 12871 O O . LYS B 1 810 ? -4.246 -51.844 -21.172 1 98.62 810 LYS B O 1
ATOM 12876 N N . ASP B 1 811 ? -4.82 -51.188 -19.141 1 98.19 811 ASP B N 1
ATOM 12877 C CA . ASP B 1 811 ? -5.254 -52.5 -18.688 1 98.19 811 ASP B CA 1
ATOM 12878 C C . ASP B 1 811 ? -6.418 -53.031 -19.516 1 98.19 811 ASP B C 1
ATOM 12880 O O . ASP B 1 811 ? -6.438 -54.188 -19.906 1 98.19 811 ASP B O 1
ATOM 12884 N N . ALA B 1 812 ? -7.414 -52.188 -19.75 1 98.62 812 ALA B N 1
ATOM 12885 C CA . ALA B 1 812 ? -8.555 -52.562 -20.578 1 98.62 812 ALA B CA 1
ATOM 12886 C C . ALA B 1 812 ? -8.109 -52.875 -22 1 98.62 812 ALA B C 1
ATOM 12888 O O . ALA B 1 812 ? -8.625 -53.812 -22.609 1 98.62 812 ALA B O 1
ATOM 12889 N N . ILE B 1 813 ? -7.195 -52.156 -22.516 1 98.56 813 ILE B N 1
ATOM 12890 C CA . ILE B 1 813 ? -6.695 -52.375 -23.875 1 98.56 813 ILE B CA 1
ATOM 12891 C C . ILE B 1 813 ? -5.984 -53.75 -23.938 1 98.56 813 ILE B C 1
ATOM 12893 O O . ILE B 1 813 ? -6.078 -54.438 -24.938 1 98.56 813 ILE B O 1
ATOM 12897 N N . TYR B 1 814 ? -5.219 -54.094 -22.938 1 97.25 814 TYR B N 1
ATOM 12898 C CA . TYR B 1 814 ? -4.594 -55.406 -22.875 1 97.25 814 TYR B CA 1
ATOM 12899 C C . TYR B 1 814 ? -5.625 -56.5 -23.109 1 97.25 814 TYR B C 1
ATOM 12901 O O . TYR B 1 814 ? -5.367 -57.469 -23.844 1 97.25 814 TYR B O 1
ATOM 12909 N N . SER B 1 815 ? -6.801 -56.375 -22.438 1 97.56 815 SER B N 1
ATOM 12910 C CA . SER B 1 815 ? -7.867 -57.344 -22.609 1 97.56 815 SER B CA 1
ATOM 12911 C C . SER B 1 815 ? -8.383 -57.375 -24.031 1 97.56 815 SER B C 1
ATOM 12913 O O . SER B 1 815 ? -8.617 -58.469 -24.594 1 97.56 815 SER B O 1
ATOM 12915 N N . ALA B 1 816 ? -8.594 -56.219 -24.594 1 97.94 816 ALA B N 1
ATOM 12916 C CA . ALA B 1 816 ? -9.039 -56.156 -25.984 1 97.94 816 ALA B CA 1
ATOM 12917 C C . ALA B 1 816 ? -8.039 -56.781 -26.922 1 97.94 816 ALA B C 1
ATOM 12919 O O . ALA B 1 816 ? -8.422 -57.5 -27.859 1 97.94 816 ALA B O 1
ATOM 12920 N N . ARG B 1 817 ? -6.809 -56.531 -26.766 1 97.44 817 ARG B N 1
ATOM 12921 C CA . ARG B 1 817 ? -5.742 -57.094 -27.594 1 97.44 817 ARG B CA 1
ATOM 12922 C C . ARG B 1 817 ? -5.656 -58.594 -27.438 1 97.44 817 ARG B C 1
ATOM 12924 O O . ARG B 1 817 ? -5.449 -59.312 -28.422 1 97.44 817 ARG B O 1
ATOM 12931 N N . ALA B 1 818 ? -5.781 -59.062 -26.25 1 96.12 818 ALA B N 1
ATOM 12932 C CA . ALA B 1 818 ? -5.758 -60.5 -26 1 96.12 818 ALA B CA 1
ATOM 12933 C C . ALA B 1 818 ? -6.844 -61.219 -26.812 1 96.12 818 ALA B C 1
ATOM 12935 O O . ALA B 1 818 ? -6.613 -62.312 -27.344 1 96.12 818 ALA B O 1
ATOM 12936 N N . ASP B 1 819 ? -7.98 -60.656 -26.859 1 95.81 819 ASP B N 1
ATOM 12937 C CA . ASP B 1 819 ? -9.086 -61.188 -27.641 1 95.81 819 ASP B CA 1
ATOM 12938 C C . ASP B 1 819 ? -8.75 -61.25 -29.125 1 95.81 819 ASP B C 1
ATOM 12940 O O . ASP B 1 819 ? -9.297 -62.094 -29.859 1 95.81 819 ASP B O 1
ATOM 12944 N N . ALA B 1 820 ? -7.91 -60.344 -29.469 1 94.81 820 ALA B N 1
ATOM 12945 C CA . ALA B 1 820 ? -7.488 -60.312 -30.875 1 94.81 820 ALA B CA 1
ATOM 12946 C C . ALA B 1 820 ? -6.254 -61.188 -31.109 1 94.81 820 ALA B C 1
ATOM 12948 O O . ALA B 1 820 ? -5.691 -61.188 -32.188 1 94.81 820 ALA B O 1
ATOM 12949 N N . GLY B 1 821 ? -5.746 -61.812 -30.156 1 95.06 821 GLY B N 1
ATOM 12950 C CA . GLY B 1 821 ? -4.613 -62.719 -30.266 1 95.06 821 GLY B CA 1
ATOM 12951 C C . GLY B 1 821 ? -3.277 -62.031 -30.094 1 95.06 821 GLY B C 1
ATOM 12952 O O . GLY B 1 821 ? -2.229 -62.594 -30.391 1 95.06 821 GLY B O 1
ATOM 12953 N N . LEU B 1 822 ? -3.312 -60.812 -29.641 1 94.69 822 LEU B N 1
ATOM 12954 C CA . LEU B 1 822 ? -2.094 -60.031 -29.422 1 94.69 822 LEU B CA 1
ATOM 12955 C C . LEU B 1 822 ? -1.69 -60.062 -27.953 1 94.69 822 LEU B C 1
ATOM 12957 O O . LEU B 1 822 ? -2.492 -59.719 -27.078 1 94.69 822 LEU B O 1
ATOM 12961 N N . LYS B 1 823 ? -0.465 -60.531 -27.719 1 91.06 823 LYS B N 1
ATOM 12962 C CA . LYS B 1 823 ? 0.041 -60.625 -26.359 1 91.06 823 LYS B CA 1
ATOM 12963 C C . LYS B 1 823 ? 1.311 -59.781 -26.188 1 91.06 823 LYS B C 1
ATOM 12965 O O . LYS B 1 823 ? 1.945 -59.406 -27.172 1 91.06 823 LYS B O 1
ATOM 12970 N N . GLY B 1 824 ? 1.626 -59.469 -24.984 1 91.19 824 GLY B N 1
ATOM 12971 C CA . GLY B 1 824 ? 2.865 -58.781 -24.688 1 91.19 824 GLY B CA 1
ATOM 12972 C C . GLY B 1 824 ? 2.674 -57.281 -24.469 1 91.19 824 GLY B C 1
ATOM 12973 O O . GLY B 1 824 ? 1.547 -56.781 -24.5 1 91.19 824 GLY B O 1
ATOM 12974 N N . THR B 1 825 ? 3.773 -56.594 -24.188 1 94.5 825 THR B N 1
ATOM 12975 C CA . THR B 1 825 ? 3.742 -55.188 -23.906 1 94.5 825 THR B CA 1
ATOM 12976 C C . THR B 1 825 ? 3.465 -54.375 -25.172 1 94.5 825 THR B C 1
ATOM 12978 O O . THR B 1 825 ? 3.691 -54.875 -26.281 1 94.5 825 THR B O 1
ATOM 12981 N N . PHE B 1 826 ? 2.879 -53.188 -25.031 1 95.75 826 PHE B N 1
ATOM 12982 C CA . PHE B 1 826 ? 2.686 -52.25 -26.141 1 95.75 826 PHE B CA 1
ATOM 12983 C C . PHE B 1 826 ? 2.867 -50.812 -25.672 1 95.75 826 PHE B C 1
ATOM 12985 O O . PHE B 1 826 ? 2.682 -50.531 -24.484 1 95.75 826 PHE B O 1
ATOM 12992 N N . ARG B 1 827 ? 3.301 -49.969 -26.516 1 96.12 827 ARG B N 1
ATOM 12993 C CA . ARG B 1 827 ? 3.52 -48.562 -26.234 1 96.12 827 ARG B CA 1
ATOM 12994 C C . ARG B 1 827 ? 2.207 -47.781 -26.266 1 96.12 827 ARG B C 1
ATOM 12996 O O . ARG B 1 827 ? 1.389 -47.969 -27.156 1 96.12 827 ARG B O 1
ATOM 13003 N N . LEU B 1 828 ? 1.899 -47.031 -25.266 1 97.5 828 LEU B N 1
ATOM 13004 C CA . LEU B 1 828 ? 0.792 -46.094 -25.188 1 97.5 828 LEU B CA 1
ATOM 13005 C C . LEU B 1 828 ? 1.266 -44.75 -24.656 1 97.5 828 LEU B C 1
ATOM 13007 O O . LEU B 1 828 ? 1.707 -44.625 -23.516 1 97.5 828 LEU B O 1
ATOM 13011 N N . ASP B 1 829 ? 1.202 -43.75 -25.5 1 97.25 829 ASP B N 1
ATOM 13012 C CA . ASP B 1 829 ? 1.634 -42.406 -25.109 1 97.25 829 ASP B CA 1
ATOM 13013 C C . ASP B 1 829 ? 0.509 -41.625 -24.422 1 97.25 829 ASP B C 1
ATOM 13015 O O . ASP B 1 829 ? -0.662 -42 -24.531 1 97.25 829 ASP B O 1
ATOM 13019 N N . SER B 1 830 ? 0.881 -40.75 -23.594 1 97.94 830 SER B N 1
ATOM 13020 C CA . SER B 1 830 ? -0.07 -39.781 -23.031 1 97.94 830 SER B CA 1
ATOM 13021 C C . SER B 1 830 ? -0.176 -38.531 -23.891 1 97.94 830 SER B C 1
ATOM 13023 O O . SER B 1 830 ? 0.832 -38.031 -24.391 1 97.94 830 SER B O 1
ATOM 13025 N N . PRO B 1 831 ? -1.325 -38.031 -24.047 1 97.56 831 PRO B N 1
ATOM 13026 C CA . PRO B 1 831 ? -2.588 -38.531 -23.484 1 97.56 831 PRO B CA 1
ATOM 13027 C C . PRO B 1 831 ? -3.156 -39.688 -24.281 1 97.56 831 PRO B C 1
ATOM 13029 O O . PRO B 1 831 ? -2.998 -39.75 -25.5 1 97.56 831 PRO B O 1
ATOM 13032 N N . ALA B 1 832 ? -3.803 -40.531 -23.516 1 98 832 ALA B N 1
ATOM 13033 C CA . ALA B 1 832 ? -4.543 -41.625 -24.156 1 98 832 ALA B CA 1
ATOM 13034 C C . ALA B 1 832 ? -5.906 -41.156 -24.641 1 98 832 ALA B C 1
ATOM 13036 O O . ALA B 1 832 ? -6.938 -41.469 -24.047 1 98 832 ALA B O 1
ATOM 13037 N N . THR B 1 833 ? -5.922 -40.406 -25.766 1 96 833 THR B N 1
ATOM 13038 C CA . THR B 1 833 ? -7.16 -39.906 -26.344 1 96 833 THR B CA 1
ATOM 13039 C C . THR B 1 833 ? -8 -41.031 -26.922 1 96 833 THR B C 1
ATOM 13041 O O . THR B 1 833 ? -7.539 -42.188 -27.016 1 96 833 THR B O 1
ATOM 13044 N N . ALA B 1 834 ? -9.266 -40.719 -27.312 1 96.31 834 ALA B N 1
ATOM 13045 C CA . ALA B 1 834 ? -10.133 -41.719 -27.906 1 96.31 834 ALA B CA 1
ATOM 13046 C C . ALA B 1 834 ? -9.469 -42.375 -29.125 1 96.31 834 ALA B C 1
ATOM 13048 O O . ALA B 1 834 ? -9.594 -43.594 -29.344 1 96.31 834 ALA B O 1
ATOM 13049 N N . GLU B 1 835 ? -8.789 -41.531 -29.891 1 95.94 835 GLU B N 1
ATOM 13050 C CA . GLU B 1 835 ? -8.055 -42.031 -31.047 1 95.94 835 GLU B CA 1
ATOM 13051 C C . GLU B 1 835 ? -7 -43.062 -30.625 1 95.94 835 GLU B C 1
ATOM 13053 O O . GLU B 1 835 ? -6.914 -44.125 -31.203 1 95.94 835 GLU B O 1
ATOM 13058 N N . CYS B 1 836 ? -6.199 -42.719 -29.641 1 96.56 836 CYS B N 1
ATOM 13059 C CA . CYS B 1 836 ? -5.117 -43.594 -29.172 1 96.56 836 CYS B CA 1
ATOM 13060 C C . CYS B 1 836 ? -5.664 -44.875 -28.609 1 96.56 836 CYS B C 1
ATOM 13062 O O . CYS B 1 836 ? -5.125 -45.969 -28.875 1 96.56 836 CYS B O 1
ATOM 13064 N N . ILE B 1 837 ? -6.723 -44.781 -27.859 1 98.19 837 ILE B N 1
ATOM 13065 C CA . ILE B 1 837 ? -7.336 -45.938 -27.25 1 98.19 837 ILE B CA 1
ATOM 13066 C C . ILE B 1 837 ? -7.848 -46.875 -28.344 1 98.19 837 ILE B C 1
ATOM 13068 O O . ILE B 1 837 ? -7.531 -48.062 -28.344 1 98.19 837 ILE B O 1
ATOM 13072 N N . ARG B 1 838 ? -8.617 -46.375 -29.312 1 97.5 838 ARG B N 1
ATOM 13073 C CA . ARG B 1 838 ? -9.219 -47.156 -30.375 1 97.5 838 ARG B CA 1
ATOM 13074 C C . ARG B 1 838 ? -8.156 -47.875 -31.203 1 97.5 838 ARG B C 1
ATOM 13076 O O . ARG B 1 838 ? -8.258 -49.062 -31.469 1 97.5 838 ARG B O 1
ATOM 13083 N N . MET B 1 839 ? -7.121 -47.094 -31.516 1 96.44 839 MET B N 1
ATOM 13084 C CA . MET B 1 839 ? -6.105 -47.625 -32.406 1 96.44 839 MET B CA 1
ATOM 13085 C C . MET B 1 839 ? -5.211 -48.625 -31.672 1 96.44 839 MET B C 1
ATOM 13087 O O . MET B 1 839 ? -4.648 -49.531 -32.281 1 96.44 839 MET B O 1
ATOM 13091 N N . ALA B 1 840 ? -5.105 -48.531 -30.375 1 97.19 840 ALA B N 1
ATOM 13092 C CA . ALA B 1 840 ? -4.289 -49.469 -29.578 1 97.19 840 ALA B CA 1
ATOM 13093 C C . ALA B 1 840 ? -5.008 -50.781 -29.375 1 97.19 840 ALA B C 1
ATOM 13095 O O . ALA B 1 840 ? -4.367 -51.812 -29.109 1 97.19 840 ALA B O 1
ATOM 13096 N N . CYS B 1 841 ? -6.344 -50.875 -29.375 1 96.94 841 CYS B N 1
ATOM 13097 C CA . CYS B 1 841 ? -7.102 -52.094 -29.203 1 96.94 841 CYS B CA 1
ATOM 13098 C C . CYS B 1 841 ? -6.824 -53.062 -30.344 1 96.94 841 CYS B C 1
ATOM 13100 O O . CYS B 1 841 ? -6.871 -54.281 -30.156 1 96.94 841 CYS B O 1
ATOM 13102 N N . GLU B 1 842 ? -6.473 -52.75 -31.484 1 94.75 842 GLU B N 1
ATOM 13103 C CA . GLU B 1 842 ? -6.164 -53.469 -32.719 1 94.75 842 GLU B CA 1
ATOM 13104 C C . GLU B 1 842 ? -7.18 -54.594 -32.969 1 94.75 842 GLU B C 1
ATOM 13106 O O . GLU B 1 842 ? -7.5 -55.344 -32.062 1 94.75 842 GLU B O 1
ATOM 13111 N N . ASP B 1 843 ? -7.777 -54.75 -34.094 1 94.75 843 ASP B N 1
ATOM 13112 C CA . ASP B 1 843 ? -8.734 -55.75 -34.531 1 94.75 843 ASP B CA 1
ATOM 13113 C C . ASP B 1 843 ? -8.836 -55.781 -36.062 1 94.75 843 ASP B C 1
ATOM 13115 O O . ASP B 1 843 ? -7.984 -55.25 -36.75 1 94.75 843 ASP B O 1
ATOM 13119 N N . GLN B 1 844 ? -9.781 -56.469 -36.531 1 92.38 844 GLN B N 1
ATOM 13120 C CA . GLN B 1 844 ? -9.914 -56.625 -37.969 1 92.38 844 GLN B CA 1
ATOM 13121 C C . GLN B 1 844 ? -10.234 -55.281 -38.656 1 92.38 844 GLN B C 1
ATOM 13123 O O . GLN B 1 844 ? -9.891 -55.062 -39.812 1 92.38 844 GLN B O 1
ATOM 13128 N N . PHE B 1 845 ? -10.859 -54.406 -37.938 1 94.75 845 PHE B N 1
ATOM 13129 C CA . PHE B 1 845 ? -11.242 -53.125 -38.531 1 94.75 845 PHE B CA 1
ATOM 13130 C C . PHE B 1 845 ? -10.047 -52.188 -38.594 1 94.75 845 PHE B C 1
ATOM 13132 O O . PHE B 1 845 ? -9.891 -51.438 -39.562 1 94.75 845 PHE B O 1
ATOM 13139 N N . THR B 1 846 ? -9.219 -52.125 -37.562 1 95.56 846 THR B N 1
ATOM 13140 C CA . THR B 1 846 ? -8.008 -51.312 -37.594 1 95.56 846 THR B CA 1
ATOM 13141 C C . THR B 1 846 ? -7.027 -51.812 -38.625 1 95.56 846 THR B C 1
ATOM 13143 O O . THR B 1 846 ? -6.297 -51.031 -39.25 1 95.56 846 THR B O 1
ATOM 13146 N N . ALA B 1 847 ? -7.008 -53.094 -38.844 1 93.56 847 ALA B N 1
ATOM 13147 C CA . ALA B 1 847 ? -6.105 -53.719 -39.812 1 93.56 847 ALA B CA 1
ATOM 13148 C C . ALA B 1 847 ? -6.484 -53.344 -41.25 1 93.56 847 ALA B C 1
ATOM 13150 O O . ALA B 1 847 ? -5.645 -53.375 -42.156 1 93.56 847 ALA B O 1
ATOM 13151 N N . GLN B 1 848 ? -7.723 -53.031 -41.375 1 93.06 848 GLN B N 1
ATOM 13152 C CA . GLN B 1 848 ? -8.227 -52.656 -42.688 1 93.06 848 GLN B CA 1
ATOM 13153 C C . GLN B 1 848 ? -7.559 -51.375 -43.188 1 93.06 848 GLN B C 1
ATOM 13155 O O . GLN B 1 848 ? -7.461 -51.125 -44.406 1 93.06 848 GLN B O 1
ATOM 13160 N N . PHE B 1 849 ? -7.102 -50.562 -42.312 1 92.69 849 PHE B N 1
ATOM 13161 C CA . PHE B 1 849 ? -6.559 -49.25 -42.656 1 92.69 849 PHE B CA 1
ATOM 13162 C C . PHE B 1 849 ? -5.168 -49.062 -42.094 1 92.69 849 PHE B C 1
ATOM 13164 O O . PHE B 1 849 ? -4.988 -48.312 -41.125 1 92.69 849 PHE B O 1
ATOM 13171 N N . PRO B 1 850 ? -4.219 -49.562 -42.719 1 87.5 850 PRO B N 1
ATOM 13172 C CA . PRO B 1 850 ? -2.859 -49.438 -42.219 1 87.5 850 PRO B CA 1
ATOM 13173 C C . PRO B 1 850 ? -2.316 -48 -42.344 1 87.5 850 PRO B C 1
ATOM 13175 O O . PRO B 1 850 ? -2.76 -47.25 -43.219 1 87.5 850 PRO B O 1
ATOM 13178 N N . ALA B 1 851 ? -1.4 -47.719 -41.469 1 87.31 851 ALA B N 1
ATOM 13179 C CA . ALA B 1 851 ? -0.777 -46.375 -41.5 1 87.31 851 ALA B CA 1
ATOM 13180 C C . ALA B 1 851 ? 0.015 -46.188 -42.781 1 87.31 851 ALA B C 1
ATOM 13182 O O . ALA B 1 851 ? 0.61 -47.125 -43.312 1 87.31 851 ALA B O 1
ATOM 13183 N N . ALA B 1 852 ? -0.012 -44.938 -43.188 1 87.69 852 ALA B N 1
ATOM 13184 C CA . ALA B 1 852 ? 0.814 -44.594 -44.344 1 87.69 852 ALA B CA 1
ATOM 13185 C C . ALA B 1 852 ? 2.299 -44.656 -44 1 87.69 852 ALA B C 1
ATOM 13187 O O . ALA B 1 852 ? 2.688 -44.469 -42.844 1 87.69 852 ALA B O 1
ATOM 13188 N N . GLU B 1 853 ? 3.096 -44.969 -45.062 1 86.62 853 GLU B N 1
ATOM 13189 C CA . GLU B 1 853 ? 4.535 -45.062 -44.875 1 86.62 853 GLU B CA 1
ATOM 13190 C C . GLU B 1 853 ? 5.113 -43.719 -44.375 1 86.62 853 GLU B C 1
ATOM 13192 O O . GLU B 1 853 ? 4.855 -42.688 -44.969 1 86.62 853 GLU B O 1
ATOM 13197 N N . PRO B 1 854 ? 5.848 -43.844 -43.281 1 80.19 854 PRO B N 1
ATOM 13198 C CA . PRO B 1 854 ? 6.457 -42.625 -42.781 1 80.19 854 PRO B CA 1
ATOM 13199 C C . PRO B 1 854 ? 7.285 -41.906 -43.844 1 80.19 854 PRO B C 1
ATOM 13201 O O . PRO B 1 854 ? 8 -42.531 -44.625 1 80.19 854 PRO B O 1
ATOM 13204 N N . GLY B 1 855 ? 7.184 -40.656 -44 1 82.5 855 GLY B N 1
ATOM 13205 C CA . GLY B 1 855 ? 7.969 -39.875 -44.969 1 82.5 855 GLY B CA 1
ATOM 13206 C C . GLY B 1 855 ? 7.301 -39.719 -46.312 1 82.5 855 GLY B C 1
ATOM 13207 O O . GLY B 1 855 ? 7.719 -38.906 -47.125 1 82.5 855 GLY B O 1
ATOM 13208 N N . SER B 1 856 ? 6.234 -40.438 -46.531 1 89.94 856 SER B N 1
ATOM 13209 C CA . SER B 1 856 ? 5.594 -40.438 -47.844 1 89.94 856 SER B CA 1
ATOM 13210 C C . SER B 1 856 ? 4.613 -39.281 -48 1 89.94 856 SER B C 1
ATOM 13212 O O . SER B 1 856 ? 4.086 -39.031 -49.062 1 89.94 856 SER B O 1
ATOM 13214 N N . PHE B 1 857 ? 4.41 -38.5 -47.031 1 89.5 857 PHE B N 1
ATOM 13215 C CA . PHE B 1 857 ? 3.479 -37.375 -47.062 1 89.5 857 PHE B CA 1
ATOM 13216 C C . PHE B 1 857 ? 3.873 -36.344 -46 1 89.5 857 PHE B C 1
ATOM 13218 O O . PHE B 1 857 ? 4.688 -36.625 -45.125 1 89.5 857 PHE B O 1
ATOM 13225 N N . LYS B 1 858 ? 3.445 -35.219 -46.25 1 89.44 858 LYS B N 1
ATOM 13226 C CA . LYS B 1 858 ? 3.584 -34.188 -45.219 1 89.44 858 LYS B CA 1
ATOM 13227 C C . LYS B 1 858 ? 2.402 -34.219 -44.281 1 89.44 858 LYS B C 1
ATOM 13229 O O . LYS B 1 858 ? 1.266 -33.938 -44.656 1 89.44 858 LYS B O 1
ATOM 13234 N N . PRO B 1 859 ? 2.68 -34.469 -43 1 89.94 859 PRO B N 1
ATOM 13235 C CA . PRO B 1 859 ? 1.56 -34.562 -42.031 1 89.94 859 PRO B CA 1
ATOM 13236 C C . PRO B 1 859 ? 0.88 -33.188 -41.812 1 89.94 859 PRO B C 1
ATOM 13238 O O . PRO B 1 859 ? 1.548 -32.156 -41.812 1 89.94 859 PRO B O 1
ATOM 13241 N N . TRP B 1 860 ? -0.416 -33.156 -41.656 1 91 860 TRP B N 1
ATOM 13242 C CA . TRP B 1 860 ? -1.176 -31.953 -41.375 1 91 860 TRP B CA 1
ATOM 13243 C C . TRP B 1 860 ? -0.8 -31.391 -40 1 91 860 TRP B C 1
ATOM 13245 O O . TRP B 1 860 ? -0.669 -30.172 -39.844 1 91 860 TRP B O 1
ATOM 13255 N N . ALA B 1 861 ? -0.649 -32.312 -39.062 1 92.19 861 ALA B N 1
ATOM 13256 C CA . ALA B 1 861 ? -0.28 -31.938 -37.688 1 92.19 861 ALA B CA 1
ATOM 13257 C C . ALA B 1 861 ? 0.832 -32.844 -37.156 1 92.19 861 ALA B C 1
ATOM 13259 O O . ALA B 1 861 ? 1.044 -33.938 -37.688 1 92.19 861 ALA B O 1
ATOM 13260 N N . ILE B 1 862 ? 1.517 -32.25 -36.188 1 89.56 862 ILE B N 1
ATOM 13261 C CA . ILE B 1 862 ? 2.596 -33.031 -35.562 1 89.56 862 ILE B CA 1
ATOM 13262 C C . ILE B 1 862 ? 2.473 -33 -34.062 1 89.56 862 ILE B C 1
ATOM 13264 O O . ILE B 1 862 ? 1.817 -32.094 -33.5 1 89.56 862 ILE B O 1
ATOM 13268 N N . LYS B 1 863 ? 3.029 -34.031 -33.406 1 83.81 863 LYS B N 1
ATOM 13269 C CA . LYS B 1 863 ? 3.143 -34.062 -31.953 1 83.81 863 LYS B CA 1
ATOM 13270 C C . LYS B 1 863 ? 4.484 -33.531 -31.484 1 83.81 863 LYS B C 1
ATOM 13272 O O . LYS B 1 863 ? 5.512 -33.75 -32.125 1 83.81 863 LYS B O 1
ATOM 13277 N N . LEU B 1 864 ? 4.355 -32.75 -30.531 1 88.31 864 LEU B N 1
ATOM 13278 C CA . LEU B 1 864 ? 5.59 -32.188 -30.016 1 88.31 864 LEU B CA 1
ATOM 13279 C C . LEU B 1 864 ? 6.332 -33.188 -29.141 1 88.31 864 LEU B C 1
ATOM 13281 O O . LEU B 1 864 ? 5.711 -33.969 -28.422 1 88.31 864 LEU B O 1
#

Nearest PDB structures (foldseek):
  2e1q-assembly2_D  TM=9.927E-01  e=0.000E+00  Homo sapiens
  6adj-assembly1_B  TM=9.890E-01  e=0.000E+00  Rattus norvegicus
  3b9j-assembly2_K  TM=9.935E-01  e=0.000E+00  Bos taurus
  3zyv-assembly1_A  TM=9.794E-01  e=0.000E+00  Mus musculus
  6q6q-assembly1_A-2  TM=9.708E-01  e=0.000E+00  Homo sapiens

Foldseek 3Di:
DDPDDDDLVQLVVVLPPPDLDPVSLVSSLVSLCVSDDDDCFHPPHLRLQVSLLVSLVVVLVSVLVCVVVVHPDDPQQAVVSVDDDDDDFFDEDEAEDQDDDPPDPQQQFLAFDDQPCVVCVVVVNDAAAVNDDDDPPAKEKAFQWAPFLKWWWPDKALPVLCPFPQWDDKFFPVLQQFDQFDAQPDRPDGLADDTIARATLGTNIMIIGRDNVSRHVSSVVIDIDTGGDDDAFFDLVSLVVVVFFDDDWFKFWFDDFVVLQVVFPDKDWDKFKFFWFAQPFPFFWKKKKAQPLPPLAIEMETQALDQQSLLVRLCRRNVHDSVRYKYWYQEHRFPQWLRHTQSSSVSSSQSSVCVNVVGMYIYGDDLLSRPQARATAWMKMKIWMWGHYLQLHTAEIEMEIETEFEQDNHCQVQLQVQLNQQLQFFFAHRTYMYIYTHGYGSGHGHTAGQQRNNLVSNLNNLQVSVQSCQVSVHDSVSSCVVGGDDQQGAGSLGDGAHLDCAVVQQVVQCVVVVVVVVVVVQVVSLVSHQFKHKFKFKDKGKHFFDRLPQVQQKWKKKWFQDLQRAIEIEIQGFDHQLSLVVLLLSLLCVLLVHHSVRYDYRIYMCVGTNDHRRRDRLCSCQHRSQFSSQFSNVLNVLLVVQPDDDDSSRSSNVSVVVPHGRMGMGMDGQPQDDGDSVVSDGHSGLHMKIKMKMWMKMARLSQLDMATAAMAMETEWASGRHSNSLVVLLQVLLQQLLCSAANFAWWAFPRNHTPPRDCVRGPGDDPRRGHSYYYYYYDPPRFQPRGDPRTHRRNRTSNSNNCSVNVRLVRRLQSLCVVQVDGHDDHQHPRNYSSNSNLSSDHPSSVVRDDDDPPPDRHRIDGD/DDPDDDDLVQLVVVCPPPDLDPVSLVSSLVSLCVSDDDDCFHPPHLRLQVSLLVSLVVVLVSLLVCVVVVHPDDPQQAVVSVDDDDDDFFDEAEAEDQDDPPPDPQQQFLAFDDQPCVVCVVVVNDAAAVNDDDDPPAKEKAFQWAPFLKWWWPDKALPVLCPFPQWDDKFFPVLQQFDQFDAQPDRPDGLADDTIARATLGTNIMIIGRDNVSRHVSSVVIDIDTGGDDDAFFDLVSLVVVVFFDDDWFKFWFDDFVVLQVVFPDKDWDKFKFFWFAQPFPFFWKKKKAAPLPPLAIEMETQALDQQSLLVRLCRRNVHDSVRYKYWYQEHRFDQWLRHTQSSSVSSSQSSVCVNVVGMYIYGDDLLSRPQARATAWMKMKIWMWGHYLQLHTAEIEMEIETEFEQDNHCQVQLQVQLNQQLQFFFDHRTYMYIYTHGYGSGHGHTAGQQRNNLVSNLNNLQVSCQSCQVSVHDSVSSCVVGGDDQQGAGSLGDGAHLDCAVVQQVVQCVVVVQVVVVVVQVVSLVSHQFKHKFKFKGKGKHFFDRLPQVQQKWKKKWFQDLQRAIEIEIQGHDHQLSLVVLLLSLLCVLLVHHSVSYDYRIYMCVGTNDHRRRDRLCSCQHRSQFSSQFSNVLSVLLVVQPDDDDSSRSSNVSVVVPHGRMGMGMDGQPQDDADSVVSDGHSGLHMKIKMKMWMKMARLSQLDMATAAMAMETEFASGRHSNSLVVLLQVLLQQLLCSAANFAWWAFPRNHTPPRDCVRGPGDDPRRGHSYYYYYYDPPRFQPRGDPRTHRRNRTSNSNNCSVVVRLVRRLQSLCVSQVDGHDDHQHPRNYSSSSNLSSDHPSSVVRDDDDPPPDRHRTDGD

Organism: Branchiostoma lanceolatum (NCBI:txid7740)